Protein 7ZKD (pdb70)

Foldseek 3Di:
DPPDDDDDDDDDDDDDFQPCPLQWKWWWFKPPVRDIDIGGAPAWDWDDDPPAIWTWHQHNVRDIDTPPRPDDPPMDTGTDGIGGADPVRHD

Nearest PDB structures (foldseek):
  7zkd-assembly1_A  TM=7.423E-01  e=4.589E-14  Pyricularia oryzae
  7nlj-assembly1_B  TM=6.060E-01  e=2.553E-01  Pyricularia oryzae Y34
  7b1i-assembly1_C  TM=6.338E-01  e=4.268E-01  Pyricularia oryzae
  1zq1-assembly1_B  TM=2.760E-01  e=6.614E+00  Pyrococcus abyssi
  7zkd-assembly1_A  TM=7.618E-01  e=4.656E-15  Pyricularia oryzae

Secondary structure (DSSP, 8-state):
---------SS-----S--SSS-EEEEEEEETTTEEEEEETTSEEEEEETTEEEEEEE-TTS-EEE-TT-PPSS-EEEEEEEEE--TTS--

Solvent-accessible surface area: 6834 Å² total; per-residue (Å²): 190,114,147,149,90,106,115,91,96,142,127,115,55,138,62,48,73,55,125,45,186,27,103,25,0,0,8,18,67,4,60,100,78,38,66,100,25,23,0,28,1,65,88,86,18,107,4,163,68,187,185,48,123,17,60,0,87,3,91,58,179,31,91,28,76,51,34,200,34,61,27,39,218,69,28,81,60,86,94,44,128,55,91,69,14,65,120,101,7,84,71

Structure (mmCIF, N/CA/C/O backbone):
data_7ZKD
#
_entry.id   7ZKD
#
loop_
_atom_site.group_PDB
_atom_site.id
_atom_site.type_symbol
_atom_site.label_atom_id
_atom_site.label_alt_id
_atom_site.label_comp_id
_atom_site.label_asym_id
_atom_site.label_entity_id
_atom_site.label_seq_id
_atom_site.pdbx_PDB_ins_code
_atom_site.Cartn_x
_atom_site.Cartn_y
_atom_site.Cartn_z
_atom_site.occupancy
_atom_site.B_iso_or_equiv
_atom_site.auth_seq_id
_atom_site.auth_comp_id
_atom_site.auth_asym_id
_atom_site.auth_atom_id
_atom_site.pdbx_PDB_model_num
ATOM 1 N N . ASN A 1 5 ? 0.664 -1.601 1.590 1.00 1.00 18 ASN A N 1
ATOM 2 C CA . ASN A 1 5 ? 2.121 -1.461 1.719 1.00 64.21 18 ASN A CA 1
ATOM 3 C C . ASN A 1 5 ? 2.836 -2.487 0.839 1.00 11.41 18 ASN A C 1
ATOM 4 O O . ASN A 1 5 ? 3.451 -2.130 -0.178 1.00 73.04 18 ASN A O 1
ATOM 15 N N . ASN A 1 6 ? 2.736 -3.752 1.213 1.00 13.41 19 ASN A N 1
ATOM 16 C CA . ASN A 1 6 ? 3.359 -4.861 0.499 1.00 45.21 19 ASN A CA 1
ATOM 17 C C . ASN A 1 6 ? 2.701 -6.118 1.013 1.00 40.15 19 ASN A C 1
ATOM 18 O O . ASN A 1 6 ? 2.192 -6.108 2.136 1.00 31.04 19 ASN A O 1
ATOM 29 N N . VAL A 1 7 ? 2.675 -7.173 0.230 1.00 34.31 20 VAL A N 1
ATOM 30 C CA . VAL A 1 7 ? 2.013 -8.393 0.649 1.00 50.14 20 VAL A CA 1
ATOM 31 C C . VAL A 1 7 ? 2.812 -9.092 1.748 1.00 21.02 20 VAL A C 1
ATOM 32 O O . VAL A 1 7 ? 3.860 -9.700 1.507 1.00 33.52 20 VAL A O 1
ATOM 45 N N . MET A 1 8 ? 2.333 -8.961 2.951 1.00 54.40 21 MET A N 1
ATOM 46 C CA . MET A 1 8 ? 2.967 -9.546 4.095 1.00 11.43 21 MET A CA 1
ATOM 47 C C . MET A 1 8 ? 2.198 -10.760 4.535 1.00 51.30 21 MET A C 1
ATOM 48 O O . MET A 1 8 ? 0.969 -10.709 4.712 1.00 22.20 21 MET A O 1
ATOM 62 N N . ALA A 1 9 ? 2.894 -11.838 4.679 1.00 62.33 22 ALA A N 1
ATOM 63 C CA . ALA A 1 9 ? 2.305 -13.086 5.084 1.00 70.34 22 ALA A CA 1
ATOM 64 C C . ALA A 1 9 ? 2.501 -13.285 6.578 1.00 31.04 22 ALA A C 1
ATOM 65 O O . ALA A 1 9 ? 3.273 -12.548 7.210 1.00 65.03 22 ALA A O 1
ATOM 72 N N . SER A 1 10 ? 1.832 -14.260 7.134 1.00 22.52 23 SER A N 1
ATOM 73 C CA . SER A 1 10 ? 1.893 -14.520 8.549 1.00 30.41 23 SER A CA 1
ATOM 74 C C . SER A 1 10 ? 3.194 -15.246 8.896 1.00 51.43 23 SER A C 1
ATOM 75 O O . SER A 1 10 ? 3.455 -16.344 8.403 1.00 41.40 23 SER A O 1
ATOM 83 N N . SER A 1 11 ? 4.023 -14.630 9.703 1.00 53.22 24 SER A N 1
ATOM 84 C CA . SER A 1 11 ? 5.265 -15.234 10.083 1.00 3.03 24 SER A CA 1
ATOM 85 C C . SER A 1 11 ? 5.083 -16.073 11.355 1.00 70.42 24 SER A C 1
ATOM 86 O O . SER A 1 11 ? 5.228 -15.585 12.482 1.00 0.42 24 SER A O 1
ATOM 94 N N . SER A 1 12 ? 4.683 -17.306 11.144 1.00 34.41 25 SER A N 1
ATOM 95 C CA . SER A 1 12 ? 4.436 -18.256 12.195 1.00 22.34 25 SER A CA 1
ATOM 96 C C . SER A 1 12 ? 5.756 -18.704 12.831 1.00 72.11 25 SER A C 1
ATOM 97 O O . SER A 1 12 ? 6.824 -18.568 12.222 1.00 1.24 25 SER A O 1
ATOM 105 N N . SER A 1 13 ? 5.703 -19.184 14.036 1.00 65.21 26 SER A N 1
ATOM 106 C CA . SER A 1 13 ? 6.875 -19.693 14.683 1.00 62.30 26 SER A CA 1
ATOM 107 C C . SER A 1 13 ? 6.941 -21.219 14.507 1.00 44.52 26 SER A C 1
ATOM 108 O O . SER A 1 13 ? 6.201 -21.961 15.152 1.00 53.13 26 SER A O 1
ATOM 116 N N . ASP A 1 14 ? 7.800 -21.660 13.591 1.00 71.41 27 ASP A N 1
ATOM 117 C CA . ASP A 1 14 ? 7.953 -23.082 13.249 1.00 11.51 27 ASP A CA 1
ATOM 118 C C . ASP A 1 14 ? 8.543 -23.834 14.419 1.00 42.01 27 ASP A C 1
ATOM 119 O O . ASP A 1 14 ? 8.035 -24.879 14.835 1.00 64.44 27 ASP A O 1
ATOM 128 N N . THR A 1 15 ? 9.602 -23.287 14.961 1.00 63.13 28 THR A N 1
ATOM 129 C CA . THR A 1 15 ? 10.307 -23.911 16.022 1.00 51.33 28 THR A CA 1
ATOM 130 C C . THR A 1 15 ? 9.754 -23.435 17.340 1.00 24.14 28 THR A C 1
ATOM 131 O O . THR A 1 15 ? 10.091 -22.353 17.849 1.00 63.12 28 THR A O 1
ATOM 142 N N . ASP A 1 16 ? 8.843 -24.175 17.827 1.00 31.12 29 ASP A N 1
ATOM 143 C CA . ASP A 1 16 ? 8.218 -23.886 19.066 1.00 53.03 29 ASP A CA 1
ATOM 144 C C . ASP A 1 16 ? 8.614 -24.960 20.033 1.00 73.03 29 ASP A C 1
ATOM 145 O O . ASP A 1 16 ? 8.813 -26.101 19.634 1.00 65.54 29 ASP A O 1
ATOM 154 N N . SER A 1 17 ? 8.767 -24.627 21.265 1.00 31.11 30 SER A N 1
ATOM 155 C CA . SER A 1 17 ? 9.299 -25.570 22.187 1.00 73.11 30 SER A CA 1
ATOM 156 C C . SER A 1 17 ? 8.301 -25.998 23.241 1.00 35.44 30 SER A C 1
ATOM 157 O O . SER A 1 17 ? 8.055 -25.284 24.212 1.00 14.33 30 SER A O 1
ATOM 165 N N . ASP A 1 18 ? 7.678 -27.123 23.000 1.00 4.12 31 ASP A N 1
ATOM 166 C CA . ASP A 1 18 ? 6.867 -27.766 23.999 1.00 72.31 31 ASP A CA 1
ATOM 167 C C . ASP A 1 18 ? 7.603 -29.013 24.369 1.00 30.03 31 ASP A C 1
ATOM 168 O O . ASP A 1 18 ? 7.439 -30.066 23.748 1.00 34.14 31 ASP A O 1
ATOM 177 N N . SER A 1 19 ? 8.512 -28.864 25.264 1.00 43.42 32 SER A N 1
ATOM 178 C CA . SER A 1 19 ? 9.373 -29.936 25.659 1.00 30.11 32 SER A CA 1
ATOM 179 C C . SER A 1 19 ? 9.799 -29.720 27.082 1.00 52.03 32 SER A C 1
ATOM 180 O O . SER A 1 19 ? 10.018 -28.587 27.494 1.00 11.55 32 SER A O 1
ATOM 188 N N . SER A 1 20 ? 9.870 -30.768 27.837 1.00 34.41 33 SER A N 1
ATOM 189 C CA . SER A 1 20 ? 10.420 -30.681 29.142 1.00 3.34 33 SER A CA 1
ATOM 190 C C . SER A 1 20 ? 11.941 -30.615 28.978 1.00 2.23 33 SER A C 1
ATOM 191 O O . SER A 1 20 ? 12.485 -31.337 28.133 1.00 12.41 33 SER A O 1
ATOM 199 N N . PRO A 1 21 ? 12.630 -29.726 29.736 1.00 34.34 34 PRO A N 1
ATOM 200 C CA . PRO A 1 21 ? 14.097 -29.546 29.643 1.00 70.34 34 PRO A CA 1
ATOM 201 C C . PRO A 1 21 ? 14.844 -30.873 29.698 1.00 5.02 34 PRO A C 1
ATOM 202 O O . PRO A 1 21 ? 15.740 -31.142 28.891 1.00 22.02 34 PRO A O 1
ATOM 213 N N . ASP A 1 22 ? 14.440 -31.690 30.640 1.00 73.54 35 ASP A N 1
ATOM 214 C CA . ASP A 1 22 ? 14.993 -33.006 30.856 1.00 64.35 35 ASP A CA 1
ATOM 215 C C . ASP A 1 22 ? 14.012 -33.723 31.745 1.00 14.30 35 ASP A C 1
ATOM 216 O O . ASP A 1 22 ? 13.398 -33.090 32.624 1.00 54.44 35 ASP A O 1
ATOM 225 N N . ARG A 1 23 ? 13.815 -34.981 31.522 1.00 0.24 36 ARG A N 1
ATOM 226 C CA . ARG A 1 23 ? 12.875 -35.738 32.304 1.00 52.12 36 ARG A CA 1
ATOM 227 C C . ARG A 1 23 ? 13.570 -36.763 33.172 1.00 35.51 36 ARG A C 1
ATOM 228 O O . ARG A 1 23 ? 12.910 -37.545 33.864 1.00 74.55 36 ARG A O 1
ATOM 249 N N . GLY A 1 24 ? 14.898 -36.776 33.127 1.00 62.24 37 GLY A N 1
ATOM 250 C CA . GLY A 1 24 ? 15.688 -37.663 33.967 1.00 3.21 37 GLY A CA 1
ATOM 251 C C . GLY A 1 24 ? 15.748 -39.071 33.431 1.00 40.41 37 GLY A C 1
ATOM 252 O O . GLY A 1 24 ? 16.829 -39.599 33.151 1.00 24.43 37 GLY A O 1
ATOM 256 N N . LEU A 1 25 ? 14.595 -39.683 33.301 1.00 31.44 38 LEU A N 1
ATOM 257 C CA . LEU A 1 25 ? 14.482 -41.015 32.734 1.00 13.41 38 LEU A CA 1
ATOM 258 C C . LEU A 1 25 ? 14.721 -40.928 31.237 1.00 54.24 38 LEU A C 1
ATOM 259 O O . LEU A 1 25 ? 15.314 -41.815 30.624 1.00 53.53 38 LEU A O 1
ATOM 275 N N . SER A 1 26 ? 14.292 -39.826 30.677 1.00 71.41 39 SER A N 1
ATOM 276 C CA . SER A 1 26 ? 14.470 -39.533 29.306 1.00 40.41 39 SER A CA 1
ATOM 277 C C . SER A 1 26 ? 15.254 -38.234 29.211 1.00 63.42 39 SER A C 1
ATOM 278 O O . SER A 1 26 ? 14.705 -37.124 29.310 1.00 1.40 39 SER A O 1
ATOM 286 N N . ARG A 1 27 ? 16.544 -38.391 29.175 1.00 54.20 40 ARG A N 1
ATOM 287 C CA . ARG A 1 27 ? 17.458 -37.270 29.099 1.00 71.31 40 ARG A CA 1
ATOM 288 C C . ARG A 1 27 ? 17.542 -36.810 27.650 1.00 43.52 40 ARG A C 1
ATOM 289 O O . ARG A 1 27 ? 18.341 -37.339 26.876 1.00 63.24 40 ARG A O 1
ATOM 310 N N . MET A 1 28 ? 16.678 -35.898 27.274 1.00 43.50 41 MET A N 1
ATOM 311 C CA . MET A 1 28 ? 16.616 -35.426 25.900 1.00 63.43 41 MET A CA 1
ATOM 312 C C . MET A 1 28 ? 17.755 -34.518 25.486 1.00 13.23 41 MET A C 1
ATOM 313 O O . MET A 1 28 ? 18.176 -33.616 26.216 1.00 52.44 41 MET A O 1
ATOM 327 N N . CYS A 1 29 ? 18.256 -34.798 24.327 1.00 22.31 42 CYS A N 1
ATOM 328 C CA . CYS A 1 29 ? 19.336 -34.104 23.727 1.00 61.23 42 CYS A CA 1
ATOM 329 C C . CYS A 1 29 ? 18.936 -33.618 22.336 1.00 4.13 42 CYS A C 1
ATOM 330 O O . CYS A 1 29 ? 17.986 -34.138 21.733 1.00 45.31 42 CYS A O 1
ATOM 337 N N . CYS A 1 30 ? 19.631 -32.627 21.852 1.00 20.43 43 CYS A N 1
ATOM 338 C CA . CYS A 1 30 ? 19.420 -32.112 20.520 1.00 61.35 43 CYS A CA 1
ATOM 339 C C . CYS A 1 30 ? 20.399 -32.752 19.570 1.00 15.43 43 CYS A C 1
ATOM 340 O O . CYS A 1 30 ? 21.610 -32.742 19.818 1.00 32.33 43 CYS A O 1
ATOM 347 N N . VAL A 1 31 ? 19.898 -33.320 18.513 1.00 72.22 44 VAL A N 1
ATOM 348 C CA . VAL A 1 31 ? 20.726 -33.945 17.519 1.00 3.24 44 VAL A CA 1
ATOM 349 C C . VAL A 1 31 ? 20.751 -33.080 16.271 1.00 3.40 44 VAL A C 1
ATOM 350 O O . VAL A 1 31 ? 19.694 -32.822 15.654 1.00 71.10 44 VAL A O 1
ATOM 363 N N . TYR A 1 32 ? 21.937 -32.610 15.931 1.00 2.45 45 TYR A N 1
ATOM 364 C CA . TYR A 1 32 ? 22.168 -31.755 14.780 1.00 62.25 45 TYR A CA 1
ATOM 365 C C . TYR A 1 32 ? 23.052 -32.448 13.745 1.00 42.44 45 TYR A C 1
ATOM 366 O O . TYR A 1 32 ? 23.698 -33.472 14.021 1.00 23.20 45 TYR A O 1
ATOM 384 N N . LYS A 1 33 ? 23.064 -31.885 12.576 1.00 0.12 46 LYS A N 1
ATOM 385 C CA . LYS A 1 33 ? 23.877 -32.316 11.484 1.00 40.32 46 LYS A CA 1
ATOM 386 C C . LYS A 1 33 ? 24.762 -31.124 11.133 1.00 40.23 46 LYS A C 1
ATOM 387 O O . LYS A 1 33 ? 24.253 -30.039 10.809 1.00 43.52 46 LYS A O 1
ATOM 406 N N . ILE A 1 34 ? 26.051 -31.290 11.268 1.00 23.31 47 ILE A N 1
ATOM 407 C CA . ILE A 1 34 ? 26.984 -30.203 11.074 1.00 14.10 47 ILE A CA 1
ATOM 408 C C . ILE A 1 34 ? 27.533 -30.204 9.663 1.00 73.10 47 ILE A C 1
ATOM 409 O O . ILE A 1 34 ? 28.085 -31.215 9.189 1.00 4.12 47 ILE A O 1
ATOM 425 N N . HIS A 1 35 ? 27.387 -29.085 9.010 1.00 21.34 48 HIS A N 1
ATOM 426 C CA . HIS A 1 35 ? 27.887 -28.892 7.666 1.00 14.05 48 HIS A CA 1
ATOM 427 C C . HIS A 1 35 ? 28.753 -27.640 7.598 1.00 43.24 48 HIS A C 1
ATOM 428 O O . HIS A 1 35 ? 28.521 -26.701 8.348 1.00 73.12 48 HIS A O 1
ATOM 442 N N . PRO A 1 36 ? 29.776 -27.605 6.720 1.00 32.05 49 PRO A N 1
ATOM 443 C CA . PRO A 1 36 ? 30.131 -28.727 5.837 1.00 70.02 49 PRO A CA 1
ATOM 444 C C . PRO A 1 36 ? 30.768 -29.884 6.606 1.00 14.52 49 PRO A C 1
ATOM 445 O O . PRO A 1 36 ? 31.147 -29.747 7.779 1.00 72.31 49 PRO A O 1
ATOM 456 N N . GLY A 1 37 ? 30.872 -31.000 5.963 1.00 13.04 50 GLY A N 1
ATOM 457 C CA . GLY A 1 37 ? 31.436 -32.158 6.586 1.00 22.23 50 GLY A CA 1
ATOM 458 C C . GLY A 1 37 ? 30.441 -33.275 6.699 1.00 52.34 50 GLY A C 1
ATOM 459 O O . GLY A 1 37 ? 30.742 -34.415 6.347 1.00 31.05 50 GLY A O 1
ATOM 463 N N . GLY A 1 38 ? 29.258 -32.960 7.181 1.00 50.53 51 GLY A N 1
ATOM 464 C CA . GLY A 1 38 ? 28.234 -33.965 7.338 1.00 53.14 51 GLY A CA 1
ATOM 465 C C . GLY A 1 38 ? 28.486 -34.774 8.578 1.00 62.43 51 GLY A C 1
ATOM 466 O O . GLY A 1 38 ? 28.507 -36.001 8.550 1.00 61.31 51 GLY A O 1
ATOM 470 N N . ASN A 1 39 ? 28.701 -34.083 9.659 1.00 45.21 52 ASN A N 1
ATOM 471 C CA . ASN A 1 39 ? 29.015 -34.699 10.922 1.00 12.13 52 ASN A CA 1
ATOM 472 C C . ASN A 1 39 ? 27.755 -34.706 11.760 1.00 35.41 52 ASN A C 1
ATOM 473 O O . ASN A 1 39 ? 27.147 -33.667 11.970 1.00 13.22 52 ASN A O 1
ATOM 484 N N . ILE A 1 40 ? 27.353 -35.860 12.216 1.00 32.32 53 ILE A N 1
ATOM 485 C CA . ILE A 1 40 ? 26.198 -35.962 13.082 1.00 72.02 53 ILE A CA 1
ATOM 486 C C . ILE A 1 40 ? 26.675 -35.703 14.492 1.00 5.40 53 ILE A C 1
ATOM 487 O O . ILE A 1 40 ? 27.565 -36.397 14.988 1.00 22.21 53 ILE A O 1
ATOM 503 N N . TRP A 1 41 ? 26.141 -34.707 15.110 1.00 60.52 54 TRP A N 1
ATOM 504 C CA . TRP A 1 41 ? 26.591 -34.327 16.413 1.00 34.32 54 TRP A CA 1
ATOM 505 C C . TRP A 1 41 ? 25.396 -34.030 17.297 1.00 13.31 54 TRP A C 1
ATOM 506 O O . TRP A 1 41 ? 24.437 -33.395 16.870 1.00 75.13 54 TRP A O 1
ATOM 527 N N . SER A 1 42 ? 25.420 -34.523 18.493 1.00 4.43 55 SER A N 1
ATOM 528 C CA . SER A 1 42 ? 24.337 -34.326 19.402 1.00 30.35 55 SER A CA 1
ATOM 529 C C . SER A 1 42 ? 24.823 -33.620 20.665 1.00 35.31 55 SER A C 1
ATOM 530 O O . SER A 1 42 ? 25.996 -33.705 21.020 1.00 23.34 55 SER A O 1
ATOM 538 N N . THR A 1 43 ? 23.944 -32.898 21.296 1.00 32.22 56 THR A N 1
ATOM 539 C CA . THR A 1 43 ? 24.259 -32.198 22.517 1.00 51.42 56 THR A CA 1
ATOM 540 C C . THR A 1 43 ? 23.104 -32.369 23.534 1.00 62.22 56 THR A C 1
ATOM 541 O O . THR A 1 43 ? 21.928 -32.139 23.213 1.00 21.22 56 THR A O 1
ATOM 552 N N . LYS A 1 44 ? 23.429 -32.832 24.721 1.00 4.44 57 LYS A N 1
ATOM 553 C CA . LYS A 1 44 ? 22.434 -33.105 25.738 1.00 64.44 57 LYS A CA 1
ATOM 554 C C . LYS A 1 44 ? 22.029 -31.834 26.490 1.00 53.21 57 LYS A C 1
ATOM 555 O O . LYS A 1 44 ? 22.829 -31.234 27.231 1.00 54.15 57 LYS A O 1
ATOM 574 N N . LYS A 1 45 ? 20.770 -31.445 26.271 1.00 60.40 58 LYS A N 1
ATOM 575 C CA . LYS A 1 45 ? 20.177 -30.232 26.828 1.00 10.21 58 LYS A CA 1
ATOM 576 C C . LYS A 1 45 ? 20.320 -30.176 28.331 1.00 31.10 58 LYS A C 1
ATOM 577 O O . LYS A 1 45 ? 19.951 -31.122 29.045 1.00 22.01 58 LYS A O 1
ATOM 596 N N . GLY A 1 46 ? 20.867 -29.090 28.802 1.00 5.24 59 GLY A N 1
ATOM 597 C CA . GLY A 1 46 ? 21.048 -28.891 30.202 1.00 30.34 59 GLY A CA 1
ATOM 598 C C . GLY A 1 46 ? 22.480 -29.073 30.620 1.00 11.30 59 GLY A C 1
ATOM 599 O O . GLY A 1 46 ? 22.875 -28.623 31.698 1.00 54.24 59 GLY A O 1
ATOM 603 N N . GLU A 1 47 ? 23.262 -29.744 29.793 1.00 65.04 60 GLU A N 1
ATOM 604 C CA . GLU A 1 47 ? 24.645 -29.957 30.088 1.00 2.25 60 GLU A CA 1
ATOM 605 C C . GLU A 1 47 ? 25.517 -29.399 28.992 1.00 23.42 60 GLU A C 1
ATOM 606 O O . GLU A 1 47 ? 25.030 -29.001 27.919 1.00 52.21 60 GLU A O 1
ATOM 618 N N . GLN A 1 48 ? 26.781 -29.345 29.267 1.00 45.34 61 GLN A N 1
ATOM 619 C CA . GLN A 1 48 ? 27.734 -28.846 28.346 1.00 64.25 61 GLN A CA 1
ATOM 620 C C . GLN A 1 48 ? 28.287 -29.994 27.531 1.00 10.43 61 GLN A C 1
ATOM 621 O O . GLN A 1 48 ? 28.467 -31.112 28.041 1.00 2.43 61 GLN A O 1
ATOM 635 N N . ALA A 1 49 ? 28.533 -29.732 26.298 1.00 41.31 62 ALA A N 1
ATOM 636 C CA . ALA A 1 49 ? 29.101 -30.676 25.415 1.00 32.13 62 ALA A CA 1
ATOM 637 C C . ALA A 1 49 ? 30.289 -30.036 24.751 1.00 4.30 62 ALA A C 1
ATOM 638 O O . ALA A 1 49 ? 30.497 -28.814 24.850 1.00 31.41 62 ALA A O 1
ATOM 645 N N . TRP A 1 50 ? 31.064 -30.821 24.119 1.00 10.30 63 TRP A N 1
ATOM 646 C CA . TRP A 1 50 ? 32.200 -30.349 23.421 1.00 14.21 63 TRP A CA 1
ATOM 647 C C . TRP A 1 50 ? 32.111 -30.806 22.009 1.00 70.15 63 TRP A C 1
ATOM 648 O O . TRP A 1 50 ? 31.944 -32.001 21.734 1.00 62.42 63 TRP A O 1
ATOM 669 N N . PHE A 1 51 ? 32.167 -29.878 21.124 1.00 53.42 64 PHE A N 1
ATOM 670 C CA . PHE A 1 51 ? 32.109 -30.175 19.737 1.00 55.32 64 PHE A CA 1
ATOM 671 C C . PHE A 1 51 ? 33.491 -30.584 19.282 1.00 64.02 64 PHE A C 1
ATOM 672 O O . PHE A 1 51 ? 34.409 -29.760 19.222 1.00 32.32 64 PHE A O 1
ATOM 689 N N . ARG A 1 52 ? 33.651 -31.867 19.056 1.00 62.43 65 ARG A N 1
ATOM 690 C CA . ARG A 1 52 ? 34.916 -32.421 18.642 1.00 62.41 65 ARG A CA 1
ATOM 691 C C . ARG A 1 52 ? 35.061 -32.226 17.151 1.00 24.14 65 ARG A C 1
ATOM 692 O O . ARG A 1 52 ? 34.298 -32.796 16.370 1.00 0.20 65 ARG A O 1
ATOM 713 N N . ARG A 1 53 ? 35.980 -31.406 16.759 1.00 54.31 66 ARG A N 1
ATOM 714 C CA . ARG A 1 53 ? 36.219 -31.162 15.369 1.00 62.11 66 ARG A CA 1
ATOM 715 C C . ARG A 1 53 ? 37.670 -31.551 15.045 1.00 31.30 66 ARG A C 1
ATOM 716 O O . ARG A 1 53 ? 38.447 -31.831 15.964 1.00 32.42 66 ARG A O 1
ATOM 737 N N . ARG A 1 54 ? 38.008 -31.548 13.756 1.00 44.04 67 ARG A N 1
ATOM 738 C CA . ARG A 1 54 ? 39.326 -31.919 13.201 1.00 0.43 67 ARG A CA 1
ATOM 739 C C . ARG A 1 54 ? 40.550 -31.549 14.057 1.00 72.51 67 ARG A C 1
ATOM 740 O O . ARG A 1 54 ? 41.408 -32.388 14.295 1.00 45.04 67 ARG A O 1
ATOM 761 N N . PHE A 1 55 ? 40.642 -30.321 14.500 1.00 14.14 68 PHE A N 1
ATOM 762 C CA . PHE A 1 55 ? 41.791 -29.898 15.289 1.00 22.11 68 PHE A CA 1
ATOM 763 C C . PHE A 1 55 ? 41.351 -29.154 16.516 1.00 35.11 68 PHE A C 1
ATOM 764 O O . PHE A 1 55 ? 42.146 -28.455 17.136 1.00 22.42 68 PHE A O 1
ATOM 781 N N . SER A 1 56 ? 40.111 -29.292 16.904 1.00 13.41 69 SER A N 1
ATOM 782 C CA . SER A 1 56 ? 39.628 -28.503 18.009 1.00 72.53 69 SER A CA 1
ATOM 783 C C . SER A 1 56 ? 38.448 -29.148 18.708 1.00 42.24 69 SER A C 1
ATOM 784 O O . SER A 1 56 ? 37.751 -29.970 18.144 1.00 33.32 69 SER A O 1
ATOM 792 N N . LYS A 1 57 ? 38.261 -28.775 19.935 1.00 4.32 70 LYS A N 1
ATOM 793 C CA . LYS A 1 57 ? 37.084 -29.087 20.672 1.00 14.11 70 LYS A CA 1
ATOM 794 C C . LYS A 1 57 ? 36.482 -27.780 21.122 1.00 51.11 70 LYS A C 1
ATOM 795 O O . LYS A 1 57 ? 37.202 -26.854 21.516 1.00 64.44 70 LYS A O 1
ATOM 814 N N . TYR A 1 58 ? 35.221 -27.648 20.970 1.00 44.52 71 TYR A N 1
ATOM 815 C CA . TYR A 1 58 ? 34.588 -26.404 21.303 1.00 14.43 71 TYR A CA 1
ATOM 816 C C . TYR A 1 58 ? 33.586 -26.590 22.420 1.00 53.22 71 TYR A C 1
ATOM 817 O O . TYR A 1 58 ? 32.673 -27.403 22.305 1.00 20.23 71 TYR A O 1
ATOM 835 N N . GLU A 1 59 ? 33.792 -25.867 23.501 1.00 74.13 72 GLU A N 1
ATOM 836 C CA . GLU A 1 59 ? 32.878 -25.867 24.631 1.00 11.24 72 GLU A CA 1
ATOM 837 C C . GLU A 1 59 ? 31.556 -25.206 24.245 1.00 1.31 72 GLU A C 1
ATOM 838 O O . GLU A 1 59 ? 31.533 -24.047 23.756 1.00 10.43 72 GLU A O 1
ATOM 850 N N . VAL A 1 60 ? 30.485 -25.927 24.412 1.00 54.10 73 VAL A N 1
ATOM 851 C CA . VAL A 1 60 ? 29.181 -25.412 24.114 1.00 11.34 73 VAL A CA 1
ATOM 852 C C . VAL A 1 60 ? 28.123 -26.095 24.989 1.00 62.31 73 VAL A C 1
ATOM 853 O O . VAL A 1 60 ? 28.185 -27.285 25.224 1.00 62.34 73 VAL A O 1
ATOM 866 N N . MET A 1 61 ? 27.192 -25.349 25.493 1.00 3.42 74 MET A N 1
ATOM 867 C CA . MET A 1 61 ? 26.136 -25.943 26.287 1.00 50.13 74 MET A CA 1
ATOM 868 C C . MET A 1 61 ? 24.799 -25.790 25.592 1.00 22.13 74 MET A C 1
ATOM 869 O O . MET A 1 61 ? 24.521 -24.746 24.983 1.00 0.14 74 MET A O 1
ATOM 883 N N . ALA A 1 62 ? 24.013 -26.838 25.625 1.00 21.02 75 ALA A N 1
ATOM 884 C CA . ALA A 1 62 ? 22.712 -26.853 24.993 1.00 11.31 75 ALA A CA 1
ATOM 885 C C . ALA A 1 62 ? 21.632 -26.438 25.982 1.00 20.13 75 ALA A C 1
ATOM 886 O O . ALA A 1 62 ? 21.553 -26.970 27.095 1.00 21.05 75 ALA A O 1
ATOM 893 N N . TYR A 1 63 ? 20.814 -25.502 25.575 1.00 3.43 76 TYR A N 1
ATOM 894 C CA . TYR A 1 63 ? 19.711 -25.017 26.384 1.00 72.33 76 TYR A CA 1
ATOM 895 C C . TYR A 1 63 ? 18.520 -25.953 26.308 1.00 10.41 76 TYR A C 1
ATOM 896 O O . TYR A 1 63 ? 18.394 -26.741 25.368 1.00 11.35 76 TYR A O 1
ATOM 914 N N . ASP A 1 64 ? 17.629 -25.806 27.262 1.00 53.30 77 ASP A N 1
ATOM 915 C CA . ASP A 1 64 ? 16.440 -26.656 27.430 1.00 53.14 77 ASP A CA 1
ATOM 916 C C . ASP A 1 64 ? 15.503 -26.585 26.226 1.00 42.12 77 ASP A C 1
ATOM 917 O O . ASP A 1 64 ? 14.968 -27.605 25.786 1.00 53.14 77 ASP A O 1
ATOM 926 N N . ARG A 1 65 ? 15.361 -25.392 25.654 1.00 64.35 78 ARG A N 1
ATOM 927 C CA . ARG A 1 65 ? 14.458 -25.185 24.511 1.00 64.11 78 ARG A CA 1
ATOM 928 C C . ARG A 1 65 ? 15.117 -25.586 23.196 1.00 4.51 78 ARG A C 1
ATOM 929 O O . ARG A 1 65 ? 14.531 -25.425 22.115 1.00 44.24 78 ARG A O 1
ATOM 950 N N . CYS A 1 66 ? 16.312 -26.133 23.315 1.00 10.12 79 CYS A N 1
ATOM 951 C CA . CYS A 1 66 ? 17.127 -26.596 22.209 1.00 31.14 79 CYS A CA 1
ATOM 952 C C . CYS A 1 66 ? 17.700 -25.418 21.414 1.00 31.31 79 CYS A C 1
ATOM 953 O O . CYS A 1 66 ? 17.051 -24.853 20.515 1.00 72.42 79 CYS A O 1
ATOM 960 N N . ASN A 1 67 ? 18.882 -25.013 21.819 1.00 30.41 80 ASN A N 1
ATOM 961 C CA . ASN A 1 67 ? 19.650 -23.933 21.218 1.00 24.04 80 ASN A CA 1
ATOM 962 C C . ASN A 1 67 ? 20.988 -23.984 21.907 1.00 74.14 80 ASN A C 1
ATOM 963 O O . ASN A 1 67 ? 21.049 -24.440 23.054 1.00 73.21 80 ASN A O 1
ATOM 974 N N . LEU A 1 68 ? 22.047 -23.574 21.266 1.00 41.25 81 LEU A N 1
ATOM 975 C CA . LEU A 1 68 ? 23.344 -23.710 21.883 1.00 32.31 81 LEU A CA 1
ATOM 976 C C . LEU A 1 68 ? 23.966 -22.402 22.329 1.00 24.20 81 LEU A C 1
ATOM 977 O O . LEU A 1 68 ? 23.608 -21.318 21.857 1.00 64.53 81 LEU A O 1
ATOM 993 N N . GLU A 1 69 ? 24.885 -22.529 23.255 1.00 11.12 82 GLU A N 1
ATOM 994 C CA . GLU A 1 69 ? 25.642 -21.422 23.803 1.00 13.25 82 GLU A CA 1
ATOM 995 C C . GLU A 1 69 ? 27.113 -21.781 23.727 1.00 62.15 82 GLU A C 1
ATOM 996 O O . GLU A 1 69 ? 27.606 -22.600 24.526 1.00 72.13 82 GLU A O 1
ATOM 1008 N N . TRP A 1 70 ? 27.781 -21.260 22.742 1.00 45.50 83 TRP A N 1
ATOM 1009 C CA . TRP A 1 70 ? 29.188 -21.516 22.556 1.00 60.33 83 TRP A CA 1
ATOM 1010 C C . TRP A 1 70 ? 29.986 -20.616 23.461 1.00 15.41 83 TRP A C 1
ATOM 1011 O O . TRP A 1 70 ? 29.784 -19.395 23.477 1.00 24.14 83 TRP A O 1
ATOM 1032 N N . GLY A 1 71 ? 30.847 -21.218 24.232 1.00 62.32 84 GLY A N 1
ATOM 1033 C CA . GLY A 1 71 ? 31.680 -20.499 25.163 1.00 11.05 84 GLY A CA 1
ATOM 1034 C C . GLY A 1 71 ? 32.837 -19.780 24.493 1.00 52.12 84 GLY A C 1
ATOM 1035 O O . GLY A 1 71 ? 32.737 -19.322 23.334 1.00 22.45 84 GLY A O 1
ATOM 1039 N N . PHE A 1 72 ? 33.947 -19.705 25.203 1.00 34.15 85 PHE A N 1
ATOM 1040 C CA . PHE A 1 72 ? 35.167 -19.026 24.767 1.00 25.31 85 PHE A CA 1
ATOM 1041 C C . PHE A 1 72 ? 35.827 -19.773 23.603 1.00 72.02 85 PHE A C 1
ATOM 1042 O O . PHE A 1 72 ? 36.810 -19.310 23.012 1.00 44.42 85 PHE A O 1
ATOM 1059 N N . SER A 1 73 ? 35.259 -20.905 23.292 1.00 15.03 86 SER A N 1
ATOM 1060 C CA . SER A 1 73 ? 35.660 -21.750 22.193 1.00 71.31 86 SER A CA 1
ATOM 1061 C C . SER A 1 73 ? 35.782 -20.954 20.890 1.00 62.31 86 SER A C 1
ATOM 1062 O O . SER A 1 73 ? 36.758 -21.098 20.163 1.00 61.31 86 SER A O 1
ATOM 1070 N N . GLY A 1 74 ? 34.796 -20.099 20.627 1.00 44.34 87 GLY A N 1
ATOM 1071 C CA . GLY A 1 74 ? 34.877 -19.235 19.459 1.00 42.01 87 GLY A CA 1
ATOM 1072 C C . GLY A 1 74 ? 34.787 -19.992 18.146 1.00 64.22 87 GLY A C 1
ATOM 1073 O O . GLY A 1 74 ? 35.566 -19.709 17.218 1.00 74.11 87 GLY A O 1
ATOM 1077 N N . LYS A 1 75 ? 33.871 -20.977 18.068 1.00 63.02 88 LYS A N 1
ATOM 1078 C CA . LYS A 1 75 ? 33.764 -21.853 16.904 1.00 4.44 88 LYS A CA 1
ATOM 1079 C C . LYS A 1 75 ? 33.612 -21.049 15.590 1.00 73.25 88 LYS A C 1
ATOM 1080 O O . LYS A 1 75 ? 33.105 -19.917 15.595 1.00 61.32 88 LYS A O 1
ATOM 1099 N N . PRO A 1 76 ? 34.074 -21.609 14.476 1.00 24.54 89 PRO A N 1
ATOM 1100 C CA . PRO A 1 76 ? 34.022 -20.949 13.179 1.00 2.53 89 PRO A CA 1
ATOM 1101 C C . PRO A 1 76 ? 32.619 -20.562 12.722 1.00 0.02 89 PRO A C 1
ATOM 1102 O O . PRO A 1 76 ? 31.626 -21.279 12.976 1.00 1.14 89 PRO A O 1
ATOM 1113 N N . ARG A 1 77 ? 32.539 -19.400 12.127 1.00 33.45 90 ARG A N 1
ATOM 1114 C CA . ARG A 1 77 ? 31.356 -18.947 11.444 1.00 32.31 90 ARG A CA 1
ATOM 1115 C C . ARG A 1 77 ? 31.334 -19.563 10.064 1.00 23.22 90 ARG A C 1
ATOM 1116 O O . ARG A 1 77 ? 32.387 -19.950 9.535 1.00 20.05 90 ARG A O 1
ATOM 1137 N N . GLY A 1 78 ? 30.168 -19.685 9.496 1.00 34.44 91 GLY A N 1
ATOM 1138 C CA . GLY A 1 78 ? 30.072 -20.252 8.180 1.00 71.34 91 GLY A CA 1
ATOM 1139 C C . GLY A 1 78 ? 29.715 -21.711 8.227 1.00 54.22 91 GLY A C 1
ATOM 1140 O O . GLY A 1 78 ? 29.626 -22.373 7.198 1.00 33.33 91 GLY A O 1
ATOM 1144 N N . LEU A 1 79 ? 29.518 -22.219 9.416 1.00 3.03 92 LEU A N 1
ATOM 1145 C CA . LEU A 1 79 ? 29.090 -23.575 9.578 1.00 22.22 92 LEU A CA 1
ATOM 1146 C C . LEU A 1 79 ? 27.598 -23.584 9.651 1.00 70.52 92 LEU A C 1
ATOM 1147 O O . LEU A 1 79 ? 26.983 -22.628 10.152 1.00 44.15 92 LEU A O 1
ATOM 1163 N N . THR A 1 80 ? 27.029 -24.619 9.178 1.00 43.14 93 THR A N 1
ATOM 1164 C CA . THR A 1 80 ? 25.621 -24.756 9.118 1.00 53.20 93 THR A CA 1
ATOM 1165 C C . THR A 1 80 ? 25.186 -25.824 10.105 1.00 60.31 93 THR A C 1
ATOM 1166 O O . THR A 1 80 ? 25.692 -26.954 10.078 1.00 14.32 93 THR A O 1
ATOM 1177 N N . PHE A 1 81 ? 24.306 -25.453 10.993 1.00 42.25 94 PHE A N 1
ATOM 1178 C CA . PHE A 1 81 ? 23.800 -26.349 11.993 1.00 54.21 94 PHE A CA 1
ATOM 1179 C C . PHE A 1 81 ? 22.385 -26.720 11.626 1.00 3.10 94 PHE A C 1
ATOM 1180 O O . PHE A 1 81 ? 21.465 -25.906 11.743 1.00 23.03 94 PHE A O 1
ATOM 1197 N N . GLU A 1 82 ? 22.214 -27.909 11.130 1.00 42.34 95 GLU A N 1
ATOM 1198 C CA . GLU A 1 82 ? 20.912 -28.362 10.752 1.00 51.21 95 GLU A CA 1
ATOM 1199 C C . GLU A 1 82 ? 20.347 -29.190 11.878 1.00 2.34 95 GLU A C 1
ATOM 1200 O O . GLU A 1 82 ? 20.940 -30.192 12.273 1.00 30.44 95 GLU A O 1
ATOM 1212 N N . PHE A 1 83 ? 19.251 -28.750 12.434 1.00 1.42 96 PHE A N 1
ATOM 1213 C CA . PHE A 1 83 ? 18.628 -29.466 13.517 1.00 2.21 96 PHE A CA 1
ATOM 1214 C C . PHE A 1 83 ? 17.932 -30.695 12.979 1.00 11.33 96 PHE A C 1
ATOM 1215 O O . PHE A 1 83 ? 16.995 -30.591 12.187 1.00 31.23 96 PHE A O 1
ATOM 1232 N N . LEU A 1 84 ? 18.398 -31.843 13.376 1.00 42.42 97 LEU A N 1
ATOM 1233 C CA . LEU A 1 84 ? 17.811 -33.066 12.917 1.00 32.31 97 LEU A CA 1
ATOM 1234 C C . LEU A 1 84 ? 16.613 -33.416 13.753 1.00 34.04 97 LEU A C 1
ATOM 1235 O O . LEU A 1 84 ? 15.470 -33.408 13.259 1.00 20.22 97 LEU A O 1
ATOM 1251 N N . TRP A 1 85 ? 16.846 -33.674 15.023 1.00 23.43 98 TRP A N 1
ATOM 1252 C CA . TRP A 1 85 ? 15.772 -34.119 15.892 1.00 31.52 98 TRP A CA 1
ATOM 1253 C C . TRP A 1 85 ? 16.138 -34.019 17.357 1.00 30.52 98 TRP A C 1
ATOM 1254 O O . TRP A 1 85 ? 17.299 -33.810 17.711 1.00 40.41 98 TRP A O 1
ATOM 1275 N N . ASP A 1 86 ? 15.134 -34.139 18.178 1.00 24.22 99 ASP A N 1
ATOM 1276 C CA . ASP A 1 86 ? 15.264 -34.166 19.620 1.00 74.55 99 ASP A CA 1
ATOM 1277 C C . ASP A 1 86 ? 15.124 -35.639 19.992 1.00 55.35 99 ASP A C 1
ATOM 1278 O O . ASP A 1 86 ? 14.206 -36.319 19.494 1.00 71.34 99 ASP A O 1
ATOM 1287 N N . LYS A 1 87 ? 16.040 -36.160 20.763 1.00 4.04 100 LYS A N 1
ATOM 1288 C CA . LYS A 1 87 ? 16.063 -37.591 21.072 1.00 61.32 100 LYS A CA 1
ATOM 1289 C C . LYS A 1 87 ? 16.548 -37.733 22.495 1.00 63.33 100 LYS A C 1
ATOM 1290 O O . LYS A 1 87 ? 16.929 -36.755 23.090 1.00 23.30 100 LYS A O 1
ATOM 1309 N N . GLU A 1 88 ? 16.517 -38.908 23.041 1.00 51.33 101 GLU A N 1
ATOM 1310 C CA . GLU A 1 88 ? 17.011 -39.122 24.368 1.00 70.34 101 GLU A CA 1
ATOM 1311 C C . GLU A 1 88 ? 18.389 -39.732 24.304 1.00 72.11 101 GLU A C 1
ATOM 1312 O O . GLU A 1 88 ? 18.745 -40.391 23.316 1.00 42.23 101 GLU A O 1
ATOM 1324 N N . ALA A 1 89 ? 19.160 -39.481 25.326 1.00 73.54 102 ALA A N 1
ATOM 1325 C CA . ALA A 1 89 ? 20.498 -40.010 25.469 1.00 22.24 102 ALA A CA 1
ATOM 1326 C C . ALA A 1 89 ? 20.484 -41.540 25.548 1.00 74.34 102 ALA A C 1
ATOM 1327 O O . ALA A 1 89 ? 19.412 -42.177 25.674 1.00 1.14 102 ALA A O 1
ATOM 1334 N N . ALA A 1 90 ? 21.652 -42.122 25.496 1.00 64.03 103 ALA A N 1
ATOM 1335 C CA . ALA A 1 90 ? 21.801 -43.545 25.563 1.00 11.00 103 ALA A CA 1
ATOM 1336 C C . ALA A 1 90 ? 21.596 -44.031 26.992 1.00 62.24 103 ALA A C 1
ATOM 1337 O O . ALA A 1 90 ? 21.376 -43.227 27.903 1.00 32.43 103 ALA A O 1
ATOM 1344 N N . ALA A 1 91 ? 21.715 -45.324 27.193 1.00 64.22 104 ALA A N 1
ATOM 1345 C CA . ALA A 1 91 ? 21.439 -45.953 28.481 1.00 62.13 104 ALA A CA 1
ATOM 1346 C C . ALA A 1 91 ? 22.404 -45.510 29.578 1.00 23.43 104 ALA A C 1
ATOM 1347 O O . ALA A 1 91 ? 22.078 -45.583 30.757 1.00 13.21 104 ALA A O 1
ATOM 1354 N N . ASP A 1 92 ? 23.563 -45.031 29.189 1.00 62.40 105 ASP A N 1
ATOM 1355 C CA . ASP A 1 92 ? 24.575 -44.576 30.134 1.00 3.34 105 ASP A CA 1
ATOM 1356 C C . ASP A 1 92 ? 24.311 -43.124 30.485 1.00 62.41 105 ASP A C 1
ATOM 1357 O O . ASP A 1 92 ? 24.896 -42.575 31.417 1.00 44.41 105 ASP A O 1
ATOM 1366 N N . GLY A 1 93 ? 23.438 -42.500 29.720 1.00 71.42 106 GLY A N 1
ATOM 1367 C CA . GLY A 1 93 ? 23.076 -41.145 29.973 1.00 4.54 106 GLY A CA 1
ATOM 1368 C C . GLY A 1 93 ? 23.795 -40.148 29.091 1.00 31.51 106 GLY A C 1
ATOM 1369 O O . GLY A 1 93 ? 23.709 -38.935 29.339 1.00 11.10 106 GLY A O 1
ATOM 1373 N N . THR A 1 94 ? 24.502 -40.608 28.070 1.00 1.42 107 THR A N 1
ATOM 1374 C CA . THR A 1 94 ? 25.171 -39.666 27.200 1.00 33.32 107 THR A CA 1
ATOM 1375 C C . THR A 1 94 ? 24.524 -39.630 25.832 1.00 72.11 107 THR A C 1
ATOM 1376 O O . THR A 1 94 ? 23.893 -40.599 25.408 1.00 20.42 107 THR A O 1
ATOM 1387 N N . CYS A 1 95 ? 24.639 -38.524 25.167 1.00 64.35 108 CYS A N 1
ATOM 1388 C CA . CYS A 1 95 ? 24.101 -38.380 23.857 1.00 3.32 108 CYS A CA 1
ATOM 1389 C C . CYS A 1 95 ? 25.240 -37.936 22.970 1.00 44.23 108 CYS A C 1
ATOM 1390 O O . CYS A 1 95 ? 25.733 -38.735 22.156 1.00 3.04 108 CYS A O 1
ATOM 1398 N N . ASN A 1 5 ? -6.768 -35.984 36.949 1.00 1.00 18 ASN A N 2
ATOM 1399 C CA . ASN A 1 5 ? -6.764 -37.380 37.413 1.00 64.21 18 ASN A CA 2
ATOM 1400 C C . ASN A 1 5 ? -7.838 -38.200 36.709 1.00 11.41 18 ASN A C 2
ATOM 1401 O O . ASN A 1 5 ? -7.544 -39.157 36.009 1.00 73.04 18 ASN A O 2
ATOM 1412 N N . ASN A 1 6 ? -9.073 -37.802 36.877 1.00 13.41 19 ASN A N 2
ATOM 1413 C CA . ASN A 1 6 ? -10.211 -38.580 36.403 1.00 45.21 19 ASN A CA 2
ATOM 1414 C C . ASN A 1 6 ? -10.390 -38.515 34.884 1.00 40.15 19 ASN A C 2
ATOM 1415 O O . ASN A 1 6 ? -10.706 -39.517 34.237 1.00 31.04 19 ASN A O 2
ATOM 1426 N N . VAL A 1 7 ? -10.153 -37.362 34.318 1.00 34.31 20 VAL A N 2
ATOM 1427 C CA . VAL A 1 7 ? -10.405 -37.146 32.909 1.00 50.14 20 VAL A CA 2
ATOM 1428 C C . VAL A 1 7 ? -9.196 -37.511 32.041 1.00 21.02 20 VAL A C 2
ATOM 1429 O O . VAL A 1 7 ? -8.216 -36.764 31.962 1.00 33.52 20 VAL A O 2
ATOM 1442 N N . MET A 1 8 ? -9.267 -38.683 31.460 1.00 54.40 21 MET A N 2
ATOM 1443 C CA . MET A 1 8 ? -8.322 -39.190 30.476 1.00 11.43 21 MET A CA 2
ATOM 1444 C C . MET A 1 8 ? -9.076 -40.141 29.599 1.00 51.30 21 MET A C 2
ATOM 1445 O O . MET A 1 8 ? -9.981 -40.836 30.082 1.00 22.20 21 MET A O 2
ATOM 1459 N N . ALA A 1 9 ? -8.755 -40.172 28.337 1.00 62.33 22 ALA A N 2
ATOM 1460 C CA . ALA A 1 9 ? -9.419 -41.063 27.424 1.00 70.34 22 ALA A CA 2
ATOM 1461 C C . ALA A 1 9 ? -8.832 -42.463 27.525 1.00 31.04 22 ALA A C 2
ATOM 1462 O O . ALA A 1 9 ? -7.888 -42.811 26.824 1.00 65.03 22 ALA A O 2
ATOM 1469 N N . SER A 1 10 ? -9.368 -43.242 28.433 1.00 22.52 23 SER A N 2
ATOM 1470 C CA . SER A 1 10 ? -8.931 -44.600 28.635 1.00 30.41 23 SER A CA 2
ATOM 1471 C C . SER A 1 10 ? -9.531 -45.511 27.566 1.00 51.43 23 SER A C 2
ATOM 1472 O O . SER A 1 10 ? -9.078 -46.629 27.348 1.00 41.40 23 SER A O 2
ATOM 1480 N N . SER A 1 11 ? -10.538 -44.994 26.887 1.00 53.22 24 SER A N 2
ATOM 1481 C CA . SER A 1 11 ? -11.212 -45.694 25.826 1.00 3.03 24 SER A CA 2
ATOM 1482 C C . SER A 1 11 ? -10.389 -45.639 24.532 1.00 70.42 24 SER A C 2
ATOM 1483 O O . SER A 1 11 ? -10.657 -46.383 23.580 1.00 0.42 24 SER A O 2
ATOM 1491 N N . SER A 1 12 ? -9.393 -44.772 24.509 1.00 34.41 25 SER A N 2
ATOM 1492 C CA . SER A 1 12 ? -8.566 -44.597 23.351 1.00 22.34 25 SER A CA 2
ATOM 1493 C C . SER A 1 12 ? -7.118 -44.376 23.755 1.00 72.11 25 SER A C 2
ATOM 1494 O O . SER A 1 12 ? -6.734 -43.276 24.160 1.00 1.24 25 SER A O 2
ATOM 1502 N N . SER A 1 13 ? -6.346 -45.420 23.717 1.00 65.21 26 SER A N 2
ATOM 1503 C CA . SER A 1 13 ? -4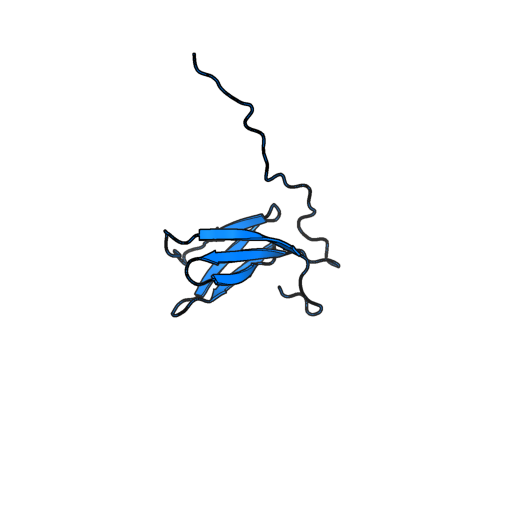.944 -45.324 23.941 1.00 62.30 26 SER A CA 2
ATOM 1504 C C . SER A 1 13 ? -4.299 -44.795 22.663 1.00 44.52 26 SER A C 2
ATOM 1505 O O . SER A 1 13 ? -3.967 -45.546 21.737 1.00 53.13 26 SER A O 2
ATOM 1513 N N . ASP A 1 14 ? -4.258 -43.491 22.581 1.00 71.41 27 ASP A N 2
ATOM 1514 C CA . ASP A 1 14 ? -3.759 -42.778 21.431 1.00 11.51 27 ASP A CA 2
ATOM 1515 C C . ASP A 1 14 ? -2.261 -42.582 21.562 1.00 42.01 27 ASP A C 2
ATOM 1516 O O . ASP A 1 14 ? -1.774 -42.237 22.638 1.00 64.44 27 ASP A O 2
ATOM 1525 N N . THR A 1 15 ? -1.536 -42.822 20.493 1.00 63.13 28 THR A N 2
ATOM 1526 C CA . THR A 1 15 ? -0.094 -42.779 20.521 1.00 51.33 28 THR A CA 2
ATOM 1527 C C . THR A 1 15 ? 0.437 -41.366 20.315 1.00 24.14 28 THR A C 2
ATOM 1528 O O . THR A 1 15 ? 1.045 -40.761 21.204 1.00 63.12 28 THR A O 2
ATOM 1539 N N . ASP A 1 16 ? 0.169 -40.842 19.162 1.00 31.12 29 ASP A N 2
ATOM 1540 C CA . ASP A 1 16 ? 0.642 -39.553 18.757 1.00 53.03 29 ASP A CA 2
ATOM 1541 C C . ASP A 1 16 ? -0.429 -38.566 19.073 1.00 73.03 29 ASP A C 2
ATOM 1542 O O . ASP A 1 16 ? -1.194 -38.123 18.210 1.00 65.54 29 ASP A O 2
ATOM 1551 N N . SER A 1 17 ? -0.530 -38.328 20.308 1.00 31.11 30 SER A N 2
ATOM 1552 C CA . SER A 1 17 ? -1.550 -37.514 20.895 1.00 73.11 30 SER A CA 2
ATOM 1553 C C . SER A 1 17 ? -1.460 -36.045 20.551 1.00 35.44 30 SER A C 2
ATOM 1554 O O . SER A 1 17 ? -0.415 -35.391 20.749 1.00 14.33 30 SER A O 2
ATOM 1562 N N . ASP A 1 18 ? -2.560 -35.527 20.020 1.00 4.12 31 ASP A N 2
ATOM 1563 C CA . ASP A 1 18 ? -2.695 -34.111 19.768 1.00 72.31 31 ASP A CA 2
ATOM 1564 C C . ASP A 1 18 ? -3.031 -33.424 21.071 1.00 30.03 31 ASP A C 2
ATOM 1565 O O . ASP A 1 18 ? -4.188 -33.227 21.440 1.00 34.14 31 ASP A O 2
ATOM 1574 N N . SER A 1 19 ? -2.005 -33.225 21.809 1.00 43.42 32 SER A N 2
ATOM 1575 C CA . SER A 1 19 ? -1.988 -32.647 23.115 1.00 30.11 32 SER A CA 2
ATOM 1576 C C . SER A 1 19 ? -0.574 -32.132 23.225 1.00 52.03 32 SER A C 2
ATOM 1577 O O . SER A 1 19 ? -0.090 -31.536 22.262 1.00 11.55 32 SER A O 2
ATOM 1585 N N . SER A 1 20 ? 0.074 -32.310 24.340 1.00 34.41 33 SER A N 2
ATOM 1586 C CA . SER A 1 20 ? 1.488 -32.064 24.400 1.00 3.34 33 SER A CA 2
ATOM 1587 C C . SER A 1 20 ? 2.194 -33.053 23.428 1.00 2.23 33 SER A C 2
ATOM 1588 O O . SER A 1 20 ? 2.084 -34.277 23.590 1.00 12.41 33 SER A O 2
ATOM 1596 N N . PRO A 1 21 ? 2.852 -32.546 22.360 1.00 34.34 34 PRO A N 2
ATOM 1597 C CA . PRO A 1 21 ? 3.510 -33.395 21.359 1.00 70.34 34 PRO A CA 2
ATOM 1598 C C . PRO A 1 21 ? 4.902 -33.790 21.808 1.00 5.02 34 PRO A C 2
ATOM 1599 O O . PRO A 1 21 ? 5.647 -34.474 21.097 1.00 22.02 34 PRO A O 2
ATOM 1610 N N . ASP A 1 22 ? 5.244 -33.318 22.969 1.00 73.54 35 ASP A N 2
ATOM 1611 C CA . ASP A 1 22 ? 6.490 -33.613 23.607 1.00 64.35 35 ASP A CA 2
ATOM 1612 C C . ASP A 1 22 ? 6.421 -35.042 24.079 1.00 14.30 35 ASP A C 2
ATOM 1613 O O . ASP A 1 22 ? 5.744 -35.351 25.064 1.00 54.44 35 ASP A O 2
ATOM 1622 N N . ARG A 1 23 ? 7.064 -35.918 23.358 1.00 0.24 36 ARG A N 2
ATOM 1623 C CA . ARG A 1 23 ? 6.939 -37.315 23.630 1.00 52.12 36 ARG A CA 2
ATOM 1624 C C . ARG A 1 23 ? 8.033 -37.773 24.580 1.00 35.51 36 ARG A C 2
ATOM 1625 O O . ARG A 1 23 ? 7.819 -38.671 25.391 1.00 74.55 36 ARG A O 2
ATOM 1646 N N . GLY A 1 24 ? 9.183 -37.138 24.507 1.00 62.24 37 GLY A N 2
ATOM 1647 C CA . GLY A 1 24 ? 10.281 -37.531 25.352 1.00 3.21 37 GLY A CA 2
ATOM 1648 C C . GLY A 1 24 ? 11.071 -36.351 25.860 1.00 40.41 37 GLY A C 2
ATOM 1649 O O . GLY A 1 24 ? 12.064 -35.955 25.252 1.00 24.43 37 GLY A O 2
ATOM 1653 N N . LEU A 1 25 ? 10.630 -35.782 26.965 1.00 31.44 38 LEU A N 2
ATOM 1654 C CA . LEU A 1 25 ? 11.309 -34.644 27.587 1.00 13.41 38 LEU A CA 2
ATOM 1655 C C . LEU A 1 25 ? 12.230 -35.096 28.705 1.00 54.24 38 LEU A C 2
ATOM 1656 O O . LEU A 1 25 ? 12.592 -34.320 29.586 1.00 53.53 38 LEU A O 2
ATOM 1672 N N . SER A 1 26 ? 12.635 -36.329 28.647 1.00 71.41 39 SER A N 2
ATOM 1673 C CA . SER A 1 26 ? 13.539 -36.889 29.601 1.00 40.41 39 SER A CA 2
ATOM 1674 C C . SER A 1 26 ? 14.956 -36.582 29.131 1.00 63.42 39 SER A C 2
ATOM 1675 O O . SER A 1 26 ? 15.675 -37.457 28.632 1.00 1.40 39 SER A O 2
ATOM 1683 N N . ARG A 1 27 ? 15.296 -35.308 29.255 1.00 54.20 40 ARG A N 2
ATOM 1684 C CA . ARG A 1 27 ? 16.529 -34.720 28.809 1.00 71.31 40 ARG A CA 2
ATOM 1685 C C . ARG A 1 27 ? 16.752 -34.913 27.325 1.00 43.52 40 ARG A C 2
ATOM 1686 O O . ARG A 1 27 ? 17.325 -35.913 26.878 1.00 63.24 40 ARG A O 2
ATOM 1707 N N . MET A 1 28 ? 16.234 -33.978 26.571 1.00 43.50 41 MET A N 2
ATOM 1708 C CA . MET A 1 28 ? 16.332 -34.001 25.134 1.00 63.43 41 MET A CA 2
ATOM 1709 C C . MET A 1 28 ? 17.776 -33.872 24.687 1.00 13.23 41 MET A C 2
ATOM 1710 O O . MET A 1 28 ? 18.535 -33.013 25.166 1.00 52.44 41 MET A O 2
ATOM 1724 N N . CYS A 1 29 ? 18.161 -34.731 23.834 1.00 22.31 42 CYS A N 2
ATOM 1725 C CA . CYS A 1 29 ? 19.399 -34.644 23.223 1.00 61.23 42 CYS A CA 2
ATOM 1726 C C . CYS A 1 29 ? 19.187 -34.155 21.824 1.00 4.13 42 CYS A C 2
ATOM 1727 O O . CYS A 1 29 ? 18.516 -34.799 20.995 1.00 45.31 42 CYS A O 2
ATOM 1734 N N . CYS A 1 30 ? 19.643 -32.971 21.626 1.00 20.43 43 CYS A N 2
ATOM 1735 C CA . CYS A 1 30 ? 19.566 -32.291 20.383 1.00 61.35 43 CYS A CA 2
ATOM 1736 C C . CYS A 1 30 ? 20.581 -32.842 19.418 1.00 15.43 43 CYS A C 2
ATOM 1737 O O . CYS A 1 30 ? 21.796 -32.761 19.654 1.00 32.33 43 CYS A O 2
ATOM 1744 N N . VAL A 1 31 ? 20.094 -33.430 18.365 1.00 72.22 44 VAL A N 2
ATOM 1745 C CA . VAL A 1 31 ? 20.924 -34.002 17.354 1.00 3.24 44 VAL A CA 2
ATOM 1746 C C . VAL A 1 31 ? 20.960 -33.068 16.159 1.00 3.40 44 VAL A C 2
ATOM 1747 O O . VAL A 1 31 ? 19.915 -32.802 15.518 1.00 71.10 44 VAL A O 2
ATOM 1760 N N . TYR A 1 32 ? 22.131 -32.537 15.909 1.00 2.45 45 TYR A N 2
ATOM 1761 C CA . TYR A 1 32 ? 22.398 -31.626 14.816 1.00 62.25 45 TYR A CA 2
ATOM 1762 C C . TYR A 1 32 ? 23.280 -32.272 13.758 1.00 42.44 45 TYR A C 2
ATOM 1763 O O . TYR A 1 32 ? 23.916 -33.304 13.994 1.00 23.20 45 TYR A O 2
ATOM 1781 N N . LYS A 1 33 ? 23.301 -31.660 12.610 1.00 0.12 46 LYS A N 2
ATOM 1782 C CA . LYS A 1 33 ? 24.113 -32.067 11.499 1.00 40.32 46 LYS A CA 2
ATOM 1783 C C . LYS A 1 33 ? 24.948 -30.867 11.084 1.00 40.23 46 LYS A C 2
ATOM 1784 O O . LYS A 1 33 ? 24.413 -29.777 10.856 1.00 43.52 46 LYS A O 2
ATOM 1803 N N . ILE A 1 34 ? 26.234 -31.052 11.045 1.00 23.31 47 ILE A N 2
ATOM 1804 C CA . ILE A 1 34 ? 27.168 -29.997 10.747 1.00 14.10 47 ILE A CA 2
ATOM 1805 C C . ILE A 1 34 ? 27.533 -30.011 9.291 1.00 73.10 47 ILE A C 2
ATOM 1806 O O . ILE A 1 34 ? 28.035 -31.034 8.758 1.00 4.12 47 ILE A O 2
ATOM 1822 N N . HIS A 1 35 ? 27.284 -28.911 8.660 1.00 21.34 48 HIS A N 2
ATOM 1823 C CA . HIS A 1 35 ? 27.665 -28.699 7.286 1.00 14.05 48 HIS A CA 2
ATOM 1824 C C . HIS A 1 35 ? 28.678 -27.565 7.264 1.00 43.24 48 HIS A C 2
ATOM 1825 O O . HIS A 1 35 ? 28.520 -26.590 8.010 1.00 73.12 48 HIS A O 2
ATOM 1839 N N . PRO A 1 36 ? 29.735 -27.665 6.464 1.00 32.05 49 PRO A N 2
ATOM 1840 C CA . PRO A 1 36 ? 30.007 -28.821 5.628 1.00 70.02 49 PRO A CA 2
ATOM 1841 C C . PRO A 1 36 ? 30.737 -29.937 6.393 1.00 14.52 49 PRO A C 2
ATOM 1842 O O . PRO A 1 36 ? 31.218 -29.748 7.523 1.00 72.31 49 PRO A O 2
ATOM 1853 N N . GLY A 1 37 ? 30.791 -31.082 5.791 1.00 13.04 50 GLY A N 2
ATOM 1854 C CA . GLY A 1 37 ? 31.409 -32.218 6.391 1.00 22.23 50 GLY A CA 2
ATOM 1855 C C . GLY A 1 37 ? 30.415 -33.330 6.558 1.00 52.34 50 GLY A C 2
ATOM 1856 O O . GLY A 1 37 ? 30.727 -34.493 6.323 1.00 31.05 50 GLY A O 2
ATOM 1860 N N . GLY A 1 38 ? 29.201 -32.964 6.936 1.00 50.53 51 GLY A N 2
ATOM 1861 C CA . GLY A 1 38 ? 28.169 -33.941 7.166 1.00 53.14 51 GLY A CA 2
ATOM 1862 C C . GLY A 1 38 ? 28.410 -34.635 8.472 1.00 62.43 51 GLY A C 2
ATOM 1863 O O . GLY A 1 38 ? 28.296 -35.855 8.575 1.00 61.31 51 GLY A O 2
ATOM 1867 N N . ASN A 1 39 ? 28.756 -33.859 9.466 1.00 45.21 52 ASN A N 2
ATOM 1868 C CA . ASN A 1 39 ? 29.101 -34.389 10.763 1.00 12.13 52 ASN A CA 2
ATOM 1869 C C . ASN A 1 39 ? 27.892 -34.347 11.675 1.00 35.41 52 ASN A C 2
ATOM 1870 O O . ASN A 1 39 ? 27.351 -33.304 11.922 1.00 13.22 52 ASN A O 2
ATOM 1881 N N . ILE A 1 40 ? 27.451 -35.481 12.131 1.00 32.32 53 ILE A N 2
ATOM 1882 C CA . ILE A 1 40 ? 26.316 -35.525 13.025 1.00 72.02 53 ILE A CA 2
ATOM 1883 C C . ILE A 1 40 ? 26.808 -35.302 14.446 1.00 5.40 53 ILE A C 2
ATOM 1884 O O . ILE A 1 40 ? 27.691 -36.020 14.929 1.00 22.21 53 ILE A O 2
ATOM 1900 N N . TRP A 1 41 ? 26.259 -34.315 15.095 1.00 60.52 54 TRP A N 2
ATOM 1901 C CA . TRP A 1 41 ? 26.689 -33.941 16.407 1.00 34.32 54 TRP A CA 2
ATOM 1902 C C . TRP A 1 41 ? 25.489 -33.836 17.341 1.00 13.31 54 TRP A C 2
ATOM 1903 O O . TRP A 1 41 ? 24.554 -33.073 17.094 1.00 75.13 54 TRP A O 2
ATOM 1924 N N . SER A 1 42 ? 25.504 -34.614 18.379 1.00 4.43 55 SER A N 2
ATOM 1925 C CA . SER A 1 42 ? 24.447 -34.628 19.337 1.00 30.35 55 SER A CA 2
ATOM 1926 C C . SER A 1 42 ? 24.920 -34.077 20.681 1.00 35.31 55 SER A C 2
ATOM 1927 O O . SER A 1 42 ? 26.066 -34.291 21.081 1.00 23.34 55 SER A O 2
ATOM 1935 N N . THR A 1 43 ? 24.069 -33.343 21.335 1.00 32.22 56 THR A N 2
ATOM 1936 C CA . THR A 1 43 ? 24.348 -32.824 22.659 1.00 51.42 56 THR A CA 2
ATOM 1937 C C . THR A 1 43 ? 23.061 -32.888 23.471 1.00 62.22 56 THR A C 2
ATOM 1938 O O . THR A 1 43 ? 21.988 -32.979 22.902 1.00 21.22 56 THR A O 2
ATOM 1949 N N . LYS A 1 44 ? 23.158 -32.862 24.760 1.00 4.44 57 LYS A N 2
ATOM 1950 C CA . LYS A 1 44 ? 21.998 -32.975 25.603 1.00 64.44 57 LYS A CA 2
ATOM 1951 C C . LYS A 1 44 ? 21.669 -31.654 26.289 1.00 53.21 57 LYS A C 2
ATOM 1952 O O . LYS A 1 44 ? 22.554 -30.977 26.802 1.00 54.15 57 LYS A O 2
ATOM 1971 N N . LYS A 1 45 ? 20.403 -31.286 26.263 1.00 60.40 58 LYS A N 2
ATOM 1972 C CA . LYS A 1 45 ? 19.908 -30.144 27.047 1.00 10.21 58 LYS A CA 2
ATOM 1973 C C . LYS A 1 45 ? 20.406 -30.235 28.497 1.00 31.10 58 LYS A C 2
ATOM 1974 O O . LYS A 1 45 ? 20.164 -31.236 29.192 1.00 22.01 58 LYS A O 2
ATOM 1993 N N . GLY A 1 46 ? 21.108 -29.221 28.923 1.00 5.24 59 GLY A N 2
ATOM 1994 C CA . GLY A 1 46 ? 21.554 -29.166 30.276 1.00 30.34 59 GLY A CA 2
ATOM 1995 C C . GLY A 1 46 ? 23.026 -29.449 30.440 1.00 11.30 59 GLY A C 2
ATOM 1996 O O . GLY A 1 46 ? 23.625 -29.035 31.442 1.00 54.24 59 GLY A O 2
ATOM 2000 N N . GLU A 1 47 ? 23.640 -30.115 29.484 1.00 65.04 60 GLU A N 2
ATOM 2001 C CA . GLU A 1 47 ? 25.043 -30.440 29.640 1.00 2.25 60 GLU A CA 2
ATOM 2002 C C . GLU A 1 47 ? 25.901 -29.382 28.977 1.00 23.42 60 GLU A C 2
ATOM 2003 O O . GLU A 1 47 ? 25.459 -28.684 28.043 1.00 52.21 60 GLU A O 2
ATOM 2015 N N . GLN A 1 48 ? 27.086 -29.215 29.482 1.00 45.34 61 GLN A N 2
ATOM 2016 C CA . GLN A 1 48 ? 28.048 -28.461 28.784 1.00 64.25 61 GLN A CA 2
ATOM 2017 C C . GLN A 1 48 ? 28.812 -29.455 27.954 1.00 10.43 61 GLN A C 2
ATOM 2018 O O . GLN A 1 48 ? 29.415 -30.395 28.491 1.00 2.43 61 GLN A O 2
ATOM 2032 N N . ALA A 1 49 ? 28.774 -29.274 26.699 1.00 41.31 62 ALA A N 2
ATOM 2033 C CA . ALA A 1 49 ? 29.307 -30.210 25.779 1.00 32.13 62 ALA A CA 2
ATOM 2034 C C . ALA A 1 49 ? 30.398 -29.590 24.991 1.00 4.30 62 ALA A C 2
ATOM 2035 O O . ALA A 1 49 ? 30.646 -28.380 25.078 1.00 31.41 62 ALA A O 2
ATOM 2042 N N . TRP A 1 50 ? 31.070 -30.398 24.267 1.00 10.30 63 TRP A N 2
ATOM 2043 C CA . TRP A 1 50 ? 32.114 -29.955 23.440 1.00 14.21 63 TRP A CA 2
ATOM 2044 C C . TRP A 1 50 ? 31.846 -30.358 22.043 1.00 70.15 63 TRP A C 2
ATOM 2045 O O . TRP A 1 50 ? 31.594 -31.537 21.746 1.00 62.42 63 TRP A O 2
ATOM 2066 N N . PHE A 1 51 ? 31.854 -29.398 21.191 1.00 53.42 64 PHE A N 2
ATOM 2067 C CA . PHE A 1 51 ? 31.720 -29.644 19.817 1.00 55.32 64 PHE A CA 2
ATOM 2068 C C . PHE A 1 51 ? 33.068 -30.041 19.314 1.00 64.02 64 PHE A C 2
ATOM 2069 O O . PHE A 1 51 ? 33.976 -29.213 19.182 1.00 32.32 64 PHE A O 2
ATOM 2086 N N . ARG A 1 52 ? 33.233 -31.318 19.176 1.00 62.43 65 ARG A N 2
ATOM 2087 C CA . ARG A 1 52 ? 34.436 -31.862 18.676 1.00 62.41 65 ARG A CA 2
ATOM 2088 C C . ARG A 1 52 ? 34.376 -31.763 17.185 1.00 24.14 65 ARG A C 2
ATOM 2089 O O . ARG A 1 52 ? 33.657 -32.516 16.533 1.00 0.20 65 ARG A O 2
ATOM 2110 N N . ARG A 1 53 ? 35.051 -30.810 16.660 1.00 54.31 66 ARG A N 2
ATOM 2111 C CA . ARG A 1 53 ? 35.149 -30.669 15.255 1.00 62.11 66 ARG A CA 2
ATOM 2112 C C . ARG A 1 53 ? 36.364 -31.474 14.863 1.00 31.30 66 ARG A C 2
ATOM 2113 O O . ARG A 1 53 ? 37.154 -31.813 15.748 1.00 32.42 66 ARG A O 2
ATOM 2134 N N . ARG A 1 54 ? 36.494 -31.784 13.593 1.00 44.04 67 ARG A N 2
ATOM 2135 C CA . ARG A 1 54 ? 37.582 -32.594 13.024 1.00 0.43 67 ARG A CA 2
ATOM 2136 C C . ARG A 1 54 ? 38.920 -32.592 13.808 1.00 72.51 67 ARG A C 2
ATOM 2137 O O . ARG A 1 54 ? 39.436 -33.662 14.140 1.00 45.04 67 ARG A O 2
ATOM 2158 N N . PHE A 1 55 ? 39.452 -31.431 14.123 1.00 14.14 68 PHE A N 2
ATOM 2159 C CA . PHE A 1 55 ? 40.699 -31.349 14.899 1.00 22.11 68 PHE A CA 2
ATOM 2160 C C . PHE A 1 55 ? 40.618 -30.292 16.021 1.00 35.11 68 PHE A C 2
ATOM 2161 O O . PHE A 1 55 ? 41.643 -29.890 16.582 1.00 22.42 68 PHE A O 2
ATOM 2178 N N . SER A 1 56 ? 39.420 -29.887 16.392 1.00 13.41 69 SER A N 2
ATOM 2179 C CA . SER A 1 56 ? 39.262 -28.818 17.379 1.00 72.53 69 SER A CA 2
ATOM 2180 C C . SER A 1 56 ? 38.092 -29.114 18.324 1.00 42.24 69 SER A C 2
ATOM 2181 O O . SER A 1 56 ? 37.226 -29.910 17.999 1.00 33.32 69 SER A O 2
ATOM 2189 N N . LYS A 1 57 ? 38.065 -28.478 19.478 1.00 4.32 70 LYS A N 2
ATOM 2190 C CA . LYS A 1 57 ? 36.958 -28.644 20.397 1.00 14.11 70 LYS A CA 2
ATOM 2191 C C . LYS A 1 57 ? 36.377 -27.288 20.750 1.00 51.11 70 LYS A C 2
ATOM 2192 O O . LYS A 1 57 ? 37.107 -26.294 20.823 1.00 64.44 70 LYS A O 2
ATOM 2211 N N . TYR A 1 58 ? 35.085 -27.225 20.895 1.00 44.52 71 TYR A N 2
ATOM 2212 C CA . TYR A 1 58 ? 34.435 -25.984 21.238 1.00 14.43 71 TYR A CA 2
ATOM 2213 C C . TYR A 1 58 ? 33.436 -26.219 22.341 1.00 53.22 71 TYR A C 2
ATOM 2214 O O . TYR A 1 58 ? 32.461 -26.938 22.150 1.00 20.23 71 TYR A O 2
ATOM 2232 N N . GLU A 1 59 ? 33.706 -25.675 23.496 1.00 74.13 72 GLU A N 2
ATOM 2233 C CA . GLU A 1 59 ? 32.787 -25.769 24.613 1.00 11.24 72 GLU A CA 2
ATOM 2234 C C . GLU A 1 59 ? 31.526 -24.971 24.386 1.00 1.31 72 GLU A C 2
ATOM 2235 O O . GLU A 1 59 ? 31.565 -23.766 24.048 1.00 10.43 72 GLU A O 2
ATOM 2247 N N . VAL A 1 60 ? 30.425 -25.641 24.539 1.00 54.10 73 VAL A N 2
ATOM 2248 C CA . VAL A 1 60 ? 29.129 -25.073 24.346 1.00 11.34 73 VAL A CA 2
ATOM 2249 C C . VAL A 1 60 ? 28.115 -25.796 25.231 1.00 62.31 73 VAL A C 2
ATOM 2250 O O . VAL A 1 60 ? 28.192 -26.992 25.408 1.00 62.34 73 VAL A O 2
ATOM 2263 N N . MET A 1 61 ? 27.211 -25.078 25.811 1.00 3.42 74 MET A N 2
ATOM 2264 C CA . MET A 1 61 ? 26.186 -25.710 26.611 1.00 50.13 74 MET A CA 2
ATOM 2265 C C . MET A 1 61 ? 24.843 -25.561 25.936 1.00 22.13 74 MET A C 2
ATOM 2266 O O . MET A 1 61 ? 24.524 -24.496 25.400 1.00 0.14 74 MET A O 2
ATOM 2280 N N . ALA A 1 62 ? 24.091 -26.630 25.912 1.00 21.02 75 ALA A N 2
ATOM 2281 C CA . ALA A 1 62 ? 22.801 -26.652 25.252 1.00 11.31 75 ALA A CA 2
ATOM 2282 C C . ALA A 1 62 ? 21.682 -26.433 26.255 1.00 20.13 75 ALA A C 2
ATOM 2283 O O . ALA A 1 62 ? 21.662 -27.048 27.327 1.00 21.05 75 ALA A O 2
ATOM 2290 N N . TYR A 1 63 ? 20.777 -25.553 25.925 1.00 3.43 76 TYR A N 2
ATOM 2291 C CA . TYR A 1 63 ? 19.614 -25.295 26.738 1.00 72.33 76 TYR A CA 2
ATOM 2292 C C . TYR A 1 63 ? 18.420 -26.039 26.183 1.00 10.41 76 TYR A C 2
ATOM 2293 O O . TYR A 1 63 ? 18.514 -26.700 25.132 1.00 11.35 76 TYR A O 2
ATOM 2311 N N . ASP A 1 64 ? 17.305 -25.931 26.882 1.00 53.30 77 ASP A N 2
ATOM 2312 C CA . ASP A 1 64 ? 16.053 -26.563 26.474 1.00 53.14 77 ASP A CA 2
ATOM 2313 C C . ASP A 1 64 ? 15.639 -26.079 25.102 1.00 42.12 77 ASP A C 2
ATOM 2314 O O . ASP A 1 64 ? 15.785 -24.880 24.779 1.00 53.14 77 ASP A O 2
ATOM 2323 N N . ARG A 1 65 ? 15.164 -27.010 24.295 1.00 64.35 78 ARG A N 2
ATOM 2324 C CA . ARG A 1 65 ? 14.689 -26.758 22.946 1.00 64.11 78 ARG A CA 2
ATOM 2325 C C . ARG A 1 65 ? 15.871 -26.416 22.018 1.00 4.51 78 ARG A C 2
ATOM 2326 O O . ARG A 1 65 ? 15.745 -25.686 21.032 1.00 44.24 78 ARG A O 2
ATOM 2347 N N . CYS A 1 66 ? 17.034 -26.943 22.392 1.00 10.12 79 CYS A N 2
ATOM 2348 C CA . CYS A 1 66 ? 18.214 -26.998 21.534 1.00 31.14 79 CYS A CA 2
ATOM 2349 C C . CYS A 1 66 ? 18.884 -25.659 21.243 1.00 31.31 79 CYS A C 2
ATOM 2350 O O . CYS A 1 66 ? 19.622 -25.532 20.261 1.00 72.42 79 CYS A O 2
ATOM 2357 N N . ASN A 1 67 ? 18.694 -24.695 22.100 1.00 30.41 80 ASN A N 2
ATOM 2358 C CA . ASN A 1 67 ? 19.377 -23.418 21.934 1.00 24.04 80 ASN A CA 2
ATOM 2359 C C . ASN A 1 67 ? 20.747 -23.531 22.584 1.00 74.14 80 ASN A C 2
ATOM 2360 O O . ASN A 1 67 ? 20.843 -23.913 23.746 1.00 73.21 80 ASN A O 2
ATOM 2371 N N . LEU A 1 68 ? 21.802 -23.250 21.846 1.00 41.25 81 LEU A N 2
ATOM 2372 C CA . LEU A 1 68 ? 23.139 -23.432 22.376 1.00 32.31 81 LEU A CA 2
ATOM 2373 C C . LEU A 1 68 ? 23.826 -22.144 22.765 1.00 24.20 81 LEU A C 2
ATOM 2374 O O . LEU A 1 68 ? 23.633 -21.089 22.143 1.00 64.53 81 LEU A O 2
ATOM 2390 N N . GLU A 1 69 ? 24.659 -22.257 23.769 1.00 11.12 82 GLU A N 2
ATOM 2391 C CA . GLU A 1 69 ? 25.412 -21.150 24.307 1.00 13.25 82 GLU A CA 2
ATOM 2392 C C . GLU A 1 69 ? 26.884 -21.501 24.237 1.00 62.15 82 GLU A C 2
ATOM 2393 O O . GLU A 1 69 ? 27.382 -22.323 25.027 1.00 72.13 82 GLU A O 2
ATOM 2405 N N . TRP A 1 70 ? 27.546 -20.950 23.268 1.00 45.50 83 TRP A N 2
ATOM 2406 C CA . TRP A 1 70 ? 28.955 -21.200 23.043 1.00 60.33 83 TRP A CA 2
ATOM 2407 C C . TRP A 1 70 ? 29.799 -20.429 24.024 1.00 15.41 83 TRP A C 2
ATOM 2408 O O . TRP A 1 70 ? 29.617 -19.226 24.201 1.00 24.14 83 TRP A O 2
ATOM 2429 N N . GLY A 1 71 ? 30.672 -21.142 24.691 1.00 62.32 84 GLY A N 2
ATOM 2430 C CA . GLY A 1 71 ? 31.574 -20.565 25.663 1.00 11.05 84 GLY A CA 2
ATOM 2431 C C . GLY A 1 71 ? 32.710 -19.771 25.034 1.00 52.12 84 GLY A C 2
ATOM 2432 O O . GLY A 1 71 ? 32.557 -19.170 23.967 1.00 22.45 84 GLY A O 2
ATOM 2436 N N . PHE A 1 72 ? 33.856 -19.795 25.684 1.00 34.15 85 PHE A N 2
ATOM 2437 C CA . PHE A 1 72 ? 35.048 -19.060 25.263 1.00 25.31 85 PHE A CA 2
ATOM 2438 C C . PHE A 1 72 ? 35.677 -19.701 24.022 1.00 72.02 85 PHE A C 2
ATOM 2439 O O . PHE A 1 72 ? 36.626 -19.166 23.429 1.00 44.42 85 PHE A O 2
ATOM 2456 N N . SER A 1 73 ? 35.118 -20.818 23.649 1.00 15.03 86 SER A N 2
ATOM 2457 C CA . SER A 1 73 ? 35.496 -21.610 22.496 1.00 71.31 86 SER A CA 2
ATOM 2458 C C . SER A 1 73 ? 35.702 -20.759 21.241 1.00 62.31 86 SER A C 2
ATOM 2459 O O . SER A 1 73 ? 36.707 -20.920 20.524 1.00 61.31 86 SER A O 2
ATOM 2467 N N . GLY A 1 74 ? 34.778 -19.844 20.992 1.00 44.34 87 GLY A N 2
ATOM 2468 C CA . GLY A 1 74 ? 34.945 -18.963 19.861 1.00 42.01 87 GLY A CA 2
ATOM 2469 C C . GLY A 1 74 ? 34.716 -19.653 18.528 1.00 64.22 87 GLY A C 2
ATOM 2470 O O . GLY A 1 74 ? 35.512 -19.462 17.598 1.00 74.11 87 GLY A O 2
ATOM 2474 N N . LYS A 1 75 ? 33.677 -20.492 18.447 1.00 63.02 88 LYS A N 2
ATOM 2475 C CA . LYS A 1 75 ? 33.406 -21.291 17.264 1.00 4.44 88 LYS A CA 2
ATOM 2476 C C . LYS A 1 75 ? 33.311 -20.459 15.966 1.00 73.25 88 LYS A C 2
ATOM 2477 O O . LYS A 1 75 ? 32.703 -19.379 15.936 1.00 61.32 88 LYS A O 2
ATOM 2496 N N . PRO A 1 76 ? 33.952 -20.963 14.898 1.00 24.54 89 PRO A N 2
ATOM 2497 C CA . PRO A 1 76 ? 34.041 -20.278 13.607 1.00 2.53 89 PRO A CA 2
ATOM 2498 C C . PRO A 1 76 ? 32.706 -20.090 12.895 1.00 0.02 89 PRO A C 2
ATOM 2499 O O . PRO A 1 76 ? 31.778 -20.907 13.030 1.00 1.14 89 PRO A O 2
ATOM 2510 N N . ARG A 1 77 ? 32.613 -19.008 12.155 1.00 33.45 90 ARG A N 2
ATOM 2511 C CA . ARG A 1 77 ? 31.477 -18.750 11.314 1.00 32.31 90 ARG A CA 2
ATOM 2512 C C . ARG A 1 77 ? 31.649 -19.536 10.040 1.00 23.22 90 ARG A C 2
ATOM 2513 O O . ARG A 1 77 ? 32.763 -19.901 9.682 1.00 20.05 90 ARG A O 2
ATOM 2534 N N . GLY A 1 78 ? 30.580 -19.815 9.378 1.00 34.44 91 GLY A N 2
ATOM 2535 C CA . GLY A 1 78 ? 30.666 -20.538 8.138 1.00 71.34 91 GLY A CA 2
ATOM 2536 C C . GLY A 1 78 ? 30.158 -21.930 8.299 1.00 54.22 91 GLY A C 2
ATOM 2537 O O . GLY A 1 78 ? 29.918 -22.635 7.325 1.00 33.33 91 GLY A O 2
ATOM 2541 N N . LEU A 1 79 ? 29.961 -22.323 9.525 1.00 3.03 92 LEU A N 2
ATOM 2542 C CA . LEU A 1 79 ? 29.457 -23.627 9.798 1.00 22.22 92 LEU A CA 2
ATOM 2543 C C . LEU A 1 79 ? 27.975 -23.565 9.913 1.00 70.52 92 LEU A C 2
ATOM 2544 O O . LEU A 1 79 ? 27.414 -22.586 10.411 1.00 44.15 92 LEU A O 2
ATOM 2560 N N . THR A 1 80 ? 27.353 -24.584 9.481 1.00 43.14 93 THR A N 2
ATOM 2561 C CA . THR A 1 80 ? 25.938 -24.640 9.474 1.00 53.20 93 THR A CA 2
ATOM 2562 C C . THR A 1 80 ? 25.482 -25.776 10.363 1.00 60.31 93 THR A C 2
ATOM 2563 O O . THR A 1 80 ? 25.800 -26.945 10.116 1.00 14.32 93 THR A O 2
ATOM 2574 N N . PHE A 1 81 ? 24.810 -25.424 11.418 1.00 42.25 94 PHE A N 2
ATOM 2575 C CA . PHE A 1 81 ? 24.267 -26.375 12.335 1.00 54.21 94 PHE A CA 2
ATOM 2576 C C . PHE A 1 81 ? 22.818 -26.591 11.986 1.00 3.10 94 PHE A C 2
ATOM 2577 O O . PHE A 1 81 ? 21.960 -25.726 12.249 1.00 23.03 94 PHE A O 2
ATOM 2594 N N . GLU A 1 82 ? 22.543 -27.698 11.363 1.00 42.34 95 GLU A N 2
ATOM 2595 C CA . GLU A 1 82 ? 21.203 -28.025 10.989 1.00 51.21 95 GLU A CA 2
ATOM 2596 C C . GLU A 1 82 ? 20.626 -28.917 12.040 1.00 2.34 95 GLU A C 2
ATOM 2597 O O . GLU A 1 82 ? 21.241 -29.905 12.427 1.00 30.44 95 GLU A O 2
ATOM 2609 N N . PHE A 1 83 ? 19.493 -28.552 12.540 1.00 1.42 96 PHE A N 2
ATOM 2610 C CA . PHE A 1 83 ? 18.853 -29.317 13.555 1.00 2.21 96 PHE A CA 2
ATOM 2611 C C . PHE A 1 83 ? 18.188 -30.512 12.923 1.00 11.33 96 PHE A C 2
ATOM 2612 O O . PHE A 1 83 ? 17.288 -30.362 12.091 1.00 31.23 96 PHE A O 2
ATOM 2629 N N . LEU A 1 84 ? 18.667 -31.683 13.251 1.00 42.42 97 LEU A N 2
ATOM 2630 C CA . LEU A 1 84 ? 18.071 -32.874 12.731 1.00 32.31 97 LEU A CA 2
ATOM 2631 C C . LEU A 1 84 ? 16.851 -33.190 13.524 1.00 34.04 97 LEU A C 2
ATOM 2632 O O . LEU A 1 84 ? 15.727 -33.105 13.018 1.00 20.22 97 LEU A O 2
ATOM 2648 N N . TRP A 1 85 ? 17.049 -33.486 14.784 1.00 23.43 98 TRP A N 2
ATOM 2649 C CA . TRP A 1 85 ? 15.946 -33.876 15.631 1.00 31.52 98 TRP A CA 2
ATOM 2650 C C . TRP A 1 85 ? 16.332 -33.843 17.080 1.00 30.52 98 TRP A C 2
ATOM 2651 O O . TRP A 1 85 ? 17.517 -33.753 17.422 1.00 40.41 98 TRP A O 2
ATOM 2672 N N . ASP A 1 86 ? 15.343 -33.877 17.913 1.00 24.22 99 ASP A N 2
ATOM 2673 C CA . ASP A 1 86 ? 15.532 -34.010 19.324 1.00 74.55 99 ASP A CA 2
ATOM 2674 C C . ASP A 1 86 ? 15.084 -35.388 19.669 1.00 55.35 99 ASP A C 2
ATOM 2675 O O . ASP A 1 86 ? 14.092 -35.892 19.110 1.00 71.34 99 ASP A O 2
ATOM 2684 N N . LYS A 1 87 ? 15.822 -36.029 20.485 1.00 4.04 100 LYS A N 2
ATOM 2685 C CA . LYS A 1 87 ? 15.514 -37.361 20.893 1.00 61.32 100 LYS A CA 2
ATOM 2686 C C . LYS A 1 87 ? 15.827 -37.400 22.364 1.00 63.33 100 LYS A C 2
ATOM 2687 O O . LYS A 1 87 ? 16.515 -36.534 22.826 1.00 23.30 100 LYS A O 2
ATOM 2706 N N . GLU A 1 88 ? 15.308 -38.314 23.110 1.00 51.33 101 GLU A N 2
ATOM 2707 C CA . GLU A 1 88 ? 15.575 -38.284 24.526 1.00 70.34 101 GLU A CA 2
ATOM 2708 C C . GLU A 1 88 ? 16.841 -39.044 24.878 1.00 72.11 101 GLU A C 2
ATOM 2709 O O . GLU A 1 88 ? 17.230 -40.013 24.195 1.00 42.23 101 GLU A O 2
ATOM 2721 N N . ALA A 1 89 ? 17.490 -38.603 25.906 1.00 73.54 102 ALA A N 2
ATOM 2722 C CA . ALA A 1 89 ? 18.665 -39.278 26.375 1.00 22.24 102 ALA A CA 2
ATOM 2723 C C . ALA A 1 89 ? 18.247 -40.390 27.300 1.00 74.34 102 ALA A C 2
ATOM 2724 O O . ALA A 1 89 ? 17.077 -40.467 27.721 1.00 1.14 102 ALA A O 2
ATOM 2731 N N . ALA A 1 90 ? 19.168 -41.249 27.606 1.00 64.03 103 ALA A N 2
ATOM 2732 C CA . ALA A 1 90 ? 18.934 -42.321 28.516 1.00 11.00 103 ALA A CA 2
ATOM 2733 C C . ALA A 1 90 ? 18.878 -41.753 29.918 1.00 62.24 103 ALA A C 2
ATOM 2734 O O . ALA A 1 90 ? 19.294 -40.606 30.135 1.00 32.43 103 ALA A O 2
ATOM 2741 N N . ALA A 1 91 ? 18.398 -42.531 30.867 1.00 64.22 104 ALA A N 2
ATOM 2742 C CA . ALA A 1 91 ? 18.219 -42.063 32.249 1.00 62.13 104 ALA A CA 2
ATOM 2743 C C . ALA A 1 91 ? 19.541 -41.663 32.898 1.00 23.43 104 ALA A C 2
ATOM 2744 O O . ALA A 1 91 ? 19.567 -40.892 33.847 1.00 13.21 104 ALA A O 2
ATOM 2751 N N . ASP A 1 92 ? 20.630 -42.145 32.347 1.00 62.40 105 ASP A N 2
ATOM 2752 C CA . ASP A 1 92 ? 21.955 -41.847 32.866 1.00 3.34 105 ASP A CA 2
ATOM 2753 C C . ASP A 1 92 ? 22.445 -40.510 32.312 1.00 62.41 105 ASP A C 2
ATOM 2754 O O . ASP A 1 92 ? 23.449 -39.953 32.774 1.00 44.41 105 ASP A O 2
ATOM 2763 N N . GLY A 1 93 ? 21.750 -40.008 31.307 1.00 71.42 106 GLY A N 2
ATOM 2764 C CA . GLY A 1 93 ? 22.087 -38.738 30.749 1.00 4.54 106 GLY A CA 2
ATOM 2765 C C . GLY A 1 93 ? 22.865 -38.833 29.454 1.00 31.51 106 GLY A C 2
ATOM 2766 O O . GLY A 1 93 ? 23.429 -37.832 29.004 1.00 11.10 106 GLY A O 2
ATOM 2770 N N . THR A 1 94 ? 22.927 -40.002 28.850 1.00 1.42 107 THR A N 2
ATOM 2771 C CA . THR A 1 94 ? 23.673 -40.126 27.606 1.00 33.32 107 THR A CA 2
ATOM 2772 C C . THR A 1 94 ? 22.743 -40.279 26.406 1.00 72.11 107 THR A C 2
ATOM 2773 O O . THR A 1 94 ? 21.642 -40.817 26.528 1.00 20.42 107 THR A O 2
ATOM 2784 N N . CYS A 1 95 ? 23.164 -39.786 25.275 1.00 64.35 108 CYS A N 2
ATOM 2785 C CA . CYS A 1 95 ? 22.405 -39.886 24.062 1.00 3.32 108 CYS A CA 2
ATOM 2786 C C . CYS A 1 95 ? 23.146 -40.796 23.103 1.00 44.23 108 CYS A C 2
ATOM 2787 O O . CYS A 1 95 ? 22.742 -41.966 22.962 1.00 3.04 108 CYS A O 2
ATOM 2795 N N . ASN A 1 5 ? 26.655 -41.940 37.133 1.00 1.00 18 ASN A N 3
ATOM 2796 C CA . ASN A 1 5 ? 26.265 -42.698 38.321 1.00 64.21 18 ASN A CA 3
ATOM 2797 C C . ASN A 1 5 ? 26.632 -44.151 38.090 1.00 11.41 18 ASN A C 3
ATOM 2798 O O . ASN A 1 5 ? 26.287 -44.720 37.058 1.00 73.04 18 ASN A O 3
ATOM 2809 N N . ASN A 1 6 ? 27.342 -44.745 39.032 1.00 13.41 19 ASN A N 3
ATOM 2810 C CA . ASN A 1 6 ? 27.817 -46.125 38.889 1.00 45.21 19 ASN A CA 3
ATOM 2811 C C . ASN A 1 6 ? 26.743 -47.115 39.262 1.00 40.15 19 ASN A C 3
ATOM 2812 O O . ASN A 1 6 ? 26.701 -48.233 38.744 1.00 31.04 19 ASN A O 3
ATOM 2823 N N . VAL A 1 7 ? 25.862 -46.707 40.145 1.00 34.31 20 VAL A N 3
ATOM 2824 C CA . VAL A 1 7 ? 24.816 -47.574 40.612 1.00 50.14 20 VAL A CA 3
ATOM 2825 C C . VAL A 1 7 ? 23.637 -47.477 39.656 1.00 21.02 20 VAL A C 3
ATOM 2826 O O . VAL A 1 7 ? 22.777 -46.589 39.776 1.00 33.52 20 VAL A O 3
ATOM 2839 N N . MET A 1 8 ? 23.655 -48.331 38.672 1.00 54.40 21 MET A N 3
ATOM 2840 C CA . MET A 1 8 ? 22.641 -48.384 37.646 1.00 11.43 21 MET A CA 3
ATOM 2841 C C . MET A 1 8 ? 22.729 -49.744 36.994 1.00 51.30 21 MET A C 3
ATOM 2842 O O . MET A 1 8 ? 23.569 -50.563 37.394 1.00 22.20 21 MET A O 3
ATOM 2856 N N . ALA A 1 9 ? 21.901 -49.990 36.025 1.00 62.33 22 ALA A N 3
ATOM 2857 C CA . ALA A 1 9 ? 21.944 -51.222 35.301 1.00 70.34 22 ALA A CA 3
ATOM 2858 C C . ALA A 1 9 ? 22.345 -50.931 33.870 1.00 31.04 22 ALA A C 3
ATOM 2859 O O . ALA A 1 9 ? 21.882 -49.954 33.278 1.00 65.03 22 ALA A O 3
ATOM 2866 N N . SER A 1 10 ? 23.223 -51.724 33.343 1.00 22.52 23 SER A N 3
ATOM 2867 C CA . SER A 1 10 ? 23.679 -51.570 31.992 1.00 30.41 23 SER A CA 3
ATOM 2868 C C . SER A 1 10 ? 22.725 -52.312 31.055 1.00 51.43 23 SER A C 3
ATOM 2869 O O . SER A 1 10 ? 22.242 -53.397 31.405 1.00 41.40 23 SER A O 3
ATOM 2877 N N . SER A 1 11 ? 22.419 -51.701 29.904 1.00 53.22 24 SER A N 3
ATOM 2878 C CA . SER A 1 11 ? 21.524 -52.275 28.894 1.00 3.03 24 SER A CA 3
ATOM 2879 C C . SER A 1 11 ? 20.083 -52.398 29.419 1.00 70.42 24 SER A C 3
ATOM 2880 O O . SER A 1 11 ? 19.292 -53.211 28.937 1.00 0.42 24 SER A O 3
ATOM 2888 N N . SER A 1 12 ? 19.729 -51.535 30.348 1.00 34.41 25 SER A N 3
ATOM 2889 C CA . SER A 1 12 ? 18.408 -51.508 30.936 1.00 22.34 25 SER A CA 3
ATOM 2890 C C . SER A 1 12 ? 17.452 -50.685 30.052 1.00 72.11 25 SER A C 3
ATOM 2891 O O . SER A 1 12 ? 16.779 -49.744 30.503 1.00 1.24 25 SER A O 3
ATOM 2899 N N . SER A 1 13 ? 17.426 -51.008 28.791 1.00 65.21 26 SER A N 3
ATOM 2900 C CA . SER A 1 13 ? 16.604 -50.325 27.849 1.00 62.30 26 SER A CA 3
ATOM 2901 C C . SER A 1 13 ? 16.179 -51.270 26.751 1.00 44.52 26 SER A C 3
ATOM 2902 O O . SER A 1 13 ? 16.940 -51.551 25.825 1.00 53.13 26 SER A O 3
ATOM 2910 N N . ASP A 1 14 ? 15.000 -51.824 26.906 1.00 71.41 27 ASP A N 3
ATOM 2911 C CA . ASP A 1 14 ? 14.427 -52.677 25.891 1.00 11.51 27 ASP A CA 3
ATOM 2912 C C . ASP A 1 14 ? 13.968 -51.796 24.760 1.00 42.01 27 ASP A C 3
ATOM 2913 O O . ASP A 1 14 ? 13.601 -50.629 24.989 1.00 64.44 27 ASP A O 3
ATOM 2922 N N . THR A 1 15 ? 13.997 -52.295 23.560 1.00 63.13 28 THR A N 3
ATOM 2923 C CA . THR A 1 15 ? 13.628 -51.504 22.428 1.00 51.33 28 THR A CA 3
ATOM 2924 C C . THR A 1 15 ? 12.119 -51.392 22.257 1.00 24.14 28 THR A C 3
ATOM 2925 O O . THR A 1 15 ? 11.491 -52.104 21.462 1.00 63.12 28 THR A O 3
ATOM 2936 N N . ASP A 1 16 ? 11.549 -50.547 23.067 1.00 31.12 29 ASP A N 3
ATOM 2937 C CA . ASP A 1 16 ? 10.142 -50.272 23.089 1.00 53.03 29 ASP A CA 3
ATOM 2938 C C . ASP A 1 16 ? 9.951 -48.886 23.636 1.00 73.03 29 ASP A C 3
ATOM 2939 O O . ASP A 1 16 ? 10.730 -48.436 24.489 1.00 65.54 29 ASP A O 3
ATOM 2948 N N . SER A 1 17 ? 8.978 -48.198 23.144 1.00 31.11 30 SER A N 3
ATOM 2949 C CA . SER A 1 17 ? 8.731 -46.859 23.563 1.00 73.11 30 SER A CA 3
ATOM 2950 C C . SER A 1 17 ? 7.564 -46.788 24.536 1.00 35.44 30 SER A C 3
ATOM 2951 O O . SER A 1 17 ? 6.401 -46.789 24.131 1.00 14.33 30 SER A O 3
ATOM 2959 N N . ASP A 1 18 ? 7.872 -46.805 25.807 1.00 4.12 31 ASP A N 3
ATOM 2960 C CA . ASP A 1 18 ? 6.856 -46.644 26.831 1.00 72.31 31 ASP A CA 3
ATOM 2961 C C . ASP A 1 18 ? 6.783 -45.208 27.182 1.00 30.03 31 ASP A C 3
ATOM 2962 O O . ASP A 1 18 ? 5.807 -44.514 26.906 1.00 34.14 31 ASP A O 3
ATOM 2971 N N . SER A 1 19 ? 7.838 -44.780 27.725 1.00 43.42 32 SER A N 3
ATOM 2972 C CA . SER A 1 19 ? 8.057 -43.430 28.134 1.00 30.11 32 SER A CA 3
ATOM 2973 C C . SER A 1 19 ? 9.545 -43.178 28.000 1.00 52.03 32 SER A C 3
ATOM 2974 O O . SER A 1 19 ? 10.336 -44.114 28.170 1.00 11.55 32 SER A O 3
ATOM 2982 N N . SER A 1 20 ? 9.931 -41.977 27.654 1.00 34.41 33 SER A N 3
ATOM 2983 C CA . SER A 1 20 ? 11.327 -41.642 27.620 1.00 3.34 33 SER A CA 3
ATOM 2984 C C . SER A 1 20 ? 11.890 -41.706 29.050 1.00 2.23 33 SER A C 3
ATOM 2985 O O . SER A 1 20 ? 11.216 -41.290 30.003 1.00 12.41 33 SER A O 3
ATOM 2993 N N . PRO A 1 21 ? 13.134 -42.199 29.227 1.00 34.34 34 PRO A N 3
ATOM 2994 C CA . PRO A 1 21 ? 13.770 -42.376 30.561 1.00 70.34 34 PRO A CA 3
ATOM 2995 C C . PRO A 1 21 ? 14.198 -41.061 31.217 1.00 5.02 34 PRO A C 3
ATOM 2996 O O . PRO A 1 21 ? 15.062 -41.036 32.101 1.00 22.02 34 PRO A O 3
ATOM 3007 N N . ASP A 1 22 ? 13.589 -40.013 30.781 1.00 73.54 35 ASP A N 3
ATOM 3008 C CA . ASP A 1 22 ? 13.825 -38.665 31.277 1.00 64.35 35 ASP A CA 3
ATOM 3009 C C . ASP A 1 22 ? 13.597 -38.574 32.758 1.00 14.30 35 ASP A C 3
ATOM 3010 O O . ASP A 1 22 ? 12.469 -38.714 33.235 1.00 54.44 35 ASP A O 3
ATOM 3019 N N . ARG A 1 23 ? 14.664 -38.388 33.464 1.00 0.24 36 ARG A N 3
ATOM 3020 C CA . ARG A 1 23 ? 14.636 -38.265 34.889 1.00 52.12 36 ARG A CA 3
ATOM 3021 C C . ARG A 1 23 ? 15.944 -37.625 35.321 1.00 35.51 36 ARG A C 3
ATOM 3022 O O . ARG A 1 23 ? 16.759 -38.221 36.033 1.00 74.55 36 ARG A O 3
ATOM 3043 N N . GLY A 1 24 ? 16.186 -36.454 34.776 1.00 62.24 37 GLY A N 3
ATOM 3044 C CA . GLY A 1 24 ? 17.373 -35.683 35.113 1.00 3.21 37 GLY A CA 3
ATOM 3045 C C . GLY A 1 24 ? 18.629 -36.161 34.396 1.00 40.41 37 GLY A C 3
ATOM 3046 O O . GLY A 1 24 ? 19.290 -35.391 33.707 1.00 24.43 37 GLY A O 3
ATOM 3050 N N . LEU A 1 25 ? 18.959 -37.418 34.567 1.00 31.44 38 LEU A N 3
ATOM 3051 C CA . LEU A 1 25 ? 20.130 -37.998 33.943 1.00 13.41 38 LEU A CA 3
ATOM 3052 C C . LEU A 1 25 ? 19.911 -38.142 32.440 1.00 54.24 38 LEU A C 3
ATOM 3053 O O . LEU A 1 25 ? 20.622 -37.537 31.626 1.00 53.53 38 LEU A O 3
ATOM 3069 N N . SER A 1 26 ? 18.906 -38.891 32.080 1.00 71.41 39 SER A N 3
ATOM 3070 C CA . SER A 1 26 ? 18.597 -39.131 30.701 1.00 40.41 39 SER A CA 3
ATOM 3071 C C . SER A 1 26 ? 17.605 -38.086 30.170 1.00 63.42 39 SER A C 3
ATOM 3072 O O . SER A 1 26 ? 16.449 -38.382 29.922 1.00 1.40 39 SER A O 3
ATOM 3080 N N . ARG A 1 27 ? 18.066 -36.850 30.089 1.00 54.20 40 ARG A N 3
ATOM 3081 C CA . ARG A 1 27 ? 17.272 -35.745 29.546 1.00 71.31 40 ARG A CA 3
ATOM 3082 C C . ARG A 1 27 ? 17.126 -35.857 28.036 1.00 43.52 40 ARG A C 3
ATOM 3083 O O . ARG A 1 27 ? 17.704 -36.750 27.400 1.00 63.24 40 ARG A O 3
ATOM 3104 N N . MET A 1 28 ? 16.353 -34.959 27.470 1.00 43.50 41 MET A N 3
ATOM 3105 C CA . MET A 1 28 ? 16.174 -34.909 26.043 1.00 63.43 41 MET A CA 3
ATOM 3106 C C . MET A 1 28 ? 17.364 -34.193 25.414 1.00 13.23 41 MET A C 3
ATOM 3107 O O . MET A 1 28 ? 17.926 -33.248 25.996 1.00 52.44 41 MET A O 3
ATOM 3121 N N . CYS A 1 29 ? 17.749 -34.630 24.277 1.00 22.31 42 CYS A N 3
ATOM 3122 C CA . CYS A 1 29 ? 18.861 -34.071 23.601 1.00 61.23 42 CYS A CA 3
ATOM 3123 C C . CYS A 1 29 ? 18.469 -33.524 22.265 1.00 4.13 42 CYS A C 3
ATOM 3124 O O . CYS A 1 29 ? 17.494 -33.975 21.644 1.00 45.31 42 CYS A O 3
ATOM 3131 N N . CYS A 1 30 ? 19.212 -32.554 21.852 1.00 20.43 43 CYS A N 3
ATOM 3132 C CA . CYS A 1 30 ? 19.052 -31.933 20.581 1.00 61.35 43 CYS A CA 3
ATOM 3133 C C . CYS A 1 30 ? 20.097 -32.507 19.630 1.00 15.43 43 CYS A C 3
ATOM 3134 O O . CYS A 1 30 ? 21.312 -32.352 19.850 1.00 32.33 43 CYS A O 3
ATOM 3141 N N . VAL A 1 31 ? 19.638 -33.228 18.632 1.00 72.22 44 VAL A N 3
ATOM 3142 C CA . VAL A 1 31 ? 20.516 -33.857 17.667 1.00 3.24 44 VAL A CA 3
ATOM 3143 C C . VAL A 1 31 ? 20.543 -33.025 16.395 1.00 3.40 44 VAL A C 3
ATOM 3144 O O . VAL A 1 31 ? 19.480 -32.791 15.758 1.00 71.10 44 VAL A O 3
ATOM 3157 N N . TYR A 1 32 ? 21.738 -32.584 16.038 1.00 2.45 45 TYR A N 3
ATOM 3158 C CA . TYR A 1 32 ? 21.974 -31.719 14.904 1.00 62.25 45 TYR A CA 3
ATOM 3159 C C . TYR A 1 32 ? 22.868 -32.387 13.880 1.00 42.44 45 TYR A C 3
ATOM 3160 O O . TYR A 1 32 ? 23.581 -33.352 14.173 1.00 23.20 45 TYR A O 3
ATOM 3178 N N . LYS A 1 33 ? 22.830 -31.855 12.705 1.00 0.12 46 LYS A N 3
ATOM 3179 C CA . LYS A 1 33 ? 23.670 -32.250 11.628 1.00 40.32 46 LYS A CA 3
ATOM 3180 C C . LYS A 1 33 ? 24.443 -31.012 11.224 1.00 40.23 46 LYS A C 3
ATOM 3181 O O . LYS A 1 33 ? 23.857 -30.017 10.781 1.00 43.52 46 LYS A O 3
ATOM 3200 N N . ILE A 1 34 ? 25.718 -31.043 11.446 1.00 23.31 47 ILE A N 3
ATOM 3201 C CA . ILE A 1 34 ? 26.560 -29.890 11.244 1.00 14.10 47 ILE A CA 3
ATOM 3202 C C . ILE A 1 34 ? 27.088 -29.843 9.838 1.00 73.10 47 ILE A C 3
ATOM 3203 O O . ILE A 1 34 ? 27.733 -30.793 9.363 1.00 4.12 47 ILE A O 3
ATOM 3219 N N . HIS A 1 35 ? 26.810 -28.770 9.187 1.00 21.34 48 HIS A N 3
ATOM 3220 C CA . HIS A 1 35 ? 27.291 -28.527 7.858 1.00 14.05 48 HIS A CA 3
ATOM 3221 C C . HIS A 1 35 ? 28.115 -27.255 7.840 1.00 43.24 48 HIS A C 3
ATOM 3222 O O . HIS A 1 35 ? 27.879 -26.359 8.643 1.00 73.12 48 HIS A O 3
ATOM 3236 N N . PRO A 1 36 ? 29.102 -27.159 6.953 1.00 32.05 49 PRO A N 3
ATOM 3237 C CA . PRO A 1 36 ? 29.432 -28.223 6.012 1.00 70.02 49 PRO A CA 3
ATOM 3238 C C . PRO A 1 36 ? 30.190 -29.381 6.673 1.00 14.52 49 PRO A C 3
ATOM 3239 O O . PRO A 1 36 ? 30.672 -29.270 7.805 1.00 72.31 49 PRO A O 3
ATOM 3250 N N . GLY A 1 37 ? 30.265 -30.475 5.979 1.00 13.04 50 GLY A N 3
ATOM 3251 C CA . GLY A 1 37 ? 30.923 -31.642 6.498 1.00 22.23 50 GLY A CA 3
ATOM 3252 C C . GLY A 1 37 ? 29.960 -32.785 6.679 1.00 52.34 50 GLY A C 3
ATOM 3253 O O . GLY A 1 37 ? 30.254 -33.918 6.296 1.00 31.05 50 GLY A O 3
ATOM 3257 N N . GLY A 1 38 ? 28.809 -32.492 7.255 1.00 50.53 51 GLY A N 3
ATOM 3258 C CA . GLY A 1 38 ? 27.804 -33.509 7.468 1.00 53.14 51 GLY A CA 3
ATOM 3259 C C . GLY A 1 38 ? 28.074 -34.272 8.739 1.00 62.43 51 GLY A C 3
ATOM 3260 O O . GLY A 1 38 ? 27.918 -35.492 8.796 1.00 61.31 51 GLY A O 3
ATOM 3264 N N . ASN A 1 39 ? 28.480 -33.550 9.754 1.00 45.21 52 ASN A N 3
ATOM 3265 C CA . ASN A 1 39 ? 28.841 -34.126 11.040 1.00 12.13 52 ASN A CA 3
ATOM 3266 C C . ASN A 1 39 ? 27.628 -34.171 11.942 1.00 35.41 52 ASN A C 3
ATOM 3267 O O . ASN A 1 39 ? 27.136 -33.135 12.361 1.00 13.22 52 ASN A O 3
ATOM 3278 N N . ILE A 1 40 ? 27.138 -35.339 12.234 1.00 32.32 53 ILE A N 3
ATOM 3279 C CA . ILE A 1 40 ? 25.992 -35.456 13.110 1.00 72.02 53 ILE A CA 3
ATOM 3280 C C . ILE A 1 40 ? 26.460 -35.440 14.556 1.00 5.40 53 ILE A C 3
ATOM 3281 O O . ILE A 1 40 ? 27.209 -36.312 15.005 1.00 22.21 53 ILE A O 3
ATOM 3297 N N . TRP A 1 41 ? 26.028 -34.436 15.265 1.00 60.52 54 TRP A N 3
ATOM 3298 C CA . TRP A 1 41 ? 26.467 -34.171 16.601 1.00 34.32 54 TRP A CA 3
ATOM 3299 C C . TRP A 1 41 ? 25.247 -33.955 17.494 1.00 13.31 54 TRP A C 3
ATOM 3300 O O . TRP A 1 41 ? 24.314 -33.226 17.131 1.00 75.13 54 TRP A O 3
ATOM 3321 N N . SER A 1 42 ? 25.238 -34.604 18.618 1.00 4.43 55 SER A N 3
ATOM 3322 C CA . SER A 1 42 ? 24.140 -34.555 19.522 1.00 30.35 55 SER A CA 3
ATOM 3323 C C . SER A 1 42 ? 24.551 -33.984 20.880 1.00 35.31 55 SER A C 3
ATOM 3324 O O . SER A 1 42 ? 25.611 -34.324 21.432 1.00 23.34 55 SER A O 3
ATOM 3332 N N . THR A 1 43 ? 23.741 -33.112 21.399 1.00 32.22 56 THR A N 3
ATOM 3333 C CA . THR A 1 43 ? 23.991 -32.533 22.676 1.00 51.42 56 THR A CA 3
ATOM 3334 C C . THR A 1 43 ? 22.729 -32.634 23.523 1.00 62.22 56 THR A C 3
ATOM 3335 O O . THR A 1 43 ? 21.628 -32.333 23.056 1.00 21.22 56 THR A O 3
ATOM 3346 N N . LYS A 1 44 ? 22.866 -33.129 24.714 1.00 4.44 57 LYS A N 3
ATOM 3347 C CA . LYS A 1 44 ? 21.750 -33.252 25.603 1.00 64.44 57 LYS A CA 3
ATOM 3348 C C . LYS A 1 44 ? 21.501 -31.926 26.264 1.00 53.21 57 LYS A C 3
ATOM 3349 O O . LYS A 1 44 ? 22.436 -31.303 26.756 1.00 54.15 57 LYS A O 3
ATOM 3368 N N . LYS A 1 45 ? 20.268 -31.464 26.241 1.00 60.40 58 LYS A N 3
ATOM 3369 C CA . LYS A 1 45 ? 19.951 -30.236 26.929 1.00 10.21 58 LYS A CA 3
ATOM 3370 C C . LYS A 1 45 ? 20.323 -30.384 28.396 1.00 31.10 58 LYS A C 3
ATOM 3371 O O . LYS A 1 45 ? 19.954 -31.369 29.053 1.00 22.01 58 LYS A O 3
ATOM 3390 N N . GLY A 1 46 ? 21.074 -29.430 28.887 1.00 5.24 59 GLY A N 3
ATOM 3391 C CA . GLY A 1 46 ? 21.464 -29.465 30.260 1.00 30.34 59 GLY A CA 3
ATOM 3392 C C . GLY A 1 46 ? 22.899 -29.873 30.446 1.00 11.30 59 GLY A C 3
ATOM 3393 O O . GLY A 1 46 ? 23.473 -29.629 31.504 1.00 54.24 59 GLY A O 3
ATOM 3397 N N . GLU A 1 47 ? 23.497 -30.493 29.442 1.00 65.04 60 GLU A N 3
ATOM 3398 C CA . GLU A 1 47 ? 24.885 -30.883 29.574 1.00 2.25 60 GLU A CA 3
ATOM 3399 C C . GLU A 1 47 ? 25.747 -29.839 28.926 1.00 23.42 60 GLU A C 3
ATOM 3400 O O . GLU A 1 47 ? 25.280 -29.075 28.059 1.00 52.21 60 GLU A O 3
ATOM 3412 N N . GLN A 1 48 ? 26.957 -29.746 29.362 1.00 45.34 61 GLN A N 3
ATOM 3413 C CA . GLN A 1 48 ? 27.892 -28.987 28.635 1.00 64.25 61 GLN A CA 3
ATOM 3414 C C . GLN A 1 48 ? 28.560 -29.960 27.705 1.00 10.43 61 GLN A C 3
ATOM 3415 O O . GLN A 1 48 ? 29.100 -30.983 28.146 1.00 2.43 61 GLN A O 3
ATOM 3429 N N . ALA A 1 49 ? 28.492 -29.689 26.459 1.00 41.31 62 ALA A N 3
ATOM 3430 C CA . ALA A 1 49 ? 29.016 -30.572 25.484 1.00 32.13 62 ALA A CA 3
ATOM 3431 C C . ALA A 1 49 ? 30.198 -29.946 24.821 1.00 4.30 62 ALA A C 3
ATOM 3432 O O . ALA A 1 49 ? 30.470 -28.743 24.985 1.00 31.41 62 ALA A O 3
ATOM 3439 N N . TRP A 1 50 ? 30.900 -30.738 24.099 1.00 10.30 63 TRP A N 3
ATOM 3440 C CA . TRP A 1 50 ? 32.036 -30.297 23.385 1.00 14.21 63 TRP A CA 3
ATOM 3441 C C . TRP A 1 50 ? 31.896 -30.664 21.955 1.00 70.15 63 TRP A C 3
ATOM 3442 O O . TRP A 1 50 ? 31.590 -31.818 21.612 1.00 62.42 63 TRP A O 3
ATOM 3463 N N . PHE A 1 51 ? 32.044 -29.697 21.124 1.00 53.42 64 PHE A N 3
ATOM 3464 C CA . PHE A 1 51 ? 32.015 -29.925 19.739 1.00 55.32 64 PHE A CA 3
ATOM 3465 C C . PHE A 1 51 ? 33.412 -30.303 19.323 1.00 64.02 64 PHE A C 3
ATOM 3466 O O . PHE A 1 51 ? 34.330 -29.472 19.329 1.00 32.32 64 PHE A O 3
ATOM 3483 N N . ARG A 1 52 ? 33.594 -31.563 19.071 1.00 62.43 65 ARG A N 3
ATOM 3484 C CA . ARG A 1 52 ? 34.873 -32.081 18.701 1.00 62.41 65 ARG A CA 3
ATOM 3485 C C . ARG A 1 52 ? 35.123 -31.895 17.228 1.00 24.14 65 ARG A C 3
ATOM 3486 O O . ARG A 1 52 ? 34.363 -32.383 16.380 1.00 0.20 65 ARG A O 3
ATOM 3507 N N . ARG A 1 53 ? 36.143 -31.165 16.942 1.00 54.31 66 ARG A N 3
ATOM 3508 C CA . ARG A 1 53 ? 36.598 -30.941 15.611 1.00 62.11 66 ARG A CA 3
ATOM 3509 C C . ARG A 1 53 ? 37.942 -31.667 15.486 1.00 31.30 66 ARG A C 3
ATOM 3510 O O . ARG A 1 53 ? 38.536 -32.022 16.507 1.00 32.42 66 ARG A O 3
ATOM 3531 N N . ARG A 1 54 ? 38.392 -31.895 14.265 1.00 44.04 67 ARG A N 3
ATOM 3532 C CA . ARG A 1 54 ? 39.656 -32.578 13.972 1.00 0.43 67 ARG A CA 3
ATOM 3533 C C . ARG A 1 54 ? 40.847 -32.121 14.852 1.00 72.51 67 ARG A C 3
ATOM 3534 O O . ARG A 1 54 ? 41.510 -32.955 15.474 1.00 45.04 67 ARG A O 3
ATOM 3555 N N . PHE A 1 55 ? 41.098 -30.826 14.931 1.00 14.14 68 PHE A N 3
ATOM 3556 C CA . PHE A 1 55 ? 42.211 -30.316 15.728 1.00 22.11 68 PHE A CA 3
ATOM 3557 C C . PHE A 1 55 ? 41.728 -29.277 16.727 1.00 35.11 68 PHE A C 3
ATOM 3558 O O . PHE A 1 55 ? 42.526 -28.504 17.257 1.00 22.42 68 PHE A O 3
ATOM 3575 N N . SER A 1 56 ? 40.449 -29.276 17.020 1.00 13.41 69 SER A N 3
ATOM 3576 C CA . SER A 1 56 ? 39.886 -28.258 17.882 1.00 72.53 69 SER A CA 3
ATOM 3577 C C . SER A 1 56 ? 38.709 -28.805 18.690 1.00 42.24 69 SER A C 3
ATOM 3578 O O . SER A 1 56 ? 38.115 -29.814 18.333 1.00 33.32 69 SER A O 3
ATOM 3586 N N . LYS A 1 57 ? 38.389 -28.146 19.769 1.00 4.32 70 LYS A N 3
ATOM 3587 C CA . LYS A 1 57 ? 37.222 -28.469 20.544 1.00 14.11 70 LYS A CA 3
ATOM 3588 C C . LYS A 1 57 ? 36.514 -27.193 20.884 1.00 51.11 70 LYS A C 3
ATOM 3589 O O . LYS A 1 57 ? 37.154 -26.154 21.032 1.00 64.44 70 LYS A O 3
ATOM 3608 N N . TYR A 1 58 ? 35.230 -27.231 20.923 1.00 44.52 71 TYR A N 3
ATOM 3609 C CA . TYR A 1 58 ? 34.470 -26.046 21.240 1.00 14.43 71 TYR A CA 3
ATOM 3610 C C . TYR A 1 58 ? 33.457 -26.362 22.329 1.00 53.22 71 TYR A C 3
ATOM 3611 O O . TYR A 1 58 ? 32.584 -27.209 22.138 1.00 20.23 71 TYR A O 3
ATOM 3629 N N . GLU A 1 59 ? 33.616 -25.734 23.469 1.00 74.13 72 GLU A N 3
ATOM 3630 C CA . GLU A 1 59 ? 32.711 -25.923 24.592 1.00 11.24 72 GLU A CA 3
ATOM 3631 C C . GLU A 1 59 ? 31.401 -25.189 24.389 1.00 1.31 72 GLU A C 3
ATOM 3632 O O . GLU A 1 59 ? 31.374 -23.974 24.152 1.00 10.43 72 GLU A O 3
ATOM 3644 N N . VAL A 1 60 ? 30.327 -25.908 24.505 1.00 54.10 73 VAL A N 3
ATOM 3645 C CA . VAL A 1 60 ? 29.039 -25.343 24.290 1.00 11.34 73 VAL A CA 3
ATOM 3646 C C . VAL A 1 60 ? 28.003 -26.016 25.193 1.00 62.31 73 VAL A C 3
ATOM 3647 O O . VAL A 1 60 ? 28.117 -27.188 25.506 1.00 62.34 73 VAL A O 3
ATOM 3660 N N . MET A 1 61 ? 27.035 -25.270 25.643 1.00 3.42 74 MET A N 3
ATOM 3661 C CA . MET A 1 61 ? 25.982 -25.841 26.462 1.00 50.13 74 MET A CA 3
ATOM 3662 C C . MET A 1 61 ? 24.620 -25.649 25.775 1.00 22.13 74 MET A C 3
ATOM 3663 O O . MET A 1 61 ? 24.371 -24.602 25.163 1.00 0.14 74 MET A O 3
ATOM 3677 N N . ALA A 1 62 ? 23.779 -26.674 25.828 1.00 21.02 75 ALA A N 3
ATOM 3678 C CA . ALA A 1 62 ? 22.476 -26.658 25.156 1.00 11.31 75 ALA A CA 3
ATOM 3679 C C . ALA A 1 62 ? 21.320 -26.326 26.115 1.00 20.13 75 ALA A C 3
ATOM 3680 O O . ALA A 1 62 ? 21.190 -26.938 27.207 1.00 21.05 75 ALA A O 3
ATOM 3687 N N . TYR A 1 63 ? 20.485 -25.373 25.686 1.00 3.43 76 TYR A N 3
ATOM 3688 C CA . TYR A 1 63 ? 19.303 -24.913 26.422 1.00 72.33 76 TYR A CA 3
ATOM 3689 C C . TYR A 1 63 ? 18.018 -25.546 25.879 1.00 10.41 76 TYR A C 3
ATOM 3690 O O . TYR A 1 63 ? 17.966 -25.984 24.714 1.00 11.35 76 TYR A O 3
ATOM 3708 N N . ASP A 1 64 ? 16.973 -25.559 26.720 1.00 53.30 77 ASP A N 3
ATOM 3709 C CA . ASP A 1 64 ? 15.687 -26.209 26.401 1.00 53.14 77 ASP A CA 3
ATOM 3710 C C . ASP A 1 64 ? 14.881 -25.415 25.405 1.00 42.12 77 ASP A C 3
ATOM 3711 O O . ASP A 1 64 ? 14.224 -24.439 25.745 1.00 53.14 77 ASP A O 3
ATOM 3720 N N . ARG A 1 65 ? 14.984 -25.861 24.173 1.00 64.35 78 ARG A N 3
ATOM 3721 C CA . ARG A 1 65 ? 14.363 -25.294 22.968 1.00 64.11 78 ARG A CA 3
ATOM 3722 C C . ARG A 1 65 ? 15.226 -25.728 21.816 1.00 4.51 78 ARG A C 3
ATOM 3723 O O . ARG A 1 65 ? 14.797 -25.732 20.666 1.00 44.24 78 ARG A O 3
ATOM 3744 N N . CYS A 1 66 ? 16.448 -26.116 22.172 1.00 10.12 79 CYS A N 3
ATOM 3745 C CA . CYS A 1 66 ? 17.505 -26.460 21.259 1.00 31.14 79 CYS A CA 3
ATOM 3746 C C . CYS A 1 66 ? 18.114 -25.192 20.744 1.00 31.31 79 CYS A C 3
ATOM 3747 O O . CYS A 1 66 ? 17.774 -24.675 19.681 1.00 72.42 79 CYS A O 3
ATOM 3754 N N . ASN A 1 67 ? 18.899 -24.631 21.614 1.00 30.41 80 ASN A N 3
ATOM 3755 C CA . ASN A 1 67 ? 19.615 -23.407 21.420 1.00 24.04 80 ASN A CA 3
ATOM 3756 C C . ASN A 1 67 ? 20.908 -23.596 22.152 1.00 74.14 80 ASN A C 3
ATOM 3757 O O . ASN A 1 67 ? 20.911 -24.207 23.226 1.00 73.21 80 ASN A O 3
ATOM 3768 N N . LEU A 1 68 ? 21.989 -23.134 21.608 1.00 41.25 81 LEU A N 3
ATOM 3769 C CA . LEU A 1 68 ? 23.254 -23.389 22.214 1.00 32.31 81 LEU A CA 3
ATOM 3770 C C . LEU A 1 68 ? 23.965 -22.136 22.613 1.00 24.20 81 LEU A C 3
ATOM 3771 O O . LEU A 1 68 ? 23.709 -21.062 22.076 1.00 64.53 81 LEU A O 3
ATOM 3787 N N . GLU A 1 69 ? 24.857 -22.286 23.555 1.00 11.12 82 GLU A N 3
ATOM 3788 C CA . GLU A 1 69 ? 25.670 -21.195 24.031 1.00 13.25 82 GLU A CA 3
ATOM 3789 C C . GLU A 1 69 ? 27.108 -21.619 23.985 1.00 62.15 82 GLU A C 3
ATOM 3790 O O . GLU A 1 69 ? 27.550 -22.456 24.804 1.00 72.13 82 GLU A O 3
ATOM 3802 N N . TRP A 1 70 ? 27.806 -21.112 23.030 1.00 45.50 83 TRP A N 3
ATOM 3803 C CA . TRP A 1 70 ? 29.197 -21.414 22.846 1.00 60.33 83 TRP A CA 3
ATOM 3804 C C . TRP A 1 70 ? 30.028 -20.519 23.737 1.00 15.41 83 TRP A C 3
ATOM 3805 O O . TRP A 1 70 ? 29.750 -19.310 23.869 1.00 24.14 83 TRP A O 3
ATOM 3826 N N . GLY A 1 71 ? 30.979 -21.111 24.396 1.00 62.32 84 GLY A N 3
ATOM 3827 C CA . GLY A 1 71 ? 31.893 -20.374 25.234 1.00 11.05 84 GLY A CA 3
ATOM 3828 C C . GLY A 1 71 ? 32.919 -19.563 24.438 1.00 52.12 84 GLY A C 3
ATOM 3829 O O . GLY A 1 71 ? 32.644 -19.070 23.332 1.00 22.45 84 GLY A O 3
ATOM 3833 N N . PHE A 1 72 ? 34.107 -19.446 25.002 1.00 34.15 85 PHE A N 3
ATOM 3834 C CA . PHE A 1 72 ? 35.244 -18.703 24.448 1.00 25.31 85 PHE A CA 3
ATOM 3835 C C . PHE A 1 72 ? 35.792 -19.383 23.190 1.00 72.02 85 PHE A C 3
ATOM 3836 O O . PHE A 1 72 ? 36.721 -18.889 22.541 1.00 44.42 85 PHE A O 3
ATOM 3853 N N . SER A 1 73 ? 35.222 -20.506 22.901 1.00 15.03 86 SER A N 3
ATOM 3854 C CA . SER A 1 73 ? 35.509 -21.346 21.771 1.00 71.31 86 SER A CA 3
ATOM 3855 C C . SER A 1 73 ? 35.684 -20.532 20.472 1.00 62.31 86 SER A C 3
ATOM 3856 O O . SER A 1 73 ? 36.678 -20.711 19.761 1.00 61.31 86 SER A O 3
ATOM 3864 N N . GLY A 1 74 ? 34.755 -19.596 20.197 1.00 44.34 87 GLY A N 3
ATOM 3865 C CA . GLY A 1 74 ? 34.864 -18.820 18.969 1.00 42.01 87 GLY A CA 3
ATOM 3866 C C . GLY A 1 74 ? 34.653 -19.700 17.760 1.00 64.22 87 GLY A C 3
ATOM 3867 O O . GLY A 1 74 ? 35.405 -19.606 16.782 1.00 74.11 87 GLY A O 3
ATOM 3871 N N . LYS A 1 75 ? 33.657 -20.595 17.859 1.00 63.02 88 LYS A N 3
ATOM 3872 C CA . LYS A 1 75 ? 33.437 -21.631 16.875 1.00 4.44 88 LYS A CA 3
ATOM 3873 C C . LYS A 1 75 ? 33.296 -21.061 15.443 1.00 73.25 88 LYS A C 3
ATOM 3874 O O . LYS A 1 75 ? 32.843 -19.915 15.257 1.00 61.32 88 LYS A O 3
ATOM 3893 N N . PRO A 1 76 ? 33.668 -21.882 14.435 1.00 24.54 89 PRO A N 3
ATOM 3894 C CA . PRO A 1 76 ? 33.692 -21.494 13.029 1.00 2.53 89 PRO A CA 3
ATOM 3895 C C . PRO A 1 76 ? 32.458 -20.734 12.546 1.00 0.02 89 PRO A C 3
ATOM 3896 O O . PRO A 1 76 ? 31.300 -21.071 12.889 1.00 1.14 89 PRO A O 3
ATOM 3907 N N . ARG A 1 77 ? 32.720 -19.689 11.805 1.00 33.45 90 ARG A N 3
ATOM 3908 C CA . ARG A 1 77 ? 31.696 -18.894 11.180 1.00 32.31 90 ARG A CA 3
ATOM 3909 C C . ARG A 1 77 ? 31.276 -19.593 9.906 1.00 23.22 90 ARG A C 3
ATOM 3910 O O . ARG A 1 77 ? 32.076 -20.340 9.316 1.00 20.05 90 ARG A O 3
ATOM 3931 N N . GLY A 1 78 ? 30.055 -19.385 9.483 1.00 34.44 91 GLY A N 3
ATOM 3932 C CA . GLY A 1 78 ? 29.623 -19.994 8.255 1.00 71.34 91 GLY A CA 3
ATOM 3933 C C . GLY A 1 78 ? 29.110 -21.394 8.453 1.00 54.22 91 GLY A C 3
ATOM 3934 O O . GLY A 1 78 ? 29.001 -22.157 7.494 1.00 33.33 91 GLY A O 3
ATOM 3938 N N . LEU A 1 79 ? 28.812 -21.756 9.679 1.00 3.03 92 LEU A N 3
ATOM 3939 C CA . LEU A 1 79 ? 28.337 -23.101 9.931 1.00 22.22 92 LEU A CA 3
ATOM 3940 C C . LEU A 1 79 ? 26.837 -23.168 9.875 1.00 70.52 92 LEU A C 3
ATOM 3941 O O . LEU A 1 79 ? 26.137 -22.205 10.183 1.00 44.15 92 LEU A O 3
ATOM 3957 N N . THR A 1 80 ? 26.359 -24.289 9.476 1.00 43.14 93 THR A N 3
ATOM 3958 C CA . THR A 1 80 ? 24.971 -24.533 9.343 1.00 53.20 93 THR A CA 3
ATOM 3959 C C . THR A 1 80 ? 24.587 -25.663 10.281 1.00 60.31 93 THR A C 3
ATOM 3960 O O . THR A 1 80 ? 25.072 -26.792 10.143 1.00 14.32 93 THR A O 3
ATOM 3971 N N . PHE A 1 81 ? 23.781 -25.356 11.238 1.00 42.25 94 PHE A N 3
ATOM 3972 C CA . PHE A 1 81 ? 23.335 -26.325 12.181 1.00 54.21 94 PHE A CA 3
ATOM 3973 C C . PHE A 1 81 ? 21.954 -26.768 11.786 1.00 3.10 94 PHE A C 3
ATOM 3974 O O . PHE A 1 81 ? 20.982 -26.028 11.959 1.00 23.03 94 PHE A O 3
ATOM 3991 N N . GLU A 1 82 ? 21.857 -27.941 11.216 1.00 42.34 95 GLU A N 3
ATOM 3992 C CA . GLU A 1 82 ? 20.582 -28.458 10.836 1.00 51.21 95 GLU A CA 3
ATOM 3993 C C . GLU A 1 82 ? 20.062 -29.272 11.983 1.00 2.34 95 GLU A C 3
ATOM 3994 O O . GLU A 1 82 ? 20.670 -30.266 12.363 1.00 30.44 95 GLU A O 3
ATOM 4006 N N . PHE A 1 83 ? 18.998 -28.832 12.574 1.00 1.42 96 PHE A N 3
ATOM 4007 C CA . PHE A 1 83 ? 18.404 -29.559 13.647 1.00 2.21 96 PHE A CA 3
ATOM 4008 C C . PHE A 1 83 ? 17.724 -30.783 13.078 1.00 11.33 96 PHE A C 3
ATOM 4009 O O . PHE A 1 83 ? 16.788 -30.671 12.273 1.00 31.23 96 PHE A O 3
ATOM 4026 N N . LEU A 1 84 ? 18.215 -31.933 13.441 1.00 42.42 97 LEU A N 3
ATOM 4027 C CA . LEU A 1 84 ? 17.655 -33.158 12.962 1.00 32.31 97 LEU A CA 3
ATOM 4028 C C . LEU A 1 84 ? 16.458 -33.510 13.772 1.00 34.04 97 LEU A C 3
ATOM 4029 O O . LEU A 1 84 ? 15.331 -33.492 13.269 1.00 20.22 97 LEU A O 3
ATOM 4045 N N . TRP A 1 85 ? 16.675 -33.768 15.038 1.00 23.43 98 TRP A N 3
ATOM 4046 C CA . TRP A 1 85 ? 15.589 -34.222 15.876 1.00 31.52 98 TRP A CA 3
ATOM 4047 C C . TRP A 1 85 ? 15.934 -34.116 17.332 1.00 30.52 98 TRP A C 3
ATOM 4048 O O . TRP A 1 85 ? 17.080 -33.838 17.699 1.00 40.41 98 TRP A O 3
ATOM 4069 N N . ASP A 1 86 ? 14.945 -34.321 18.144 1.00 24.22 99 ASP A N 3
ATOM 4070 C CA . ASP A 1 86 ? 15.122 -34.401 19.563 1.00 74.55 99 ASP A CA 3
ATOM 4071 C C . ASP A 1 86 ? 15.069 -35.869 19.918 1.00 55.35 99 ASP A C 3
ATOM 4072 O O . ASP A 1 86 ? 14.442 -36.670 19.198 1.00 71.34 99 ASP A O 3
ATOM 4081 N N . LYS A 1 87 ? 15.753 -36.254 20.937 1.00 4.04 100 LYS A N 3
ATOM 4082 C CA . LYS A 1 87 ? 15.807 -37.647 21.306 1.00 61.32 100 LYS A CA 3
ATOM 4083 C C . LYS A 1 87 ? 16.021 -37.748 22.796 1.00 63.33 100 LYS A C 3
ATOM 4084 O O . LYS A 1 87 ? 16.412 -36.776 23.413 1.00 23.30 100 LYS A O 3
ATOM 4103 N N . GLU A 1 88 ? 15.693 -38.865 23.375 1.00 51.33 101 GLU A N 3
ATOM 4104 C CA . GLU A 1 88 ? 16.002 -39.095 24.754 1.00 70.34 101 GLU A CA 3
ATOM 4105 C C . GLU A 1 88 ? 17.377 -39.722 24.860 1.00 72.11 101 GLU A C 3
ATOM 4106 O O . GLU A 1 88 ? 17.784 -40.528 23.994 1.00 42.23 101 GLU A O 3
ATOM 4118 N N . ALA A 1 89 ? 18.086 -39.362 25.877 1.00 73.54 102 ALA A N 3
ATOM 4119 C CA . ALA A 1 89 ? 19.406 -39.895 26.109 1.00 22.24 102 ALA A CA 3
ATOM 4120 C C . ALA A 1 89 ? 19.293 -41.282 26.709 1.00 74.34 102 ALA A C 3
ATOM 4121 O O . ALA A 1 89 ? 18.236 -41.654 27.238 1.00 1.14 102 ALA A O 3
ATOM 4128 N N . ALA A 1 90 ? 20.355 -42.046 26.623 1.00 64.03 103 ALA A N 3
ATOM 4129 C CA . ALA A 1 90 ? 20.379 -43.374 27.189 1.00 11.00 103 ALA A CA 3
ATOM 4130 C C . ALA A 1 90 ? 20.551 -43.268 28.699 1.00 62.24 103 ALA A C 3
ATOM 4131 O O . ALA A 1 90 ? 20.684 -42.157 29.233 1.00 32.43 103 ALA A O 3
ATOM 4138 N N . ALA A 1 91 ? 20.591 -44.393 29.386 1.00 64.22 104 ALA A N 3
ATOM 4139 C CA . ALA A 1 91 ? 20.698 -44.417 30.852 1.00 62.13 104 ALA A CA 3
ATOM 4140 C C . ALA A 1 91 ? 22.013 -43.822 31.354 1.00 23.43 104 ALA A C 3
ATOM 4141 O O . ALA A 1 91 ? 22.112 -43.422 32.517 1.00 13.21 104 ALA A O 3
ATOM 4148 N N . ASP A 1 92 ? 23.003 -43.729 30.472 1.00 62.40 105 ASP A N 3
ATOM 4149 C CA . ASP A 1 92 ? 24.304 -43.175 30.828 1.00 3.34 105 ASP A CA 3
ATOM 4150 C C . ASP A 1 92 ? 24.230 -41.659 30.702 1.00 62.41 105 ASP A C 3
ATOM 4151 O O . ASP A 1 92 ? 25.097 -40.924 31.187 1.00 44.41 105 ASP A O 3
ATOM 4160 N N . GLY A 1 93 ? 23.197 -41.202 30.027 1.00 71.42 106 GLY A N 3
ATOM 4161 C CA . GLY A 1 93 ? 22.973 -39.807 29.876 1.00 4.54 106 GLY A CA 3
ATOM 4162 C C . GLY A 1 93 ? 23.437 -39.253 28.551 1.00 31.51 106 GLY A C 3
ATOM 4163 O O . GLY A 1 93 ? 23.515 -38.034 28.404 1.00 11.10 106 GLY A O 3
ATOM 4167 N N . THR A 1 94 ? 23.767 -40.097 27.581 1.00 1.42 107 THR A N 3
ATOM 4168 C CA . THR A 1 94 ? 24.207 -39.559 26.301 1.00 33.32 107 THR A CA 3
ATOM 4169 C C . THR A 1 94 ? 23.293 -39.987 25.162 1.00 72.11 107 THR A C 3
ATOM 4170 O O . THR A 1 94 ? 22.540 -40.969 25.281 1.00 20.42 107 THR A O 3
ATOM 4181 N N . CYS A 1 95 ? 23.334 -39.254 24.086 1.00 64.35 108 CYS A N 3
ATOM 4182 C CA . CYS A 1 95 ? 22.615 -39.613 22.905 1.00 3.32 108 CYS A CA 3
ATOM 4183 C C . CYS A 1 95 ? 23.585 -40.064 21.835 1.00 44.23 108 CYS A C 3
ATOM 4184 O O . CYS A 1 95 ? 24.189 -39.201 21.151 1.00 3.04 108 CYS A O 3
ATOM 4192 N N . ASN A 1 5 ? 25.815 -10.484 15.825 1.00 1.00 18 ASN A N 4
ATOM 4193 C CA . ASN A 1 5 ? 25.172 -10.157 14.546 1.00 64.21 18 ASN A CA 4
ATOM 4194 C C . ASN A 1 5 ? 25.236 -11.349 13.634 1.00 11.41 18 ASN A C 4
ATOM 4195 O O . ASN A 1 5 ? 26.325 -11.843 13.322 1.00 73.04 18 ASN A O 4
ATOM 4206 N N . ASN A 1 6 ? 24.094 -11.829 13.215 1.00 13.41 19 ASN A N 4
ATOM 4207 C CA . ASN A 1 6 ? 24.028 -12.957 12.306 1.00 45.21 19 ASN A CA 4
ATOM 4208 C C . ASN A 1 6 ? 23.484 -12.520 10.974 1.00 40.15 19 ASN A C 4
ATOM 4209 O O . ASN A 1 6 ? 22.278 -12.313 10.826 1.00 31.04 19 ASN A O 4
ATOM 4220 N N . VAL A 1 7 ? 24.355 -12.340 10.004 1.00 34.31 20 VAL A N 4
ATOM 4221 C CA . VAL A 1 7 ? 23.921 -11.928 8.687 1.00 50.14 20 VAL A CA 4
ATOM 4222 C C . VAL A 1 7 ? 23.637 -13.163 7.844 1.00 21.02 20 VAL A C 4
ATOM 4223 O O . VAL A 1 7 ? 24.420 -13.556 6.981 1.00 33.52 20 VAL A O 4
ATOM 4236 N N . MET A 1 8 ? 22.568 -13.816 8.220 1.00 54.40 21 MET A N 4
ATOM 4237 C CA . MET A 1 8 ? 22.015 -15.018 7.616 1.00 11.43 21 MET A CA 4
ATOM 4238 C C . MET A 1 8 ? 20.618 -15.107 8.130 1.00 51.30 21 MET A C 4
ATOM 4239 O O . MET A 1 8 ? 20.306 -14.467 9.144 1.00 22.20 21 MET A O 4
ATOM 4253 N N . ALA A 1 9 ? 19.783 -15.844 7.479 1.00 62.33 22 ALA A N 4
ATOM 4254 C CA . ALA A 1 9 ? 18.448 -16.028 7.962 1.00 70.34 22 ALA A CA 4
ATOM 4255 C C . ALA A 1 9 ? 18.460 -17.209 8.893 1.00 31.04 22 ALA A C 4
ATOM 4256 O O . ALA A 1 9 ? 18.863 -18.309 8.495 1.00 65.03 22 ALA A O 4
ATOM 4263 N N . SER A 1 10 ? 18.096 -16.990 10.126 1.00 22.52 23 SER A N 4
ATOM 4264 C CA . SER A 1 10 ? 18.069 -18.046 11.089 1.00 30.41 23 SER A CA 4
ATOM 4265 C C . SER A 1 10 ? 16.880 -18.960 10.831 1.00 51.43 23 SER A C 4
ATOM 4266 O O . SER A 1 10 ? 15.738 -18.657 11.193 1.00 41.40 23 SER A O 4
ATOM 4274 N N . SER A 1 11 ? 17.153 -20.026 10.132 1.00 53.22 24 SER A N 4
ATOM 4275 C CA . SER A 1 11 ? 16.178 -20.980 9.779 1.00 3.03 24 SER A CA 4
ATOM 4276 C C . SER A 1 11 ? 15.881 -21.868 10.976 1.00 70.42 24 SER A C 4
ATOM 4277 O O . SER A 1 11 ? 16.642 -22.790 11.303 1.00 0.42 24 SER A O 4
ATOM 4285 N N . SER A 1 12 ? 14.842 -21.503 11.683 1.00 34.41 25 SER A N 4
ATOM 4286 C CA . SER A 1 12 ? 14.388 -22.221 12.827 1.00 22.34 25 SER A CA 4
ATOM 4287 C C . SER A 1 12 ? 13.898 -23.591 12.396 1.00 72.11 25 SER A C 4
ATOM 4288 O O . SER A 1 12 ? 13.033 -23.705 11.511 1.00 1.24 25 SER A O 4
ATOM 4296 N N . SER A 1 13 ? 14.482 -24.610 12.964 1.00 65.21 26 SER A N 4
ATOM 4297 C CA . SER A 1 13 ? 14.128 -25.951 12.634 1.00 62.30 26 SER A CA 4
ATOM 4298 C C . SER A 1 13 ? 12.828 -26.323 13.319 1.00 44.52 26 SER A C 4
ATOM 4299 O O . SER A 1 13 ? 12.810 -26.652 14.502 1.00 53.13 26 SER A O 4
ATOM 4307 N N . ASP A 1 14 ? 11.745 -26.173 12.597 1.00 71.41 27 ASP A N 4
ATOM 4308 C CA . ASP A 1 14 ? 10.435 -26.517 13.105 1.00 11.51 27 ASP A CA 4
ATOM 4309 C C . ASP A 1 14 ? 10.058 -27.875 12.491 1.00 42.01 27 ASP A C 4
ATOM 4310 O O . ASP A 1 14 ? 10.941 -28.682 12.248 1.00 64.44 27 ASP A O 4
ATOM 4319 N N . THR A 1 15 ? 8.771 -28.109 12.264 1.00 63.13 28 THR A N 4
ATOM 4320 C CA . THR A 1 15 ? 8.153 -29.347 11.740 1.00 51.33 28 THR A CA 4
ATOM 4321 C C . THR A 1 15 ? 8.033 -30.418 12.805 1.00 24.14 28 THR A C 4
ATOM 4322 O O . THR A 1 15 ? 7.452 -31.492 12.577 1.00 63.12 28 THR A O 4
ATOM 4333 N N . ASP A 1 16 ? 8.558 -30.108 13.987 1.00 31.12 29 ASP A N 4
ATOM 4334 C CA . ASP A 1 16 ? 8.420 -30.970 15.141 1.00 53.03 29 ASP A CA 4
ATOM 4335 C C . ASP A 1 16 ? 6.985 -31.088 15.467 1.00 73.03 29 ASP A C 4
ATOM 4336 O O . ASP A 1 16 ? 6.287 -30.081 15.678 1.00 65.54 29 ASP A O 4
ATOM 4345 N N . SER A 1 17 ? 6.544 -32.265 15.474 1.00 31.11 30 SER A N 4
ATOM 4346 C CA . SER A 1 17 ? 5.210 -32.565 15.791 1.00 73.11 30 SER A CA 4
ATOM 4347 C C . SER A 1 17 ? 5.229 -33.285 17.115 1.00 35.44 30 SER A C 4
ATOM 4348 O O . SER A 1 17 ? 5.603 -34.463 17.193 1.00 14.33 30 SER A O 4
ATOM 4356 N N . ASP A 1 18 ? 4.935 -32.551 18.163 1.00 4.12 31 ASP A N 4
ATOM 4357 C CA . ASP A 1 18 ? 4.976 -33.094 19.494 1.00 72.31 31 ASP A CA 4
ATOM 4358 C C . ASP A 1 18 ? 3.875 -34.097 19.702 1.00 30.03 31 ASP A C 4
ATOM 4359 O O . ASP A 1 18 ? 2.691 -33.774 19.670 1.00 34.14 31 ASP A O 4
ATOM 4368 N N . SER A 1 19 ? 4.273 -35.307 19.825 1.00 43.42 32 SER A N 4
ATOM 4369 C CA . SER A 1 19 ? 3.409 -36.393 20.103 1.00 30.11 32 SER A CA 4
ATOM 4370 C C . SER A 1 19 ? 4.129 -37.244 21.116 1.00 52.03 32 SER A C 4
ATOM 4371 O O . SER A 1 19 ? 4.708 -38.291 20.799 1.00 11.55 32 SER A O 4
ATOM 4379 N N . SER A 1 20 ? 4.200 -36.722 22.304 1.00 34.41 33 SER A N 4
ATOM 4380 C CA . SER A 1 20 ? 4.958 -37.325 23.352 1.00 3.34 33 SER A CA 4
ATOM 4381 C C . SER A 1 20 ? 4.025 -37.929 24.399 1.00 2.23 33 SER A C 4
ATOM 4382 O O . SER A 1 20 ? 3.345 -37.193 25.119 1.00 12.41 33 SER A O 4
ATOM 4390 N N . PRO A 1 21 ? 3.923 -39.274 24.445 1.00 34.34 34 PRO A N 4
ATOM 4391 C CA . PRO A 1 21 ? 3.109 -39.981 25.442 1.00 70.34 34 PRO A CA 4
ATOM 4392 C C . PRO A 1 21 ? 3.523 -39.647 26.875 1.00 5.02 34 PRO A C 4
ATOM 4393 O O . PRO A 1 21 ? 2.677 -39.568 27.780 1.00 22.02 34 PRO A O 4
ATOM 4404 N N . ASP A 1 22 ? 4.809 -39.442 27.081 1.00 73.54 35 ASP A N 4
ATOM 4405 C CA . ASP A 1 22 ? 5.330 -39.158 28.407 1.00 64.35 35 ASP A CA 4
ATOM 4406 C C . ASP A 1 22 ? 6.366 -38.046 28.343 1.00 14.30 35 ASP A C 4
ATOM 4407 O O . ASP A 1 22 ? 7.288 -38.091 27.531 1.00 54.44 35 ASP A O 4
ATOM 4416 N N . ARG A 1 23 ? 6.224 -37.059 29.193 1.00 0.24 36 ARG A N 4
ATOM 4417 C CA . ARG A 1 23 ? 7.119 -35.915 29.182 1.00 52.12 36 ARG A CA 4
ATOM 4418 C C . ARG A 1 23 ? 8.175 -36.002 30.275 1.00 35.51 36 ARG A C 4
ATOM 4419 O O . ARG A 1 23 ? 8.882 -35.024 30.545 1.00 74.55 36 ARG A O 4
ATOM 4440 N N . GLY A 1 24 ? 8.332 -37.172 30.859 1.00 62.24 37 GLY A N 4
ATOM 4441 C CA . GLY A 1 24 ? 9.319 -37.359 31.898 1.00 3.21 37 GLY A CA 4
ATOM 4442 C C . GLY A 1 24 ? 10.625 -37.841 31.322 1.00 40.41 37 GLY A C 4
ATOM 4443 O O . GLY A 1 24 ? 11.507 -38.337 32.032 1.00 24.43 37 GLY A O 4
ATOM 4447 N N . LEU A 1 25 ? 10.746 -37.701 30.032 1.00 31.44 38 LEU A N 4
ATOM 4448 C CA . LEU A 1 25 ? 11.919 -38.089 29.323 1.00 13.41 38 LEU A CA 4
ATOM 4449 C C . LEU A 1 25 ? 12.803 -36.864 29.164 1.00 54.24 38 LEU A C 4
ATOM 4450 O O . LEU A 1 25 ? 12.636 -36.086 28.225 1.00 53.53 38 LEU A O 4
ATOM 4466 N N . SER A 1 26 ? 13.678 -36.644 30.106 1.00 71.41 39 SER A N 4
ATOM 4467 C CA . SER A 1 26 ? 14.525 -35.463 30.087 1.00 40.41 39 SER A CA 4
ATOM 4468 C C . SER A 1 26 ? 15.975 -35.791 29.704 1.00 63.42 39 SER A C 4
ATOM 4469 O O . SER A 1 26 ? 16.853 -34.925 29.710 1.00 1.40 39 SER A O 4
ATOM 4477 N N . ARG A 1 27 ? 16.193 -37.013 29.301 1.00 54.20 40 ARG A N 4
ATOM 4478 C CA . ARG A 1 27 ? 17.534 -37.482 28.892 1.00 71.31 40 ARG A CA 4
ATOM 4479 C C . ARG A 1 27 ? 17.691 -37.375 27.374 1.00 43.52 40 ARG A C 4
ATOM 4480 O O . ARG A 1 27 ? 18.588 -37.958 26.779 1.00 63.24 40 ARG A O 4
ATOM 4501 N N . MET A 1 28 ? 16.802 -36.618 26.775 1.00 43.50 41 MET A N 4
ATOM 4502 C CA . MET A 1 28 ? 16.788 -36.373 25.336 1.00 63.43 41 MET A CA 4
ATOM 4503 C C . MET A 1 28 ? 17.647 -35.195 24.936 1.00 13.23 41 MET A C 4
ATOM 4504 O O . MET A 1 28 ? 17.534 -34.092 25.507 1.00 52.44 41 MET A O 4
ATOM 4518 N N . CYS A 1 29 ? 18.509 -35.434 23.976 1.00 22.31 42 CYS A N 4
ATOM 4519 C CA . CYS A 1 29 ? 19.430 -34.442 23.499 1.00 61.23 42 CYS A CA 4
ATOM 4520 C C . CYS A 1 29 ? 19.053 -34.013 22.098 1.00 4.13 42 CYS A C 4
ATOM 4521 O O . CYS A 1 29 ? 18.384 -34.757 21.367 1.00 45.31 42 CYS A O 4
ATOM 4528 N N . CYS A 1 30 ? 19.481 -32.838 21.728 1.00 20.43 43 CYS A N 4
ATOM 4529 C CA . CYS A 1 30 ? 19.236 -32.312 20.426 1.00 61.35 43 CYS A CA 4
ATOM 4530 C C . CYS A 1 30 ? 20.287 -32.818 19.471 1.00 15.43 43 CYS A C 4
ATOM 4531 O O . CYS A 1 30 ? 21.485 -32.543 19.636 1.00 32.33 43 CYS A O 4
ATOM 4538 N N . VAL A 1 31 ? 19.854 -33.577 18.516 1.00 72.22 44 VAL A N 4
ATOM 4539 C CA . VAL A 1 31 ? 20.702 -34.151 17.521 1.00 3.24 44 VAL A CA 4
ATOM 4540 C C . VAL A 1 31 ? 20.663 -33.273 16.285 1.00 3.40 44 VAL A C 4
ATOM 4541 O O . VAL A 1 31 ? 19.581 -33.073 15.670 1.00 71.10 44 VAL A O 4
ATOM 4554 N N . TYR A 1 32 ? 21.812 -32.731 15.958 1.00 2.45 45 TYR A N 4
ATOM 4555 C CA . TYR A 1 32 ? 22.004 -31.838 14.835 1.00 62.25 45 TYR A CA 4
ATOM 4556 C C . TYR A 1 32 ? 22.901 -32.471 13.794 1.00 42.44 45 TYR A C 4
ATOM 4557 O O . TYR A 1 32 ? 23.672 -33.394 14.086 1.00 23.20 45 TYR A O 4
ATOM 4575 N N . LYS A 1 33 ? 22.799 -31.974 12.606 1.00 0.12 46 LYS A N 4
ATOM 4576 C CA . LYS A 1 33 ? 23.660 -32.332 11.538 1.00 40.32 46 LYS A CA 4
ATOM 4577 C C . LYS A 1 33 ? 24.452 -31.088 11.199 1.00 40.23 46 LYS A C 4
ATOM 4578 O O . LYS A 1 33 ? 23.877 -30.034 10.875 1.00 43.52 46 LYS A O 4
ATOM 4597 N N . ILE A 1 34 ? 25.730 -31.185 11.337 1.00 23.31 47 ILE A N 4
ATOM 4598 C CA . ILE A 1 34 ? 26.609 -30.069 11.175 1.00 14.10 47 ILE A CA 4
ATOM 4599 C C . ILE A 1 34 ? 27.124 -29.991 9.762 1.00 73.10 47 ILE A C 4
ATOM 4600 O O . ILE A 1 34 ? 27.696 -30.965 9.227 1.00 4.12 47 ILE A O 4
ATOM 4616 N N . HIS A 1 35 ? 26.897 -28.860 9.163 1.00 21.34 48 HIS A N 4
ATOM 4617 C CA . HIS A 1 35 ? 27.402 -28.559 7.850 1.00 14.05 48 HIS A CA 4
ATOM 4618 C C . HIS A 1 35 ? 28.365 -27.391 7.943 1.00 43.24 48 HIS A C 4
ATOM 4619 O O . HIS A 1 35 ? 28.126 -26.458 8.702 1.00 73.12 48 HIS A O 4
ATOM 4633 N N . PRO A 1 36 ? 29.457 -27.405 7.178 1.00 32.05 49 PRO A N 4
ATOM 4634 C CA . PRO A 1 36 ? 29.750 -28.468 6.231 1.00 70.02 49 PRO A CA 4
ATOM 4635 C C . PRO A 1 36 ? 30.358 -29.699 6.901 1.00 14.52 49 PRO A C 4
ATOM 4636 O O . PRO A 1 36 ? 30.748 -29.670 8.080 1.00 72.31 49 PRO A O 4
ATOM 4647 N N . GLY A 1 37 ? 30.403 -30.770 6.167 1.00 13.04 50 GLY A N 4
ATOM 4648 C CA . GLY A 1 37 ? 30.972 -31.979 6.672 1.00 22.23 50 GLY A CA 4
ATOM 4649 C C . GLY A 1 37 ? 29.954 -33.071 6.790 1.00 52.34 50 GLY A C 4
ATOM 4650 O O . GLY A 1 37 ? 30.257 -34.231 6.522 1.00 31.05 50 GLY A O 4
ATOM 4654 N N . GLY A 1 38 ? 28.752 -32.705 7.199 1.00 50.53 51 GLY A N 4
ATOM 4655 C CA . GLY A 1 38 ? 27.690 -33.672 7.348 1.00 53.14 51 GLY A CA 4
ATOM 4656 C C . GLY A 1 38 ? 27.919 -34.514 8.575 1.00 62.43 51 GLY A C 4
ATOM 4657 O O . GLY A 1 38 ? 27.799 -35.744 8.539 1.00 61.31 51 GLY A O 4
ATOM 4661 N N . ASN A 1 39 ? 28.276 -33.863 9.648 1.00 45.21 52 ASN A N 4
ATOM 4662 C CA . ASN A 1 39 ? 28.593 -34.558 10.883 1.00 12.13 52 ASN A CA 4
ATOM 4663 C C . ASN A 1 39 ? 27.406 -34.548 11.812 1.00 35.41 52 ASN A C 4
ATOM 4664 O O . ASN A 1 39 ? 26.851 -33.502 12.090 1.00 13.22 52 ASN A O 4
ATOM 4675 N N . ILE A 1 40 ? 27.015 -35.697 12.282 1.00 32.32 53 ILE A N 4
ATOM 4676 C CA . ILE A 1 40 ? 25.907 -35.782 13.201 1.00 72.02 53 ILE A CA 4
ATOM 4677 C C . ILE A 1 40 ? 26.434 -35.544 14.612 1.00 5.40 53 ILE A C 4
ATOM 4678 O O . ILE A 1 40 ? 27.287 -36.284 15.098 1.00 22.21 53 ILE A O 4
ATOM 4694 N N . TRP A 1 41 ? 25.952 -34.511 15.240 1.00 60.52 54 TRP A N 4
ATOM 4695 C CA . TRP A 1 41 ? 26.423 -34.108 16.539 1.00 34.32 54 TRP A CA 4
ATOM 4696 C C . TRP A 1 41 ? 25.227 -33.907 17.460 1.00 13.31 54 TRP A C 4
ATOM 4697 O O . TRP A 1 41 ? 24.244 -33.287 17.078 1.00 75.13 54 TRP A O 4
ATOM 4718 N N . SER A 1 42 ? 25.291 -34.451 18.640 1.00 4.43 55 SER A N 4
ATOM 4719 C CA . SER A 1 42 ? 24.196 -34.355 19.570 1.00 30.35 55 SER A CA 4
ATOM 4720 C C . SER A 1 42 ? 24.618 -33.545 20.809 1.00 35.31 55 SER A C 4
ATOM 4721 O O . SER A 1 42 ? 25.766 -33.631 21.248 1.00 23.34 55 SER A O 4
ATOM 4729 N N . THR A 1 43 ? 23.717 -32.740 21.326 1.00 32.22 56 THR A N 4
ATOM 4730 C CA . THR A 1 43 ? 23.978 -31.954 22.511 1.00 51.42 56 THR A CA 4
ATOM 4731 C C . THR A 1 43 ? 22.803 -32.100 23.504 1.00 62.22 56 THR A C 4
ATOM 4732 O O . THR A 1 43 ? 21.629 -31.918 23.145 1.00 21.22 56 THR A O 4
ATOM 4743 N N . LYS A 1 44 ? 23.109 -32.496 24.710 1.00 4.44 57 LYS A N 4
ATOM 4744 C CA . LYS A 1 44 ? 22.105 -32.744 25.719 1.00 64.44 57 LYS A CA 4
ATOM 4745 C C . LYS A 1 44 ? 21.710 -31.435 26.400 1.00 53.21 57 LYS A C 4
ATOM 4746 O O . LYS A 1 44 ? 22.519 -30.796 27.106 1.00 54.15 57 LYS A O 4
ATOM 4765 N N . LYS A 1 45 ? 20.472 -31.030 26.153 1.00 60.40 58 LYS A N 4
ATOM 4766 C CA . LYS A 1 45 ? 19.917 -29.831 26.739 1.00 10.21 58 LYS A CA 4
ATOM 4767 C C . LYS A 1 45 ? 20.014 -29.849 28.250 1.00 31.10 58 LYS A C 4
ATOM 4768 O O . LYS A 1 45 ? 19.547 -30.786 28.914 1.00 22.01 58 LYS A O 4
ATOM 4787 N N . GLY A 1 46 ? 20.628 -28.833 28.777 1.00 5.24 59 GLY A N 4
ATOM 4788 C CA . GLY A 1 46 ? 20.788 -28.729 30.189 1.00 30.34 59 GLY A CA 4
ATOM 4789 C C . GLY A 1 46 ? 22.198 -29.009 30.646 1.00 11.30 59 GLY A C 4
ATOM 4790 O O . GLY A 1 46 ? 22.510 -28.823 31.830 1.00 54.24 59 GLY A O 4
ATOM 4794 N N . GLU A 1 47 ? 23.056 -29.461 29.755 1.00 65.04 60 GLU A N 4
ATOM 4795 C CA . GLU A 1 47 ? 24.447 -29.660 30.119 1.00 2.25 60 GLU A CA 4
ATOM 4796 C C . GLU A 1 47 ? 25.364 -29.080 29.061 1.00 23.42 60 GLU A C 4
ATOM 4797 O O . GLU A 1 47 ? 24.905 -28.653 27.989 1.00 52.21 60 GLU A O 4
ATOM 4809 N N . GLN A 1 48 ? 26.632 -29.026 29.366 1.00 45.34 61 GLN A N 4
ATOM 4810 C CA . GLN A 1 48 ? 27.596 -28.498 28.459 1.00 64.25 61 GLN A CA 4
ATOM 4811 C C . GLN A 1 48 ? 28.146 -29.634 27.612 1.00 10.43 61 GLN A C 4
ATOM 4812 O O . GLN A 1 48 ? 28.391 -30.735 28.113 1.00 2.43 61 GLN A O 4
ATOM 4826 N N . ALA A 1 49 ? 28.316 -29.378 26.357 1.00 41.31 62 ALA A N 4
ATOM 4827 C CA . ALA A 1 49 ? 28.790 -30.349 25.426 1.00 32.13 62 ALA A CA 4
ATOM 4828 C C . ALA A 1 49 ? 29.996 -29.795 24.706 1.00 4.30 62 ALA A C 4
ATOM 4829 O O . ALA A 1 49 ? 30.312 -28.599 24.822 1.00 31.41 62 ALA A O 4
ATOM 4836 N N . TRP A 1 50 ? 30.675 -30.638 23.995 1.00 10.30 63 TRP A N 4
ATOM 4837 C CA . TRP A 1 50 ? 31.818 -30.231 23.239 1.00 14.21 63 TRP A CA 4
ATOM 4838 C C . TRP A 1 50 ? 31.671 -30.625 21.811 1.00 70.15 63 TRP A C 4
ATOM 4839 O O . TRP A 1 50 ? 31.348 -31.785 21.488 1.00 62.42 63 TRP A O 4
ATOM 4860 N N . PHE A 1 51 ? 31.844 -29.669 20.961 1.00 53.42 64 PHE A N 4
ATOM 4861 C CA . PHE A 1 51 ? 31.802 -29.894 19.564 1.00 55.32 64 PHE A CA 4
ATOM 4862 C C . PHE A 1 51 ? 33.178 -30.279 19.078 1.00 64.02 64 PHE A C 4
ATOM 4863 O O . PHE A 1 51 ? 34.142 -29.531 19.251 1.00 32.32 64 PHE A O 4
ATOM 4880 N N . ARG A 1 52 ? 33.275 -31.453 18.527 1.00 62.43 65 ARG A N 4
ATOM 4881 C CA . ARG A 1 52 ? 34.510 -31.931 17.986 1.00 62.41 65 ARG A CA 4
ATOM 4882 C C . ARG A 1 52 ? 34.595 -31.685 16.511 1.00 24.14 65 ARG A C 4
ATOM 4883 O O . ARG A 1 52 ? 33.846 -32.257 15.719 1.00 0.20 65 ARG A O 4
ATOM 4904 N N . ARG A 1 53 ? 35.475 -30.815 16.162 1.00 54.31 66 ARG A N 4
ATOM 4905 C CA . ARG A 1 53 ? 35.785 -30.525 14.786 1.00 62.11 66 ARG A CA 4
ATOM 4906 C C . ARG A 1 53 ? 37.114 -31.218 14.532 1.00 31.30 66 ARG A C 4
ATOM 4907 O O . ARG A 1 53 ? 37.754 -31.613 15.512 1.00 32.42 66 ARG A O 4
ATOM 4928 N N . ARG A 1 54 ? 37.509 -31.353 13.249 1.00 44.04 67 ARG A N 4
ATOM 4929 C CA . ARG A 1 54 ? 38.786 -31.979 12.781 1.00 0.43 67 ARG A CA 4
ATOM 4930 C C . ARG A 1 54 ? 39.826 -32.277 13.880 1.00 72.51 67 ARG A C 4
ATOM 4931 O O . ARG A 1 54 ? 40.059 -33.449 14.220 1.00 45.04 67 ARG A O 4
ATOM 4952 N N . PHE A 1 55 ? 40.393 -31.240 14.466 1.00 14.14 68 PHE A N 4
ATOM 4953 C CA . PHE A 1 55 ? 41.391 -31.389 15.522 1.00 22.11 68 PHE A CA 4
ATOM 4954 C C . PHE A 1 55 ? 41.135 -30.348 16.584 1.00 35.11 68 PHE A C 4
ATOM 4955 O O . PHE A 1 55 ? 42.029 -29.964 17.331 1.00 22.42 68 PHE A O 4
ATOM 4972 N N . SER A 1 56 ? 39.902 -29.938 16.695 1.00 13.41 69 SER A N 4
ATOM 4973 C CA . SER A 1 56 ? 39.568 -28.851 17.580 1.00 72.53 69 SER A CA 4
ATOM 4974 C C . SER A 1 56 ? 38.367 -29.214 18.453 1.00 42.24 69 SER A C 4
ATOM 4975 O O . SER A 1 56 ? 37.523 -30.037 18.058 1.00 33.32 69 SER A O 4
ATOM 4983 N N . LYS A 1 57 ? 38.288 -28.624 19.624 1.00 4.32 70 LYS A N 4
ATOM 4984 C CA . LYS A 1 57 ? 37.170 -28.859 20.506 1.00 14.11 70 LYS A CA 4
ATOM 4985 C C . LYS A 1 57 ? 36.541 -27.538 20.870 1.00 51.11 70 LYS A C 4
ATOM 4986 O O . LYS A 1 57 ? 37.243 -26.539 21.068 1.00 64.44 70 LYS A O 4
ATOM 5005 N N . TYR A 1 58 ? 35.245 -27.496 20.890 1.00 44.52 71 TYR A N 4
ATOM 5006 C CA . TYR A 1 58 ? 34.560 -26.268 21.210 1.00 14.43 71 TYR A CA 4
ATOM 5007 C C . TYR A 1 58 ? 33.530 -26.481 22.300 1.00 53.22 71 TYR A C 4
ATOM 5008 O O . TYR A 1 58 ? 32.588 -27.257 22.132 1.00 20.23 71 TYR A O 4
ATOM 5026 N N . GLU A 1 59 ? 33.744 -25.823 23.421 1.00 74.13 72 GLU A N 4
ATOM 5027 C CA . GLU A 1 59 ? 32.823 -25.851 24.548 1.00 11.24 72 GLU A CA 4
ATOM 5028 C C . GLU A 1 59 ? 31.540 -25.096 24.208 1.00 1.31 72 GLU A C 4
ATOM 5029 O O . GLU A 1 59 ? 31.583 -23.930 23.741 1.00 10.43 72 GLU A O 4
ATOM 5041 N N . VAL A 1 60 ? 30.422 -25.751 24.380 1.00 54.10 73 VAL A N 4
ATOM 5042 C CA . VAL A 1 60 ? 29.151 -25.136 24.119 1.00 11.34 73 VAL A CA 4
ATOM 5043 C C . VAL A 1 60 ? 28.069 -25.759 24.996 1.00 62.31 73 VAL A C 4
ATOM 5044 O O . VAL A 1 60 ? 28.120 -26.931 25.292 1.00 62.34 73 VAL A O 4
ATOM 5057 N N . MET A 1 61 ? 27.125 -24.983 25.428 1.00 3.42 74 MET A N 4
ATOM 5058 C CA . MET A 1 61 ? 26.045 -25.522 26.223 1.00 50.13 74 MET A CA 4
ATOM 5059 C C . MET A 1 61 ? 24.700 -25.223 25.566 1.00 22.13 74 MET A C 4
ATOM 5060 O O . MET A 1 61 ? 24.466 -24.102 25.111 1.00 0.14 74 MET A O 4
ATOM 5074 N N . ALA A 1 62 ? 23.863 -26.248 25.462 1.00 21.02 75 ALA A N 4
ATOM 5075 C CA . ALA A 1 62 ? 22.554 -26.160 24.829 1.00 11.31 75 ALA A CA 4
ATOM 5076 C C . ALA A 1 62 ? 21.457 -25.961 25.888 1.00 20.13 75 ALA A C 4
ATOM 5077 O O . ALA A 1 62 ? 21.239 -26.840 26.737 1.00 21.05 75 ALA A O 4
ATOM 5084 N N . TYR A 1 63 ? 20.791 -24.827 25.863 1.00 3.43 76 TYR A N 4
ATOM 5085 C CA . TYR A 1 63 ? 19.690 -24.570 26.800 1.00 72.33 76 TYR A CA 4
ATOM 5086 C C . TYR A 1 63 ? 18.364 -25.018 26.190 1.00 10.41 76 TYR A C 4
ATOM 5087 O O . TYR A 1 63 ? 18.006 -24.529 25.126 1.00 11.35 76 TYR A O 4
ATOM 5105 N N . ASP A 1 64 ? 17.676 -25.956 26.862 1.00 53.30 77 ASP A N 4
ATOM 5106 C CA . ASP A 1 64 ? 16.305 -26.486 26.504 1.00 53.14 77 ASP A CA 4
ATOM 5107 C C . ASP A 1 64 ? 16.023 -26.739 25.028 1.00 42.12 77 ASP A C 4
ATOM 5108 O O . ASP A 1 64 ? 16.189 -27.847 24.549 1.00 53.14 77 ASP A O 4
ATOM 5117 N N . ARG A 1 65 ? 15.639 -25.705 24.281 1.00 64.35 78 ARG A N 4
ATOM 5118 C CA . ARG A 1 65 ? 15.355 -25.867 22.836 1.00 64.11 78 ARG A CA 4
ATOM 5119 C C . ARG A 1 65 ? 16.674 -25.992 22.061 1.00 4.51 78 ARG A C 4
ATOM 5120 O O . ARG A 1 65 ? 16.711 -26.097 20.826 1.00 44.24 78 ARG A O 4
ATOM 5141 N N . CYS A 1 66 ? 17.724 -25.968 22.832 1.00 10.12 79 CYS A N 4
ATOM 5142 C CA . CYS A 1 66 ? 19.070 -26.106 22.440 1.00 31.14 79 CYS A CA 4
ATOM 5143 C C . CYS A 1 66 ? 19.643 -24.871 21.864 1.00 31.31 79 CYS A C 4
ATOM 5144 O O . CYS A 1 66 ? 20.124 -24.831 20.721 1.00 72.42 79 CYS A O 4
ATOM 5151 N N . ASN A 1 67 ? 19.505 -23.829 22.654 1.00 30.41 80 ASN A N 4
ATOM 5152 C CA . ASN A 1 67 ? 20.144 -22.569 22.412 1.00 24.04 80 ASN A CA 4
ATOM 5153 C C . ASN A 1 67 ? 21.574 -22.783 22.784 1.00 74.14 80 ASN A C 4
ATOM 5154 O O . ASN A 1 67 ? 21.883 -23.008 23.953 1.00 73.21 80 ASN A O 4
ATOM 5165 N N . LEU A 1 68 ? 22.414 -22.793 21.818 1.00 41.25 81 LEU A N 4
ATOM 5166 C CA . LEU A 1 68 ? 23.784 -23.131 22.011 1.00 32.31 81 LEU A CA 4
ATOM 5167 C C . LEU A 1 68 ? 24.642 -21.937 22.270 1.00 24.20 81 LEU A C 4
ATOM 5168 O O . LEU A 1 68 ? 24.833 -21.075 21.406 1.00 64.53 81 LEU A O 4
ATOM 5184 N N . GLU A 1 69 ? 25.148 -21.889 23.464 1.00 11.12 82 GLU A N 4
ATOM 5185 C CA . GLU A 1 69 ? 25.986 -20.820 23.897 1.00 13.25 82 GLU A CA 4
ATOM 5186 C C . GLU A 1 69 ? 27.401 -21.309 23.880 1.00 62.15 82 GLU A C 4
ATOM 5187 O O . GLU A 1 69 ? 27.792 -22.174 24.698 1.00 72.13 82 GLU A O 4
ATOM 5199 N N . TRP A 1 70 ? 28.128 -20.850 22.917 1.00 45.50 83 TRP A N 4
ATOM 5200 C CA . TRP A 1 70 ? 29.500 -21.216 22.757 1.00 60.33 83 TRP A CA 4
ATOM 5201 C C . TRP A 1 70 ? 30.367 -20.444 23.733 1.00 15.41 83 TRP A C 4
ATOM 5202 O O . TRP A 1 70 ? 30.204 -19.229 23.916 1.00 24.14 83 TRP A O 4
ATOM 5223 N N . GLY A 1 71 ? 31.209 -21.164 24.411 1.00 62.32 84 GLY A N 4
ATOM 5224 C CA . GLY A 1 71 ? 32.105 -20.596 25.388 1.00 11.05 84 GLY A CA 4
ATOM 5225 C C . GLY A 1 71 ? 33.270 -19.826 24.781 1.00 52.12 84 GLY A C 4
ATOM 5226 O O . GLY A 1 71 ? 33.157 -19.203 23.721 1.00 22.45 84 GLY A O 4
ATOM 5230 N N . PHE A 1 72 ? 34.391 -19.884 25.465 1.00 34.15 85 PHE A N 4
ATOM 5231 C CA . PHE A 1 72 ? 35.631 -19.196 25.097 1.00 25.31 85 PHE A CA 4
ATOM 5232 C C . PHE A 1 72 ? 36.294 -19.867 23.891 1.00 72.02 85 PHE A C 4
ATOM 5233 O O . PHE A 1 72 ? 37.285 -19.378 23.354 1.00 44.42 85 PHE A O 4
ATOM 5250 N N . SER A 1 73 ? 35.703 -20.958 23.488 1.00 15.03 86 SER A N 4
ATOM 5251 C CA . SER A 1 73 ? 36.121 -21.781 22.366 1.00 71.31 86 SER A CA 4
ATOM 5252 C C . SER A 1 73 ? 36.379 -20.975 21.091 1.00 62.31 86 SER A C 4
ATOM 5253 O O . SER A 1 73 ? 37.340 -21.246 20.362 1.00 61.31 86 SER A O 4
ATOM 5261 N N . GLY A 1 74 ? 35.520 -20.011 20.827 1.00 44.34 87 GLY A N 4
ATOM 5262 C CA . GLY A 1 74 ? 35.714 -19.164 19.670 1.00 42.01 87 GLY A CA 4
ATOM 5263 C C . GLY A 1 74 ? 35.398 -19.889 18.382 1.00 64.22 87 GLY A C 4
ATOM 5264 O O . GLY A 1 74 ? 36.138 -19.774 17.411 1.00 74.11 87 GLY A O 4
ATOM 5268 N N . LYS A 1 75 ? 34.328 -20.678 18.397 1.00 63.02 88 LYS A N 4
ATOM 5269 C CA . LYS A 1 75 ? 33.950 -21.494 17.245 1.00 4.44 88 LYS A CA 4
ATOM 5270 C C . LYS A 1 75 ? 33.781 -20.688 15.939 1.00 73.25 88 LYS A C 4
ATOM 5271 O O . LYS A 1 75 ? 33.229 -19.577 15.938 1.00 61.32 88 LYS A O 4
ATOM 5290 N N . PRO A 1 76 ? 34.280 -21.243 14.830 1.00 24.54 89 PRO A N 4
ATOM 5291 C CA . PRO A 1 76 ? 34.274 -20.588 13.531 1.00 2.53 89 PRO A CA 4
ATOM 5292 C C . PRO A 1 76 ? 32.885 -20.322 12.946 1.00 0.02 89 PRO A C 4
ATOM 5293 O O . PRO A 1 76 ? 31.918 -21.067 13.184 1.00 1.14 89 PRO A O 4
ATOM 5304 N N . ARG A 1 77 ? 32.798 -19.234 12.220 1.00 33.45 90 ARG A N 4
ATOM 5305 C CA . ARG A 1 77 ? 31.622 -18.890 11.452 1.00 32.31 90 ARG A CA 4
ATOM 5306 C C . ARG A 1 77 ? 31.664 -19.665 10.140 1.00 23.22 90 ARG A C 4
ATOM 5307 O O . ARG A 1 77 ? 32.743 -20.090 9.701 1.00 20.05 90 ARG A O 4
ATOM 5328 N N . GLY A 1 78 ? 30.537 -19.860 9.527 1.00 34.44 91 GLY A N 4
ATOM 5329 C CA . GLY A 1 78 ? 30.501 -20.603 8.287 1.00 71.34 91 GLY A CA 4
ATOM 5330 C C . GLY A 1 78 ? 29.930 -21.979 8.488 1.00 54.22 91 GLY A C 4
ATOM 5331 O O . GLY A 1 78 ? 29.977 -22.828 7.591 1.00 33.33 91 GLY A O 4
ATOM 5335 N N . LEU A 1 79 ? 29.408 -22.209 9.663 1.00 3.03 92 LEU A N 4
ATOM 5336 C CA . LEU A 1 79 ? 28.797 -23.468 9.987 1.00 22.22 92 LEU A CA 4
ATOM 5337 C C . LEU A 1 79 ? 27.289 -23.349 9.891 1.00 70.52 92 LEU A C 4
ATOM 5338 O O . LEU A 1 79 ? 26.727 -22.248 9.937 1.00 44.15 92 LEU A O 4
ATOM 5354 N N . THR A 1 80 ? 26.655 -24.453 9.739 1.00 43.14 93 THR A N 4
ATOM 5355 C CA . THR A 1 80 ? 25.231 -24.543 9.678 1.00 53.20 93 THR A CA 4
ATOM 5356 C C . THR A 1 80 ? 24.795 -25.710 10.551 1.00 60.31 93 THR A C 4
ATOM 5357 O O . THR A 1 80 ? 25.335 -26.816 10.438 1.00 14.32 93 THR A O 4
ATOM 5368 N N . PHE A 1 81 ? 23.876 -25.450 11.441 1.00 42.25 94 PHE A N 4
ATOM 5369 C CA . PHE A 1 81 ? 23.411 -26.442 12.367 1.00 54.21 94 PHE A CA 4
ATOM 5370 C C . PHE A 1 81 ? 22.007 -26.853 11.984 1.00 3.10 94 PHE A C 4
ATOM 5371 O O . PHE A 1 81 ? 21.056 -26.093 12.184 1.00 23.03 94 PHE A O 4
ATOM 5388 N N . GLU A 1 82 ? 21.868 -28.011 11.395 1.00 42.34 95 GLU A N 4
ATOM 5389 C CA . GLU A 1 82 ? 20.565 -28.478 11.014 1.00 51.21 95 GLU A CA 4
ATOM 5390 C C . GLU A 1 82 ? 20.057 -29.381 12.103 1.00 2.34 95 GLU A C 4
ATOM 5391 O O . GLU A 1 82 ? 20.604 -30.451 12.324 1.00 30.44 95 GLU A O 4
ATOM 5403 N N . PHE A 1 83 ? 19.072 -28.928 12.822 1.00 1.42 96 PHE A N 4
ATOM 5404 C CA . PHE A 1 83 ? 18.485 -29.713 13.872 1.00 2.21 96 PHE A CA 4
ATOM 5405 C C . PHE A 1 83 ? 17.721 -30.866 13.261 1.00 11.33 96 PHE A C 4
ATOM 5406 O O . PHE A 1 83 ? 16.752 -30.660 12.539 1.00 31.23 96 PHE A O 4
ATOM 5423 N N . LEU A 1 84 ? 18.181 -32.059 13.518 1.00 42.42 97 LEU A N 4
ATOM 5424 C CA . LEU A 1 84 ? 17.566 -33.233 12.960 1.00 32.31 97 LEU A CA 4
ATOM 5425 C C . LEU A 1 84 ? 16.408 -33.643 13.816 1.00 34.04 97 LEU A C 4
ATOM 5426 O O . LEU A 1 84 ? 15.272 -33.711 13.348 1.00 20.22 97 LEU A O 4
ATOM 5442 N N . TRP A 1 85 ? 16.693 -33.882 15.082 1.00 23.43 98 TRP A N 4
ATOM 5443 C CA . TRP A 1 85 ? 15.677 -34.337 16.018 1.00 31.52 98 TRP A CA 4
ATOM 5444 C C . TRP A 1 85 ? 16.192 -34.250 17.424 1.00 30.52 98 TRP A C 4
ATOM 5445 O O . TRP A 1 85 ? 17.357 -33.979 17.636 1.00 40.41 98 TRP A O 4
ATOM 5466 N N . ASP A 1 86 ? 15.335 -34.474 18.360 1.00 24.22 99 ASP A N 4
ATOM 5467 C CA . ASP A 1 86 ? 15.700 -34.494 19.763 1.00 74.55 99 ASP A CA 4
ATOM 5468 C C . ASP A 1 86 ? 15.303 -35.859 20.278 1.00 55.35 99 ASP A C 4
ATOM 5469 O O . ASP A 1 86 ? 14.157 -36.280 20.072 1.00 71.34 99 ASP A O 4
ATOM 5478 N N . LYS A 1 87 ? 16.214 -36.557 20.915 1.00 4.04 100 LYS A N 4
ATOM 5479 C CA . LYS A 1 87 ? 15.978 -37.955 21.270 1.00 61.32 100 LYS A CA 4
ATOM 5480 C C . LYS A 1 87 ? 16.904 -38.366 22.436 1.00 63.33 100 LYS A C 4
ATOM 5481 O O . LYS A 1 87 ? 17.981 -37.799 22.599 1.00 23.30 100 LYS A O 4
ATOM 5500 N N . GLU A 1 88 ? 16.440 -39.313 23.256 1.00 51.33 101 GLU A N 4
ATOM 5501 C CA . GLU A 1 88 ? 17.138 -39.774 24.477 1.00 70.34 101 GLU A CA 4
ATOM 5502 C C . GLU A 1 88 ? 18.489 -40.418 24.258 1.00 72.11 101 GLU A C 4
ATOM 5503 O O . GLU A 1 88 ? 18.782 -40.988 23.203 1.00 42.23 101 GLU A O 4
ATOM 5515 N N . ALA A 1 89 ? 19.302 -40.313 25.282 1.00 73.54 102 ALA A N 4
ATOM 5516 C CA . ALA A 1 89 ? 20.574 -40.983 25.354 1.00 22.24 102 ALA A CA 4
ATOM 5517 C C . ALA A 1 89 ? 20.349 -42.402 25.827 1.00 74.34 102 ALA A C 4
ATOM 5518 O O . ALA A 1 89 ? 19.222 -42.779 26.172 1.00 1.14 102 ALA A O 4
ATOM 5525 N N . ALA A 1 90 ? 21.388 -43.179 25.837 1.00 64.03 103 ALA A N 4
ATOM 5526 C CA . ALA A 1 90 ? 21.331 -44.504 26.385 1.00 11.00 103 ALA A CA 4
ATOM 5527 C C . ALA A 1 90 ? 21.477 -44.408 27.900 1.00 62.24 103 ALA A C 4
ATOM 5528 O O . ALA A 1 90 ? 21.758 -43.322 28.426 1.00 32.43 103 ALA A O 4
ATOM 5535 N N . ALA A 1 91 ? 21.309 -45.521 28.596 1.00 64.22 104 ALA A N 4
ATOM 5536 C CA . ALA A 1 91 ? 21.394 -45.552 30.064 1.00 62.13 104 ALA A CA 4
ATOM 5537 C C . ALA A 1 91 ? 22.775 -45.128 30.552 1.00 23.43 104 ALA A C 4
ATOM 5538 O O . ALA A 1 91 ? 22.928 -44.567 31.646 1.00 13.21 104 ALA A O 4
ATOM 5545 N N . ASP A 1 92 ? 23.760 -45.344 29.707 1.00 62.40 105 ASP A N 4
ATOM 5546 C CA . ASP A 1 92 ? 25.150 -45.018 30.002 1.00 3.34 105 ASP A CA 4
ATOM 5547 C C . ASP A 1 92 ? 25.428 -43.527 29.831 1.00 62.41 105 ASP A C 4
ATOM 5548 O O . ASP A 1 92 ? 26.503 -43.041 30.181 1.00 44.41 105 ASP A O 4
ATOM 5557 N N . GLY A 1 93 ? 24.485 -42.818 29.254 1.00 71.42 106 GLY A N 4
ATOM 5558 C CA . GLY A 1 93 ? 24.634 -41.406 29.108 1.00 4.54 106 GLY A CA 4
ATOM 5559 C C . GLY A 1 93 ? 25.195 -41.014 27.771 1.00 31.51 106 GLY A C 4
ATOM 5560 O O . GLY A 1 93 ? 25.606 -39.863 27.580 1.00 11.10 106 GLY A O 4
ATOM 5564 N N . THR A 1 94 ? 25.247 -41.934 26.847 1.00 1.42 107 THR A N 4
ATOM 5565 C CA . THR A 1 94 ? 25.714 -41.604 25.540 1.00 33.32 107 THR A CA 4
ATOM 5566 C C . THR A 1 94 ? 24.546 -41.235 24.690 1.00 72.11 107 THR A C 4
ATOM 5567 O O . THR A 1 94 ? 23.564 -41.976 24.620 1.00 20.42 107 THR A O 4
ATOM 5578 N N . CYS A 1 95 ? 24.617 -40.112 24.081 1.00 64.35 108 CYS A N 4
ATOM 5579 C CA . CYS A 1 95 ? 23.522 -39.643 23.309 1.00 3.32 108 CYS A CA 4
ATOM 5580 C C . CYS A 1 95 ? 23.953 -39.621 21.884 1.00 44.23 108 CYS A C 4
ATOM 5581 O O . CYS A 1 95 ? 23.450 -40.434 21.085 1.00 3.04 108 CYS A O 4
ATOM 5589 N N . ASN A 1 5 ? 39.885 -62.534 16.569 1.00 1.00 18 ASN A N 5
ATOM 5590 C CA . ASN A 1 5 ? 38.481 -62.278 16.280 1.00 64.21 18 ASN A CA 5
ATOM 5591 C C . ASN A 1 5 ? 38.338 -61.927 14.818 1.00 11.41 18 ASN A C 5
ATOM 5592 O O . ASN A 1 5 ? 39.295 -61.472 14.194 1.00 73.04 18 ASN A O 5
ATOM 5603 N N . ASN A 1 6 ? 37.179 -62.184 14.260 1.00 13.41 19 ASN A N 5
ATOM 5604 C CA . ASN A 1 6 ? 36.925 -61.894 12.848 1.00 45.21 19 ASN A CA 5
ATOM 5605 C C . ASN A 1 6 ? 36.014 -60.701 12.682 1.00 40.15 19 ASN A C 5
ATOM 5606 O O . ASN A 1 6 ? 36.030 -60.035 11.637 1.00 31.04 19 ASN A O 5
ATOM 5617 N N . VAL A 1 7 ? 35.234 -60.421 13.706 1.00 34.31 20 VAL A N 5
ATOM 5618 C CA . VAL A 1 7 ? 34.304 -59.306 13.680 1.00 50.14 20 VAL A CA 5
ATOM 5619 C C . VAL A 1 7 ? 35.044 -57.973 13.779 1.00 21.02 20 VAL A C 5
ATOM 5620 O O . VAL A 1 7 ? 35.849 -57.756 14.696 1.00 33.52 20 VAL A O 5
ATOM 5633 N N . MET A 1 8 ? 34.809 -57.128 12.806 1.00 54.40 21 MET A N 5
ATOM 5634 C CA . MET A 1 8 ? 35.370 -55.792 12.736 1.00 11.43 21 MET A CA 5
ATOM 5635 C C . MET A 1 8 ? 34.411 -54.924 11.954 1.00 51.30 21 MET A C 5
ATOM 5636 O O . MET A 1 8 ? 33.421 -55.441 11.427 1.00 22.20 21 MET A O 5
ATOM 5650 N N . ALA A 1 9 ? 34.685 -53.614 11.899 1.00 62.33 22 ALA A N 5
ATOM 5651 C CA . ALA A 1 9 ? 33.906 -52.648 11.098 1.00 70.34 22 ALA A CA 5
ATOM 5652 C C . ALA A 1 9 ? 32.458 -52.543 11.580 1.00 31.04 22 ALA A C 5
ATOM 5653 O O . ALA A 1 9 ? 31.567 -52.104 10.846 1.00 65.03 22 ALA A O 5
ATOM 5660 N N . SER A 1 10 ? 32.248 -52.891 12.823 1.00 22.52 23 SER A N 5
ATOM 5661 C CA . SER A 1 10 ? 30.954 -52.870 13.423 1.00 30.41 23 SER A CA 5
ATOM 5662 C C . SER A 1 10 ? 30.596 -51.439 13.777 1.00 51.43 23 SER A C 5
ATOM 5663 O O . SER A 1 10 ? 31.121 -50.866 14.743 1.00 41.40 23 SER A O 5
ATOM 5671 N N . SER A 1 11 ? 29.768 -50.846 12.968 1.00 53.22 24 SER A N 5
ATOM 5672 C CA . SER A 1 11 ? 29.387 -49.491 13.142 1.00 3.03 24 SER A CA 5
ATOM 5673 C C . SER A 1 11 ? 28.349 -49.387 14.231 1.00 70.42 24 SER A C 5
ATOM 5674 O O . SER A 1 11 ? 27.381 -50.149 14.265 1.00 0.42 24 SER A O 5
ATOM 5682 N N . SER A 1 12 ? 28.568 -48.500 15.141 1.00 34.41 25 SER A N 5
ATOM 5683 C CA . SER A 1 12 ? 27.619 -48.246 16.154 1.00 22.34 25 SER A CA 5
ATOM 5684 C C . SER A 1 12 ? 26.679 -47.157 15.658 1.00 72.11 25 SER A C 5
ATOM 5685 O O . SER A 1 12 ? 26.971 -45.960 15.762 1.00 1.24 25 SER A O 5
ATOM 5693 N N . SER A 1 13 ? 25.635 -47.582 15.008 1.00 65.21 26 SER A N 5
ATOM 5694 C CA . SER A 1 13 ? 24.663 -46.686 14.484 1.00 62.30 26 SER A CA 5
ATOM 5695 C C . SER A 1 13 ? 23.307 -47.082 15.013 1.00 44.52 26 SER A C 5
ATOM 5696 O O . SER A 1 13 ? 22.580 -47.860 14.385 1.00 53.13 26 SER A O 5
ATOM 5704 N N . ASP A 1 14 ? 22.996 -46.635 16.198 1.00 71.41 27 ASP A N 5
ATOM 5705 C CA . ASP A 1 14 ? 21.721 -46.955 16.780 1.00 11.51 27 ASP A CA 5
ATOM 5706 C C . ASP A 1 14 ? 20.719 -45.937 16.317 1.00 42.01 27 ASP A C 5
ATOM 5707 O O . ASP A 1 14 ? 20.748 -44.775 16.741 1.00 64.44 27 ASP A O 5
ATOM 5716 N N . THR A 1 15 ? 19.882 -46.350 15.409 1.00 63.13 28 THR A N 5
ATOM 5717 C CA . THR A 1 15 ? 18.902 -45.496 14.813 1.00 51.33 28 THR A CA 5
ATOM 5718 C C . THR A 1 15 ? 17.567 -45.625 15.535 1.00 24.14 28 THR A C 5
ATOM 5719 O O . THR A 1 15 ? 16.584 -44.931 15.203 1.00 63.12 28 THR A O 5
ATOM 5730 N N . ASP A 1 16 ? 17.539 -46.520 16.516 1.00 31.12 29 ASP A N 5
ATOM 5731 C CA . ASP A 1 16 ? 16.373 -46.741 17.355 1.00 53.03 29 ASP A CA 5
ATOM 5732 C C . ASP A 1 16 ? 15.938 -45.450 17.980 1.00 73.03 29 ASP A C 5
ATOM 5733 O O . ASP A 1 16 ? 16.750 -44.681 18.512 1.00 65.54 29 ASP A O 5
ATOM 5742 N N . SER A 1 17 ? 14.690 -45.191 17.903 1.00 31.11 30 SER A N 5
ATOM 5743 C CA . SER A 1 17 ? 14.184 -43.951 18.362 1.00 73.11 30 SER A CA 5
ATOM 5744 C C . SER A 1 17 ? 12.853 -44.113 19.064 1.00 35.44 30 SER A C 5
ATOM 5745 O O . SER A 1 17 ? 12.163 -45.128 18.901 1.00 14.33 30 SER A O 5
ATOM 5753 N N . ASP A 1 18 ? 12.545 -43.141 19.862 1.00 4.12 31 ASP A N 5
ATOM 5754 C CA . ASP A 1 18 ? 11.314 -43.019 20.587 1.00 72.31 31 ASP A CA 5
ATOM 5755 C C . ASP A 1 18 ? 11.287 -41.548 20.946 1.00 30.03 31 ASP A C 5
ATOM 5756 O O . ASP A 1 18 ? 12.135 -40.802 20.428 1.00 34.14 31 ASP A O 5
ATOM 5765 N N . SER A 1 19 ? 10.392 -41.098 21.762 1.00 43.42 32 SER A N 5
ATOM 5766 C CA . SER A 1 19 ? 10.347 -39.700 22.103 1.00 30.11 32 SER A CA 5
ATOM 5767 C C . SER A 1 19 ? 9.760 -39.474 23.478 1.00 52.03 32 SER A C 5
ATOM 5768 O O . SER A 1 19 ? 8.656 -39.936 23.781 1.00 11.55 32 SER A O 5
ATOM 5776 N N . SER A 1 20 ? 10.520 -38.813 24.317 1.00 34.41 33 SER A N 5
ATOM 5777 C CA . SER A 1 20 ? 10.051 -38.396 25.602 1.00 3.34 33 SER A CA 5
ATOM 5778 C C . SER A 1 20 ? 8.908 -37.364 25.399 1.00 2.23 33 SER A C 5
ATOM 5779 O O . SER A 1 20 ? 9.031 -36.468 24.559 1.00 12.41 33 SER A O 5
ATOM 5787 N N . PRO A 1 21 ? 7.790 -37.487 26.143 1.00 34.34 34 PRO A N 5
ATOM 5788 C CA . PRO A 1 21 ? 6.578 -36.684 25.898 1.00 70.34 34 PRO A CA 5
ATOM 5789 C C . PRO A 1 21 ? 6.653 -35.224 26.357 1.00 5.02 34 PRO A C 5
ATOM 5790 O O . PRO A 1 21 ? 5.926 -34.371 25.843 1.00 22.02 34 PRO A O 5
ATOM 5801 N N . ASP A 1 22 ? 7.501 -34.926 27.307 1.00 73.54 35 ASP A N 5
ATOM 5802 C CA . ASP A 1 22 ? 7.554 -33.563 27.824 1.00 64.35 35 ASP A CA 5
ATOM 5803 C C . ASP A 1 22 ? 8.700 -32.783 27.192 1.00 14.30 35 ASP A C 5
ATOM 5804 O O . ASP A 1 22 ? 9.681 -33.379 26.731 1.00 54.44 35 ASP A O 5
ATOM 5813 N N . ARG A 1 23 ? 8.560 -31.467 27.133 1.00 0.24 36 ARG A N 5
ATOM 5814 C CA . ARG A 1 23 ? 9.545 -30.599 26.509 1.00 52.12 36 ARG A CA 5
ATOM 5815 C C . ARG A 1 23 ? 10.546 -30.013 27.502 1.00 35.51 36 ARG A C 5
ATOM 5816 O O . ARG A 1 23 ? 11.513 -29.352 27.093 1.00 74.55 36 ARG A O 5
ATOM 5837 N N . GLY A 1 24 ? 10.341 -30.234 28.776 1.00 62.24 37 GLY A N 5
ATOM 5838 C CA . GLY A 1 24 ? 11.244 -29.704 29.768 1.00 3.21 37 GLY A CA 5
ATOM 5839 C C . GLY A 1 24 ? 12.074 -30.788 30.387 1.00 40.41 37 GLY A C 5
ATOM 5840 O O . GLY A 1 24 ? 12.273 -30.829 31.606 1.00 24.43 37 GLY A O 5
ATOM 5844 N N . LEU A 1 25 ? 12.559 -31.669 29.562 1.00 31.44 38 LEU A N 5
ATOM 5845 C CA . LEU A 1 25 ? 13.341 -32.764 30.024 1.00 13.41 38 LEU A CA 5
ATOM 5846 C C . LEU A 1 25 ? 14.783 -32.534 29.656 1.00 54.24 38 LEU A C 5
ATOM 5847 O O . LEU A 1 25 ? 15.207 -32.759 28.516 1.00 53.53 38 LEU A O 5
ATOM 5863 N N . SER A 1 26 ? 15.522 -32.093 30.613 1.00 71.41 39 SER A N 5
ATOM 5864 C CA . SER A 1 26 ? 16.919 -31.753 30.460 1.00 40.41 39 SER A CA 5
ATOM 5865 C C . SER A 1 26 ? 17.814 -33.010 30.554 1.00 63.42 39 SER A C 5
ATOM 5866 O O . SER A 1 26 ? 18.972 -32.950 30.944 1.00 1.40 39 SER A O 5
ATOM 5874 N N . ARG A 1 27 ? 17.256 -34.143 30.192 1.00 54.20 40 ARG A N 5
ATOM 5875 C CA . ARG A 1 27 ? 18.002 -35.392 30.129 1.00 71.31 40 ARG A CA 5
ATOM 5876 C C . ARG A 1 27 ? 17.993 -35.851 28.681 1.00 43.52 40 ARG A C 5
ATOM 5877 O O . ARG A 1 27 ? 18.625 -36.835 28.310 1.00 63.24 40 ARG A O 5
ATOM 5898 N N . MET A 1 28 ? 17.240 -35.126 27.892 1.00 43.50 41 MET A N 5
ATOM 5899 C CA . MET A 1 28 ? 17.019 -35.403 26.492 1.00 63.43 41 MET A CA 5
ATOM 5900 C C . MET A 1 28 ? 18.125 -34.703 25.678 1.00 13.23 41 MET A C 5
ATOM 5901 O O . MET A 1 28 ? 18.710 -33.730 26.156 1.00 52.44 41 MET A O 5
ATOM 5915 N N . CYS A 1 29 ? 18.434 -35.194 24.508 1.00 22.31 42 CYS A N 5
ATOM 5916 C CA . CYS A 1 29 ? 19.521 -34.643 23.717 1.00 61.23 42 CYS A CA 5
ATOM 5917 C C . CYS A 1 29 ? 19.038 -34.086 22.371 1.00 4.13 42 CYS A C 5
ATOM 5918 O O . CYS A 1 29 ? 18.184 -34.679 21.706 1.00 45.31 42 CYS A O 5
ATOM 5925 N N . CYS A 1 30 ? 19.589 -32.955 21.988 1.00 20.43 43 CYS A N 5
ATOM 5926 C CA . CYS A 1 30 ? 19.353 -32.380 20.676 1.00 61.35 43 CYS A CA 5
ATOM 5927 C C . CYS A 1 30 ? 20.432 -32.866 19.724 1.00 15.43 43 CYS A C 5
ATOM 5928 O O . CYS A 1 30 ? 21.632 -32.639 19.950 1.00 32.33 43 CYS A O 5
ATOM 5935 N N . VAL A 1 31 ? 20.023 -33.571 18.706 1.00 72.22 44 VAL A N 5
ATOM 5936 C CA . VAL A 1 31 ? 20.925 -34.123 17.732 1.00 3.24 44 VAL A CA 5
ATOM 5937 C C . VAL A 1 31 ? 20.917 -33.260 16.479 1.00 3.40 44 VAL A C 5
ATOM 5938 O O . VAL A 1 31 ? 19.846 -33.011 15.873 1.00 71.10 44 VAL A O 5
ATOM 5951 N N . TYR A 1 32 ? 22.093 -32.804 16.108 1.00 2.45 45 TYR A N 5
ATOM 5952 C CA . TYR A 1 32 ? 22.293 -31.941 14.979 1.00 62.25 45 TYR A CA 5
ATOM 5953 C C . TYR A 1 32 ? 23.235 -32.585 13.974 1.00 42.44 45 TYR A C 5
ATOM 5954 O O . TYR A 1 32 ? 23.928 -33.565 14.266 1.00 23.20 45 TYR A O 5
ATOM 5972 N N . LYS A 1 33 ? 23.244 -32.029 12.826 1.00 0.12 46 LYS A N 5
ATOM 5973 C CA . LYS A 1 33 ? 24.077 -32.408 11.747 1.00 40.32 46 LYS A CA 5
ATOM 5974 C C . LYS A 1 33 ? 24.857 -31.165 11.378 1.00 40.23 46 LYS A C 5
ATOM 5975 O O . LYS A 1 33 ? 24.270 -30.121 11.062 1.00 43.52 46 LYS A O 5
ATOM 5994 N N . ILE A 1 34 ? 26.141 -31.244 11.489 1.00 23.31 47 ILE A N 5
ATOM 5995 C CA . ILE A 1 34 ? 26.979 -30.094 11.320 1.00 14.10 47 ILE A CA 5
ATOM 5996 C C . ILE A 1 34 ? 27.511 -30.006 9.917 1.00 73.10 47 ILE A C 5
ATOM 5997 O O . ILE A 1 34 ? 28.132 -30.962 9.401 1.00 4.12 47 ILE A O 5
ATOM 6013 N N . HIS A 1 35 ? 27.251 -28.886 9.311 1.00 21.34 48 HIS A N 5
ATOM 6014 C CA . HIS A 1 35 ? 27.727 -28.566 7.988 1.00 14.05 48 HIS A CA 5
ATOM 6015 C C . HIS A 1 35 ? 28.716 -27.413 8.092 1.00 43.24 48 HIS A C 5
ATOM 6016 O O . HIS A 1 35 ? 28.547 -26.540 8.950 1.00 73.12 48 HIS A O 5
ATOM 6030 N N . PRO A 1 36 ? 29.761 -27.380 7.253 1.00 32.05 49 PRO A N 5
ATOM 6031 C CA . PRO A 1 36 ? 30.020 -28.412 6.246 1.00 70.02 49 PRO A CA 5
ATOM 6032 C C . PRO A 1 36 ? 30.589 -29.689 6.866 1.00 14.52 49 PRO A C 5
ATOM 6033 O O . PRO A 1 36 ? 30.969 -29.717 8.045 1.00 72.31 49 PRO A O 5
ATOM 6044 N N . GLY A 1 37 ? 30.613 -30.728 6.095 1.00 13.04 50 GLY A N 5
ATOM 6045 C CA . GLY A 1 37 ? 31.102 -31.983 6.564 1.00 22.23 50 GLY A CA 5
ATOM 6046 C C . GLY A 1 37 ? 30.013 -32.998 6.611 1.00 52.34 50 GLY A C 5
ATOM 6047 O O . GLY A 1 37 ? 30.082 -34.027 5.932 1.00 31.05 50 GLY A O 5
ATOM 6051 N N . GLY A 1 38 ? 28.983 -32.693 7.352 1.00 50.53 51 GLY A N 5
ATOM 6052 C CA . GLY A 1 38 ? 27.901 -33.613 7.519 1.00 53.14 51 GLY A CA 5
ATOM 6053 C C . GLY A 1 38 ? 28.168 -34.494 8.703 1.00 62.43 51 GLY A C 5
ATOM 6054 O O . GLY A 1 38 ? 27.963 -35.711 8.655 1.00 61.31 51 GLY A O 5
ATOM 6058 N N . ASN A 1 39 ? 28.638 -33.887 9.765 1.00 45.21 52 ASN A N 5
ATOM 6059 C CA . ASN A 1 39 ? 28.980 -34.623 10.974 1.00 12.13 52 ASN A CA 5
ATOM 6060 C C . ASN A 1 39 ? 27.797 -34.644 11.897 1.00 35.41 52 ASN A C 5
ATOM 6061 O O . ASN A 1 39 ? 27.246 -33.599 12.216 1.00 13.22 52 ASN A O 5
ATOM 6072 N N . ILE A 1 40 ? 27.401 -35.807 12.319 1.00 32.32 53 ILE A N 5
ATOM 6073 C CA . ILE A 1 40 ? 26.282 -35.927 13.213 1.00 72.02 53 ILE A CA 5
ATOM 6074 C C . ILE A 1 40 ? 26.797 -35.716 14.625 1.00 5.40 53 ILE A C 5
ATOM 6075 O O . ILE A 1 40 ? 27.652 -36.461 15.100 1.00 22.21 53 ILE A O 5
ATOM 6091 N N . TRP A 1 41 ? 26.319 -34.700 15.262 1.00 60.52 54 TRP A N 5
ATOM 6092 C CA . TRP A 1 41 ? 26.780 -34.338 16.566 1.00 34.32 54 TRP A CA 5
ATOM 6093 C C . TRP A 1 41 ? 25.579 -34.112 17.466 1.00 13.31 54 TRP A C 5
ATOM 6094 O O . TRP A 1 41 ? 24.570 -33.561 17.045 1.00 75.13 54 TRP A O 5
ATOM 6115 N N . SER A 1 42 ? 25.663 -34.560 18.675 1.00 4.43 55 SER A N 5
ATOM 6116 C CA . SER A 1 42 ? 24.570 -34.457 19.584 1.00 30.35 55 SER A CA 5
ATOM 6117 C C . SER A 1 42 ? 24.997 -33.681 20.817 1.00 35.31 55 SER A C 5
ATOM 6118 O O . SER A 1 42 ? 26.154 -33.747 21.220 1.00 23.34 55 SER A O 5
ATOM 6126 N N . THR A 1 43 ? 24.089 -32.934 21.380 1.00 32.22 56 THR A N 5
ATOM 6127 C CA . THR A 1 43 ? 24.358 -32.206 22.582 1.00 51.42 56 THR A CA 5
ATOM 6128 C C . THR A 1 43 ? 23.211 -32.464 23.562 1.00 62.22 56 THR A C 5
ATOM 6129 O O . THR A 1 43 ? 22.053 -32.608 23.150 1.00 21.22 56 THR A O 5
ATOM 6140 N N . LYS A 1 44 ? 23.524 -32.580 24.818 1.00 4.44 57 LYS A N 5
ATOM 6141 C CA . LYS A 1 44 ? 22.527 -32.892 25.803 1.00 64.44 57 LYS A CA 5
ATOM 6142 C C . LYS A 1 44 ? 21.979 -31.616 26.421 1.00 53.21 57 LYS A C 5
ATOM 6143 O O . LYS A 1 44 ? 22.726 -30.795 26.948 1.00 54.15 57 LYS A O 5
ATOM 6162 N N . LYS A 1 45 ? 20.680 -31.463 26.315 1.00 60.40 58 LYS A N 5
ATOM 6163 C CA . LYS A 1 45 ? 19.950 -30.293 26.789 1.00 10.21 58 LYS A CA 5
ATOM 6164 C C . LYS A 1 45 ? 20.166 -30.072 28.284 1.00 31.10 58 LYS A C 5
ATOM 6165 O O . LYS A 1 45 ? 19.791 -30.902 29.102 1.00 22.01 58 LYS A O 5
ATOM 6184 N N . GLY A 1 46 ? 20.799 -28.970 28.616 1.00 5.24 59 GLY A N 5
ATOM 6185 C CA . GLY A 1 46 ? 21.055 -28.636 29.989 1.00 30.34 59 GLY A CA 5
ATOM 6186 C C . GLY A 1 46 ? 22.503 -28.857 30.370 1.00 11.30 59 GLY A C 5
ATOM 6187 O O . GLY A 1 46 ? 22.991 -28.285 31.351 1.00 54.24 59 GLY A O 5
ATOM 6191 N N . GLU A 1 47 ? 23.194 -29.662 29.600 1.00 65.04 60 GLU A N 5
ATOM 6192 C CA . GLU A 1 47 ? 24.584 -29.971 29.850 1.00 2.25 60 GLU A CA 5
ATOM 6193 C C . GLU A 1 47 ? 25.487 -29.197 28.910 1.00 23.42 60 GLU A C 5
ATOM 6194 O O . GLU A 1 47 ? 25.060 -28.758 27.829 1.00 52.21 60 GLU A O 5
ATOM 6206 N N . GLN A 1 48 ? 26.711 -28.985 29.330 1.00 45.34 61 GLN A N 5
ATOM 6207 C CA . GLN A 1 48 ? 27.687 -28.387 28.473 1.00 64.25 61 GLN A CA 5
ATOM 6208 C C . GLN A 1 48 ? 28.433 -29.490 27.759 1.00 10.43 61 GLN A C 5
ATOM 6209 O O . GLN A 1 48 ? 28.919 -30.440 28.392 1.00 2.43 61 GLN A O 5
ATOM 6223 N N . ALA A 1 49 ? 28.521 -29.369 26.483 1.00 41.31 62 ALA A N 5
ATOM 6224 C CA . ALA A 1 49 ? 29.112 -30.359 25.644 1.00 32.13 62 ALA A CA 5
ATOM 6225 C C . ALA A 1 49 ? 30.259 -29.747 24.885 1.00 4.30 62 ALA A C 5
ATOM 6226 O O . ALA A 1 49 ? 30.468 -28.526 24.928 1.00 31.41 62 ALA A O 5
ATOM 6233 N N . TRP A 1 50 ? 31.016 -30.564 24.237 1.00 10.30 63 TRP A N 5
ATOM 6234 C CA . TRP A 1 50 ? 32.109 -30.089 23.451 1.00 14.21 63 TRP A CA 5
ATOM 6235 C C . TRP A 1 50 ? 31.961 -30.537 22.026 1.00 70.15 63 TRP A C 5
ATOM 6236 O O . TRP A 1 50 ? 31.748 -31.718 21.742 1.00 62.42 63 TRP A O 5
ATOM 6257 N N . PHE A 1 51 ? 32.011 -29.597 21.141 1.00 53.42 64 PHE A N 5
ATOM 6258 C CA . PHE A 1 51 ? 31.911 -29.872 19.749 1.00 55.32 64 PHE A CA 5
ATOM 6259 C C . PHE A 1 51 ? 33.255 -30.284 19.207 1.00 64.02 64 PHE A C 5
ATOM 6260 O O . PHE A 1 51 ? 34.220 -29.537 19.296 1.00 32.32 64 PHE A O 5
ATOM 6277 N N . ARG A 1 52 ? 33.322 -31.471 18.675 1.00 62.43 65 ARG A N 5
ATOM 6278 C CA . ARG A 1 52 ? 34.534 -31.951 18.080 1.00 62.41 65 ARG A CA 5
ATOM 6279 C C . ARG A 1 52 ? 34.595 -31.582 16.616 1.00 24.14 65 ARG A C 5
ATOM 6280 O O . ARG A 1 52 ? 33.776 -32.025 15.809 1.00 0.20 65 ARG A O 5
ATOM 6301 N N . ARG A 1 53 ? 35.522 -30.737 16.298 1.00 54.31 66 ARG A N 5
ATOM 6302 C CA . ARG A 1 53 ? 35.795 -30.346 14.950 1.00 62.11 66 ARG A CA 5
ATOM 6303 C C . ARG A 1 53 ? 37.004 -31.170 14.496 1.00 31.30 66 ARG A C 5
ATOM 6304 O O . ARG A 1 53 ? 37.586 -31.888 15.316 1.00 32.42 66 ARG A O 5
ATOM 6325 N N . ARG A 1 54 ? 37.363 -31.081 13.226 1.00 44.04 67 ARG A N 5
ATOM 6326 C CA . ARG A 1 54 ? 38.493 -31.821 12.650 1.00 0.43 67 ARG A CA 5
ATOM 6327 C C . ARG A 1 54 ? 39.782 -31.806 13.508 1.00 72.51 67 ARG A C 5
ATOM 6328 O O . ARG A 1 54 ? 40.357 -32.854 13.767 1.00 45.04 67 ARG A O 5
ATOM 6349 N N . PHE A 1 55 ? 40.211 -30.649 13.961 1.00 14.14 68 PHE A N 5
ATOM 6350 C CA . PHE A 1 55 ? 41.442 -30.558 14.760 1.00 22.11 68 PHE A CA 5
ATOM 6351 C C . PHE A 1 55 ? 41.219 -29.781 16.049 1.00 35.11 68 PHE A C 5
ATOM 6352 O O . PHE A 1 55 ? 42.176 -29.363 16.693 1.00 22.42 68 PHE A O 5
ATOM 6369 N N . SER A 1 56 ? 39.983 -29.591 16.446 1.00 13.41 69 SER A N 5
ATOM 6370 C CA . SER A 1 56 ? 39.707 -28.749 17.602 1.00 72.53 69 SER A CA 5
ATOM 6371 C C . SER A 1 56 ? 38.433 -29.179 18.310 1.00 42.24 69 SER A C 5
ATOM 6372 O O . SER A 1 56 ? 37.632 -29.929 17.760 1.00 33.32 69 SER A O 5
ATOM 6380 N N . LYS A 1 57 ? 38.252 -28.703 19.518 1.00 4.32 70 LYS A N 5
ATOM 6381 C CA . LYS A 1 57 ? 37.026 -28.909 20.248 1.00 14.11 70 LYS A CA 5
ATOM 6382 C C . LYS A 1 57 ? 36.504 -27.570 20.739 1.00 51.11 70 LYS A C 5
ATOM 6383 O O . LYS A 1 57 ? 37.287 -26.638 20.965 1.00 64.44 70 LYS A O 5
ATOM 6402 N N . TYR A 1 58 ? 35.211 -27.442 20.840 1.00 44.52 71 TYR A N 5
ATOM 6403 C CA . TYR A 1 58 ? 34.617 -26.185 21.239 1.00 14.43 71 TYR A CA 5
ATOM 6404 C C . TYR A 1 58 ? 33.567 -26.367 22.317 1.00 53.22 71 TYR A C 5
ATOM 6405 O O . TYR A 1 58 ? 32.599 -27.106 22.136 1.00 20.23 71 TYR A O 5
ATOM 6423 N N . GLU A 1 59 ? 33.797 -25.723 23.440 1.00 74.13 72 GLU A N 5
ATOM 6424 C CA . GLU A 1 59 ? 32.871 -25.695 24.562 1.00 11.24 72 GLU A CA 5
ATOM 6425 C C . GLU A 1 59 ? 31.552 -25.008 24.186 1.00 1.31 72 GLU A C 5
ATOM 6426 O O . GLU A 1 59 ? 31.539 -23.845 23.708 1.00 10.43 72 GLU A O 5
ATOM 6438 N N . VAL A 1 60 ? 30.466 -25.716 24.367 1.00 54.10 73 VAL A N 5
ATOM 6439 C CA . VAL A 1 60 ? 29.162 -25.191 24.072 1.00 11.34 73 VAL A CA 5
ATOM 6440 C C . VAL A 1 60 ? 28.097 -25.839 24.965 1.00 62.31 73 VAL A C 5
ATOM 6441 O O . VAL A 1 60 ? 28.140 -27.021 25.232 1.00 62.34 73 VAL A O 5
ATOM 6454 N N . MET A 1 61 ? 27.174 -25.066 25.434 1.00 3.42 74 MET A N 5
ATOM 6455 C CA . MET A 1 61 ? 26.124 -25.587 26.280 1.00 50.13 74 MET A CA 5
ATOM 6456 C C . MET A 1 61 ? 24.785 -25.526 25.580 1.00 22.13 74 MET A C 5
ATOM 6457 O O . MET A 1 61 ? 24.466 -24.529 24.921 1.00 0.14 74 MET A O 5
ATOM 6471 N N . ALA A 1 62 ? 24.043 -26.603 25.669 1.00 21.02 75 ALA A N 5
ATOM 6472 C CA . ALA A 1 62 ? 22.729 -26.685 25.085 1.00 11.31 75 ALA A CA 5
ATOM 6473 C C . ALA A 1 62 ? 21.688 -26.330 26.128 1.00 20.13 75 ALA A C 5
ATOM 6474 O O . ALA A 1 62 ? 21.783 -26.748 27.284 1.00 21.05 75 ALA A O 5
ATOM 6481 N N . TYR A 1 63 ? 20.738 -25.551 25.744 1.00 3.43 76 TYR A N 5
ATOM 6482 C CA . TYR A 1 63 ? 19.644 -25.172 26.612 1.00 72.33 76 TYR A CA 5
ATOM 6483 C C . TYR A 1 63 ? 18.444 -26.083 26.376 1.00 10.41 76 TYR A C 5
ATOM 6484 O O . TYR A 1 63 ? 18.343 -26.717 25.321 1.00 11.35 76 TYR A O 5
ATOM 6502 N N . ASP A 1 64 ? 17.521 -26.126 27.337 1.00 53.30 77 ASP A N 5
ATOM 6503 C CA . ASP A 1 64 ? 16.319 -27.003 27.270 1.00 53.14 77 ASP A CA 5
ATOM 6504 C C . ASP A 1 64 ? 15.391 -26.585 26.137 1.00 42.12 77 ASP A C 5
ATOM 6505 O O . ASP A 1 64 ? 14.584 -27.374 25.650 1.00 53.14 77 ASP A O 5
ATOM 6514 N N . ARG A 1 65 ? 15.548 -25.350 25.697 1.00 64.35 78 ARG A N 5
ATOM 6515 C CA . ARG A 1 65 ? 14.796 -24.794 24.574 1.00 64.11 78 ARG A CA 5
ATOM 6516 C C . ARG A 1 65 ? 15.374 -25.319 23.234 1.00 4.51 78 ARG A C 5
ATOM 6517 O O . ARG A 1 65 ? 14.831 -25.074 22.163 1.00 44.24 78 ARG A O 5
ATOM 6538 N N . CYS A 1 66 ? 16.455 -26.078 23.344 1.00 10.12 79 CYS A N 5
ATOM 6539 C CA . CYS A 1 66 ? 17.171 -26.668 22.219 1.00 31.14 79 CYS A CA 5
ATOM 6540 C C . CYS A 1 66 ? 17.844 -25.566 21.410 1.00 31.31 79 CYS A C 5
ATOM 6541 O O . CYS A 1 66 ? 17.479 -25.259 20.273 1.00 72.42 79 CYS A O 5
ATOM 6548 N N . ASN A 1 67 ? 18.771 -24.924 22.067 1.00 30.41 80 ASN A N 5
ATOM 6549 C CA . ASN A 1 67 ? 19.529 -23.815 21.531 1.00 24.04 80 ASN A CA 5
ATOM 6550 C C . ASN A 1 67 ? 20.893 -23.908 22.160 1.00 74.14 80 ASN A C 5
ATOM 6551 O O . ASN A 1 67 ? 20.994 -24.359 23.305 1.00 73.21 80 ASN A O 5
ATOM 6562 N N . LEU A 1 68 ? 21.927 -23.528 21.457 1.00 41.25 81 LEU A N 5
ATOM 6563 C CA . LEU A 1 68 ? 23.254 -23.652 22.001 1.00 32.31 81 LEU A CA 5
ATOM 6564 C C . LEU A 1 68 ? 23.889 -22.323 22.272 1.00 24.20 81 LEU A C 5
ATOM 6565 O O . LEU A 1 68 ? 23.573 -21.315 21.631 1.00 64.53 81 LEU A O 5
ATOM 6581 N N . GLU A 1 69 ? 24.785 -22.330 23.210 1.00 11.12 82 GLU A N 5
ATOM 6582 C CA . GLU A 1 69 ? 25.553 -21.169 23.565 1.00 13.25 82 GLU A CA 5
ATOM 6583 C C . GLU A 1 69 ? 26.984 -21.537 23.716 1.00 62.15 82 GLU A C 5
ATOM 6584 O O . GLU A 1 69 ? 27.350 -22.379 24.550 1.00 72.13 82 GLU A O 5
ATOM 6596 N N . TRP A 1 70 ? 27.768 -20.942 22.901 1.00 45.50 83 TRP A N 5
ATOM 6597 C CA . TRP A 1 70 ? 29.171 -21.234 22.811 1.00 60.33 83 TRP A CA 5
ATOM 6598 C C . TRP A 1 70 ? 29.962 -20.425 23.813 1.00 15.41 83 TRP A C 5
ATOM 6599 O O . TRP A 1 70 ? 29.664 -19.250 24.070 1.00 24.14 83 TRP A O 5
ATOM 6620 N N . GLY A 1 71 ? 30.909 -21.079 24.421 1.00 62.32 84 GLY A N 5
ATOM 6621 C CA . GLY A 1 71 ? 31.762 -20.462 25.401 1.00 11.05 84 GLY A CA 5
ATOM 6622 C C . GLY A 1 71 ? 32.908 -19.700 24.771 1.00 52.12 84 GLY A C 5
ATOM 6623 O O . GLY A 1 71 ? 32.781 -19.150 23.667 1.00 22.45 84 GLY A O 5
ATOM 6627 N N . PHE A 1 72 ? 34.039 -19.703 25.460 1.00 34.15 85 PHE A N 5
ATOM 6628 C CA . PHE A 1 72 ? 35.263 -18.994 25.056 1.00 25.31 85 PHE A CA 5
ATOM 6629 C C . PHE A 1 72 ? 35.871 -19.647 23.797 1.00 72.02 85 PHE A C 5
ATOM 6630 O O . PHE A 1 72 ? 36.865 -19.168 23.228 1.00 44.42 85 PHE A O 5
ATOM 6647 N N . SER A 1 73 ? 35.256 -20.733 23.396 1.00 15.03 86 SER A N 5
ATOM 6648 C CA . SER A 1 73 ? 35.593 -21.493 22.225 1.00 71.31 86 SER A CA 5
ATOM 6649 C C . SER A 1 73 ? 35.678 -20.605 20.990 1.00 62.31 86 SER A C 5
ATOM 6650 O O . SER A 1 73 ? 36.635 -20.707 20.205 1.00 61.31 86 SER A O 5
ATOM 6658 N N . GLY A 1 74 ? 34.687 -19.717 20.842 1.00 44.34 87 GLY A N 5
ATOM 6659 C CA . GLY A 1 74 ? 34.693 -18.792 19.720 1.00 42.01 87 GLY A CA 5
ATOM 6660 C C . GLY A 1 74 ? 34.691 -19.523 18.395 1.00 64.22 87 GLY A C 5
ATOM 6661 O O . GLY A 1 74 ? 35.453 -19.164 17.495 1.00 74.11 87 GLY A O 5
ATOM 6665 N N . LYS A 1 75 ? 33.877 -20.588 18.306 1.00 63.02 88 LYS A N 5
ATOM 6666 C CA . LYS A 1 75 ? 33.900 -21.510 17.177 1.00 4.44 88 LYS A CA 5
ATOM 6667 C C . LYS A 1 75 ? 33.754 -20.785 15.824 1.00 73.25 88 LYS A C 5
ATOM 6668 O O . LYS A 1 75 ? 33.169 -19.689 15.757 1.00 61.32 88 LYS A O 5
ATOM 6687 N N . PRO A 1 76 ? 34.313 -21.372 14.752 1.00 24.54 89 PRO A N 5
ATOM 6688 C CA . PRO A 1 76 ? 34.297 -20.776 13.425 1.00 2.53 89 PRO A CA 5
ATOM 6689 C C . PRO A 1 76 ? 32.904 -20.449 12.904 1.00 0.02 89 PRO A C 5
ATOM 6690 O O . PRO A 1 76 ? 31.946 -21.221 13.065 1.00 1.14 89 PRO A O 5
ATOM 6701 N N . ARG A 1 77 ? 32.808 -19.293 12.316 1.00 33.45 90 ARG A N 5
ATOM 6702 C CA . ARG A 1 77 ? 31.616 -18.842 11.666 1.00 32.31 90 ARG A CA 5
ATOM 6703 C C . ARG A 1 77 ? 31.586 -19.479 10.290 1.00 23.22 90 ARG A C 5
ATOM 6704 O O . ARG A 1 77 ? 32.641 -19.854 9.756 1.00 20.05 90 ARG A O 5
ATOM 6725 N N . GLY A 1 78 ? 30.434 -19.605 9.716 1.00 34.44 91 GLY A N 5
ATOM 6726 C CA . GLY A 1 78 ? 30.355 -20.224 8.417 1.00 71.34 91 GLY A CA 5
ATOM 6727 C C . GLY A 1 78 ? 29.878 -21.644 8.500 1.00 54.22 91 GLY A C 5
ATOM 6728 O O . GLY A 1 78 ? 29.881 -22.371 7.510 1.00 33.33 91 GLY A O 5
ATOM 6732 N N . LEU A 1 79 ? 29.484 -22.042 9.682 1.00 3.03 92 LEU A N 5
ATOM 6733 C CA . LEU A 1 79 ? 28.960 -23.365 9.895 1.00 22.22 92 LEU A CA 5
ATOM 6734 C C . LEU A 1 79 ? 27.452 -23.326 9.769 1.00 70.52 92 LEU A C 5
ATOM 6735 O O . LEU A 1 79 ? 26.841 -22.252 9.790 1.00 44.15 92 LEU A O 5
ATOM 6751 N N . THR A 1 80 ? 26.862 -24.449 9.610 1.00 43.14 93 THR A N 5
ATOM 6752 C CA . THR A 1 80 ? 25.444 -24.547 9.535 1.00 53.20 93 THR A CA 5
ATOM 6753 C C . THR A 1 80 ? 24.996 -25.742 10.349 1.00 60.31 93 THR A C 5
ATOM 6754 O O . THR A 1 80 ? 25.487 -26.858 10.169 1.00 14.32 93 THR A O 5
ATOM 6765 N N . PHE A 1 81 ? 24.127 -25.493 11.271 1.00 42.25 94 PHE A N 5
ATOM 6766 C CA . PHE A 1 81 ? 23.646 -26.499 12.159 1.00 54.21 94 PHE A CA 5
ATOM 6767 C C . PHE A 1 81 ? 22.289 -26.962 11.688 1.00 3.10 94 PHE A C 5
ATOM 6768 O O . PHE A 1 81 ? 21.295 -26.229 11.799 1.00 23.03 94 PHE A O 5
ATOM 6785 N N . GLU A 1 82 ? 22.250 -28.126 11.102 1.00 42.34 95 GLU A N 5
ATOM 6786 C CA . GLU A 1 82 ? 21.019 -28.696 10.645 1.00 51.21 95 GLU A CA 5
ATOM 6787 C C . GLU A 1 82 ? 20.491 -29.573 11.754 1.00 2.34 95 GLU A C 5
ATOM 6788 O O . GLU A 1 82 ? 21.118 -30.552 12.125 1.00 30.44 95 GLU A O 5
ATOM 6800 N N . PHE A 1 83 ? 19.405 -29.169 12.345 1.00 1.42 96 PHE A N 5
ATOM 6801 C CA . PHE A 1 83 ? 18.812 -29.916 13.420 1.00 2.21 96 PHE A CA 5
ATOM 6802 C C . PHE A 1 83 ? 18.206 -31.196 12.887 1.00 11.33 96 PHE A C 5
ATOM 6803 O O . PHE A 1 83 ? 17.385 -31.169 11.969 1.00 31.23 96 PHE A O 5
ATOM 6820 N N . LEU A 1 84 ? 18.637 -32.303 13.430 1.00 42.42 97 LEU A N 5
ATOM 6821 C CA . LEU A 1 84 ? 18.130 -33.574 13.017 1.00 32.31 97 LEU A CA 5
ATOM 6822 C C . LEU A 1 84 ? 16.924 -33.933 13.827 1.00 34.04 97 LEU A C 5
ATOM 6823 O O . LEU A 1 84 ? 15.811 -34.005 13.295 1.00 20.22 97 LEU A O 5
ATOM 6839 N N . TRP A 1 85 ? 17.125 -34.111 15.119 1.00 23.43 98 TRP A N 5
ATOM 6840 C CA . TRP A 1 85 ? 16.042 -34.529 15.990 1.00 31.52 98 TRP A CA 5
ATOM 6841 C C . TRP A 1 85 ? 16.382 -34.342 17.441 1.00 30.52 98 TRP A C 5
ATOM 6842 O O . TRP A 1 85 ? 17.545 -34.243 17.813 1.00 40.41 98 TRP A O 5
ATOM 6863 N N . ASP A 1 86 ? 15.363 -34.261 18.232 1.00 24.22 99 ASP A N 5
ATOM 6864 C CA . ASP A 1 86 ? 15.478 -34.174 19.673 1.00 74.55 99 ASP A CA 5
ATOM 6865 C C . ASP A 1 86 ? 14.997 -35.499 20.210 1.00 55.35 99 ASP A C 5
ATOM 6866 O O . ASP A 1 86 ? 13.898 -35.952 19.847 1.00 71.34 99 ASP A O 5
ATOM 6875 N N . LYS A 1 87 ? 15.786 -36.136 21.039 1.00 4.04 100 LYS A N 5
ATOM 6876 C CA . LYS A 1 87 ? 15.482 -37.486 21.484 1.00 61.32 100 LYS A CA 5
ATOM 6877 C C . LYS A 1 87 ? 16.299 -37.790 22.738 1.00 63.33 100 LYS A C 5
ATOM 6878 O O . LYS A 1 87 ? 17.254 -37.097 23.019 1.00 23.30 100 LYS A O 5
ATOM 6897 N N . GLU A 1 88 ? 15.928 -38.804 23.481 1.00 51.33 101 GLU A N 5
ATOM 6898 C CA . GLU A 1 88 ? 16.636 -39.145 24.703 1.00 70.34 101 GLU A CA 5
ATOM 6899 C C . GLU A 1 88 ? 17.889 -39.976 24.411 1.00 72.11 101 GLU A C 5
ATOM 6900 O O . GLU A 1 88 ? 18.042 -40.542 23.305 1.00 42.23 101 GLU A O 5
ATOM 6912 N N . ALA A 1 89 ? 18.786 -40.026 25.375 1.00 73.54 102 ALA A N 5
ATOM 6913 C CA . ALA A 1 89 ? 20.062 -40.695 25.222 1.00 22.24 102 ALA A CA 5
ATOM 6914 C C . ALA A 1 89 ? 19.926 -42.204 25.359 1.00 74.34 102 ALA A C 5
ATOM 6915 O O . ALA A 1 89 ? 18.866 -42.717 25.736 1.00 1.14 102 ALA A O 5
ATOM 6922 N N . ALA A 1 90 ? 21.006 -42.894 25.081 1.00 64.03 103 ALA A N 5
ATOM 6923 C CA . ALA A 1 90 ? 21.069 -44.335 25.143 1.00 11.00 103 ALA A CA 5
ATOM 6924 C C . ALA A 1 90 ? 21.068 -44.819 26.589 1.00 62.24 103 ALA A C 5
ATOM 6925 O O . ALA A 1 90 ? 21.128 -44.015 27.525 1.00 32.43 103 ALA A O 5
ATOM 6932 N N . ALA A 1 91 ? 21.055 -46.133 26.765 1.00 64.22 104 ALA A N 5
ATOM 6933 C CA . ALA A 1 91 ? 21.034 -46.778 28.086 1.00 62.13 104 ALA A CA 5
ATOM 6934 C C . ALA A 1 91 ? 22.319 -46.517 28.881 1.00 23.43 104 ALA A C 5
ATOM 6935 O O . ALA A 1 91 ? 22.410 -46.829 30.061 1.00 13.21 104 ALA A O 5
ATOM 6942 N N . ASP A 1 92 ? 23.306 -45.978 28.223 1.00 62.40 105 ASP A N 5
ATOM 6943 C CA . ASP A 1 92 ? 24.575 -45.627 28.850 1.00 3.34 105 ASP A CA 5
ATOM 6944 C C . ASP A 1 92 ? 24.616 -44.134 29.176 1.00 62.41 105 ASP A C 5
ATOM 6945 O O . ASP A 1 92 ? 25.561 -43.639 29.791 1.00 44.41 105 ASP A O 5
ATOM 6954 N N . GLY A 1 93 ? 23.598 -43.424 28.741 1.00 71.42 106 GLY A N 5
ATOM 6955 C CA . GLY A 1 93 ? 23.506 -42.017 29.004 1.00 4.54 106 GLY A CA 5
ATOM 6956 C C . GLY A 1 93 ? 24.177 -41.172 27.939 1.00 31.51 106 GLY A C 5
ATOM 6957 O O . GLY A 1 93 ? 24.346 -39.968 28.120 1.00 11.10 106 GLY A O 5
ATOM 6961 N N . THR A 1 94 ? 24.571 -41.774 26.839 1.00 1.42 107 THR A N 5
ATOM 6962 C CA . THR A 1 94 ? 25.186 -41.008 25.788 1.00 33.32 107 THR A CA 5
ATOM 6963 C C . THR A 1 94 ? 24.175 -40.753 24.703 1.00 72.11 107 THR A C 5
ATOM 6964 O O . THR A 1 94 ? 23.370 -41.640 24.383 1.00 20.42 107 THR A O 5
ATOM 6975 N N . CYS A 1 95 ? 24.175 -39.566 24.188 1.00 64.35 108 CYS A N 5
ATOM 6976 C CA . CYS A 1 95 ? 23.220 -39.159 23.190 1.00 3.32 108 CYS A CA 5
ATOM 6977 C C . CYS A 1 95 ? 23.450 -39.935 21.885 1.00 44.23 108 CYS A C 5
ATOM 6978 O O . CYS A 1 95 ? 22.614 -40.814 21.527 1.00 3.04 108 CYS A O 5
ATOM 6986 N N . ASN A 1 5 ? 41.789 -16.621 14.345 1.00 1.00 18 ASN A N 6
ATOM 6987 C CA . ASN A 1 5 ? 40.678 -15.737 13.993 1.00 64.21 18 ASN A CA 6
ATOM 6988 C C . ASN A 1 5 ? 40.530 -15.742 12.510 1.00 11.41 18 ASN A C 6
ATOM 6989 O O . ASN A 1 5 ? 41.404 -16.256 11.806 1.00 73.04 18 ASN A O 6
ATOM 7000 N N . ASN A 1 6 ? 39.458 -15.188 12.019 1.00 13.41 19 ASN A N 6
ATOM 7001 C CA . ASN A 1 6 ? 39.185 -15.191 10.609 1.00 45.21 19 ASN A CA 6
ATOM 7002 C C . ASN A 1 6 ? 38.104 -14.180 10.374 1.00 40.15 19 ASN A C 6
ATOM 7003 O O . ASN A 1 6 ? 37.235 -14.017 11.236 1.00 31.04 19 ASN A O 6
ATOM 7014 N N . VAL A 1 7 ? 38.171 -13.474 9.271 1.00 34.31 20 VAL A N 6
ATOM 7015 C CA . VAL A 1 7 ? 37.125 -12.555 8.897 1.00 50.14 20 VAL A CA 6
ATOM 7016 C C . VAL A 1 7 ? 35.994 -13.401 8.354 1.00 21.02 20 VAL A C 6
ATOM 7017 O O . VAL A 1 7 ? 36.002 -13.816 7.189 1.00 33.52 20 VAL A O 6
ATOM 7030 N N . MET A 1 8 ? 35.077 -13.715 9.212 1.00 54.40 21 MET A N 6
ATOM 7031 C CA . MET A 1 8 ? 34.016 -14.625 8.895 1.00 11.43 21 MET A CA 6
ATOM 7032 C C . MET A 1 8 ? 32.932 -13.920 8.124 1.00 51.30 21 MET A C 6
ATOM 7033 O O . MET A 1 8 ? 32.579 -12.764 8.429 1.00 22.20 21 MET A O 6
ATOM 7047 N N . ALA A 1 9 ? 32.425 -14.589 7.126 1.00 62.33 22 ALA A N 6
ATOM 7048 C CA . ALA A 1 9 ? 31.429 -14.028 6.257 1.00 70.34 22 ALA A CA 6
ATOM 7049 C C . ALA A 1 9 ? 30.068 -14.105 6.905 1.00 31.04 22 ALA A C 6
ATOM 7050 O O . ALA A 1 9 ? 29.788 -15.047 7.673 1.00 65.03 22 ALA A O 6
ATOM 7057 N N . SER A 1 10 ? 29.244 -13.121 6.625 1.00 22.52 23 SER A N 6
ATOM 7058 C CA . SER A 1 10 ? 27.907 -13.048 7.146 1.00 30.41 23 SER A CA 6
ATOM 7059 C C . SER A 1 10 ? 27.127 -14.280 6.694 1.00 51.43 23 SER A C 6
ATOM 7060 O O . SER A 1 10 ? 27.012 -14.551 5.492 1.00 41.40 23 SER A O 6
ATOM 7068 N N . SER A 1 11 ? 26.668 -15.054 7.641 1.00 53.22 24 SER A N 6
ATOM 7069 C CA . SER A 1 11 ? 25.976 -16.266 7.339 1.00 3.03 24 SER A CA 6
ATOM 7070 C C . SER A 1 11 ? 24.497 -16.026 7.060 1.00 70.42 24 SER A C 6
ATOM 7071 O O . SER A 1 11 ? 23.929 -14.984 7.469 1.00 0.42 24 SER A O 6
ATOM 7079 N N . SER A 1 12 ? 23.886 -16.950 6.353 1.00 34.41 25 SER A N 6
ATOM 7080 C CA . SER A 1 12 ? 22.489 -16.866 6.048 1.00 22.34 25 SER A CA 6
ATOM 7081 C C . SER A 1 12 ? 21.691 -17.081 7.316 1.00 72.11 25 SER A C 6
ATOM 7082 O O . SER A 1 12 ? 22.015 -17.967 8.126 1.00 1.24 25 SER A O 6
ATOM 7090 N N . SER A 1 13 ? 20.705 -16.268 7.508 1.00 65.21 26 SER A N 6
ATOM 7091 C CA . SER A 1 13 ? 19.888 -16.335 8.668 1.00 62.30 26 SER A CA 6
ATOM 7092 C C . SER A 1 13 ? 18.973 -17.549 8.583 1.00 44.52 26 SER A C 6
ATOM 7093 O O . SER A 1 13 ? 18.342 -17.794 7.548 1.00 53.13 26 SER A O 6
ATOM 7101 N N . ASP A 1 14 ? 18.967 -18.345 9.611 1.00 71.41 27 ASP A N 6
ATOM 7102 C CA . ASP A 1 14 ? 18.077 -19.472 9.658 1.00 11.51 27 ASP A CA 6
ATOM 7103 C C . ASP A 1 14 ? 16.893 -19.108 10.484 1.00 42.01 27 ASP A C 6
ATOM 7104 O O . ASP A 1 14 ? 16.927 -19.163 11.715 1.00 64.44 27 ASP A O 6
ATOM 7113 N N . THR A 1 15 ? 15.884 -18.662 9.821 1.00 63.13 28 THR A N 6
ATOM 7114 C CA . THR A 1 15 ? 14.687 -18.246 10.459 1.00 51.33 28 THR A CA 6
ATOM 7115 C C . THR A 1 15 ? 13.525 -18.760 9.683 1.00 24.14 28 THR A C 6
ATOM 7116 O O . THR A 1 15 ? 13.127 -18.178 8.660 1.00 63.12 28 THR A O 6
ATOM 7127 N N . ASP A 1 16 ? 13.043 -19.873 10.101 1.00 31.12 29 ASP A N 6
ATOM 7128 C CA . ASP A 1 16 ? 11.908 -20.481 9.481 1.00 53.03 29 ASP A CA 6
ATOM 7129 C C . ASP A 1 16 ? 10.673 -19.867 10.120 1.00 73.03 29 ASP A C 6
ATOM 7130 O O . ASP A 1 16 ? 10.801 -19.133 11.112 1.00 65.54 29 ASP A O 6
ATOM 7139 N N . SER A 1 17 ? 9.514 -20.121 9.587 1.00 31.11 30 SER A N 6
ATOM 7140 C CA . SER A 1 17 ? 8.304 -19.562 10.129 1.00 73.11 30 SER A CA 6
ATOM 7141 C C . SER A 1 17 ? 7.976 -20.222 11.464 1.00 35.44 30 SER A C 6
ATOM 7142 O O . SER A 1 17 ? 7.407 -19.599 12.367 1.00 14.33 30 SER A O 6
ATOM 7150 N N . ASP A 1 18 ? 8.394 -21.457 11.606 1.00 4.12 31 ASP A N 6
ATOM 7151 C CA . ASP A 1 18 ? 8.156 -22.189 12.815 1.00 72.31 31 ASP A CA 6
ATOM 7152 C C . ASP A 1 18 ? 9.383 -22.981 13.225 1.00 30.03 31 ASP A C 6
ATOM 7153 O O . ASP A 1 18 ? 10.079 -23.542 12.385 1.00 34.14 31 ASP A O 6
ATOM 7162 N N . SER A 1 19 ? 9.652 -22.995 14.506 1.00 43.42 32 SER A N 6
ATOM 7163 C CA . SER A 1 19 ? 10.777 -23.705 15.065 1.00 30.11 32 SER A CA 6
ATOM 7164 C C . SER A 1 19 ? 10.263 -24.788 16.043 1.00 52.03 32 SER A C 6
ATOM 7165 O O . SER A 1 19 ? 10.932 -25.119 17.016 1.00 11.55 32 SER A O 6
ATOM 7173 N N . SER A 1 20 ? 9.079 -25.353 15.719 1.00 34.41 33 SER A N 6
ATOM 7174 C CA . SER A 1 20 ? 8.378 -26.363 16.517 1.00 3.34 33 SER A CA 6
ATOM 7175 C C . SER A 1 20 ? 7.714 -25.749 17.769 1.00 2.23 33 SER A C 6
ATOM 7176 O O . SER A 1 20 ? 8.382 -25.408 18.735 1.00 12.41 33 SER A O 6
ATOM 7184 N N . PRO A 1 21 ? 6.371 -25.584 17.753 1.00 34.34 34 PRO A N 6
ATOM 7185 C CA . PRO A 1 21 ? 5.626 -25.053 18.893 1.00 70.34 34 PRO A CA 6
ATOM 7186 C C . PRO A 1 21 ? 5.173 -26.186 19.809 1.00 5.02 34 PRO A C 6
ATOM 7187 O O . PRO A 1 21 ? 4.454 -25.991 20.790 1.00 22.02 34 PRO A O 6
ATOM 7198 N N . ASP A 1 22 ? 5.604 -27.361 19.442 1.00 73.54 35 ASP A N 6
ATOM 7199 C CA . ASP A 1 22 ? 5.327 -28.593 20.140 1.00 64.35 35 ASP A CA 6
ATOM 7200 C C . ASP A 1 22 ? 5.989 -28.549 21.512 1.00 14.30 35 ASP A C 6
ATOM 7201 O O . ASP A 1 22 ? 7.039 -27.918 21.682 1.00 54.44 35 ASP A O 6
ATOM 7210 N N . ARG A 1 23 ? 5.382 -29.190 22.478 1.00 0.24 36 ARG A N 6
ATOM 7211 C CA . ARG A 1 23 ? 5.881 -29.203 23.852 1.00 52.12 36 ARG A CA 6
ATOM 7212 C C . ARG A 1 23 ? 7.178 -30.035 23.970 1.00 35.51 36 ARG A C 6
ATOM 7213 O O . ARG A 1 23 ? 7.887 -29.980 24.982 1.00 74.55 36 ARG A O 6
ATOM 7234 N N . GLY A 1 24 ? 7.500 -30.765 22.919 1.00 62.24 37 GLY A N 6
ATOM 7235 C CA . GLY A 1 24 ? 8.683 -31.591 22.878 1.00 3.21 37 GLY A CA 6
ATOM 7236 C C . GLY A 1 24 ? 9.953 -30.820 22.586 1.00 40.41 37 GLY A C 6
ATOM 7237 O O . GLY A 1 24 ? 10.703 -31.149 21.672 1.00 24.43 37 GLY A O 6
ATOM 7241 N N . LEU A 1 25 ? 10.151 -29.789 23.341 1.00 31.44 38 LEU A N 6
ATOM 7242 C CA . LEU A 1 25 ? 11.346 -28.992 23.348 1.00 13.41 38 LEU A CA 6
ATOM 7243 C C . LEU A 1 25 ? 11.591 -28.659 24.776 1.00 54.24 38 LEU A C 6
ATOM 7244 O O . LEU A 1 25 ? 11.456 -27.524 25.201 1.00 53.53 38 LEU A O 6
ATOM 7260 N N . SER A 1 26 ? 11.799 -29.693 25.538 1.00 71.41 39 SER A N 6
ATOM 7261 C CA . SER A 1 26 ? 11.999 -29.638 26.930 1.00 40.41 39 SER A CA 6
ATOM 7262 C C . SER A 1 26 ? 12.717 -30.907 27.320 1.00 63.42 39 SER A C 6
ATOM 7263 O O . SER A 1 26 ? 12.239 -32.001 27.051 1.00 1.40 39 SER A O 6
ATOM 7271 N N . ARG A 1 27 ? 13.904 -30.722 27.846 1.00 54.20 40 ARG A N 6
ATOM 7272 C CA . ARG A 1 27 ? 14.804 -31.776 28.355 1.00 71.31 40 ARG A CA 6
ATOM 7273 C C . ARG A 1 27 ? 15.246 -32.785 27.298 1.00 43.52 40 ARG A C 6
ATOM 7274 O O . ARG A 1 27 ? 15.797 -33.840 27.628 1.00 63.24 40 ARG A O 6
ATOM 7295 N N . MET A 1 28 ? 15.041 -32.459 26.056 1.00 43.50 41 MET A N 6
ATOM 7296 C CA . MET A 1 28 ? 15.417 -33.336 24.976 1.00 63.43 41 MET A CA 6
ATOM 7297 C C . MET A 1 28 ? 16.860 -33.065 24.577 1.00 13.23 41 MET A C 6
ATOM 7298 O O . MET A 1 28 ? 17.382 -31.967 24.801 1.00 52.44 41 MET A O 6
ATOM 7312 N N . CYS A 1 29 ? 17.496 -34.054 24.036 1.00 22.31 42 CYS A N 6
ATOM 7313 C CA . CYS A 1 29 ? 18.826 -33.923 23.529 1.00 61.23 42 CYS A CA 6
ATOM 7314 C C . CYS A 1 29 ? 18.707 -33.516 22.085 1.00 4.13 42 CYS A C 6
ATOM 7315 O O . CYS A 1 29 ? 18.029 -34.184 21.286 1.00 45.31 42 CYS A O 6
ATOM 7322 N N . CYS A 1 30 ? 19.300 -32.427 21.763 1.00 20.43 43 CYS A N 6
ATOM 7323 C CA . CYS A 1 30 ? 19.202 -31.879 20.443 1.00 61.35 43 CYS A CA 6
ATOM 7324 C C . CYS A 1 30 ? 20.290 -32.452 19.535 1.00 15.43 43 CYS A C 6
ATOM 7325 O O . CYS A 1 30 ? 21.492 -32.262 19.776 1.00 32.33 43 CYS A O 6
ATOM 7332 N N . VAL A 1 31 ? 19.874 -33.189 18.523 1.00 72.22 44 VAL A N 6
ATOM 7333 C CA . VAL A 1 31 ? 20.796 -33.830 17.609 1.00 3.24 44 VAL A CA 6
ATOM 7334 C C . VAL A 1 31 ? 20.838 -33.074 16.287 1.00 3.40 44 VAL A C 6
ATOM 7335 O O . VAL A 1 31 ? 19.788 -32.877 15.615 1.00 71.10 44 VAL A O 6
ATOM 7348 N N . TYR A 1 32 ? 22.033 -32.667 15.920 1.00 2.45 45 TYR A N 6
ATOM 7349 C CA . TYR A 1 32 ? 22.295 -31.876 14.748 1.00 62.25 45 TYR A CA 6
ATOM 7350 C C . TYR A 1 32 ? 23.264 -32.575 13.808 1.00 42.44 45 TYR A C 6
ATOM 7351 O O . TYR A 1 32 ? 23.910 -33.563 14.158 1.00 23.20 45 TYR A O 6
ATOM 7369 N N . LYS A 1 33 ? 23.323 -32.055 12.635 1.00 0.12 46 LYS A N 6
ATOM 7370 C CA . LYS A 1 33 ? 24.184 -32.472 11.581 1.00 40.32 46 LYS A CA 6
ATOM 7371 C C . LYS A 1 33 ? 24.974 -31.233 11.185 1.00 40.23 46 LYS A C 6
ATOM 7372 O O . LYS A 1 33 ? 24.399 -30.228 10.760 1.00 43.52 46 LYS A O 6
ATOM 7391 N N . ILE A 1 34 ? 26.249 -31.275 11.395 1.00 23.31 47 ILE A N 6
ATOM 7392 C CA . ILE A 1 34 ? 27.080 -30.122 11.221 1.00 14.10 47 ILE A CA 6
ATOM 7393 C C . ILE A 1 34 ? 27.679 -30.079 9.849 1.00 73.10 47 ILE A C 6
ATOM 7394 O O . ILE A 1 34 ? 28.374 -31.037 9.421 1.00 4.12 47 ILE A O 6
ATOM 7410 N N . HIS A 1 35 ? 27.419 -28.990 9.179 1.00 21.34 48 HIS A N 6
ATOM 7411 C CA . HIS A 1 35 ? 27.989 -28.698 7.888 1.00 14.05 48 HIS A CA 6
ATOM 7412 C C . HIS A 1 35 ? 28.879 -27.470 8.056 1.00 43.24 48 HIS A C 6
ATOM 7413 O O . HIS A 1 35 ? 28.478 -26.506 8.728 1.00 73.12 48 HIS A O 6
ATOM 7427 N N . PRO A 1 36 ? 30.082 -27.476 7.495 1.00 32.05 49 PRO A N 6
ATOM 7428 C CA . PRO A 1 36 ? 30.604 -28.608 6.758 1.00 70.02 49 PRO A CA 6
ATOM 7429 C C . PRO A 1 36 ? 31.228 -29.658 7.693 1.00 14.52 49 PRO A C 6
ATOM 7430 O O . PRO A 1 36 ? 31.446 -29.404 8.903 1.00 72.31 49 PRO A O 6
ATOM 7441 N N . GLY A 1 37 ? 31.487 -30.811 7.156 1.00 13.04 50 GLY A N 6
ATOM 7442 C CA . GLY A 1 37 ? 32.086 -31.877 7.914 1.00 22.23 50 GLY A CA 6
ATOM 7443 C C . GLY A 1 37 ? 31.219 -33.107 7.919 1.00 52.34 50 GLY A C 6
ATOM 7444 O O . GLY A 1 37 ? 31.724 -34.238 8.042 1.00 31.05 50 GLY A O 6
ATOM 7448 N N . GLY A 1 38 ? 29.913 -32.889 7.795 1.00 50.53 51 GLY A N 6
ATOM 7449 C CA . GLY A 1 38 ? 28.948 -33.977 7.782 1.00 53.14 51 GLY A CA 6
ATOM 7450 C C . GLY A 1 38 ? 28.930 -34.670 9.108 1.00 62.43 51 GLY A C 6
ATOM 7451 O O . GLY A 1 38 ? 28.775 -35.888 9.195 1.00 61.31 51 GLY A O 6
ATOM 7455 N N . ASN A 1 39 ? 29.078 -33.887 10.145 1.00 45.21 52 ASN A N 6
ATOM 7456 C CA . ASN A 1 39 ? 29.232 -34.410 11.473 1.00 12.13 52 ASN A CA 6
ATOM 7457 C C . ASN A 1 39 ? 27.896 -34.566 12.150 1.00 35.41 52 ASN A C 6
ATOM 7458 O O . ASN A 1 39 ? 27.177 -33.607 12.313 1.00 13.22 52 ASN A O 6
ATOM 7469 N N . ILE A 1 40 ? 27.556 -35.773 12.509 1.00 32.32 53 ILE A N 6
ATOM 7470 C CA . ILE A 1 40 ? 26.347 -35.997 13.264 1.00 72.02 53 ILE A CA 6
ATOM 7471 C C . ILE A 1 40 ? 26.727 -35.771 14.701 1.00 5.40 53 ILE A C 6
ATOM 7472 O O . ILE A 1 40 ? 27.586 -36.472 15.234 1.00 22.21 53 ILE A O 6
ATOM 7488 N N . TRP A 1 41 ? 26.133 -34.810 15.309 1.00 60.52 54 TRP A N 6
ATOM 7489 C CA . TRP A 1 41 ? 26.559 -34.381 16.608 1.00 34.32 54 TRP A CA 6
ATOM 7490 C C . TRP A 1 41 ? 25.353 -34.131 17.517 1.00 13.31 54 TRP A C 6
ATOM 7491 O O . TRP A 1 41 ? 24.394 -33.462 17.128 1.00 75.13 54 TRP A O 6
ATOM 7512 N N . SER A 1 42 ? 25.396 -34.680 18.702 1.00 4.43 55 SER A N 6
ATOM 7513 C CA . SER A 1 42 ? 24.323 -34.539 19.646 1.00 30.35 55 SER A CA 6
ATOM 7514 C C . SER A 1 42 ? 24.741 -33.681 20.849 1.00 35.31 55 SER A C 6
ATOM 7515 O O . SER A 1 42 ? 25.878 -33.792 21.345 1.00 23.34 55 SER A O 6
ATOM 7523 N N . THR A 1 43 ? 23.856 -32.813 21.285 1.00 32.22 56 THR A N 6
ATOM 7524 C CA . THR A 1 43 ? 24.106 -31.975 22.423 1.00 51.42 56 THR A CA 6
ATOM 7525 C C . THR A 1 43 ? 22.919 -32.100 23.389 1.00 62.22 56 THR A C 6
ATOM 7526 O O . THR A 1 43 ? 21.770 -32.221 22.963 1.00 21.22 56 THR A O 6
ATOM 7537 N N . LYS A 1 44 ? 23.185 -32.067 24.656 1.00 4.44 57 LYS A N 6
ATOM 7538 C CA . LYS A 1 44 ? 22.181 -32.386 25.637 1.00 64.44 57 LYS A CA 6
ATOM 7539 C C . LYS A 1 44 ? 21.743 -31.127 26.407 1.00 53.21 57 LYS A C 6
ATOM 7540 O O . LYS A 1 44 ? 22.585 -30.440 26.994 1.00 54.15 57 LYS A O 6
ATOM 7559 N N . LYS A 1 45 ? 20.422 -30.826 26.368 1.00 60.40 58 LYS A N 6
ATOM 7560 C CA . LYS A 1 45 ? 19.806 -29.677 27.108 1.00 10.21 58 LYS A CA 6
ATOM 7561 C C . LYS A 1 45 ? 20.399 -29.472 28.502 1.00 31.10 58 LYS A C 6
ATOM 7562 O O . LYS A 1 45 ? 20.416 -30.388 29.335 1.00 22.01 58 LYS A O 6
ATOM 7581 N N . GLY A 1 46 ? 20.897 -28.278 28.731 1.00 5.24 59 GLY A N 6
ATOM 7582 C CA . GLY A 1 46 ? 21.341 -27.853 30.032 1.00 30.34 59 GLY A CA 6
ATOM 7583 C C . GLY A 1 46 ? 22.734 -28.299 30.365 1.00 11.30 59 GLY A C 6
ATOM 7584 O O . GLY A 1 46 ? 23.358 -27.775 31.292 1.00 54.24 59 GLY A O 6
ATOM 7588 N N . GLU A 1 47 ? 23.226 -29.241 29.626 1.00 65.04 60 GLU A N 6
ATOM 7589 C CA . GLU A 1 47 ? 24.478 -29.835 29.890 1.00 2.25 60 GLU A CA 6
ATOM 7590 C C . GLU A 1 47 ? 25.499 -29.427 28.865 1.00 23.42 60 GLU A C 6
ATOM 7591 O O . GLU A 1 47 ? 25.168 -29.125 27.713 1.00 52.21 60 GLU A O 6
ATOM 7603 N N . GLN A 1 48 ? 26.719 -29.356 29.299 1.00 45.34 61 GLN A N 6
ATOM 7604 C CA . GLN A 1 48 ? 27.784 -28.910 28.464 1.00 64.25 61 GLN A CA 6
ATOM 7605 C C . GLN A 1 48 ? 28.278 -30.049 27.602 1.00 10.43 61 GLN A C 6
ATOM 7606 O O . GLN A 1 48 ? 28.421 -31.192 28.072 1.00 2.43 61 GLN A O 6
ATOM 7620 N N . ALA A 1 49 ? 28.519 -29.738 26.374 1.00 41.31 62 ALA A N 6
ATOM 7621 C CA . ALA A 1 49 ? 28.995 -30.654 25.408 1.00 32.13 62 ALA A CA 6
ATOM 7622 C C . ALA A 1 49 ? 30.135 -30.000 24.675 1.00 4.30 62 ALA A C 6
ATOM 7623 O O . ALA A 1 49 ? 30.380 -28.794 24.828 1.00 31.41 62 ALA A O 6
ATOM 7630 N N . TRP A 1 50 ? 30.848 -30.755 23.930 1.00 10.30 63 TRP A N 6
ATOM 7631 C CA . TRP A 1 50 ? 31.916 -30.221 23.164 1.00 14.21 63 TRP A CA 6
ATOM 7632 C C . TRP A 1 50 ? 31.736 -30.593 21.738 1.00 70.15 63 TRP A C 6
ATOM 7633 O O . TRP A 1 50 ? 31.448 -31.751 21.410 1.00 62.42 63 TRP A O 6
ATOM 7654 N N . PHE A 1 51 ? 31.861 -29.629 20.899 1.00 53.42 64 PHE A N 6
ATOM 7655 C CA . PHE A 1 51 ? 31.789 -29.854 19.509 1.00 55.32 64 PHE A CA 6
ATOM 7656 C C . PHE A 1 51 ? 33.133 -30.335 19.068 1.00 64.02 64 PHE A C 6
ATOM 7657 O O . PHE A 1 51 ? 34.144 -29.653 19.266 1.00 32.32 64 PHE A O 6
ATOM 7674 N N . ARG A 1 52 ? 33.157 -31.513 18.532 1.00 62.43 65 ARG A N 6
ATOM 7675 C CA . ARG A 1 52 ? 34.381 -32.122 18.146 1.00 62.41 65 ARG A CA 6
ATOM 7676 C C . ARG A 1 52 ? 34.621 -31.811 16.689 1.00 24.14 65 ARG A C 6
ATOM 7677 O O . ARG A 1 52 ? 33.874 -32.244 15.818 1.00 0.20 65 ARG A O 6
ATOM 7698 N N . ARG A 1 53 ? 35.602 -31.024 16.433 1.00 54.31 66 ARG A N 6
ATOM 7699 C CA . ARG A 1 53 ? 35.982 -30.699 15.100 1.00 62.11 66 ARG A CA 6
ATOM 7700 C C . ARG A 1 53 ? 37.238 -31.515 14.811 1.00 31.30 66 ARG A C 6
ATOM 7701 O O . ARG A 1 53 ? 37.934 -31.928 15.749 1.00 32.42 66 ARG A O 6
ATOM 7722 N N . ARG A 1 54 ? 37.509 -31.754 13.551 1.00 44.04 67 ARG A N 6
ATOM 7723 C CA . ARG A 1 54 ? 38.675 -32.516 13.085 1.00 0.43 67 ARG A CA 6
ATOM 7724 C C . ARG A 1 54 ? 39.999 -32.179 13.803 1.00 72.51 67 ARG A C 6
ATOM 7725 O O . ARG A 1 54 ? 40.773 -33.078 14.126 1.00 45.04 67 ARG A O 6
ATOM 7746 N N . PHE A 1 55 ? 40.261 -30.907 14.045 1.00 14.14 68 PHE A N 6
ATOM 7747 C CA . PHE A 1 55 ? 41.505 -30.519 14.715 1.00 22.11 68 PHE A CA 6
ATOM 7748 C C . PHE A 1 55 ? 41.263 -29.579 15.906 1.00 35.11 68 PHE A C 6
ATOM 7749 O O . PHE A 1 55 ? 42.181 -28.873 16.344 1.00 22.42 68 PHE A O 6
ATOM 7766 N N . SER A 1 56 ? 40.054 -29.579 16.457 1.00 13.41 69 SER A N 6
ATOM 7767 C CA . SER A 1 56 ? 39.715 -28.685 17.572 1.00 72.53 69 SER A CA 6
ATOM 7768 C C . SER A 1 56 ? 38.464 -29.167 18.306 1.00 42.24 69 SER A C 6
ATOM 7769 O O . SER A 1 56 ? 37.692 -29.935 17.767 1.00 33.32 69 SER A O 6
ATOM 7777 N N . LYS A 1 57 ? 38.282 -28.729 19.524 1.00 4.32 70 LYS A N 6
ATOM 7778 C CA . LYS A 1 57 ? 37.062 -28.982 20.244 1.00 14.11 70 LYS A CA 6
ATOM 7779 C C . LYS A 1 57 ? 36.530 -27.670 20.785 1.00 51.11 70 LYS A C 6
ATOM 7780 O O . LYS A 1 57 ? 37.301 -26.795 21.166 1.00 64.44 70 LYS A O 6
ATOM 7799 N N . TYR A 1 58 ? 35.244 -27.506 20.756 1.00 44.52 71 TYR A N 6
ATOM 7800 C CA . TYR A 1 58 ? 34.633 -26.264 21.174 1.00 14.43 71 TYR A CA 6
ATOM 7801 C C . TYR A 1 58 ? 33.626 -26.529 22.276 1.00 53.22 71 TYR A C 6
ATOM 7802 O O . TYR A 1 58 ? 32.718 -27.334 22.100 1.00 20.23 71 TYR A O 6
ATOM 7820 N N . GLU A 1 59 ? 33.795 -25.876 23.404 1.00 74.13 72 GLU A N 6
ATOM 7821 C CA . GLU A 1 59 ? 32.870 -26.028 24.519 1.00 11.24 72 GLU A CA 6
ATOM 7822 C C . GLU A 1 59 ? 31.576 -25.282 24.267 1.00 1.31 72 GLU A C 6
ATOM 7823 O O . GLU A 1 59 ? 31.588 -24.082 23.888 1.00 10.43 72 GLU A O 6
ATOM 7835 N N . VAL A 1 60 ? 30.477 -25.969 24.442 1.00 54.10 73 VAL A N 6
ATOM 7836 C CA . VAL A 1 60 ? 29.182 -25.396 24.216 1.00 11.34 73 VAL A CA 6
ATOM 7837 C C . VAL A 1 60 ? 28.124 -26.063 25.107 1.00 62.31 73 VAL A C 6
ATOM 7838 O O . VAL A 1 60 ? 28.238 -27.221 25.453 1.00 62.34 73 VAL A O 6
ATOM 7851 N N . MET A 1 61 ? 27.144 -25.324 25.502 1.00 3.42 74 MET A N 6
ATOM 7852 C CA . MET A 1 61 ? 26.058 -25.861 26.274 1.00 50.13 74 MET A CA 6
ATOM 7853 C C . MET A 1 61 ? 24.759 -25.586 25.547 1.00 22.13 74 MET A C 6
ATOM 7854 O O . MET A 1 61 ? 24.546 -24.479 25.050 1.00 0.14 74 MET A O 6
ATOM 7868 N N . ALA A 1 62 ? 23.942 -26.593 25.422 1.00 21.02 75 ALA A N 6
ATOM 7869 C CA . ALA A 1 62 ? 22.678 -26.475 24.733 1.00 11.31 75 ALA A CA 6
ATOM 7870 C C . ALA A 1 62 ? 21.597 -26.131 25.709 1.00 20.13 75 ALA A C 6
ATOM 7871 O O . ALA A 1 62 ? 21.659 -26.526 26.865 1.00 21.05 75 ALA A O 6
ATOM 7878 N N . TYR A 1 63 ? 20.647 -25.377 25.283 1.00 3.43 76 TYR A N 6
ATOM 7879 C CA . TYR A 1 63 ? 19.549 -25.047 26.124 1.00 72.33 76 TYR A CA 6
ATOM 7880 C C . TYR A 1 63 ? 18.283 -25.801 25.752 1.00 10.41 76 TYR A C 6
ATOM 7881 O O . TYR A 1 63 ? 18.278 -26.593 24.809 1.00 11.35 76 TYR A O 6
ATOM 7899 N N . ASP A 1 64 ? 17.222 -25.544 26.489 1.00 53.30 77 ASP A N 6
ATOM 7900 C CA . ASP A 1 64 ? 15.982 -26.345 26.440 1.00 53.14 77 ASP A CA 6
ATOM 7901 C C . ASP A 1 64 ? 15.242 -26.242 25.097 1.00 42.12 77 ASP A C 6
ATOM 7902 O O . ASP A 1 64 ? 14.442 -27.101 24.758 1.00 53.14 77 ASP A O 6
ATOM 7911 N N . ARG A 1 65 ? 15.541 -25.210 24.333 1.00 64.35 78 ARG A N 6
ATOM 7912 C CA . ARG A 1 65 ? 14.913 -25.006 23.025 1.00 64.11 78 ARG A CA 6
ATOM 7913 C C . ARG A 1 65 ? 15.904 -25.309 21.896 1.00 4.51 78 ARG A C 6
ATOM 7914 O O . ARG A 1 65 ? 15.742 -24.827 20.763 1.00 44.24 78 ARG A O 6
ATOM 7935 N N . CYS A 1 66 ? 16.936 -26.086 22.224 1.00 10.12 79 CYS A N 6
ATOM 7936 C CA . CYS A 1 66 ? 17.935 -26.565 21.256 1.00 31.14 79 CYS A CA 6
ATOM 7937 C C . CYS A 1 66 ? 18.883 -25.487 20.751 1.00 31.31 79 CYS A C 6
ATOM 7938 O O . CYS A 1 66 ? 19.656 -25.714 19.810 1.00 72.42 79 CYS A O 6
ATOM 7945 N N . ASN A 1 67 ? 18.869 -24.339 21.383 1.00 30.41 80 ASN A N 6
ATOM 7946 C CA . ASN A 1 67 ? 19.793 -23.281 21.028 1.00 24.04 80 ASN A CA 6
ATOM 7947 C C . ASN A 1 67 ? 21.094 -23.550 21.763 1.00 74.14 80 ASN A C 6
ATOM 7948 O O . ASN A 1 67 ? 21.074 -24.145 22.851 1.00 73.21 80 ASN A O 6
ATOM 7959 N N . LEU A 1 68 ? 22.206 -23.161 21.199 1.00 41.25 81 LEU A N 6
ATOM 7960 C CA . LEU A 1 68 ? 23.465 -23.452 21.815 1.00 32.31 81 LEU A CA 6
ATOM 7961 C C . LEU A 1 68 ? 24.220 -22.227 22.214 1.00 24.20 81 LEU A C 6
ATOM 7962 O O . LEU A 1 68 ? 24.195 -21.201 21.525 1.00 64.53 81 LEU A O 6
ATOM 7978 N N . GLU A 1 69 ? 24.917 -22.360 23.303 1.00 11.12 82 GLU A N 6
ATOM 7979 C CA . GLU A 1 69 ? 25.719 -21.315 23.846 1.00 13.25 82 GLU A CA 6
ATOM 7980 C C . GLU A 1 69 ? 27.115 -21.741 23.991 1.00 62.15 82 GLU A C 6
ATOM 7981 O O . GLU A 1 69 ? 27.469 -22.608 24.807 1.00 72.13 82 GLU A O 6
ATOM 7993 N N . TRP A 1 70 ? 27.877 -21.172 23.169 1.00 45.50 83 TRP A N 6
ATOM 7994 C CA . TRP A 1 70 ? 29.280 -21.454 23.050 1.00 60.33 83 TRP A CA 6
ATOM 7995 C C . TRP A 1 70 ? 30.056 -20.631 24.047 1.00 15.41 83 TRP A C 6
ATOM 7996 O O . TRP A 1 70 ? 29.700 -19.486 24.326 1.00 24.14 83 TRP A O 6
ATOM 8017 N N . GLY A 1 71 ? 31.060 -21.229 24.631 1.00 62.32 84 GLY A N 6
ATOM 8018 C CA . GLY A 1 71 ? 31.919 -20.521 25.557 1.00 11.05 84 GLY A CA 6
ATOM 8019 C C . GLY A 1 71 ? 32.929 -19.654 24.825 1.00 52.12 84 GLY A C 6
ATOM 8020 O O . GLY A 1 71 ? 32.656 -19.142 23.726 1.00 22.45 84 GLY A O 6
ATOM 8024 N N . PHE A 1 72 ? 34.106 -19.512 25.402 1.00 34.15 85 PHE A N 6
ATOM 8025 C CA . PHE A 1 72 ? 35.206 -18.741 24.822 1.00 25.31 85 PHE A CA 6
ATOM 8026 C C . PHE A 1 72 ? 35.750 -19.440 23.561 1.00 72.02 85 PHE A C 6
ATOM 8027 O O . PHE A 1 72 ? 36.604 -18.902 22.836 1.00 44.42 85 PHE A O 6
ATOM 8044 N N . SER A 1 73 ? 35.227 -20.626 23.323 1.00 15.03 86 SER A N 6
ATOM 8045 C CA . SER A 1 73 ? 35.520 -21.440 22.162 1.00 71.31 86 SER A CA 6
ATOM 8046 C C . SER A 1 73 ? 35.354 -20.625 20.875 1.00 62.31 86 SER A C 6
ATOM 8047 O O . SER A 1 73 ? 36.187 -20.712 19.971 1.00 61.31 86 SER A O 6
ATOM 8055 N N . GLY A 1 74 ? 34.282 -19.827 20.818 1.00 44.34 87 GLY A N 6
ATOM 8056 C CA . GLY A 1 74 ? 34.121 -18.886 19.716 1.00 42.01 87 GLY A CA 6
ATOM 8057 C C . GLY A 1 74 ? 34.008 -19.528 18.365 1.00 64.22 87 GLY A C 6
ATOM 8058 O O . GLY A 1 74 ? 34.630 -19.047 17.422 1.00 74.11 87 GLY A O 6
ATOM 8062 N N . LYS A 1 75 ? 33.238 -20.618 18.265 1.00 63.02 88 LYS A N 6
ATOM 8063 C CA . LYS A 1 75 ? 33.203 -21.420 17.052 1.00 4.44 88 LYS A CA 6
ATOM 8064 C C . LYS A 1 75 ? 32.904 -20.574 15.790 1.00 73.25 88 LYS A C 6
ATOM 8065 O O . LYS A 1 75 ? 32.133 -19.583 15.838 1.00 61.32 88 LYS A O 6
ATOM 8084 N N . PRO A 1 76 ? 33.521 -20.949 14.669 1.00 24.54 89 PRO A N 6
ATOM 8085 C CA . PRO A 1 76 ? 33.407 -20.237 13.411 1.00 2.53 89 PRO A CA 6
ATOM 8086 C C . PRO A 1 76 ? 31.969 -19.947 12.966 1.00 0.02 89 PRO A C 6
ATOM 8087 O O . PRO A 1 76 ? 31.046 -20.788 13.115 1.00 1.14 89 PRO A O 6
ATOM 8098 N N . ARG A 1 77 ? 31.774 -18.740 12.484 1.00 33.45 90 ARG A N 6
ATOM 8099 C CA . ARG A 1 77 ? 30.516 -18.334 11.923 1.00 32.31 90 ARG A CA 6
ATOM 8100 C C . ARG A 1 77 ? 30.487 -18.868 10.504 1.00 23.22 90 ARG A C 6
ATOM 8101 O O . ARG A 1 77 ? 31.541 -18.951 9.847 1.00 20.05 90 ARG A O 6
ATOM 8122 N N . GLY A 1 78 ? 29.342 -19.233 10.029 1.00 34.44 91 GLY A N 6
ATOM 8123 C CA . GLY A 1 78 ? 29.267 -19.781 8.703 1.00 71.34 91 GLY A CA 6
ATOM 8124 C C . GLY A 1 78 ? 29.149 -21.275 8.734 1.00 54.22 91 GLY A C 6
ATOM 8125 O O . GLY A 1 78 ? 29.314 -21.944 7.711 1.00 33.33 91 GLY A O 6
ATOM 8129 N N . LEU A 1 79 ? 28.900 -21.804 9.913 1.00 3.03 92 LEU A N 6
ATOM 8130 C CA . LEU A 1 79 ? 28.638 -23.207 10.056 1.00 22.22 92 LEU A CA 6
ATOM 8131 C C . LEU A 1 79 ? 27.169 -23.386 9.988 1.00 70.52 92 LEU A C 6
ATOM 8132 O O . LEU A 1 79 ? 26.412 -22.530 10.454 1.00 44.15 92 LEU A O 6
ATOM 8148 N N . THR A 1 80 ? 26.762 -24.457 9.448 1.00 43.14 93 THR A N 6
ATOM 8149 C CA . THR A 1 80 ? 25.382 -24.699 9.273 1.00 53.20 93 THR A CA 6
ATOM 8150 C C . THR A 1 80 ? 24.988 -25.890 10.112 1.00 60.31 93 THR A C 6
ATOM 8151 O O . THR A 1 80 ? 25.434 -27.016 9.867 1.00 14.32 93 THR A O 6
ATOM 8162 N N . PHE A 1 81 ? 24.238 -25.632 11.133 1.00 42.25 94 PHE A N 6
ATOM 8163 C CA . PHE A 1 81 ? 23.760 -26.667 11.989 1.00 54.21 94 PHE A CA 6
ATOM 8164 C C . PHE A 1 81 ? 22.421 -27.120 11.486 1.00 3.10 94 PHE A C 6
ATOM 8165 O O . PHE A 1 81 ? 21.421 -26.412 11.615 1.00 23.03 94 PHE A O 6
ATOM 8182 N N . GLU A 1 82 ? 22.409 -28.255 10.862 1.00 42.34 95 GLU A N 6
ATOM 8183 C CA . GLU A 1 82 ? 21.206 -28.799 10.323 1.00 51.21 95 GLU A CA 6
ATOM 8184 C C . GLU A 1 82 ? 20.578 -29.659 11.402 1.00 2.34 95 GLU A C 6
ATOM 8185 O O . GLU A 1 82 ? 21.171 -30.633 11.854 1.00 30.44 95 GLU A O 6
ATOM 8197 N N . PHE A 1 83 ? 19.429 -29.258 11.861 1.00 1.42 96 PHE A N 6
ATOM 8198 C CA . PHE A 1 83 ? 18.758 -29.937 12.934 1.00 2.21 96 PHE A CA 6
ATOM 8199 C C . PHE A 1 83 ? 18.206 -31.253 12.450 1.00 11.33 96 PHE A C 6
ATOM 8200 O O . PHE A 1 83 ? 17.380 -31.303 11.529 1.00 31.23 96 PHE A O 6
ATOM 8217 N N . LEU A 1 84 ? 18.683 -32.313 13.036 1.00 42.42 97 LEU A N 6
ATOM 8218 C CA . LEU A 1 84 ? 18.226 -33.609 12.671 1.00 32.31 97 LEU A CA 6
ATOM 8219 C C . LEU A 1 84 ? 16.992 -33.944 13.433 1.00 34.04 97 LEU A C 6
ATOM 8220 O O . LEU A 1 84 ? 15.913 -34.091 12.849 1.00 20.22 97 LEU A O 6
ATOM 8236 N N . TRP A 1 85 ? 17.113 -34.011 14.736 1.00 23.43 98 TRP A N 6
ATOM 8237 C CA . TRP A 1 85 ? 15.998 -34.415 15.560 1.00 31.52 98 TRP A CA 6
ATOM 8238 C C . TRP A 1 85 ? 16.273 -34.175 17.009 1.00 30.52 98 TRP A C 6
ATOM 8239 O O . TRP A 1 85 ? 17.402 -33.873 17.405 1.00 40.41 98 TRP A O 6
ATOM 8260 N N . ASP A 1 86 ? 15.245 -34.287 17.776 1.00 24.22 99 ASP A N 6
ATOM 8261 C CA . ASP A 1 86 ? 15.339 -34.268 19.202 1.00 74.55 99 ASP A CA 6
ATOM 8262 C C . ASP A 1 86 ? 15.199 -35.699 19.652 1.00 55.35 99 ASP A C 6
ATOM 8263 O O . ASP A 1 86 ? 14.416 -36.465 19.072 1.00 71.34 99 ASP A O 6
ATOM 8272 N N . LYS A 1 87 ? 15.986 -36.093 20.591 1.00 4.04 100 LYS A N 6
ATOM 8273 C CA . LYS A 1 87 ? 15.946 -37.434 21.088 1.00 61.32 100 LYS A CA 6
ATOM 8274 C C . LYS A 1 87 ? 16.326 -37.412 22.539 1.00 63.33 100 LYS A C 6
ATOM 8275 O O . LYS A 1 87 ? 16.933 -36.477 22.990 1.00 23.30 100 LYS A O 6
ATOM 8294 N N . GLU A 1 88 ? 15.910 -38.377 23.272 1.00 51.33 101 GLU A N 6
ATOM 8295 C CA . GLU A 1 88 ? 16.292 -38.486 24.650 1.00 70.34 101 GLU A CA 6
ATOM 8296 C C . GLU A 1 88 ? 17.662 -39.163 24.750 1.00 72.11 101 GLU A C 6
ATOM 8297 O O . GLU A 1 88 ? 18.118 -39.799 23.791 1.00 42.23 101 GLU A O 6
ATOM 8309 N N . ALA A 1 89 ? 18.325 -39.005 25.869 1.00 73.54 102 ALA A N 6
ATOM 8310 C CA . ALA A 1 89 ? 19.600 -39.676 26.092 1.00 22.24 102 ALA A CA 6
ATOM 8311 C C . ALA A 1 89 ? 19.315 -41.115 26.480 1.00 74.34 102 ALA A C 6
ATOM 8312 O O . ALA A 1 89 ? 18.158 -41.469 26.758 1.00 1.14 102 ALA A O 6
ATOM 8319 N N . ALA A 1 90 ? 20.326 -41.939 26.500 1.00 64.03 103 ALA A N 6
ATOM 8320 C CA . ALA A 1 90 ? 20.162 -43.315 26.889 1.00 11.00 103 ALA A CA 6
ATOM 8321 C C . ALA A 1 90 ? 19.974 -43.414 28.403 1.00 62.24 103 ALA A C 6
ATOM 8322 O O . ALA A 1 90 ? 20.069 -42.400 29.113 1.00 32.43 103 ALA A O 6
ATOM 8329 N N . ALA A 1 91 ? 19.757 -44.617 28.901 1.00 64.22 104 ALA A N 6
ATOM 8330 C CA . ALA A 1 91 ? 19.475 -44.833 30.321 1.00 62.13 104 ALA A CA 6
ATOM 8331 C C . ALA A 1 91 ? 20.692 -44.521 31.188 1.00 23.43 104 ALA A C 6
ATOM 8332 O O . ALA A 1 91 ? 20.576 -44.282 32.389 1.00 13.21 104 ALA A O 6
ATOM 8339 N N . ASP A 1 92 ? 21.854 -44.518 30.577 1.00 62.40 105 ASP A N 6
ATOM 8340 C CA . ASP A 1 92 ? 23.091 -44.204 31.275 1.00 3.34 105 ASP A CA 6
ATOM 8341 C C . ASP A 1 92 ? 23.299 -42.688 31.332 1.00 62.41 105 ASP A C 6
ATOM 8342 O O . ASP A 1 92 ? 24.142 -42.186 32.084 1.00 44.41 105 ASP A O 6
ATOM 8351 N N . GLY A 1 93 ? 22.525 -41.971 30.536 1.00 71.42 106 GLY A N 6
ATOM 8352 C CA . GLY A 1 93 ? 22.579 -40.536 30.535 1.00 4.54 106 GLY A CA 6
ATOM 8353 C C . GLY A 1 93 ? 23.406 -39.958 29.405 1.00 31.51 106 GLY A C 6
ATOM 8354 O O . GLY A 1 93 ? 23.686 -38.752 29.398 1.00 11.10 106 GLY A O 6
ATOM 8358 N N . THR A 1 94 ? 23.785 -40.773 28.446 1.00 1.42 107 THR A N 6
ATOM 8359 C CA . THR A 1 94 ? 24.605 -40.291 27.351 1.00 33.32 107 THR A CA 6
ATOM 8360 C C . THR A 1 94 ? 23.766 -40.121 26.096 1.00 72.11 107 THR A C 6
ATOM 8361 O O . THR A 1 94 ? 22.784 -40.842 25.891 1.00 20.42 107 THR A O 6
ATOM 8372 N N . CYS A 1 95 ? 24.126 -39.182 25.278 1.00 64.35 108 CYS A N 6
ATOM 8373 C CA . CYS A 1 95 ? 23.410 -38.926 24.066 1.00 3.32 108 CYS A CA 6
ATOM 8374 C C . CYS A 1 95 ? 24.406 -38.848 22.930 1.00 44.23 108 CYS A C 6
ATOM 8375 O O . CYS A 1 95 ? 24.589 -39.862 22.223 1.00 3.04 108 CYS A O 6
ATOM 8383 N N . ASN A 1 5 ? 25.996 -74.636 20.774 1.00 1.00 18 ASN A N 7
ATOM 8384 C CA . ASN A 1 5 ? 25.036 -73.748 20.122 1.00 64.21 18 ASN A CA 7
ATOM 8385 C C . ASN A 1 5 ? 25.413 -72.323 20.400 1.00 11.41 18 ASN A C 7
ATOM 8386 O O . ASN A 1 5 ? 25.566 -71.934 21.553 1.00 73.04 18 ASN A O 7
ATOM 8397 N N . ASN A 1 6 ? 25.597 -71.550 19.370 1.00 13.41 19 ASN A N 7
ATOM 8398 C CA . ASN A 1 6 ? 25.912 -70.151 19.541 1.00 45.21 19 ASN A CA 7
ATOM 8399 C C . ASN A 1 6 ? 24.633 -69.339 19.635 1.00 40.15 19 ASN A C 7
ATOM 8400 O O . ASN A 1 6 ? 23.682 -69.551 18.873 1.00 31.04 19 ASN A O 7
ATOM 8411 N N . VAL A 1 7 ? 24.592 -68.454 20.595 1.00 34.31 20 VAL A N 7
ATOM 8412 C CA . VAL A 1 7 ? 23.425 -67.631 20.834 1.00 50.14 20 VAL A CA 7
ATOM 8413 C C . VAL A 1 7 ? 23.569 -66.363 20.017 1.00 21.02 20 VAL A C 7
ATOM 8414 O O . VAL A 1 7 ? 24.603 -65.706 20.072 1.00 33.52 20 VAL A O 7
ATOM 8427 N N . MET A 1 8 ? 22.572 -66.038 19.245 1.00 54.40 21 MET A N 7
ATOM 8428 C CA . MET A 1 8 ? 22.639 -64.877 18.390 1.00 11.43 21 MET A CA 7
ATOM 8429 C C . MET A 1 8 ? 21.524 -63.898 18.694 1.00 51.30 21 MET A C 7
ATOM 8430 O O . MET A 1 8 ? 20.468 -64.272 19.210 1.00 22.20 21 MET A O 7
ATOM 8444 N N . ALA A 1 9 ? 21.780 -62.650 18.378 1.00 62.33 22 ALA A N 7
ATOM 8445 C CA . ALA A 1 9 ? 20.757 -61.610 18.337 1.00 70.34 22 ALA A CA 7
ATOM 8446 C C . ALA A 1 9 ? 20.496 -61.322 16.856 1.00 31.04 22 ALA A C 7
ATOM 8447 O O . ALA A 1 9 ? 19.791 -60.391 16.482 1.00 65.03 22 ALA A O 7
ATOM 8454 N N . SER A 1 10 ? 21.142 -62.161 16.046 1.00 22.52 23 SER A N 7
ATOM 8455 C CA . SER A 1 10 ? 21.109 -62.188 14.600 1.00 30.41 23 SER A CA 7
ATOM 8456 C C . SER A 1 10 ? 21.132 -60.809 13.910 1.00 51.43 23 SER A C 7
ATOM 8457 O O . SER A 1 10 ? 22.187 -60.155 13.866 1.00 41.40 23 SER A O 7
ATOM 8465 N N . SER A 1 11 ? 19.996 -60.353 13.417 1.00 53.22 24 SER A N 7
ATOM 8466 C CA . SER A 1 11 ? 19.894 -59.095 12.710 1.00 3.03 24 SER A CA 7
ATOM 8467 C C . SER A 1 11 ? 18.438 -58.659 12.720 1.00 70.42 24 SER A C 7
ATOM 8468 O O . SER A 1 11 ? 17.544 -59.473 12.984 1.00 0.42 24 SER A O 7
ATOM 8476 N N . SER A 1 12 ? 18.203 -57.414 12.461 1.00 34.41 25 SER A N 7
ATOM 8477 C CA . SER A 1 12 ? 16.883 -56.881 12.373 1.00 22.34 25 SER A CA 7
ATOM 8478 C C . SER A 1 12 ? 16.834 -55.972 11.155 1.00 72.11 25 SER A C 7
ATOM 8479 O O . SER A 1 12 ? 17.850 -55.790 10.474 1.00 1.24 25 SER A O 7
ATOM 8487 N N . SER A 1 13 ? 15.693 -55.441 10.852 1.00 65.21 26 SER A N 7
ATOM 8488 C CA . SER A 1 13 ? 15.570 -54.532 9.760 1.00 62.30 26 SER A CA 7
ATOM 8489 C C . SER A 1 13 ? 15.772 -53.115 10.268 1.00 44.52 26 SER A C 7
ATOM 8490 O O . SER A 1 13 ? 15.515 -52.841 11.456 1.00 53.13 26 SER A O 7
ATOM 8498 N N . ASP A 1 14 ? 16.247 -52.225 9.419 1.00 71.41 27 ASP A N 7
ATOM 8499 C CA . ASP A 1 14 ? 16.346 -50.828 9.803 1.00 11.51 27 ASP A CA 7
ATOM 8500 C C . ASP A 1 14 ? 14.975 -50.228 9.698 1.00 42.01 27 ASP A C 7
ATOM 8501 O O . ASP A 1 14 ? 14.563 -49.729 8.651 1.00 64.44 27 ASP A O 7
ATOM 8510 N N . THR A 1 15 ? 14.235 -50.429 10.724 1.00 63.13 28 THR A N 7
ATOM 8511 C CA . THR A 1 15 ? 12.906 -49.965 10.828 1.00 51.33 28 THR A CA 7
ATOM 8512 C C . THR A 1 15 ? 12.710 -49.397 12.209 1.00 24.14 28 THR A C 7
ATOM 8513 O O . THR A 1 15 ? 12.398 -50.129 13.156 1.00 63.12 28 THR A O 7
ATOM 8524 N N . ASP A 1 16 ? 12.978 -48.133 12.338 1.00 31.12 29 ASP A N 7
ATOM 8525 C CA . ASP A 1 16 ? 12.884 -47.450 13.607 1.00 53.03 29 ASP A CA 7
ATOM 8526 C C . ASP A 1 16 ? 11.589 -46.692 13.617 1.00 73.03 29 ASP A C 7
ATOM 8527 O O . ASP A 1 16 ? 11.130 -46.233 12.565 1.00 65.54 29 ASP A O 7
ATOM 8536 N N . SER A 1 17 ? 10.981 -46.599 14.743 1.00 31.11 30 SER A N 7
ATOM 8537 C CA . SER A 1 17 ? 9.734 -45.910 14.857 1.00 73.11 30 SER A CA 7
ATOM 8538 C C . SER A 1 17 ? 9.968 -44.409 14.952 1.00 35.44 30 SER A C 7
ATOM 8539 O O . SER A 1 17 ? 10.299 -43.891 16.024 1.00 14.33 30 SER A O 7
ATOM 8547 N N . ASP A 1 18 ? 9.852 -43.714 13.829 1.00 4.12 31 ASP A N 7
ATOM 8548 C CA . ASP A 1 18 ? 9.999 -42.259 13.813 1.00 72.31 31 ASP A CA 7
ATOM 8549 C C . ASP A 1 18 ? 8.819 -41.679 14.559 1.00 30.03 31 ASP A C 7
ATOM 8550 O O . ASP A 1 18 ? 7.702 -41.648 14.043 1.00 34.14 31 ASP A O 7
ATOM 8559 N N . SER A 1 19 ? 9.052 -41.291 15.779 1.00 43.42 32 SER A N 7
ATOM 8560 C CA . SER A 1 19 ? 8.010 -40.866 16.669 1.00 30.11 32 SER A CA 7
ATOM 8561 C C . SER A 1 19 ? 8.624 -40.103 17.826 1.00 52.03 32 SER A C 7
ATOM 8562 O O . SER A 1 19 ? 9.841 -39.873 17.831 1.00 11.55 32 SER A O 7
ATOM 8570 N N . SER A 1 20 ? 7.814 -39.713 18.782 1.00 34.41 33 SER A N 7
ATOM 8571 C CA . SER A 1 20 ? 8.296 -39.062 19.955 1.00 3.34 33 SER A CA 7
ATOM 8572 C C . SER A 1 20 ? 8.535 -40.126 21.032 1.00 2.23 33 SER A C 7
ATOM 8573 O O . SER A 1 20 ? 7.588 -40.714 21.557 1.00 12.41 33 SER A O 7
ATOM 8581 N N . PRO A 1 21 ? 9.804 -40.406 21.364 1.00 34.34 34 PRO A N 7
ATOM 8582 C CA . PRO A 1 21 ? 10.157 -41.435 22.358 1.00 70.34 34 PRO A CA 7
ATOM 8583 C C . PRO A 1 21 ? 9.866 -40.987 23.787 1.00 5.02 34 PRO A C 7
ATOM 8584 O O . PRO A 1 21 ? 10.076 -41.737 24.758 1.00 22.02 34 PRO A O 7
ATOM 8595 N N . ASP A 1 22 ? 9.412 -39.776 23.922 1.00 73.54 35 ASP A N 7
ATOM 8596 C CA . ASP A 1 22 ? 9.089 -39.237 25.206 1.00 64.35 35 ASP A CA 7
ATOM 8597 C C . ASP A 1 22 ? 7.731 -38.515 25.152 1.00 14.30 35 ASP A C 7
ATOM 8598 O O . ASP A 1 22 ? 7.067 -38.503 24.105 1.00 54.44 35 ASP A O 7
ATOM 8607 N N . ARG A 1 23 ? 7.347 -37.924 26.254 1.00 0.24 36 ARG A N 7
ATOM 8608 C CA . ARG A 1 23 ? 6.063 -37.317 26.455 1.00 52.12 36 ARG A CA 7
ATOM 8609 C C . ARG A 1 23 ? 6.187 -35.815 26.315 1.00 35.51 36 ARG A C 7
ATOM 8610 O O . ARG A 1 23 ? 5.242 -35.135 25.919 1.00 74.55 36 ARG A O 7
ATOM 8631 N N . GLY A 1 24 ? 7.344 -35.303 26.648 1.00 62.24 37 GLY A N 7
ATOM 8632 C CA . GLY A 1 24 ? 7.568 -33.895 26.573 1.00 3.21 37 GLY A CA 7
ATOM 8633 C C . GLY A 1 24 ? 9.024 -33.613 26.452 1.00 40.41 37 GLY A C 7
ATOM 8634 O O . GLY A 1 24 ? 9.600 -33.787 25.400 1.00 24.43 37 GLY A O 7
ATOM 8638 N N . LEU A 1 25 ? 9.627 -33.206 27.524 1.00 31.44 38 LEU A N 7
ATOM 8639 C CA . LEU A 1 25 ? 11.034 -32.953 27.539 1.00 13.41 38 LEU A CA 7
ATOM 8640 C C . LEU A 1 25 ? 11.652 -33.754 28.659 1.00 54.24 38 LEU A C 7
ATOM 8641 O O . LEU A 1 25 ? 11.603 -33.357 29.816 1.00 53.53 38 LEU A O 7
ATOM 8657 N N . SER A 1 26 ? 12.137 -34.913 28.336 1.00 71.41 39 SER A N 7
ATOM 8658 C CA . SER A 1 26 ? 12.775 -35.785 29.253 1.00 40.41 39 SER A CA 7
ATOM 8659 C C . SER A 1 26 ? 13.699 -36.652 28.443 1.00 63.42 39 SER A C 7
ATOM 8660 O O . SER A 1 26 ? 13.268 -37.296 27.485 1.00 1.40 39 SER A O 7
ATOM 8668 N N . ARG A 1 27 ? 14.966 -36.539 28.737 1.00 54.20 40 ARG A N 7
ATOM 8669 C CA . ARG A 1 27 ? 16.053 -37.326 28.145 1.00 71.31 40 ARG A CA 7
ATOM 8670 C C . ARG A 1 27 ? 16.353 -37.038 26.669 1.00 43.52 40 ARG A C 7
ATOM 8671 O O . ARG A 1 27 ? 17.469 -37.289 26.214 1.00 63.24 40 ARG A O 7
ATOM 8692 N N . MET A 1 28 ? 15.376 -36.544 25.928 1.00 43.50 41 MET A N 7
ATOM 8693 C CA . MET A 1 28 ? 15.566 -36.238 24.525 1.00 63.43 41 MET A CA 7
ATOM 8694 C C . MET A 1 28 ? 16.559 -35.120 24.324 1.00 13.23 41 MET A C 7
ATOM 8695 O O . MET A 1 28 ? 16.316 -33.974 24.686 1.00 52.44 41 MET A O 7
ATOM 8709 N N . CYS A 1 29 ? 17.662 -35.474 23.749 1.00 22.31 42 CYS A N 7
ATOM 8710 C CA . CYS A 1 29 ? 18.742 -34.585 23.488 1.00 61.23 42 CYS A CA 7
ATOM 8711 C C . CYS A 1 29 ? 18.679 -34.068 22.057 1.00 4.13 42 CYS A C 7
ATOM 8712 O O . CYS A 1 29 ? 18.096 -34.715 21.179 1.00 45.31 42 CYS A O 7
ATOM 8719 N N . CYS A 1 30 ? 19.263 -32.913 21.834 1.00 20.43 43 CYS A N 7
ATOM 8720 C CA . CYS A 1 30 ? 19.180 -32.219 20.574 1.00 61.35 43 CYS A CA 7
ATOM 8721 C C . CYS A 1 30 ? 20.230 -32.753 19.609 1.00 15.43 43 CYS A C 7
ATOM 8722 O O . CYS A 1 30 ? 21.432 -32.653 19.863 1.00 32.33 43 CYS A O 7
ATOM 8729 N N . VAL A 1 31 ? 19.776 -33.336 18.529 1.00 72.22 44 VAL A N 7
ATOM 8730 C CA . VAL A 1 31 ? 20.636 -33.924 17.530 1.00 3.24 44 VAL A CA 7
ATOM 8731 C C . VAL A 1 31 ? 20.690 -33.024 16.294 1.00 3.40 44 VAL A C 7
ATOM 8732 O O . VAL A 1 31 ? 19.641 -32.737 15.661 1.00 71.10 44 VAL A O 7
ATOM 8745 N N . TYR A 1 32 ? 21.892 -32.586 15.975 1.00 2.45 45 TYR A N 7
ATOM 8746 C CA . TYR A 1 32 ? 22.182 -31.708 14.864 1.00 62.25 45 TYR A CA 7
ATOM 8747 C C . TYR A 1 32 ? 23.123 -32.394 13.892 1.00 42.44 45 TYR A C 7
ATOM 8748 O O . TYR A 1 32 ? 23.704 -33.439 14.196 1.00 23.20 45 TYR A O 7
ATOM 8766 N N . LYS A 1 33 ? 23.265 -31.818 12.747 1.00 0.12 46 LYS A N 7
ATOM 8767 C CA . LYS A 1 33 ? 24.182 -32.280 11.762 1.00 40.32 46 LYS A CA 7
ATOM 8768 C C . LYS A 1 33 ? 25.033 -31.094 11.358 1.00 40.23 46 LYS A C 7
ATOM 8769 O O . LYS A 1 33 ? 24.512 -30.006 11.088 1.00 43.52 46 LYS A O 7
ATOM 8788 N N . ILE A 1 34 ? 26.316 -31.284 11.386 1.00 23.31 47 ILE A N 7
ATOM 8789 C CA . ILE A 1 34 ? 27.264 -30.233 11.153 1.00 14.10 47 ILE A CA 7
ATOM 8790 C C . ILE A 1 34 ? 27.699 -30.232 9.725 1.00 73.10 47 ILE A C 7
ATOM 8791 O O . ILE A 1 34 ? 28.171 -31.263 9.197 1.00 4.12 47 ILE A O 7
ATOM 8807 N N . HIS A 1 35 ? 27.533 -29.112 9.109 1.00 21.34 48 HIS A N 7
ATOM 8808 C CA . HIS A 1 35 ? 27.935 -28.905 7.750 1.00 14.05 48 HIS A CA 7
ATOM 8809 C C . HIS A 1 35 ? 28.882 -27.709 7.681 1.00 43.24 48 HIS A C 7
ATOM 8810 O O . HIS A 1 35 ? 28.714 -26.750 8.443 1.00 73.12 48 HIS A O 7
ATOM 8824 N N . PRO A 1 36 ? 29.899 -27.746 6.803 1.00 32.05 49 PRO A N 7
ATOM 8825 C CA . PRO A 1 36 ? 30.152 -28.882 5.911 1.00 70.02 49 PRO A CA 7
ATOM 8826 C C . PRO A 1 36 ? 30.766 -30.080 6.649 1.00 14.52 49 PRO A C 7
ATOM 8827 O O . PRO A 1 36 ? 31.206 -29.969 7.798 1.00 72.31 49 PRO A O 7
ATOM 8838 N N . GLY A 1 37 ? 30.768 -31.207 5.996 1.00 13.04 50 GLY A N 7
ATOM 8839 C CA . GLY A 1 37 ? 31.304 -32.405 6.587 1.00 22.23 50 GLY A CA 7
ATOM 8840 C C . GLY A 1 37 ? 30.251 -33.471 6.718 1.00 52.34 50 GLY A C 7
ATOM 8841 O O . GLY A 1 37 ? 30.480 -34.631 6.370 1.00 31.05 50 GLY A O 7
ATOM 8845 N N . GLY A 1 38 ? 29.095 -33.082 7.218 1.00 50.53 51 GLY A N 7
ATOM 8846 C CA . GLY A 1 38 ? 27.997 -34.007 7.370 1.00 53.14 51 GLY A CA 7
ATOM 8847 C C . GLY A 1 38 ? 28.146 -34.825 8.627 1.00 62.43 51 GLY A C 7
ATOM 8848 O O . GLY A 1 38 ? 27.872 -36.024 8.639 1.00 61.31 51 GLY A O 7
ATOM 8852 N N . ASN A 1 39 ? 28.571 -34.181 9.679 1.00 45.21 52 ASN A N 7
ATOM 8853 C CA . ASN A 1 39 ? 28.819 -34.866 10.945 1.00 12.13 52 ASN A CA 7
ATOM 8854 C C . ASN A 1 39 ? 27.617 -34.759 11.852 1.00 35.41 52 ASN A C 7
ATOM 8855 O O . ASN A 1 39 ? 27.200 -33.672 12.174 1.00 13.22 52 ASN A O 7
ATOM 8866 N N . ILE A 1 40 ? 27.078 -35.868 12.282 1.00 32.32 53 ILE A N 7
ATOM 8867 C CA . ILE A 1 40 ? 25.937 -35.833 13.174 1.00 72.02 53 ILE A CA 7
ATOM 8868 C C . ILE A 1 40 ? 26.432 -35.667 14.605 1.00 5.40 53 ILE A C 7
ATOM 8869 O O . ILE A 1 40 ? 27.171 -36.506 15.129 1.00 22.21 53 ILE A O 7
ATOM 8885 N N . TRP A 1 41 ? 26.040 -34.589 15.216 1.00 60.52 54 TRP A N 7
ATOM 8886 C CA . TRP A 1 41 ? 26.496 -34.230 16.525 1.00 34.32 54 TRP A CA 7
ATOM 8887 C C . TRP A 1 41 ? 25.292 -33.952 17.405 1.00 13.31 54 TRP A C 7
ATOM 8888 O O . TRP A 1 41 ? 24.414 -33.165 17.050 1.00 75.13 54 TRP A O 7
ATOM 8909 N N . SER A 1 42 ? 25.237 -34.597 18.518 1.00 4.43 55 SER A N 7
ATOM 8910 C CA . SER A 1 42 ? 24.131 -34.455 19.398 1.00 30.35 55 SER A CA 7
ATOM 8911 C C . SER A 1 42 ? 24.568 -33.914 20.757 1.00 35.31 55 SER A C 7
ATOM 8912 O O . SER A 1 42 ? 25.637 -34.272 21.274 1.00 23.34 55 SER A O 7
ATOM 8920 N N . THR A 1 43 ? 23.758 -33.063 21.323 1.00 32.22 56 THR A N 7
ATOM 8921 C CA . THR A 1 43 ? 24.037 -32.474 22.596 1.00 51.42 56 THR A CA 7
ATOM 8922 C C . THR A 1 43 ? 22.802 -32.590 23.500 1.00 62.22 56 THR A C 7
ATOM 8923 O O . THR A 1 43 ? 21.661 -32.347 23.070 1.00 21.22 56 THR A O 7
ATOM 8934 N N . LYS A 1 44 ? 23.010 -33.027 24.709 1.00 4.44 57 LYS A N 7
ATOM 8935 C CA . LYS A 1 44 ? 21.939 -33.170 25.654 1.00 64.44 57 LYS A CA 7
ATOM 8936 C C . LYS A 1 44 ? 21.718 -31.848 26.364 1.00 53.21 57 LYS A C 7
ATOM 8937 O O . LYS A 1 44 ? 22.580 -31.363 27.112 1.00 54.15 57 LYS A O 7
ATOM 8956 N N . LYS A 1 45 ? 20.572 -31.244 26.082 1.00 60.40 58 LYS A N 7
ATOM 8957 C CA . LYS A 1 45 ? 20.270 -29.930 26.579 1.00 10.21 58 LYS A CA 7
ATOM 8958 C C . LYS A 1 45 ? 20.249 -29.905 28.087 1.00 31.10 58 LYS A C 7
ATOM 8959 O O . LYS A 1 45 ? 19.694 -30.799 28.735 1.00 22.01 58 LYS A O 7
ATOM 8978 N N . GLY A 1 46 ? 20.881 -28.918 28.629 1.00 5.24 59 GLY A N 7
ATOM 8979 C CA . GLY A 1 46 ? 21.011 -28.814 30.039 1.00 30.34 59 GLY A CA 7
ATOM 8980 C C . GLY A 1 46 ? 22.408 -29.170 30.475 1.00 11.30 59 GLY A C 7
ATOM 8981 O O . GLY A 1 46 ? 22.803 -28.876 31.600 1.00 54.24 59 GLY A O 7
ATOM 8985 N N . GLU A 1 47 ? 23.160 -29.810 29.597 1.00 65.04 60 GLU A N 7
ATOM 8986 C CA . GLU A 1 47 ? 24.528 -30.171 29.893 1.00 2.25 60 GLU A CA 7
ATOM 8987 C C . GLU A 1 47 ? 25.462 -29.330 29.036 1.00 23.42 60 GLU A C 7
ATOM 8988 O O . GLU A 1 47 ? 25.049 -28.808 27.981 1.00 52.21 60 GLU A O 7
ATOM 9000 N N . GLN A 1 48 ? 26.684 -29.149 29.482 1.00 45.34 61 GLN A N 7
ATOM 9001 C CA . GLN A 1 48 ? 27.648 -28.481 28.654 1.00 64.25 61 GLN A CA 7
ATOM 9002 C C . GLN A 1 48 ? 28.394 -29.510 27.853 1.00 10.43 61 GLN A C 7
ATOM 9003 O O . GLN A 1 48 ? 28.933 -30.470 28.407 1.00 2.43 61 GLN A O 7
ATOM 9017 N N . ALA A 1 49 ? 28.423 -29.319 26.583 1.00 41.31 62 ALA A N 7
ATOM 9018 C CA . ALA A 1 49 ? 29.069 -30.215 25.699 1.00 32.13 62 ALA A CA 7
ATOM 9019 C C . ALA A 1 49 ? 30.241 -29.519 25.050 1.00 4.30 62 ALA A C 7
ATOM 9020 O O . ALA A 1 49 ? 30.449 -28.306 25.228 1.00 31.41 62 ALA A O 7
ATOM 9027 N N . TRP A 1 50 ? 31.025 -30.264 24.374 1.00 10.30 63 TRP A N 7
ATOM 9028 C CA . TRP A 1 50 ? 32.115 -29.738 23.630 1.00 14.21 63 TRP A CA 7
ATOM 9029 C C . TRP A 1 50 ? 31.990 -30.244 22.215 1.00 70.15 63 TRP A C 7
ATOM 9030 O O . TRP A 1 50 ? 31.868 -31.452 21.982 1.00 62.42 63 TRP A O 7
ATOM 9051 N N . PHE A 1 51 ? 31.959 -29.350 21.292 1.00 53.42 64 PHE A N 7
ATOM 9052 C CA . PHE A 1 51 ? 31.866 -29.698 19.913 1.00 55.32 64 PHE A CA 7
ATOM 9053 C C . PHE A 1 51 ? 33.234 -30.044 19.379 1.00 64.02 64 PHE A C 7
ATOM 9054 O O . PHE A 1 51 ? 34.116 -29.194 19.313 1.00 32.32 64 PHE A O 7
ATOM 9071 N N . ARG A 1 52 ? 33.420 -31.289 19.054 1.00 62.43 65 ARG A N 7
ATOM 9072 C CA . ARG A 1 52 ? 34.655 -31.728 18.475 1.00 62.41 65 ARG A CA 7
ATOM 9073 C C . ARG A 1 52 ? 34.630 -31.483 17.001 1.00 24.14 65 ARG A C 7
ATOM 9074 O O . ARG A 1 52 ? 33.756 -31.966 16.286 1.00 0.20 65 ARG A O 7
ATOM 9095 N N . ARG A 1 53 ? 35.543 -30.699 16.570 1.00 54.31 66 ARG A N 7
ATOM 9096 C CA . ARG A 1 53 ? 35.713 -30.397 15.200 1.00 62.11 66 ARG A CA 7
ATOM 9097 C C . ARG A 1 53 ? 36.960 -31.136 14.765 1.00 31.30 66 ARG A C 7
ATOM 9098 O O . ARG A 1 53 ? 37.742 -31.557 15.627 1.00 32.42 66 ARG A O 7
ATOM 9119 N N . ARG A 1 54 ? 37.143 -31.271 13.463 1.00 44.04 67 ARG A N 7
ATOM 9120 C CA . ARG A 1 54 ? 38.267 -31.988 12.858 1.00 0.43 67 ARG A CA 7
ATOM 9121 C C . ARG A 1 54 ? 39.618 -31.767 13.565 1.00 72.51 67 ARG A C 7
ATOM 9122 O O . ARG A 1 54 ? 40.335 -32.731 13.844 1.00 45.04 67 ARG A O 7
ATOM 9143 N N . PHE A 1 55 ? 39.952 -30.535 13.881 1.00 14.14 68 PHE A N 7
ATOM 9144 C CA . PHE A 1 55 ? 41.220 -30.262 14.534 1.00 22.11 68 PHE A CA 7
ATOM 9145 C C . PHE A 1 55 ? 41.057 -29.394 15.787 1.00 35.11 68 PHE A C 7
ATOM 9146 O O . PHE A 1 55 ? 42.024 -28.811 16.262 1.00 22.42 68 PHE A O 7
ATOM 9163 N N . SER A 1 56 ? 39.864 -29.326 16.347 1.00 13.41 69 SER A N 7
ATOM 9164 C CA . SER A 1 56 ? 39.625 -28.462 17.503 1.00 72.53 69 SER A CA 7
ATOM 9165 C C . SER A 1 56 ? 38.439 -28.974 18.322 1.00 42.24 69 SER A C 7
ATOM 9166 O O . SER A 1 56 ? 37.790 -29.946 17.941 1.00 33.32 69 SER A O 7
ATOM 9174 N N . LYS A 1 57 ? 38.172 -28.344 19.442 1.00 4.32 70 LYS A N 7
ATOM 9175 C CA . LYS A 1 57 ? 37.015 -28.651 20.240 1.00 14.11 70 LYS A CA 7
ATOM 9176 C C . LYS A 1 57 ? 36.486 -27.339 20.793 1.00 51.11 70 LYS A C 7
ATOM 9177 O O . LYS A 1 57 ? 37.276 -26.455 21.123 1.00 64.44 70 LYS A O 7
ATOM 9196 N N . TYR A 1 58 ? 35.186 -27.184 20.829 1.00 44.52 71 TYR A N 7
ATOM 9197 C CA . TYR A 1 58 ? 34.587 -25.928 21.232 1.00 14.43 71 TYR A CA 7
ATOM 9198 C C . TYR A 1 58 ? 33.571 -26.127 22.344 1.00 53.22 71 TYR A C 7
ATOM 9199 O O . TYR A 1 58 ? 32.671 -26.937 22.227 1.00 20.23 71 TYR A O 7
ATOM 9217 N N . GLU A 1 59 ? 33.748 -25.392 23.410 1.00 74.13 72 GLU A N 7
ATOM 9218 C CA . GLU A 1 59 ? 32.849 -25.398 24.563 1.00 11.24 72 GLU A CA 7
ATOM 9219 C C . GLU A 1 59 ? 31.482 -24.890 24.149 1.00 1.31 72 GLU A C 7
ATOM 9220 O O . GLU A 1 59 ? 31.382 -23.764 23.625 1.00 10.43 72 GLU A O 7
ATOM 9232 N N . VAL A 1 60 ? 30.452 -25.668 24.359 1.00 54.10 73 VAL A N 7
ATOM 9233 C CA . VAL A 1 60 ? 29.129 -25.207 24.064 1.00 11.34 73 VAL A CA 7
ATOM 9234 C C . VAL A 1 60 ? 28.058 -25.871 24.948 1.00 62.31 73 VAL A C 7
ATOM 9235 O O . VAL A 1 60 ? 27.967 -27.088 25.051 1.00 62.34 73 VAL A O 7
ATOM 9248 N N . MET A 1 61 ? 27.260 -25.069 25.580 1.00 3.42 74 MET A N 7
ATOM 9249 C CA . MET A 1 61 ? 26.197 -25.583 26.407 1.00 50.13 74 MET A CA 7
ATOM 9250 C C . MET A 1 61 ? 24.894 -25.479 25.651 1.00 22.13 74 MET A C 7
ATOM 9251 O O . MET A 1 61 ? 24.618 -24.457 25.018 1.00 0.14 74 MET A O 7
ATOM 9265 N N . ALA A 1 62 ? 24.136 -26.532 25.651 1.00 21.02 75 ALA A N 7
ATOM 9266 C CA . ALA A 1 62 ? 22.859 -26.530 24.999 1.00 11.31 75 ALA A CA 7
ATOM 9267 C C . ALA A 1 62 ? 21.797 -26.131 25.998 1.00 20.13 75 ALA A C 7
ATOM 9268 O O . ALA A 1 62 ? 21.696 -26.730 27.088 1.00 21.05 75 ALA A O 7
ATOM 9275 N N . TYR A 1 63 ? 21.049 -25.107 25.677 1.00 3.43 76 TYR A N 7
ATOM 9276 C CA . TYR A 1 63 ? 19.942 -24.693 26.500 1.00 72.33 76 TYR A CA 7
ATOM 9277 C C . TYR A 1 63 ? 18.799 -25.643 26.253 1.00 10.41 76 TYR A C 7
ATOM 9278 O O . TYR A 1 63 ? 18.793 -26.335 25.231 1.00 11.35 76 TYR A O 7
ATOM 9296 N N . ASP A 1 64 ? 17.823 -25.654 27.142 1.00 53.30 77 ASP A N 7
ATOM 9297 C CA . ASP A 1 64 ? 16.708 -26.616 27.088 1.00 53.14 77 ASP A CA 7
ATOM 9298 C C . ASP A 1 64 ? 15.958 -26.626 25.753 1.00 42.12 77 ASP A C 7
ATOM 9299 O O . ASP A 1 64 ? 15.521 -27.666 25.296 1.00 53.14 77 ASP A O 7
ATOM 9308 N N . ARG A 1 65 ? 15.902 -25.493 25.091 1.00 64.35 78 ARG A N 7
ATOM 9309 C CA . ARG A 1 65 ? 15.174 -25.368 23.824 1.00 64.11 78 ARG A CA 7
ATOM 9310 C C . ARG A 1 65 ? 16.096 -25.639 22.625 1.00 4.51 78 ARG A C 7
ATOM 9311 O O . ARG A 1 65 ? 15.815 -25.233 21.492 1.00 44.24 78 ARG A O 7
ATOM 9332 N N . CYS A 1 66 ? 17.204 -26.324 22.903 1.00 10.12 79 CYS A N 7
ATOM 9333 C CA . CYS A 1 66 ? 18.187 -26.766 21.909 1.00 31.14 79 CYS A CA 7
ATOM 9334 C C . CYS A 1 66 ? 19.039 -25.638 21.354 1.00 31.31 79 CYS A C 7
ATOM 9335 O O . CYS A 1 66 ? 19.862 -25.856 20.466 1.00 72.42 79 CYS A O 7
ATOM 9342 N N . ASN A 1 67 ? 18.875 -24.449 21.885 1.00 30.41 80 ASN A N 7
ATOM 9343 C CA . ASN A 1 67 ? 19.686 -23.330 21.448 1.00 24.04 80 ASN A CA 7
ATOM 9344 C C . ASN A 1 67 ? 21.005 -23.431 22.143 1.00 74.14 80 ASN A C 7
ATOM 9345 O O . ASN A 1 67 ? 21.054 -23.764 23.325 1.00 73.21 80 ASN A O 7
ATOM 9356 N N . LEU A 1 68 ? 22.067 -23.197 21.448 1.00 41.25 81 LEU A N 7
ATOM 9357 C CA . LEU A 1 68 ? 23.353 -23.390 22.036 1.00 32.31 81 LEU A CA 7
ATOM 9358 C C . LEU A 1 68 ? 24.031 -22.111 22.416 1.00 24.20 81 LEU A C 7
ATOM 9359 O O . LEU A 1 68 ? 23.806 -21.057 21.819 1.00 64.53 81 LEU A O 7
ATOM 9375 N N . GLU A 1 69 ? 24.865 -22.222 23.405 1.00 11.12 82 GLU A N 7
ATOM 9376 C CA . GLU A 1 69 ? 25.660 -21.128 23.895 1.00 13.25 82 GLU A CA 7
ATOM 9377 C C . GLU A 1 69 ? 27.088 -21.541 23.870 1.00 62.15 82 GLU A C 7
ATOM 9378 O O . GLU A 1 69 ? 27.493 -22.472 24.592 1.00 72.13 82 GLU A O 7
ATOM 9390 N N . TRP A 1 70 ? 27.832 -20.899 23.061 1.00 45.50 83 TRP A N 7
ATOM 9391 C CA . TRP A 1 70 ? 29.212 -21.190 22.931 1.00 60.33 83 TRP A CA 7
ATOM 9392 C C . TRP A 1 70 ? 30.003 -20.438 23.979 1.00 15.41 83 TRP A C 7
ATOM 9393 O O . TRP A 1 70 ? 29.716 -19.270 24.279 1.00 24.14 83 TRP A O 7
ATOM 9414 N N . GLY A 1 71 ? 30.919 -21.146 24.596 1.00 62.32 84 GLY A N 7
ATOM 9415 C CA . GLY A 1 71 ? 31.809 -20.576 25.584 1.00 11.05 84 GLY A CA 7
ATOM 9416 C C . GLY A 1 71 ? 32.847 -19.651 24.969 1.00 52.12 84 GLY A C 7
ATOM 9417 O O . GLY A 1 71 ? 32.599 -18.991 23.957 1.00 22.45 84 GLY A O 7
ATOM 9421 N N . PHE A 1 72 ? 34.024 -19.626 25.553 1.00 34.15 85 PHE A N 7
ATOM 9422 C CA . PHE A 1 72 ? 35.108 -18.766 25.104 1.00 25.31 85 PHE A CA 7
ATOM 9423 C C . PHE A 1 72 ? 35.747 -19.360 23.842 1.00 72.02 85 PHE A C 7
ATOM 9424 O O . PHE A 1 72 ? 36.620 -18.755 23.215 1.00 44.42 85 PHE A O 7
ATOM 9441 N N . SER A 1 73 ? 35.265 -20.529 23.496 1.00 15.03 86 SER A N 7
ATOM 9442 C CA . SER A 1 73 ? 35.660 -21.320 22.355 1.00 71.31 86 SER A CA 7
ATOM 9443 C C . SER A 1 73 ? 35.817 -20.507 21.064 1.00 62.31 86 SER A C 7
ATOM 9444 O O . SER A 1 73 ? 36.793 -20.686 20.333 1.00 61.31 86 SER A O 7
ATOM 9452 N N . GLY A 1 74 ? 34.872 -19.620 20.787 1.00 44.34 87 GLY A N 7
ATOM 9453 C CA . GLY A 1 74 ? 35.006 -18.791 19.600 1.00 42.01 87 GLY A CA 7
ATOM 9454 C C . GLY A 1 74 ? 34.782 -19.564 18.313 1.00 64.22 87 GLY A C 7
ATOM 9455 O O . GLY A 1 74 ? 35.549 -19.408 17.356 1.00 74.11 87 GLY A O 7
ATOM 9459 N N . LYS A 1 75 ? 33.772 -20.435 18.307 1.00 63.02 88 LYS A N 7
ATOM 9460 C CA . LYS A 1 75 ? 33.504 -21.303 17.160 1.00 4.44 88 LYS A CA 7
ATOM 9461 C C . LYS A 1 75 ? 33.341 -20.549 15.825 1.00 73.25 88 LYS A C 7
ATOM 9462 O O . LYS A 1 75 ? 32.612 -19.538 15.734 1.00 61.32 88 LYS A O 7
ATOM 9481 N N . PRO A 1 76 ? 34.030 -21.058 14.784 1.00 24.54 89 PRO A N 7
ATOM 9482 C CA . PRO A 1 76 ? 34.078 -20.459 13.458 1.00 2.53 89 PRO A CA 7
ATOM 9483 C C . PRO A 1 76 ? 32.722 -20.229 12.823 1.00 0.02 89 PRO A C 7
ATOM 9484 O O . PRO A 1 76 ? 31.757 -21.014 13.011 1.00 1.14 89 PRO A O 7
ATOM 9495 N N . ARG A 1 77 ? 32.634 -19.130 12.125 1.00 33.45 90 ARG A N 7
ATOM 9496 C CA . ARG A 1 77 ? 31.465 -18.791 11.376 1.00 32.31 90 ARG A CA 7
ATOM 9497 C C . ARG A 1 77 ? 31.524 -19.531 10.048 1.00 23.22 90 ARG A C 7
ATOM 9498 O O . ARG A 1 77 ? 32.609 -19.925 9.600 1.00 20.05 90 ARG A O 7
ATOM 9519 N N . GLY A 1 78 ? 30.398 -19.740 9.435 1.00 34.44 91 GLY A N 7
ATOM 9520 C CA . GLY A 1 78 ? 30.378 -20.407 8.157 1.00 71.34 91 GLY A CA 7
ATOM 9521 C C . GLY A 1 78 ? 29.958 -21.838 8.293 1.00 54.22 91 GLY A C 7
ATOM 9522 O O . GLY A 1 78 ? 29.799 -22.550 7.303 1.00 33.33 91 GLY A O 7
ATOM 9526 N N . LEU A 1 79 ? 29.763 -22.258 9.515 1.00 3.03 92 LEU A N 7
ATOM 9527 C CA . LEU A 1 79 ? 29.323 -23.597 9.773 1.00 22.22 92 LEU A CA 7
ATOM 9528 C C . LEU A 1 79 ? 27.836 -23.600 9.866 1.00 70.52 92 LEU A C 7
ATOM 9529 O O . LEU A 1 79 ? 27.226 -22.626 10.314 1.00 44.15 92 LEU A O 7
ATOM 9545 N N . THR A 1 80 ? 27.263 -24.655 9.461 1.00 43.14 93 THR A N 7
ATOM 9546 C CA . THR A 1 80 ? 25.852 -24.774 9.442 1.00 53.20 93 THR A CA 7
ATOM 9547 C C . THR A 1 80 ? 25.428 -25.926 10.329 1.00 60.31 93 THR A C 7
ATOM 9548 O O . THR A 1 80 ? 25.770 -27.084 10.072 1.00 14.32 93 THR A O 7
ATOM 9559 N N . PHE A 1 81 ? 24.755 -25.599 11.387 1.00 42.25 94 PHE A N 7
ATOM 9560 C CA . PHE A 1 81 ? 24.244 -26.580 12.294 1.00 54.21 94 PHE A CA 7
ATOM 9561 C C . PHE A 1 81 ? 22.810 -26.835 11.931 1.00 3.10 94 PHE A C 7
ATOM 9562 O O . PHE A 1 81 ? 21.928 -26.014 12.224 1.00 23.03 94 PHE A O 7
ATOM 9579 N N . GLU A 1 82 ? 22.577 -27.933 11.286 1.00 42.34 95 GLU A N 7
ATOM 9580 C CA . GLU A 1 82 ? 21.263 -28.283 10.835 1.00 51.21 95 GLU A CA 7
ATOM 9581 C C . GLU A 1 82 ? 20.627 -29.134 11.904 1.00 2.34 95 GLU A C 7
ATOM 9582 O O . GLU A 1 82 ? 21.199 -30.136 12.311 1.00 30.44 95 GLU A O 7
ATOM 9594 N N . PHE A 1 83 ? 19.492 -28.724 12.394 1.00 1.42 96 PHE A N 7
ATOM 9595 C CA . PHE A 1 83 ? 18.820 -29.477 13.417 1.00 2.21 96 PHE A CA 7
ATOM 9596 C C . PHE A 1 83 ? 18.154 -30.676 12.789 1.00 11.33 96 PHE A C 7
ATOM 9597 O O . PHE A 1 83 ? 17.403 -30.536 11.816 1.00 31.23 96 PHE A O 7
ATOM 9614 N N . LEU A 1 84 ? 18.467 -31.841 13.293 1.00 42.42 97 LEU A N 7
ATOM 9615 C CA . LEU A 1 84 ? 17.885 -33.045 12.781 1.00 32.31 97 LEU A CA 7
ATOM 9616 C C . LEU A 1 84 ? 16.655 -33.392 13.578 1.00 34.04 97 LEU A C 7
ATOM 9617 O O . LEU A 1 84 ? 15.542 -33.404 13.047 1.00 20.22 97 LEU A O 7
ATOM 9633 N N . TRP A 1 85 ? 16.846 -33.635 14.862 1.00 23.43 98 TRP A N 7
ATOM 9634 C CA . TRP A 1 85 ? 15.752 -34.068 15.727 1.00 31.52 98 TRP A CA 7
ATOM 9635 C C . TRP A 1 85 ? 16.175 -34.012 17.168 1.00 30.52 98 TRP A C 7
ATOM 9636 O O . TRP A 1 85 ? 17.322 -33.720 17.467 1.00 40.41 98 TRP A O 7
ATOM 9657 N N . ASP A 1 86 ? 15.255 -34.258 18.044 1.00 24.22 99 ASP A N 7
ATOM 9658 C CA . ASP A 1 86 ? 15.569 -34.419 19.440 1.00 74.55 99 ASP A CA 7
ATOM 9659 C C . ASP A 1 86 ? 15.060 -35.780 19.845 1.00 55.35 99 ASP A C 7
ATOM 9660 O O . ASP A 1 86 ? 13.918 -36.144 19.554 1.00 71.34 99 ASP A O 7
ATOM 9669 N N . LYS A 1 87 ? 15.906 -36.545 20.448 1.00 4.04 100 LYS A N 7
ATOM 9670 C CA . LYS A 1 87 ? 15.599 -37.921 20.773 1.00 61.32 100 LYS A CA 7
ATOM 9671 C C . LYS A 1 87 ? 16.444 -38.291 21.948 1.00 63.33 100 LYS A C 7
ATOM 9672 O O . LYS A 1 87 ? 17.471 -37.683 22.144 1.00 23.30 100 LYS A O 7
ATOM 9691 N N . GLU A 1 88 ? 16.025 -39.243 22.744 1.00 51.33 101 GLU A N 7
ATOM 9692 C CA . GLU A 1 88 ? 16.802 -39.601 23.906 1.00 70.34 101 GLU A CA 7
ATOM 9693 C C . GLU A 1 88 ? 17.990 -40.463 23.557 1.00 72.11 101 GLU A C 7
ATOM 9694 O O . GLU A 1 88 ? 18.056 -41.073 22.472 1.00 42.23 101 GLU A O 7
ATOM 9706 N N . ALA A 1 89 ? 18.922 -40.483 24.463 1.00 73.54 102 ALA A N 7
ATOM 9707 C CA . ALA A 1 89 ? 20.127 -41.240 24.335 1.00 22.24 102 ALA A CA 7
ATOM 9708 C C . ALA A 1 89 ? 19.838 -42.709 24.510 1.00 74.34 102 ALA A C 7
ATOM 9709 O O . ALA A 1 89 ? 18.832 -43.079 25.126 1.00 1.14 102 ALA A O 7
ATOM 9716 N N . ALA A 1 90 ? 20.704 -43.535 23.982 1.00 64.03 103 ALA A N 7
ATOM 9717 C CA . ALA A 1 90 ? 20.578 -44.970 24.093 1.00 11.00 103 ALA A CA 7
ATOM 9718 C C . ALA A 1 90 ? 20.854 -45.414 25.531 1.00 62.24 103 ALA A C 7
ATOM 9719 O O . ALA A 1 90 ? 21.135 -44.577 26.400 1.00 32.43 103 ALA A O 7
ATOM 9726 N N . ALA A 1 91 ? 20.810 -46.713 25.777 1.00 64.22 104 ALA A N 7
ATOM 9727 C CA . ALA A 1 91 ? 21.005 -47.266 27.121 1.00 62.13 104 ALA A CA 7
ATOM 9728 C C . ALA A 1 91 ? 22.377 -46.899 27.690 1.00 23.43 104 ALA A C 7
ATOM 9729 O O . ALA A 1 91 ? 22.538 -46.719 28.899 1.00 13.21 104 ALA A O 7
ATOM 9736 N N . ASP A 1 92 ? 23.342 -46.746 26.809 1.00 62.40 105 ASP A N 7
ATOM 9737 C CA . ASP A 1 92 ? 24.700 -46.387 27.199 1.00 3.34 105 ASP A CA 7
ATOM 9738 C C . ASP A 1 92 ? 24.844 -44.893 27.472 1.00 62.41 105 ASP A C 7
ATOM 9739 O O . ASP A 1 92 ? 25.815 -44.462 28.083 1.00 44.41 105 ASP A O 7
ATOM 9748 N N . GLY A 1 93 ? 23.888 -44.112 27.022 1.00 71.42 106 GLY A N 7
ATOM 9749 C CA . GLY A 1 93 ? 23.930 -42.692 27.253 1.00 4.54 106 GLY A CA 7
ATOM 9750 C C . GLY A 1 93 ? 24.355 -41.888 26.035 1.00 31.51 106 GLY A C 7
ATOM 9751 O O . GLY A 1 93 ? 24.524 -40.662 26.130 1.00 11.10 106 GLY A O 7
ATOM 9755 N N . THR A 1 94 ? 24.525 -42.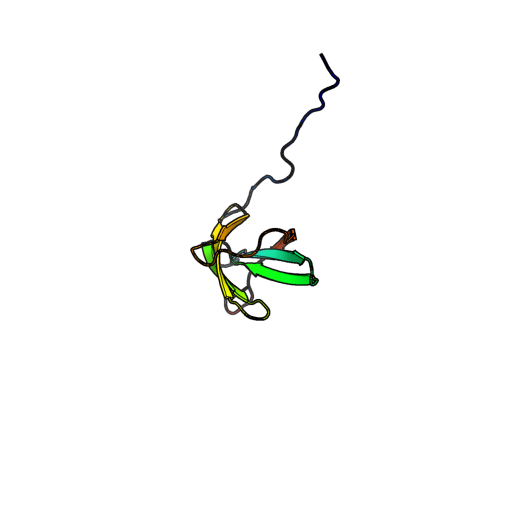541 24.895 1.00 1.42 107 THR A N 7
ATOM 9756 C CA . THR A 1 94 ? 24.913 -41.826 23.690 1.00 33.32 107 THR A CA 7
ATOM 9757 C C . THR A 1 94 ? 23.686 -41.397 22.894 1.00 72.11 107 THR A C 7
ATOM 9758 O O . THR A 1 94 ? 22.742 -42.172 22.730 1.00 20.42 107 THR A O 7
ATOM 9769 N N . CYS A 1 95 ? 23.689 -40.171 22.442 1.00 64.35 108 CYS A N 7
ATOM 9770 C CA . CYS A 1 95 ? 22.572 -39.618 21.711 1.00 3.32 108 CYS A CA 7
ATOM 9771 C C . CYS A 1 95 ? 22.690 -39.928 20.234 1.00 44.23 108 CYS A C 7
ATOM 9772 O O . CYS A 1 95 ? 21.979 -40.828 19.751 1.00 3.04 108 CYS A O 7
ATOM 9780 N N . ASN A 1 5 ? 4.669 -22.229 45.090 1.00 1.00 18 ASN A N 8
ATOM 9781 C CA . ASN A 1 5 ? 5.214 -21.292 44.100 1.00 64.21 18 ASN A CA 8
ATOM 9782 C C . ASN A 1 5 ? 6.724 -21.439 44.006 1.00 11.41 18 ASN A C 8
ATOM 9783 O O . ASN A 1 5 ? 7.261 -21.881 42.982 1.00 73.04 18 ASN A O 8
ATOM 9794 N N . ASN A 1 6 ? 7.414 -21.072 45.068 1.00 13.41 19 ASN A N 8
ATOM 9795 C CA . ASN A 1 6 ? 8.855 -21.130 45.092 1.00 45.21 19 ASN A CA 8
ATOM 9796 C C . ASN A 1 6 ? 9.284 -22.541 45.434 1.00 40.15 19 ASN A C 8
ATOM 9797 O O . ASN A 1 6 ? 9.179 -22.967 46.589 1.00 31.04 19 ASN A O 8
ATOM 9808 N N . VAL A 1 7 ? 9.687 -23.294 44.436 1.00 34.31 20 VAL A N 8
ATOM 9809 C CA . VAL A 1 7 ? 10.127 -24.646 44.671 1.00 50.14 20 VAL A CA 8
ATOM 9810 C C . VAL A 1 7 ? 11.576 -24.609 45.114 1.00 21.02 20 VAL A C 8
ATOM 9811 O O . VAL A 1 7 ? 12.496 -24.461 44.297 1.00 33.52 20 VAL A O 8
ATOM 9824 N N . MET A 1 8 ? 11.747 -24.658 46.403 1.00 54.40 21 MET A N 8
ATOM 9825 C CA . MET A 1 8 ? 13.041 -24.589 47.049 1.00 11.43 21 MET A CA 8
ATOM 9826 C C . MET A 1 8 ? 13.779 -25.886 46.834 1.00 51.30 21 MET A C 8
ATOM 9827 O O . MET A 1 8 ? 13.146 -26.946 46.691 1.00 22.20 21 MET A O 8
ATOM 9841 N N . ALA A 1 9 ? 15.083 -25.823 46.815 1.00 62.33 22 ALA A N 8
ATOM 9842 C CA . ALA A 1 9 ? 15.885 -27.009 46.670 1.00 70.34 22 ALA A CA 8
ATOM 9843 C C . ALA A 1 9 ? 15.992 -27.672 48.026 1.00 31.04 22 ALA A C 8
ATOM 9844 O O . ALA A 1 9 ? 16.775 -27.247 48.879 1.00 65.03 22 ALA A O 8
ATOM 9851 N N . SER A 1 10 ? 15.146 -28.635 48.259 1.00 22.52 23 SER A N 8
ATOM 9852 C CA . SER A 1 10 ? 15.091 -29.306 49.517 1.00 30.41 23 SER A CA 8
ATOM 9853 C C . SER A 1 10 ? 16.287 -30.213 49.704 1.00 51.43 23 SER A C 8
ATOM 9854 O O . SER A 1 10 ? 16.473 -31.181 48.957 1.00 41.40 23 SER A O 8
ATOM 9862 N N . SER A 1 11 ? 17.114 -29.871 50.658 1.00 53.22 24 SER A N 8
ATOM 9863 C CA . SER A 1 11 ? 18.242 -30.661 50.985 1.00 3.03 24 SER A CA 8
ATOM 9864 C C . SER A 1 11 ? 17.787 -31.919 51.675 1.00 70.42 24 SER A C 8
ATOM 9865 O O . SER A 1 11 ? 17.338 -31.874 52.823 1.00 0.42 24 SER A O 8
ATOM 9873 N N . SER A 1 12 ? 17.792 -33.004 50.945 1.00 34.41 25 SER A N 8
ATOM 9874 C CA . SER A 1 12 ? 17.468 -34.281 51.484 1.00 22.34 25 SER A CA 8
ATOM 9875 C C . SER A 1 12 ? 18.502 -34.621 52.549 1.00 72.11 25 SER A C 8
ATOM 9876 O O . SER A 1 12 ? 19.696 -34.682 52.250 1.00 1.24 25 SER A O 8
ATOM 9884 N N . SER A 1 13 ? 18.052 -34.765 53.784 1.00 65.21 26 SER A N 8
ATOM 9885 C CA . SER A 1 13 ? 18.930 -35.047 54.894 1.00 62.30 26 SER A CA 8
ATOM 9886 C C . SER A 1 13 ? 19.551 -36.415 54.685 1.00 44.52 26 SER A C 8
ATOM 9887 O O . SER A 1 13 ? 20.768 -36.603 54.819 1.00 53.13 26 SER A O 8
ATOM 9895 N N . ASP A 1 14 ? 18.719 -37.336 54.305 1.00 71.41 27 ASP A N 8
ATOM 9896 C CA . ASP A 1 14 ? 19.134 -38.657 53.963 1.00 11.51 27 ASP A CA 8
ATOM 9897 C C . ASP A 1 14 ? 18.926 -38.818 52.481 1.00 42.01 27 ASP A C 8
ATOM 9898 O O . ASP A 1 14 ? 17.975 -38.263 51.921 1.00 64.44 27 ASP A O 8
ATOM 9907 N N . THR A 1 15 ? 19.786 -39.525 51.847 1.00 63.13 28 THR A N 8
ATOM 9908 C CA . THR A 1 15 ? 19.729 -39.679 50.446 1.00 51.33 28 THR A CA 8
ATOM 9909 C C . THR A 1 15 ? 19.180 -41.026 50.134 1.00 24.14 28 THR A C 8
ATOM 9910 O O . THR A 1 15 ? 19.908 -42.035 50.079 1.00 63.12 28 THR A O 8
ATOM 9921 N N . ASP A 1 16 ? 17.901 -41.069 50.049 1.00 31.12 29 ASP A N 8
ATOM 9922 C CA . ASP A 1 16 ? 17.224 -42.274 49.789 1.00 53.03 29 ASP A CA 8
ATOM 9923 C C . ASP A 1 16 ? 17.152 -42.477 48.307 1.00 73.03 29 ASP A C 8
ATOM 9924 O O . ASP A 1 16 ? 17.031 -41.508 47.535 1.00 65.54 29 ASP A O 8
ATOM 9933 N N . SER A 1 17 ? 17.300 -43.710 47.918 1.00 31.11 30 SER A N 8
ATOM 9934 C CA . SER A 1 17 ? 17.409 -44.098 46.542 1.00 73.11 30 SER A CA 8
ATOM 9935 C C . SER A 1 17 ? 16.179 -43.695 45.730 1.00 35.44 30 SER A C 8
ATOM 9936 O O . SER A 1 17 ? 15.042 -44.087 46.050 1.00 14.33 30 SER A O 8
ATOM 9944 N N . ASP A 1 18 ? 16.412 -42.907 44.703 1.00 4.12 31 ASP A N 8
ATOM 9945 C CA . ASP A 1 18 ? 15.360 -42.439 43.839 1.00 72.31 31 ASP A CA 8
ATOM 9946 C C . ASP A 1 18 ? 14.954 -43.558 42.932 1.00 30.03 31 ASP A C 8
ATOM 9947 O O . ASP A 1 18 ? 15.657 -43.874 41.963 1.00 34.14 31 ASP A O 8
ATOM 9956 N N . SER A 1 19 ? 13.893 -44.208 43.277 1.00 43.42 32 SER A N 8
ATOM 9957 C CA . SER A 1 19 ? 13.395 -45.272 42.478 1.00 30.11 32 SER A CA 8
ATOM 9958 C C . SER A 1 19 ? 12.510 -44.653 41.403 1.00 52.03 32 SER A C 8
ATOM 9959 O O . SER A 1 19 ? 11.340 -44.322 41.651 1.00 11.55 32 SER A O 8
ATOM 9967 N N . SER A 1 20 ? 13.113 -44.386 40.267 1.00 34.41 33 SER A N 8
ATOM 9968 C CA . SER A 1 20 ? 12.453 -43.760 39.158 1.00 3.34 33 SER A CA 8
ATOM 9969 C C . SER A 1 20 ? 11.503 -44.752 38.474 1.00 2.23 33 SER A C 8
ATOM 9970 O O . SER A 1 20 ? 11.954 -45.766 37.948 1.00 12.41 33 SER A O 8
ATOM 9978 N N . PRO A 1 21 ? 10.176 -44.492 38.504 1.00 34.34 34 PRO A N 8
ATOM 9979 C CA . PRO A 1 21 ? 9.192 -45.350 37.838 1.00 70.34 34 PRO A CA 8
ATOM 9980 C C . PRO A 1 21 ? 9.377 -45.285 36.326 1.00 5.02 34 PRO A C 8
ATOM 9981 O O . PRO A 1 21 ? 9.250 -46.284 35.617 1.00 22.02 34 PRO A O 8
ATOM 9992 N N . ASP A 1 22 ? 9.671 -44.099 35.837 1.00 73.54 35 ASP A N 8
ATOM 9993 C CA . ASP A 1 22 ? 9.999 -43.936 34.451 1.00 64.35 35 ASP A CA 8
ATOM 9994 C C . ASP A 1 22 ? 11.497 -44.020 34.351 1.00 14.30 35 ASP A C 8
ATOM 9995 O O . ASP A 1 22 ? 12.208 -43.313 35.076 1.00 54.44 35 ASP A O 8
ATOM 10004 N N . ARG A 1 23 ? 11.987 -44.861 33.482 1.00 0.24 36 ARG A N 8
ATOM 10005 C CA . ARG A 1 23 ? 13.409 -45.110 33.421 1.00 52.12 36 ARG A CA 8
ATOM 10006 C C . ARG A 1 23 ? 14.111 -44.224 32.369 1.00 35.51 36 ARG A C 8
ATOM 10007 O O . ARG A 1 23 ? 15.256 -44.481 31.989 1.00 74.55 36 ARG A O 8
ATOM 10028 N N . GLY A 1 24 ? 13.460 -43.164 31.940 1.00 62.24 37 GLY A N 8
ATOM 10029 C CA . GLY A 1 24 ? 14.058 -42.270 30.965 1.00 3.21 37 GLY A CA 8
ATOM 10030 C C . GLY A 1 24 ? 15.021 -41.272 31.598 1.00 40.41 37 GLY A C 8
ATOM 10031 O O . GLY A 1 24 ? 14.838 -40.054 31.480 1.00 24.43 37 GLY A O 8
ATOM 10035 N N . LEU A 1 25 ? 16.050 -41.784 32.261 1.00 31.44 38 LEU A N 8
ATOM 10036 C CA . LEU A 1 25 ? 17.047 -40.948 32.910 1.00 13.41 38 LEU A CA 8
ATOM 10037 C C . LEU A 1 25 ? 18.109 -40.515 31.918 1.00 54.24 38 LEU A C 8
ATOM 10038 O O . LEU A 1 25 ? 19.216 -41.049 31.891 1.00 53.53 38 LEU A O 8
ATOM 10054 N N . SER A 1 26 ? 17.724 -39.618 31.058 1.00 71.41 39 SER A N 8
ATOM 10055 C CA . SER A 1 26 ? 18.542 -39.038 30.049 1.00 40.41 39 SER A CA 8
ATOM 10056 C C . SER A 1 26 ? 17.822 -37.846 29.510 1.00 63.42 39 SER A C 8
ATOM 10057 O O . SER A 1 26 ? 16.724 -37.975 28.969 1.00 1.40 39 SER A O 8
ATOM 10065 N N . ARG A 1 27 ? 18.386 -36.692 29.737 1.00 54.20 40 ARG A N 8
ATOM 10066 C CA . ARG A 1 27 ? 17.850 -35.468 29.181 1.00 71.31 40 ARG A CA 8
ATOM 10067 C C . ARG A 1 27 ? 17.891 -35.601 27.663 1.00 43.52 40 ARG A C 8
ATOM 10068 O O . ARG A 1 27 ? 18.885 -36.094 27.120 1.00 63.24 40 ARG A O 8
ATOM 10089 N N . MET A 1 28 ? 16.819 -35.234 26.999 1.00 43.50 41 MET A N 8
ATOM 10090 C CA . MET A 1 28 ? 16.750 -35.367 25.550 1.00 63.43 41 MET A CA 8
ATOM 10091 C C . MET A 1 28 ? 17.769 -34.475 24.882 1.00 13.23 41 MET A C 8
ATOM 10092 O O . MET A 1 28 ? 17.820 -33.264 25.123 1.00 52.44 41 MET A O 8
ATOM 10106 N N . CYS A 1 29 ? 18.600 -35.082 24.088 1.00 22.31 42 CYS A N 8
ATOM 10107 C CA . CYS A 1 29 ? 19.703 -34.418 23.477 1.00 61.23 42 CYS A CA 8
ATOM 10108 C C . CYS A 1 29 ? 19.321 -33.965 22.079 1.00 4.13 42 CYS A C 8
ATOM 10109 O O . CYS A 1 29 ? 18.644 -34.688 21.348 1.00 45.31 42 CYS A O 8
ATOM 10116 N N . CYS A 1 30 ? 19.754 -32.794 21.708 1.00 20.43 43 CYS A N 8
ATOM 10117 C CA . CYS A 1 30 ? 19.536 -32.286 20.387 1.00 61.35 43 CYS A CA 8
ATOM 10118 C C . CYS A 1 30 ? 20.598 -32.848 19.459 1.00 15.43 43 CYS A C 8
ATOM 10119 O O . CYS A 1 30 ? 21.794 -32.612 19.659 1.00 32.33 43 CYS A O 8
ATOM 10126 N N . VAL A 1 31 ? 20.176 -33.618 18.500 1.00 72.22 44 VAL A N 8
ATOM 10127 C CA . VAL A 1 31 ? 21.055 -34.207 17.529 1.00 3.24 44 VAL A CA 8
ATOM 10128 C C . VAL A 1 31 ? 21.056 -33.337 16.284 1.00 3.40 44 VAL A C 8
ATOM 10129 O O . VAL A 1 31 ? 19.990 -33.134 15.634 1.00 71.10 44 VAL A O 8
ATOM 10142 N N . TYR A 1 32 ? 22.216 -32.811 15.980 1.00 2.45 45 TYR A N 8
ATOM 10143 C CA . TYR A 1 32 ? 22.439 -31.923 14.878 1.00 62.25 45 TYR A CA 8
ATOM 10144 C C . TYR A 1 32 ? 23.358 -32.542 13.844 1.00 42.44 45 TYR A C 8
ATOM 10145 O O . TYR A 1 32 ? 24.106 -33.484 14.115 1.00 23.20 45 TYR A O 8
ATOM 10163 N N . LYS A 1 33 ? 23.282 -32.002 12.685 1.00 0.12 46 LYS A N 8
ATOM 10164 C CA . LYS A 1 33 ? 24.076 -32.363 11.565 1.00 40.32 46 LYS A CA 8
ATOM 10165 C C . LYS A 1 33 ? 24.923 -31.147 11.244 1.00 40.23 46 LYS A C 8
ATOM 10166 O O . LYS A 1 33 ? 24.386 -30.055 10.996 1.00 43.52 46 LYS A O 8
ATOM 10185 N N . ILE A 1 34 ? 26.213 -31.307 11.315 1.00 23.31 47 ILE A N 8
ATOM 10186 C CA . ILE A 1 34 ? 27.111 -30.200 11.160 1.00 14.10 47 ILE A CA 8
ATOM 10187 C C . ILE A 1 34 ? 27.645 -30.111 9.753 1.00 73.10 47 ILE A C 8
ATOM 10188 O O . ILE A 1 34 ? 28.283 -31.060 9.236 1.00 4.12 47 ILE A O 8
ATOM 10204 N N . HIS A 1 35 ? 27.369 -28.999 9.147 1.00 21.34 48 HIS A N 8
ATOM 10205 C CA . HIS A 1 35 ? 27.902 -28.662 7.848 1.00 14.05 48 HIS A CA 8
ATOM 10206 C C . HIS A 1 35 ? 28.975 -27.604 8.075 1.00 43.24 48 HIS A C 8
ATOM 10207 O O . HIS A 1 35 ? 28.828 -26.783 8.983 1.00 73.12 48 HIS A O 8
ATOM 10221 N N . PRO A 1 36 ? 30.058 -27.591 7.293 1.00 32.05 49 PRO A N 8
ATOM 10222 C CA . PRO A 1 36 ? 30.308 -28.549 6.236 1.00 70.02 49 PRO A CA 8
ATOM 10223 C C . PRO A 1 36 ? 30.952 -29.824 6.763 1.00 14.52 49 PRO A C 8
ATOM 10224 O O . PRO A 1 36 ? 31.407 -29.892 7.913 1.00 72.31 49 PRO A O 8
ATOM 10235 N N . GLY A 1 37 ? 30.985 -30.807 5.935 1.00 13.04 50 GLY A N 8
ATOM 10236 C CA . GLY A 1 37 ? 31.526 -32.082 6.303 1.00 22.23 50 GLY A CA 8
ATOM 10237 C C . GLY A 1 37 ? 30.446 -33.126 6.354 1.00 52.34 50 GLY A C 8
ATOM 10238 O O . GLY A 1 37 ? 30.476 -34.096 5.591 1.00 31.05 50 GLY A O 8
ATOM 10242 N N . GLY A 1 38 ? 29.464 -32.896 7.196 1.00 50.53 51 GLY A N 8
ATOM 10243 C CA . GLY A 1 38 ? 28.393 -33.851 7.363 1.00 53.14 51 GLY A CA 8
ATOM 10244 C C . GLY A 1 38 ? 28.597 -34.651 8.619 1.00 62.43 51 GLY A C 8
ATOM 10245 O O . GLY A 1 38 ? 28.440 -35.880 8.637 1.00 61.31 51 GLY A O 8
ATOM 10249 N N . ASN A 1 39 ? 28.926 -33.952 9.680 1.00 45.21 52 ASN A N 8
ATOM 10250 C CA . ASN A 1 39 ? 29.248 -34.587 10.946 1.00 12.13 52 ASN A CA 8
ATOM 10251 C C . ASN A 1 39 ? 28.031 -34.580 11.835 1.00 35.41 52 ASN A C 8
ATOM 10252 O O . ASN A 1 39 ? 27.505 -33.526 12.144 1.00 13.22 52 ASN A O 8
ATOM 10263 N N . ILE A 1 40 ? 27.573 -35.731 12.238 1.00 32.32 53 ILE A N 8
ATOM 10264 C CA . ILE A 1 40 ? 26.425 -35.789 13.115 1.00 72.02 53 ILE A CA 8
ATOM 10265 C C . ILE A 1 40 ? 26.912 -35.634 14.548 1.00 5.40 53 ILE A C 8
ATOM 10266 O O . ILE A 1 40 ? 27.734 -36.428 15.027 1.00 22.21 53 ILE A O 8
ATOM 10282 N N . TRP A 1 41 ? 26.432 -34.625 15.210 1.00 60.52 54 TRP A N 8
ATOM 10283 C CA . TRP A 1 41 ? 26.881 -34.290 16.531 1.00 34.32 54 TRP A CA 8
ATOM 10284 C C . TRP A 1 41 ? 25.683 -33.959 17.407 1.00 13.31 54 TRP A C 8
ATOM 10285 O O . TRP A 1 41 ? 24.765 -33.267 16.978 1.00 75.13 54 TRP A O 8
ATOM 10306 N N . SER A 1 42 ? 25.685 -34.451 18.606 1.00 4.43 55 SER A N 8
ATOM 10307 C CA . SER A 1 42 ? 24.599 -34.206 19.503 1.00 30.35 55 SER A CA 8
ATOM 10308 C C . SER A 1 42 ? 25.064 -33.338 20.664 1.00 35.31 55 SER A C 8
ATOM 10309 O O . SER A 1 42 ? 26.245 -33.333 21.013 1.00 23.34 55 SER A O 8
ATOM 10317 N N . THR A 1 43 ? 24.160 -32.611 21.237 1.00 32.22 56 THR A N 8
ATOM 10318 C CA . THR A 1 43 ? 24.428 -31.863 22.427 1.00 51.42 56 THR A CA 8
ATOM 10319 C C . THR A 1 43 ? 23.279 -32.143 23.379 1.00 62.22 56 THR A C 8
ATOM 10320 O O . THR A 1 43 ? 22.131 -32.294 22.938 1.00 21.22 56 THR A O 8
ATOM 10331 N N . LYS A 1 44 ? 23.548 -32.276 24.633 1.00 4.44 57 LYS A N 8
ATOM 10332 C CA . LYS A 1 44 ? 22.498 -32.594 25.540 1.00 64.44 57 LYS A CA 8
ATOM 10333 C C . LYS A 1 44 ? 22.084 -31.355 26.268 1.00 53.21 57 LYS A C 8
ATOM 10334 O O . LYS A 1 44 ? 22.870 -30.778 27.025 1.00 54.15 57 LYS A O 8
ATOM 10353 N N . LYS A 1 45 ? 20.869 -30.934 26.044 1.00 60.40 58 LYS A N 8
ATOM 10354 C CA . LYS A 1 45 ? 20.387 -29.753 26.677 1.00 10.21 58 LYS A CA 8
ATOM 10355 C C . LYS A 1 45 ? 20.259 -29.950 28.172 1.00 31.10 58 LYS A C 8
ATOM 10356 O O . LYS A 1 45 ? 19.739 -30.969 28.648 1.00 22.01 58 LYS A O 8
ATOM 10375 N N . GLY A 1 46 ? 20.807 -29.026 28.894 1.00 5.24 59 GLY A N 8
ATOM 10376 C CA . GLY A 1 46 ? 20.838 -29.133 30.315 1.00 30.34 59 GLY A CA 8
ATOM 10377 C C . GLY A 1 46 ? 22.222 -29.504 30.802 1.00 11.30 59 GLY A C 8
ATOM 10378 O O . GLY A 1 46 ? 22.527 -29.355 31.991 1.00 54.24 59 GLY A O 8
ATOM 10382 N N . GLU A 1 47 ? 23.062 -29.999 29.901 1.00 65.04 60 GLU A N 8
ATOM 10383 C CA . GLU A 1 47 ? 24.432 -30.326 30.234 1.00 2.25 60 GLU A CA 8
ATOM 10384 C C . GLU A 1 47 ? 25.371 -29.609 29.272 1.00 23.42 60 GLU A C 8
ATOM 10385 O O . GLU A 1 47 ? 24.928 -29.043 28.259 1.00 52.21 60 GLU A O 8
ATOM 10397 N N . GLN A 1 48 ? 26.638 -29.579 29.601 1.00 45.34 61 GLN A N 8
ATOM 10398 C CA . GLN A 1 48 ? 27.621 -29.005 28.716 1.00 64.25 61 GLN A CA 8
ATOM 10399 C C . GLN A 1 48 ? 28.183 -30.106 27.833 1.00 10.43 61 GLN A C 8
ATOM 10400 O O . GLN A 1 48 ? 28.442 -31.222 28.299 1.00 2.43 61 GLN A O 8
ATOM 10414 N N . ALA A 1 49 ? 28.368 -29.803 26.597 1.00 41.31 62 ALA A N 8
ATOM 10415 C CA . ALA A 1 49 ? 28.887 -30.738 25.650 1.00 32.13 62 ALA A CA 8
ATOM 10416 C C . ALA A 1 49 ? 30.079 -30.121 24.962 1.00 4.30 62 ALA A C 8
ATOM 10417 O O . ALA A 1 49 ? 30.349 -28.919 25.116 1.00 31.41 62 ALA A O 8
ATOM 10424 N N . TRP A 1 50 ? 30.795 -30.915 24.239 1.00 10.30 63 TRP A N 8
ATOM 10425 C CA . TRP A 1 50 ? 31.935 -30.441 23.524 1.00 14.21 63 TRP A CA 8
ATOM 10426 C C . TRP A 1 50 ? 31.839 -30.821 22.087 1.00 70.15 63 TRP A C 8
ATOM 10427 O O . TRP A 1 50 ? 31.569 -31.983 21.741 1.00 62.42 63 TRP A O 8
ATOM 10448 N N . PHE A 1 51 ? 32.017 -29.861 21.256 1.00 53.42 64 PHE A N 8
ATOM 10449 C CA . PHE A 1 51 ? 32.008 -30.069 19.859 1.00 55.32 64 PHE A CA 8
ATOM 10450 C C . PHE A 1 51 ? 33.410 -30.362 19.403 1.00 64.02 64 PHE A C 8
ATOM 10451 O O . PHE A 1 51 ? 34.271 -29.486 19.418 1.00 32.32 64 PHE A O 8
ATOM 10468 N N . ARG A 1 52 ? 33.656 -31.589 19.062 1.00 62.43 65 ARG A N 8
ATOM 10469 C CA . ARG A 1 52 ? 34.947 -31.969 18.572 1.00 62.41 65 ARG A CA 8
ATOM 10470 C C . ARG A 1 52 ? 34.955 -31.813 17.073 1.00 24.14 65 ARG A C 8
ATOM 10471 O O . ARG A 1 52 ? 34.348 -32.617 16.352 1.00 0.20 65 ARG A O 8
ATOM 10492 N N . ARG A 1 53 ? 35.563 -30.767 16.602 1.00 54.31 66 ARG A N 8
ATOM 10493 C CA . ARG A 1 53 ? 35.691 -30.584 15.204 1.00 62.11 66 ARG A CA 8
ATOM 10494 C C . ARG A 1 53 ? 37.060 -31.118 14.825 1.00 31.30 66 ARG A C 8
ATOM 10495 O O . ARG A 1 53 ? 37.935 -31.222 15.695 1.00 32.42 66 ARG A O 8
ATOM 10516 N N . ARG A 1 54 ? 37.215 -31.472 13.572 1.00 44.04 67 ARG A N 8
ATOM 10517 C CA . ARG A 1 54 ? 38.429 -32.061 12.988 1.00 0.43 67 ARG A CA 8
ATOM 10518 C C . ARG A 1 54 ? 39.773 -31.570 13.561 1.00 72.51 67 ARG A C 8
ATOM 10519 O O . ARG A 1 54 ? 40.659 -32.377 13.818 1.00 45.04 67 ARG A O 8
ATOM 10540 N N . PHE A 1 55 ? 39.923 -30.287 13.768 1.00 14.14 68 PHE A N 8
ATOM 10541 C CA . PHE A 1 55 ? 41.186 -29.770 14.303 1.00 22.11 68 PHE A CA 8
ATOM 10542 C C . PHE A 1 55 ? 40.983 -28.925 15.572 1.00 35.11 68 PHE A C 8
ATOM 10543 O O . PHE A 1 55 ? 41.928 -28.271 16.050 1.00 22.42 68 PHE A O 8
ATOM 10560 N N . SER A 1 56 ? 39.781 -28.917 16.129 1.00 13.41 69 SER A N 8
ATOM 10561 C CA . SER A 1 56 ? 39.495 -28.052 17.278 1.00 72.53 69 SER A CA 8
ATOM 10562 C C . SER A 1 56 ? 38.287 -28.541 18.086 1.00 42.24 69 SER A C 8
ATOM 10563 O O . SER A 1 56 ? 37.333 -29.029 17.527 1.00 33.32 69 SER A O 8
ATOM 10571 N N . LYS A 1 57 ? 38.322 -28.356 19.385 1.00 4.32 70 LYS A N 8
ATOM 10572 C CA . LYS A 1 57 ? 37.211 -28.726 20.243 1.00 14.11 70 LYS A CA 8
ATOM 10573 C C . LYS A 1 57 ? 36.594 -27.465 20.807 1.00 51.11 70 LYS A C 8
ATOM 10574 O O . LYS A 1 57 ? 37.301 -26.487 21.063 1.00 64.44 70 LYS A O 8
ATOM 10593 N N . TYR A 1 58 ? 35.308 -27.452 20.957 1.00 44.52 71 TYR A N 8
ATOM 10594 C CA . TYR A 1 58 ? 34.622 -26.274 21.427 1.00 14.43 71 TYR A CA 8
ATOM 10595 C C . TYR A 1 58 ? 33.691 -26.630 22.559 1.00 53.22 71 TYR A C 8
ATOM 10596 O O . TYR A 1 58 ? 32.990 -27.635 22.490 1.00 20.23 71 TYR A O 8
ATOM 10614 N N . GLU A 1 59 ? 33.696 -25.821 23.591 1.00 74.13 72 GLU A N 8
ATOM 10615 C CA . GLU A 1 59 ? 32.836 -26.030 24.736 1.00 11.24 72 GLU A CA 8
ATOM 10616 C C . GLU A 1 59 ? 31.500 -25.357 24.482 1.00 1.31 72 GLU A C 8
ATOM 10617 O O . GLU A 1 59 ? 31.451 -24.185 24.070 1.00 10.43 72 GLU A O 8
ATOM 10629 N N . VAL A 1 60 ? 30.432 -26.071 24.675 1.00 54.10 73 VAL A N 8
ATOM 10630 C CA . VAL A 1 60 ? 29.147 -25.501 24.438 1.00 11.34 73 VAL A CA 8
ATOM 10631 C C . VAL A 1 60 ? 28.082 -26.128 25.329 1.00 62.31 73 VAL A C 8
ATOM 10632 O O . VAL A 1 60 ? 28.096 -27.316 25.593 1.00 62.34 73 VAL A O 8
ATOM 10645 N N . MET A 1 61 ? 27.189 -25.331 25.809 1.00 3.42 74 MET A N 8
ATOM 10646 C CA . MET A 1 61 ? 26.093 -25.837 26.592 1.00 50.13 74 MET A CA 8
ATOM 10647 C C . MET A 1 61 ? 24.808 -25.556 25.854 1.00 22.13 74 MET A C 8
ATOM 10648 O O . MET A 1 61 ? 24.656 -24.489 25.249 1.00 0.14 74 MET A O 8
ATOM 10662 N N . ALA A 1 62 ? 23.929 -26.509 25.828 1.00 21.02 75 ALA A N 8
ATOM 10663 C CA . ALA A 1 62 ? 22.673 -26.334 25.166 1.00 11.31 75 ALA A CA 8
ATOM 10664 C C . ALA A 1 62 ? 21.581 -26.046 26.188 1.00 20.13 75 ALA A C 8
ATOM 10665 O O . ALA A 1 62 ? 21.509 -26.702 27.246 1.00 21.05 75 ALA A O 8
ATOM 10672 N N . TYR A 1 63 ? 20.769 -25.056 25.901 1.00 3.43 76 TYR A N 8
ATOM 10673 C CA . TYR A 1 63 ? 19.625 -24.720 26.737 1.00 72.33 76 TYR A CA 8
ATOM 10674 C C . TYR A 1 63 ? 18.443 -25.588 26.333 1.00 10.41 76 TYR A C 8
ATOM 10675 O O . TYR A 1 63 ? 18.441 -26.133 25.231 1.00 11.35 76 TYR A O 8
ATOM 10693 N N . ASP A 1 64 ? 17.423 -25.685 27.191 1.00 53.30 77 ASP A N 8
ATOM 10694 C CA . ASP A 1 64 ? 16.240 -26.560 26.940 1.00 53.14 77 ASP A CA 8
ATOM 10695 C C . ASP A 1 64 ? 15.500 -26.203 25.669 1.00 42.12 77 ASP A C 8
ATOM 10696 O O . ASP A 1 64 ? 14.824 -27.042 25.086 1.00 53.14 77 ASP A O 8
ATOM 10705 N N . ARG A 1 65 ? 15.642 -24.967 25.222 1.00 64.35 78 ARG A N 8
ATOM 10706 C CA . ARG A 1 65 ? 14.985 -24.519 24.003 1.00 64.11 78 ARG A CA 8
ATOM 10707 C C . ARG A 1 65 ? 15.783 -24.982 22.749 1.00 4.51 78 ARG A C 8
ATOM 10708 O O . ARG A 1 65 ? 15.478 -24.603 21.619 1.00 44.24 78 ARG A O 8
ATOM 10729 N N . CYS A 1 66 ? 16.829 -25.785 22.999 1.00 10.12 79 CYS A N 8
ATOM 10730 C CA . CYS A 1 66 ? 17.659 -26.446 21.980 1.00 31.14 79 CYS A CA 8
ATOM 10731 C C . CYS A 1 66 ? 18.572 -25.441 21.262 1.00 31.31 79 CYS A C 8
ATOM 10732 O O . CYS A 1 66 ? 19.086 -25.682 20.156 1.00 72.42 79 CYS A O 8
ATOM 10739 N N . ASN A 1 67 ? 18.809 -24.336 21.923 1.00 30.41 80 ASN A N 8
ATOM 10740 C CA . ASN A 1 67 ? 19.702 -23.317 21.417 1.00 24.04 80 ASN A CA 8
ATOM 10741 C C . ASN A 1 67 ? 21.000 -23.419 22.196 1.00 74.14 80 ASN A C 8
ATOM 10742 O O . ASN A 1 67 ? 20.974 -23.646 23.417 1.00 73.21 80 ASN A O 8
ATOM 10753 N N . LEU A 1 68 ? 22.115 -23.272 21.525 1.00 41.25 81 LEU A N 8
ATOM 10754 C CA . LEU A 1 68 ? 23.393 -23.496 22.160 1.00 32.31 81 LEU A CA 8
ATOM 10755 C C . LEU A 1 68 ? 24.108 -22.225 22.551 1.00 24.20 81 LEU A C 8
ATOM 10756 O O . LEU A 1 68 ? 23.838 -21.140 2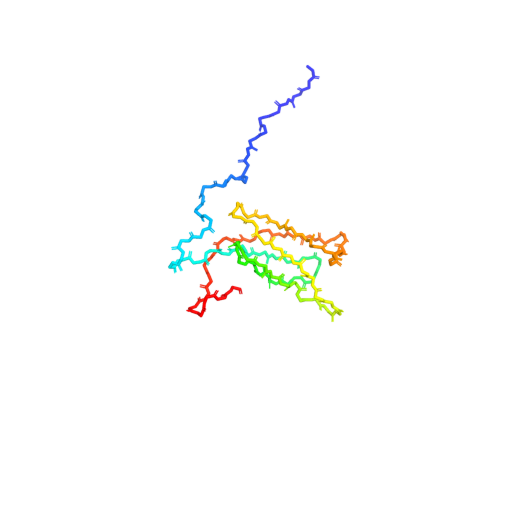2.019 1.00 64.53 81 LEU A O 8
ATOM 10772 N N . GLU A 1 69 ? 25.012 -22.369 23.484 1.00 11.12 82 GLU A N 8
ATOM 10773 C CA . GLU A 1 69 ? 25.825 -21.285 23.963 1.00 13.25 82 GLU A CA 8
ATOM 10774 C C . GLU A 1 69 ? 27.260 -21.752 23.993 1.00 62.15 82 GLU A C 8
ATOM 10775 O O . GLU A 1 69 ? 27.636 -22.589 24.832 1.00 72.13 82 GLU A O 8
ATOM 10787 N N . TRP A 1 70 ? 28.023 -21.273 23.064 1.00 45.50 83 TRP A N 8
ATOM 10788 C CA . TRP A 1 70 ? 29.408 -21.645 22.916 1.00 60.33 83 TRP A CA 8
ATOM 10789 C C . TRP A 1 70 ? 30.267 -20.769 23.794 1.00 15.41 83 TRP A C 8
ATOM 10790 O O . TRP A 1 70 ? 30.115 -19.541 23.794 1.00 24.14 83 TRP A O 8
ATOM 10811 N N . GLY A 1 71 ? 31.136 -21.384 24.546 1.00 62.32 84 GLY A N 8
ATOM 10812 C CA . GLY A 1 71 ? 32.002 -20.656 25.439 1.00 11.05 84 GLY A CA 8
ATOM 10813 C C . GLY A 1 71 ? 33.164 -19.939 24.746 1.00 52.12 84 GLY A C 8
ATOM 10814 O O . GLY A 1 71 ? 33.112 -19.629 23.552 1.00 22.45 84 GLY A O 8
ATOM 10818 N N . PHE A 1 72 ? 34.227 -19.738 25.504 1.00 34.15 85 PHE A N 8
ATOM 10819 C CA . PHE A 1 72 ? 35.436 -18.992 25.110 1.00 25.31 85 PHE A CA 8
ATOM 10820 C C . PHE A 1 72 ? 36.218 -19.700 23.994 1.00 72.02 85 PHE A C 8
ATOM 10821 O O . PHE A 1 72 ? 37.175 -19.147 23.436 1.00 44.42 85 PHE A O 8
ATOM 10838 N N . SER A 1 73 ? 35.781 -20.892 23.672 1.00 15.03 86 SER A N 8
ATOM 10839 C CA . SER A 1 73 ? 36.378 -21.722 22.656 1.00 71.31 86 SER A CA 8
ATOM 10840 C C . SER A 1 73 ? 36.518 -21.002 21.328 1.00 62.31 86 SER A C 8
ATOM 10841 O O . SER A 1 73 ? 37.514 -21.184 20.617 1.00 61.31 86 SER A O 8
ATOM 10849 N N . GLY A 1 74 ? 35.540 -20.184 20.993 1.00 44.34 87 GLY A N 8
ATOM 10850 C CA . GLY A 1 74 ? 35.694 -19.404 19.795 1.00 42.01 87 GLY A CA 8
ATOM 10851 C C . GLY A 1 74 ? 35.145 -20.075 18.567 1.00 64.22 87 GLY A C 8
ATOM 10852 O O . GLY A 1 74 ? 35.824 -20.107 17.543 1.00 74.11 87 GLY A O 8
ATOM 10856 N N . LYS A 1 75 ? 33.970 -20.688 18.675 1.00 63.02 88 LYS A N 8
ATOM 10857 C CA . LYS A 1 75 ? 33.383 -21.406 17.561 1.00 4.44 88 LYS A CA 8
ATOM 10858 C C . LYS A 1 75 ? 33.270 -20.535 16.301 1.00 73.25 88 LYS A C 8
ATOM 10859 O O . LYS A 1 75 ? 32.876 -19.364 16.364 1.00 61.32 88 LYS A O 8
ATOM 10878 N N . PRO A 1 76 ? 33.639 -21.108 15.163 1.00 24.54 89 PRO A N 8
ATOM 10879 C CA . PRO A 1 76 ? 33.732 -20.391 13.906 1.00 2.53 89 PRO A CA 8
ATOM 10880 C C . PRO A 1 76 ? 32.422 -20.229 13.143 1.00 0.02 89 PRO A C 8
ATOM 10881 O O . PRO A 1 76 ? 31.466 -21.011 13.309 1.00 1.14 89 PRO A O 8
ATOM 10892 N N . ARG A 1 77 ? 32.376 -19.179 12.354 1.00 33.45 90 ARG A N 8
ATOM 10893 C CA . ARG A 1 77 ? 31.350 -18.983 11.363 1.00 32.31 90 ARG A CA 8
ATOM 10894 C C . ARG A 1 77 ? 31.740 -19.807 10.138 1.00 23.22 90 ARG A C 8
ATOM 10895 O O . ARG A 1 77 ? 32.921 -20.140 9.963 1.00 20.05 90 ARG A O 8
ATOM 10916 N N . GLY A 1 78 ? 30.790 -20.150 9.329 1.00 34.44 91 GLY A N 8
ATOM 10917 C CA . GLY A 1 78 ? 31.062 -20.974 8.176 1.00 71.34 91 GLY A CA 8
ATOM 10918 C C . GLY A 1 78 ? 30.511 -22.351 8.368 1.00 54.22 91 GLY A C 8
ATOM 10919 O O . GLY A 1 78 ? 30.668 -23.231 7.521 1.00 33.33 91 GLY A O 8
ATOM 10923 N N . LEU A 1 79 ? 29.862 -22.538 9.483 1.00 3.03 92 LEU A N 8
ATOM 10924 C CA . LEU A 1 79 ? 29.252 -23.786 9.809 1.00 22.22 92 LEU A CA 8
ATOM 10925 C C . LEU A 1 79 ? 27.757 -23.631 9.699 1.00 70.52 92 LEU A C 8
ATOM 10926 O O . LEU A 1 79 ? 27.229 -22.513 9.741 1.00 44.15 92 LEU A O 8
ATOM 10942 N N . THR A 1 80 ? 27.089 -24.709 9.554 1.00 43.14 93 THR A N 8
ATOM 10943 C CA . THR A 1 80 ? 25.662 -24.708 9.506 1.00 53.20 93 THR A CA 8
ATOM 10944 C C . THR A 1 80 ? 25.146 -25.868 10.333 1.00 60.31 93 THR A C 8
ATOM 10945 O O . THR A 1 80 ? 25.483 -27.032 10.077 1.00 14.32 93 THR A O 8
ATOM 10956 N N . PHE A 1 81 ? 24.400 -25.543 11.343 1.00 42.25 94 PHE A N 8
ATOM 10957 C CA . PHE A 1 81 ? 23.860 -26.512 12.248 1.00 54.21 94 PHE A CA 8
ATOM 10958 C C . PHE A 1 81 ? 22.456 -26.864 11.837 1.00 3.10 94 PHE A C 8
ATOM 10959 O O . PHE A 1 81 ? 21.524 -26.076 12.025 1.00 23.03 94 PHE A O 8
ATOM 10976 N N . GLU A 1 82 ? 22.309 -28.014 11.248 1.00 42.34 95 GLU A N 8
ATOM 10977 C CA . GLU A 1 82 ? 21.023 -28.484 10.823 1.00 51.21 95 GLU A CA 8
ATOM 10978 C C . GLU A 1 82 ? 20.501 -29.425 11.884 1.00 2.34 95 GLU A C 8
ATOM 10979 O O . GLU A 1 82 ? 21.154 -30.406 12.219 1.00 30.44 95 GLU A O 8
ATOM 10991 N N . PHE A 1 83 ? 19.372 -29.098 12.449 1.00 1.42 96 PHE A N 8
ATOM 10992 C CA . PHE A 1 83 ? 18.790 -29.900 13.493 1.00 2.21 96 PHE A CA 8
ATOM 10993 C C . PHE A 1 83 ? 18.188 -31.144 12.904 1.00 11.33 96 PHE A C 8
ATOM 10994 O O . PHE A 1 83 ? 17.317 -31.064 12.030 1.00 31.23 96 PHE A O 8
ATOM 11011 N N . LEU A 1 84 ? 18.665 -32.277 13.339 1.00 42.42 97 LEU A N 8
ATOM 11012 C CA . LEU A 1 84 ? 18.119 -33.511 12.884 1.00 32.31 97 LEU A CA 8
ATOM 11013 C C . LEU A 1 84 ? 16.922 -33.852 13.713 1.00 34.04 97 LEU A C 8
ATOM 11014 O O . LEU A 1 84 ? 15.798 -33.879 13.207 1.00 20.22 97 LEU A O 8
ATOM 11030 N N . TRP A 1 85 ? 17.147 -34.059 14.989 1.00 23.43 98 TRP A N 8
ATOM 11031 C CA . TRP A 1 85 ? 16.079 -34.467 15.893 1.00 31.52 98 TRP A CA 8
ATOM 11032 C C . TRP A 1 85 ? 16.570 -34.434 17.303 1.00 30.52 98 TRP A C 8
ATOM 11033 O O . TRP A 1 85 ? 17.751 -34.243 17.536 1.00 40.41 98 TRP A O 8
ATOM 11054 N N . ASP A 1 86 ? 15.683 -34.584 18.233 1.00 24.22 99 ASP A N 8
ATOM 11055 C CA . ASP A 1 86 ? 16.081 -34.713 19.611 1.00 74.55 99 ASP A CA 8
ATOM 11056 C C . ASP A 1 86 ? 15.826 -36.134 20.005 1.00 55.35 99 ASP A C 8
ATOM 11057 O O . ASP A 1 86 ? 14.798 -36.727 19.618 1.00 71.34 99 ASP A O 8
ATOM 11066 N N . LYS A 1 87 ? 16.744 -36.705 20.701 1.00 4.04 100 LYS A N 8
ATOM 11067 C CA . LYS A 1 87 ? 16.655 -38.076 21.082 1.00 61.32 100 LYS A CA 8
ATOM 11068 C C . LYS A 1 87 ? 17.379 -38.217 22.391 1.00 63.33 100 LYS A C 8
ATOM 11069 O O . LYS A 1 87 ? 18.255 -37.407 22.697 1.00 23.30 100 LYS A O 8
ATOM 11088 N N . GLU A 1 88 ? 17.021 -39.187 23.166 1.00 51.33 101 GLU A N 8
ATOM 11089 C CA . GLU A 1 88 ? 17.674 -39.406 24.422 1.00 70.34 101 GLU A CA 8
ATOM 11090 C C . GLU A 1 88 ? 18.979 -40.153 24.214 1.00 72.11 101 GLU A C 8
ATOM 11091 O O . GLU A 1 88 ? 19.220 -40.732 23.129 1.00 42.23 101 GLU A O 8
ATOM 11103 N N . ALA A 1 89 ? 19.835 -40.090 25.199 1.00 73.54 102 ALA A N 8
ATOM 11104 C CA . ALA A 1 89 ? 21.101 -40.772 25.154 1.00 22.24 102 ALA A CA 8
ATOM 11105 C C . ALA A 1 89 ? 20.891 -42.271 25.225 1.00 74.34 102 ALA A C 8
ATOM 11106 O O . ALA A 1 89 ? 19.848 -42.747 25.694 1.00 1.14 102 ALA A O 8
ATOM 11113 N N . ALA A 1 90 ? 21.852 -43.003 24.742 1.00 64.03 103 ALA A N 8
ATOM 11114 C CA . ALA A 1 90 ? 21.798 -44.444 24.752 1.00 11.00 103 ALA A CA 8
ATOM 11115 C C . ALA A 1 90 ? 22.105 -44.974 26.151 1.00 62.24 103 ALA A C 8
ATOM 11116 O O . ALA A 1 90 ? 22.359 -44.193 27.072 1.00 32.43 103 ALA A O 8
ATOM 11123 N N . ALA A 1 91 ? 22.135 -46.293 26.301 1.00 64.22 104 ALA A N 8
ATOM 11124 C CA . ALA A 1 91 ? 22.360 -46.933 27.603 1.00 62.13 104 ALA A CA 8
ATOM 11125 C C . ALA A 1 91 ? 23.740 -46.617 28.189 1.00 23.43 104 ALA A C 8
ATOM 11126 O O . ALA A 1 91 ? 23.983 -46.832 29.378 1.00 13.21 104 ALA A O 8
ATOM 11133 N N . ASP A 1 92 ? 24.630 -46.125 27.364 1.00 62.40 105 ASP A N 8
ATOM 11134 C CA . ASP A 1 92 ? 25.983 -45.777 27.784 1.00 3.34 105 ASP A CA 8
ATOM 11135 C C . ASP A 1 92 ? 26.051 -44.308 28.174 1.00 62.41 105 ASP A C 8
ATOM 11136 O O . ASP A 1 92 ? 27.031 -43.854 28.748 1.00 44.41 105 ASP A O 8
ATOM 11145 N N . GLY A 1 93 ? 25.018 -43.569 27.841 1.00 71.42 106 GLY A N 8
ATOM 11146 C CA . GLY A 1 93 ? 24.955 -42.188 28.198 1.00 4.54 106 GLY A CA 8
ATOM 11147 C C . GLY A 1 93 ? 25.352 -41.258 27.073 1.00 31.51 106 GLY A C 8
ATOM 11148 O O . GLY A 1 93 ? 25.441 -40.047 27.281 1.00 11.10 106 GLY A O 8
ATOM 11152 N N . THR A 1 94 ? 25.585 -41.784 25.882 1.00 1.42 107 THR A N 8
ATOM 11153 C CA . THR A 1 94 ? 25.969 -40.919 24.786 1.00 33.32 107 THR A CA 8
ATOM 11154 C C . THR A 1 94 ? 24.780 -40.632 23.876 1.00 72.11 107 THR A C 8
ATOM 11155 O O . THR A 1 94 ? 23.950 -41.517 23.610 1.00 20.42 107 THR A O 8
ATOM 11166 N N . CYS A 1 95 ? 24.685 -39.409 23.439 1.00 64.35 108 CYS A N 8
ATOM 11167 C CA . CYS A 1 95 ? 23.593 -38.960 22.615 1.00 3.32 108 CYS A CA 8
ATOM 11168 C C . CYS A 1 95 ? 23.912 -39.191 21.143 1.00 44.23 108 CYS A C 8
ATOM 11169 O O . CYS A 1 95 ? 24.838 -38.539 20.609 1.00 3.04 108 CYS A O 8
ATOM 11177 N N . ASN A 1 5 ? 30.445 -45.537 31.140 1.00 1.00 18 ASN A N 9
ATOM 11178 C CA . ASN A 1 5 ? 30.846 -46.875 30.692 1.00 64.21 18 ASN A CA 9
ATOM 11179 C C . ASN A 1 5 ? 29.662 -47.800 30.638 1.00 11.41 18 ASN A C 9
ATOM 11180 O O . ASN A 1 5 ? 28.954 -47.966 31.633 1.00 73.04 18 ASN A O 9
ATOM 11191 N N . ASN A 1 6 ? 29.446 -48.391 29.477 1.00 13.41 19 ASN A N 9
ATOM 11192 C CA . ASN A 1 6 ? 28.404 -49.381 29.269 1.00 45.21 19 ASN A CA 9
ATOM 11193 C C . ASN A 1 6 ? 28.526 -49.928 27.873 1.00 40.15 19 ASN A C 9
ATOM 11194 O O . ASN A 1 6 ? 28.193 -49.249 26.906 1.00 31.04 19 ASN A O 9
ATOM 11205 N N . VAL A 1 7 ? 29.026 -51.129 27.757 1.00 34.31 20 VAL A N 9
ATOM 11206 C CA . VAL A 1 7 ? 29.195 -51.760 26.456 1.00 50.14 20 VAL A CA 9
ATOM 11207 C C . VAL A 1 7 ? 28.000 -52.679 26.182 1.00 21.02 20 VAL A C 9
ATOM 11208 O O . VAL A 1 7 ? 27.875 -53.309 25.122 1.00 33.52 20 VAL A O 9
ATOM 11221 N N . MET A 1 8 ? 27.087 -52.679 27.102 1.00 54.40 21 MET A N 9
ATOM 11222 C CA . MET A 1 8 ? 25.894 -53.498 27.011 1.00 11.43 21 MET A CA 9
ATOM 11223 C C . MET A 1 8 ? 24.779 -52.703 26.372 1.00 51.30 21 MET A C 9
ATOM 11224 O O . MET A 1 8 ? 23.732 -52.441 26.972 1.00 22.20 21 MET A O 9
ATOM 11238 N N . ALA A 1 9 ? 25.030 -52.296 25.195 1.00 62.33 22 ALA A N 9
ATOM 11239 C CA . ALA A 1 9 ? 24.097 -51.524 24.425 1.00 70.34 22 ALA A CA 9
ATOM 11240 C C . ALA A 1 9 ? 23.408 -52.418 23.419 1.00 31.04 22 ALA A C 9
ATOM 11241 O O . ALA A 1 9 ? 23.925 -52.669 22.335 1.00 65.03 22 ALA A O 9
ATOM 11248 N N . SER A 1 10 ? 22.286 -52.947 23.803 1.00 22.52 23 SER A N 9
ATOM 11249 C CA . SER A 1 10 ? 21.517 -53.821 22.955 1.00 30.41 23 SER A CA 9
ATOM 11250 C C . SER A 1 10 ? 20.364 -53.048 22.306 1.00 51.43 23 SER A C 9
ATOM 11251 O O . SER A 1 10 ? 19.300 -53.603 22.032 1.00 41.40 23 SER A O 9
ATOM 11259 N N . SER A 1 11 ? 20.608 -51.778 22.032 1.00 53.22 24 SER A N 9
ATOM 11260 C CA . SER A 1 11 ? 19.653 -50.906 21.403 1.00 3.03 24 SER A CA 9
ATOM 11261 C C . SER A 1 11 ? 19.340 -51.379 19.970 1.00 70.42 24 SER A C 9
ATOM 11262 O O . SER A 1 11 ? 20.170 -51.242 19.064 1.00 0.42 24 SER A O 9
ATOM 11270 N N . SER A 1 12 ? 18.190 -51.978 19.790 1.00 34.41 25 SER A N 9
ATOM 11271 C CA . SER A 1 12 ? 17.813 -52.551 18.524 1.00 22.34 25 SER A CA 9
ATOM 11272 C C . SER A 1 12 ? 16.978 -51.596 17.648 1.00 72.11 25 SER A C 9
ATOM 11273 O O . SER A 1 12 ? 16.599 -50.501 18.083 1.00 1.24 25 SER A O 9
ATOM 11281 N N . SER A 1 13 ? 16.679 -52.026 16.436 1.00 65.21 26 SER A N 9
ATOM 11282 C CA . SER A 1 13 ? 15.997 -51.223 15.425 1.00 62.30 26 SER A CA 9
ATOM 11283 C C . SER A 1 13 ? 14.461 -51.156 15.638 1.00 44.52 26 SER A C 9
ATOM 11284 O O . SER A 1 13 ? 13.690 -51.004 14.678 1.00 53.13 26 SER A O 9
ATOM 11292 N N . ASP A 1 14 ? 14.031 -51.226 16.872 1.00 71.41 27 ASP A N 9
ATOM 11293 C CA . ASP A 1 14 ? 12.625 -51.091 17.201 1.00 11.51 27 ASP A CA 9
ATOM 11294 C C . ASP A 1 14 ? 12.458 -49.804 17.982 1.00 42.01 27 ASP A C 9
ATOM 11295 O O . ASP A 1 14 ? 13.338 -49.441 18.773 1.00 64.44 27 ASP A O 9
ATOM 11304 N N . THR A 1 15 ? 11.393 -49.093 17.743 1.00 63.13 28 THR A N 9
ATOM 11305 C CA . THR A 1 15 ? 11.175 -47.844 18.409 1.00 51.33 28 THR A CA 9
ATOM 11306 C C . THR A 1 15 ? 10.187 -47.962 19.532 1.00 24.14 28 THR A C 9
ATOM 11307 O O . THR A 1 15 ? 9.102 -48.539 19.376 1.00 63.12 28 THR A O 9
ATOM 11318 N N . ASP A 1 16 ? 10.593 -47.469 20.662 1.00 31.12 29 ASP A N 9
ATOM 11319 C CA . ASP A 1 16 ? 9.820 -47.481 21.868 1.00 53.03 29 ASP A CA 9
ATOM 11320 C C . ASP A 1 16 ? 10.429 -46.469 22.774 1.00 73.03 29 ASP A C 9
ATOM 11321 O O . ASP A 1 16 ? 11.630 -46.229 22.693 1.00 65.54 29 ASP A O 9
ATOM 11330 N N . SER A 1 17 ? 9.643 -45.850 23.574 1.00 31.11 30 SER A N 9
ATOM 11331 C CA . SER A 1 17 ? 10.144 -44.857 24.468 1.00 73.11 30 SER A CA 9
ATOM 11332 C C . SER A 1 17 ? 10.647 -45.540 25.747 1.00 35.44 30 SER A C 9
ATOM 11333 O O . SER A 1 17 ? 9.833 -46.012 26.564 1.00 14.33 30 SER A O 9
ATOM 11341 N N . ASP A 1 18 ? 11.975 -45.650 25.888 1.00 4.12 31 ASP A N 9
ATOM 11342 C CA . ASP A 1 18 ? 12.594 -46.300 27.058 1.00 72.31 31 ASP A CA 9
ATOM 11343 C C . ASP A 1 18 ? 12.140 -45.673 28.346 1.00 30.03 31 ASP A C 9
ATOM 11344 O O . ASP A 1 18 ? 12.220 -44.451 28.520 1.00 34.14 31 ASP A O 9
ATOM 11353 N N . SER A 1 19 ? 11.664 -46.496 29.232 1.00 43.42 32 SER A N 9
ATOM 11354 C CA . SER A 1 19 ? 11.163 -46.056 30.497 1.00 30.11 32 SER A CA 9
ATOM 11355 C C . SER A 1 19 ? 12.328 -45.842 31.471 1.00 52.03 32 SER A C 9
ATOM 11356 O O . SER A 1 19 ? 12.843 -46.796 32.060 1.00 11.55 32 SER A O 9
ATOM 11364 N N . SER A 1 20 ? 12.788 -44.613 31.566 1.00 34.41 33 SER A N 9
ATOM 11365 C CA . SER A 1 20 ? 13.869 -44.275 32.456 1.00 3.34 33 SER A CA 9
ATOM 11366 C C . SER A 1 20 ? 13.414 -44.377 33.917 1.00 2.23 33 SER A C 9
ATOM 11367 O O . SER A 1 20 ? 12.390 -43.795 34.300 1.00 12.41 33 SER A O 9
ATOM 11375 N N . PRO A 1 21 ? 14.156 -45.121 34.751 1.00 34.34 34 PRO A N 9
ATOM 11376 C CA . PRO A 1 21 ? 13.801 -45.327 36.166 1.00 70.34 34 PRO A CA 9
ATOM 11377 C C . PRO A 1 21 ? 14.050 -44.084 37.023 1.00 5.02 34 PRO A C 9
ATOM 11378 O O . PRO A 1 21 ? 13.693 -44.040 38.196 1.00 22.02 34 PRO A O 9
ATOM 11389 N N . ASP A 1 22 ? 14.668 -43.089 36.436 1.00 73.54 35 ASP A N 9
ATOM 11390 C CA . ASP A 1 22 ? 14.957 -41.854 37.123 1.00 64.35 35 ASP A CA 9
ATOM 11391 C C . ASP A 1 22 ? 14.915 -40.714 36.125 1.00 14.30 35 ASP A C 9
ATOM 11392 O O . ASP A 1 22 ? 15.298 -40.893 34.959 1.00 54.44 35 ASP A O 9
ATOM 11401 N N . ARG A 1 23 ? 14.442 -39.575 36.580 1.00 0.24 36 ARG A N 9
ATOM 11402 C CA . ARG A 1 23 ? 14.300 -38.348 35.789 1.00 52.12 36 ARG A CA 9
ATOM 11403 C C . ARG A 1 23 ? 15.642 -37.884 35.190 1.00 35.51 36 ARG A C 9
ATOM 11404 O O . ARG A 1 23 ? 15.691 -37.368 34.061 1.00 74.55 36 ARG A O 9
ATOM 11425 N N . GLY A 1 24 ? 16.727 -38.111 35.917 1.00 62.24 37 GLY A N 9
ATOM 11426 C CA . GLY A 1 24 ? 18.042 -37.679 35.474 1.00 3.21 37 GLY A CA 9
ATOM 11427 C C . GLY A 1 24 ? 18.592 -38.560 34.376 1.00 40.41 37 GLY A C 9
ATOM 11428 O O . GLY A 1 24 ? 19.540 -38.203 33.697 1.00 24.43 37 GLY A O 9
ATOM 11432 N N . LEU A 1 25 ? 17.970 -39.694 34.199 1.00 31.44 38 LEU A N 9
ATOM 11433 C CA . LEU A 1 25 ? 18.376 -40.655 33.185 1.00 13.41 38 LEU A CA 9
ATOM 11434 C C . LEU A 1 25 ? 17.492 -40.510 31.949 1.00 54.24 38 LEU A C 9
ATOM 11435 O O . LEU A 1 25 ? 17.579 -41.292 31.004 1.00 53.53 38 LEU A O 9
ATOM 11451 N N . SER A 1 26 ? 16.666 -39.494 31.974 1.00 71.41 39 SER A N 9
ATOM 11452 C CA . SER A 1 26 ? 15.731 -39.207 30.921 1.00 40.41 39 SER A CA 9
ATOM 11453 C C . SER A 1 26 ? 16.157 -37.885 30.241 1.00 63.42 39 SER A C 9
ATOM 11454 O O . SER A 1 26 ? 15.332 -37.117 29.731 1.00 1.40 39 SER A O 9
ATOM 11462 N N . ARG A 1 27 ? 17.451 -37.634 30.214 1.00 54.20 40 ARG A N 9
ATOM 11463 C CA . ARG A 1 27 ? 17.948 -36.416 29.618 1.00 71.31 40 ARG A CA 9
ATOM 11464 C C . ARG A 1 27 ? 17.935 -36.500 28.103 1.00 43.52 40 ARG A C 9
ATOM 11465 O O . ARG A 1 27 ? 18.471 -37.440 27.501 1.00 63.24 40 ARG A O 9
ATOM 11486 N N . MET A 1 28 ? 17.280 -35.542 27.512 1.00 43.50 41 MET A N 9
ATOM 11487 C CA . MET A 1 28 ? 17.079 -35.477 26.086 1.00 63.43 41 MET A CA 9
ATOM 11488 C C . MET A 1 28 ? 18.208 -34.757 25.386 1.00 13.23 41 MET A C 9
ATOM 11489 O O . MET A 1 28 ? 18.883 -33.921 25.971 1.00 52.44 41 MET A O 9
ATOM 11503 N N . CYS A 1 29 ? 18.427 -35.102 24.164 1.00 22.31 42 CYS A N 9
ATOM 11504 C CA . CYS A 1 29 ? 19.458 -34.506 23.367 1.00 61.23 42 CYS A CA 9
ATOM 11505 C C . CYS A 1 29 ? 18.885 -33.795 22.178 1.00 4.13 42 CYS A C 9
ATOM 11506 O O . CYS A 1 29 ? 17.833 -34.182 21.644 1.00 45.31 42 CYS A O 9
ATOM 11513 N N . CYS A 1 30 ? 19.589 -32.783 21.765 1.00 20.43 43 CYS A N 9
ATOM 11514 C CA . CYS A 1 30 ? 19.362 -32.142 20.506 1.00 61.35 43 CYS A CA 9
ATOM 11515 C C . CYS A 1 30 ? 20.387 -32.733 19.545 1.00 15.43 43 CYS A C 9
ATOM 11516 O O . CYS A 1 30 ? 21.604 -32.575 19.743 1.00 32.33 43 CYS A O 9
ATOM 11523 N N . VAL A 1 31 ? 19.922 -33.472 18.576 1.00 72.22 44 VAL A N 9
ATOM 11524 C CA . VAL A 1 31 ? 20.787 -34.123 17.619 1.00 3.24 44 VAL A CA 9
ATOM 11525 C C . VAL A 1 31 ? 20.830 -33.302 16.353 1.00 3.40 44 VAL A C 9
ATOM 11526 O O . VAL A 1 31 ? 19.772 -33.043 15.741 1.00 71.10 44 VAL A O 9
ATOM 11539 N N . TYR A 1 32 ? 22.032 -32.888 15.983 1.00 2.45 45 TYR A N 9
ATOM 11540 C CA . TYR A 1 32 ? 22.281 -32.044 14.828 1.00 62.25 45 TYR A CA 9
ATOM 11541 C C . TYR A 1 32 ? 23.194 -32.722 13.817 1.00 42.44 45 TYR A C 9
ATOM 11542 O O . TYR A 1 32 ? 23.884 -33.699 14.126 1.00 23.20 45 TYR A O 9
ATOM 11560 N N . LYS A 1 33 ? 23.186 -32.190 12.625 1.00 0.12 46 LYS A N 9
ATOM 11561 C CA . LYS A 1 33 ? 24.094 -32.557 11.582 1.00 40.32 46 LYS A CA 9
ATOM 11562 C C . LYS A 1 33 ? 24.893 -31.297 11.287 1.00 40.23 46 LYS A C 9
ATOM 11563 O O . LYS A 1 33 ? 24.313 -30.234 11.031 1.00 43.52 46 LYS A O 9
ATOM 11582 N N . ILE A 1 34 ? 26.183 -31.389 11.402 1.00 23.31 47 ILE A N 9
ATOM 11583 C CA . ILE A 1 34 ? 27.047 -30.250 11.246 1.00 14.10 47 ILE A CA 9
ATOM 11584 C C . ILE A 1 34 ? 27.575 -30.174 9.838 1.00 73.10 47 ILE A C 9
ATOM 11585 O O . ILE A 1 34 ? 28.195 -31.133 9.338 1.00 4.12 47 ILE A O 9
ATOM 11601 N N . HIS A 1 35 ? 27.338 -29.056 9.219 1.00 21.34 48 HIS A N 9
ATOM 11602 C CA . HIS A 1 35 ? 27.797 -28.786 7.871 1.00 14.05 48 HIS A CA 9
ATOM 11603 C C . HIS A 1 35 ? 28.871 -27.700 7.964 1.00 43.24 48 HIS A C 9
ATOM 11604 O O . HIS A 1 35 ? 28.738 -26.783 8.790 1.00 73.12 48 HIS A O 9
ATOM 11618 N N . PRO A 1 36 ? 29.942 -27.761 7.151 1.00 32.05 49 PRO A N 9
ATOM 11619 C CA . PRO A 1 36 ? 30.157 -28.810 6.152 1.00 70.02 49 PRO A CA 9
ATOM 11620 C C . PRO A 1 36 ? 30.639 -30.120 6.773 1.00 14.52 49 PRO A C 9
ATOM 11621 O O . PRO A 1 36 ? 31.007 -30.177 7.960 1.00 72.31 49 PRO A O 9
ATOM 11632 N N . GLY A 1 37 ? 30.616 -31.154 5.992 1.00 13.04 50 GLY A N 9
ATOM 11633 C CA . GLY A 1 37 ? 31.038 -32.439 6.443 1.00 22.23 50 GLY A CA 9
ATOM 11634 C C . GLY A 1 37 ? 29.871 -33.364 6.589 1.00 52.34 50 GLY A C 9
ATOM 11635 O O . GLY A 1 37 ? 29.785 -34.387 5.913 1.00 31.05 50 GLY A O 9
ATOM 11639 N N . GLY A 1 38 ? 28.945 -32.987 7.421 1.00 50.53 51 GLY A N 9
ATOM 11640 C CA . GLY A 1 38 ? 27.812 -33.824 7.689 1.00 53.14 51 GLY A CA 9
ATOM 11641 C C . GLY A 1 38 ? 28.068 -34.652 8.917 1.00 62.43 51 GLY A C 9
ATOM 11642 O O . GLY A 1 38 ? 27.773 -35.841 8.953 1.00 61.31 51 GLY A O 9
ATOM 11646 N N . ASN A 1 39 ? 28.623 -34.016 9.923 1.00 45.21 52 ASN A N 9
ATOM 11647 C CA . ASN A 1 39 ? 28.968 -34.711 11.161 1.00 12.13 52 ASN A CA 9
ATOM 11648 C C . ASN A 1 39 ? 27.766 -34.753 12.060 1.00 35.41 52 ASN A C 9
ATOM 11649 O O . ASN A 1 39 ? 27.162 -33.723 12.317 1.00 13.22 52 ASN A O 9
ATOM 11660 N N . ILE A 1 40 ? 27.415 -35.910 12.537 1.00 32.32 53 ILE A N 9
ATOM 11661 C CA . ILE A 1 40 ? 26.268 -36.028 13.400 1.00 72.02 53 ILE A CA 9
ATOM 11662 C C . ILE A 1 40 ? 26.707 -35.733 14.827 1.00 5.40 53 ILE A C 9
ATOM 11663 O O . ILE A 1 40 ? 27.459 -36.500 15.443 1.00 22.21 53 ILE A O 9
ATOM 11679 N N . TRP A 1 41 ? 26.274 -34.625 15.336 1.00 60.52 54 TRP A N 9
ATOM 11680 C CA . TRP A 1 41 ? 26.679 -34.193 16.637 1.00 34.32 54 TRP A CA 9
ATOM 11681 C C . TRP A 1 41 ? 25.465 -34.040 17.517 1.00 13.31 54 TRP A C 9
ATOM 11682 O O . TRP A 1 41 ? 24.532 -33.311 17.192 1.00 75.13 54 TRP A O 9
ATOM 11703 N N . SER A 1 42 ? 25.453 -34.763 18.587 1.00 4.43 55 SER A N 9
ATOM 11704 C CA . SER A 1 42 ? 24.380 -34.712 19.515 1.00 30.35 55 SER A CA 9
ATOM 11705 C C . SER A 1 42 ? 24.856 -34.052 20.794 1.00 35.31 55 SER A C 9
ATOM 11706 O O . SER A 1 42 ? 25.966 -34.308 21.264 1.00 23.34 55 SER A O 9
ATOM 11714 N N . THR A 1 43 ? 24.047 -33.199 21.322 1.00 32.22 56 THR A N 9
ATOM 11715 C CA . THR A 1 43 ? 24.353 -32.497 22.528 1.00 51.42 56 THR A CA 9
ATOM 11716 C C . THR A 1 43 ? 23.193 -32.707 23.483 1.00 62.22 56 THR A C 9
ATOM 11717 O O . THR A 1 43 ? 22.030 -32.738 23.050 1.00 21.22 56 THR A O 9
ATOM 11728 N N . LYS A 1 44 ? 23.473 -32.903 24.741 1.00 4.44 57 LYS A N 9
ATOM 11729 C CA . LYS A 1 44 ? 22.421 -33.218 25.654 1.00 64.44 57 LYS A CA 9
ATOM 11730 C C . LYS A 1 44 ? 21.908 -31.961 26.364 1.00 53.21 57 LYS A C 9
ATOM 11731 O O . LYS A 1 44 ? 22.662 -31.241 27.024 1.00 54.15 57 LYS A O 9
ATOM 11750 N N . LYS A 1 45 ? 20.621 -31.705 26.161 1.00 60.40 58 LYS A N 9
ATOM 11751 C CA . LYS A 1 45 ? 19.908 -30.513 26.640 1.00 10.21 58 LYS A CA 9
ATOM 11752 C C . LYS A 1 45 ? 20.072 -30.323 28.136 1.00 31.10 58 LYS A C 9
ATOM 11753 O O . LYS A 1 45 ? 19.666 -31.181 28.937 1.00 22.01 58 LYS A O 9
ATOM 11772 N N . GLY A 1 46 ? 20.671 -29.223 28.506 1.00 5.24 59 GLY A N 9
ATOM 11773 C CA . GLY A 1 46 ? 20.840 -28.905 29.893 1.00 30.34 59 GLY A CA 9
ATOM 11774 C C . GLY A 1 46 ? 22.252 -29.129 30.351 1.00 11.30 59 GLY A C 9
ATOM 11775 O O . GLY A 1 46 ? 22.628 -28.704 31.440 1.00 54.24 59 GLY A O 9
ATOM 11779 N N . GLU A 1 47 ? 23.037 -29.785 29.543 1.00 65.04 60 GLU A N 9
ATOM 11780 C CA . GLU A 1 47 ? 24.403 -30.055 29.890 1.00 2.25 60 GLU A CA 9
ATOM 11781 C C . GLU A 1 47 ? 25.341 -29.169 29.116 1.00 23.42 60 GLU A C 9
ATOM 11782 O O . GLU A 1 47 ? 24.943 -28.449 28.184 1.00 52.21 60 GLU A O 9
ATOM 11794 N N . GLN A 1 48 ? 26.579 -29.217 29.515 1.00 45.34 61 GLN A N 9
ATOM 11795 C CA . GLN A 1 48 ? 27.630 -28.591 28.801 1.00 64.25 61 GLN A CA 9
ATOM 11796 C C . GLN A 1 48 ? 28.107 -29.624 27.796 1.00 10.43 61 GLN A C 9
ATOM 11797 O O . GLN A 1 48 ? 28.009 -30.838 28.053 1.00 2.43 61 GLN A O 9
ATOM 11811 N N . ALA A 1 49 ? 28.598 -29.193 26.693 1.00 41.31 62 ALA A N 9
ATOM 11812 C CA . ALA A 1 49 ? 29.038 -30.088 25.679 1.00 32.13 62 ALA A CA 9
ATOM 11813 C C . ALA A 1 49 ? 30.223 -29.503 24.980 1.00 4.30 62 ALA A C 9
ATOM 11814 O O . ALA A 1 49 ? 30.584 -28.338 25.194 1.00 31.41 62 ALA A O 9
ATOM 11821 N N . TRP A 1 50 ? 30.843 -30.291 24.196 1.00 10.30 63 TRP A N 9
ATOM 11822 C CA . TRP A 1 50 ? 31.955 -29.866 23.438 1.00 14.21 63 TRP A CA 9
ATOM 11823 C C . TRP A 1 50 ? 31.801 -30.357 22.039 1.00 70.15 63 TRP A C 9
ATOM 11824 O O . TRP A 1 50 ? 31.351 -31.484 21.805 1.00 62.42 63 TRP A O 9
ATOM 11845 N N . PHE A 1 51 ? 32.095 -29.519 21.124 1.00 53.42 64 PHE A N 9
ATOM 11846 C CA . PHE A 1 51 ? 32.031 -29.864 19.760 1.00 55.32 64 PHE A CA 9
ATOM 11847 C C . PHE A 1 51 ? 33.414 -30.203 19.278 1.00 64.02 64 PHE A C 9
ATOM 11848 O O . PHE A 1 51 ? 34.325 -29.387 19.372 1.00 32.32 64 PHE A O 9
ATOM 11865 N N . ARG A 1 52 ? 33.583 -31.405 18.822 1.00 62.43 65 ARG A N 9
ATOM 11866 C CA . ARG A 1 52 ? 34.841 -31.835 18.281 1.00 62.41 65 ARG A CA 9
ATOM 11867 C C . ARG A 1 52 ? 34.818 -31.715 16.776 1.00 24.14 65 ARG A C 9
ATOM 11868 O O . ARG A 1 52 ? 34.065 -32.417 16.095 1.00 0.20 65 ARG A O 9
ATOM 11889 N N . ARG A 1 53 ? 35.596 -30.806 16.275 1.00 54.31 66 ARG A N 9
ATOM 11890 C CA . ARG A 1 53 ? 35.733 -30.604 14.865 1.00 62.11 66 ARG A CA 9
ATOM 11891 C C . ARG A 1 53 ? 37.072 -31.237 14.466 1.00 31.30 66 ARG A C 9
ATOM 11892 O O . ARG A 1 53 ? 37.800 -31.699 15.353 1.00 32.42 66 ARG A O 9
ATOM 11913 N N . ARG A 1 54 ? 37.361 -31.288 13.173 1.00 44.04 67 ARG A N 9
ATOM 11914 C CA . ARG A 1 54 ? 38.595 -31.871 12.597 1.00 0.43 67 ARG A CA 9
ATOM 11915 C C . ARG A 1 54 ? 39.866 -31.717 13.451 1.00 72.51 67 ARG A C 9
ATOM 11916 O O . ARG A 1 54 ? 40.537 -32.697 13.717 1.00 45.04 67 ARG A O 9
ATOM 11937 N N . PHE A 1 55 ? 40.196 -30.518 13.877 1.00 14.14 68 PHE A N 9
ATOM 11938 C CA . PHE A 1 55 ? 41.420 -30.332 14.643 1.00 22.11 68 PHE A CA 9
ATOM 11939 C C . PHE A 1 55 ? 41.169 -29.543 15.916 1.00 35.11 68 PHE A C 9
ATOM 11940 O O . PHE A 1 55 ? 42.109 -29.086 16.561 1.00 22.42 68 PHE A O 9
ATOM 11957 N N . SER A 1 56 ? 39.927 -29.378 16.308 1.00 13.41 69 SER A N 9
ATOM 11958 C CA . SER A 1 56 ? 39.659 -28.546 17.462 1.00 72.53 69 SER A CA 9
ATOM 11959 C C . SER A 1 56 ? 38.414 -28.973 18.218 1.00 42.24 69 SER A C 9
ATOM 11960 O O . SER A 1 56 ? 37.521 -29.598 17.668 1.00 33.32 69 SER A O 9
ATOM 11968 N N . LYS A 1 57 ? 38.372 -28.605 19.463 1.00 4.32 70 LYS A N 9
ATOM 11969 C CA . LYS A 1 57 ? 37.280 -28.822 20.329 1.00 14.11 70 LYS A CA 9
ATOM 11970 C C . LYS A 1 57 ? 36.766 -27.473 20.815 1.00 51.11 70 LYS A C 9
ATOM 11971 O O . LYS A 1 57 ? 37.551 -26.575 21.140 1.00 64.44 70 LYS A O 9
ATOM 11990 N N . TYR A 1 58 ? 35.475 -27.318 20.808 1.00 44.52 71 TYR A N 9
ATOM 11991 C CA . TYR A 1 58 ? 34.850 -26.071 21.169 1.00 14.43 71 TYR A CA 9
ATOM 11992 C C . TYR A 1 58 ? 33.830 -26.292 22.272 1.00 53.22 71 TYR A C 9
ATOM 11993 O O . TYR A 1 58 ? 33.018 -27.201 22.189 1.00 20.23 71 TYR A O 9
ATOM 12011 N N . GLU A 1 59 ? 33.892 -25.471 23.288 1.00 74.13 72 GLU A N 9
ATOM 12012 C CA . GLU A 1 59 ? 33.002 -25.557 24.428 1.00 11.24 72 GLU A CA 9
ATOM 12013 C C . GLU A 1 59 ? 31.694 -24.829 24.134 1.00 1.31 72 GLU A C 9
ATOM 12014 O O . GLU A 1 59 ? 31.703 -23.644 23.718 1.00 10.43 72 GLU A O 9
ATOM 12026 N N . VAL A 1 60 ? 30.593 -25.532 24.316 1.00 54.10 73 VAL A N 9
ATOM 12027 C CA . VAL A 1 60 ? 29.270 -24.985 24.072 1.00 11.34 73 VAL A CA 9
ATOM 12028 C C . VAL A 1 60 ? 28.239 -25.674 24.973 1.00 62.31 73 VAL A C 9
ATOM 12029 O O . VAL A 1 60 ? 28.443 -26.786 25.400 1.00 62.34 73 VAL A O 9
ATOM 12042 N N . MET A 1 61 ? 27.178 -25.007 25.293 1.00 3.42 74 MET A N 9
ATOM 12043 C CA . MET A 1 61 ? 26.123 -25.652 26.050 1.00 50.13 74 MET A CA 9
ATOM 12044 C C . MET A 1 61 ? 24.807 -25.545 25.311 1.00 22.13 74 MET A C 9
ATOM 12045 O O . MET A 1 61 ? 24.524 -24.512 24.691 1.00 0.14 74 MET A O 9
ATOM 12059 N N . ALA A 1 62 ? 24.035 -26.609 25.345 1.00 21.02 75 ALA A N 9
ATOM 12060 C CA . ALA A 1 62 ? 22.759 -26.659 24.683 1.00 11.31 75 ALA A CA 9
ATOM 12061 C C . ALA A 1 62 ? 21.646 -26.473 25.700 1.00 20.13 75 ALA A C 9
ATOM 12062 O O . ALA A 1 62 ? 21.535 -27.243 26.666 1.00 21.05 75 ALA A O 9
ATOM 12069 N N . TYR A 1 63 ? 20.857 -25.457 25.516 1.00 3.43 76 TYR A N 9
ATOM 12070 C CA . TYR A 1 63 ? 19.716 -25.212 26.372 1.00 72.33 76 TYR A CA 9
ATOM 12071 C C . TYR A 1 63 ? 18.539 -26.083 25.955 1.00 10.41 76 TYR A C 9
ATOM 12072 O O . TYR A 1 63 ? 18.637 -26.849 24.996 1.00 11.35 76 TYR A O 9
ATOM 12090 N N . ASP A 1 64 ? 17.426 -25.940 26.651 1.00 53.30 77 ASP A N 9
ATOM 12091 C CA . ASP A 1 64 ? 16.241 -26.775 26.431 1.00 53.14 77 ASP A CA 9
ATOM 12092 C C . ASP A 1 64 ? 15.649 -26.519 25.030 1.00 42.12 77 ASP A C 9
ATOM 12093 O O . ASP A 1 64 ? 15.117 -27.419 24.407 1.00 53.14 77 ASP A O 9
ATOM 12102 N N . ARG A 1 65 ? 15.802 -25.286 24.522 1.00 64.35 78 ARG A N 9
ATOM 12103 C CA . ARG A 1 65 ? 15.359 -24.955 23.142 1.00 64.11 78 ARG A CA 9
ATOM 12104 C C . ARG A 1 65 ? 16.435 -25.326 22.122 1.00 4.51 78 ARG A C 9
ATOM 12105 O O . ARG A 1 65 ? 16.357 -24.908 20.961 1.00 44.24 78 ARG A O 9
ATOM 12126 N N . CYS A 1 66 ? 17.454 -26.062 22.566 1.00 10.12 79 CYS A N 9
ATOM 12127 C CA . CYS A 1 66 ? 18.606 -26.436 21.736 1.00 31.14 79 CYS A CA 9
ATOM 12128 C C . CYS A 1 66 ? 19.457 -25.206 21.418 1.00 31.31 79 CYS A C 9
ATOM 12129 O O . CYS A 1 66 ? 20.259 -25.208 20.484 1.00 72.42 79 CYS A O 9
ATOM 12136 N N . ASN A 1 67 ? 19.287 -24.153 22.222 1.00 30.41 80 ASN A N 9
ATOM 12137 C CA . ASN A 1 67 ? 20.075 -22.942 22.050 1.00 24.04 80 ASN A CA 9
ATOM 12138 C C . ASN A 1 67 ? 21.477 -23.247 22.465 1.00 74.14 80 ASN A C 9
ATOM 12139 O O . ASN A 1 67 ? 21.703 -23.745 23.562 1.00 73.21 80 ASN A O 9
ATOM 12150 N N . LEU A 1 68 ? 22.394 -22.988 21.608 1.00 41.25 81 LEU A N 9
ATOM 12151 C CA . LEU A 1 68 ? 23.760 -23.315 21.847 1.00 32.31 81 LEU A CA 9
ATOM 12152 C C . LEU A 1 68 ? 24.582 -22.096 22.132 1.00 24.20 81 LEU A C 9
ATOM 12153 O O . LEU A 1 68 ? 24.752 -21.216 21.280 1.00 64.53 81 LEU A O 9
ATOM 12169 N N . GLU A 1 69 ? 25.076 -22.037 23.338 1.00 11.12 82 GLU A N 9
ATOM 12170 C CA . GLU A 1 69 ? 25.877 -20.927 23.759 1.00 13.25 82 GLU A CA 9
ATOM 12171 C C . GLU A 1 69 ? 27.321 -21.340 23.738 1.00 62.15 82 GLU A C 9
ATOM 12172 O O . GLU A 1 69 ? 27.765 -22.176 24.565 1.00 72.13 82 GLU A O 9
ATOM 12184 N N . TRP A 1 70 ? 28.016 -20.844 22.762 1.00 45.50 83 TRP A N 9
ATOM 12185 C CA . TRP A 1 70 ? 29.413 -21.105 22.595 1.00 60.33 83 TRP A CA 9
ATOM 12186 C C . TRP A 1 70 ? 30.212 -20.215 23.513 1.00 15.41 83 TRP A C 9
ATOM 12187 O O . TRP A 1 70 ? 29.962 -19.007 23.600 1.00 24.14 83 TRP A O 9
ATOM 12208 N N . GLY A 1 71 ? 31.103 -20.828 24.243 1.00 62.32 84 GLY A N 9
ATOM 12209 C CA . GLY A 1 71 ? 31.957 -20.126 25.171 1.00 11.05 84 GLY A CA 9
ATOM 12210 C C . GLY A 1 71 ? 33.075 -19.349 24.490 1.00 52.12 84 GLY A C 9
ATOM 12211 O O . GLY A 1 71 ? 32.919 -18.846 23.366 1.00 22.45 84 GLY A O 9
ATOM 12215 N N . PHE A 1 72 ? 34.207 -19.269 25.164 1.00 34.15 85 PHE A N 9
ATOM 12216 C CA . PHE A 1 72 ? 35.389 -18.543 24.698 1.00 25.31 85 PHE A CA 9
ATOM 12217 C C . PHE A 1 72 ? 36.046 -19.263 23.505 1.00 72.02 85 PHE A C 9
ATOM 12218 O O . PHE A 1 72 ? 37.027 -18.792 22.924 1.00 44.42 85 PHE A O 9
ATOM 12235 N N . SER A 1 73 ? 35.508 -20.409 23.196 1.00 15.03 86 SER A N 9
ATOM 12236 C CA . SER A 1 73 ? 35.888 -21.221 22.076 1.00 71.31 86 SER A CA 9
ATOM 12237 C C . SER A 1 73 ? 35.937 -20.393 20.789 1.00 62.31 86 SER A C 9
ATOM 12238 O O . SER A 1 73 ? 36.922 -20.454 20.036 1.00 61.31 86 SER A O 9
ATOM 12246 N N . GLY A 1 74 ? 34.899 -19.580 20.574 1.00 44.34 87 GLY A N 9
ATOM 12247 C CA . GLY A 1 74 ? 34.891 -18.703 19.416 1.00 42.01 87 GLY A CA 9
ATOM 12248 C C . GLY A 1 74 ? 34.871 -19.480 18.123 1.00 64.22 87 GLY A C 9
ATOM 12249 O O . GLY A 1 74 ? 35.633 -19.176 17.212 1.00 74.11 87 GLY A O 9
ATOM 12253 N N . LYS A 1 75 ? 34.057 -20.537 18.080 1.00 63.02 88 LYS A N 9
ATOM 12254 C CA . LYS A 1 75 ? 34.035 -21.464 16.963 1.00 4.44 88 LYS A CA 9
ATOM 12255 C C . LYS A 1 75 ? 33.817 -20.748 15.602 1.00 73.25 88 LYS A C 9
ATOM 12256 O O . LYS A 1 75 ? 33.201 -19.660 15.542 1.00 61.32 88 LYS A O 9
ATOM 12275 N N . PRO A 1 76 ? 34.317 -21.362 14.512 1.00 24.54 89 PRO A N 9
ATOM 12276 C CA . PRO A 1 76 ? 34.171 -20.861 13.150 1.00 2.53 89 PRO A CA 9
ATOM 12277 C C . PRO A 1 76 ? 32.747 -20.408 12.815 1.00 0.02 89 PRO A C 9
ATOM 12278 O O . PRO A 1 76 ? 31.752 -21.124 13.073 1.00 1.14 89 PRO A O 9
ATOM 12289 N N . ARG A 1 77 ? 32.645 -19.194 12.329 1.00 33.45 90 ARG A N 9
ATOM 12290 C CA . ARG A 1 77 ? 31.379 -18.648 11.905 1.00 32.31 90 ARG A CA 9
ATOM 12291 C C . ARG A 1 77 ? 31.116 -19.151 10.509 1.00 23.22 90 ARG A C 9
ATOM 12292 O O . ARG A 1 77 ? 32.027 -19.143 9.673 1.00 20.05 90 ARG A O 9
ATOM 12313 N N . GLY A 1 78 ? 29.929 -19.592 10.244 1.00 34.44 91 GLY A N 9
ATOM 12314 C CA . GLY A 1 78 ? 29.649 -20.109 8.938 1.00 71.34 91 GLY A CA 9
ATOM 12315 C C . GLY A 1 78 ? 29.419 -21.593 8.969 1.00 54.22 91 GLY A C 9
ATOM 12316 O O . GLY A 1 78 ? 29.347 -22.236 7.928 1.00 33.33 91 GLY A O 9
ATOM 12320 N N . LEU A 1 79 ? 29.324 -22.150 10.149 1.00 3.03 92 LEU A N 9
ATOM 12321 C CA . LEU A 1 79 ? 28.999 -23.556 10.253 1.00 22.22 92 LEU A CA 9
ATOM 12322 C C . LEU A 1 79 ? 27.520 -23.683 10.391 1.00 70.52 92 LEU A C 9
ATOM 12323 O O . LEU A 1 79 ? 26.881 -22.859 11.053 1.00 44.15 92 LEU A O 9
ATOM 12339 N N . THR A 1 80 ? 26.980 -24.692 9.820 1.00 43.14 93 THR A N 9
ATOM 12340 C CA . THR A 1 80 ? 25.563 -24.859 9.840 1.00 53.20 93 THR A CA 9
ATOM 12341 C C . THR A 1 80 ? 25.186 -26.039 10.691 1.00 60.31 93 THR A C 9
ATOM 12342 O O . THR A 1 80 ? 25.691 -27.155 10.506 1.00 14.32 93 THR A O 9
ATOM 12353 N N . PHE A 1 81 ? 24.348 -25.775 11.644 1.00 42.25 94 PHE A N 9
ATOM 12354 C CA . PHE A 1 81 ? 23.877 -26.763 12.547 1.00 54.21 94 PHE A CA 9
ATOM 12355 C C . PHE A 1 81 ? 22.469 -27.112 12.132 1.00 3.10 94 PHE A C 9
ATOM 12356 O O . PHE A 1 81 ? 21.545 -26.303 12.310 1.00 23.03 94 PHE A O 9
ATOM 12373 N N . GLU A 1 82 ? 22.304 -28.249 11.516 1.00 42.34 95 GLU A N 9
ATOM 12374 C CA . GLU A 1 82 ? 21.006 -28.654 11.079 1.00 51.21 95 GLU A CA 9
ATOM 12375 C C . GLU A 1 82 ? 20.410 -29.560 12.116 1.00 2.34 95 GLU A C 9
ATOM 12376 O O . GLU A 1 82 ? 20.943 -30.630 12.387 1.00 30.44 95 GLU A O 9
ATOM 12388 N N . PHE A 1 83 ? 19.346 -29.120 12.719 1.00 1.42 96 PHE A N 9
ATOM 12389 C CA . PHE A 1 83 ? 18.695 -29.871 13.752 1.00 2.21 96 PHE A CA 9
ATOM 12390 C C . PHE A 1 83 ? 17.987 -31.068 13.164 1.00 11.33 96 PHE A C 9
ATOM 12391 O O . PHE A 1 83 ? 17.047 -30.922 12.365 1.00 31.23 96 PHE A O 9
ATOM 12408 N N . LEU A 1 84 ? 18.436 -32.222 13.541 1.00 42.42 97 LEU A N 9
ATOM 12409 C CA . LEU A 1 84 ? 17.867 -33.434 13.069 1.00 32.31 97 LEU A CA 9
ATOM 12410 C C . LEU A 1 84 ? 16.703 -33.802 13.931 1.00 34.04 97 LEU A C 9
ATOM 12411 O O . LEU A 1 84 ? 15.567 -33.781 13.478 1.00 20.22 97 LEU A O 9
ATOM 12427 N N . TRP A 1 85 ? 16.963 -34.077 15.191 1.00 23.43 98 TRP A N 9
ATOM 12428 C CA . TRP A 1 85 ? 15.893 -34.538 16.066 1.00 31.52 98 TRP A CA 9
ATOM 12429 C C . TRP A 1 85 ? 16.216 -34.370 17.531 1.00 30.52 98 TRP A C 9
ATOM 12430 O O . TRP A 1 85 ? 17.345 -34.056 17.904 1.00 40.41 98 TRP A O 9
ATOM 12451 N N . ASP A 1 86 ? 15.209 -34.565 18.333 1.00 24.22 99 ASP A N 9
ATOM 12452 C CA . ASP A 1 86 ? 15.291 -34.509 19.779 1.00 74.55 99 ASP A CA 9
ATOM 12453 C C . ASP A 1 86 ? 15.080 -35.933 20.275 1.00 55.35 99 ASP A C 9
ATOM 12454 O O . ASP A 1 86 ? 14.113 -36.586 19.863 1.00 71.34 99 ASP A O 9
ATOM 12463 N N . LYS A 1 87 ? 15.964 -36.434 21.109 1.00 4.04 100 LYS A N 9
ATOM 12464 C CA . LYS A 1 87 ? 15.855 -37.825 21.570 1.00 61.32 100 LYS A CA 9
ATOM 12465 C C . LYS A 1 87 ? 16.633 -38.022 22.859 1.00 63.33 100 LYS A C 9
ATOM 12466 O O . LYS A 1 87 ? 17.653 -37.397 23.058 1.00 23.30 100 LYS A O 9
ATOM 12485 N N . GLU A 1 88 ? 16.120 -38.871 23.721 1.00 51.33 101 GLU A N 9
ATOM 12486 C CA . GLU A 1 88 ? 16.734 -39.193 25.006 1.00 70.34 101 GLU A CA 9
ATOM 12487 C C . GLU A 1 88 ? 18.043 -39.933 24.843 1.00 72.11 101 GLU A C 9
ATOM 12488 O O . GLU A 1 88 ? 18.284 -40.600 23.825 1.00 42.23 101 GLU A O 9
ATOM 12500 N N . ALA A 1 89 ? 18.881 -39.809 25.837 1.00 73.54 102 ALA A N 9
ATOM 12501 C CA . ALA A 1 89 ? 20.086 -40.588 25.920 1.00 22.24 102 ALA A CA 9
ATOM 12502 C C . ALA A 1 89 ? 19.763 -41.820 26.727 1.00 74.34 102 ALA A C 9
ATOM 12503 O O . ALA A 1 89 ? 18.688 -41.901 27.353 1.00 1.14 102 ALA A O 9
ATOM 12510 N N . ALA A 1 90 ? 20.654 -42.756 26.736 1.00 64.03 103 ALA A N 9
ATOM 12511 C CA . ALA A 1 90 ? 20.461 -43.959 27.496 1.00 11.00 103 ALA A CA 9
ATOM 12512 C C . ALA A 1 90 ? 20.707 -43.692 28.995 1.00 62.24 103 ALA A C 9
ATOM 12513 O O . ALA A 1 90 ? 21.153 -42.594 29.381 1.00 32.43 103 ALA A O 9
ATOM 12520 N N . ALA A 1 91 ? 20.423 -44.688 29.829 1.00 64.22 104 ALA A N 9
ATOM 12521 C CA . ALA A 1 91 ? 20.583 -44.587 31.284 1.00 62.13 104 ALA A CA 9
ATOM 12522 C C . ALA A 1 91 ? 22.042 -44.367 31.663 1.00 23.43 104 ALA A C 9
ATOM 12523 O O . ALA A 1 91 ? 22.353 -43.762 32.693 1.00 13.21 104 ALA A O 9
ATOM 12530 N N . ASP A 1 92 ? 22.920 -44.848 30.819 1.00 62.40 105 ASP A N 9
ATOM 12531 C CA . ASP A 1 92 ? 24.361 -44.670 30.975 1.00 3.34 105 ASP A CA 9
ATOM 12532 C C . ASP A 1 92 ? 24.785 -43.230 30.647 1.00 62.41 105 ASP A C 9
ATOM 12533 O O . ASP A 1 92 ? 25.879 -42.793 31.011 1.00 44.41 105 ASP A O 9
ATOM 12542 N N . GLY A 1 93 ? 23.909 -42.506 29.966 1.00 71.42 106 GLY A N 9
ATOM 12543 C CA . GLY A 1 93 ? 24.160 -41.122 29.630 1.00 4.54 106 GLY A CA 9
ATOM 12544 C C . GLY A 1 93 ? 24.699 -40.936 28.230 1.00 31.51 106 GLY A C 9
ATOM 12545 O O . GLY A 1 93 ? 25.113 -39.824 27.863 1.00 11.10 106 GLY A O 9
ATOM 12549 N N . THR A 1 94 ? 24.666 -41.986 27.434 1.00 1.42 107 THR A N 9
ATOM 12550 C CA . THR A 1 94 ? 25.222 -41.928 26.111 1.00 33.32 107 THR A CA 9
ATOM 12551 C C . THR A 1 94 ? 24.184 -41.485 25.131 1.00 72.11 107 THR A C 9
ATOM 12552 O O . THR A 1 94 ? 23.025 -41.909 25.190 1.00 20.42 107 THR A O 9
ATOM 12563 N N . CYS A 1 95 ? 24.582 -40.622 24.279 1.00 64.35 108 CYS A N 9
ATOM 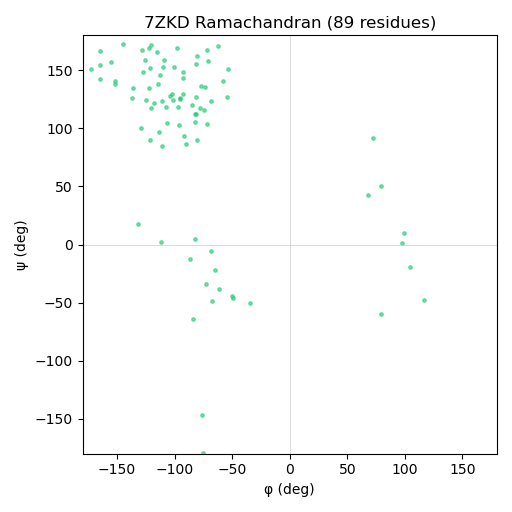12564 C CA . CYS A 1 95 ? 23.729 -40.063 23.312 1.00 3.32 108 CYS A CA 9
ATOM 12565 C C . CYS A 1 95 ? 24.332 -40.340 21.947 1.00 44.23 108 CYS A C 9
ATOM 12566 O O . CYS A 1 95 ? 25.428 -39.807 21.661 1.00 3.04 108 CYS A O 9
ATOM 12574 N N . ASN A 1 5 ? 24.552 -75.189 0.686 1.00 1.00 18 ASN A N 10
ATOM 12575 C CA . ASN A 1 5 ? 24.974 -73.811 0.910 1.00 64.21 18 ASN A CA 10
ATOM 12576 C C . ASN A 1 5 ? 23.805 -72.920 0.546 1.00 11.41 18 ASN A C 10
ATOM 12577 O O . ASN A 1 5 ? 23.089 -73.212 -0.412 1.00 73.04 18 ASN A O 10
ATOM 12588 N N . ASN A 1 6 ? 23.571 -71.880 1.316 1.00 13.41 19 ASN A N 10
ATOM 12589 C CA . ASN A 1 6 ? 22.447 -70.994 1.081 1.00 45.21 19 ASN A CA 10
ATOM 12590 C C . ASN A 1 6 ? 22.860 -69.561 0.992 1.00 40.15 19 ASN A C 10
ATOM 12591 O O . ASN A 1 6 ? 23.279 -68.963 1.971 1.00 31.04 19 ASN A O 10
ATOM 12602 N N . VAL A 1 7 ? 22.783 -69.029 -0.186 1.00 34.31 20 VAL A N 10
ATOM 12603 C CA . VAL A 1 7 ? 23.005 -67.630 -0.428 1.00 50.14 20 VAL A CA 10
ATOM 12604 C C . VAL A 1 7 ? 21.853 -67.176 -1.302 1.00 21.02 20 VAL A C 10
ATOM 12605 O O . VAL A 1 7 ? 21.889 -67.361 -2.534 1.00 33.52 20 VAL A O 10
ATOM 12618 N N . MET A 1 8 ? 20.794 -66.675 -0.689 1.00 54.40 21 MET A N 10
ATOM 12619 C CA . MET A 1 8 ? 19.605 -66.315 -1.456 1.00 11.43 21 MET A CA 10
ATOM 12620 C C . MET A 1 8 ? 18.738 -65.303 -0.713 1.00 51.30 21 MET A C 10
ATOM 12621 O O . MET A 1 8 ? 18.502 -64.196 -1.210 1.00 22.20 21 MET A O 10
ATOM 12635 N N . ALA A 1 9 ? 18.279 -65.673 0.473 1.00 62.33 22 ALA A N 10
ATOM 12636 C CA . ALA A 1 9 ? 17.383 -64.820 1.250 1.00 70.34 22 ALA A CA 10
ATOM 12637 C C . ALA A 1 9 ? 18.127 -63.622 1.839 1.00 31.04 22 ALA A C 10
ATOM 12638 O O . ALA A 1 9 ? 19.367 -63.593 1.856 1.00 65.03 22 ALA A O 10
ATOM 12645 N N . SER A 1 10 ? 17.379 -62.648 2.313 1.00 22.52 23 SER A N 10
ATOM 12646 C CA . SER A 1 10 ? 17.938 -61.451 2.892 1.00 30.41 23 SER A CA 10
ATOM 12647 C C . SER A 1 10 ? 18.686 -61.758 4.198 1.00 51.43 23 SER A C 10
ATOM 12648 O O . SER A 1 10 ? 18.325 -62.697 4.945 1.00 41.40 23 SER A O 10
ATOM 12656 N N . SER A 1 11 ? 19.725 -61.008 4.452 1.00 53.22 24 SER A N 10
ATOM 12657 C CA . SER A 1 11 ? 20.548 -61.202 5.609 1.00 3.03 24 SER A CA 10
ATOM 12658 C C . SER A 1 11 ? 19.934 -60.522 6.842 1.00 70.42 24 SER A C 10
ATOM 12659 O O . SER A 1 11 ? 19.536 -61.212 7.793 1.00 0.42 24 SER A O 10
ATOM 12667 N N . SER A 1 12 ? 19.820 -59.189 6.813 1.00 34.41 25 SER A N 10
ATOM 12668 C CA . SER A 1 12 ? 19.270 -58.440 7.929 1.00 22.34 25 SER A CA 10
ATOM 12669 C C . SER A 1 12 ? 19.195 -56.950 7.589 1.00 72.11 25 SER A C 10
ATOM 12670 O O . SER A 1 12 ? 20.057 -56.412 6.876 1.00 1.24 25 SER A O 10
ATOM 12678 N N . SER A 1 13 ? 18.155 -56.311 8.066 1.00 65.21 26 SER A N 10
ATOM 12679 C CA . SER A 1 13 ? 17.937 -54.885 7.938 1.00 62.30 26 SER A CA 10
ATOM 12680 C C . SER A 1 13 ? 16.996 -54.479 9.063 1.00 44.52 26 SER A C 10
ATOM 12681 O O . SER A 1 13 ? 15.822 -54.869 9.061 1.00 53.13 26 SER A O 10
ATOM 12689 N N . ASP A 1 14 ? 17.507 -53.779 10.044 1.00 71.41 27 ASP A N 10
ATOM 12690 C CA . ASP A 1 14 ? 16.699 -53.397 11.186 1.00 11.51 27 ASP A CA 10
ATOM 12691 C C . ASP A 1 14 ? 16.000 -52.082 10.926 1.00 42.01 27 ASP A C 10
ATOM 12692 O O . ASP A 1 14 ? 16.534 -50.993 11.188 1.00 64.44 27 ASP A O 10
ATOM 12701 N N . THR A 1 15 ? 14.844 -52.182 10.357 1.00 63.13 28 THR A N 10
ATOM 12702 C CA . THR A 1 15 ? 14.058 -51.048 10.015 1.00 51.33 28 THR A CA 10
ATOM 12703 C C . THR A 1 15 ? 12.895 -50.948 10.970 1.00 24.14 28 THR A C 10
ATOM 12704 O O . THR A 1 15 ? 12.067 -51.870 11.065 1.00 63.12 28 THR A O 10
ATOM 12715 N N . ASP A 1 16 ? 12.851 -49.890 11.700 1.00 31.12 29 ASP A N 10
ATOM 12716 C CA . ASP A 1 16 ? 11.805 -49.677 12.659 1.00 53.03 29 ASP A CA 10
ATOM 12717 C C . ASP A 1 16 ? 11.311 -48.267 12.516 1.00 73.03 29 ASP A C 10
ATOM 12718 O O . ASP A 1 16 ? 12.096 -47.360 12.199 1.00 65.54 29 ASP A O 10
ATOM 12727 N N . SER A 1 17 ? 10.051 -48.075 12.704 1.00 31.11 30 SER A N 10
ATOM 12728 C CA . SER A 1 17 ? 9.462 -46.790 12.501 1.00 73.11 30 SER A CA 10
ATOM 12729 C C . SER A 1 17 ? 8.516 -46.430 13.635 1.00 35.44 30 SER A C 10
ATOM 12730 O O . SER A 1 17 ? 7.864 -47.319 14.224 1.00 14.33 30 SER A O 10
ATOM 12738 N N . ASP A 1 18 ? 8.469 -45.144 13.952 1.00 4.12 31 ASP A N 10
ATOM 12739 C CA . ASP A 1 18 ? 7.588 -44.561 14.959 1.00 72.31 31 ASP A CA 10
ATOM 12740 C C . ASP A 1 18 ? 7.883 -43.085 15.057 1.00 30.03 31 ASP A C 10
ATOM 12741 O O . ASP A 1 18 ? 8.969 -42.691 15.487 1.00 34.14 31 ASP A O 10
ATOM 12750 N N . SER A 1 19 ? 6.967 -42.275 14.605 1.00 43.42 32 SER A N 10
ATOM 12751 C CA . SER A 1 19 ? 7.132 -40.857 14.693 1.00 30.11 32 SER A CA 10
ATOM 12752 C C . SER A 1 19 ? 6.563 -40.375 16.018 1.00 52.03 32 SER A C 10
ATOM 12753 O O . SER A 1 19 ? 5.496 -40.838 16.445 1.00 11.55 32 SER A O 10
ATOM 12761 N N . SER A 1 20 ? 7.268 -39.499 16.680 1.00 34.41 33 SER A N 10
ATOM 12762 C CA . SER A 1 20 ? 6.821 -38.979 17.943 1.00 3.34 33 SER A CA 10
ATOM 12763 C C . SER A 1 20 ? 6.438 -37.499 17.806 1.00 2.23 33 SER A C 10
ATOM 12764 O O . SER A 1 20 ? 7.320 -36.626 17.826 1.00 12.41 33 SER A O 10
ATOM 12772 N N . PRO A 1 21 ? 5.128 -37.197 17.596 1.00 34.34 34 PRO A N 10
ATOM 12773 C CA . PRO A 1 21 ? 4.653 -35.819 17.464 1.00 70.34 34 PRO A CA 10
ATOM 12774 C C . PRO A 1 21 ? 4.663 -35.087 18.808 1.00 5.02 34 PRO A C 10
ATOM 12775 O O . PRO A 1 21 ? 4.922 -33.890 18.872 1.00 22.02 34 PRO A O 10
ATOM 12786 N N . ASP A 1 22 ? 4.391 -35.811 19.878 1.00 73.54 35 ASP A N 10
ATOM 12787 C CA . ASP A 1 22 ? 4.457 -35.229 21.192 1.00 64.35 35 ASP A CA 10
ATOM 12788 C C . ASP A 1 22 ? 5.664 -35.689 21.912 1.00 14.30 35 ASP A C 10
ATOM 12789 O O . ASP A 1 22 ? 5.873 -36.887 22.107 1.00 54.44 35 ASP A O 10
ATOM 12798 N N . ARG A 1 23 ? 6.467 -34.739 22.278 1.00 0.24 36 ARG A N 10
ATOM 12799 C CA . ARG A 1 23 ? 7.702 -34.947 22.911 1.00 52.12 36 ARG A CA 10
ATOM 12800 C C . ARG A 1 23 ? 8.148 -33.598 23.474 1.00 35.51 36 ARG A C 10
ATOM 12801 O O . ARG A 1 23 ? 8.539 -32.669 22.744 1.00 74.55 36 ARG A O 10
ATOM 12822 N N . GLY A 1 24 ? 7.954 -33.445 24.732 1.00 62.24 37 GLY A N 10
ATOM 12823 C CA . GLY A 1 24 ? 8.262 -32.204 25.372 1.00 3.21 37 GLY A CA 10
ATOM 12824 C C . GLY A 1 24 ? 9.472 -32.250 26.268 1.00 40.41 37 GLY A C 10
ATOM 12825 O O . GLY A 1 24 ? 10.602 -32.300 25.797 1.00 24.43 37 GLY A O 10
ATOM 12829 N N . LEU A 1 25 ? 9.232 -32.307 27.553 1.00 31.44 38 LEU A N 10
ATOM 12830 C CA . LEU A 1 25 ? 10.284 -32.139 28.554 1.00 13.41 38 LEU A CA 10
ATOM 12831 C C . LEU A 1 25 ? 10.946 -33.459 28.955 1.00 54.24 38 LEU A C 10
ATOM 12832 O O . LEU A 1 25 ? 11.703 -33.506 29.917 1.00 53.53 38 LEU A O 10
ATOM 12848 N N . SER A 1 26 ? 10.729 -34.506 28.210 1.00 71.41 39 SER A N 10
ATOM 12849 C CA . SER A 1 26 ? 11.215 -35.801 28.617 1.00 40.41 39 SER A CA 10
ATOM 12850 C C . SER A 1 26 ? 12.670 -36.098 28.224 1.00 63.42 39 SER A C 10
ATOM 12851 O O . SER A 1 26 ? 12.943 -36.901 27.333 1.00 1.40 39 SER A O 10
ATOM 12859 N N . ARG A 1 27 ? 13.573 -35.344 28.865 1.00 54.20 40 ARG A N 10
ATOM 12860 C CA . ARG A 1 27 ? 15.047 -35.520 28.828 1.00 71.31 40 ARG A CA 10
ATOM 12861 C C . ARG A 1 27 ? 15.629 -35.762 27.423 1.00 43.52 40 ARG A C 10
ATOM 12862 O O . ARG A 1 27 ? 16.585 -36.530 27.270 1.00 63.24 40 ARG A O 10
ATOM 12883 N N . MET A 1 28 ? 15.130 -35.083 26.424 1.00 43.50 41 MET A N 10
ATOM 12884 C CA . MET A 1 28 ? 15.615 -35.318 25.077 1.00 63.43 41 MET A CA 10
ATOM 12885 C C . MET A 1 28 ? 16.848 -34.496 24.790 1.00 13.23 41 MET A C 10
ATOM 12886 O O . MET A 1 28 ? 17.063 -33.454 25.399 1.00 52.44 41 MET A O 10
ATOM 12900 N N . CYS A 1 29 ? 17.654 -34.971 23.899 1.00 22.31 42 CYS A N 10
ATOM 12901 C CA . CYS A 1 29 ? 18.831 -34.282 23.491 1.00 61.23 42 CYS A CA 10
ATOM 12902 C C . CYS A 1 29 ? 18.661 -33.836 22.048 1.00 4.13 42 CYS A C 10
ATOM 12903 O O . CYS A 1 29 ? 17.785 -34.344 21.327 1.00 45.31 42 CYS A O 10
ATOM 12910 N N . CYS A 1 30 ? 19.455 -32.899 21.629 1.00 20.43 43 CYS A N 10
ATOM 12911 C CA . CYS A 1 30 ? 19.321 -32.346 20.310 1.00 61.35 43 CYS A CA 10
ATOM 12912 C C . CYS A 1 30 ? 20.362 -32.933 19.376 1.00 15.43 43 CYS A C 10
ATOM 12913 O O . CYS A 1 30 ? 21.570 -32.843 19.637 1.00 32.33 43 CYS A O 10
ATOM 12920 N N . VAL A 1 31 ? 19.912 -33.565 18.324 1.00 72.22 44 VAL A N 10
ATOM 12921 C CA . VAL A 1 31 ? 20.795 -34.134 17.340 1.00 3.24 44 VAL A CA 10
ATOM 12922 C C . VAL A 1 31 ? 20.824 -33.226 16.113 1.00 3.40 44 VAL A C 10
ATOM 12923 O O . VAL A 1 31 ? 19.765 -32.936 15.504 1.00 71.10 44 VAL A O 10
ATOM 12936 N N . TYR A 1 32 ? 22.012 -32.758 15.789 1.00 2.45 45 TYR A N 10
ATOM 12937 C CA . TYR A 1 32 ? 22.269 -31.860 14.684 1.00 62.25 45 TYR A CA 10
ATOM 12938 C C . TYR A 1 32 ? 23.167 -32.525 13.654 1.00 42.44 45 TYR A C 10
ATOM 12939 O O . TYR A 1 32 ? 23.818 -33.541 13.928 1.00 23.20 45 TYR A O 10
ATOM 12957 N N . LYS A 1 33 ? 23.190 -31.957 12.494 1.00 0.12 46 LYS A N 10
ATOM 12958 C CA . LYS A 1 33 ? 24.014 -32.404 11.418 1.00 40.32 46 LYS A CA 10
ATOM 12959 C C . LYS A 1 33 ? 24.857 -31.224 10.977 1.00 40.23 46 LYS A C 10
ATOM 12960 O O . LYS A 1 33 ? 24.336 -30.124 10.752 1.00 43.52 46 LYS A O 10
ATOM 12979 N N . ILE A 1 34 ? 26.133 -31.432 10.902 1.00 23.31 47 ILE A N 10
ATOM 12980 C CA . ILE A 1 34 ? 27.065 -30.392 10.588 1.00 14.10 47 ILE A CA 10
ATOM 12981 C C . ILE A 1 34 ? 27.356 -30.385 9.115 1.00 73.10 47 ILE A C 10
ATOM 12982 O O . ILE A 1 34 ? 27.841 -31.394 8.545 1.00 4.12 47 ILE A O 10
ATOM 12998 N N . HIS A 1 35 ? 27.024 -29.291 8.506 1.00 21.34 48 HIS A N 10
ATOM 12999 C CA . HIS A 1 35 ? 27.314 -29.045 7.119 1.00 14.05 48 HIS A CA 10
ATOM 13000 C C . HIS A 1 35 ? 28.226 -27.848 7.015 1.00 43.24 48 HIS A C 10
ATOM 13001 O O . HIS A 1 35 ? 28.132 -26.940 7.835 1.00 73.12 48 HIS A O 10
ATOM 13015 N N . PRO A 1 36 ? 29.162 -27.836 6.066 1.00 32.05 49 PRO A N 10
ATOM 13016 C CA . PRO A 1 36 ? 29.396 -28.947 5.133 1.00 70.02 49 PRO A CA 10
ATOM 13017 C C . PRO A 1 36 ? 30.067 -30.132 5.833 1.00 14.52 49 PRO A C 10
ATOM 13018 O O . PRO A 1 36 ? 30.494 -30.023 6.983 1.00 72.31 49 PRO A O 10
ATOM 13029 N N . GLY A 1 37 ? 30.112 -31.249 5.172 1.00 13.04 50 GLY A N 10
ATOM 13030 C CA . GLY A 1 37 ? 30.733 -32.417 5.740 1.00 22.23 50 GLY A CA 10
ATOM 13031 C C . GLY A 1 37 ? 29.757 -33.542 5.915 1.00 52.34 50 GLY A C 10
ATOM 13032 O O . GLY A 1 37 ? 30.025 -34.682 5.505 1.00 31.05 50 GLY A O 10
ATOM 13036 N N . GLY A 1 38 ? 28.625 -33.237 6.513 1.00 50.53 51 GLY A N 10
ATOM 13037 C CA . GLY A 1 38 ? 27.617 -34.240 6.754 1.00 53.14 51 GLY A CA 10
ATOM 13038 C C . GLY A 1 38 ? 27.929 -35.013 8.010 1.00 62.43 51 GLY A C 10
ATOM 13039 O O . GLY A 1 38 ? 27.762 -36.240 8.069 1.00 61.31 51 GLY A O 10
ATOM 13043 N N . ASN A 1 39 ? 28.406 -34.308 9.009 1.00 45.21 52 ASN A N 10
ATOM 13044 C CA . ASN A 1 39 ? 28.773 -34.929 10.261 1.00 12.13 52 ASN A CA 10
ATOM 13045 C C . ASN A 1 39 ? 27.552 -34.927 11.164 1.00 35.41 52 ASN A C 10
ATOM 13046 O O . ASN A 1 39 ? 26.713 -34.050 11.051 1.00 13.22 52 ASN A O 10
ATOM 13057 N N . ILE A 1 40 ? 27.441 -35.890 12.018 1.00 32.32 53 ILE A N 10
ATOM 13058 C CA . ILE A 1 40 ? 26.328 -35.967 12.937 1.00 72.02 53 ILE A CA 10
ATOM 13059 C C . ILE A 1 40 ? 26.846 -35.585 14.304 1.00 5.40 53 ILE A C 10
ATOM 13060 O O . ILE A 1 40 ? 27.811 -36.176 14.783 1.00 22.21 53 ILE A O 10
ATOM 13076 N N . TRP A 1 41 ? 26.248 -34.610 14.920 1.00 60.52 54 TRP A N 10
ATOM 13077 C CA . TRP A 1 41 ? 26.698 -34.165 16.213 1.00 34.32 54 TRP A CA 10
ATOM 13078 C C . TRP A 1 41 ? 25.507 -33.914 17.113 1.00 13.31 54 TRP A C 10
ATOM 13079 O O . TRP A 1 41 ? 24.582 -33.188 16.762 1.00 75.13 54 TRP A O 10
ATOM 13100 N N . SER A 1 42 ? 25.520 -34.526 18.243 1.00 4.43 55 SER A N 10
ATOM 13101 C CA . SER A 1 42 ? 24.461 -34.424 19.173 1.00 30.35 55 SER A CA 10
ATOM 13102 C C . SER A 1 42 ? 24.898 -33.680 20.437 1.00 35.31 55 SER A C 10
ATOM 13103 O O . SER A 1 42 ? 26.059 -33.768 20.867 1.00 23.34 55 SER A O 10
ATOM 13111 N N . THR A 1 43 ? 23.990 -32.944 21.011 1.00 32.22 56 THR A N 10
ATOM 13112 C CA . THR A 1 43 ? 24.244 -32.239 22.221 1.00 51.42 56 THR A CA 10
ATOM 13113 C C . THR A 1 43 ? 23.113 -32.539 23.208 1.00 62.22 56 THR A C 10
ATOM 13114 O O . THR A 1 43 ? 21.921 -32.516 22.847 1.00 21.22 56 THR A O 10
ATOM 13125 N N . LYS A 1 44 ? 23.473 -32.893 24.398 1.00 4.44 57 LYS A N 10
ATOM 13126 C CA . LYS A 1 44 ? 22.507 -33.216 25.401 1.00 64.44 57 LYS A CA 10
ATOM 13127 C C . LYS A 1 44 ? 22.157 -31.949 26.196 1.00 53.21 57 LYS A C 10
ATOM 13128 O O . LYS A 1 44 ? 22.981 -31.415 26.979 1.00 54.15 57 LYS A O 10
ATOM 13147 N N . LYS A 1 45 ? 20.933 -31.464 25.998 1.00 60.40 58 LYS A N 10
ATOM 13148 C CA . LYS A 1 45 ? 20.528 -30.231 26.615 1.00 10.21 58 LYS A CA 10
ATOM 13149 C C . LYS A 1 45 ? 20.484 -30.332 28.116 1.00 31.10 58 LYS A C 10
ATOM 13150 O O . LYS A 1 45 ? 20.059 -31.355 28.694 1.00 22.01 58 LYS A O 10
ATOM 13169 N N . GLY A 1 46 ? 20.968 -29.312 28.732 1.00 5.24 59 GLY A N 10
ATOM 13170 C CA . GLY A 1 46 ? 21.088 -29.283 30.140 1.00 30.34 59 GLY A CA 10
ATOM 13171 C C . GLY A 1 46 ? 22.526 -29.465 30.548 1.00 11.30 59 GLY A C 10
ATOM 13172 O O . GLY A 1 46 ? 22.913 -29.083 31.653 1.00 54.24 59 GLY A O 10
ATOM 13176 N N . GLU A 1 47 ? 23.341 -30.034 29.671 1.00 65.04 60 GLU A N 10
ATOM 13177 C CA . GLU A 1 47 ? 24.730 -30.190 30.000 1.00 2.25 60 GLU A CA 10
ATOM 13178 C C . GLU A 1 47 ? 25.607 -29.591 28.927 1.00 23.42 60 GLU A C 10
ATOM 13179 O O . GLU A 1 47 ? 25.125 -29.204 27.853 1.00 52.21 60 GLU A O 10
ATOM 13191 N N . GLN A 1 48 ? 26.865 -29.471 29.224 1.00 45.34 61 GLN A N 10
ATOM 13192 C CA . GLN A 1 48 ? 27.790 -28.913 28.305 1.00 64.25 61 GLN A CA 10
ATOM 13193 C C . GLN A 1 48 ? 28.395 -30.004 27.461 1.00 10.43 61 GLN A C 10
ATOM 13194 O O . GLN A 1 48 ? 28.789 -31.061 27.960 1.00 2.43 61 GLN A O 10
ATOM 13208 N N . ALA A 1 49 ? 28.414 -29.766 26.203 1.00 41.31 62 ALA A N 10
ATOM 13209 C CA . ALA A 1 49 ? 28.958 -30.661 25.260 1.00 32.13 62 ALA A CA 10
ATOM 13210 C C . ALA A 1 49 ? 30.113 -29.967 24.607 1.00 4.30 62 ALA A C 10
ATOM 13211 O O . ALA A 1 49 ? 30.285 -28.750 24.763 1.00 31.41 62 ALA A O 10
ATOM 13218 N N . TRP A 1 50 ? 30.897 -30.689 23.912 1.00 10.30 63 TRP A N 10
ATOM 13219 C CA . TRP A 1 50 ? 32.007 -30.108 23.243 1.00 14.21 63 TRP A CA 10
ATOM 13220 C C . TRP A 1 50 ? 31.953 -30.444 21.801 1.00 70.15 63 TRP A C 10
ATOM 13221 O O . TRP A 1 50 ? 31.630 -31.574 21.420 1.00 62.42 63 TRP A O 10
ATOM 13242 N N . PHE A 1 51 ? 32.208 -29.478 20.999 1.00 53.42 64 PHE A N 10
ATOM 13243 C CA . PHE A 1 51 ? 32.284 -29.695 19.606 1.00 55.32 64 PHE A CA 10
ATOM 13244 C C . PHE A 1 51 ? 33.733 -29.892 19.270 1.00 64.02 64 PHE A C 10
ATOM 13245 O O . PHE A 1 51 ? 34.519 -28.941 19.268 1.00 32.32 64 PHE A O 10
ATOM 13262 N N . ARG A 1 52 ? 34.112 -31.118 19.092 1.00 62.43 65 ARG A N 10
ATOM 13263 C CA . ARG A 1 52 ? 35.468 -31.427 18.776 1.00 62.41 65 ARG A CA 10
ATOM 13264 C C . ARG A 1 52 ? 35.644 -31.354 17.276 1.00 24.14 65 ARG A C 10
ATOM 13265 O O . ARG A 1 52 ? 35.257 -32.267 16.549 1.00 0.20 65 ARG A O 10
ATOM 13286 N N . ARG A 1 53 ? 36.201 -30.274 16.815 1.00 54.31 66 ARG A N 10
ATOM 13287 C CA . ARG A 1 53 ? 36.426 -30.084 15.406 1.00 62.11 66 ARG A CA 10
ATOM 13288 C C . ARG A 1 53 ? 37.845 -30.341 15.133 1.00 31.30 66 ARG A C 10
ATOM 13289 O O . ARG A 1 53 ? 38.666 -29.607 15.626 1.00 32.42 66 ARG A O 10
ATOM 13310 N N . ARG A 1 54 ? 38.091 -31.275 14.255 1.00 44.04 67 ARG A N 10
ATOM 13311 C CA . ARG A 1 54 ? 39.416 -31.804 13.875 1.00 0.43 67 ARG A CA 10
ATOM 13312 C C . ARG A 1 54 ? 40.524 -31.772 14.937 1.00 72.51 67 ARG A C 10
ATOM 13313 O O . ARG A 1 54 ? 40.903 -32.820 15.478 1.00 45.04 67 ARG A O 10
ATOM 13334 N N . PHE A 1 55 ? 40.987 -30.593 15.267 1.00 14.14 68 PHE A N 10
ATOM 13335 C CA . PHE A 1 55 ? 42.140 -30.432 16.142 1.00 22.11 68 PHE A CA 10
ATOM 13336 C C . PHE A 1 55 ? 41.838 -29.465 17.295 1.00 35.11 68 PHE A C 10
ATOM 13337 O O . PHE A 1 55 ? 42.720 -29.140 18.088 1.00 22.42 68 PHE A O 10
ATOM 13354 N N . SER A 1 56 ? 40.609 -29.018 17.385 1.00 13.41 69 SER A N 10
ATOM 13355 C CA . SER A 1 56 ? 40.206 -28.077 18.418 1.00 72.53 69 SER A CA 10
ATOM 13356 C C . SER A 1 56 ? 38.916 -28.571 19.079 1.00 42.24 69 SER A C 10
ATOM 13357 O O . SER A 1 56 ? 38.228 -29.442 18.531 1.00 33.32 69 SER A O 10
ATOM 13365 N N . LYS A 1 57 ? 38.597 -28.056 20.237 1.00 4.32 70 LYS A N 10
ATOM 13366 C CA . LYS A 1 57 ? 37.364 -28.396 20.901 1.00 14.11 70 LYS A CA 10
ATOM 13367 C C . LYS A 1 57 ? 36.680 -27.132 21.394 1.00 51.11 70 LYS A C 10
ATOM 13368 O O . LYS A 1 57 ? 37.332 -26.212 21.863 1.00 64.44 70 LYS A O 10
ATOM 13387 N N . TYR A 1 58 ? 35.404 -27.053 21.207 1.00 44.52 71 TYR A N 10
ATOM 13388 C CA . TYR A 1 58 ? 34.660 -25.863 21.547 1.00 14.43 71 TYR A CA 10
ATOM 13389 C C . TYR A 1 58 ? 33.609 -26.213 22.573 1.00 53.22 71 TYR A C 10
ATOM 13390 O O . TYR A 1 58 ? 32.847 -27.163 22.362 1.00 20.23 71 TYR A O 10
ATOM 13408 N N . GLU A 1 59 ? 33.569 -25.491 23.683 1.00 74.13 72 GLU A N 10
ATOM 13409 C CA . GLU A 1 59 ? 32.594 -25.791 24.707 1.00 11.24 72 GLU A CA 10
ATOM 13410 C C . GLU A 1 59 ? 31.280 -25.160 24.374 1.00 1.31 72 GLU A C 10
ATOM 13411 O O . GLU A 1 59 ? 31.203 -23.962 24.054 1.00 10.43 72 GLU A O 10
ATOM 13423 N N . VAL A 1 60 ? 30.259 -25.935 24.419 1.00 54.10 73 VAL A N 10
ATOM 13424 C CA . VAL A 1 60 ? 28.975 -25.440 24.135 1.00 11.34 73 VAL A CA 10
ATOM 13425 C C . VAL A 1 60 ? 27.944 -26.101 25.017 1.00 62.31 73 VAL A C 10
ATOM 13426 O O . VAL A 1 60 ? 27.930 -27.307 25.194 1.00 62.34 73 VAL A O 10
ATOM 13439 N N . MET A 1 61 ? 27.116 -25.321 25.592 1.00 3.42 74 MET A N 10
ATOM 13440 C CA . MET A 1 61 ? 26.091 -25.846 26.431 1.00 50.13 74 MET A CA 10
ATOM 13441 C C . MET A 1 61 ? 24.754 -25.615 25.807 1.00 22.13 74 MET A C 10
ATOM 13442 O O . MET A 1 61 ? 24.411 -24.485 25.439 1.00 0.14 74 MET A O 10
ATOM 13456 N N . ALA A 1 62 ? 24.043 -26.686 25.594 1.00 21.02 75 ALA A N 10
ATOM 13457 C CA . ALA A 1 62 ? 22.734 -26.619 25.043 1.00 11.31 75 ALA A CA 10
ATOM 13458 C C . ALA A 1 62 ? 21.755 -26.370 26.164 1.00 20.13 75 ALA A C 10
ATOM 13459 O O . ALA A 1 62 ? 21.625 -27.191 27.084 1.00 21.05 75 ALA A O 10
ATOM 13466 N N . TYR A 1 63 ? 21.116 -25.234 26.121 1.00 3.43 76 TYR A N 10
ATOM 13467 C CA . TYR A 1 63 ? 20.114 -24.873 27.092 1.00 72.33 76 TYR A CA 10
ATOM 13468 C C . TYR A 1 63 ? 18.872 -25.730 26.870 1.00 10.41 76 TYR A C 10
ATOM 13469 O O . TYR A 1 63 ? 18.700 -26.304 25.789 1.00 11.35 76 TYR A O 10
ATOM 13487 N N . ASP A 1 64 ? 18.006 -25.788 27.860 1.00 53.30 77 ASP A N 10
ATOM 13488 C CA . ASP A 1 64 ? 16.842 -26.706 27.863 1.00 53.14 77 ASP A CA 10
ATOM 13489 C C . ASP A 1 64 ? 15.903 -26.494 26.671 1.00 42.12 77 ASP A C 10
ATOM 13490 O O . ASP A 1 64 ? 15.281 -27.441 26.178 1.00 53.14 77 ASP A O 10
ATOM 13499 N N . ARG A 1 65 ? 15.853 -25.268 26.171 1.00 64.35 78 ARG A N 10
ATOM 13500 C CA . ARG A 1 65 ? 15.038 -24.926 24.993 1.00 64.11 78 ARG A CA 10
ATOM 13501 C C . ARG A 1 65 ? 15.700 -25.401 23.679 1.00 4.51 78 ARG A C 10
ATOM 13502 O O . ARG A 1 65 ? 15.241 -25.046 22.596 1.00 44.24 78 ARG A O 10
ATOM 13523 N N . CYS A 1 66 ? 16.789 -26.171 23.800 1.00 10.12 79 CYS A N 10
ATOM 13524 C CA . CYS A 1 66 ? 17.550 -26.740 22.663 1.00 31.14 79 CYS A CA 10
ATOM 13525 C C . CYS A 1 66 ? 18.345 -25.631 21.951 1.00 31.31 79 CYS A C 10
ATOM 13526 O O . CYS A 1 66 ? 18.729 -25.730 20.780 1.00 72.42 79 CYS A O 10
ATOM 13533 N N . ASN A 1 67 ? 18.640 -24.595 22.699 1.00 30.41 80 ASN A N 10
ATOM 13534 C CA . ASN A 1 67 ? 19.399 -23.464 22.197 1.00 24.04 80 ASN A CA 10
ATOM 13535 C C . ASN A 1 67 ? 20.813 -23.562 22.712 1.00 74.14 80 ASN A C 10
ATOM 13536 O O . ASN A 1 67 ? 21.021 -23.639 23.914 1.00 73.21 80 ASN A O 10
ATOM 13547 N N . LEU A 1 68 ? 21.772 -23.570 21.828 1.00 41.25 81 LEU A N 10
ATOM 13548 C CA . LEU A 1 68 ? 23.147 -23.724 22.236 1.00 32.31 81 LEU A CA 10
ATOM 13549 C C . LEU A 1 68 ? 23.806 -22.415 22.506 1.00 24.20 81 LEU A C 10
ATOM 13550 O O . LEU A 1 68 ? 23.480 -21.399 21.889 1.00 64.53 81 LEU A O 10
ATOM 13566 N N . GLU A 1 69 ? 24.727 -22.440 23.418 1.00 11.12 82 GLU A N 10
ATOM 13567 C CA . GLU A 1 69 ? 25.528 -21.286 23.700 1.00 13.25 82 GLU A CA 10
ATOM 13568 C C . GLU A 1 69 ? 26.947 -21.723 23.812 1.00 62.15 82 GLU A C 10
ATOM 13569 O O . GLU A 1 69 ? 27.284 -22.611 24.622 1.00 72.13 82 GLU A O 10
ATOM 13581 N N . TRP A 1 70 ? 27.750 -21.147 23.009 1.00 45.50 83 TRP A N 10
ATOM 13582 C CA . TRP A 1 70 ? 29.132 -21.474 22.931 1.00 60.33 83 TRP A CA 10
ATOM 13583 C C . TRP A 1 70 ? 29.894 -20.617 23.910 1.00 15.41 83 TRP A C 10
ATOM 13584 O O . TRP A 1 70 ? 29.544 -19.437 24.133 1.00 24.14 83 TRP A O 10
ATOM 13605 N N . GLY A 1 71 ? 30.852 -21.216 24.563 1.00 62.32 84 GLY A N 10
ATOM 13606 C CA . GLY A 1 71 ? 31.698 -20.503 25.489 1.00 11.05 84 GLY A CA 10
ATOM 13607 C C . GLY A 1 71 ? 32.650 -19.526 24.799 1.00 52.12 84 GLY A C 10
ATOM 13608 O O . GLY A 1 71 ? 32.342 -18.955 23.737 1.00 22.45 84 GLY A O 10
ATOM 13612 N N . PHE A 1 72 ? 33.803 -19.346 25.377 1.00 34.15 85 PHE A N 10
ATOM 13613 C CA . PHE A 1 72 ? 34.760 -18.392 24.883 1.00 25.31 85 PHE A CA 10
ATOM 13614 C C . PHE A 1 72 ? 35.565 -18.986 23.732 1.00 72.02 85 PHE A C 10
ATOM 13615 O O . PHE A 1 72 ? 36.341 -18.282 23.091 1.00 44.42 85 PHE A O 10
ATOM 13632 N N . SER A 1 73 ? 35.355 -20.268 23.475 1.00 15.03 86 SER A N 10
ATOM 13633 C CA . SER A 1 73 ? 36.011 -20.992 22.388 1.00 71.31 86 SER A CA 10
ATOM 13634 C C . SER A 1 73 ? 35.917 -20.254 21.053 1.00 62.31 86 SER A C 10
ATOM 13635 O O . SER A 1 73 ? 36.899 -20.192 20.294 1.00 61.31 86 SER A O 10
ATOM 13643 N N . GLY A 1 74 ? 34.751 -19.686 20.766 1.00 44.34 87 GLY A N 10
ATOM 13644 C CA . GLY A 1 74 ? 34.668 -18.890 19.572 1.00 42.01 87 GLY A CA 10
ATOM 13645 C C . GLY A 1 74 ? 34.527 -19.709 18.311 1.00 64.22 87 GLY A C 10
ATOM 13646 O O . GLY A 1 74 ? 35.267 -19.464 17.360 1.00 74.11 87 GLY A O 10
ATOM 13650 N N . LYS A 1 75 ? 33.662 -20.736 18.320 1.00 63.02 88 LYS A N 10
ATOM 13651 C CA . LYS A 1 75 ? 33.571 -21.655 17.189 1.00 4.44 88 LYS A CA 10
ATOM 13652 C C . LYS A 1 75 ? 33.356 -20.910 15.843 1.00 73.25 88 LYS A C 10
ATOM 13653 O O . LYS A 1 75 ? 32.676 -19.866 15.776 1.00 61.32 88 LYS A O 10
ATOM 13672 N N . PRO A 1 76 ? 33.959 -21.421 14.784 1.00 24.54 89 PRO A N 10
ATOM 13673 C CA . PRO A 1 76 ? 33.906 -20.810 13.465 1.00 2.53 89 PRO A CA 10
ATOM 13674 C C . PRO A 1 76 ? 32.502 -20.660 12.865 1.00 0.02 89 PRO A C 10
ATOM 13675 O O . PRO A 1 76 ? 31.610 -21.516 13.059 1.00 1.14 89 PRO A O 10
ATOM 13686 N N . ARG A 1 77 ? 32.292 -19.531 12.219 1.00 33.45 90 ARG A N 10
ATOM 13687 C CA . ARG A 1 77 ? 31.164 -19.346 11.345 1.00 32.31 90 ARG A CA 10
ATOM 13688 C C . ARG A 1 77 ? 31.540 -19.984 10.023 1.00 23.22 90 ARG A C 10
ATOM 13689 O O . ARG A 1 77 ? 32.728 -20.110 9.714 1.00 20.05 90 ARG A O 10
ATOM 13710 N N . GLY A 1 78 ? 30.580 -20.361 9.248 1.00 34.44 91 GLY A N 10
ATOM 13711 C CA . GLY A 1 78 ? 30.873 -21.030 8.003 1.00 71.34 91 GLY A CA 10
ATOM 13712 C C . GLY A 1 78 ? 30.398 -22.442 8.063 1.00 54.22 91 GLY A C 10
ATOM 13713 O O . GLY A 1 78 ? 30.560 -23.225 7.124 1.00 33.33 91 GLY A O 10
ATOM 13717 N N . LEU A 1 79 ? 29.841 -22.777 9.192 1.00 3.03 92 LEU A N 10
ATOM 13718 C CA . LEU A 1 79 ? 29.250 -24.049 9.401 1.00 22.22 92 LEU A CA 10
ATOM 13719 C C . LEU A 1 79 ? 27.766 -23.868 9.489 1.00 70.52 92 LEU A C 10
ATOM 13720 O O . LEU A 1 79 ? 27.276 -22.781 9.813 1.00 44.15 92 LEU A O 10
ATOM 13736 N N . THR A 1 80 ? 27.073 -24.886 9.201 1.00 43.14 93 THR A N 10
ATOM 13737 C CA . THR A 1 80 ? 25.659 -24.881 9.236 1.00 53.20 93 THR A CA 10
ATOM 13738 C C . THR A 1 80 ? 25.196 -26.028 10.109 1.00 60.31 93 THR A C 10
ATOM 13739 O O . THR A 1 80 ? 25.478 -27.198 9.821 1.00 14.32 93 THR A O 10
ATOM 13750 N N . PHE A 1 81 ? 24.563 -25.689 11.190 1.00 42.25 94 PHE A N 10
ATOM 13751 C CA . PHE A 1 81 ? 24.059 -26.653 12.117 1.00 54.21 94 PHE A CA 10
ATOM 13752 C C . PHE A 1 81 ? 22.638 -26.963 11.751 1.00 3.10 94 PHE A C 10
ATOM 13753 O O . PHE A 1 81 ? 21.737 -26.155 11.980 1.00 23.03 94 PHE A O 10
ATOM 13770 N N . GLU A 1 82 ? 22.434 -28.096 11.150 1.00 42.34 95 GLU A N 10
ATOM 13771 C CA . GLU A 1 82 ? 21.121 -28.492 10.757 1.00 51.21 95 GLU A CA 10
ATOM 13772 C C . GLU A 1 82 ? 20.511 -29.305 11.863 1.00 2.34 95 GLU A C 10
ATOM 13773 O O . GLU A 1 82 ? 21.043 -30.337 12.244 1.00 30.44 95 GLU A O 10
ATOM 13785 N N . PHE A 1 83 ? 19.438 -28.821 12.404 1.00 1.42 96 PHE A N 10
ATOM 13786 C CA . PHE A 1 83 ? 18.759 -29.494 13.470 1.00 2.21 96 PHE A CA 10
ATOM 13787 C C . PHE A 1 83 ? 18.023 -30.695 12.897 1.00 11.33 96 PHE A C 10
ATOM 13788 O O . PHE A 1 83 ? 17.057 -30.542 12.138 1.00 31.23 96 PHE A O 10
ATOM 13805 N N . LEU A 1 84 ? 18.505 -31.876 13.214 1.00 42.42 97 LEU A N 10
ATOM 13806 C CA . LEU A 1 84 ? 17.915 -33.086 12.708 1.00 32.31 97 LEU A CA 10
ATOM 13807 C C . LEU A 1 84 ? 16.704 -33.429 13.507 1.00 34.04 97 LEU A C 10
ATOM 13808 O O . LEU A 1 84 ? 15.572 -33.426 12.987 1.00 20.22 97 LEU A O 10
ATOM 13824 N N . TRP A 1 85 ? 16.917 -33.693 14.774 1.00 23.43 98 TRP A N 10
ATOM 13825 C CA . TRP A 1 85 ? 15.837 -34.093 15.632 1.00 31.52 98 TRP A CA 10
ATOM 13826 C C . TRP A 1 85 ? 16.188 -33.995 17.074 1.00 30.52 98 TRP A C 10
ATOM 13827 O O . TRP A 1 85 ? 17.358 -34.011 17.456 1.00 40.41 98 TRP A O 10
ATOM 13848 N N . ASP A 1 86 ? 15.177 -33.859 17.846 1.00 24.22 99 ASP A N 10
ATOM 13849 C CA . ASP A 1 86 ? 15.255 -33.921 19.263 1.00 74.55 99 ASP A CA 10
ATOM 13850 C C . ASP A 1 86 ? 14.704 -35.265 19.651 1.00 55.35 99 ASP A C 10
ATOM 13851 O O . ASP A 1 86 ? 13.616 -35.661 19.202 1.00 71.34 99 ASP A O 10
ATOM 13860 N N . LYS A 1 87 ? 15.454 -35.983 20.424 1.00 4.04 100 LYS A N 10
ATOM 13861 C CA . LYS A 1 87 ? 15.124 -37.347 20.773 1.00 61.32 100 LYS A CA 10
ATOM 13862 C C . LYS A 1 87 ? 15.936 -37.675 22.004 1.00 63.33 100 LYS A C 10
ATOM 13863 O O . LYS A 1 87 ? 16.901 -36.993 22.283 1.00 23.30 100 LYS A O 10
ATOM 13882 N N . GLU A 1 88 ? 15.552 -38.663 22.738 1.00 51.33 101 GLU A N 10
ATOM 13883 C CA . GLU A 1 88 ? 16.285 -39.042 23.919 1.00 70.34 101 GLU A CA 10
ATOM 13884 C C . GLU A 1 88 ? 17.474 -39.934 23.574 1.00 72.11 101 GLU A C 10
ATOM 13885 O O . GLU A 1 88 ? 17.530 -40.533 22.482 1.00 42.23 101 GLU A O 10
ATOM 13897 N N . ALA A 1 89 ? 18.414 -40.012 24.498 1.00 73.54 102 ALA A N 10
ATOM 13898 C CA . ALA A 1 89 ? 19.621 -40.792 24.323 1.00 22.24 102 ALA A CA 10
ATOM 13899 C C . ALA A 1 89 ? 19.304 -42.275 24.343 1.00 74.34 102 ALA A C 10
ATOM 13900 O O . ALA A 1 89 ? 18.180 -42.684 24.708 1.00 1.14 102 ALA A O 10
ATOM 13907 N N . ALA A 1 90 ? 20.268 -43.075 23.966 1.00 64.03 103 ALA A N 10
ATOM 13908 C CA . ALA A 1 90 ? 20.103 -44.502 23.963 1.00 11.00 103 ALA A CA 10
ATOM 13909 C C . ALA A 1 90 ? 20.220 -45.044 25.381 1.00 62.24 103 ALA A C 10
ATOM 13910 O O . ALA A 1 90 ? 20.510 -44.293 26.320 1.00 32.43 103 ALA A O 10
ATOM 13917 N N . ALA A 1 91 ? 20.050 -46.341 25.531 1.00 64.22 104 ALA A N 10
ATOM 13918 C CA . ALA A 1 91 ? 20.048 -46.985 26.841 1.00 62.13 104 ALA A CA 10
ATOM 13919 C C . ALA A 1 91 ? 21.418 -46.944 27.517 1.00 23.43 104 ALA A C 10
ATOM 13920 O O . ALA A 1 91 ? 21.548 -47.266 28.699 1.00 13.21 104 ALA A O 10
ATOM 13927 N N . ASP A 1 92 ? 22.435 -46.582 26.776 1.00 62.40 105 ASP A N 10
ATOM 13928 C CA . ASP A 1 92 ? 23.774 -46.455 27.332 1.00 3.34 105 ASP A CA 10
ATOM 13929 C C . ASP A 1 92 ? 24.027 -45.018 27.789 1.00 62.41 105 ASP A C 10
ATOM 13930 O O . ASP A 1 92 ? 25.033 -44.723 28.455 1.00 44.41 105 ASP A O 10
ATOM 13939 N N . GLY A 1 93 ? 23.119 -44.126 27.428 1.00 71.42 106 GLY A N 10
ATOM 13940 C CA . GLY A 1 93 ? 23.224 -42.753 27.846 1.00 4.54 106 GLY A CA 10
ATOM 13941 C C . GLY A 1 93 ? 23.890 -41.860 26.822 1.00 31.51 106 GLY A C 10
ATOM 13942 O O . GLY A 1 93 ? 24.225 -40.707 27.127 1.00 11.10 106 GLY A O 10
ATOM 13946 N N . THR A 1 94 ? 24.097 -42.354 25.623 1.00 1.42 107 THR A N 10
ATOM 13947 C CA . THR A 1 94 ? 24.704 -41.528 24.616 1.00 33.32 107 THR A CA 10
ATOM 13948 C C . THR A 1 94 ? 23.689 -41.188 23.549 1.00 72.11 107 THR A C 10
ATOM 13949 O O . THR A 1 94 ? 22.763 -41.974 23.286 1.00 20.42 107 THR A O 10
ATOM 13960 N N . CYS A 1 95 ? 23.812 -40.027 22.984 1.00 64.35 108 CYS A N 10
ATOM 13961 C CA . CYS A 1 95 ? 22.970 -39.644 21.895 1.00 3.32 108 CYS A CA 10
ATOM 13962 C C . CYS A 1 95 ? 23.718 -39.955 20.613 1.00 44.23 108 CYS A C 10
ATOM 13963 O O . CYS A 1 95 ? 24.455 -39.091 20.118 1.00 3.04 108 CYS A O 10
ATOM 13971 N N . ASN A 1 5 ? 46.918 -47.360 31.396 1.00 1.00 18 ASN A N 11
ATOM 13972 C CA . ASN A 1 5 ? 46.972 -48.374 32.439 1.00 64.21 18 ASN A CA 11
ATOM 13973 C C . ASN A 1 5 ? 45.764 -49.254 32.258 1.00 11.41 18 ASN A C 11
ATOM 13974 O O . ASN A 1 5 ? 44.675 -48.754 31.964 1.00 73.04 18 ASN A O 11
ATOM 13985 N N . ASN A 1 6 ? 45.955 -50.544 32.395 1.00 13.41 19 ASN A N 11
ATOM 13986 C CA . ASN A 1 6 ? 44.898 -51.512 32.211 1.00 45.21 19 ASN A CA 11
ATOM 13987 C C . ASN A 1 6 ? 43.788 -51.327 33.236 1.00 40.15 19 ASN A C 11
ATOM 13988 O O . ASN A 1 6 ? 44.044 -50.982 34.409 1.00 31.04 19 ASN A O 11
ATOM 13999 N N . VAL A 1 7 ? 42.553 -51.480 32.757 1.00 34.31 20 VAL A N 11
ATOM 14000 C CA . VAL A 1 7 ? 41.327 -51.395 33.559 1.00 50.14 20 VAL A CA 11
ATOM 14001 C C . VAL A 1 7 ? 41.074 -49.919 33.983 1.00 21.02 20 VAL A C 11
ATOM 14002 O O . VAL A 1 7 ? 40.264 -49.602 34.869 1.00 33.52 20 VAL A O 11
ATOM 14015 N N . MET A 1 8 ? 41.723 -49.012 33.286 1.00 54.40 21 MET A N 11
ATOM 14016 C CA . MET A 1 8 ? 41.565 -47.605 33.539 1.00 11.43 21 MET A CA 11
ATOM 14017 C C . MET A 1 8 ? 41.273 -46.896 32.246 1.00 51.30 21 MET A C 11
ATOM 14018 O O . MET A 1 8 ? 42.005 -47.050 31.265 1.00 22.20 21 MET A O 11
ATOM 14032 N N . ALA A 1 9 ? 40.176 -46.172 32.252 1.00 62.33 22 ALA A N 11
ATOM 14033 C CA . ALA A 1 9 ? 39.654 -45.424 31.099 1.00 70.34 22 ALA A CA 11
ATOM 14034 C C . ALA A 1 9 ? 39.176 -46.369 29.986 1.00 31.04 22 ALA A C 11
ATOM 14035 O O . ALA A 1 9 ? 38.969 -45.956 28.833 1.00 65.03 22 ALA A O 11
ATOM 14042 N N . SER A 1 10 ? 38.957 -47.616 30.356 1.00 22.52 23 SER A N 11
ATOM 14043 C CA . SER A 1 10 ? 38.476 -48.615 29.459 1.00 30.41 23 SER A CA 11
ATOM 14044 C C . SER A 1 10 ? 36.956 -48.524 29.425 1.00 51.43 23 SER A C 11
ATOM 14045 O O . SER A 1 10 ? 36.286 -48.773 30.434 1.00 41.40 23 SER A O 11
ATOM 14053 N N . SER A 1 11 ? 36.420 -48.116 28.313 1.00 53.22 24 SER A N 11
ATOM 14054 C CA . SER A 1 11 ? 35.001 -47.986 28.181 1.00 3.03 24 SER A CA 11
ATOM 14055 C C . SER A 1 11 ? 34.384 -49.329 27.817 1.00 70.42 24 SER A C 11
ATOM 14056 O O . SER A 1 11 ? 34.520 -49.820 26.684 1.00 0.42 24 SER A O 11
ATOM 14064 N N . SER A 1 12 ? 33.800 -49.960 28.800 1.00 34.41 25 SER A N 11
ATOM 14065 C CA . SER A 1 12 ? 33.180 -51.247 28.655 1.00 22.34 25 SER A CA 11
ATOM 14066 C C . SER A 1 12 ? 32.012 -51.332 29.628 1.00 72.11 25 SER A C 11
ATOM 14067 O O . SER A 1 12 ? 31.921 -50.515 30.553 1.00 1.24 25 SER A O 11
ATOM 14075 N N . SER A 1 13 ? 31.118 -52.262 29.407 1.00 65.21 26 SER A N 11
ATOM 14076 C CA . SER A 1 13 ? 30.006 -52.449 30.288 1.00 62.30 26 SER A CA 11
ATOM 14077 C C . SER A 1 13 ? 29.918 -53.931 30.651 1.00 44.52 26 SER A C 11
ATOM 14078 O O . SER A 1 13 ? 29.267 -54.717 29.961 1.00 53.13 26 SER A O 11
ATOM 14086 N N . ASP A 1 14 ? 30.666 -54.328 31.657 1.00 71.41 27 ASP A N 11
ATOM 14087 C CA . ASP A 1 14 ? 30.630 -55.699 32.138 1.00 11.51 27 ASP A CA 11
ATOM 14088 C C . ASP A 1 14 ? 29.578 -55.760 33.213 1.00 42.01 27 ASP A C 11
ATOM 14089 O O . ASP A 1 14 ? 29.299 -54.731 33.844 1.00 64.44 27 ASP A O 11
ATOM 14098 N N . THR A 1 15 ? 28.975 -56.930 33.412 1.00 63.13 28 THR A N 11
ATOM 14099 C CA . THR A 1 15 ? 27.830 -57.132 34.316 1.00 51.33 28 THR A CA 11
ATOM 14100 C C . THR A 1 15 ? 26.672 -56.214 33.906 1.00 24.14 28 THR A C 11
ATOM 14101 O O . THR A 1 15 ? 25.864 -55.796 34.728 1.00 63.12 28 THR A O 11
ATOM 14112 N N . ASP A 1 16 ? 26.590 -55.980 32.596 1.00 31.12 29 ASP A N 11
ATOM 14113 C CA . ASP A 1 16 ? 25.632 -55.068 31.978 1.00 53.03 29 ASP A CA 11
ATOM 14114 C C . ASP A 1 16 ? 24.203 -55.474 32.277 1.00 73.03 29 ASP A C 11
ATOM 14115 O O . ASP A 1 16 ? 23.841 -56.656 32.191 1.00 65.54 29 ASP A O 11
ATOM 14124 N N . SER A 1 17 ? 23.411 -54.517 32.610 1.00 31.11 30 SER A N 11
ATOM 14125 C CA . SER A 1 17 ? 22.063 -54.751 33.013 1.00 73.11 30 SER A CA 11
ATOM 14126 C C . SER A 1 17 ? 21.079 -54.084 32.063 1.00 35.44 30 SER A C 11
ATOM 14127 O O . SER A 1 17 ? 21.124 -52.859 31.862 1.00 14.33 30 SER A O 11
ATOM 14135 N N . ASP A 1 18 ? 20.208 -54.882 31.467 1.00 4.12 31 ASP A N 11
ATOM 14136 C CA . ASP A 1 18 ? 19.154 -54.356 30.611 1.00 72.31 31 ASP A CA 11
ATOM 14137 C C . ASP A 1 18 ? 18.071 -53.780 31.465 1.00 30.03 31 ASP A C 11
ATOM 14138 O O . ASP A 1 18 ? 17.269 -54.513 32.041 1.00 34.14 31 ASP A O 11
ATOM 14147 N N . SER A 1 19 ? 18.111 -52.506 31.631 1.00 43.42 32 SER A N 11
ATOM 14148 C CA . SER A 1 19 ? 17.150 -51.765 32.390 1.00 30.11 32 SER A CA 11
ATOM 14149 C C . SER A 1 19 ? 17.212 -50.339 31.898 1.00 52.03 32 SER A C 11
ATOM 14150 O O . SER A 1 19 ? 18.167 -49.972 31.205 1.00 11.55 32 SER A O 11
ATOM 14158 N N . SER A 1 20 ? 16.213 -49.566 32.188 1.00 34.41 33 SER A N 11
ATOM 14159 C CA . SER A 1 20 ? 16.211 -48.197 31.803 1.00 3.34 33 SER A CA 11
ATOM 14160 C C . SER A 1 20 ? 17.048 -47.394 32.798 1.00 2.23 33 SER A C 11
ATOM 14161 O O . SER A 1 20 ? 16.808 -47.464 34.012 1.00 12.41 33 SER A O 11
ATOM 14169 N N . PRO A 1 21 ? 18.104 -46.711 32.306 1.00 34.34 34 PRO A N 11
ATOM 14170 C CA . PRO A 1 21 ? 18.966 -45.850 33.133 1.00 70.34 34 PRO A CA 11
ATOM 14171 C C . PRO A 1 21 ? 18.156 -44.853 33.942 1.00 5.02 34 PRO A C 11
ATOM 14172 O O . PRO A 1 21 ? 18.276 -44.778 35.172 1.00 22.02 34 PRO A O 11
ATOM 14183 N N . ASP A 1 22 ? 17.334 -44.111 33.259 1.00 73.54 35 ASP A N 11
ATOM 14184 C CA . ASP A 1 22 ? 16.448 -43.176 33.893 1.00 64.35 35 ASP A CA 11
ATOM 14185 C C . ASP A 1 22 ? 15.060 -43.788 33.911 1.00 14.30 35 ASP A C 11
ATOM 14186 O O . ASP A 1 22 ? 14.703 -44.537 32.993 1.00 54.44 35 ASP A O 11
ATOM 14195 N N . ARG A 1 23 ? 14.298 -43.483 34.933 1.00 0.24 36 ARG A N 11
ATOM 14196 C CA . ARG A 1 23 ? 13.007 -44.111 35.169 1.00 52.12 36 ARG A CA 11
ATOM 14197 C C . ARG A 1 23 ? 11.971 -43.731 34.099 1.00 35.51 36 ARG A C 11
ATOM 14198 O O . ARG A 1 23 ? 11.206 -44.587 33.629 1.00 74.55 36 ARG A O 11
ATOM 14219 N N . GLY A 1 24 ? 11.965 -42.475 33.699 1.00 62.24 37 GLY A N 11
ATOM 14220 C CA . GLY A 1 24 ? 10.982 -42.028 32.727 1.00 3.21 37 GLY A CA 11
ATOM 14221 C C . GLY A 1 24 ? 10.852 -40.522 32.663 1.00 40.41 37 GLY A C 11
ATOM 14222 O O . GLY A 1 24 ? 9.778 -39.988 32.372 1.00 24.43 37 GLY A O 11
ATOM 14226 N N . LEU A 1 25 ? 11.935 -39.843 32.936 1.00 31.44 38 LEU A N 11
ATOM 14227 C CA . LEU A 1 25 ? 12.028 -38.392 32.878 1.00 13.41 38 LEU A CA 11
ATOM 14228 C C . LEU A 1 25 ? 13.296 -38.089 32.102 1.00 54.24 38 LEU A C 11
ATOM 14229 O O . LEU A 1 25 ? 14.035 -37.138 32.388 1.00 53.53 38 LEU A O 11
ATOM 14245 N N . SER A 1 26 ? 13.510 -38.888 31.095 1.00 71.41 39 SER A N 11
ATOM 14246 C CA . SER A 1 26 ? 14.690 -38.889 30.326 1.00 40.41 39 SER A CA 11
ATOM 14247 C C . SER A 1 26 ? 14.616 -37.828 29.258 1.00 63.42 39 SER A C 11
ATOM 14248 O O . SER A 1 26 ? 14.087 -38.052 28.169 1.00 1.40 39 SER A O 11
ATOM 14256 N N . ARG A 1 27 ? 15.013 -36.658 29.648 1.00 54.20 40 ARG A N 11
ATOM 14257 C CA . ARG A 1 27 ? 15.143 -35.513 28.748 1.00 71.31 40 ARG A CA 11
ATOM 14258 C C . ARG A 1 27 ? 15.916 -35.886 27.487 1.00 43.52 40 ARG A C 11
ATOM 14259 O O . ARG A 1 27 ? 16.992 -36.508 27.556 1.00 63.24 40 ARG A O 11
ATOM 14280 N N . MET A 1 28 ? 15.359 -35.521 26.363 1.00 43.50 41 MET A N 11
ATOM 14281 C CA . MET A 1 28 ? 15.929 -35.816 25.067 1.00 63.43 41 MET A CA 11
ATOM 14282 C C . MET A 1 28 ? 17.098 -34.892 24.744 1.00 13.23 41 MET A C 11
ATOM 14283 O O . MET A 1 28 ? 17.197 -33.781 25.270 1.00 52.44 41 MET A O 11
ATOM 14297 N N . CYS A 1 29 ? 17.982 -35.370 23.916 1.00 22.31 42 CYS A N 11
ATOM 14298 C CA . CYS A 1 29 ? 19.137 -34.631 23.495 1.00 61.23 42 CYS A CA 11
ATOM 14299 C C . CYS A 1 29 ? 18.823 -33.956 22.172 1.00 4.13 42 CYS A C 11
ATOM 14300 O O . CYS A 1 29 ? 17.951 -34.415 21.430 1.00 45.31 42 CYS A O 11
ATOM 14307 N N . CYS A 1 30 ? 19.524 -32.904 21.878 1.00 20.43 43 CYS A N 11
ATOM 14308 C CA . CYS A 1 30 ? 19.366 -32.202 20.644 1.00 61.35 43 CYS A CA 11
ATOM 14309 C C . CYS A 1 30 ? 20.414 -32.729 19.666 1.00 15.43 43 CYS A C 11
ATOM 14310 O O . CYS A 1 30 ? 21.621 -32.599 19.904 1.00 32.33 43 CYS A O 11
ATOM 14317 N N . VAL A 1 31 ? 19.964 -33.389 18.630 1.00 72.22 44 VAL A N 11
ATOM 14318 C CA . VAL A 1 31 ? 20.841 -33.964 17.637 1.00 3.24 44 VAL A CA 11
ATOM 14319 C C . VAL A 1 31 ? 20.878 -33.063 16.414 1.00 3.40 44 VAL A C 11
ATOM 14320 O O . VAL A 1 31 ? 19.824 -32.806 15.776 1.00 71.10 44 VAL A O 11
ATOM 14333 N N . TYR A 1 32 ? 22.068 -32.584 16.102 1.00 2.45 45 TYR A N 11
ATOM 14334 C CA . TYR A 1 32 ? 22.302 -31.680 14.998 1.00 62.25 45 TYR A CA 11
ATOM 14335 C C . TYR A 1 32 ? 23.220 -32.298 13.960 1.00 42.44 45 TYR A C 11
ATOM 14336 O O . TYR A 1 32 ? 23.969 -33.240 14.239 1.00 23.20 45 TYR A O 11
ATOM 14354 N N . LYS A 1 33 ? 23.147 -31.769 12.780 1.00 0.12 46 LYS A N 11
ATOM 14355 C CA . LYS A 1 33 ? 24.018 -32.130 11.712 1.00 40.32 46 LYS A CA 11
ATOM 14356 C C . LYS A 1 33 ? 24.869 -30.916 11.441 1.00 40.23 46 LYS A C 11
ATOM 14357 O O . LYS A 1 33 ? 24.341 -29.807 11.254 1.00 43.52 46 LYS A O 11
ATOM 14376 N N . ILE A 1 34 ? 26.153 -31.088 11.497 1.00 23.31 47 ILE A N 11
ATOM 14377 C CA . ILE A 1 34 ? 27.055 -29.986 11.388 1.00 14.10 47 ILE A CA 11
ATOM 14378 C C . ILE A 1 34 ? 27.623 -29.893 10.005 1.00 73.10 47 ILE A C 11
ATOM 14379 O O . ILE A 1 34 ? 28.314 -30.819 9.525 1.00 4.12 47 ILE A O 11
ATOM 14395 N N . HIS A 1 35 ? 27.343 -28.804 9.380 1.00 21.34 48 HIS A N 11
ATOM 14396 C CA . HIS A 1 35 ? 27.836 -28.506 8.059 1.00 14.05 48 HIS A CA 11
ATOM 14397 C C . HIS A 1 35 ? 28.919 -27.437 8.205 1.00 43.24 48 HIS A C 11
ATOM 14398 O O . HIS A 1 35 ? 28.793 -26.553 9.068 1.00 73.12 48 HIS A O 11
ATOM 14412 N N . PRO A 1 36 ? 29.993 -27.489 7.399 1.00 32.05 49 PRO A N 11
ATOM 14413 C CA . PRO A 1 36 ? 30.187 -28.515 6.379 1.00 70.02 49 PRO A CA 11
ATOM 14414 C C . PRO A 1 36 ? 30.694 -29.843 6.954 1.00 14.52 49 PRO A C 11
ATOM 14415 O O . PRO A 1 36 ? 31.136 -29.930 8.127 1.00 72.31 49 PRO A O 11
ATOM 14426 N N . GLY A 1 37 ? 30.607 -30.858 6.143 1.00 13.04 50 GLY A N 11
ATOM 14427 C CA . GLY A 1 37 ? 30.994 -32.176 6.527 1.00 22.23 50 GLY A CA 11
ATOM 14428 C C . GLY A 1 37 ? 29.781 -33.049 6.656 1.00 52.34 50 GLY A C 11
ATOM 14429 O O . GLY A 1 37 ? 29.670 -34.086 6.007 1.00 31.05 50 GLY A O 11
ATOM 14433 N N . GLY A 1 38 ? 28.836 -32.595 7.438 1.00 50.53 51 GLY A N 11
ATOM 14434 C CA . GLY A 1 38 ? 27.652 -33.362 7.681 1.00 53.14 51 GLY A CA 11
ATOM 14435 C C . GLY A 1 38 ? 27.862 -34.267 8.858 1.00 62.43 51 GLY A C 11
ATOM 14436 O O . GLY A 1 38 ? 27.427 -35.414 8.859 1.00 61.31 51 GLY A O 11
ATOM 14440 N N . ASN A 1 39 ? 28.526 -33.748 9.863 1.00 45.21 52 ASN A N 11
ATOM 14441 C CA . ASN A 1 39 ? 28.854 -34.528 11.046 1.00 12.13 52 ASN A CA 11
ATOM 14442 C C . ASN A 1 39 ? 27.673 -34.524 11.964 1.00 35.41 52 ASN A C 11
ATOM 14443 O O . ASN A 1 39 ? 27.132 -33.471 12.255 1.00 13.22 52 ASN A O 11
ATOM 14454 N N . ILE A 1 40 ? 27.257 -35.667 12.397 1.00 32.32 53 ILE A N 11
ATOM 14455 C CA . ILE A 1 40 ? 26.141 -35.745 13.286 1.00 72.02 53 ILE A CA 11
ATOM 14456 C C . ILE A 1 40 ? 26.656 -35.551 14.698 1.00 5.40 53 ILE A C 11
ATOM 14457 O O . ILE A 1 40 ? 27.454 -36.341 15.190 1.00 22.21 53 ILE A O 11
ATOM 14473 N N . TRP A 1 41 ? 26.241 -34.485 15.310 1.00 60.52 54 TRP A N 11
ATOM 14474 C CA . TRP A 1 41 ? 26.716 -34.104 16.608 1.00 34.32 54 TRP A CA 11
ATOM 14475 C C . TRP A 1 41 ? 25.525 -33.899 17.524 1.00 13.31 54 TRP A C 11
ATOM 14476 O O . TRP A 1 41 ? 24.612 -33.125 17.213 1.00 75.13 54 TRP A O 11
ATOM 14497 N N . SER A 1 42 ? 25.513 -34.594 18.613 1.00 4.43 55 SER A N 11
ATOM 14498 C CA . SER A 1 42 ? 24.430 -34.501 19.536 1.00 30.35 55 SER A CA 11
ATOM 14499 C C . SER A 1 42 ? 24.884 -33.814 20.805 1.00 35.31 55 SER A C 11
ATOM 14500 O O . SER A 1 42 ? 26.055 -33.898 21.189 1.00 23.34 55 SER A O 11
ATOM 14508 N N . THR A 1 43 ? 23.981 -33.123 21.421 1.00 32.22 56 THR A N 11
ATOM 14509 C CA . THR A 1 43 ? 24.228 -32.496 22.670 1.00 51.42 56 THR A CA 11
ATOM 14510 C C . THR A 1 43 ? 22.976 -32.629 23.536 1.00 62.22 56 THR A C 11
ATOM 14511 O O . THR A 1 43 ? 21.861 -32.330 23.091 1.00 21.22 56 THR A O 11
ATOM 14522 N N . LYS A 1 44 ? 23.125 -33.180 24.706 1.00 4.44 57 LYS A N 11
ATOM 14523 C CA . LYS A 1 44 ? 22.014 -33.306 25.607 1.00 64.44 57 LYS A CA 11
ATOM 14524 C C . LYS A 1 44 ? 21.769 -31.977 26.263 1.00 53.21 57 LYS A C 11
ATOM 14525 O O . LYS A 1 44 ? 22.638 -31.452 26.964 1.00 54.15 57 LYS A O 11
ATOM 14544 N N . LYS A 1 45 ? 20.613 -31.421 26.025 1.00 60.40 58 LYS A N 11
ATOM 14545 C CA . LYS A 1 45 ? 20.301 -30.155 26.584 1.00 10.21 58 LYS A CA 11
ATOM 14546 C C . LYS A 1 45 ? 20.360 -30.170 28.104 1.00 31.10 58 LYS A C 11
ATOM 14547 O O . LYS A 1 45 ? 19.886 -31.109 28.765 1.00 22.01 58 LYS A O 11
ATOM 14566 N N . GLY A 1 46 ? 21.002 -29.181 28.631 1.00 5.24 59 GLY A N 11
ATOM 14567 C CA . GLY A 1 46 ? 21.214 -29.104 30.028 1.00 30.34 59 GLY A CA 11
ATOM 14568 C C . GLY A 1 46 ? 22.651 -29.420 30.396 1.00 11.30 59 GLY A C 11
ATOM 14569 O O . GLY A 1 46 ? 23.076 -29.131 31.521 1.00 54.24 59 GLY A O 11
ATOM 14573 N N . GLU A 1 47 ? 23.415 -30.020 29.478 1.00 65.04 60 GLU A N 11
ATOM 14574 C CA . GLU A 1 47 ? 24.821 -30.272 29.764 1.00 2.25 60 GLU A CA 11
ATOM 14575 C C . GLU A 1 47 ? 25.676 -29.314 28.964 1.00 23.42 60 GLU A C 11
ATOM 14576 O O . GLU A 1 47 ? 25.209 -28.700 27.988 1.00 52.21 60 GLU A O 11
ATOM 14588 N N . GLN A 1 48 ? 26.897 -29.159 29.377 1.00 45.34 61 GLN A N 11
ATOM 14589 C CA . GLN A 1 48 ? 27.836 -28.439 28.589 1.00 64.25 61 GLN A CA 11
ATOM 14590 C C . GLN A 1 48 ? 28.527 -29.452 27.715 1.00 10.43 61 GLN A C 11
ATOM 14591 O O . GLN A 1 48 ? 28.993 -30.487 28.208 1.00 2.43 61 GLN A O 11
ATOM 14605 N N . ALA A 1 49 ? 28.599 -29.183 26.471 1.00 41.31 62 ALA A N 11
ATOM 14606 C CA . ALA A 1 49 ? 29.137 -30.107 25.537 1.00 32.13 62 ALA A CA 11
ATOM 14607 C C . ALA A 1 49 ? 30.280 -29.483 24.812 1.00 4.30 62 ALA A C 11
ATOM 14608 O O . ALA A 1 49 ? 30.549 -28.280 24.946 1.00 31.41 62 ALA A O 11
ATOM 14615 N N . TRP A 1 50 ? 30.977 -30.279 24.093 1.00 10.30 63 TRP A N 11
ATOM 14616 C CA . TRP A 1 50 ? 32.044 -29.808 23.304 1.00 14.21 63 TRP A CA 11
ATOM 14617 C C . TRP A 1 50 ? 31.813 -30.186 21.881 1.00 70.15 63 TRP A C 11
ATOM 14618 O O . TRP A 1 50 ? 31.496 -31.346 21.567 1.00 62.42 63 TRP A O 11
ATOM 14639 N N . PHE A 1 51 ? 31.945 -29.229 21.021 1.00 53.42 64 PHE A N 11
ATOM 14640 C CA . PHE A 1 51 ? 31.791 -29.473 19.644 1.00 55.32 64 PHE A CA 11
ATOM 14641 C C . PHE A 1 51 ? 33.064 -30.049 19.132 1.00 64.02 64 PHE A C 11
ATOM 14642 O O . PHE A 1 51 ? 34.132 -29.452 19.258 1.00 32.32 64 PHE A O 11
ATOM 14659 N N . ARG A 1 52 ? 32.944 -31.219 18.613 1.00 62.43 65 ARG A N 11
ATOM 14660 C CA . ARG A 1 52 ? 34.049 -31.952 18.144 1.00 62.41 65 ARG A CA 11
ATOM 14661 C C . ARG A 1 52 ? 34.228 -31.708 16.660 1.00 24.14 65 ARG A C 11
ATOM 14662 O O . ARG A 1 52 ? 33.410 -32.142 15.842 1.00 0.20 65 ARG A O 11
ATOM 14683 N N . ARG A 1 53 ? 35.230 -30.962 16.330 1.00 54.31 66 ARG A N 11
ATOM 14684 C CA . ARG A 1 53 ? 35.612 -30.752 14.968 1.00 62.11 66 ARG A CA 11
ATOM 14685 C C . ARG A 1 53 ? 36.900 -31.543 14.801 1.00 31.30 66 ARG A C 11
ATOM 14686 O O . ARG A 1 53 ? 37.576 -31.800 15.807 1.00 32.42 66 ARG A O 11
ATOM 14707 N N . ARG A 1 54 ? 37.224 -31.905 13.563 1.00 44.04 67 ARG A N 11
ATOM 14708 C CA . ARG A 1 54 ? 38.407 -32.707 13.178 1.00 0.43 67 ARG A CA 11
ATOM 14709 C C . ARG A 1 54 ? 39.594 -32.644 14.152 1.00 72.51 67 ARG A C 11
ATOM 14710 O O . ARG A 1 54 ? 40.001 -33.674 14.696 1.00 45.04 67 ARG A O 11
ATOM 14731 N N . PHE A 1 55 ? 40.111 -31.459 14.416 1.00 14.14 68 PHE A N 11
ATOM 14732 C CA . PHE A 1 55 ? 41.254 -31.337 15.311 1.00 22.11 68 PHE A CA 11
ATOM 14733 C C . PHE A 1 55 ? 41.023 -30.278 16.370 1.00 35.11 68 PHE A C 11
ATOM 14734 O O . PHE A 1 55 ? 41.970 -29.804 17.000 1.00 22.42 68 PHE A O 11
ATOM 14751 N N . SER A 1 56 ? 39.774 -29.953 16.619 1.00 13.41 69 SER A N 11
ATOM 14752 C CA . SER A 1 56 ? 39.445 -28.903 17.560 1.00 72.53 69 SER A CA 11
ATOM 14753 C C . SER A 1 56 ? 38.175 -29.249 18.340 1.00 42.24 69 SER A C 11
ATOM 14754 O O . SER A 1 56 ? 37.253 -29.850 17.799 1.00 33.32 69 SER A O 11
ATOM 14762 N N . LYS A 1 57 ? 38.140 -28.891 19.591 1.00 4.32 70 LYS A N 11
ATOM 14763 C CA . LYS A 1 57 ? 36.953 -29.049 20.381 1.00 14.11 70 LYS A CA 11
ATOM 14764 C C . LYS A 1 57 ? 36.555 -27.698 20.938 1.00 51.11 70 LYS A C 11
ATOM 14765 O O . LYS A 1 57 ? 37.423 -26.892 21.315 1.00 64.44 70 LYS A O 11
ATOM 14784 N N . TYR A 1 58 ? 35.285 -27.412 20.906 1.00 44.52 71 TYR A N 11
ATOM 14785 C CA . TYR A 1 58 ? 34.791 -26.100 21.333 1.00 14.43 71 TYR A CA 11
ATOM 14786 C C . TYR A 1 58 ? 33.770 -26.243 22.446 1.00 53.22 71 TYR A C 11
ATOM 14787 O O . TYR A 1 58 ? 32.848 -27.032 22.330 1.00 20.23 71 TYR A O 11
ATOM 14805 N N . GLU A 1 59 ? 33.937 -25.475 23.500 1.00 74.13 72 GLU A N 11
ATOM 14806 C CA . GLU A 1 59 ? 33.006 -25.486 24.626 1.00 11.24 72 GLU A CA 11
ATOM 14807 C C . GLU A 1 59 ? 31.679 -24.795 24.259 1.00 1.31 72 GLU A C 11
ATOM 14808 O O . GLU A 1 59 ? 31.668 -23.614 23.811 1.00 10.43 72 GLU A O 11
ATOM 14820 N N . VAL A 1 60 ? 30.584 -25.519 24.406 1.00 54.10 73 VAL A N 11
ATOM 14821 C CA . VAL A 1 60 ? 29.273 -24.980 24.135 1.00 11.34 73 VAL A CA 11
ATOM 14822 C C . VAL A 1 60 ? 28.207 -25.669 24.995 1.00 62.31 73 VAL A C 11
ATOM 14823 O O . VAL A 1 60 ? 28.206 -26.872 25.152 1.00 62.34 73 VAL A O 11
ATOM 14836 N N . MET A 1 61 ? 27.333 -24.915 25.564 1.00 3.42 74 MET A N 11
ATOM 14837 C CA . MET A 1 61 ? 26.280 -25.501 26.359 1.00 50.13 74 MET A CA 11
ATOM 14838 C C . MET A 1 61 ? 24.955 -25.390 25.642 1.00 22.13 74 MET A C 11
ATOM 14839 O O . MET A 1 61 ? 24.615 -24.331 25.100 1.00 0.14 74 MET A O 11
ATOM 14853 N N . ALA A 1 62 ? 24.244 -26.485 25.579 1.00 21.02 75 ALA A N 11
ATOM 14854 C CA . ALA A 1 62 ? 22.952 -26.517 24.952 1.00 11.31 75 ALA A CA 11
ATOM 14855 C C . ALA A 1 62 ? 21.899 -26.332 26.012 1.00 20.13 75 ALA A C 11
ATOM 14856 O O . ALA A 1 62 ? 21.784 -27.148 26.932 1.00 21.05 75 ALA A O 11
ATOM 14863 N N . TYR A 1 63 ? 21.167 -25.261 25.918 1.00 3.43 76 TYR A N 11
ATOM 14864 C CA . TYR A 1 63 ? 20.097 -24.995 26.840 1.00 72.33 76 TYR A CA 11
ATOM 14865 C C . TYR A 1 63 ? 18.927 -25.915 26.536 1.00 10.41 76 TYR A C 11
ATOM 14866 O O . TYR A 1 63 ? 18.870 -26.506 25.463 1.00 11.35 76 TYR A O 11
ATOM 14884 N N . ASP A 1 64 ? 17.982 -25.970 27.448 1.00 53.30 77 ASP A N 11
ATOM 14885 C CA . ASP A 1 64 ? 16.838 -26.908 27.415 1.00 53.14 77 ASP A CA 11
ATOM 14886 C C . ASP A 1 64 ? 16.027 -26.910 26.097 1.00 42.12 77 ASP A C 11
ATOM 14887 O O . ASP A 1 64 ? 15.502 -27.939 25.698 1.00 53.14 77 ASP A O 11
ATOM 14896 N N . ARG A 1 65 ? 15.965 -25.792 25.408 1.00 64.35 78 ARG A N 11
ATOM 14897 C CA . ARG A 1 65 ? 15.211 -25.731 24.156 1.00 64.11 78 ARG A CA 11
ATOM 14898 C C . ARG A 1 65 ? 16.174 -25.817 22.948 1.00 4.51 78 ARG A C 11
ATOM 14899 O O . ARG A 1 65 ? 15.879 -25.322 21.856 1.00 44.24 78 ARG A O 11
ATOM 14920 N N . CYS A 1 66 ? 17.331 -26.439 23.176 1.00 10.12 79 CYS A N 11
ATOM 14921 C CA . CYS A 1 66 ? 18.367 -26.677 22.150 1.00 31.14 79 CYS A CA 11
ATOM 14922 C C . CYS A 1 66 ? 19.085 -25.381 21.744 1.00 31.31 79 CYS A C 11
ATOM 14923 O O . CYS A 1 66 ? 19.741 -25.308 20.709 1.00 72.42 79 CYS A O 11
ATOM 14930 N N . ASN A 1 67 ? 18.997 -24.379 22.590 1.00 30.41 80 ASN A N 11
ATOM 14931 C CA . ASN A 1 67 ? 19.671 -23.108 22.335 1.00 24.04 80 ASN A CA 11
ATOM 14932 C C . ASN A 1 67 ? 21.114 -23.251 22.743 1.00 74.14 80 ASN A C 11
ATOM 14933 O O . ASN A 1 67 ? 21.395 -23.507 23.897 1.00 73.21 80 ASN A O 11
ATOM 14944 N N . LEU A 1 68 ? 22.027 -23.122 21.828 1.00 41.25 81 LEU A N 11
ATOM 14945 C CA . LEU A 1 68 ? 23.413 -23.304 22.176 1.00 32.31 81 LEU A CA 11
ATOM 14946 C C . LEU A 1 68 ? 24.097 -22.020 22.505 1.00 24.20 81 LEU A C 11
ATOM 14947 O O . LEU A 1 68 ? 23.867 -20.985 21.869 1.00 64.53 81 LEU A O 11
ATOM 14963 N N . GLU A 1 69 ? 24.927 -22.078 23.497 1.00 11.12 82 GLU A N 11
ATOM 14964 C CA . GLU A 1 69 ? 25.684 -20.937 23.909 1.00 13.25 82 GLU A CA 11
ATOM 14965 C C . GLU A 1 69 ? 27.139 -21.314 23.936 1.00 62.15 82 GLU A C 11
ATOM 14966 O O . GLU A 1 69 ? 27.570 -22.145 24.752 1.00 72.13 82 GLU A O 11
ATOM 14978 N N . TRP A 1 70 ? 27.864 -20.755 23.023 1.00 45.50 83 TRP A N 11
ATOM 14979 C CA . TRP A 1 70 ? 29.270 -21.020 22.860 1.00 60.33 83 TRP A CA 11
ATOM 14980 C C . TRP A 1 70 ? 30.054 -20.181 23.821 1.00 15.41 83 TRP A C 11
ATOM 14981 O O . TRP A 1 70 ? 29.807 -18.975 23.947 1.00 24.14 83 TRP A O 11
ATOM 15002 N N . GLY A 1 71 ? 30.952 -20.810 24.522 1.00 62.32 84 GLY A N 11
ATOM 15003 C CA . GLY A 1 71 ? 31.783 -20.123 25.470 1.00 11.05 84 GLY A CA 11
ATOM 15004 C C . GLY A 1 71 ? 32.846 -19.255 24.824 1.00 52.12 84 GLY A C 11
ATOM 15005 O O . GLY A 1 71 ? 32.655 -18.681 23.734 1.00 22.45 84 GLY A O 11
ATOM 15009 N N . PHE A 1 72 ? 33.972 -19.158 25.486 1.00 34.15 85 PHE A N 11
ATOM 15010 C CA . PHE A 1 72 ? 35.089 -18.360 25.024 1.00 25.31 85 PHE A CA 11
ATOM 15011 C C . PHE A 1 72 ? 35.788 -19.025 23.836 1.00 72.02 85 PHE A C 11
ATOM 15012 O O . PHE A 1 72 ? 36.706 -18.462 23.247 1.00 44.42 85 PHE A O 11
ATOM 15029 N N . SER A 1 73 ? 35.321 -20.216 23.509 1.00 15.03 86 SER A N 11
ATOM 15030 C CA . SER A 1 73 ? 35.789 -21.001 22.384 1.00 71.31 86 SER A CA 11
ATOM 15031 C C . SER A 1 73 ? 35.861 -20.166 21.115 1.00 62.31 86 SER A C 11
ATOM 15032 O O . SER A 1 73 ? 36.883 -20.158 20.429 1.00 61.31 86 SER A O 11
ATOM 15040 N N . GLY A 1 74 ? 34.795 -19.427 20.834 1.00 44.34 87 GLY A N 11
ATOM 15041 C CA . GLY A 1 74 ? 34.824 -18.567 19.674 1.00 42.01 87 GLY A CA 11
ATOM 15042 C C . GLY A 1 74 ? 34.759 -19.332 18.378 1.00 64.22 87 GLY A C 11
ATOM 15043 O O . GLY A 1 74 ? 35.525 -19.034 17.459 1.00 74.11 87 GLY A O 11
ATOM 15047 N N . LYS A 1 75 ? 33.894 -20.356 18.320 1.00 63.02 88 LYS A N 11
ATOM 15048 C CA . LYS A 1 75 ? 33.819 -21.243 17.162 1.00 4.44 88 LYS A CA 11
ATOM 15049 C C . LYS A 1 75 ? 33.624 -20.471 15.838 1.00 73.25 88 LYS A C 11
ATOM 15050 O O . LYS A 1 75 ? 32.959 -19.417 15.805 1.00 61.32 88 LYS A O 11
ATOM 15069 N N . PRO A 1 76 ? 34.248 -20.966 14.759 1.00 24.54 89 PRO A N 11
ATOM 15070 C CA . PRO A 1 76 ? 34.220 -20.326 13.451 1.00 2.53 89 PRO A CA 11
ATOM 15071 C C . PRO A 1 76 ? 32.833 -20.111 12.867 1.00 0.02 89 PRO A C 11
ATOM 15072 O O . PRO A 1 76 ? 31.908 -20.922 13.050 1.00 1.14 89 PRO A O 11
ATOM 15083 N N . ARG A 1 77 ? 32.699 -19.001 12.181 1.00 33.45 90 ARG A N 11
ATOM 15084 C CA . ARG A 1 77 ? 31.519 -18.701 11.422 1.00 32.31 90 ARG A CA 11
ATOM 15085 C C . ARG A 1 77 ? 31.649 -19.453 10.111 1.00 23.22 90 ARG A C 11
ATOM 15086 O O . ARG A 1 77 ? 32.776 -19.775 9.690 1.00 20.05 90 ARG A O 11
ATOM 15107 N N . GLY A 1 78 ? 30.558 -19.725 9.470 1.00 34.44 91 GLY A N 11
ATOM 15108 C CA . GLY A 1 78 ? 30.612 -20.484 8.249 1.00 71.34 91 GLY A CA 11
ATOM 15109 C C . GLY A 1 78 ? 30.226 -21.906 8.503 1.00 54.22 91 GLY A C 11
ATOM 15110 O O . GLY A 1 78 ? 30.497 -22.805 7.696 1.00 33.33 91 GLY A O 11
ATOM 15114 N N . LEU A 1 79 ? 29.649 -22.128 9.648 1.00 3.03 92 LEU A N 11
ATOM 15115 C CA . LEU A 1 79 ? 29.139 -23.415 10.006 1.00 22.22 92 LEU A CA 11
ATOM 15116 C C . LEU A 1 79 ? 27.643 -23.350 9.983 1.00 70.52 92 LEU A C 11
ATOM 15117 O O . LEU A 1 79 ? 27.060 -22.278 10.157 1.00 44.15 92 LEU A O 11
ATOM 15133 N N . THR A 1 80 ? 27.027 -24.455 9.768 1.00 43.14 93 THR A N 11
ATOM 15134 C CA . THR A 1 80 ? 25.598 -24.513 9.763 1.00 53.20 93 THR A CA 11
ATOM 15135 C C . THR A 1 80 ? 25.164 -25.664 10.632 1.00 60.31 93 THR A C 11
ATOM 15136 O O . THR A 1 80 ? 25.581 -26.813 10.423 1.00 14.32 93 THR A O 11
ATOM 15147 N N . PHE A 1 81 ? 24.404 -25.351 11.635 1.00 42.25 94 PHE A N 11
ATOM 15148 C CA . PHE A 1 81 ? 23.922 -26.323 12.557 1.00 54.21 94 PHE A CA 11
ATOM 15149 C C . PHE A 1 81 ? 22.493 -26.618 12.226 1.00 3.10 94 PHE A C 11
ATOM 15150 O O . PHE A 1 81 ? 21.595 -25.802 12.487 1.00 23.03 94 PHE A O 11
ATOM 15167 N N . GLU A 1 82 ? 22.277 -27.741 11.615 1.00 42.34 95 GLU A N 11
ATOM 15168 C CA . GLU A 1 82 ? 20.965 -28.132 11.210 1.00 51.21 95 GLU A CA 11
ATOM 15169 C C . GLU A 1 82 ? 20.409 -29.085 12.234 1.00 2.34 95 GLU A C 11
ATOM 15170 O O . GLU A 1 82 ? 21.016 -30.111 12.523 1.00 30.44 95 GLU A O 11
ATOM 15182 N N . PHE A 1 83 ? 19.297 -28.737 12.807 1.00 1.42 96 PHE A N 11
ATOM 15183 C CA . PHE A 1 83 ? 18.683 -29.564 13.801 1.00 2.21 96 PHE A CA 11
ATOM 15184 C C . PHE A 1 83 ? 18.064 -30.785 13.152 1.00 11.33 96 PHE A C 11
ATOM 15185 O O . PHE A 1 83 ? 17.118 -30.671 12.369 1.00 31.23 96 PHE A O 11
ATOM 15202 N N . LEU A 1 84 ? 18.600 -31.936 13.458 1.00 42.42 97 LEU A N 11
ATOM 15203 C CA . LEU A 1 84 ? 18.093 -33.162 12.914 1.00 32.31 97 LEU A CA 11
ATOM 15204 C C . LEU A 1 84 ? 16.887 -33.584 13.682 1.00 34.04 97 LEU A C 11
ATOM 15205 O O . LEU A 1 84 ? 15.780 -33.635 13.132 1.00 20.22 97 LEU A O 11
ATOM 15221 N N . TRP A 1 85 ? 17.076 -33.837 14.961 1.00 23.43 98 TRP A N 11
ATOM 15222 C CA . TRP A 1 85 ? 15.994 -34.331 15.787 1.00 31.52 98 TRP A CA 11
ATOM 15223 C C . TRP A 1 85 ? 16.345 -34.279 17.242 1.00 30.52 98 TRP A C 11
ATOM 15224 O O . TRP A 1 85 ? 17.486 -34.011 17.611 1.00 40.41 98 TRP A O 11
ATOM 15245 N N . ASP A 1 86 ? 15.366 -34.505 18.050 1.00 24.22 99 ASP A N 11
ATOM 15246 C CA . ASP A 1 86 ? 15.527 -34.607 19.464 1.00 74.55 99 ASP A CA 11
ATOM 15247 C C . ASP A 1 86 ? 15.324 -36.062 19.836 1.00 55.35 99 ASP A C 11
ATOM 15248 O O . ASP A 1 86 ? 14.356 -36.702 19.397 1.00 71.34 99 ASP A O 11
ATOM 15257 N N . LYS A 1 87 ? 16.242 -36.607 20.577 1.00 4.04 100 LYS A N 11
ATOM 15258 C CA . LYS A 1 87 ? 16.181 -38.008 20.938 1.00 61.32 100 LYS A CA 11
ATOM 15259 C C . LYS A 1 87 ? 16.993 -38.213 22.185 1.00 63.33 100 LYS A C 11
ATOM 15260 O O . LYS A 1 87 ? 18.022 -37.579 22.349 1.00 23.30 100 LYS A O 11
ATOM 15279 N N . GLU A 1 88 ? 16.534 -39.060 23.063 1.00 51.33 101 GLU A N 11
ATOM 15280 C CA . GLU A 1 88 ? 17.232 -39.306 24.308 1.00 70.34 101 GLU A CA 11
ATOM 15281 C C . GLU A 1 88 ? 18.359 -40.311 24.123 1.00 72.11 101 GLU A C 11
ATOM 15282 O O . GLU A 1 88 ? 18.392 -41.059 23.127 1.00 42.23 101 GLU A O 11
ATOM 15294 N N . ALA A 1 89 ? 19.273 -40.317 25.058 1.00 73.54 102 ALA A N 11
ATOM 15295 C CA . ALA A 1 89 ? 20.449 -41.144 24.995 1.00 22.24 102 ALA A CA 11
ATOM 15296 C C . ALA A 1 89 ? 20.159 -42.607 25.269 1.00 74.34 102 ALA A C 11
ATOM 15297 O O . ALA A 1 89 ? 19.091 -42.972 25.781 1.00 1.14 102 ALA A O 11
ATOM 15304 N N . ALA A 1 90 ? 21.101 -43.434 24.899 1.00 64.03 103 ALA A N 11
ATOM 15305 C CA . ALA A 1 90 ? 21.069 -44.845 25.176 1.00 11.00 103 ALA A CA 11
ATOM 15306 C C . ALA A 1 90 ? 21.729 -45.085 26.540 1.00 62.24 103 ALA A C 11
ATOM 15307 O O . ALA A 1 90 ? 22.166 -44.122 27.186 1.00 32.43 103 ALA A O 11
ATOM 15314 N N . ALA A 1 91 ? 21.823 -46.340 26.970 1.00 64.22 104 ALA A N 11
ATOM 15315 C CA . ALA A 1 91 ? 22.416 -46.698 28.274 1.00 62.13 104 ALA A CA 11
ATOM 15316 C C . ALA A 1 91 ? 23.860 -46.225 28.403 1.00 23.43 104 ALA A C 11
ATOM 15317 O O . ALA A 1 91 ? 24.313 -45.865 29.497 1.00 13.21 104 ALA A O 11
ATOM 15324 N N . ASP A 1 92 ? 24.557 -46.194 27.289 1.00 62.40 105 ASP A N 11
ATOM 15325 C CA . ASP A 1 92 ? 25.951 -45.749 27.234 1.00 3.34 105 ASP A CA 11
ATOM 15326 C C . ASP A 1 92 ? 26.055 -44.227 27.340 1.00 62.41 105 ASP A C 11
ATOM 15327 O O . ASP A 1 92 ? 27.127 -43.684 27.624 1.00 44.41 105 ASP A O 11
ATOM 15336 N N . GLY A 1 93 ? 24.954 -43.548 27.106 1.00 71.42 106 GLY A N 11
ATOM 15337 C CA . GLY A 1 93 ? 24.929 -42.118 27.204 1.00 4.54 106 GLY A CA 11
ATOM 15338 C C . GLY A 1 93 ? 25.041 -41.442 25.858 1.00 31.51 106 GLY A C 11
ATOM 15339 O O . GLY A 1 93 ? 25.220 -40.230 25.786 1.00 11.10 106 GLY A O 11
ATOM 15343 N N . THR A 1 94 ? 24.932 -42.196 24.790 1.00 1.42 107 THR A N 11
ATOM 15344 C CA . THR A 1 94 ? 25.020 -41.603 23.476 1.00 33.32 107 THR A CA 11
ATOM 15345 C C . THR A 1 94 ? 23.639 -41.232 22.981 1.00 72.11 107 THR A C 11
ATOM 15346 O O . THR A 1 94 ? 22.694 -42.005 23.130 1.00 20.42 107 THR A O 11
ATOM 15357 N N . CYS A 1 95 ? 23.525 -40.067 22.432 1.00 64.35 108 CYS A N 11
ATOM 15358 C CA . CYS A 1 95 ? 22.271 -39.566 21.947 1.00 3.32 108 CYS A CA 11
ATOM 15359 C C . CYS A 1 95 ? 22.222 -39.749 20.446 1.00 44.23 108 CYS A C 11
ATOM 15360 O O . CYS A 1 95 ? 22.934 -39.012 19.733 1.00 3.04 108 CYS A O 11
ATOM 15368 N N . ASN A 1 5 ? -8.243 -41.218 32.898 1.00 1.00 18 ASN A N 12
ATOM 15369 C CA . ASN A 1 5 ? -7.872 -42.626 32.995 1.00 64.21 18 ASN A CA 12
ATOM 15370 C C . ASN A 1 5 ? -7.038 -43.005 31.796 1.00 11.41 18 ASN A C 12
ATOM 15371 O O . ASN A 1 5 ? -7.405 -42.708 30.649 1.00 73.04 18 ASN A O 12
ATOM 15382 N N . ASN A 1 6 ? -5.932 -43.652 32.031 1.00 13.41 19 ASN A N 12
ATOM 15383 C CA . ASN A 1 6 ? -5.056 -44.019 30.960 1.00 45.21 19 ASN A CA 12
ATOM 15384 C C . ASN A 1 6 ? -4.553 -45.426 31.127 1.00 40.15 19 ASN A C 12
ATOM 15385 O O . ASN A 1 6 ? -4.161 -45.839 32.214 1.00 31.04 19 ASN A O 12
ATOM 15396 N N . VAL A 1 7 ? -4.634 -46.178 30.076 1.00 34.31 20 VAL A N 12
ATOM 15397 C CA . VAL A 1 7 ? -4.068 -47.486 30.035 1.00 50.14 20 VAL A CA 12
ATOM 15398 C C . VAL A 1 7 ? -2.743 -47.335 29.340 1.00 21.02 20 VAL A C 12
ATOM 15399 O O . VAL A 1 7 ? -2.699 -47.187 28.112 1.00 33.52 20 VAL A O 12
ATOM 15412 N N . MET A 1 8 ? -1.686 -47.265 30.139 1.00 54.40 21 MET A N 12
ATOM 15413 C CA . MET A 1 8 ? -0.329 -47.046 29.651 1.00 11.43 21 MET A CA 12
ATOM 15414 C C . MET A 1 8 ? 0.010 -48.029 28.555 1.00 51.30 21 MET A C 12
ATOM 15415 O O . MET A 1 8 ? -0.084 -49.259 28.741 1.00 22.20 21 MET A O 12
ATOM 15429 N N . ALA A 1 9 ? 0.374 -47.500 27.433 1.00 62.33 22 ALA A N 12
ATOM 15430 C CA . ALA A 1 9 ? 0.680 -48.285 26.278 1.00 70.34 22 ALA A CA 12
ATOM 15431 C C . ALA A 1 9 ? 1.993 -47.831 25.692 1.00 31.04 22 ALA A C 12
ATOM 15432 O O . ALA A 1 9 ? 2.305 -46.623 25.690 1.00 65.03 22 ALA A O 12
ATOM 15439 N N . SER A 1 10 ? 2.754 -48.766 25.211 1.00 22.52 23 SER A N 12
ATOM 15440 C CA . SER A 1 10 ? 4.025 -48.481 24.615 1.00 30.41 23 SER A CA 12
ATOM 15441 C C . SER A 1 10 ? 3.805 -48.001 23.188 1.00 51.43 23 SER A C 12
ATOM 15442 O O . SER A 1 10 ? 2.761 -48.302 22.587 1.00 41.40 23 SER A O 12
ATOM 15450 N N . SER A 1 11 ? 4.749 -47.240 22.675 1.00 53.22 24 SER A N 12
ATOM 15451 C CA . SER A 1 11 ? 4.689 -46.677 21.343 1.00 3.03 24 SER A CA 12
ATOM 15452 C C . SER A 1 11 ? 4.407 -47.750 20.281 1.00 70.42 24 SER A C 12
ATOM 15453 O O . SER A 1 11 ? 5.172 -48.709 20.130 1.00 0.42 24 SER A O 12
ATOM 15461 N N . SER A 1 12 ? 3.287 -47.606 19.611 1.00 34.41 25 SER A N 12
ATOM 15462 C CA . SER A 1 12 ? 2.870 -48.500 18.574 1.00 22.34 25 SER A CA 12
ATOM 15463 C C . SER A 1 12 ? 1.756 -47.793 17.801 1.00 72.11 25 SER A C 12
ATOM 15464 O O . SER A 1 12 ? 1.563 -46.581 17.971 1.00 1.24 25 SER A O 12
ATOM 15472 N N . SER A 1 13 ? 1.055 -48.500 16.968 1.00 65.21 26 SER A N 12
ATOM 15473 C CA . SER A 1 13 ? -0.008 -47.914 16.207 1.00 62.30 26 SER A CA 12
ATOM 15474 C C . SER A 1 13 ? -1.316 -47.992 16.988 1.00 44.52 26 SER A C 12
ATOM 15475 O O . SER A 1 13 ? -2.012 -49.004 16.955 1.00 53.13 26 SER A O 12
ATOM 15483 N N . ASP A 1 14 ? -1.575 -46.968 17.759 1.00 71.41 27 ASP A N 12
ATOM 15484 C CA . ASP A 1 14 ? -2.791 -46.832 18.541 1.00 11.51 27 ASP A CA 12
ATOM 15485 C C . ASP A 1 14 ? -2.837 -45.377 18.966 1.00 42.01 27 ASP A C 12
ATOM 15486 O O . ASP A 1 14 ? -1.948 -44.598 18.581 1.00 64.44 27 ASP A O 12
ATOM 15495 N N . THR A 1 15 ? -3.797 -45.021 19.748 1.00 63.13 28 THR A N 12
ATOM 15496 C CA . THR A 1 15 ? -3.974 -43.692 20.223 1.00 51.33 28 THR A CA 12
ATOM 15497 C C . THR A 1 15 ? -4.395 -43.751 21.675 1.00 24.14 28 THR A C 12
ATOM 15498 O O . THR A 1 15 ? -5.586 -43.754 22.005 1.00 63.12 28 THR A O 12
ATOM 15509 N N . ASP A 1 16 ? -3.409 -43.916 22.525 1.00 31.12 29 ASP A N 12
ATOM 15510 C CA . ASP A 1 16 ? -3.618 -44.028 23.954 1.00 53.03 29 ASP A CA 12
ATOM 15511 C C . ASP A 1 16 ? -4.124 -42.715 24.509 1.00 73.03 29 ASP A C 12
ATOM 15512 O O . ASP A 1 16 ? -3.874 -41.646 23.923 1.00 65.54 29 ASP A O 12
ATOM 15521 N N . SER A 1 17 ? -4.859 -42.781 25.590 1.00 31.11 30 SER A N 12
ATOM 15522 C CA . SER A 1 17 ? -5.500 -41.621 26.149 1.00 73.11 30 SER A CA 12
ATOM 15523 C C . SER A 1 17 ? -4.509 -40.615 26.731 1.00 35.44 30 SER A C 12
ATOM 15524 O O . SER A 1 17 ? -3.376 -40.972 27.108 1.00 14.33 30 SER A O 12
ATOM 15532 N N . ASP A 1 18 ? -4.935 -39.357 26.775 1.00 4.12 31 ASP A N 12
ATOM 15533 C CA . ASP A 1 18 ? -4.116 -38.258 27.276 1.00 72.31 31 ASP A CA 12
ATOM 15534 C C . ASP A 1 18 ? -3.610 -38.553 28.671 1.00 30.03 31 ASP A C 12
ATOM 15535 O O . ASP A 1 18 ? -4.394 -38.734 29.606 1.00 34.14 31 ASP A O 12
ATOM 15544 N N . SER A 1 19 ? -2.316 -38.646 28.780 1.00 43.42 32 SER A N 12
ATOM 15545 C CA . SER A 1 19 ? -1.646 -38.976 30.003 1.00 30.11 32 SER A CA 12
ATOM 15546 C C . SER A 1 19 ? -0.776 -37.790 30.440 1.00 52.03 32 SER A C 12
ATOM 15547 O O . SER A 1 19 ? -0.873 -36.691 29.858 1.00 11.55 32 SER A O 12
ATOM 15555 N N . SER A 1 20 ? 0.040 -38.003 31.460 1.00 34.41 33 SER A N 12
ATOM 15556 C CA . SER A 1 20 ? 0.960 -37.004 31.945 1.00 3.34 33 SER A CA 12
ATOM 15557 C C . SER A 1 20 ? 1.982 -36.629 30.855 1.00 2.23 33 SER A C 12
ATOM 15558 O O . SER A 1 20 ? 2.737 -37.482 30.377 1.00 12.41 33 SER A O 12
ATOM 15566 N N . PRO A 1 21 ? 2.015 -35.348 30.449 1.00 34.34 34 PRO A N 12
ATOM 15567 C CA . PRO A 1 21 ? 2.904 -34.879 29.385 1.00 70.34 34 PRO A CA 12
ATOM 15568 C C . PRO A 1 21 ? 4.302 -34.580 29.911 1.00 5.02 34 PRO A C 12
ATOM 15569 O O . PRO A 1 21 ? 5.217 -34.261 29.148 1.00 22.02 34 PRO A O 12
ATOM 15580 N N . ASP A 1 22 ? 4.442 -34.675 31.222 1.00 73.54 35 ASP A N 12
ATOM 15581 C CA . ASP A 1 22 ? 5.688 -34.418 31.916 1.00 64.35 35 ASP A CA 12
ATOM 15582 C C . ASP A 1 22 ? 6.656 -35.551 31.663 1.00 14.30 35 ASP A C 12
ATOM 15583 O O . ASP A 1 22 ? 6.695 -36.539 32.399 1.00 54.44 35 ASP A O 12
ATOM 15592 N N . ARG A 1 23 ? 7.353 -35.456 30.571 1.00 0.24 36 ARG A N 12
ATOM 15593 C CA . ARG A 1 23 ? 8.334 -36.448 30.185 1.00 52.12 36 ARG A CA 12
ATOM 15594 C C . ARG A 1 23 ? 9.704 -35.803 30.176 1.00 35.51 36 ARG A C 12
ATOM 15595 O O . ARG A 1 23 ? 10.735 -36.482 30.156 1.00 74.55 36 ARG A O 12
ATOM 15616 N N . GLY A 1 24 ? 9.704 -34.481 30.281 1.00 62.24 37 GLY A N 12
ATOM 15617 C CA . GLY A 1 24 ? 10.903 -33.698 30.128 1.00 3.21 37 GLY A CA 12
ATOM 15618 C C . GLY A 1 24 ? 11.780 -33.629 31.346 1.00 40.41 37 GLY A C 12
ATOM 15619 O O . GLY A 1 24 ? 12.599 -32.719 31.471 1.00 24.43 37 GLY A O 12
ATOM 15623 N N . LEU A 1 25 ? 11.613 -34.559 32.247 1.00 31.44 38 LEU A N 12
ATOM 15624 C CA . LEU A 1 25 ? 12.514 -34.661 33.382 1.00 13.41 38 LEU A CA 12
ATOM 15625 C C . LEU A 1 25 ? 13.715 -35.479 32.940 1.00 54.24 38 LEU A C 12
ATOM 15626 O O . LEU A 1 25 ? 14.797 -35.431 33.533 1.00 53.53 38 LEU A O 12
ATOM 15642 N N . SER A 1 26 ? 13.502 -36.200 31.866 1.00 71.41 39 SER A N 12
ATOM 15643 C CA . SER A 1 26 ? 14.498 -36.934 31.199 1.00 40.41 39 SER A CA 12
ATOM 15644 C C . SER A 1 26 ? 14.695 -36.175 29.898 1.00 63.42 39 SER A C 12
ATOM 15645 O O . SER A 1 26 ? 14.003 -36.402 28.904 1.00 1.40 39 SER A O 12
ATOM 15653 N N . ARG A 1 27 ? 15.529 -35.178 29.996 1.00 54.20 40 ARG A N 12
ATOM 15654 C CA . ARG A 1 27 ? 15.766 -34.204 28.943 1.00 71.31 40 ARG A CA 12
ATOM 15655 C C . ARG A 1 27 ? 16.324 -34.857 27.694 1.00 43.52 40 ARG A C 12
ATOM 15656 O O . ARG A 1 27 ? 17.214 -35.723 27.766 1.00 63.24 40 ARG A O 12
ATOM 15677 N N . MET A 1 28 ? 15.803 -34.452 26.564 1.00 43.50 41 MET A N 12
ATOM 15678 C CA . MET A 1 28 ? 16.197 -35.016 25.305 1.00 63.43 41 MET A CA 12
ATOM 15679 C C . MET A 1 28 ? 17.478 -34.376 24.786 1.00 13.23 41 MET A C 12
ATOM 15680 O O . MET A 1 28 ? 17.833 -33.240 25.135 1.00 52.44 41 MET A O 12
ATOM 15694 N N . CYS A 1 29 ? 18.157 -35.120 23.999 1.00 22.31 42 CYS A N 12
ATOM 15695 C CA . CYS A 1 29 ? 19.372 -34.730 23.382 1.00 61.23 42 CYS A CA 12
ATOM 15696 C C . CYS A 1 29 ? 19.055 -34.249 21.975 1.00 4.13 42 CYS A C 12
ATOM 15697 O O . CYS A 1 29 ? 18.490 -34.997 21.159 1.00 45.31 42 CYS A O 12
ATOM 15704 N N . CYS A 1 30 ? 19.361 -33.007 21.703 1.00 20.43 43 CYS A N 12
ATOM 15705 C CA . CYS A 1 30 ? 19.109 -32.443 20.415 1.00 61.35 43 CYS A CA 12
ATOM 15706 C C . CYS A 1 30 ? 20.201 -32.814 19.422 1.00 15.43 43 CYS A C 12
ATOM 15707 O O . CYS A 1 30 ? 21.388 -32.498 19.610 1.00 32.33 43 CYS A O 12
ATOM 15714 N N . VAL A 1 31 ? 19.788 -33.538 18.396 1.00 72.22 44 VAL A N 12
ATOM 15715 C CA . VAL A 1 31 ? 20.657 -34.059 17.370 1.00 3.24 44 VAL A CA 12
ATOM 15716 C C . VAL A 1 31 ? 20.619 -33.156 16.146 1.00 3.40 44 VAL A C 12
ATOM 15717 O O . VAL A 1 31 ? 19.545 -32.950 15.522 1.00 71.10 44 VAL A O 12
ATOM 15730 N N . TYR A 1 32 ? 21.770 -32.615 15.828 1.00 2.45 45 TYR A N 12
ATOM 15731 C CA . TYR A 1 32 ? 21.964 -31.700 14.731 1.00 62.25 45 TYR A CA 12
ATOM 15732 C C . TYR A 1 32 ? 22.865 -32.324 13.676 1.00 42.44 45 TYR A C 12
ATOM 15733 O O . TYR A 1 32 ? 23.539 -33.329 13.925 1.00 23.20 45 TYR A O 12
ATOM 15751 N N . LYS A 1 33 ? 22.869 -31.735 12.519 1.00 0.12 46 LYS A N 12
ATOM 15752 C CA . LYS A 1 33 ? 23.726 -32.140 11.457 1.00 40.32 46 LYS A CA 12
ATOM 15753 C C . LYS A 1 33 ? 24.561 -30.949 11.043 1.00 40.23 46 LYS A C 12
ATOM 15754 O O . LYS A 1 33 ? 24.032 -29.848 10.822 1.00 43.52 46 LYS A O 12
ATOM 15773 N N . ILE A 1 34 ? 25.836 -31.164 10.986 1.00 23.31 47 ILE A N 12
ATOM 15774 C CA . ILE A 1 34 ? 26.798 -30.147 10.695 1.00 14.10 47 ILE A CA 12
ATOM 15775 C C . ILE A 1 34 ? 27.191 -30.196 9.245 1.00 73.10 47 ILE A C 12
ATOM 15776 O O . ILE A 1 34 ? 27.723 -31.218 8.756 1.00 4.12 47 ILE A O 12
ATOM 15792 N N . HIS A 1 35 ? 26.912 -29.128 8.567 1.00 21.34 48 HIS A N 12
ATOM 15793 C CA . HIS A 1 35 ? 27.325 -28.947 7.194 1.00 14.05 48 HIS A CA 12
ATOM 15794 C C . HIS A 1 35 ? 28.318 -27.801 7.141 1.00 43.24 48 HIS A C 12
ATOM 15795 O O . HIS A 1 35 ? 28.174 -26.835 7.891 1.00 73.12 48 HIS A O 12
ATOM 15809 N N . PRO A 1 36 ? 29.362 -27.890 6.302 1.00 32.05 49 PRO A N 12
ATOM 15810 C CA . PRO A 1 36 ? 29.615 -29.047 5.444 1.00 70.02 49 PRO A CA 12
ATOM 15811 C C . PRO A 1 36 ? 30.200 -30.235 6.213 1.00 14.52 49 PRO A C 12
ATOM 15812 O O . PRO A 1 36 ? 30.633 -30.108 7.372 1.00 72.31 49 PRO A O 12
ATOM 15823 N N . GLY A 1 37 ? 30.204 -31.368 5.580 1.00 13.04 50 GLY A N 12
ATOM 15824 C CA . GLY A 1 37 ? 30.708 -32.563 6.201 1.00 22.23 50 GLY A CA 12
ATOM 15825 C C . GLY A 1 37 ? 29.616 -33.564 6.400 1.00 52.34 50 GLY A C 12
ATOM 15826 O O . GLY A 1 37 ? 29.816 -34.759 6.225 1.00 31.05 50 GLY A O 12
ATOM 15830 N N . GLY A 1 38 ? 28.455 -33.071 6.779 1.00 50.53 51 GLY A N 12
ATOM 15831 C CA . GLY A 1 38 ? 27.316 -33.923 6.987 1.00 53.14 51 GLY A CA 12
ATOM 15832 C C . GLY A 1 38 ? 27.474 -34.727 8.244 1.00 62.43 51 GLY A C 12
ATOM 15833 O O . GLY A 1 38 ? 27.016 -35.864 8.331 1.00 61.31 51 GLY A O 12
ATOM 15837 N N . ASN A 1 39 ? 28.103 -34.130 9.227 1.00 45.21 52 ASN A N 12
ATOM 15838 C CA . ASN A 1 39 ? 28.402 -34.823 10.449 1.00 12.13 52 ASN A CA 12
ATOM 15839 C C . ASN A 1 39 ? 27.231 -34.706 11.393 1.00 35.41 52 ASN A C 12
ATOM 15840 O O . ASN A 1 39 ? 26.634 -33.658 11.499 1.00 13.22 52 ASN A O 12
ATOM 15851 N N . ILE A 1 40 ? 26.897 -35.769 12.046 1.00 32.32 53 ILE A N 12
ATOM 15852 C CA . ILE A 1 40 ? 25.809 -35.758 12.984 1.00 72.02 53 ILE A CA 12
ATOM 15853 C C . ILE A 1 40 ? 26.367 -35.463 14.367 1.00 5.40 53 ILE A C 12
ATOM 15854 O O . ILE A 1 40 ? 27.198 -36.212 14.877 1.00 22.21 53 ILE A O 12
ATOM 15870 N N . TRP A 1 41 ? 25.935 -34.379 14.952 1.00 60.52 54 TRP A N 12
ATOM 15871 C CA . TRP A 1 41 ? 26.424 -33.968 16.244 1.00 34.32 54 TRP A CA 12
ATOM 15872 C C . TRP A 1 41 ? 25.246 -33.776 17.183 1.00 13.31 54 TRP A C 12
ATOM 15873 O O . TRP A 1 41 ? 24.231 -33.209 16.806 1.00 75.13 54 TRP A O 12
ATOM 15894 N N . SER A 1 42 ? 25.352 -34.280 18.371 1.00 4.43 55 SER A N 12
ATOM 15895 C CA . SER A 1 42 ? 24.274 -34.219 19.309 1.00 30.35 55 SER A CA 12
ATOM 15896 C C . SER A 1 42 ? 24.717 -33.574 20.622 1.00 35.31 55 SER A C 12
ATOM 15897 O O . SER A 1 42 ? 25.853 -33.779 21.088 1.00 23.34 55 SER A O 12
ATOM 15905 N N . THR A 1 43 ? 23.836 -32.796 21.196 1.00 32.22 56 THR A N 12
ATOM 15906 C CA . THR A 1 43 ? 24.091 -32.137 22.448 1.00 51.42 56 THR A CA 12
ATOM 15907 C C . THR A 1 43 ? 22.850 -32.289 23.348 1.00 62.22 56 THR A C 12
ATOM 15908 O O . THR A 1 43 ? 21.713 -32.239 22.860 1.00 21.22 56 THR A O 12
ATOM 15919 N N . LYS A 1 44 ? 23.053 -32.504 24.625 1.00 4.44 57 LYS A N 12
ATOM 15920 C CA . LYS A 1 44 ? 21.939 -32.717 25.517 1.00 64.44 57 LYS A CA 12
ATOM 15921 C C . LYS A 1 44 ? 21.537 -31.416 26.166 1.00 53.21 57 LYS A C 12
ATOM 15922 O O . LYS A 1 44 ? 22.370 -30.745 26.797 1.00 54.15 57 LYS A O 12
ATOM 15941 N N . LYS A 1 45 ? 20.264 -31.065 26.026 1.00 60.40 58 LYS A N 12
ATOM 15942 C CA . LYS A 1 45 ? 19.772 -29.821 26.558 1.00 10.21 58 LYS A CA 12
ATOM 15943 C C . LYS A 1 45 ? 19.953 -29.771 28.077 1.00 31.10 58 LYS A C 12
ATOM 15944 O O . LYS A 1 45 ? 19.585 -30.711 28.810 1.00 22.01 58 LYS A O 12
ATOM 15963 N N . GLY A 1 46 ? 20.573 -28.726 28.526 1.00 5.24 59 GLY A N 12
ATOM 15964 C CA . GLY A 1 46 ? 20.783 -28.535 29.916 1.00 30.34 59 GLY A CA 12
ATOM 15965 C C . GLY A 1 46 ? 22.204 -28.810 30.310 1.00 11.30 59 GLY A C 12
ATOM 15966 O O . GLY A 1 46 ? 22.665 -28.331 31.346 1.00 54.24 59 GLY A O 12
ATOM 15970 N N . GLU A 1 47 ? 22.916 -29.566 29.504 1.00 65.04 60 GLU A N 12
ATOM 15971 C CA . GLU A 1 47 ? 24.264 -29.907 29.835 1.00 2.25 60 GLU A CA 12
ATOM 15972 C C . GLU A 1 47 ? 25.245 -29.366 28.806 1.00 23.42 60 GLU A C 12
ATOM 15973 O O . GLU A 1 47 ? 24.864 -28.993 27.687 1.00 52.21 60 GLU A O 12
ATOM 15985 N N . GLN A 1 48 ? 26.481 -29.277 29.201 1.00 45.34 61 GLN A N 12
ATOM 15986 C CA . GLN A 1 48 ? 27.514 -28.728 28.367 1.00 64.25 61 GLN A CA 12
ATOM 15987 C C . GLN A 1 48 ? 28.184 -29.829 27.556 1.00 10.43 61 GLN A C 12
ATOM 15988 O O . GLN A 1 48 ? 28.323 -30.960 28.025 1.00 2.43 61 GLN A O 12
ATOM 16002 N N . ALA A 1 49 ? 28.576 -29.504 26.356 1.00 41.31 62 ALA A N 12
ATOM 16003 C CA . ALA A 1 49 ? 29.203 -30.434 25.466 1.00 32.13 62 ALA A CA 12
ATOM 16004 C C . ALA A 1 49 ? 30.358 -29.747 24.767 1.00 4.30 62 ALA A C 12
ATOM 16005 O O . ALA A 1 49 ? 30.535 -28.529 24.880 1.00 31.41 62 ALA A O 12
ATOM 16012 N N . TRP A 1 50 ? 31.147 -30.504 24.086 1.00 10.30 63 TRP A N 12
ATOM 16013 C CA . TRP A 1 50 ? 32.248 -29.971 23.351 1.00 14.21 63 TRP A CA 12
ATOM 16014 C C . TRP A 1 50 ? 32.139 -30.401 21.916 1.00 70.15 63 TRP A C 12
ATOM 16015 O O . TRP A 1 50 ? 31.992 -31.590 21.612 1.00 62.42 63 TRP A O 12
ATOM 16036 N N . PHE A 1 51 ? 32.184 -29.454 21.053 1.00 53.42 64 PHE A N 12
ATOM 16037 C CA . PHE A 1 51 ? 32.084 -29.695 19.649 1.00 55.32 64 PHE A CA 12
ATOM 16038 C C . PHE A 1 51 ? 33.444 -30.107 19.135 1.00 64.02 64 PHE A C 12
ATOM 16039 O O . PHE A 1 51 ? 34.383 -29.298 19.132 1.00 32.32 64 PHE A O 12
ATOM 16056 N N . ARG A 1 52 ? 33.583 -31.367 18.784 1.00 62.43 65 ARG A N 12
ATOM 16057 C CA . ARG A 1 52 ? 34.842 -31.850 18.280 1.00 62.41 65 ARG A CA 12
ATOM 16058 C C . ARG A 1 52 ? 35.011 -31.482 16.834 1.00 24.14 65 ARG A C 12
ATOM 16059 O O . ARG A 1 52 ? 34.184 -31.827 15.986 1.00 0.20 65 ARG A O 12
ATOM 16080 N N . ARG A 1 53 ? 36.054 -30.769 16.564 1.00 54.31 66 ARG A N 12
ATOM 16081 C CA . ARG A 1 53 ? 36.418 -30.408 15.232 1.00 62.11 66 ARG A CA 12
ATOM 16082 C C . ARG A 1 53 ? 37.678 -31.208 14.913 1.00 31.30 66 ARG A C 12
ATOM 16083 O O . ARG A 1 53 ? 38.204 -31.885 15.812 1.00 32.42 66 ARG A O 12
ATOM 16104 N N . ARG A 1 54 ? 38.138 -31.159 13.677 1.00 44.04 67 ARG A N 12
ATOM 16105 C CA . ARG A 1 54 ? 39.357 -31.849 13.243 1.00 0.43 67 ARG A CA 12
ATOM 16106 C C . ARG A 1 54 ? 40.549 -31.707 14.223 1.00 72.51 67 ARG A C 12
ATOM 16107 O O . ARG A 1 54 ? 41.099 -32.708 14.670 1.00 45.04 67 ARG A O 12
ATOM 16128 N N . PHE A 1 55 ? 40.922 -30.489 14.585 1.00 14.14 68 PHE A N 12
ATOM 16129 C CA . PHE A 1 55 ? 42.080 -30.310 15.471 1.00 22.11 68 PHE A CA 12
ATOM 16130 C C . PHE A 1 55 ? 41.739 -29.491 16.702 1.00 35.11 68 PHE A C 12
ATOM 16131 O O . PHE A 1 55 ? 42.626 -29.129 17.495 1.00 22.42 68 PHE A O 12
ATOM 16148 N N . SER A 1 56 ? 40.478 -29.251 16.901 1.00 13.41 69 SER A N 12
ATOM 16149 C CA . SER A 1 56 ? 40.039 -28.384 17.960 1.00 72.53 69 SER A CA 12
ATOM 16150 C C . SER A 1 56 ? 38.788 -28.944 18.629 1.00 42.24 69 SER A C 12
ATOM 16151 O O . SER A 1 56 ? 38.163 -29.874 18.108 1.00 33.32 69 SER A O 12
ATOM 16159 N N . LYS A 1 57 ? 38.455 -28.418 19.779 1.00 4.32 70 LYS A N 12
ATOM 16160 C CA . LYS A 1 57 ? 37.223 -28.732 20.448 1.00 14.11 70 LYS A CA 12
ATOM 16161 C C . LYS A 1 57 ? 36.663 -27.454 21.028 1.00 51.11 70 LYS A C 12
ATOM 16162 O O . LYS A 1 57 ? 37.412 -26.627 21.561 1.00 64.44 70 LYS A O 12
ATOM 16181 N N . TYR A 1 58 ? 35.395 -27.247 20.864 1.00 44.52 71 TYR A N 12
ATOM 16182 C CA . TYR A 1 58 ? 34.793 -26.006 21.277 1.00 14.43 71 TYR A CA 12
ATOM 16183 C C . TYR A 1 58 ? 33.735 -26.240 22.333 1.00 53.22 71 TYR A C 12
ATOM 16184 O O . TYR A 1 58 ? 32.784 -26.990 22.109 1.00 20.23 71 TYR A O 12
ATOM 16202 N N . GLU A 1 59 ? 33.934 -25.629 23.481 1.00 74.13 72 GLU A N 12
ATOM 16203 C CA . GLU A 1 59 ? 33.007 -25.708 24.597 1.00 11.24 72 GLU A CA 12
ATOM 16204 C C . GLU A 1 59 ? 31.708 -25.004 24.249 1.00 1.31 72 GLU A C 12
ATOM 16205 O O . GLU A 1 59 ? 31.718 -23.816 23.839 1.00 10.43 72 GLU A O 12
ATOM 16217 N N . VAL A 1 60 ? 30.613 -25.710 24.394 1.00 54.10 73 VAL A N 12
ATOM 16218 C CA . VAL A 1 60 ? 29.315 -25.164 24.121 1.00 11.34 73 VAL A CA 12
ATOM 16219 C C . VAL A 1 60 ? 28.256 -25.849 24.979 1.00 62.31 73 VAL A C 12
ATOM 16220 O O . VAL A 1 60 ? 28.314 -27.039 25.222 1.00 62.34 73 VAL A O 12
ATOM 16233 N N . MET A 1 61 ? 27.323 -25.105 25.465 1.00 3.42 74 MET A N 12
ATOM 16234 C CA . MET A 1 61 ? 26.264 -25.699 26.235 1.00 50.13 74 MET A CA 12
ATOM 16235 C C . MET A 1 61 ? 24.950 -25.522 25.521 1.00 22.13 74 MET A C 12
ATOM 16236 O O . MET A 1 61 ? 24.711 -24.481 24.904 1.00 0.14 74 MET A O 12
ATOM 16250 N N . ALA A 1 62 ? 24.134 -26.532 25.556 1.00 21.02 75 ALA A N 12
ATOM 16251 C CA . ALA A 1 62 ? 22.814 -26.449 25.005 1.00 11.31 75 ALA A CA 12
ATOM 16252 C C . ALA A 1 62 ? 21.887 -26.071 26.132 1.00 20.13 75 ALA A C 12
ATOM 16253 O O . ALA A 1 62 ? 21.853 -26.759 27.152 1.00 21.05 75 ALA A O 12
ATOM 16260 N N . TYR A 1 63 ? 21.186 -24.970 26.002 1.00 3.43 76 TYR A N 12
ATOM 16261 C CA . TYR A 1 63 ? 20.221 -24.599 27.016 1.00 72.33 76 TYR A CA 12
ATOM 16262 C C . TYR A 1 63 ? 19.009 -25.520 26.943 1.00 10.41 76 TYR A C 12
ATOM 16263 O O . TYR A 1 63 ? 18.925 -26.352 26.039 1.00 11.35 76 TYR A O 12
ATOM 16281 N N . ASP A 1 64 ? 18.057 -25.362 27.839 1.00 53.30 77 ASP A N 12
ATOM 16282 C CA . ASP A 1 64 ? 16.954 -26.335 27.942 1.00 53.14 77 ASP A CA 12
ATOM 16283 C C . ASP A 1 64 ? 15.959 -26.256 26.758 1.00 42.12 77 ASP A C 12
ATOM 16284 O O . ASP A 1 64 ? 15.006 -27.009 26.674 1.00 53.14 77 ASP A O 12
ATOM 16293 N N . ARG A 1 65 ? 16.185 -25.352 25.840 1.00 64.35 78 ARG A N 12
ATOM 16294 C CA . ARG A 1 65 ? 15.368 -25.309 24.646 1.00 64.11 78 ARG A CA 12
ATOM 16295 C C . ARG A 1 65 ? 16.242 -25.581 23.416 1.00 4.51 78 ARG A C 12
ATOM 16296 O O . ARG A 1 65 ? 15.834 -25.380 22.274 1.00 44.24 78 ARG A O 12
ATOM 16317 N N . CYS A 1 66 ? 17.448 -26.087 23.698 1.00 10.12 79 CYS A N 12
ATOM 16318 C CA . CYS A 1 66 ? 18.440 -26.535 22.711 1.00 31.14 79 CYS A CA 12
ATOM 16319 C C . CYS A 1 66 ? 19.170 -25.424 21.955 1.00 31.31 79 CYS A C 12
ATOM 16320 O O . CYS A 1 66 ? 19.885 -25.694 20.975 1.00 72.42 79 CYS A O 12
ATOM 16327 N N . ASN A 1 67 ? 19.039 -24.195 22.417 1.00 30.41 80 ASN A N 12
ATOM 16328 C CA . ASN A 1 67 ? 19.844 -23.114 21.860 1.00 24.04 80 ASN A CA 12
ATOM 16329 C C . ASN A 1 67 ? 21.229 -23.240 22.452 1.00 74.14 80 ASN A C 12
ATOM 16330 O O . ASN A 1 67 ? 21.376 -23.404 23.674 1.00 73.21 80 ASN A O 12
ATOM 16341 N N . LEU A 1 68 ? 22.227 -23.220 21.620 1.00 41.25 81 LEU A N 12
ATOM 16342 C CA . LEU A 1 68 ? 23.562 -23.411 22.079 1.00 32.31 81 LEU A CA 12
ATOM 16343 C C . LEU A 1 68 ? 24.247 -22.124 22.424 1.00 24.20 81 LEU A C 12
ATOM 16344 O O . LEU A 1 68 ? 23.971 -21.072 21.838 1.00 64.53 81 LEU A O 12
ATOM 16360 N N . GLU A 1 69 ? 25.114 -22.207 23.385 1.00 11.12 82 GLU A N 12
ATOM 16361 C CA . GLU A 1 69 ? 25.891 -21.086 23.820 1.00 13.25 82 GLU A CA 12
ATOM 16362 C C . GLU A 1 69 ? 27.332 -21.487 23.783 1.00 62.15 82 GLU A C 12
ATOM 16363 O O . GLU A 1 69 ? 27.782 -22.315 24.598 1.00 72.13 82 GLU A O 12
ATOM 16375 N N . TRP A 1 70 ? 28.022 -20.975 22.823 1.00 45.50 83 TRP A N 12
ATOM 16376 C CA . TRP A 1 70 ? 29.409 -21.248 22.645 1.00 60.33 83 TRP A CA 12
ATOM 16377 C C . TRP A 1 70 ? 30.197 -20.358 23.558 1.00 15.41 83 TRP A C 12
ATOM 16378 O O . TRP A 1 70 ? 29.892 -19.165 23.699 1.00 24.14 83 TRP A O 12
ATOM 16399 N N . GLY A 1 71 ? 31.154 -20.932 24.221 1.00 62.32 84 GLY A N 12
ATOM 16400 C CA . GLY A 1 71 ? 31.988 -20.179 25.116 1.00 11.05 84 GLY A CA 12
ATOM 16401 C C . GLY A 1 71 ? 33.001 -19.301 24.399 1.00 52.12 84 GLY A C 12
ATOM 16402 O O . GLY A 1 71 ? 32.761 -18.823 23.287 1.00 22.45 84 GLY A O 12
ATOM 16406 N N . PHE A 1 72 ? 34.139 -19.117 25.014 1.00 34.15 85 PHE A N 12
ATOM 16407 C CA . PHE A 1 72 ? 35.204 -18.283 24.485 1.00 25.31 85 PHE A CA 12
ATOM 16408 C C . PHE A 1 72 ? 35.981 -19.065 23.418 1.00 72.02 85 PHE A C 12
ATOM 16409 O O . PHE A 1 72 ? 36.901 -18.546 22.770 1.00 44.42 85 PHE A O 12
ATOM 16426 N N . SER A 1 73 ? 35.596 -20.320 23.277 1.00 15.03 86 SER A N 12
ATOM 16427 C CA . SER A 1 73 ? 36.131 -21.257 22.313 1.00 71.31 86 SER A CA 12
ATOM 16428 C C . SER A 1 73 ? 36.220 -20.645 20.895 1.00 62.31 86 SER A C 12
ATOM 16429 O O . SER A 1 73 ? 37.226 -20.824 20.195 1.00 61.31 86 SER A O 12
ATOM 16437 N N . GLY A 1 74 ? 35.179 -19.922 20.487 1.00 44.34 87 GLY A N 12
ATOM 16438 C CA . GLY A 1 74 ? 35.256 -19.207 19.223 1.00 42.01 87 GLY A CA 12
ATOM 16439 C C . GLY A 1 74 ? 35.040 -20.064 17.993 1.00 64.22 87 GLY A C 12
ATOM 16440 O O . GLY A 1 74 ? 35.785 -19.920 17.017 1.00 74.11 87 GLY A O 12
ATOM 16444 N N . LYS A 1 75 ? 34.063 -20.975 18.032 1.00 63.02 88 LYS A N 12
ATOM 16445 C CA . LYS A 1 75 ? 33.838 -21.909 16.923 1.00 4.44 88 LYS A CA 12
ATOM 16446 C C . LYS A 1 75 ? 33.673 -21.188 15.560 1.00 73.25 88 LYS A C 12
ATOM 16447 O O . LYS A 1 75 ? 33.114 -20.077 15.482 1.00 61.32 88 LYS A O 12
ATOM 16466 N N . PRO A 1 76 ? 34.178 -21.812 14.494 1.00 24.54 89 PRO A N 12
ATOM 16467 C CA . PRO A 1 76 ? 34.142 -21.266 13.142 1.00 2.53 89 PRO A CA 12
ATOM 16468 C C . PRO A 1 76 ? 32.744 -20.888 12.638 1.00 0.02 89 PRO A C 12
ATOM 16469 O O . PRO A 1 76 ? 31.749 -21.611 12.867 1.00 1.14 89 PRO A O 12
ATOM 16480 N N . ARG A 1 77 ? 32.667 -19.727 12.028 1.00 33.45 90 ARG A N 12
ATOM 16481 C CA . ARG A 1 77 ? 31.481 -19.279 11.343 1.00 32.31 90 ARG A CA 12
ATOM 16482 C C . ARG A 1 77 ? 31.490 -19.916 9.963 1.00 23.22 90 ARG A C 12
ATOM 16483 O O . ARG A 1 77 ? 32.558 -20.275 9.455 1.00 20.05 90 ARG A O 12
ATOM 16504 N N . GLY A 1 78 ? 30.347 -20.074 9.368 1.00 34.44 91 GLY A N 12
ATOM 16505 C CA . GLY A 1 78 ? 30.295 -20.678 8.057 1.00 71.34 91 GLY A CA 12
ATOM 16506 C C . GLY A 1 78 ? 29.822 -22.101 8.127 1.00 54.22 91 GLY A C 12
ATOM 16507 O O . GLY A 1 78 ? 29.684 -22.778 7.107 1.00 33.33 91 GLY A O 12
ATOM 16511 N N . LEU A 1 79 ? 29.608 -22.572 9.330 1.00 3.03 92 LEU A N 12
ATOM 16512 C CA . LEU A 1 79 ? 29.088 -23.891 9.528 1.00 22.22 92 LEU A CA 12
ATOM 16513 C C . LEU A 1 79 ? 27.605 -23.799 9.642 1.00 70.52 92 LEU A C 12
ATOM 16514 O O . LEU A 1 79 ? 27.070 -22.795 10.135 1.00 44.15 92 LEU A O 12
ATOM 16530 N N . THR A 1 80 ? 26.959 -24.802 9.225 1.00 43.14 93 THR A N 12
ATOM 16531 C CA . THR A 1 80 ? 25.542 -24.827 9.206 1.00 53.20 93 THR A CA 12
ATOM 16532 C C . THR A 1 80 ? 25.036 -25.907 10.152 1.00 60.31 93 THR A C 12
ATOM 16533 O O . THR A 1 80 ? 25.403 -27.081 10.026 1.00 14.32 93 THR A O 12
ATOM 16544 N N . PHE A 1 81 ? 24.247 -25.492 11.118 1.00 42.25 94 PHE A N 12
ATOM 16545 C CA . PHE A 1 81 ? 23.695 -26.379 12.114 1.00 54.21 94 PHE A CA 12
ATOM 16546 C C . PHE A 1 81 ? 22.240 -26.647 11.791 1.00 3.10 94 PHE A C 12
ATOM 16547 O O . PHE A 1 81 ? 21.387 -25.765 11.953 1.00 23.03 94 PHE A O 12
ATOM 16564 N N . GLU A 1 82 ? 21.961 -27.810 11.286 1.00 42.34 95 GLU A N 12
ATOM 16565 C CA . GLU A 1 82 ? 20.602 -28.178 10.992 1.00 51.21 95 GLU A CA 12
ATOM 16566 C C . GLU A 1 82 ? 20.093 -29.103 12.074 1.00 2.34 95 GLU A C 12
ATOM 16567 O O . GLU A 1 82 ? 20.728 -30.102 12.379 1.00 30.44 95 GLU A O 12
ATOM 16579 N N . PHE A 1 83 ? 18.986 -28.760 12.668 1.00 1.42 96 PHE A N 12
ATOM 16580 C CA . PHE A 1 83 ? 18.404 -29.580 13.692 1.00 2.21 96 PHE A CA 12
ATOM 16581 C C . PHE A 1 83 ? 17.705 -30.764 13.055 1.00 11.33 96 PHE A C 12
ATOM 16582 O O . PHE A 1 83 ? 16.684 -30.602 12.375 1.00 31.23 96 PHE A O 12
ATOM 16599 N N . LEU A 1 84 ? 18.261 -31.938 13.246 1.00 42.42 97 LEU A N 12
ATOM 16600 C CA . LEU A 1 84 ? 17.702 -33.135 12.677 1.00 32.31 97 LEU A CA 12
ATOM 16601 C C . LEU A 1 84 ? 16.522 -33.585 13.483 1.00 34.04 97 LEU A C 12
ATOM 16602 O O . LEU A 1 84 ? 15.393 -33.609 12.985 1.00 20.22 97 LEU A O 12
ATOM 16618 N N . TRP A 1 85 ? 16.768 -33.909 14.735 1.00 23.43 98 TRP A N 12
ATOM 16619 C CA . TRP A 1 85 ? 15.727 -34.446 15.590 1.00 31.52 98 TRP A CA 12
ATOM 16620 C C . TRP A 1 85 ? 16.170 -34.443 17.026 1.00 30.52 98 TRP A C 12
ATOM 16621 O O . TRP A 1 85 ? 17.319 -34.143 17.328 1.00 40.41 98 TRP A O 12
ATOM 16642 N N . ASP A 1 86 ? 15.272 -34.762 17.901 1.00 24.22 99 ASP A N 12
ATOM 16643 C CA . ASP A 1 86 ? 15.599 -34.894 19.296 1.00 74.55 99 ASP A CA 12
ATOM 16644 C C . ASP A 1 86 ? 15.496 -36.356 19.685 1.00 55.35 99 ASP A C 12
ATOM 16645 O O . ASP A 1 86 ? 14.556 -37.057 19.287 1.00 71.34 99 ASP A O 12
ATOM 16654 N N . LYS A 1 87 ? 16.466 -36.826 20.402 1.00 4.04 100 LYS A N 12
ATOM 16655 C CA . LYS A 1 87 ? 16.512 -38.208 20.832 1.00 61.32 100 LYS A CA 12
ATOM 16656 C C . LYS A 1 87 ? 16.902 -38.306 22.249 1.00 63.33 100 LYS A C 12
ATOM 16657 O O . LYS A 1 87 ? 17.255 -37.337 22.873 1.00 23.30 100 LYS A O 12
ATOM 16676 N N . GLU A 1 88 ? 16.825 -39.464 22.738 1.00 51.33 101 GLU A N 12
ATOM 16677 C CA . GLU A 1 88 ? 17.287 -39.767 24.052 1.00 70.34 101 GLU A CA 12
ATOM 16678 C C . GLU A 1 88 ? 18.720 -40.251 23.975 1.00 72.11 101 GLU A C 12
ATOM 16679 O O . GLU A 1 88 ? 19.207 -40.621 22.887 1.00 42.23 101 GLU A O 12
ATOM 16691 N N . ALA A 1 89 ? 19.401 -40.210 25.084 1.00 73.54 102 ALA A N 12
ATOM 16692 C CA . ALA A 1 89 ? 20.755 -40.700 25.166 1.00 22.24 102 ALA A CA 12
ATOM 16693 C C . ALA A 1 89 ? 20.753 -42.226 25.158 1.00 74.34 102 ALA A C 12
ATOM 16694 O O . ALA A 1 89 ? 19.694 -42.859 25.336 1.00 1.14 102 ALA A O 12
ATOM 16701 N N . ALA A 1 90 ? 21.914 -42.813 24.965 1.00 64.03 103 ALA A N 12
ATOM 16702 C CA . ALA A 1 90 ? 22.056 -44.255 24.950 1.00 11.00 103 ALA A CA 12
ATOM 16703 C C . ALA A 1 90 ? 21.944 -44.809 26.372 1.00 62.24 103 ALA A C 12
ATOM 16704 O O . ALA A 1 90 ? 21.794 -44.039 27.335 1.00 32.43 103 ALA A O 12
ATOM 16711 N N . ALA A 1 91 ? 22.049 -46.127 26.516 1.00 64.22 104 ALA A N 12
ATOM 16712 C CA . ALA A 1 91 ? 21.953 -46.786 27.829 1.00 62.13 104 ALA A CA 12
ATOM 16713 C C . ALA A 1 91 ? 23.081 -46.335 28.762 1.00 23.43 104 ALA A C 12
ATOM 16714 O O . ALA A 1 91 ? 22.940 -46.351 29.981 1.00 13.21 104 ALA A O 12
ATOM 16721 N N . ASP A 1 92 ? 24.175 -45.900 28.170 1.00 62.40 105 ASP A N 12
ATOM 16722 C CA . ASP A 1 92 ? 25.332 -45.406 28.913 1.00 3.34 105 ASP A CA 12
ATOM 16723 C C . ASP A 1 92 ? 25.118 -43.967 29.389 1.00 62.41 105 ASP A C 12
ATOM 16724 O O . ASP A 1 92 ? 25.857 -43.466 30.243 1.00 44.41 105 ASP A O 12
ATOM 16733 N N . GLY A 1 93 ? 24.119 -43.307 28.832 1.00 71.42 106 GLY A N 12
ATOM 16734 C CA . GLY A 1 93 ? 23.803 -41.956 29.228 1.00 4.54 106 GLY A CA 12
ATOM 16735 C C . GLY A 1 93 ? 24.430 -40.895 28.337 1.00 31.51 106 GLY A C 12
ATOM 16736 O O . GLY A 1 93 ? 24.326 -39.696 28.632 1.00 11.10 106 GLY A O 12
ATOM 16740 N N . THR A 1 94 ? 25.062 -41.303 27.255 1.00 1.42 107 THR A N 12
ATOM 16741 C CA . THR A 1 94 ? 25.695 -40.353 26.366 1.00 33.32 107 THR A CA 12
ATOM 16742 C C . THR A 1 94 ? 24.932 -40.258 25.057 1.00 72.11 107 THR A C 12
ATOM 16743 O O . THR A 1 94 ? 24.171 -41.172 24.697 1.00 20.42 107 THR A O 12
ATOM 16754 N N . CYS A 1 95 ? 25.100 -39.164 24.383 1.00 64.35 108 CYS A N 12
ATOM 16755 C CA . CYS A 1 95 ? 24.554 -38.985 23.076 1.00 3.32 108 CYS A CA 12
ATOM 16756 C C . CYS A 1 95 ? 25.534 -39.591 22.092 1.00 44.23 108 CYS A C 12
ATOM 16757 O O . CYS A 1 95 ? 25.293 -40.716 21.606 1.00 3.04 108 CYS A O 12
ATOM 16765 N N . ASN A 1 5 ? 2.539 -10.110 20.164 1.00 1.00 18 ASN A N 13
ATOM 16766 C CA . ASN A 1 5 ? 1.343 -9.695 19.427 1.00 64.21 18 ASN A CA 13
ATOM 16767 C C . ASN A 1 5 ? 1.620 -9.542 17.950 1.00 11.41 18 ASN A C 13
ATOM 16768 O O . ASN A 1 5 ? 1.391 -10.475 17.183 1.00 73.04 18 ASN A O 13
ATOM 16779 N N . ASN A 1 6 ? 2.156 -8.395 17.528 1.00 13.41 19 ASN A N 13
ATOM 16780 C CA . ASN A 1 6 ? 2.410 -8.204 16.103 1.00 45.21 19 ASN A CA 13
ATOM 16781 C C . ASN A 1 6 ? 3.732 -8.815 15.719 1.00 40.15 19 ASN A C 13
ATOM 16782 O O . ASN A 1 6 ? 3.820 -9.554 14.736 1.00 31.04 19 ASN A O 13
ATOM 16793 N N . VAL A 1 7 ? 4.765 -8.540 16.495 1.00 34.31 20 VAL A N 13
ATOM 16794 C CA . VAL A 1 7 ? 6.052 -9.155 16.254 1.00 50.14 20 VAL A CA 13
ATOM 16795 C C . VAL A 1 7 ? 6.064 -10.556 16.872 1.00 21.02 20 VAL A C 13
ATOM 16796 O O . VAL A 1 7 ? 6.593 -10.790 17.963 1.00 33.52 20 VAL A O 13
ATOM 16809 N N . MET A 1 8 ? 5.328 -11.418 16.214 1.00 54.40 21 MET A N 13
ATOM 16810 C CA . MET A 1 8 ? 5.187 -12.820 16.506 1.00 11.43 21 MET A CA 13
ATOM 16811 C C . MET A 1 8 ? 4.275 -13.388 15.484 1.00 51.30 21 MET A C 13
ATOM 16812 O O . MET A 1 8 ? 3.098 -13.024 15.406 1.00 22.20 21 MET A O 13
ATOM 16826 N N . ALA A 1 9 ? 4.805 -14.237 14.710 1.00 62.33 22 ALA A N 13
ATOM 16827 C CA . ALA A 1 9 ? 4.064 -14.862 13.648 1.00 70.34 22 ALA A CA 13
ATOM 16828 C C . ALA A 1 9 ? 3.546 -16.193 14.127 1.00 31.04 22 ALA A C 13
ATOM 16829 O O . ALA A 1 9 ? 4.060 -16.738 15.113 1.00 65.03 22 ALA A O 13
ATOM 16836 N N . SER A 1 10 ? 2.545 -16.702 13.469 1.00 22.52 23 SER A N 13
ATOM 16837 C CA . SER A 1 10 ? 1.972 -17.965 13.820 1.00 30.41 23 SER A CA 13
ATOM 16838 C C . SER A 1 10 ? 2.910 -19.113 13.438 1.00 51.43 23 SER A C 13
ATOM 16839 O O . SER A 1 10 ? 3.870 -18.924 12.667 1.00 41.40 23 SER A O 13
ATOM 16847 N N . SER A 1 11 ? 2.625 -20.291 13.935 1.00 53.22 24 SER A N 13
ATOM 16848 C CA . SER A 1 11 ? 3.416 -21.489 13.679 1.00 3.03 24 SER A CA 13
ATOM 16849 C C . SER A 1 11 ? 3.112 -22.060 12.268 1.00 70.42 24 SER A C 13
ATOM 16850 O O . SER A 1 11 ? 3.157 -23.267 12.035 1.00 0.42 24 SER A O 13
ATOM 16858 N N . SER A 1 12 ? 2.862 -21.177 11.343 1.00 34.41 25 SER A N 13
ATOM 16859 C CA . SER A 1 12 ? 2.543 -21.518 10.007 1.00 22.34 25 SER A CA 13
ATOM 16860 C C . SER A 1 12 ? 3.832 -21.733 9.224 1.00 72.11 25 SER A C 13
ATOM 16861 O O . SER A 1 12 ? 4.646 -20.819 9.059 1.00 1.24 25 SER A O 13
ATOM 16869 N N . SER A 1 13 ? 4.046 -22.942 8.828 1.00 65.21 26 SER A N 13
ATOM 16870 C CA . SER A 1 13 ? 5.194 -23.327 8.068 1.00 62.30 26 SER A CA 13
ATOM 16871 C C . SER A 1 13 ? 4.712 -24.336 7.037 1.00 44.52 26 SER A C 13
ATOM 16872 O O . SER A 1 13 ? 3.527 -24.700 7.067 1.00 53.13 26 SER A O 13
ATOM 16880 N N . ASP A 1 14 ? 5.562 -24.782 6.137 1.00 71.41 27 ASP A N 13
ATOM 16881 C CA . ASP A 1 14 ? 5.113 -25.720 5.114 1.00 11.51 27 ASP A CA 13
ATOM 16882 C C . ASP A 1 14 ? 5.013 -27.139 5.666 1.00 42.01 27 ASP A C 13
ATOM 16883 O O . ASP A 1 14 ? 5.223 -27.367 6.869 1.00 64.44 27 ASP A O 13
ATOM 16892 N N . THR A 1 15 ? 4.723 -28.061 4.774 1.00 63.13 28 THR A N 13
ATOM 16893 C CA . THR A 1 15 ? 4.474 -29.453 5.053 1.00 51.33 28 THR A CA 13
ATOM 16894 C C . THR A 1 15 ? 5.592 -30.094 5.864 1.00 24.14 28 THR A C 13
ATOM 16895 O O . THR A 1 15 ? 6.693 -30.350 5.341 1.00 63.12 28 THR A O 13
ATOM 16906 N N . ASP A 1 16 ? 5.311 -30.331 7.118 1.00 31.12 29 ASP A N 13
ATOM 16907 C CA . ASP A 1 16 ? 6.256 -30.894 8.050 1.00 53.03 29 ASP A CA 13
ATOM 16908 C C . ASP A 1 16 ? 5.447 -31.303 9.277 1.00 73.03 29 ASP A C 13
ATOM 16909 O O . ASP A 1 16 ? 4.228 -31.125 9.273 1.00 65.54 29 ASP A O 13
ATOM 16918 N N . SER A 1 17 ? 6.072 -31.804 10.306 1.00 31.11 30 SER A N 13
ATOM 16919 C CA . SER A 1 17 ? 5.345 -32.285 11.458 1.00 73.11 30 SER A CA 13
ATOM 16920 C C . SER A 1 17 ? 5.359 -31.258 12.594 1.00 35.44 30 SER A C 13
ATOM 16921 O O . SER A 1 17 ? 6.241 -30.378 12.641 1.00 14.33 30 SER A O 13
ATOM 16929 N N . ASP A 1 18 ? 4.387 -31.368 13.494 1.00 4.12 31 ASP A N 13
ATOM 16930 C CA . ASP A 1 18 ? 4.270 -30.479 14.652 1.00 72.31 31 ASP A CA 13
ATOM 16931 C C . ASP A 1 18 ? 5.477 -30.648 15.564 1.00 30.03 31 ASP A C 13
ATOM 16932 O O . ASP A 1 18 ? 5.660 -31.698 16.193 1.00 34.14 31 ASP A O 13
ATOM 16941 N N . SER A 1 19 ? 6.299 -29.646 15.610 1.00 43.42 32 SER A N 13
ATOM 16942 C CA . SER A 1 19 ? 7.531 -29.711 16.349 1.00 30.11 32 SER A CA 13
ATOM 16943 C C . SER A 1 19 ? 7.622 -28.504 17.285 1.00 52.03 32 SER A C 13
ATOM 16944 O O . SER A 1 19 ? 6.865 -27.538 17.130 1.00 11.55 32 SER A O 13
ATOM 16952 N N . SER A 1 20 ? 8.485 -28.568 18.267 1.00 34.41 33 SER A N 13
ATOM 16953 C CA . SER A 1 20 ? 8.688 -27.484 19.200 1.00 3.34 33 SER A CA 13
ATOM 16954 C C . SER A 1 20 ? 10.119 -27.568 19.719 1.00 2.23 33 SER A C 13
ATOM 16955 O O . SER A 1 20 ? 10.609 -28.671 19.941 1.00 12.41 33 SER A O 13
ATOM 16963 N N . PRO A 1 21 ? 10.809 -26.423 19.910 1.00 34.34 34 PRO A N 13
ATOM 16964 C CA . PRO A 1 21 ? 12.209 -26.409 20.380 1.00 70.34 34 PRO A CA 13
ATOM 16965 C C . PRO A 1 21 ? 12.368 -27.040 21.777 1.00 5.02 34 PRO A C 13
ATOM 16966 O O . PRO A 1 21 ? 13.388 -27.662 22.084 1.00 22.02 34 PRO A O 13
ATOM 16977 N N . ASP A 1 22 ? 11.360 -26.875 22.607 1.00 73.54 35 ASP A N 13
ATOM 16978 C CA . ASP A 1 22 ? 11.322 -27.493 23.904 1.00 64.35 35 ASP A CA 13
ATOM 16979 C C . ASP A 1 22 ? 10.156 -28.470 23.986 1.00 14.30 35 ASP A C 13
ATOM 16980 O O . ASP A 1 22 ? 9.002 -28.085 24.075 1.00 54.44 35 ASP A O 13
ATOM 16989 N N . ARG A 1 23 ? 10.455 -29.748 23.856 1.00 0.24 36 ARG A N 13
ATOM 16990 C CA . ARG A 1 23 ? 9.416 -30.776 23.945 1.00 52.12 36 ARG A CA 13
ATOM 16991 C C . ARG A 1 23 ? 9.238 -31.302 25.370 1.00 35.51 36 ARG A C 13
ATOM 16992 O O . ARG A 1 23 ? 8.350 -32.103 25.633 1.00 74.55 36 ARG A O 13
ATOM 17013 N N . GLY A 1 24 ? 10.094 -30.862 26.276 1.00 62.24 37 GLY A N 13
ATOM 17014 C CA . GLY A 1 24 ? 9.928 -31.184 27.690 1.00 3.21 37 GLY A CA 13
ATOM 17015 C C . GLY A 1 24 ? 10.794 -32.328 28.198 1.00 40.41 37 GLY A C 13
ATOM 17016 O O . GLY A 1 24 ? 10.341 -33.134 29.015 1.00 24.43 37 GLY A O 13
ATOM 17020 N N . LEU A 1 25 ? 12.023 -32.416 27.719 1.00 31.44 38 LEU A N 13
ATOM 17021 C CA . LEU A 1 25 ? 12.959 -33.438 28.171 1.00 13.41 38 LEU A CA 13
ATOM 17022 C C . LEU A 1 25 ? 14.363 -32.884 28.076 1.00 54.24 38 LEU A C 13
ATOM 17023 O O . LEU A 1 25 ? 14.799 -32.471 26.987 1.00 53.53 38 LEU A O 13
ATOM 17039 N N . SER A 1 26 ? 15.059 -32.847 29.180 1.00 71.41 39 SER A N 13
ATOM 17040 C CA . SER A 1 26 ? 16.440 -32.383 29.197 1.00 40.41 39 SER A CA 13
ATOM 17041 C C . SER A 1 26 ? 17.423 -33.569 29.157 1.00 63.42 39 SER A C 13
ATOM 17042 O O . SER A 1 26 ? 18.644 -33.417 29.059 1.00 1.40 39 SER A O 13
ATOM 17050 N N . ARG A 1 27 ? 16.860 -34.731 29.212 1.00 54.20 40 ARG A N 13
ATOM 17051 C CA . ARG A 1 27 ? 17.609 -35.988 29.056 1.00 71.31 40 ARG A CA 13
ATOM 17052 C C . ARG A 1 27 ? 17.687 -36.328 27.588 1.00 43.52 40 ARG A C 13
ATOM 17053 O O . ARG A 1 27 ? 18.449 -37.189 27.147 1.00 63.24 40 ARG A O 13
ATOM 17074 N N . MET A 1 28 ? 16.874 -35.638 26.849 1.00 43.50 41 MET A N 13
ATOM 17075 C CA . MET A 1 28 ? 16.796 -35.771 25.439 1.00 63.43 41 MET A CA 13
ATOM 17076 C C . MET A 1 28 ? 17.820 -34.827 24.851 1.00 13.23 41 MET A C 13
ATOM 17077 O O . MET A 1 28 ? 17.868 -33.665 25.230 1.00 52.44 41 MET A O 13
ATOM 17091 N N . CYS A 1 29 ? 18.651 -35.322 23.991 1.00 22.31 42 CYS A N 13
ATOM 17092 C CA . CYS A 1 29 ? 19.730 -34.550 23.431 1.00 61.23 42 CYS A CA 13
ATOM 17093 C C . CYS A 1 29 ? 19.399 -34.099 22.006 1.00 4.13 42 CYS A C 13
ATOM 17094 O O . CYS A 1 29 ? 18.808 -34.854 21.236 1.00 45.31 42 CYS A O 13
ATOM 17101 N N . CYS A 1 30 ? 19.768 -32.874 21.670 1.00 20.43 43 CYS A N 13
ATOM 17102 C CA . CYS A 1 30 ? 19.572 -32.345 20.328 1.00 61.35 43 CYS A CA 13
ATOM 17103 C C . CYS A 1 30 ? 20.586 -32.943 19.385 1.00 15.43 43 CYS A C 13
ATOM 17104 O O . CYS A 1 30 ? 21.799 -32.850 19.622 1.00 32.33 43 CYS A O 13
ATOM 17111 N N . VAL A 1 31 ? 20.110 -33.580 18.357 1.00 72.22 44 VAL A N 13
ATOM 17112 C CA . VAL A 1 31 ? 20.945 -34.152 17.350 1.00 3.24 44 VAL A CA 13
ATOM 17113 C C . VAL A 1 31 ? 20.875 -33.271 16.109 1.00 3.40 44 VAL A C 13
ATOM 17114 O O . VAL A 1 31 ? 19.804 -33.144 15.467 1.00 71.10 44 VAL A O 13
ATOM 17127 N N . TYR A 1 32 ? 21.980 -32.629 15.827 1.00 2.45 45 TYR A N 13
ATOM 17128 C CA . TYR A 1 32 ? 22.144 -31.739 14.697 1.00 62.25 45 TYR A CA 13
ATOM 17129 C C . TYR A 1 32 ? 23.112 -32.324 13.689 1.00 42.44 45 TYR A C 13
ATOM 17130 O O . TYR A 1 32 ? 23.961 -33.156 14.025 1.00 23.20 45 TYR A O 13
ATOM 17148 N N . LYS A 1 33 ? 22.977 -31.895 12.475 1.00 0.12 46 LYS A N 13
ATOM 17149 C CA . LYS A 1 33 ? 23.879 -32.255 11.433 1.00 40.32 46 LYS A CA 13
ATOM 17150 C C . LYS A 1 33 ? 24.687 -31.023 11.111 1.00 40.23 46 LYS A C 13
ATOM 17151 O O . LYS A 1 33 ? 24.127 -29.965 10.767 1.00 43.52 46 LYS A O 13
ATOM 17170 N N . ILE A 1 34 ? 25.972 -31.135 11.274 1.00 23.31 47 ILE A N 13
ATOM 17171 C CA . ILE A 1 34 ? 26.862 -30.028 11.116 1.00 14.10 47 ILE A CA 13
ATOM 17172 C C . ILE A 1 34 ? 27.398 -29.961 9.714 1.00 73.10 47 ILE A C 13
ATOM 17173 O O . ILE A 1 34 ? 28.050 -30.910 9.221 1.00 4.12 47 ILE A O 13
ATOM 17189 N N . HIS A 1 35 ? 27.116 -28.875 9.083 1.00 21.34 48 HIS A N 13
ATOM 17190 C CA . HIS A 1 35 ? 27.627 -28.581 7.773 1.00 14.05 48 HIS A CA 13
ATOM 17191 C C . HIS A 1 35 ? 28.622 -27.431 7.918 1.00 43.24 48 HIS A C 13
ATOM 17192 O O . HIS A 1 35 ? 28.406 -26.539 8.745 1.00 73.12 48 HIS A O 13
ATOM 17206 N N . PRO A 1 36 ? 29.736 -27.435 7.177 1.00 32.05 49 PRO A N 13
ATOM 17207 C CA . PRO A 1 36 ? 30.081 -28.501 6.241 1.00 70.02 49 PRO A CA 13
ATOM 17208 C C . PRO A 1 36 ? 30.708 -29.712 6.935 1.00 14.52 49 PRO A C 13
ATOM 17209 O O . PRO A 1 36 ? 31.105 -29.655 8.127 1.00 72.31 49 PRO A O 13
ATOM 17220 N N . GLY A 1 37 ? 30.790 -30.786 6.204 1.00 13.04 50 GLY A N 13
ATOM 17221 C CA . GLY A 1 37 ? 31.368 -31.996 6.713 1.00 22.23 50 GLY A CA 13
ATOM 17222 C C . GLY A 1 37 ? 30.346 -33.092 6.803 1.00 52.34 50 GLY A C 13
ATOM 17223 O O . GLY A 1 37 ? 30.633 -34.244 6.498 1.00 31.05 50 GLY A O 13
ATOM 17227 N N . GLY A 1 38 ? 29.143 -32.728 7.210 1.00 50.53 51 GLY A N 13
ATOM 17228 C CA . GLY A 1 38 ? 28.084 -33.705 7.350 1.00 53.14 51 GLY A CA 13
ATOM 17229 C C . GLY A 1 38 ? 28.287 -34.490 8.613 1.00 62.43 51 GLY A C 13
ATOM 17230 O O . GLY A 1 38 ? 28.112 -35.701 8.651 1.00 61.31 51 GLY A O 13
ATOM 17234 N N . ASN A 1 39 ? 28.663 -33.792 9.647 1.00 45.21 52 ASN A N 13
ATOM 17235 C CA . ASN A 1 39 ? 28.992 -34.415 10.900 1.00 12.13 52 ASN A CA 13
ATOM 17236 C C . ASN A 1 39 ? 27.766 -34.405 11.791 1.00 35.41 52 ASN A C 13
ATOM 17237 O O . ASN A 1 39 ? 27.260 -33.345 12.121 1.00 13.22 52 ASN A O 13
ATOM 17248 N N . ILE A 1 40 ? 27.286 -35.552 12.158 1.00 32.32 53 ILE A N 13
ATOM 17249 C CA . ILE A 1 40 ? 26.131 -35.643 13.020 1.00 72.02 53 ILE A CA 13
ATOM 17250 C C . ILE A 1 40 ? 26.609 -35.525 14.462 1.00 5.40 53 ILE A C 13
ATOM 17251 O O . ILE A 1 40 ? 27.392 -36.349 14.933 1.00 22.21 53 ILE A O 13
ATOM 17267 N N . TRP A 1 41 ? 26.163 -34.506 15.139 1.00 60.52 54 TRP A N 13
ATOM 17268 C CA . TRP A 1 41 ? 26.620 -34.227 16.472 1.00 34.32 54 TRP A CA 13
ATOM 17269 C C . TRP A 1 41 ? 25.435 -34.017 17.403 1.00 13.31 54 TRP A C 13
ATOM 17270 O O . TRP A 1 41 ? 24.436 -33.383 17.035 1.00 75.13 54 TRP A O 13
ATOM 17291 N N . SER A 1 42 ? 25.539 -34.554 18.580 1.00 4.43 55 SER A N 13
ATOM 17292 C CA . SER A 1 42 ? 24.496 -34.485 19.550 1.00 30.35 55 SER A CA 13
ATOM 17293 C C . SER A 1 42 ? 24.947 -33.718 20.805 1.00 35.31 55 SER A C 13
ATOM 17294 O O . SER A 1 42 ? 26.071 -33.893 21.284 1.00 23.34 55 SER A O 13
ATOM 17302 N N . THR A 1 43 ? 24.088 -32.851 21.297 1.00 32.22 56 THR A N 13
ATOM 17303 C CA . THR A 1 43 ? 24.363 -32.076 22.499 1.00 51.42 56 THR A CA 13
ATOM 17304 C C . THR A 1 43 ? 23.225 -32.289 23.512 1.00 62.22 56 THR A C 13
ATOM 17305 O O . THR A 1 43 ? 22.066 -32.465 23.117 1.00 21.22 56 THR A O 13
ATOM 17316 N N . LYS A 1 44 ? 23.534 -32.282 24.794 1.00 4.44 57 LYS A N 13
ATOM 17317 C CA . LYS A 1 44 ? 22.526 -32.574 25.785 1.00 64.44 57 LYS A CA 13
ATOM 17318 C C . LYS A 1 44 ? 21.880 -31.308 26.310 1.00 53.21 57 LYS A C 13
ATOM 17319 O O . LYS A 1 44 ? 22.537 -30.447 26.901 1.00 54.15 57 LYS A O 13
ATOM 17338 N N . LYS A 1 45 ? 20.594 -31.223 26.075 1.00 60.40 58 LYS A N 13
ATOM 17339 C CA . LYS A 1 45 ? 19.772 -30.095 26.450 1.00 10.21 58 LYS A CA 13
ATOM 17340 C C . LYS A 1 45 ? 19.825 -29.819 27.953 1.00 31.10 58 LYS A C 13
ATOM 17341 O O . LYS A 1 45 ? 19.427 -30.643 28.777 1.00 22.01 58 LYS A O 13
ATOM 17360 N N . GLY A 1 46 ? 20.354 -28.683 28.288 1.00 5.24 59 GLY A N 13
ATOM 17361 C CA . GLY A 1 46 ? 20.423 -28.252 29.643 1.00 30.34 59 GLY A CA 13
ATOM 17362 C C . GLY A 1 46 ? 21.817 -28.357 30.211 1.00 11.30 59 GLY A C 13
ATOM 17363 O O . GLY A 1 46 ? 22.076 -27.850 31.307 1.00 54.24 59 GLY A O 13
ATOM 17367 N N . GLU A 1 47 ? 22.718 -29.002 29.491 1.00 65.04 60 GLU A N 13
ATOM 17368 C CA . GLU A 1 47 ? 24.073 -29.188 29.965 1.00 2.25 60 GLU A CA 13
ATOM 17369 C C . GLU A 1 47 ? 25.096 -28.722 28.933 1.00 23.42 60 GLU A C 13
ATOM 17370 O O . GLU A 1 47 ? 24.748 -28.394 27.789 1.00 52.21 60 GLU A O 13
ATOM 17382 N N . GLN A 1 48 ? 26.344 -28.652 29.347 1.00 45.34 61 GLN A N 13
ATOM 17383 C CA . GLN A 1 48 ? 27.408 -28.239 28.471 1.00 64.25 61 GLN A CA 13
ATOM 17384 C C . GLN A 1 48 ? 28.039 -29.444 27.799 1.00 10.43 61 GLN A C 13
ATOM 17385 O O . GLN A 1 48 ? 28.379 -30.433 28.455 1.00 2.43 61 GLN A O 13
ATOM 17399 N N . ALA A 1 49 ? 28.188 -29.353 26.516 1.00 41.31 62 ALA A N 13
ATOM 17400 C CA . ALA A 1 49 ? 28.758 -30.389 25.715 1.00 32.13 62 ALA A CA 13
ATOM 17401 C C . ALA A 1 49 ? 29.935 -29.814 24.963 1.00 4.30 62 ALA A C 13
ATOM 17402 O O . ALA A 1 49 ? 30.168 -28.601 24.992 1.00 31.41 62 ALA A O 13
ATOM 17409 N N . TRP A 1 50 ? 30.685 -30.645 24.333 1.00 10.30 63 TRP A N 13
ATOM 17410 C CA . TRP A 1 50 ? 31.818 -30.202 23.586 1.00 14.21 63 TRP A CA 13
ATOM 17411 C C . TRP A 1 50 ? 31.687 -30.643 22.164 1.00 70.15 63 TRP A C 13
ATOM 17412 O O . TRP A 1 50 ? 31.419 -31.813 21.880 1.00 62.42 63 TRP A O 13
ATOM 17433 N N . PHE A 1 51 ? 31.827 -29.716 21.288 1.00 53.42 64 PHE A N 13
ATOM 17434 C CA . PHE A 1 51 ? 31.773 -29.986 19.902 1.00 55.32 64 PHE A CA 13
ATOM 17435 C C . PHE A 1 51 ? 33.124 -30.461 19.454 1.00 64.02 64 PHE A C 13
ATOM 17436 O O . PHE A 1 51 ? 34.124 -29.748 19.596 1.00 32.32 64 PHE A O 13
ATOM 17453 N N . ARG A 1 52 ? 33.167 -31.661 18.966 1.00 62.43 65 ARG A N 13
ATOM 17454 C CA . ARG A 1 52 ? 34.391 -32.235 18.511 1.00 62.41 65 ARG A CA 13
ATOM 17455 C C . ARG A 1 52 ? 34.505 -32.003 17.025 1.00 24.14 65 ARG A C 13
ATOM 17456 O O . ARG A 1 52 ? 33.770 -32.593 16.226 1.00 0.20 65 ARG A O 13
ATOM 17477 N N . ARG A 1 53 ? 35.370 -31.111 16.668 1.00 54.31 66 ARG A N 13
ATOM 17478 C CA . ARG A 1 53 ? 35.601 -30.774 15.302 1.00 62.11 66 ARG A CA 13
ATOM 17479 C C . ARG A 1 53 ? 36.872 -31.501 14.880 1.00 31.30 66 ARG A C 13
ATOM 17480 O O . ARG A 1 53 ? 37.607 -31.990 15.746 1.00 32.42 66 ARG A O 13
ATOM 17501 N N . ARG A 1 54 ? 37.113 -31.566 13.578 1.00 44.04 67 ARG A N 13
ATOM 17502 C CA . ARG A 1 54 ? 38.269 -32.250 12.972 1.00 0.43 67 ARG A CA 13
ATOM 17503 C C . ARG A 1 54 ? 39.594 -32.116 13.746 1.00 72.51 67 ARG A C 13
ATOM 17504 O O . ARG A 1 54 ? 40.249 -33.110 14.019 1.00 45.04 67 ARG A O 13
ATOM 17525 N N . PHE A 1 55 ? 39.960 -30.921 14.122 1.00 14.14 68 PHE A N 13
ATOM 17526 C CA . PHE A 1 55 ? 41.214 -30.714 14.842 1.00 22.11 68 PHE A CA 13
ATOM 17527 C C . PHE A 1 55 ? 41.022 -29.809 16.053 1.00 35.11 68 PHE A C 13
ATOM 17528 O O . PHE A 1 55 ? 41.979 -29.194 16.527 1.00 22.42 68 PHE A O 13
ATOM 17545 N N . SER A 1 56 ? 39.816 -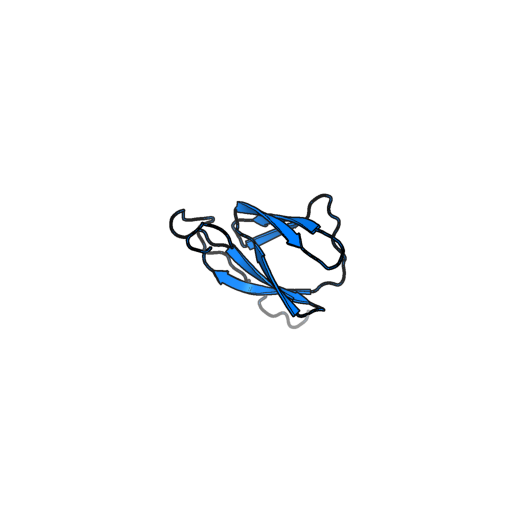29.734 16.587 1.00 13.41 69 SER A N 13
ATOM 17546 C CA . SER A 1 56 ? 39.536 -28.829 17.702 1.00 72.53 69 SER A CA 13
ATOM 17547 C C . SER A 1 56 ? 38.314 -29.264 18.504 1.00 42.24 69 SER A C 13
ATOM 17548 O O . SER A 1 56 ? 37.501 -30.059 18.036 1.00 33.32 69 SER A O 13
ATOM 17556 N N . LYS A 1 57 ? 38.188 -28.730 19.704 1.00 4.32 70 LYS A N 13
ATOM 17557 C CA . LYS A 1 57 ? 37.040 -28.980 20.533 1.00 14.11 70 LYS A CA 13
ATOM 17558 C C . LYS A 1 57 ? 36.499 -27.657 21.040 1.00 51.11 70 LYS A C 13
ATOM 17559 O O . LYS A 1 57 ? 37.271 -26.742 21.354 1.00 64.44 70 LYS A O 13
ATOM 17578 N N . TYR A 1 58 ? 35.206 -27.525 21.064 1.00 44.52 71 TYR A N 13
ATOM 17579 C CA . TYR A 1 58 ? 34.587 -26.277 21.468 1.00 14.43 71 TYR A CA 13
ATOM 17580 C C . TYR A 1 58 ? 33.560 -26.530 22.540 1.00 53.22 71 TYR A C 13
ATOM 17581 O O . TYR A 1 58 ? 32.699 -27.391 22.380 1.00 20.23 71 TYR A O 13
ATOM 17599 N N . GLU A 1 59 ? 33.664 -25.814 23.631 1.00 74.13 72 GLU A N 13
ATOM 17600 C CA . GLU A 1 59 ? 32.723 -25.952 24.711 1.00 11.24 72 GLU A CA 13
ATOM 17601 C C . GLU A 1 59 ? 31.450 -25.188 24.401 1.00 1.31 72 GLU A C 13
ATOM 17602 O O . GLU A 1 59 ? 31.473 -23.977 24.105 1.00 10.43 72 GLU A O 13
ATOM 17614 N N . VAL A 1 60 ? 30.357 -25.865 24.463 1.00 54.10 73 VAL A N 13
ATOM 17615 C CA . VAL A 1 60 ? 29.110 -25.256 24.145 1.00 11.34 73 VAL A CA 13
ATOM 17616 C C . VAL A 1 60 ? 27.989 -25.853 24.961 1.00 62.31 73 VAL A C 13
ATOM 17617 O O . VAL A 1 60 ? 27.892 -27.057 25.121 1.00 62.34 73 VAL A O 13
ATOM 17630 N N . MET A 1 61 ? 27.165 -25.030 25.488 1.00 3.42 74 MET A N 13
ATOM 17631 C CA . MET A 1 61 ? 26.059 -25.530 26.235 1.00 50.13 74 MET A CA 13
ATOM 17632 C C . MET A 1 61 ? 24.789 -25.296 25.490 1.00 22.13 74 MET A C 13
ATOM 17633 O O . MET A 1 61 ? 24.596 -24.238 24.890 1.00 0.14 74 MET A O 13
ATOM 17647 N N . ALA A 1 62 ? 23.972 -26.293 25.458 1.00 21.02 75 ALA A N 13
ATOM 17648 C CA . ALA A 1 62 ? 22.695 -26.209 24.839 1.00 11.31 75 ALA A CA 13
ATOM 17649 C C . ALA A 1 62 ? 21.685 -26.066 25.931 1.00 20.13 75 ALA A C 13
ATOM 17650 O O . ALA A 1 62 ? 21.687 -26.843 26.869 1.00 21.05 75 ALA A O 13
ATOM 17657 N N . TYR A 1 63 ? 20.871 -25.069 25.854 1.00 3.43 76 TYR A N 13
ATOM 17658 C CA . TYR A 1 63 ? 19.837 -24.873 26.837 1.00 72.33 76 TYR A CA 13
ATOM 17659 C C . TYR A 1 63 ? 18.664 -25.803 26.544 1.00 10.41 76 TYR A C 13
ATOM 17660 O O . TYR A 1 63 ? 18.657 -26.480 25.513 1.00 11.35 76 TYR A O 13
ATOM 17678 N N . ASP A 1 64 ? 17.680 -25.842 27.415 1.00 53.30 77 ASP A N 13
ATOM 17679 C CA . ASP A 1 64 ? 16.563 -26.784 27.259 1.00 53.14 77 ASP A CA 13
ATOM 17680 C C . ASP A 1 64 ? 15.692 -26.477 26.039 1.00 42.12 77 ASP A C 13
ATOM 17681 O O . ASP A 1 64 ? 15.024 -27.353 25.505 1.00 53.14 77 ASP A O 13
ATOM 17690 N N . ARG A 1 65 ? 15.734 -25.252 25.573 1.00 64.35 78 ARG A N 13
ATOM 17691 C CA . ARG A 1 65 ? 15.023 -24.884 24.361 1.00 64.11 78 ARG A CA 13
ATOM 17692 C C . ARG A 1 65 ? 15.942 -25.111 23.124 1.00 4.51 78 ARG A C 13
ATOM 17693 O O . ARG A 1 65 ? 15.653 -24.690 22.017 1.00 44.24 78 ARG A O 13
ATOM 17714 N N . CYS A 1 66 ? 17.064 -25.788 23.371 1.00 10.12 79 CYS A N 13
ATOM 17715 C CA . CYS A 1 66 ? 18.024 -26.252 22.356 1.00 31.14 79 CYS A CA 13
ATOM 17716 C C . CYS A 1 66 ? 18.876 -25.101 21.775 1.00 31.31 79 CYS A C 13
ATOM 17717 O O . CYS A 1 66 ? 19.551 -25.248 20.758 1.00 72.42 79 CYS A O 13
ATOM 17724 N N . ASN A 1 67 ? 18.869 -23.969 22.464 1.00 30.41 80 ASN A N 13
ATOM 17725 C CA . ASN A 1 67 ? 19.717 -22.826 22.093 1.00 24.04 80 ASN A CA 13
ATOM 17726 C C . ASN A 1 67 ? 21.136 -23.100 22.555 1.00 74.14 80 ASN A C 13
ATOM 17727 O O . ASN A 1 67 ? 21.343 -23.418 23.723 1.00 73.21 80 ASN A O 13
ATOM 17738 N N . LEU A 1 68 ? 22.101 -22.991 21.670 1.00 41.25 81 LEU A N 13
ATOM 17739 C CA . LEU A 1 68 ? 23.473 -23.241 22.045 1.00 32.31 81 LEU A CA 13
ATOM 17740 C C . LEU A 1 68 ? 24.241 -21.970 22.313 1.00 24.20 81 LEU A C 13
ATOM 17741 O O . LEU A 1 68 ? 24.013 -20.928 21.674 1.00 64.53 81 LEU A O 13
ATOM 17757 N N . GLU A 1 69 ? 25.154 -22.060 23.238 1.00 11.12 82 GLU A N 13
ATOM 17758 C CA . GLU A 1 69 ? 26.022 -20.965 23.567 1.00 13.25 82 GLU A CA 13
ATOM 17759 C C . GLU A 1 69 ? 27.428 -21.484 23.676 1.00 62.15 82 GLU A C 13
ATOM 17760 O O . GLU A 1 69 ? 27.725 -22.362 24.503 1.00 72.13 82 GLU A O 13
ATOM 17772 N N . TRP A 1 70 ? 28.261 -20.982 22.837 1.00 45.50 83 TRP A N 13
ATOM 17773 C CA . TRP A 1 70 ? 29.631 -21.389 22.753 1.00 60.33 83 TRP A CA 13
ATOM 17774 C C . TRP A 1 70 ? 30.471 -20.507 23.656 1.00 15.41 83 TRP A C 13
ATOM 17775 O O . TRP A 1 70 ? 30.265 -19.284 23.709 1.00 24.14 83 TRP A O 13
ATOM 17796 N N . GLY A 1 71 ? 31.356 -21.117 24.405 1.00 62.32 84 GLY A N 13
ATOM 17797 C CA . GLY A 1 71 ? 32.252 -20.365 25.268 1.00 11.05 84 GLY A CA 13
ATOM 17798 C C . GLY A 1 71 ? 33.401 -19.715 24.494 1.00 52.12 84 GLY A C 13
ATOM 17799 O O . GLY A 1 71 ? 33.360 -19.630 23.254 1.00 22.45 84 GLY A O 13
ATOM 17803 N N . PHE A 1 72 ? 34.464 -19.355 25.219 1.00 34.15 85 PHE A N 13
ATOM 17804 C CA . PHE A 1 72 ? 35.658 -18.657 24.697 1.00 25.31 85 PHE A CA 13
ATOM 17805 C C . PHE A 1 72 ? 36.371 -19.458 23.604 1.00 72.02 85 PHE A C 13
ATOM 17806 O O . PHE A 1 72 ? 37.248 -18.941 22.912 1.00 44.42 85 PHE A O 13
ATOM 17823 N N . SER A 1 73 ? 35.981 -20.698 23.482 1.00 15.03 86 SER A N 13
ATOM 17824 C CA . SER A 1 73 ? 36.446 -21.629 22.473 1.00 71.31 86 SER A CA 13
ATOM 17825 C C . SER A 1 73 ? 36.597 -20.965 21.081 1.00 62.31 86 SER A C 13
ATOM 17826 O O . SER A 1 73 ? 37.602 -21.174 20.392 1.00 61.31 86 SER A O 13
ATOM 17834 N N . GLY A 1 74 ? 35.619 -20.144 20.694 1.00 44.34 87 GLY A N 13
ATOM 17835 C CA . GLY A 1 74 ? 35.784 -19.400 19.469 1.00 42.01 87 GLY A CA 13
ATOM 17836 C C . GLY A 1 74 ? 35.366 -20.151 18.231 1.00 64.22 87 GLY A C 13
ATOM 17837 O O . GLY A 1 74 ? 36.098 -20.127 17.233 1.00 74.11 87 GLY A O 13
ATOM 17841 N N . LYS A 1 75 ? 34.236 -20.856 18.292 1.00 63.02 88 LYS A N 13
ATOM 17842 C CA . LYS A 1 75 ? 33.789 -21.686 17.193 1.00 4.44 88 LYS A CA 13
ATOM 17843 C C . LYS A 1 75 ? 33.697 -20.925 15.858 1.00 73.25 88 LYS A C 13
ATOM 17844 O O . LYS A 1 75 ? 33.233 -19.772 15.808 1.00 61.32 88 LYS A O 13
ATOM 17863 N N . PRO A 1 76 ? 34.210 -21.559 14.782 1.00 24.54 89 PRO A N 13
ATOM 17864 C CA . PRO A 1 76 ? 34.301 -20.957 13.463 1.00 2.53 89 PRO A CA 13
ATOM 17865 C C . PRO A 1 76 ? 32.963 -20.591 12.849 1.00 0.02 89 PRO A C 13
ATOM 17866 O O . PRO A 1 76 ? 31.961 -21.309 12.989 1.00 1.14 89 PRO A O 13
ATOM 17877 N N . ARG A 1 77 ? 32.955 -19.460 12.208 1.00 33.45 90 ARG A N 13
ATOM 17878 C CA . ARG A 1 77 ? 31.809 -18.982 11.489 1.00 32.31 90 ARG A CA 13
ATOM 17879 C C . ARG A 1 77 ? 31.767 -19.655 10.130 1.00 23.22 90 ARG A C 13
ATOM 17880 O O . ARG A 1 77 ? 32.804 -20.131 9.632 1.00 20.05 90 ARG A O 13
ATOM 17901 N N . GLY A 1 78 ? 30.606 -19.723 9.540 1.00 34.44 91 GLY A N 13
ATOM 17902 C CA . GLY A 1 78 ? 30.488 -20.363 8.260 1.00 71.34 91 GLY A CA 13
ATOM 17903 C C . GLY A 1 78 ? 29.996 -21.777 8.390 1.00 54.22 91 GLY A C 13
ATOM 17904 O O . GLY A 1 78 ? 30.134 -22.587 7.465 1.00 33.33 91 GLY A O 13
ATOM 17908 N N . LEU A 1 79 ? 29.466 -22.098 9.540 1.00 3.03 92 LEU A N 13
ATOM 17909 C CA . LEU A 1 79 ? 28.910 -23.403 9.771 1.00 22.22 92 LEU A CA 13
ATOM 17910 C C . LEU A 1 79 ? 27.408 -23.330 9.590 1.00 70.52 92 LEU A C 13
ATOM 17911 O O . LEU A 1 79 ? 26.830 -22.240 9.519 1.00 44.15 92 LEU A O 13
ATOM 17927 N N . THR A 1 80 ? 26.788 -24.446 9.467 1.00 43.14 93 THR A N 13
ATOM 17928 C CA . THR A 1 80 ? 25.361 -24.520 9.351 1.00 53.20 93 THR A CA 13
ATOM 17929 C C . THR A 1 80 ? 24.878 -25.698 10.186 1.00 60.31 93 THR A C 13
ATOM 17930 O O . THR A 1 80 ? 25.391 -26.816 10.053 1.00 14.32 93 THR A O 13
ATOM 17941 N N . PHE A 1 81 ? 23.947 -25.436 11.065 1.00 42.25 94 PHE A N 13
ATOM 17942 C CA . PHE A 1 81 ? 23.449 -26.435 11.974 1.00 54.21 94 PHE A CA 13
ATOM 17943 C C . PHE A 1 81 ? 22.043 -26.834 11.575 1.00 3.10 94 PHE A C 13
ATOM 17944 O O . PHE A 1 81 ? 21.095 -26.060 11.765 1.00 23.03 94 PHE A O 13
ATOM 17961 N N . GLU A 1 82 ? 21.901 -27.994 10.983 1.00 42.34 95 GLU A N 13
ATOM 17962 C CA . GLU A 1 82 ? 20.587 -28.484 10.623 1.00 51.21 95 GLU A CA 13
ATOM 17963 C C . GLU A 1 82 ? 20.091 -29.364 11.746 1.00 2.34 95 GLU A C 13
ATOM 17964 O O . GLU A 1 82 ? 20.786 -30.291 12.163 1.00 30.44 95 GLU A O 13
ATOM 17976 N N . PHE A 1 83 ? 18.932 -29.060 12.268 1.00 1.42 96 PHE A N 13
ATOM 17977 C CA . PHE A 1 83 ? 18.390 -29.829 13.354 1.00 2.21 96 PHE A CA 13
ATOM 17978 C C . PHE A 1 83 ? 17.781 -31.098 12.826 1.00 11.33 96 PHE A C 13
ATOM 17979 O O . PHE A 1 83 ? 16.807 -31.056 12.060 1.00 31.23 96 PHE A O 13
ATOM 17996 N N . LEU A 1 84 ? 18.351 -32.218 13.208 1.00 42.42 97 LEU A N 13
ATOM 17997 C CA . LEU A 1 84 ? 17.846 -33.482 12.760 1.00 32.31 97 LEU A CA 13
ATOM 17998 C C . LEU A 1 84 ? 16.695 -33.918 13.648 1.00 34.04 97 LEU A C 13
ATOM 17999 O O . LEU A 1 84 ? 15.544 -33.984 13.207 1.00 20.22 97 LEU A O 13
ATOM 18015 N N . TRP A 1 85 ? 16.994 -34.159 14.911 1.00 23.43 98 TRP A N 13
ATOM 18016 C CA . TRP A 1 85 ? 15.990 -34.661 15.859 1.00 31.52 98 TRP A CA 13
ATOM 18017 C C . TRP A 1 85 ? 16.510 -34.554 17.263 1.00 30.52 98 TRP A C 13
ATOM 18018 O O . TRP A 1 85 ? 17.651 -34.177 17.465 1.00 40.41 98 TRP A O 13
ATOM 18039 N N . ASP A 1 86 ? 15.688 -34.858 18.222 1.00 24.22 99 ASP A N 13
ATOM 18040 C CA . ASP A 1 86 ? 16.128 -34.877 19.595 1.00 74.55 99 ASP A CA 13
ATOM 18041 C C . ASP A 1 86 ? 15.995 -36.308 20.043 1.00 55.35 99 ASP A C 13
ATOM 18042 O O . ASP A 1 86 ? 14.977 -36.944 19.767 1.00 71.34 99 ASP A O 13
ATOM 18051 N N . LYS A 1 87 ? 16.979 -36.833 20.701 1.00 4.04 100 LYS A N 13
ATOM 18052 C CA . LYS A 1 87 ? 16.875 -38.169 21.226 1.00 61.32 100 LYS A CA 13
ATOM 18053 C C . LYS A 1 87 ? 17.683 -38.299 22.491 1.00 63.33 100 LYS A C 13
ATOM 18054 O O . LYS A 1 87 ? 18.733 -37.681 22.620 1.00 23.30 100 LYS A O 13
ATOM 18073 N N . GLU A 1 88 ? 17.152 -39.047 23.435 1.00 51.33 101 GLU A N 13
ATOM 18074 C CA . GLU A 1 88 ? 17.781 -39.286 24.724 1.00 70.34 101 GLU A CA 13
ATOM 18075 C C . GLU A 1 88 ? 19.073 -40.043 24.575 1.00 72.11 101 GLU A C 13
ATOM 18076 O O . GLU A 1 88 ? 19.320 -40.697 23.540 1.00 42.23 101 GLU A O 13
ATOM 18088 N N . ALA A 1 89 ? 19.884 -39.964 25.605 1.00 73.54 102 ALA A N 13
ATOM 18089 C CA . ALA A 1 89 ? 21.139 -40.671 25.649 1.00 22.24 102 ALA A CA 13
ATOM 18090 C C . ALA A 1 89 ? 20.905 -42.161 25.550 1.00 74.34 102 ALA A C 13
ATOM 18091 O O . ALA A 1 89 ? 19.850 -42.670 25.941 1.00 1.14 102 ALA A O 13
ATOM 18098 N N . ALA A 1 90 ? 21.858 -42.840 25.014 1.00 64.03 103 ALA A N 13
ATOM 18099 C CA . ALA A 1 90 ? 21.791 -44.258 24.851 1.00 11.00 103 ALA A CA 13
ATOM 18100 C C . ALA A 1 90 ? 22.061 -44.956 26.187 1.00 62.24 103 ALA A C 13
ATOM 18101 O O . ALA A 1 90 ? 22.321 -44.287 27.207 1.00 32.43 103 ALA A O 13
ATOM 18108 N N . ALA A 1 91 ? 22.030 -46.280 26.189 1.00 64.22 104 ALA A N 13
ATOM 18109 C CA . ALA A 1 91 ? 22.274 -47.069 27.401 1.00 62.13 104 ALA A CA 13
ATOM 18110 C C . ALA A 1 91 ? 23.729 -46.927 27.860 1.00 23.43 104 ALA A C 13
ATOM 18111 O O . ALA A 1 91 ? 24.065 -47.150 29.035 1.00 13.21 104 ALA A O 13
ATOM 18118 N N . ASP A 1 92 ? 24.571 -46.526 26.932 1.00 62.40 105 ASP A N 13
ATOM 18119 C CA . ASP A 1 92 ? 25.970 -46.254 27.189 1.00 3.34 105 ASP A CA 13
ATOM 18120 C C . ASP A 1 92 ? 26.151 -44.940 27.933 1.00 62.41 105 ASP A C 13
ATOM 18121 O O . ASP A 1 92 ? 27.213 -44.678 28.498 1.00 44.41 105 ASP A O 13
ATOM 18130 N N . GLY A 1 93 ? 25.112 -44.119 27.941 1.00 71.42 106 GLY A N 13
ATOM 18131 C CA . GLY A 1 93 ? 25.151 -42.887 28.680 1.00 4.54 106 GLY A CA 13
ATOM 18132 C C . GLY A 1 93 ? 25.606 -41.711 27.860 1.00 31.51 106 GLY A C 13
ATOM 18133 O O . GLY A 1 93 ? 25.938 -40.663 28.408 1.00 11.10 106 GLY A O 13
ATOM 18137 N N . THR A 1 94 ? 25.661 -41.869 26.566 1.00 1.42 107 THR A N 13
ATOM 18138 C CA . THR A 1 94 ? 26.055 -40.779 25.723 1.00 33.32 107 THR A CA 13
ATOM 18139 C C . THR A 1 94 ? 24.889 -40.443 24.819 1.00 72.11 107 THR A C 13
ATOM 18140 O O . THR A 1 94 ? 24.075 -41.329 24.525 1.00 20.42 107 THR A O 13
ATOM 18151 N N . CYS A 1 95 ? 24.784 -39.203 24.409 1.00 64.35 108 CYS A N 13
ATOM 18152 C CA . CYS A 1 95 ? 23.722 -38.766 23.516 1.00 3.32 108 CYS A CA 13
ATOM 18153 C C . CYS A 1 95 ? 23.891 -39.404 22.151 1.00 44.23 108 CYS A C 13
ATOM 18154 O O . CYS A 1 95 ? 23.255 -40.430 21.876 1.00 3.04 108 CYS A O 13
ATOM 18162 N N . ASN A 1 5 ? -15.513 -42.241 19.687 1.00 1.00 18 ASN A N 14
ATOM 18163 C CA . ASN A 1 5 ? -15.224 -40.802 19.681 1.00 64.21 18 ASN A CA 14
ATOM 18164 C C . ASN A 1 5 ? -14.697 -40.350 21.018 1.00 11.41 18 ASN A C 14
ATOM 18165 O O . ASN A 1 5 ? -13.635 -39.740 21.086 1.00 73.04 18 ASN A O 14
ATOM 18176 N N . ASN A 1 6 ? -15.446 -40.652 22.087 1.00 13.41 19 ASN A N 14
ATOM 18177 C CA . ASN A 1 6 ? -15.089 -40.307 23.477 1.00 45.21 19 ASN A CA 14
ATOM 18178 C C . ASN A 1 6 ? -15.108 -38.808 23.723 1.00 40.15 19 ASN A C 14
ATOM 18179 O O . ASN A 1 6 ? -16.047 -38.286 24.312 1.00 31.04 19 ASN A O 14
ATOM 18190 N N . VAL A 1 7 ? -14.110 -38.117 23.227 1.00 34.31 20 VAL A N 14
ATOM 18191 C CA . VAL A 1 7 ? -13.985 -36.701 23.440 1.00 50.14 20 VAL A CA 14
ATOM 18192 C C . VAL A 1 7 ? -14.721 -35.940 22.349 1.00 21.02 20 VAL A C 14
ATOM 18193 O O . VAL A 1 7 ? -14.183 -35.680 21.272 1.00 33.52 20 VAL A O 14
ATOM 18206 N N . MET A 1 8 ? -15.974 -35.662 22.593 1.00 54.40 21 MET A N 14
ATOM 18207 C CA . MET A 1 8 ? -16.761 -34.844 21.676 1.00 11.43 21 MET A CA 14
ATOM 18208 C C . MET A 1 8 ? -16.887 -33.459 22.267 1.00 51.30 21 MET A C 14
ATOM 18209 O O . MET A 1 8 ? -17.322 -32.510 21.629 1.00 22.20 21 MET A O 14
ATOM 18223 N N . ALA A 1 9 ? -16.458 -33.383 23.495 1.00 62.33 22 ALA A N 14
ATOM 18224 C CA . ALA A 1 9 ? -16.390 -32.195 24.293 1.00 70.34 22 ALA A CA 14
ATOM 18225 C C . ALA A 1 9 ? -15.384 -32.501 25.380 1.00 31.04 22 ALA A C 14
ATOM 18226 O O . ALA A 1 9 ? -15.050 -33.686 25.578 1.00 65.03 22 ALA A O 14
ATOM 18233 N N . SER A 1 10 ? -14.903 -31.522 26.082 1.00 22.52 23 SER A N 14
ATOM 18234 C CA . SER A 1 10 ? -13.889 -31.777 27.085 1.00 30.41 23 SER A CA 14
ATOM 18235 C C . SER A 1 10 ? -14.501 -32.211 28.413 1.00 51.43 23 SER A C 14
ATOM 18236 O O . SER A 1 10 ? -14.622 -31.428 29.350 1.00 41.40 23 SER A O 14
ATOM 18244 N N . SER A 1 11 ? -14.964 -33.432 28.445 1.00 53.22 24 SER A N 14
ATOM 18245 C CA . SER A 1 11 ? -15.515 -33.998 29.638 1.00 3.03 24 SER A CA 14
ATOM 18246 C C . SER A 1 11 ? -14.454 -34.861 30.310 1.00 70.42 24 SER A C 14
ATOM 18247 O O . SER A 1 11 ? -14.202 -34.733 31.510 1.00 0.42 24 SER A O 14
ATOM 18255 N N . SER A 1 12 ? -13.800 -35.702 29.535 1.00 34.41 25 SER A N 14
ATOM 18256 C CA . SER A 1 12 ? -12.679 -36.437 30.026 1.00 22.34 25 SER A CA 14
ATOM 18257 C C . SER A 1 12 ? -11.423 -35.574 29.866 1.00 72.11 25 SER A C 14
ATOM 18258 O O . SER A 1 12 ? -10.675 -35.691 28.895 1.00 1.24 25 SER A O 14
ATOM 18266 N N . SER A 1 13 ? -11.293 -34.623 30.752 1.00 65.21 26 SER A N 14
ATOM 18267 C CA . SER A 1 13 ? -10.202 -33.692 30.737 1.00 62.30 26 SER A CA 14
ATOM 18268 C C . SER A 1 13 ? -9.442 -33.738 32.061 1.00 44.52 26 SER A C 14
ATOM 18269 O O . SER A 1 13 ? -8.371 -34.338 32.158 1.00 53.13 26 SER A O 14
ATOM 18277 N N . ASP A 1 14 ? -10.039 -33.170 33.098 1.00 71.41 27 ASP A N 14
ATOM 18278 C CA . ASP A 1 14 ? -9.451 -33.187 34.441 1.00 11.51 27 ASP A CA 14
ATOM 18279 C C . ASP A 1 14 ? -9.491 -34.606 34.969 1.00 42.01 27 ASP A C 14
ATOM 18280 O O . ASP A 1 14 ? -8.612 -35.052 35.720 1.00 64.44 27 ASP A O 14
ATOM 18289 N N . THR A 1 15 ? -10.497 -35.319 34.533 1.00 63.13 28 THR A N 14
ATOM 18290 C CA . THR A 1 15 ? -10.728 -36.687 34.904 1.00 51.33 28 THR A CA 14
ATOM 18291 C C . THR A 1 15 ? -10.183 -37.673 33.854 1.00 24.14 28 THR A C 14
ATOM 18292 O O . THR A 1 15 ? -10.638 -38.818 33.768 1.00 63.12 28 THR A O 14
ATOM 18303 N N . ASP A 1 16 ? -9.203 -37.239 33.072 1.00 31.12 29 ASP A N 14
ATOM 18304 C CA . ASP A 1 16 ? -8.548 -38.136 32.115 1.00 53.03 29 ASP A CA 14
ATOM 18305 C C . ASP A 1 16 ? -7.453 -38.919 32.892 1.00 73.03 29 ASP A C 14
ATOM 18306 O O . ASP A 1 16 ? -7.475 -38.953 34.133 1.00 65.54 29 ASP A O 14
ATOM 18315 N N . SER A 1 17 ? -6.526 -39.518 32.219 1.00 31.11 30 SER A N 14
ATOM 18316 C CA . SER A 1 17 ? -5.506 -40.289 32.864 1.00 73.11 30 SER A CA 14
ATOM 18317 C C . SER A 1 17 ? -4.133 -39.697 32.539 1.00 35.44 30 SER A C 14
ATOM 18318 O O . SER A 1 17 ? -4.054 -38.589 31.983 1.00 14.33 30 SER A O 14
ATOM 18326 N N . ASP A 1 18 ? -3.067 -40.414 32.909 1.00 4.12 31 ASP A N 14
ATOM 18327 C CA . ASP A 1 18 ? -1.689 -39.979 32.673 1.00 72.31 31 ASP A CA 14
ATOM 18328 C C . ASP A 1 18 ? -1.459 -39.619 31.240 1.00 30.03 31 ASP A C 14
ATOM 18329 O O . ASP A 1 18 ? -1.365 -40.485 30.372 1.00 34.14 31 ASP A O 14
ATOM 18338 N N . SER A 1 19 ? -1.363 -38.351 30.992 1.00 43.42 32 SER A N 14
ATOM 18339 C CA . SER A 1 19 ? -1.146 -37.829 29.665 1.00 30.11 32 SER A CA 14
ATOM 18340 C C . SER A 1 19 ? 0.358 -37.656 29.437 1.00 52.03 32 SER A C 14
ATOM 18341 O O . SER A 1 19 ? 0.800 -36.800 28.654 1.00 11.55 32 SER A O 14
ATOM 18349 N N . SER A 1 20 ? 1.119 -38.524 30.123 1.00 34.41 33 SER A N 14
ATOM 18350 C CA . SER A 1 20 ? 2.564 -38.563 30.114 1.00 3.34 33 SER A CA 14
ATOM 18351 C C . SER A 1 20 ? 3.165 -37.354 30.868 1.00 2.23 33 SER A C 14
ATOM 18352 O O . SER A 1 20 ? 2.730 -36.218 30.691 1.00 12.41 33 SER A O 14
ATOM 18360 N N . PRO A 1 21 ? 4.144 -37.594 31.761 1.00 34.34 34 PRO A N 14
ATOM 18361 C CA . PRO A 1 21 ? 4.845 -36.512 32.478 1.00 70.34 34 PRO A CA 14
ATOM 18362 C C . PRO A 1 21 ? 5.855 -35.828 31.551 1.00 5.02 34 PRO A C 14
ATOM 18363 O O . PRO A 1 21 ? 6.570 -34.884 31.930 1.00 22.02 34 PRO A O 14
ATOM 18374 N N . ASP A 1 22 ? 5.926 -36.358 30.350 1.00 73.54 35 ASP A N 14
ATOM 18375 C CA . ASP A 1 22 ? 6.717 -35.819 29.288 1.00 64.35 35 ASP A CA 14
ATOM 18376 C C . ASP A 1 22 ? 6.251 -34.419 28.974 1.00 14.30 35 ASP A C 14
ATOM 18377 O O . ASP A 1 22 ? 5.052 -34.172 28.819 1.00 54.44 35 ASP A O 14
ATOM 18386 N N . ARG A 1 23 ? 7.179 -33.519 28.904 1.00 0.24 36 ARG A N 14
ATOM 18387 C CA . ARG A 1 23 ? 6.883 -32.130 28.643 1.00 52.12 36 ARG A CA 14
ATOM 18388 C C . ARG A 1 23 ? 7.443 -31.739 27.302 1.00 35.51 36 ARG A C 14
ATOM 18389 O O . ARG A 1 23 ? 7.867 -30.607 27.098 1.00 74.55 36 ARG A O 14
ATOM 18410 N N . GLY A 1 24 ? 7.439 -32.669 26.381 1.00 62.24 37 GLY A N 14
ATOM 18411 C CA . GLY A 1 24 ? 7.965 -32.410 25.070 1.00 3.21 37 GLY A CA 14
ATOM 18412 C C . GLY A 1 24 ? 9.423 -32.754 25.020 1.00 40.41 37 GLY A C 14
ATOM 18413 O O . GLY A 1 24 ? 9.854 -33.582 24.219 1.00 24.43 37 GLY A O 14
ATOM 18417 N N . LEU A 1 25 ? 10.178 -32.140 25.882 1.00 31.44 38 LEU A N 14
ATOM 18418 C CA . LEU A 1 25 ? 11.572 -32.403 25.992 1.00 13.41 38 LEU A CA 14
ATOM 18419 C C . LEU A 1 25 ? 11.843 -32.916 27.388 1.00 54.24 38 LEU A C 14
ATOM 18420 O O . LEU A 1 25 ? 11.901 -32.151 28.340 1.00 53.53 38 LEU A O 14
ATOM 18436 N N . SER A 1 26 ? 11.969 -34.198 27.491 1.00 71.41 39 SER A N 14
ATOM 18437 C CA . SER A 1 26 ? 12.182 -34.878 28.713 1.00 40.41 39 SER A CA 14
ATOM 18438 C C . SER A 1 26 ? 13.444 -35.687 28.534 1.00 63.42 39 SER A C 14
ATOM 18439 O O . SER A 1 26 ? 13.421 -36.786 28.000 1.00 1.40 39 SER A O 14
ATOM 18447 N N . ARG A 1 27 ? 14.554 -35.078 28.906 1.00 54.20 40 ARG A N 14
ATOM 18448 C CA . ARG A 1 27 ? 15.885 -35.623 28.741 1.00 71.31 40 ARG A CA 14
ATOM 18449 C C . ARG A 1 27 ? 16.220 -35.847 27.267 1.00 43.52 40 ARG A C 14
ATOM 18450 O O . ARG A 1 27 ? 17.034 -36.704 26.909 1.00 63.24 40 ARG A O 14
ATOM 18471 N N . MET A 1 28 ? 15.612 -35.025 26.426 1.00 43.50 41 MET A N 14
ATOM 18472 C CA . MET A 1 28 ? 15.857 -35.051 25.003 1.00 63.43 41 MET A CA 14
ATOM 18473 C C . MET A 1 28 ? 17.221 -34.560 24.660 1.00 13.23 41 MET A C 14
ATOM 18474 O O . MET A 1 28 ? 17.767 -33.642 25.283 1.00 52.44 41 MET A O 14
ATOM 18488 N N . CYS A 1 29 ? 17.771 -35.185 23.712 1.00 22.31 42 CYS A N 14
ATOM 18489 C CA . CYS A 1 29 ? 18.987 -34.813 23.179 1.00 61.23 42 CYS A CA 14
ATOM 18490 C C . CYS A 1 29 ? 18.711 -34.127 21.886 1.00 4.13 42 CYS A C 14
ATOM 18491 O O . CYS A 1 29 ? 17.939 -34.647 21.045 1.00 45.31 42 CYS A O 14
ATOM 18498 N N . CYS A 1 30 ? 19.258 -32.963 21.744 1.00 20.43 43 CYS A N 14
ATOM 18499 C CA . CYS A 1 30 ? 19.093 -32.191 20.567 1.00 61.35 43 CYS A CA 14
ATOM 18500 C C . CYS A 1 30 ? 20.121 -32.696 19.551 1.00 15.43 43 CYS A C 14
ATOM 18501 O O . CYS A 1 30 ? 21.341 -32.585 19.764 1.00 32.33 43 CYS A O 14
ATOM 18508 N N . VAL A 1 31 ? 19.639 -33.303 18.498 1.00 72.22 44 VAL A N 14
ATOM 18509 C CA . VAL A 1 31 ? 20.489 -33.895 17.495 1.00 3.24 44 VAL A CA 14
ATOM 18510 C C . VAL A 1 31 ? 20.542 -33.011 16.269 1.00 3.40 44 VAL A C 14
ATOM 18511 O O . VAL A 1 31 ? 19.496 -32.736 15.627 1.00 71.10 44 VAL A O 14
ATOM 18524 N N . TYR A 1 32 ? 21.741 -32.574 15.948 1.00 2.45 45 TYR A N 14
ATOM 18525 C CA . TYR A 1 32 ? 21.995 -31.689 14.838 1.00 62.25 45 TYR A CA 14
ATOM 18526 C C . TYR A 1 32 ? 22.924 -32.346 13.834 1.00 42.44 45 TYR A C 14
ATOM 18527 O O . TYR A 1 32 ? 23.543 -33.385 14.110 1.00 23.20 45 TYR A O 14
ATOM 18545 N N . LYS A 1 33 ? 23.009 -31.747 12.691 1.00 0.12 46 LYS A N 14
ATOM 18546 C CA . LYS A 1 33 ? 23.903 -32.146 11.660 1.00 40.32 46 LYS A CA 14
ATOM 18547 C C . LYS A 1 33 ? 24.767 -30.937 11.348 1.00 40.23 46 LYS A C 14
ATOM 18548 O O . LYS A 1 33 ? 24.245 -29.839 11.093 1.00 43.52 46 LYS A O 14
ATOM 18567 N N . ILE A 1 34 ? 26.056 -31.116 11.427 1.00 23.31 47 ILE A N 14
ATOM 18568 C CA . ILE A 1 34 ? 26.994 -30.034 11.262 1.00 14.10 47 ILE A CA 14
ATOM 18569 C C . ILE A 1 34 ? 27.530 -30.003 9.854 1.00 73.10 47 ILE A C 14
ATOM 18570 O O . ILE A 1 34 ? 28.033 -31.018 9.345 1.00 4.12 47 ILE A O 14
ATOM 18586 N N . HIS A 1 35 ? 27.404 -28.870 9.234 1.00 21.34 48 HIS A N 14
ATOM 18587 C CA . HIS A 1 35 ? 27.967 -28.629 7.918 1.00 14.05 48 HIS A CA 14
ATOM 18588 C C . HIS A 1 35 ? 29.013 -27.541 8.072 1.00 43.24 48 HIS A C 14
ATOM 18589 O O . HIS A 1 35 ? 28.802 -26.618 8.872 1.00 73.12 48 HIS A O 14
ATOM 18603 N N . PRO A 1 36 ? 30.141 -27.596 7.333 1.00 32.05 49 PRO A N 14
ATOM 18604 C CA . PRO A 1 36 ? 30.438 -28.634 6.343 1.00 70.02 49 PRO A CA 14
ATOM 18605 C C . PRO A 1 36 ? 30.788 -29.968 6.977 1.00 14.52 49 PRO A C 14
ATOM 18606 O O . PRO A 1 36 ? 30.995 -30.068 8.188 1.00 72.31 49 PRO A O 14
ATOM 18617 N N . GLY A 1 37 ? 30.819 -30.971 6.159 1.00 13.04 50 GLY A N 14
ATOM 18618 C CA . GLY A 1 37 ? 31.110 -32.301 6.610 1.00 22.23 50 GLY A CA 14
ATOM 18619 C C . GLY A 1 37 ? 29.873 -33.155 6.597 1.00 52.34 50 GLY A C 14
ATOM 18620 O O . GLY A 1 37 ? 29.854 -34.243 6.013 1.00 31.05 50 GLY A O 14
ATOM 18624 N N . GLY A 1 38 ? 28.829 -32.652 7.215 1.00 50.53 51 GLY A N 14
ATOM 18625 C CA . GLY A 1 38 ? 27.589 -33.374 7.294 1.00 53.14 51 GLY A CA 14
ATOM 18626 C C . GLY A 1 38 ? 27.664 -34.397 8.386 1.00 62.43 51 GLY A C 14
ATOM 18627 O O . GLY A 1 38 ? 27.272 -35.553 8.204 1.00 61.31 51 GLY A O 14
ATOM 18631 N N . ASN A 1 39 ? 28.175 -33.973 9.515 1.00 45.21 52 ASN A N 14
ATOM 18632 C CA . ASN A 1 39 ? 28.402 -34.860 10.641 1.00 12.13 52 ASN A CA 14
ATOM 18633 C C . ASN A 1 39 ? 27.269 -34.746 11.636 1.00 35.41 52 ASN A C 14
ATOM 18634 O O . ASN A 1 39 ? 26.829 -33.645 11.953 1.00 13.22 52 ASN A O 14
ATOM 18645 N N . ILE A 1 40 ? 26.809 -35.861 12.126 1.00 32.32 53 ILE A N 14
ATOM 18646 C CA . ILE A 1 40 ? 25.719 -35.898 13.067 1.00 72.02 53 ILE A CA 14
ATOM 18647 C C . ILE A 1 40 ? 26.269 -35.695 14.477 1.00 5.40 53 ILE A C 14
ATOM 18648 O O . ILE A 1 40 ? 27.052 -36.505 14.983 1.00 22.21 53 ILE A O 14
ATOM 18664 N N . TRP A 1 41 ? 25.869 -34.627 15.092 1.00 60.52 54 TRP A N 14
ATOM 18665 C CA . TRP A 1 41 ? 26.355 -34.272 16.389 1.00 34.32 54 TRP A CA 14
ATOM 18666 C C . TRP A 1 41 ? 25.168 -34.057 17.318 1.00 13.31 54 TRP A C 14
ATOM 18667 O O . TRP A 1 41 ? 24.230 -33.338 16.987 1.00 75.13 54 TRP A O 14
ATOM 18688 N N . SER A 1 42 ? 25.178 -34.712 18.440 1.00 4.43 55 SER A N 14
ATOM 18689 C CA . SER A 1 42 ? 24.084 -34.638 19.360 1.00 30.35 55 SER A CA 14
ATOM 18690 C C . SER A 1 42 ? 24.557 -34.079 20.703 1.00 35.31 55 SER A C 14
ATOM 18691 O O . SER A 1 42 ? 25.657 -34.404 21.163 1.00 23.34 55 SER A O 14
ATOM 18699 N N . THR A 1 43 ? 23.751 -33.251 21.305 1.00 32.22 56 THR A N 14
ATOM 18700 C CA . THR A 1 43 ? 24.042 -32.715 22.607 1.00 51.42 56 THR A CA 14
ATOM 18701 C C . THR A 1 43 ? 22.744 -32.648 23.421 1.00 62.22 56 THR A C 14
ATOM 18702 O O . THR A 1 43 ? 21.702 -32.214 22.917 1.00 21.22 56 THR A O 14
ATOM 18713 N N . LYS A 1 44 ? 22.785 -33.121 24.643 1.00 4.44 57 LYS A N 14
ATOM 18714 C CA . LYS A 1 44 ? 21.595 -33.182 25.457 1.00 64.44 57 LYS A CA 14
ATOM 18715 C C . LYS A 1 44 ? 21.313 -31.865 26.167 1.00 53.21 57 LYS A C 14
ATOM 18716 O O . LYS A 1 44 ? 22.231 -31.185 26.669 1.00 54.15 57 LYS A O 14
ATOM 18735 N N . LYS A 1 45 ? 20.042 -31.500 26.167 1.00 60.40 58 LYS A N 14
ATOM 18736 C CA . LYS A 1 45 ? 19.559 -30.295 26.815 1.00 10.21 58 LYS A CA 14
ATOM 18737 C C . LYS A 1 45 ? 20.025 -30.235 28.278 1.00 31.10 58 LYS A C 14
ATOM 18738 O O . LYS A 1 45 ? 19.803 -31.174 29.066 1.00 22.01 58 LYS A O 14
ATOM 18757 N N . GLY A 1 46 ? 20.739 -29.189 28.608 1.00 5.24 59 GLY A N 14
ATOM 18758 C CA . GLY A 1 46 ? 21.155 -29.002 29.960 1.00 30.34 59 GLY A CA 14
ATOM 18759 C C . GLY A 1 46 ? 22.598 -29.374 30.207 1.00 11.30 59 GLY A C 14
ATOM 18760 O O . GLY A 1 46 ? 23.123 -29.094 31.289 1.00 54.24 59 GLY A O 14
ATOM 18764 N N . GLU A 1 47 ? 23.260 -30.002 29.252 1.00 65.04 60 GLU A N 14
ATOM 18765 C CA . GLU A 1 47 ? 24.645 -30.355 29.498 1.00 2.25 60 GLU A CA 14
ATOM 18766 C C . GLU A 1 47 ? 25.583 -29.437 28.741 1.00 23.42 60 GLU A C 14
ATOM 18767 O O . GLU A 1 47 ? 25.202 -28.826 27.718 1.00 52.21 60 GLU A O 14
ATOM 18779 N N . GLN A 1 48 ? 26.780 -29.299 29.257 1.00 45.34 61 GLN A N 14
ATOM 18780 C CA . GLN A 1 48 ? 27.803 -28.590 28.567 1.00 64.25 61 GLN A CA 14
ATOM 18781 C C . GLN A 1 48 ? 28.561 -29.603 27.750 1.00 10.43 61 GLN A C 14
ATOM 18782 O O . GLN A 1 48 ? 29.029 -30.612 28.282 1.00 2.43 61 GLN A O 14
ATOM 18796 N N . ALA A 1 49 ? 28.671 -29.356 26.499 1.00 41.31 62 ALA A N 14
ATOM 18797 C CA . ALA A 1 49 ? 29.271 -30.276 25.596 1.00 32.13 62 ALA A CA 14
ATOM 18798 C C . ALA A 1 49 ? 30.466 -29.659 24.930 1.00 4.30 62 ALA A C 14
ATOM 18799 O O . ALA A 1 49 ? 30.733 -28.452 25.070 1.00 31.41 62 ALA A O 14
ATOM 18806 N N . TRP A 1 50 ? 31.195 -30.474 24.248 1.00 10.30 63 TRP A N 14
ATOM 18807 C CA . TRP A 1 50 ? 32.340 -30.062 23.520 1.00 14.21 63 TRP A CA 14
ATOM 18808 C C . TRP A 1 50 ? 32.256 -30.607 22.138 1.00 70.15 63 TRP A C 14
ATOM 18809 O O . TRP A 1 50 ? 32.158 -31.818 21.942 1.00 62.42 63 TRP A O 14
ATOM 18830 N N . PHE A 1 51 ? 32.268 -29.727 21.198 1.00 53.42 64 PHE A N 14
ATOM 18831 C CA . PHE A 1 51 ? 32.238 -30.085 19.819 1.00 55.32 64 PHE A CA 14
ATOM 18832 C C . PHE A 1 51 ? 33.658 -30.423 19.408 1.00 64.02 64 PHE A C 14
ATOM 18833 O O . PHE A 1 51 ? 34.522 -29.544 19.305 1.00 32.32 64 PHE A O 14
ATOM 18850 N N . ARG A 1 52 ? 33.914 -31.700 19.290 1.00 62.43 65 ARG A N 14
ATOM 18851 C CA . ARG A 1 52 ? 35.228 -32.201 18.960 1.00 62.41 65 ARG A CA 14
ATOM 18852 C C . ARG A 1 52 ? 35.425 -32.100 17.469 1.00 24.14 65 ARG A C 14
ATOM 18853 O O . ARG A 1 52 ? 34.701 -32.731 16.698 1.00 0.20 65 ARG A O 14
ATOM 18874 N N . ARG A 1 53 ? 36.348 -31.290 17.058 1.00 54.31 66 ARG A N 14
ATOM 18875 C CA . ARG A 1 53 ? 36.642 -31.158 15.674 1.00 62.11 66 ARG A CA 14
ATOM 18876 C C . ARG A 1 53 ? 38.099 -31.554 15.478 1.00 31.30 66 ARG A C 14
ATOM 18877 O O . ARG A 1 53 ? 38.866 -31.552 16.441 1.00 32.42 66 ARG A O 14
ATOM 18898 N N . ARG A 1 54 ? 38.461 -31.909 14.263 1.00 44.04 67 ARG A N 14
ATOM 18899 C CA . ARG A 1 54 ? 39.823 -32.325 13.895 1.00 0.43 67 ARG A CA 14
ATOM 18900 C C . ARG A 1 54 ? 40.962 -31.509 14.535 1.00 72.51 67 ARG A C 14
ATOM 18901 O O . ARG A 1 54 ? 41.883 -32.079 15.102 1.00 45.04 67 ARG A O 14
ATOM 18922 N N . PHE A 1 55 ? 40.896 -30.203 14.476 1.00 14.14 68 PHE A N 14
ATOM 18923 C CA . PHE A 1 55 ? 41.986 -29.389 15.018 1.00 22.11 68 PHE A CA 14
ATOM 18924 C C . PHE A 1 55 ? 41.537 -28.463 16.146 1.00 35.11 68 PHE A C 14
ATOM 18925 O O . PHE A 1 55 ? 42.254 -27.524 16.490 1.00 22.42 68 PHE A O 14
ATOM 18942 N N . SER A 1 56 ? 40.386 -28.726 16.743 1.00 13.41 69 SER A N 14
ATOM 18943 C CA . SER A 1 56 ? 39.858 -27.862 17.806 1.00 72.53 69 SER A CA 14
ATOM 18944 C C . SER A 1 56 ? 38.761 -28.552 18.603 1.00 42.24 69 SER A C 14
ATOM 18945 O O . SER A 1 56 ? 38.133 -29.486 18.127 1.00 33.32 69 SER A O 14
ATOM 18953 N N . LYS A 1 57 ? 38.536 -28.088 19.801 1.00 4.32 70 LYS A N 14
ATOM 18954 C CA . LYS A 1 57 ? 37.415 -28.515 20.588 1.00 14.11 70 LYS A CA 14
ATOM 18955 C C . LYS A 1 57 ? 36.661 -27.280 21.001 1.00 51.11 70 LYS A C 14
ATOM 18956 O O . LYS A 1 57 ? 37.268 -26.251 21.309 1.00 64.44 70 LYS A O 14
ATOM 18975 N N . TYR A 1 58 ? 35.380 -27.330 20.942 1.00 44.52 71 TYR A N 14
ATOM 18976 C CA . TYR A 1 58 ? 34.615 -26.156 21.223 1.00 14.43 71 TYR A CA 14
ATOM 18977 C C . TYR A 1 58 ? 33.652 -26.387 22.357 1.00 53.22 71 TYR A C 14
ATOM 18978 O O . TYR A 1 58 ? 32.755 -27.215 22.249 1.00 20.23 71 TYR A O 14
ATOM 18996 N N . GLU A 1 59 ? 33.870 -25.687 23.445 1.00 74.13 72 GLU A N 14
ATOM 18997 C CA . GLU A 1 59 ? 32.964 -25.706 24.576 1.00 11.24 72 GLU A CA 14
ATOM 18998 C C . GLU A 1 59 ? 31.651 -25.035 24.196 1.00 1.31 72 GLU A C 14
ATOM 18999 O O . GLU A 1 59 ? 31.641 -23.888 23.704 1.00 10.43 72 GLU A O 14
ATOM 19011 N N . VAL A 1 60 ? 30.573 -25.743 24.366 1.00 54.10 73 VAL A N 14
ATOM 19012 C CA . VAL A 1 60 ? 29.276 -25.232 24.054 1.00 11.34 73 VAL A CA 14
ATOM 19013 C C . VAL A 1 60 ? 28.225 -25.868 24.959 1.00 62.31 73 VAL A C 14
ATOM 19014 O O . VAL A 1 60 ? 28.247 -27.052 25.200 1.00 62.34 73 VAL A O 14
ATOM 19027 N N . MET A 1 61 ? 27.342 -25.084 25.481 1.00 3.42 74 MET A N 14
ATOM 19028 C CA . MET A 1 61 ? 26.306 -25.618 26.326 1.00 50.13 74 MET A CA 14
ATOM 19029 C C . MET A 1 61 ? 25.002 -25.672 25.566 1.00 22.13 74 MET A C 14
ATOM 19030 O O . MET A 1 61 ? 24.650 -24.726 24.840 1.00 0.14 74 MET A O 14
ATOM 19044 N N . ALA A 1 62 ? 24.317 -26.780 25.682 1.00 21.02 75 ALA A N 14
ATOM 19045 C CA . ALA A 1 62 ? 23.064 -26.966 25.013 1.00 11.31 75 ALA A CA 14
ATOM 19046 C C . ALA A 1 62 ? 21.941 -26.516 25.905 1.00 20.13 75 ALA A C 14
ATOM 19047 O O . ALA A 1 62 ? 21.786 -26.998 27.041 1.00 21.05 75 ALA A O 14
ATOM 19054 N N . TYR A 1 63 ? 21.181 -25.599 25.407 1.00 3.43 76 TYR A N 14
ATOM 19055 C CA . TYR A 1 63 ? 20.075 -25.040 26.119 1.00 72.33 76 TYR A CA 14
ATOM 19056 C C . TYR A 1 63 ? 18.893 -25.994 26.207 1.00 10.41 76 TYR A C 14
ATOM 19057 O O . TYR A 1 63 ? 18.755 -26.931 25.413 1.00 11.35 76 TYR A O 14
ATOM 19075 N N . ASP A 1 64 ? 18.026 -25.688 27.148 1.00 53.30 77 ASP A N 14
ATOM 19076 C CA . ASP A 1 64 ? 16.805 -26.434 27.460 1.00 53.14 77 ASP A CA 14
ATOM 19077 C C . ASP A 1 64 ? 15.856 -26.512 26.269 1.00 42.12 77 ASP A C 14
ATOM 19078 O O . ASP A 1 64 ? 15.152 -27.487 26.090 1.00 53.14 77 ASP A O 14
ATOM 19087 N N . ARG A 1 65 ? 15.878 -25.499 25.443 1.00 64.35 78 ARG A N 14
ATOM 19088 C CA . ARG A 1 65 ? 14.965 -25.411 24.307 1.00 64.11 78 ARG A CA 14
ATOM 19089 C C . ARG A 1 65 ? 15.658 -25.802 23.002 1.00 4.51 78 ARG A C 14
ATOM 19090 O O . ARG A 1 65 ? 15.154 -25.508 21.919 1.00 44.24 78 ARG A O 14
ATOM 19111 N N . CYS A 1 66 ? 16.784 -26.496 23.119 1.00 10.12 79 CYS A N 14
ATOM 19112 C CA . CYS A 1 66 ? 17.605 -26.893 21.972 1.00 31.14 79 CYS A CA 14
ATOM 19113 C C . CYS A 1 66 ? 18.125 -25.683 21.203 1.00 31.31 79 CYS A C 14
ATOM 19114 O O . CYS A 1 66 ? 17.580 -25.262 20.170 1.00 72.42 79 CYS A O 14
ATOM 19121 N N . ASN A 1 67 ? 19.138 -25.104 21.755 1.00 30.41 80 ASN A N 14
ATOM 19122 C CA . ASN A 1 67 ? 19.817 -23.951 21.228 1.00 24.04 80 ASN A CA 14
ATOM 19123 C C . ASN A 1 67 ? 21.188 -24.019 21.837 1.00 74.14 80 ASN A C 14
ATOM 19124 O O . ASN A 1 67 ? 21.338 -24.670 22.874 1.00 73.21 80 ASN A O 14
ATOM 19135 N N . LEU A 1 68 ? 22.181 -23.435 21.242 1.00 41.25 81 LEU A N 14
ATOM 19136 C CA . LEU A 1 68 ? 23.495 -23.593 21.772 1.00 32.31 81 LEU A CA 14
ATOM 19137 C C . LEU A 1 68 ? 24.169 -22.304 22.117 1.00 24.20 81 LEU A C 14
ATOM 19138 O O . LEU A 1 68 ? 23.951 -21.277 21.486 1.00 64.53 81 LEU A O 14
ATOM 19154 N N . GLU A 1 69 ? 24.996 -22.380 23.119 1.00 11.12 82 GLU A N 14
ATOM 19155 C CA . GLU A 1 69 ? 25.778 -21.249 23.584 1.00 13.25 82 GLU A CA 14
ATOM 19156 C C . GLU A 1 69 ? 27.229 -21.641 23.602 1.00 62.15 82 GLU A C 14
ATOM 19157 O O . GLU A 1 69 ? 27.665 -22.447 24.444 1.00 72.13 82 GLU A O 14
ATOM 19169 N N . TRP A 1 70 ? 27.941 -21.137 22.647 1.00 45.50 83 TRP A N 14
ATOM 19170 C CA . TRP A 1 70 ? 29.333 -21.420 22.479 1.00 60.33 83 TRP A CA 14
ATOM 19171 C C . TRP A 1 70 ? 30.148 -20.539 23.385 1.00 15.41 83 TRP A C 14
ATOM 19172 O O . TRP A 1 70 ? 30.050 -19.307 23.338 1.00 24.14 83 TRP A O 14
ATOM 19193 N N . GLY A 1 71 ? 30.906 -21.178 24.231 1.00 62.32 84 GLY A N 14
ATOM 19194 C CA . GLY A 1 71 ? 31.768 -20.508 25.171 1.00 11.05 84 GLY A CA 14
ATOM 19195 C C . GLY A 1 71 ? 32.944 -19.789 24.522 1.00 52.12 84 GLY A C 14
ATOM 19196 O O . GLY A 1 71 ? 32.867 -19.317 23.386 1.00 22.45 84 GLY A O 14
ATOM 19200 N N . PHE A 1 72 ? 34.054 -19.758 25.230 1.00 34.15 85 PHE A N 14
ATOM 19201 C CA . PHE A 1 72 ? 35.261 -19.053 24.814 1.00 25.31 85 PHE A CA 14
ATOM 19202 C C . PHE A 1 72 ? 35.937 -19.760 23.630 1.00 72.02 85 PHE A C 14
ATOM 19203 O O . PHE A 1 72 ? 36.947 -19.303 23.092 1.00 44.42 85 PHE A O 14
ATOM 19220 N N . SER A 1 73 ? 35.378 -20.880 23.273 1.00 15.03 86 SER A N 14
ATOM 19221 C CA . SER A 1 73 ? 35.798 -21.696 22.154 1.00 71.31 86 SER A CA 14
ATOM 19222 C C . SER A 1 73 ? 35.918 -20.879 20.860 1.00 62.31 86 SER A C 14
ATOM 19223 O O . SER A 1 73 ? 36.864 -21.071 20.070 1.00 61.31 86 SER A O 14
ATOM 19231 N N . GLY A 1 74 ? 34.960 -19.985 20.640 1.00 44.34 87 GLY A N 14
ATOM 19232 C CA . GLY A 1 74 ? 35.044 -19.107 19.503 1.00 42.01 87 GLY A CA 14
ATOM 19233 C C . GLY A 1 74 ? 34.772 -19.818 18.207 1.00 64.22 87 GLY A C 14
ATOM 19234 O O . GLY A 1 74 ? 35.514 -19.629 17.248 1.00 74.11 87 GLY A O 14
ATOM 19238 N N . LYS A 1 75 ? 33.760 -20.698 18.192 1.00 63.02 88 LYS A N 14
ATOM 19239 C CA . LYS A 1 75 ? 33.473 -21.497 16.998 1.00 4.44 88 LYS A CA 14
ATOM 19240 C C . LYS A 1 75 ? 33.290 -20.632 15.740 1.00 73.25 88 LYS A C 14
ATOM 19241 O O . LYS A 1 75 ? 32.676 -19.556 15.784 1.00 61.32 88 LYS A O 14
ATOM 19260 N N . PRO A 1 76 ? 33.856 -21.097 14.631 1.00 24.54 89 PRO A N 14
ATOM 19261 C CA . PRO A 1 76 ? 33.854 -20.386 13.352 1.00 2.53 89 PRO A CA 14
ATOM 19262 C C . PRO A 1 76 ? 32.469 -20.091 12.782 1.00 0.02 89 PRO A C 14
ATOM 19263 O O . PRO A 1 76 ? 31.492 -20.827 13.030 1.00 1.14 89 PRO A O 14
ATOM 19274 N N . ARG A 1 77 ? 32.390 -18.999 12.056 1.00 33.45 90 ARG A N 14
ATOM 19275 C CA . ARG A 1 77 ? 31.220 -18.645 11.286 1.00 32.31 90 ARG A CA 14
ATOM 19276 C C . ARG A 1 77 ? 31.286 -19.426 9.978 1.00 23.22 90 ARG A C 14
ATOM 19277 O O . ARG A 1 77 ? 32.370 -19.856 9.570 1.00 20.05 90 ARG A O 14
ATOM 19298 N N . GLY A 1 78 ? 30.170 -19.638 9.342 1.00 34.44 91 GLY A N 14
ATOM 19299 C CA . GLY A 1 78 ? 30.179 -20.357 8.082 1.00 71.34 91 GLY A CA 14
ATOM 19300 C C . GLY A 1 78 ? 29.743 -21.785 8.245 1.00 54.22 91 GLY A C 14
ATOM 19301 O O . GLY A 1 78 ? 29.656 -22.541 7.270 1.00 33.33 91 GLY A O 14
ATOM 19305 N N . LEU A 1 79 ? 29.459 -22.162 9.467 1.00 3.03 92 LEU A N 14
ATOM 19306 C CA . LEU A 1 79 ? 28.984 -23.487 9.739 1.00 22.22 92 LEU A CA 14
ATOM 19307 C C . LEU A 1 79 ? 27.481 -23.466 9.722 1.00 70.52 92 LEU A C 14
ATOM 19308 O O . LEU A 1 79 ? 26.849 -22.435 10.043 1.00 44.15 92 LEU A O 14
ATOM 19324 N N . THR A 1 80 ? 26.907 -24.560 9.380 1.00 43.14 93 THR A N 14
ATOM 19325 C CA . THR A 1 80 ? 25.479 -24.659 9.332 1.00 53.20 93 THR A CA 14
ATOM 19326 C C . THR A 1 80 ? 25.038 -25.734 10.305 1.00 60.31 93 THR A C 14
ATOM 19327 O O . THR A 1 80 ? 25.510 -26.877 10.237 1.00 14.32 93 THR A O 14
ATOM 19338 N N . PHE A 1 81 ? 24.191 -25.361 11.225 1.00 42.25 94 PHE A N 14
ATOM 19339 C CA . PHE A 1 81 ? 23.691 -26.271 12.207 1.00 54.21 94 PHE A CA 14
ATOM 19340 C C . PHE A 1 81 ? 22.273 -26.626 11.845 1.00 3.10 94 PHE A C 14
ATOM 19341 O O . PHE A 1 81 ? 21.349 -25.810 11.989 1.00 23.03 94 PHE A O 14
ATOM 19358 N N . GLU A 1 82 ? 22.109 -27.801 11.323 1.00 42.34 95 GLU A N 14
ATOM 19359 C CA . GLU A 1 82 ? 20.829 -28.278 10.894 1.00 51.21 95 GLU A CA 14
ATOM 19360 C C . GLU A 1 82 ? 20.249 -29.160 11.974 1.00 2.34 95 GLU A C 14
ATOM 19361 O O . GLU A 1 82 ? 20.869 -30.129 12.381 1.00 30.44 95 GLU A O 14
ATOM 19373 N N . PHE A 1 83 ? 19.095 -28.805 12.461 1.00 1.42 96 PHE A N 14
ATOM 19374 C CA . PHE A 1 83 ? 18.462 -29.558 13.500 1.00 2.21 96 PHE A CA 14
ATOM 19375 C C . PHE A 1 83 ? 17.799 -30.784 12.915 1.00 11.33 96 PHE A C 14
ATOM 19376 O O . PHE A 1 83 ? 16.820 -30.680 12.161 1.00 31.23 96 PHE A O 14
ATOM 19393 N N . LEU A 1 84 ? 18.327 -31.931 13.247 1.00 42.42 97 LEU A N 14
ATOM 19394 C CA . LEU A 1 84 ? 17.798 -33.161 12.752 1.00 32.31 97 LEU A CA 14
ATOM 19395 C C . LEU A 1 84 ? 16.576 -33.528 13.528 1.00 34.04 97 LEU A C 14
ATOM 19396 O O . LEU A 1 84 ? 15.484 -33.565 12.977 1.00 20.22 97 LEU A O 14
ATOM 19412 N N . TRP A 1 85 ? 16.743 -33.750 14.812 1.00 23.43 98 TRP A N 14
ATOM 19413 C CA . TRP A 1 85 ? 15.629 -34.186 15.635 1.00 31.52 98 TRP A CA 14
ATOM 19414 C C . TRP A 1 85 ? 15.963 -34.101 17.091 1.00 30.52 98 TRP A C 14
ATOM 19415 O O . TRP A 1 85 ? 17.111 -33.853 17.468 1.00 40.41 98 TRP A O 14
ATOM 19436 N N . ASP A 1 86 ? 14.965 -34.272 17.895 1.00 24.22 99 ASP A N 14
ATOM 19437 C CA . ASP A 1 86 ? 15.131 -34.388 19.311 1.00 74.55 99 ASP A CA 14
ATOM 19438 C C . ASP A 1 86 ? 14.772 -35.798 19.669 1.00 55.35 99 ASP A C 14
ATOM 19439 O O . ASP A 1 86 ? 13.788 -36.340 19.162 1.00 71.34 99 ASP A O 14
ATOM 19448 N N . LYS A 1 87 ? 15.588 -36.423 20.442 1.00 4.04 100 LYS A N 14
ATOM 19449 C CA . LYS A 1 87 ? 15.334 -37.782 20.853 1.00 61.32 100 LYS A CA 14
ATOM 19450 C C . LYS A 1 87 ? 15.810 -37.962 22.247 1.00 63.33 100 LYS A C 14
ATOM 19451 O O . LYS A 1 87 ? 16.815 -37.396 22.606 1.00 23.30 100 LYS A O 14
ATOM 19470 N N . GLU A 1 88 ? 15.091 -38.721 23.033 1.00 51.33 101 GLU A N 14
ATOM 19471 C CA . GLU A 1 88 ? 15.476 -38.965 24.414 1.00 70.34 101 GLU A CA 14
ATOM 19472 C C . GLU A 1 88 ? 16.797 -39.707 24.468 1.00 72.11 101 GLU A C 14
ATOM 19473 O O . GLU A 1 88 ? 17.113 -40.504 23.572 1.00 42.23 101 GLU A O 14
ATOM 19485 N N . ALA A 1 89 ? 17.571 -39.423 25.470 1.00 73.54 102 ALA A N 14
ATOM 19486 C CA . ALA A 1 89 ? 18.846 -40.084 25.632 1.00 22.24 102 ALA A CA 14
ATOM 19487 C C . ALA A 1 89 ? 18.638 -41.425 26.300 1.00 74.34 102 ALA A C 14
ATOM 19488 O O . ALA A 1 89 ? 17.520 -41.750 26.744 1.00 1.14 102 ALA A O 14
ATOM 19495 N N . ALA A 1 90 ? 19.689 -42.200 26.368 1.00 64.03 103 ALA A N 14
ATOM 19496 C CA . ALA A 1 90 ? 19.647 -43.484 27.009 1.00 11.00 103 ALA A CA 14
ATOM 19497 C C . ALA A 1 90 ? 19.589 -43.307 28.532 1.00 62.24 103 ALA A C 14
ATOM 19498 O O . ALA A 1 90 ? 19.686 -42.172 29.039 1.00 32.43 103 ALA A O 14
ATOM 19505 N N . ALA A 1 91 ? 19.473 -44.407 29.258 1.00 64.22 104 ALA A N 14
ATOM 19506 C CA . ALA A 1 91 ? 19.377 -44.379 30.721 1.00 62.13 104 ALA A CA 14
ATOM 19507 C C . ALA A 1 91 ? 20.646 -43.810 31.351 1.00 23.43 104 ALA A C 14
ATOM 19508 O O . ALA A 1 91 ? 20.618 -43.235 32.429 1.00 13.21 104 ALA A O 14
ATOM 19515 N N . ASP A 1 92 ? 21.744 -43.971 30.659 1.00 62.40 105 ASP A N 14
ATOM 19516 C CA . ASP A 1 92 ? 23.037 -43.439 31.087 1.00 3.34 105 ASP A CA 14
ATOM 19517 C C . ASP A 1 92 ? 23.184 -41.950 30.759 1.00 62.41 105 ASP A C 14
ATOM 19518 O O . ASP A 1 92 ? 24.119 -41.280 31.231 1.00 44.41 105 ASP A O 14
ATOM 19527 N N . GLY A 1 93 ? 22.275 -41.434 29.959 1.00 71.42 106 GLY A N 14
ATOM 19528 C CA . GLY A 1 93 ? 22.276 -40.029 29.632 1.00 4.54 106 GLY A CA 14
ATOM 19529 C C . GLY A 1 93 ? 23.011 -39.693 28.347 1.00 31.51 106 GLY A C 14
ATOM 19530 O O . GLY A 1 93 ? 23.227 -38.510 28.050 1.00 11.10 106 GLY A O 14
ATOM 19534 N N . THR A 1 94 ? 23.380 -40.691 27.573 1.00 1.42 107 THR A N 14
ATOM 19535 C CA . THR A 1 94 ? 24.089 -40.435 26.340 1.00 33.32 107 THR A CA 14
ATOM 19536 C C . THR A 1 94 ? 23.129 -40.432 25.174 1.00 72.11 107 THR A C 14
ATOM 19537 O O . THR A 1 94 ? 22.108 -41.138 25.191 1.00 20.42 107 THR A O 14
ATOM 19548 N N . CYS A 1 95 ? 23.442 -39.647 24.192 1.00 64.35 108 CYS A N 14
ATOM 19549 C CA . CYS A 1 95 ? 22.642 -39.518 23.008 1.00 3.32 108 CYS A CA 14
ATOM 19550 C C . CYS A 1 95 ? 22.951 -40.659 22.045 1.00 44.23 108 CYS A C 14
ATOM 19551 O O . CYS A 1 95 ? 23.969 -40.570 21.306 1.00 3.04 108 CYS A O 14
ATOM 19559 N N . ASN A 1 5 ? 18.016 -19.410 -5.649 1.00 1.00 18 ASN A N 15
ATOM 19560 C CA . ASN A 1 5 ? 19.374 -19.252 -6.155 1.00 64.21 18 ASN A CA 15
ATOM 19561 C C . ASN A 1 5 ? 20.348 -19.603 -5.065 1.00 11.41 18 ASN A C 15
ATOM 19562 O O . ASN A 1 5 ? 20.467 -18.885 -4.072 1.00 73.04 18 ASN A O 15
ATOM 19573 N N . ASN A 1 6 ? 21.011 -20.714 -5.227 1.00 13.41 19 ASN A N 15
ATOM 19574 C CA . ASN A 1 6 ? 21.998 -21.168 -4.280 1.00 45.21 19 ASN A CA 15
ATOM 19575 C C . ASN A 1 6 ? 23.324 -21.298 -4.964 1.00 40.15 19 ASN A C 15
ATOM 19576 O O . ASN A 1 6 ? 23.387 -21.645 -6.150 1.00 31.04 19 ASN A O 15
ATOM 19587 N N . VAL A 1 7 ? 24.371 -20.980 -4.245 1.00 34.31 20 VAL A N 15
ATOM 19588 C CA . VAL A 1 7 ? 25.735 -21.057 -4.762 1.00 50.14 20 VAL A CA 15
ATOM 19589 C C . VAL A 1 7 ? 26.314 -22.414 -4.418 1.00 21.02 20 VAL A C 15
ATOM 19590 O O . VAL A 1 7 ? 27.243 -22.923 -5.053 1.00 33.52 20 VAL A O 15
ATOM 19603 N N . MET A 1 8 ? 25.703 -22.997 -3.469 1.00 54.40 21 MET A N 15
ATOM 19604 C CA . MET A 1 8 ? 26.102 -24.271 -2.926 1.00 11.43 21 MET A CA 15
ATOM 19605 C C . MET A 1 8 ? 24.950 -25.234 -3.045 1.00 51.30 21 MET A C 15
ATOM 19606 O O . MET A 1 8 ? 23.813 -24.814 -3.294 1.00 22.20 21 MET A O 15
ATOM 19620 N N . ALA A 1 9 ? 25.218 -26.500 -2.857 1.00 62.33 22 ALA A N 15
ATOM 19621 C CA . ALA A 1 9 ? 24.171 -27.483 -2.852 1.00 70.34 22 ALA A CA 15
ATOM 19622 C C . ALA A 1 9 ? 23.485 -27.430 -1.510 1.00 31.04 22 ALA A C 15
ATOM 19623 O O . ALA A 1 9 ? 23.982 -27.976 -0.519 1.00 65.03 22 ALA A O 15
ATOM 19630 N N . SER A 1 10 ? 22.407 -26.704 -1.451 1.00 22.52 23 SER A N 15
ATOM 19631 C CA . SER A 1 10 ? 21.682 -26.544 -0.237 1.00 30.41 23 SER A CA 15
ATOM 19632 C C . SER A 1 10 ? 20.932 -27.830 0.042 1.00 51.43 23 SER A C 15
ATOM 19633 O O . SER A 1 10 ? 19.940 -28.155 -0.622 1.00 41.40 23 SER A O 15
ATOM 19641 N N . SER A 1 11 ? 21.440 -28.583 0.975 1.00 53.22 24 SER A N 15
ATOM 19642 C CA . SER A 1 11 ? 20.876 -29.835 1.305 1.00 3.03 24 SER A CA 15
ATOM 19643 C C . SER A 1 11 ? 19.691 -29.654 2.228 1.00 70.42 24 SER A C 15
ATOM 19644 O O . SER A 1 11 ? 19.836 -29.534 3.448 1.00 0.42 24 SER A O 15
ATOM 19652 N N . SER A 1 12 ? 18.537 -29.527 1.629 1.00 34.41 25 SER A N 15
ATOM 19653 C CA . SER A 1 12 ? 17.322 -29.417 2.353 1.00 22.34 25 SER A CA 15
ATOM 19654 C C . SER A 1 12 ? 16.951 -30.793 2.881 1.00 72.11 25 SER A C 15
ATOM 19655 O O . SER A 1 12 ? 16.760 -31.744 2.104 1.00 1.24 25 SER A O 15
ATOM 19663 N N . SER A 1 13 ? 16.936 -30.919 4.173 1.00 65.21 26 SER A N 15
ATOM 19664 C CA . SER A 1 13 ? 16.582 -32.141 4.825 1.00 62.30 26 SER A CA 15
ATOM 19665 C C . SER A 1 13 ? 15.120 -32.449 4.520 1.00 44.52 26 SER A C 15
ATOM 19666 O O . SER A 1 13 ? 14.241 -31.618 4.775 1.00 53.13 26 SER A O 15
ATOM 19674 N N . ASP A 1 14 ? 14.858 -33.627 3.979 1.00 71.41 27 ASP A N 15
ATOM 19675 C CA . ASP A 1 14 ? 13.498 -34.029 3.556 1.00 11.51 27 ASP A CA 15
ATOM 19676 C C . ASP A 1 14 ? 12.670 -34.509 4.770 1.00 42.01 27 ASP A C 15
ATOM 19677 O O . ASP A 1 14 ? 11.755 -35.331 4.675 1.00 64.44 27 ASP A O 15
ATOM 19686 N N . THR A 1 15 ? 12.951 -33.910 5.881 1.00 63.13 28 THR A N 15
ATOM 19687 C CA . THR A 1 15 ? 12.349 -34.204 7.131 1.00 51.33 28 THR A CA 15
ATOM 19688 C C . THR A 1 15 ? 12.202 -32.887 7.849 1.00 24.14 28 THR A C 15
ATOM 19689 O O . THR A 1 15 ? 13.213 -32.266 8.240 1.00 63.12 28 THR A O 15
ATOM 19700 N N . ASP A 1 16 ? 11.016 -32.398 7.932 1.00 31.12 29 ASP A N 15
ATOM 19701 C CA . ASP A 1 16 ? 10.792 -31.180 8.640 1.00 53.03 29 ASP A CA 15
ATOM 19702 C C . ASP A 1 16 ? 10.587 -31.484 10.079 1.00 73.03 29 ASP A C 15
ATOM 19703 O O . ASP A 1 16 ? 9.599 -32.120 10.482 1.00 65.54 29 ASP A O 15
ATOM 19712 N N . SER A 1 17 ? 11.540 -31.074 10.816 1.00 31.11 30 SER A N 15
ATOM 19713 C CA . SER A 1 17 ? 11.649 -31.319 12.231 1.00 73.11 30 SER A CA 15
ATOM 19714 C C . SER A 1 17 ? 10.511 -30.665 12.995 1.00 35.44 30 SER A C 15
ATOM 19715 O O . SER A 1 17 ? 10.476 -29.431 13.159 1.00 14.33 30 SER A O 15
ATOM 19723 N N . ASP A 1 18 ? 9.566 -31.461 13.419 1.00 4.12 31 ASP A N 15
ATOM 19724 C CA . ASP A 1 18 ? 8.460 -30.958 14.178 1.00 72.31 31 ASP A CA 15
ATOM 19725 C C . ASP A 1 18 ? 7.923 -32.003 15.105 1.00 30.03 31 ASP A C 15
ATOM 19726 O O . ASP A 1 18 ? 7.113 -32.853 14.721 1.00 34.14 31 ASP A O 15
ATOM 19735 N N . SER A 1 19 ? 8.426 -31.985 16.290 1.00 43.42 32 SER A N 15
ATOM 19736 C CA . SER A 1 19 ? 7.967 -32.846 17.326 1.00 30.11 32 SER A CA 15
ATOM 19737 C C . SER A 1 19 ? 7.123 -31.982 18.258 1.00 52.03 32 SER A C 15
ATOM 19738 O O . SER A 1 19 ? 6.832 -30.814 17.931 1.00 11.55 32 SER A O 15
ATOM 19746 N N . SER A 1 20 ? 6.727 -32.502 19.363 1.00 34.41 33 SER A N 15
ATOM 19747 C CA . SER A 1 20 ? 5.923 -31.751 20.273 1.00 3.34 33 SER A CA 15
ATOM 19748 C C . SER A 1 20 ? 6.767 -31.330 21.463 1.00 2.23 33 SER A C 15
ATOM 19749 O O . SER A 1 20 ? 7.535 -32.141 21.977 1.00 12.41 33 SER A O 15
ATOM 19757 N N . PRO A 1 21 ? 6.701 -30.042 21.870 1.00 34.34 34 PRO A N 15
ATOM 19758 C CA . PRO A 1 21 ? 7.324 -29.578 23.115 1.00 70.34 34 PRO A CA 15
ATOM 19759 C C . PRO A 1 21 ? 6.889 -30.485 24.276 1.00 5.02 34 PRO A C 15
ATOM 19760 O O . PRO A 1 21 ? 7.706 -30.904 25.107 1.00 22.02 34 PRO A O 15
ATOM 19771 N N . ASP A 1 22 ? 5.598 -30.819 24.288 1.00 73.54 35 ASP A N 15
ATOM 19772 C CA . ASP A 1 22 ? 5.044 -31.755 25.246 1.00 64.35 35 ASP A CA 15
ATOM 19773 C C . ASP A 1 22 ? 5.278 -33.167 24.761 1.00 14.30 35 ASP A C 15
ATOM 19774 O O . ASP A 1 22 ? 4.379 -33.831 24.224 1.00 54.44 35 ASP A O 15
ATOM 19783 N N . ARG A 1 23 ? 6.503 -33.588 24.865 1.00 0.24 36 ARG A N 15
ATOM 19784 C CA . ARG A 1 23 ? 6.906 -34.911 24.432 1.00 52.12 36 ARG A CA 15
ATOM 19785 C C . ARG A 1 23 ? 7.147 -35.792 25.661 1.00 35.51 36 ARG A C 15
ATOM 19786 O O . ARG A 1 23 ? 7.350 -37.010 25.553 1.00 74.55 36 ARG A O 15
ATOM 19807 N N . GLY A 1 24 ? 7.135 -35.163 26.828 1.00 62.24 37 GLY A N 15
ATOM 19808 C CA . GLY A 1 24 ? 7.308 -35.869 28.076 1.00 3.21 37 GLY A CA 15
ATOM 19809 C C . GLY A 1 24 ? 8.764 -36.091 28.375 1.00 40.41 37 GLY A C 15
ATOM 19810 O O . GLY A 1 24 ? 9.344 -35.458 29.242 1.00 24.43 37 GLY A O 15
ATOM 19814 N N . LEU A 1 25 ? 9.378 -36.924 27.596 1.00 31.44 38 LEU A N 15
ATOM 19815 C CA . LEU A 1 25 ? 10.784 -37.250 27.756 1.00 13.41 38 LEU A CA 15
ATOM 19816 C C . LEU A 1 25 ? 11.635 -36.247 26.987 1.00 54.24 38 LEU A C 15
ATOM 19817 O O . LEU A 1 25 ? 12.625 -36.595 26.374 1.00 53.53 38 LEU A O 15
ATOM 19833 N N . SER A 1 26 ? 11.284 -34.982 27.119 1.00 71.41 39 SER A N 15
ATOM 19834 C CA . SER A 1 26 ? 11.928 -33.872 26.431 1.00 40.41 39 SER A CA 15
ATOM 19835 C C . SER A 1 26 ? 13.324 -33.528 27.027 1.00 63.42 39 SER A C 15
ATOM 19836 O O . SER A 1 26 ? 13.828 -32.440 26.851 1.00 1.40 39 SER A O 15
ATOM 19844 N N . ARG A 1 27 ? 13.952 -34.495 27.663 1.00 54.20 40 ARG A N 15
ATOM 19845 C CA . ARG A 1 27 ? 15.290 -34.334 28.234 1.00 71.31 40 ARG A CA 15
ATOM 19846 C C . ARG A 1 27 ? 16.314 -34.948 27.282 1.00 43.52 40 ARG A C 15
ATOM 19847 O O . ARG A 1 27 ? 17.447 -35.269 27.653 1.00 63.24 40 ARG A O 15
ATOM 19868 N N . MET A 1 28 ? 15.897 -35.089 26.048 1.00 43.50 41 MET A N 15
ATOM 19869 C CA . MET A 1 28 ? 16.701 -35.699 25.011 1.00 63.43 41 MET A CA 15
ATOM 19870 C C . MET A 1 28 ? 17.752 -34.736 24.504 1.00 13.23 41 MET A C 15
ATOM 19871 O O . MET A 1 28 ? 17.574 -33.507 24.578 1.00 52.44 41 MET A O 15
ATOM 19885 N N . CYS A 1 29 ? 18.832 -35.259 23.992 1.00 22.31 42 CYS A N 15
ATOM 19886 C CA . CYS A 1 29 ? 19.864 -34.420 23.484 1.00 61.23 42 CYS A CA 15
ATOM 19887 C C . CYS A 1 29 ? 19.556 -33.980 22.071 1.00 4.13 42 CYS A C 15
ATOM 19888 O O . CYS A 1 29 ? 19.058 -34.753 21.253 1.00 45.31 42 CYS A O 15
ATOM 19895 N N . CYS A 1 30 ? 19.818 -32.733 21.819 1.00 20.43 43 CYS A N 15
ATOM 19896 C CA . CYS A 1 30 ? 19.515 -32.091 20.581 1.00 61.35 43 CYS A CA 15
ATOM 19897 C C . CYS A 1 30 ? 20.523 -32.530 19.537 1.00 15.43 43 CYS A C 15
ATOM 19898 O O . CYS A 1 30 ? 21.723 -32.252 19.656 1.00 32.33 43 CYS A O 15
ATOM 19905 N N . VAL A 1 31 ? 20.042 -33.254 18.564 1.00 72.22 44 VAL A N 15
ATOM 19906 C CA . VAL A 1 31 ? 20.838 -33.815 17.512 1.00 3.24 44 VAL A CA 15
ATOM 19907 C C . VAL A 1 31 ? 20.797 -32.888 16.310 1.00 3.40 44 VAL A C 15
ATOM 19908 O O . VAL A 1 31 ? 19.705 -32.626 15.730 1.00 71.10 44 VAL A O 15
ATOM 19921 N N . TYR A 1 32 ? 21.956 -32.387 15.969 1.00 2.45 45 TYR A N 15
ATOM 19922 C CA . TYR A 1 32 ? 22.168 -31.485 14.872 1.00 62.25 45 TYR A CA 15
ATOM 19923 C C . TYR A 1 32 ? 23.048 -32.135 13.817 1.00 42.44 45 TYR A C 15
ATOM 19924 O O . TYR A 1 32 ? 23.811 -33.064 14.105 1.00 23.20 45 TYR A O 15
ATOM 19942 N N . LYS A 1 33 ? 22.933 -31.654 12.624 1.00 0.12 46 LYS A N 15
ATOM 19943 C CA . LYS A 1 33 ? 23.766 -32.060 11.544 1.00 40.32 46 LYS A CA 15
ATOM 19944 C C . LYS A 1 33 ? 24.629 -30.865 11.189 1.00 40.23 46 LYS A C 15
ATOM 19945 O O . LYS A 1 33 ? 24.112 -29.762 10.940 1.00 43.52 46 LYS A O 15
ATOM 19964 N N . ILE A 1 34 ? 25.913 -31.057 11.231 1.00 23.31 47 ILE A N 15
ATOM 19965 C CA . ILE A 1 34 ? 26.850 -29.997 11.010 1.00 14.10 47 ILE A CA 15
ATOM 19966 C C . ILE A 1 34 ? 27.412 -30.049 9.607 1.00 73.10 47 ILE A C 15
ATOM 19967 O O . ILE A 1 34 ? 27.986 -31.081 9.176 1.00 4.12 47 ILE A O 15
ATOM 19983 N N . HIS A 1 35 ? 27.244 -28.962 8.908 1.00 21.34 48 HIS A N 15
ATOM 19984 C CA . HIS A 1 35 ? 27.795 -28.793 7.578 1.00 14.05 48 HIS A CA 15
ATOM 19985 C C . HIS A 1 35 ? 28.852 -27.689 7.642 1.00 43.24 48 HIS A C 15
ATOM 19986 O O . HIS A 1 35 ? 28.675 -26.717 8.387 1.00 73.12 48 HIS A O 15
ATOM 20000 N N . PRO A 1 36 ? 29.953 -27.803 6.884 1.00 32.05 49 PRO A N 15
ATOM 20001 C CA . PRO A 1 36 ? 30.204 -28.936 6.013 1.00 70.02 49 PRO A CA 15
ATOM 20002 C C . PRO A 1 36 ? 30.799 -30.126 6.756 1.00 14.52 49 PRO A C 15
ATOM 20003 O O . PRO A 1 36 ? 31.362 -29.997 7.871 1.00 72.31 49 PRO A O 15
ATOM 20014 N N . GLY A 1 37 ? 30.678 -31.252 6.144 1.00 13.04 50 GLY A N 15
ATOM 20015 C CA . GLY A 1 37 ? 31.149 -32.474 6.703 1.00 22.23 50 GLY A CA 15
ATOM 20016 C C . GLY A 1 37 ? 30.042 -33.479 6.772 1.00 52.34 50 GLY A C 15
ATOM 20017 O O . GLY A 1 37 ? 30.204 -34.631 6.352 1.00 31.05 50 GLY A O 15
ATOM 20021 N N . GLY A 1 38 ? 28.904 -33.038 7.258 1.00 50.53 51 GLY A N 15
ATOM 20022 C CA . GLY A 1 38 ? 27.780 -33.915 7.424 1.00 53.14 51 GLY A CA 15
ATOM 20023 C C . GLY A 1 38 ? 27.932 -34.679 8.702 1.00 62.43 51 GLY A C 15
ATOM 20024 O O . GLY A 1 38 ? 27.665 -35.879 8.774 1.00 61.31 51 GLY A O 15
ATOM 20028 N N . ASN A 1 39 ? 28.388 -33.990 9.719 1.00 45.21 52 ASN A N 15
ATOM 20029 C CA . ASN A 1 39 ? 28.654 -34.609 10.984 1.00 12.13 52 ASN A CA 15
ATOM 20030 C C . ASN A 1 39 ? 27.412 -34.556 11.839 1.00 35.41 52 ASN A C 15
ATOM 20031 O O . ASN A 1 39 ? 26.746 -33.533 11.897 1.00 13.22 52 ASN A O 15
ATOM 20042 N N . ILE A 1 40 ? 27.094 -35.641 12.474 1.00 32.32 53 ILE A N 15
ATOM 20043 C CA . ILE A 1 40 ? 25.940 -35.702 13.316 1.00 72.02 53 ILE A CA 15
ATOM 20044 C C . ILE A 1 40 ? 26.409 -35.468 14.733 1.00 5.40 53 ILE A C 15
ATOM 20045 O O . ILE A 1 40 ? 27.142 -36.287 15.309 1.00 22.21 53 ILE A O 15
ATOM 20061 N N . TRP A 1 41 ? 26.031 -34.368 15.279 1.00 60.52 54 TRP A N 15
ATOM 20062 C CA . TRP A 1 41 ? 26.499 -33.983 16.566 1.00 34.32 54 TRP A CA 15
ATOM 20063 C C . TRP A 1 41 ? 25.324 -33.681 17.470 1.00 13.31 54 TRP A C 15
ATOM 20064 O O . TRP A 1 41 ? 24.390 -32.987 17.082 1.00 75.13 54 TRP A O 15
ATOM 20085 N N . SER A 1 42 ? 25.354 -34.219 18.643 1.00 4.43 55 SER A N 15
ATOM 20086 C CA . SER A 1 42 ? 24.294 -34.045 19.568 1.00 30.35 55 SER A CA 15
ATOM 20087 C C . SER A 1 42 ? 24.777 -33.427 20.872 1.00 35.31 55 SER A C 15
ATOM 20088 O O . SER A 1 42 ? 25.833 -33.786 21.401 1.00 23.34 55 SER A O 15
ATOM 20096 N N . THR A 1 43 ? 24.029 -32.480 21.351 1.00 32.22 56 THR A N 15
ATOM 20097 C CA . THR A 1 43 ? 24.337 -31.790 22.579 1.00 51.42 56 THR A CA 15
ATOM 20098 C C . THR A 1 43 ? 23.177 -31.993 23.561 1.00 62.22 56 THR A C 15
ATOM 20099 O O . THR A 1 43 ? 22.000 -31.905 23.173 1.00 21.22 56 THR A O 15
ATOM 20110 N N . LYS A 1 44 ? 23.470 -32.302 24.800 1.00 4.44 57 LYS A N 15
ATOM 20111 C CA . LYS A 1 44 ? 22.404 -32.566 25.735 1.00 64.44 57 LYS A CA 15
ATOM 20112 C C . LYS A 1 44 ? 22.002 -31.294 26.439 1.00 53.21 57 LYS A C 15
ATOM 20113 O O . LYS A 1 44 ? 22.793 -30.702 27.194 1.00 54.15 57 LYS A O 15
ATOM 20132 N N . LYS A 1 45 ? 20.790 -30.866 26.177 1.00 60.40 58 LYS A N 15
ATOM 20133 C CA . LYS A 1 45 ? 20.262 -29.691 26.794 1.00 10.21 58 LYS A CA 15
ATOM 20134 C C . LYS A 1 45 ? 20.205 -29.842 28.297 1.00 31.10 58 LYS A C 15
ATOM 20135 O O . LYS A 1 45 ? 19.735 -30.861 28.822 1.00 22.01 58 LYS A O 15
ATOM 20154 N N . GLY A 1 46 ? 20.716 -28.844 28.966 1.00 5.24 59 GLY A N 15
ATOM 20155 C CA . GLY A 1 46 ? 20.828 -28.870 30.392 1.00 30.34 59 GLY A CA 15
ATOM 20156 C C . GLY A 1 46 ? 22.264 -29.072 30.846 1.00 11.30 59 GLY A C 15
ATOM 20157 O O . GLY A 1 46 ? 22.603 -28.744 31.986 1.00 54.24 59 GLY A O 15
ATOM 20161 N N . GLU A 1 47 ? 23.123 -29.573 29.970 1.00 65.04 60 GLU A N 15
ATOM 20162 C CA . GLU A 1 47 ? 24.520 -29.745 30.331 1.00 2.25 60 GLU A CA 15
ATOM 20163 C C . GLU A 1 47 ? 25.440 -29.098 29.304 1.00 23.42 60 GLU A C 15
ATOM 20164 O O . GLU A 1 47 ? 24.985 -28.630 28.246 1.00 52.21 60 GLU A O 15
ATOM 20176 N N . GLN A 1 48 ? 26.714 -29.027 29.631 1.00 45.34 61 GLN A N 15
ATOM 20177 C CA . GLN A 1 48 ? 27.688 -28.449 28.749 1.00 64.25 61 GLN A CA 15
ATOM 20178 C C . GLN A 1 48 ? 28.269 -29.546 27.883 1.00 10.43 61 GLN A C 15
ATOM 20179 O O . GLN A 1 48 ? 28.567 -30.634 28.369 1.00 2.43 61 GLN A O 15
ATOM 20193 N N . ALA A 1 49 ? 28.435 -29.271 26.635 1.00 41.31 62 ALA A N 15
ATOM 20194 C CA . ALA A 1 49 ? 28.948 -30.225 25.707 1.00 32.13 62 ALA A CA 15
ATOM 20195 C C . ALA A 1 49 ? 30.095 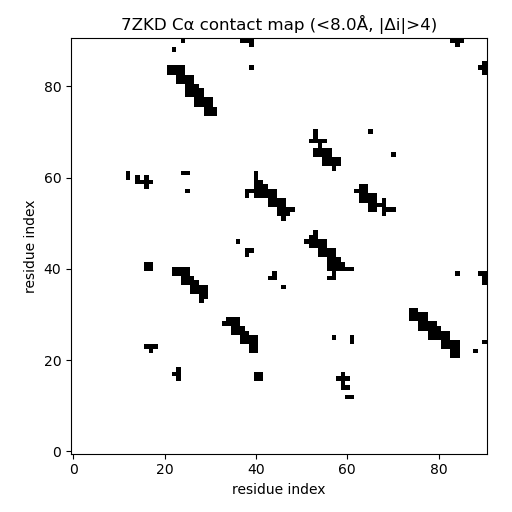-29.615 24.940 1.00 4.30 62 ALA A C 15
ATOM 20196 O O . ALA A 1 49 ? 30.371 -28.414 25.057 1.00 31.41 62 ALA A O 15
ATOM 20203 N N . TRP A 1 50 ? 30.788 -30.421 24.209 1.00 10.30 63 TRP A N 15
ATOM 20204 C CA . TRP A 1 50 ? 31.862 -29.946 23.404 1.00 14.21 63 TRP A CA 15
ATOM 20205 C C . TRP A 1 50 ? 31.650 -30.353 21.977 1.00 70.15 63 TRP A C 15
ATOM 20206 O O . TRP A 1 50 ? 31.320 -31.512 21.677 1.00 62.42 63 TRP A O 15
ATOM 20227 N N . PHE A 1 51 ? 31.798 -29.410 21.103 1.00 53.42 64 PHE A N 15
ATOM 20228 C CA . PHE A 1 51 ? 31.691 -29.666 19.715 1.00 55.32 64 PHE A CA 15
ATOM 20229 C C . PHE A 1 51 ? 33.000 -30.219 19.239 1.00 64.02 64 PHE A C 15
ATOM 20230 O O . PHE A 1 51 ? 34.051 -29.606 19.419 1.00 32.32 64 PHE A O 15
ATOM 20247 N N . ARG A 1 52 ? 32.936 -31.381 18.677 1.00 62.43 65 ARG A N 15
ATOM 20248 C CA . ARG A 1 52 ? 34.103 -32.075 18.245 1.00 62.41 65 ARG A CA 15
ATOM 20249 C C . ARG A 1 52 ? 34.306 -31.815 16.771 1.00 24.14 65 ARG A C 15
ATOM 20250 O O . ARG A 1 52 ? 33.507 -32.248 15.938 1.00 0.20 65 ARG A O 15
ATOM 20271 N N . ARG A 1 53 ? 35.319 -31.070 16.457 1.00 54.31 66 ARG A N 15
ATOM 20272 C CA . ARG A 1 53 ? 35.641 -30.782 15.088 1.00 62.11 66 ARG A CA 15
ATOM 20273 C C . ARG A 1 53 ? 36.937 -31.527 14.761 1.00 31.30 66 ARG A C 15
ATOM 20274 O O . ARG A 1 53 ? 37.565 -32.078 15.673 1.00 32.42 66 ARG A O 15
ATOM 20295 N N . ARG A 1 54 ? 37.311 -31.564 13.489 1.00 44.04 67 ARG A N 15
ATOM 20296 C CA . ARG A 1 54 ? 38.524 -32.241 12.986 1.00 0.43 67 ARG A CA 15
ATOM 20297 C C . ARG A 1 54 ? 39.756 -32.166 13.903 1.00 72.51 67 ARG A C 15
ATOM 20298 O O . ARG A 1 54 ? 40.312 -33.206 14.265 1.00 45.04 67 ARG A O 15
ATOM 20319 N N . PHE A 1 55 ? 40.162 -30.974 14.293 1.00 14.14 68 PHE A N 15
ATOM 20320 C CA . PHE A 1 55 ? 41.355 -30.823 15.131 1.00 22.11 68 PHE A CA 15
ATOM 20321 C C . PHE A 1 55 ? 41.078 -29.910 16.314 1.00 35.11 68 PHE A C 15
ATOM 20322 O O . PHE A 1 55 ? 42.002 -29.348 16.914 1.00 22.42 68 PHE A O 15
ATOM 20339 N N . SER A 1 56 ? 39.827 -29.761 16.672 1.00 13.41 69 SER A N 15
ATOM 20340 C CA . SER A 1 56 ? 39.462 -28.836 17.723 1.00 72.53 69 SER A CA 15
ATOM 20341 C C . SER A 1 56 ? 38.229 -29.316 18.483 1.00 42.24 69 SER A C 15
ATOM 20342 O O . SER A 1 56 ? 37.471 -30.163 17.991 1.00 33.32 69 SER A O 15
ATOM 20350 N N . LYS A 1 57 ? 38.045 -28.788 19.671 1.00 4.32 70 LYS A N 15
ATOM 20351 C CA . LYS A 1 57 ? 36.871 -29.047 20.462 1.00 14.11 70 LYS A CA 15
ATOM 20352 C C . LYS A 1 57 ? 36.372 -27.729 21.032 1.00 51.11 70 LYS A C 15
ATOM 20353 O O . LYS A 1 57 ? 37.161 -26.901 21.491 1.00 64.44 70 LYS A O 15
ATOM 20372 N N . TYR A 1 58 ? 35.099 -27.504 20.941 1.00 44.52 71 TYR A N 15
ATOM 20373 C CA . TYR A 1 58 ? 34.538 -26.226 21.340 1.00 14.43 71 TYR A CA 15
ATOM 20374 C C . TYR A 1 58 ? 33.515 -26.372 22.461 1.00 53.22 71 TYR A C 15
ATOM 20375 O O . TYR A 1 58 ? 32.533 -27.084 22.312 1.00 20.23 71 TYR A O 15
ATOM 20393 N N . GLU A 1 59 ? 33.777 -25.705 23.574 1.00 74.13 72 GLU A N 15
ATOM 20394 C CA . GLU A 1 59 ? 32.870 -25.673 24.728 1.00 11.24 72 GLU A CA 15
ATOM 20395 C C . GLU A 1 59 ? 31.561 -24.953 24.397 1.00 1.31 72 GLU A C 15
ATOM 20396 O O . GLU A 1 59 ? 31.566 -23.778 23.971 1.00 10.43 72 GLU A O 15
ATOM 20408 N N . VAL A 1 60 ? 30.463 -25.645 24.550 1.00 54.10 73 VAL A N 15
ATOM 20409 C CA . VAL A 1 60 ? 29.168 -25.073 24.289 1.00 11.34 73 VAL A CA 15
ATOM 20410 C C . VAL A 1 60 ? 28.086 -25.746 25.145 1.00 62.31 73 VAL A C 15
ATOM 20411 O O . VAL A 1 60 ? 28.073 -26.951 25.308 1.00 62.34 73 VAL A O 15
ATOM 20424 N N . MET A 1 61 ? 27.208 -24.980 25.702 1.00 3.42 74 MET A N 15
ATOM 20425 C CA . MET A 1 61 ? 26.139 -25.554 26.480 1.00 50.13 74 MET A CA 15
ATOM 20426 C C . MET A 1 61 ? 24.808 -25.329 25.796 1.00 22.13 74 MET A C 15
ATOM 20427 O O . MET A 1 61 ? 24.549 -24.248 25.262 1.00 0.14 74 MET A O 15
ATOM 20441 N N . ALA A 1 62 ? 23.996 -26.359 25.762 1.00 21.02 75 ALA A N 15
ATOM 20442 C CA . ALA A 1 62 ? 22.696 -26.294 25.141 1.00 11.31 75 ALA A CA 15
ATOM 20443 C C . ALA A 1 62 ? 21.637 -26.030 26.197 1.00 20.13 75 ALA A C 15
ATOM 20444 O O . ALA A 1 62 ? 21.598 -26.708 27.240 1.00 21.05 75 ALA A O 15
ATOM 20451 N N . TYR A 1 63 ? 20.810 -25.055 25.961 1.00 3.43 76 TYR A N 15
ATOM 20452 C CA . TYR A 1 63 ? 19.736 -24.722 26.871 1.00 72.33 76 TYR A CA 15
ATOM 20453 C C . TYR A 1 63 ? 18.492 -25.536 26.555 1.00 10.41 76 TYR A C 15
ATOM 20454 O O . TYR A 1 63 ? 18.448 -26.233 25.549 1.00 11.35 76 TYR A O 15
ATOM 20472 N N . ASP A 1 64 ? 17.488 -25.413 27.400 1.00 53.30 77 ASP A N 15
ATOM 20473 C CA . ASP A 1 64 ? 16.233 -26.199 27.333 1.00 53.14 77 ASP A CA 15
ATOM 20474 C C . ASP A 1 64 ? 15.528 -26.182 25.958 1.00 42.12 77 ASP A C 15
ATOM 20475 O O . ASP A 1 64 ? 14.930 -27.170 25.556 1.00 53.14 77 ASP A O 15
ATOM 20484 N N . ARG A 1 65 ? 15.621 -25.093 25.228 1.00 64.35 78 ARG A N 15
ATOM 20485 C CA . ARG A 1 65 ? 14.964 -25.011 23.913 1.00 64.11 78 ARG A CA 15
ATOM 20486 C C . ARG A 1 65 ? 15.976 -25.443 22.801 1.00 4.51 78 ARG A C 15
ATOM 20487 O O . ARG A 1 65 ? 15.799 -25.156 21.638 1.00 44.24 78 ARG A O 15
ATOM 20508 N N . CYS A 1 66 ? 17.044 -26.132 23.204 1.00 10.12 79 CYS A N 15
ATOM 20509 C CA . CYS A 1 66 ? 18.100 -26.631 22.292 1.00 31.14 79 CYS A CA 15
ATOM 20510 C C . CYS A 1 66 ? 18.985 -25.520 21.735 1.00 31.31 79 CYS A C 15
ATOM 20511 O O . CYS A 1 66 ? 19.840 -25.764 20.872 1.00 72.42 79 CYS A O 15
ATOM 20518 N N . ASN A 1 67 ? 18.813 -24.320 22.256 1.00 30.41 80 ASN A N 15
ATOM 20519 C CA . ASN A 1 67 ? 19.637 -23.189 21.858 1.00 24.04 80 ASN A CA 15
ATOM 20520 C C . ASN A 1 67 ? 20.998 -23.345 22.487 1.00 74.14 80 ASN A C 15
ATOM 20521 O O . ASN A 1 67 ? 21.096 -23.605 23.686 1.00 73.21 80 ASN A O 15
ATOM 20532 N N . LEU A 1 68 ? 22.029 -23.203 21.713 1.00 41.25 81 LEU A N 15
ATOM 20533 C CA . LEU A 1 68 ? 23.349 -23.360 22.232 1.00 32.31 81 LEU A CA 15
ATOM 20534 C C . LEU A 1 68 ? 23.975 -22.049 22.588 1.00 24.20 81 LEU A C 15
ATOM 20535 O O . LEU A 1 68 ? 23.613 -21.001 22.055 1.00 64.53 81 LEU A O 15
ATOM 20551 N N . GLU A 1 69 ? 24.899 -22.115 23.494 1.00 11.12 82 GLU A N 15
ATOM 20552 C CA . GLU A 1 69 ? 25.652 -20.969 23.920 1.00 13.25 82 GLU A CA 15
ATOM 20553 C C . GLU A 1 69 ? 27.096 -21.369 23.974 1.00 62.15 82 GLU A C 15
ATOM 20554 O O . GLU A 1 69 ? 27.494 -22.193 24.805 1.00 72.13 82 GLU A O 15
ATOM 20566 N N . TRP A 1 70 ? 27.846 -20.841 23.071 1.00 45.50 83 TRP A N 15
ATOM 20567 C CA . TRP A 1 70 ? 29.233 -21.157 22.930 1.00 60.33 83 TRP A CA 15
ATOM 20568 C C . TRP A 1 70 ? 30.041 -20.348 23.893 1.00 15.41 83 TRP A C 15
ATOM 20569 O O . TRP A 1 70 ? 29.883 -19.125 23.980 1.00 24.14 83 TRP A O 15
ATOM 20590 N N . GLY A 1 71 ? 30.844 -21.038 24.651 1.00 62.32 84 GLY A N 15
ATOM 20591 C CA . GLY A 1 71 ? 31.737 -20.438 25.608 1.00 11.05 84 GLY A CA 15
ATOM 20592 C C . GLY A 1 71 ? 32.876 -19.701 24.955 1.00 52.12 84 GLY A C 15
ATOM 20593 O O . GLY A 1 71 ? 32.735 -19.118 23.867 1.00 22.45 84 GLY A O 15
ATOM 20597 N N . PHE A 1 72 ? 34.026 -19.743 25.598 1.00 34.15 85 PHE A N 15
ATOM 20598 C CA . PHE A 1 72 ? 35.225 -19.061 25.122 1.00 25.31 85 PHE A CA 15
ATOM 20599 C C . PHE A 1 72 ? 35.755 -19.741 23.851 1.00 72.02 85 PHE A C 15
ATOM 20600 O O . PHE A 1 72 ? 36.724 -19.294 23.237 1.00 44.42 85 PHE A O 15
ATOM 20617 N N . SER A 1 73 ? 35.108 -20.829 23.496 1.00 15.03 86 SER A N 15
ATOM 20618 C CA . SER A 1 73 ? 35.371 -21.573 22.301 1.00 71.31 86 SER A CA 15
ATOM 20619 C C . SER A 1 73 ? 35.324 -20.667 21.076 1.00 62.31 86 SER A C 15
ATOM 20620 O O . SER A 1 73 ? 36.220 -20.728 20.236 1.00 61.31 86 SER A O 15
ATOM 20628 N N . GLY A 1 74 ? 34.275 -19.817 20.998 1.00 44.34 87 GLY A N 15
ATOM 20629 C CA . GLY A 1 74 ? 34.175 -18.856 19.902 1.00 42.01 87 GLY A CA 15
ATOM 20630 C C . GLY A 1 74 ? 34.224 -19.509 18.527 1.00 64.22 87 GLY A C 15
ATOM 20631 O O . GLY A 1 74 ? 34.926 -19.008 17.645 1.00 74.11 87 GLY A O 15
ATOM 20635 N N . LYS A 1 75 ? 33.519 -20.646 18.362 1.00 63.02 88 LYS A N 15
ATOM 20636 C CA . LYS A 1 75 ? 33.632 -21.471 17.166 1.00 4.44 88 LYS A CA 15
ATOM 20637 C C . LYS A 1 75 ? 33.409 -20.672 15.850 1.00 73.25 88 LYS A C 15
ATOM 20638 O O . LYS A 1 75 ? 32.625 -19.699 15.808 1.00 61.32 88 LYS A O 15
ATOM 20657 N N . PRO A 1 76 ? 34.084 -21.096 14.779 1.00 24.54 89 PRO A N 15
ATOM 20658 C CA . PRO A 1 76 ? 34.033 -20.444 13.469 1.00 2.53 89 PRO A CA 15
ATOM 20659 C C . PRO A 1 76 ? 32.625 -20.256 12.883 1.00 0.02 89 PRO A C 15
ATOM 20660 O O . PRO A 1 76 ? 31.706 -21.078 13.107 1.00 1.14 89 PRO A O 15
ATOM 20671 N N . ARG A 1 77 ? 32.448 -19.147 12.186 1.00 33.45 90 ARG A N 15
ATOM 20672 C CA . ARG A 1 77 ? 31.254 -18.888 11.417 1.00 32.31 90 ARG A CA 15
ATOM 20673 C C . ARG A 1 77 ? 31.365 -19.600 10.091 1.00 23.22 90 ARG A C 15
ATOM 20674 O O . ARG A 1 77 ? 32.466 -19.916 9.649 1.00 20.05 90 ARG A O 15
ATOM 20695 N N . GLY A 1 78 ? 30.255 -19.874 9.472 1.00 34.44 91 GLY A N 15
ATOM 20696 C CA . GLY A 1 78 ? 30.291 -20.556 8.202 1.00 71.34 91 GLY A CA 15
ATOM 20697 C C . GLY A 1 78 ? 29.882 -21.989 8.350 1.00 54.22 91 GLY A C 15
ATOM 20698 O O . GLY A 1 78 ? 29.747 -22.718 7.366 1.00 33.33 91 GLY A O 15
ATOM 20702 N N . LEU A 1 79 ? 29.688 -22.403 9.574 1.00 3.03 92 LEU A N 15
ATOM 20703 C CA . LEU A 1 79 ? 29.228 -23.729 9.830 1.00 22.22 92 LEU A CA 15
ATOM 20704 C C . LEU A 1 79 ? 27.742 -23.688 9.914 1.00 70.52 92 LEU A C 15
ATOM 20705 O O . LEU A 1 79 ? 27.164 -22.727 10.438 1.00 44.15 92 LEU A O 15
ATOM 20721 N N . THR A 1 80 ? 27.131 -24.695 9.435 1.00 43.14 93 THR A N 15
ATOM 20722 C CA . THR A 1 80 ? 25.706 -24.728 9.365 1.00 53.20 93 THR A CA 15
ATOM 20723 C C . THR A 1 80 ? 25.196 -25.764 10.343 1.00 60.31 93 THR A C 15
ATOM 20724 O O . THR A 1 80 ? 25.604 -26.931 10.290 1.00 14.32 93 THR A O 15
ATOM 20735 N N . PHE A 1 81 ? 24.360 -25.329 11.254 1.00 42.25 94 PHE A N 15
ATOM 20736 C CA . PHE A 1 81 ? 23.832 -26.187 12.284 1.00 54.21 94 PHE A CA 15
ATOM 20737 C C . PHE A 1 81 ? 22.401 -26.506 11.959 1.00 3.10 94 PHE A C 15
ATOM 20738 O O . PHE A 1 81 ? 21.521 -25.660 12.112 1.00 23.03 94 PHE A O 15
ATOM 20755 N N . GLU A 1 82 ? 22.169 -27.681 11.483 1.00 42.34 95 GLU A N 15
ATOM 20756 C CA . GLU A 1 82 ? 20.848 -28.091 11.125 1.00 51.21 95 GLU A CA 15
ATOM 20757 C C . GLU A 1 82 ? 20.285 -28.932 12.244 1.00 2.34 95 GLU A C 15
ATOM 20758 O O . GLU A 1 82 ? 20.856 -29.951 12.589 1.00 30.44 95 GLU A O 15
ATOM 20770 N N . PHE A 1 83 ? 19.204 -28.501 12.829 1.00 1.42 96 PHE A N 15
ATOM 20771 C CA . PHE A 1 83 ? 18.597 -29.258 13.890 1.00 2.21 96 PHE A CA 15
ATOM 20772 C C . PHE A 1 83 ? 17.843 -30.414 13.294 1.00 11.33 96 PHE A C 15
ATOM 20773 O O . PHE A 1 83 ? 16.858 -30.222 12.581 1.00 31.23 96 PHE A O 15
ATOM 20790 N N . LEU A 1 84 ? 18.316 -31.594 13.548 1.00 42.42 97 LEU A N 15
ATOM 20791 C CA . LEU A 1 84 ? 17.683 -32.764 13.031 1.00 32.31 97 LEU A CA 15
ATOM 20792 C C . LEU A 1 84 ? 16.504 -33.115 13.900 1.00 34.04 97 LEU A C 15
ATOM 20793 O O . LEU A 1 84 ? 15.357 -33.100 13.443 1.00 20.22 97 LEU A O 15
ATOM 20809 N N . TRP A 1 85 ? 16.784 -33.362 15.164 1.00 23.43 98 TRP A N 15
ATOM 20810 C CA . TRP A 1 85 ? 15.768 -33.790 16.131 1.00 31.52 98 TRP A CA 15
ATOM 20811 C C . TRP A 1 85 ? 16.427 -33.903 17.471 1.00 30.52 98 TRP A C 15
ATOM 20812 O O . TRP A 1 85 ? 17.586 -33.590 17.592 1.00 40.41 98 TRP A O 15
ATOM 20833 N N . ASP A 1 86 ? 15.713 -34.313 18.461 1.00 24.22 99 ASP A N 15
ATOM 20834 C CA . ASP A 1 86 ? 16.316 -34.605 19.733 1.00 74.55 99 ASP A CA 15
ATOM 20835 C C . ASP A 1 86 ? 16.004 -36.035 20.118 1.00 55.35 99 ASP A C 15
ATOM 20836 O O . ASP A 1 86 ? 14.895 -36.521 19.879 1.00 71.34 99 ASP A O 15
ATOM 20845 N N . LYS A 1 87 ? 16.996 -36.725 20.635 1.00 4.04 100 LYS A N 15
ATOM 20846 C CA . LYS A 1 87 ? 16.899 -38.147 20.955 1.00 61.32 100 LYS A CA 15
ATOM 20847 C C . LYS A 1 87 ? 17.718 -38.378 22.227 1.00 63.33 100 LYS A C 15
ATOM 20848 O O . LYS A 1 87 ? 18.640 -37.622 22.486 1.00 23.30 100 LYS A O 15
ATOM 20867 N N . GLU A 1 88 ? 17.355 -39.367 23.035 1.00 51.33 101 GLU A N 15
ATOM 20868 C CA . GLU A 1 88 ? 18.023 -39.585 24.330 1.00 70.34 101 GLU A CA 15
ATOM 20869 C C . GLU A 1 88 ? 19.456 -40.064 24.205 1.00 72.11 101 GLU A C 15
ATOM 20870 O O . GLU A 1 88 ? 19.861 -40.643 23.187 1.00 42.23 101 GLU A O 15
ATOM 20882 N N . ALA A 1 89 ? 20.208 -39.837 25.255 1.00 73.54 102 ALA A N 15
ATOM 20883 C CA . ALA A 1 89 ? 21.561 -40.320 25.357 1.00 22.24 102 ALA A CA 15
ATOM 20884 C C . ALA A 1 89 ? 21.530 -41.830 25.519 1.00 74.34 102 ALA A C 15
ATOM 20885 O O . ALA A 1 89 ? 20.464 -42.416 25.793 1.00 1.14 102 ALA A O 15
ATOM 20892 N N . ALA A 1 90 ? 22.656 -42.463 25.371 1.00 64.03 103 ALA A N 15
ATOM 20893 C CA . ALA A 1 90 ? 22.726 -43.893 25.526 1.00 11.00 103 ALA A CA 15
ATOM 20894 C C . ALA A 1 90 ? 22.690 -44.246 27.008 1.00 62.24 103 ALA A C 15
ATOM 20895 O O . ALA A 1 90 ? 22.656 -43.353 27.863 1.00 32.43 103 ALA A O 15
ATOM 20902 N N . ALA A 1 91 ? 22.719 -45.524 27.320 1.00 64.22 104 ALA A N 15
ATOM 20903 C CA . ALA A 1 91 ? 22.671 -45.983 28.704 1.00 62.13 104 ALA A CA 15
ATOM 20904 C C . ALA A 1 91 ? 23.919 -45.562 29.482 1.00 23.43 104 ALA A C 15
ATOM 20905 O O . ALA A 1 91 ? 23.922 -45.557 30.717 1.00 13.21 104 ALA A O 15
ATOM 20912 N N . ASP A 1 92 ? 24.969 -45.194 28.759 1.00 62.40 105 ASP A N 15
ATOM 20913 C CA . ASP A 1 92 ? 26.193 -44.699 29.373 1.00 3.34 105 ASP A CA 15
ATOM 20914 C C . ASP A 1 92 ? 26.057 -43.220 29.720 1.00 62.41 105 ASP A C 15
ATOM 20915 O O . ASP A 1 92 ? 26.895 -42.650 30.422 1.00 44.41 105 ASP A O 15
ATOM 20924 N N . GLY A 1 93 ? 24.999 -42.608 29.229 1.00 71.42 106 GLY A N 15
ATOM 20925 C CA . GLY A 1 93 ? 24.718 -41.233 29.527 1.00 4.54 106 GLY A CA 15
ATOM 20926 C C . GLY A 1 93 ? 25.291 -40.272 28.517 1.00 31.51 106 GLY A C 15
ATOM 20927 O O . GLY A 1 93 ? 25.189 -39.048 28.698 1.00 11.10 106 GLY A O 15
ATOM 20931 N N . THR A 1 94 ? 25.880 -40.791 27.455 1.00 1.42 107 THR A N 15
ATOM 20932 C CA . THR A 1 94 ? 26.485 -39.941 26.459 1.00 33.32 107 THR A CA 15
ATOM 20933 C C . THR A 1 94 ? 25.720 -40.055 25.142 1.00 72.11 107 THR A C 15
ATOM 20934 O O . THR A 1 94 ? 25.065 -41.082 24.877 1.00 20.42 107 THR A O 15
ATOM 20945 N N . CYS A 1 95 ? 25.771 -39.020 24.353 1.00 64.35 108 CYS A N 15
ATOM 20946 C CA . CYS A 1 95 ? 25.110 -38.990 23.080 1.00 3.32 108 CYS A CA 15
ATOM 20947 C C . CYS A 1 95 ? 26.113 -39.246 21.980 1.00 44.23 108 CYS A C 15
ATOM 20948 O O . CYS A 1 95 ? 26.050 -40.317 21.347 1.00 3.04 108 CYS A O 15
ATOM 20956 N N . ASN A 1 5 ? 30.015 -70.190 -0.341 1.00 1.00 18 ASN A N 16
ATOM 20957 C CA . ASN A 1 5 ? 29.527 -69.645 -1.600 1.00 64.21 18 ASN A CA 16
ATOM 20958 C C . ASN A 1 5 ? 28.360 -68.688 -1.344 1.00 11.41 18 ASN A C 16
ATOM 20959 O O . ASN A 1 5 ? 28.521 -67.474 -1.402 1.00 73.04 18 ASN A O 16
ATOM 20970 N N . ASN A 1 6 ? 27.207 -69.229 -1.010 1.00 13.41 19 ASN A N 16
ATOM 20971 C CA . ASN A 1 6 ? 26.005 -68.424 -0.842 1.00 45.21 19 ASN A CA 16
ATOM 20972 C C . ASN A 1 6 ? 25.717 -68.206 0.633 1.00 40.15 19 ASN A C 16
ATOM 20973 O O . ASN A 1 6 ? 25.382 -69.160 1.362 1.00 31.04 19 ASN A O 16
ATOM 20984 N N . VAL A 1 7 ? 25.873 -66.988 1.092 1.00 34.31 20 VAL A N 16
ATOM 20985 C CA . VAL A 1 7 ? 25.589 -66.668 2.469 1.00 50.14 20 VAL A CA 16
ATOM 20986 C C . VAL A 1 7 ? 24.510 -65.597 2.531 1.00 21.02 20 VAL A C 16
ATOM 20987 O O . VAL A 1 7 ? 24.801 -64.396 2.585 1.00 33.52 20 VAL A O 16
ATOM 21000 N N . MET A 1 8 ? 23.278 -66.020 2.432 1.00 54.40 21 MET A N 16
ATOM 21001 C CA . MET A 1 8 ? 22.174 -65.108 2.550 1.00 11.43 21 MET A CA 16
ATOM 21002 C C . MET A 1 8 ? 21.686 -65.143 3.950 1.00 51.30 21 MET A C 16
ATOM 21003 O O . MET A 1 8 ? 21.018 -66.084 4.370 1.00 22.20 21 MET A O 16
ATOM 21017 N N . ALA A 1 9 ? 22.036 -64.153 4.661 1.00 62.33 22 ALA A N 16
ATOM 21018 C CA . ALA A 1 9 ? 21.704 -64.047 6.051 1.00 70.34 22 ALA A CA 16
ATOM 21019 C C . ALA A 1 9 ? 20.628 -63.014 6.218 1.00 31.04 22 ALA A C 16
ATOM 21020 O O . ALA A 1 9 ? 20.300 -62.298 5.262 1.00 65.03 22 ALA A O 16
ATOM 21027 N N . SER A 1 10 ? 20.075 -62.923 7.388 1.00 22.52 23 SER A N 16
ATOM 21028 C CA . SER A 1 10 ? 19.075 -61.948 7.652 1.00 30.41 23 SER A CA 16
ATOM 21029 C C . SER A 1 10 ? 19.755 -60.608 7.940 1.00 51.43 23 SER A C 16
ATOM 21030 O O . SER A 1 10 ? 20.139 -60.323 9.063 1.00 41.40 23 SER A O 16
ATOM 21038 N N . SER A 1 11 ? 19.978 -59.845 6.907 1.00 53.22 24 SER A N 16
ATOM 21039 C CA . SER A 1 11 ? 20.638 -58.578 7.024 1.00 3.03 24 SER A CA 16
ATOM 21040 C C . SER A 1 11 ? 19.629 -57.477 7.300 1.00 70.42 24 SER A C 16
ATOM 21041 O O . SER A 1 11 ? 19.974 -56.403 7.780 1.00 0.42 24 SER A O 16
ATOM 21049 N N . SER A 1 12 ? 18.373 -57.789 7.072 1.00 34.41 25 SER A N 16
ATOM 21050 C CA . SER A 1 12 ? 17.273 -56.866 7.243 1.00 22.34 25 SER A CA 16
ATOM 21051 C C . SER A 1 12 ? 16.865 -56.716 8.726 1.00 72.11 25 SER A C 16
ATOM 21052 O O . SER A 1 12 ? 15.734 -56.323 9.040 1.00 1.24 25 SER A O 16
ATOM 21060 N N . SER A 1 13 ? 17.792 -56.984 9.609 1.00 65.21 26 SER A N 16
ATOM 21061 C CA . SER A 1 13 ? 17.587 -56.849 11.010 1.00 62.30 26 SER A CA 16
ATOM 21062 C C . SER A 1 13 ? 17.561 -55.363 11.375 1.00 44.52 26 SER A C 16
ATOM 21063 O O . SER A 1 13 ? 18.579 -54.659 11.260 1.00 53.13 26 SER A O 16
ATOM 21071 N N . ASP A 1 14 ? 16.401 -54.892 11.746 1.00 71.41 27 ASP A N 16
ATOM 21072 C CA . ASP A 1 14 ? 16.210 -53.508 12.134 1.00 11.51 27 ASP A CA 16
ATOM 21073 C C . ASP A 1 14 ? 16.614 -53.303 13.588 1.00 42.01 27 ASP A C 16
ATOM 21074 O O . ASP A 1 14 ? 17.034 -54.259 14.274 1.00 64.44 27 ASP A O 16
ATOM 21083 N N . THR A 1 15 ? 16.451 -52.108 14.069 1.00 63.13 28 THR A N 16
ATOM 21084 C CA . THR A 1 15 ? 16.868 -51.734 15.378 1.00 51.33 28 THR A CA 16
ATOM 21085 C C . THR A 1 15 ? 15.640 -51.631 16.227 1.00 24.14 28 THR A C 16
ATOM 21086 O O . THR A 1 15 ? 14.525 -51.670 15.692 1.00 63.12 28 THR A O 16
ATOM 21097 N N . ASP A 1 16 ? 15.788 -51.499 17.504 1.00 31.12 29 ASP A N 16
ATOM 21098 C CA . ASP A 1 16 ? 14.631 -51.526 18.335 1.00 53.03 29 ASP A CA 16
ATOM 21099 C C . ASP A 1 16 ? 14.785 -50.723 19.609 1.00 73.03 29 ASP A C 16
ATOM 21100 O O . ASP A 1 16 ? 15.871 -50.638 20.200 1.00 65.54 29 ASP A O 16
ATOM 21109 N N . SER A 1 17 ? 13.706 -50.103 19.988 1.00 31.11 30 SER A N 16
ATOM 21110 C CA . SER A 1 17 ? 13.577 -49.315 21.177 1.00 73.11 30 SER A CA 16
ATOM 21111 C C . SER A 1 17 ? 12.110 -49.338 21.565 1.00 35.44 30 SER A C 16
ATOM 21112 O O . SER A 1 17 ? 11.257 -49.652 20.721 1.00 14.33 30 SER A O 16
ATOM 21120 N N . ASP A 1 18 ? 11.814 -49.042 22.793 1.00 4.12 31 ASP A N 16
ATOM 21121 C CA . ASP A 1 18 ? 10.446 -49.023 23.258 1.00 72.31 31 ASP A CA 16
ATOM 21122 C C . ASP A 1 18 ? 10.107 -47.623 23.719 1.00 30.03 31 ASP A C 16
ATOM 21123 O O . ASP A 1 18 ? 10.982 -46.906 24.221 1.00 34.14 31 ASP A O 16
ATOM 21132 N N . SER A 1 19 ? 8.867 -47.221 23.548 1.00 43.42 32 SER A N 16
ATOM 21133 C CA . SER A 1 19 ? 8.457 -45.864 23.843 1.00 30.11 32 SER A CA 16
ATOM 21134 C C . SER A 1 19 ? 8.363 -45.543 25.339 1.00 52.03 32 SER A C 16
ATOM 21135 O O . SER A 1 19 ? 8.236 -44.381 25.710 1.00 11.55 32 SER A O 16
ATOM 21143 N N . SER A 1 20 ? 8.459 -46.569 26.163 1.00 34.41 33 SER A N 16
ATOM 21144 C CA . SER A 1 20 ? 8.432 -46.455 27.632 1.00 3.34 33 SER A CA 16
ATOM 21145 C C . SER A 1 20 ? 7.067 -45.939 28.181 1.00 2.23 33 SER A C 16
ATOM 21146 O O . SER A 1 20 ? 6.300 -45.270 27.474 1.00 12.41 33 SER A O 16
ATOM 21154 N N . PRO A 1 21 ? 6.727 -46.279 29.445 1.00 34.34 34 PRO A N 16
ATOM 21155 C CA . PRO A 1 21 ? 5.520 -45.758 30.089 1.00 70.34 34 PRO A CA 16
ATOM 21156 C C . PRO A 1 21 ? 5.631 -44.239 30.335 1.00 5.02 34 PRO A C 16
ATOM 21157 O O . PRO A 1 21 ? 4.635 -43.510 30.301 1.00 22.02 34 PRO A O 16
ATOM 21168 N N . ASP A 1 22 ? 6.850 -43.775 30.556 1.00 73.54 35 ASP A N 16
ATOM 21169 C CA . ASP A 1 22 ? 7.138 -42.356 30.759 1.00 64.35 35 ASP A CA 16
ATOM 21170 C C . ASP A 1 22 ? 8.196 -41.917 29.786 1.00 14.30 35 ASP A C 16
ATOM 21171 O O . ASP A 1 22 ? 9.318 -42.442 29.802 1.00 54.44 35 ASP A O 16
ATOM 21180 N N . ARG A 1 23 ? 7.843 -40.996 28.934 1.00 0.24 36 ARG A N 16
ATOM 21181 C CA . ARG A 1 23 ? 8.746 -40.498 27.927 1.00 52.12 36 ARG A CA 16
ATOM 21182 C C . ARG A 1 23 ? 8.523 -39.000 27.753 1.00 35.51 36 ARG A C 16
ATOM 21183 O O . ARG A 1 23 ? 7.873 -38.546 26.801 1.00 74.55 36 ARG A O 16
ATOM 21204 N N . GLY A 1 24 ? 8.969 -38.257 28.718 1.00 62.24 37 GLY A N 16
ATOM 21205 C CA . GLY A 1 24 ? 8.844 -36.818 28.676 1.00 3.21 37 GLY A CA 16
ATOM 21206 C C . GLY A 1 24 ? 10.196 -36.167 28.714 1.00 40.41 37 GLY A C 16
ATOM 21207 O O . GLY A 1 24 ? 10.493 -35.266 27.923 1.00 24.43 37 GLY A O 16
ATOM 21211 N N . LEU A 1 25 ? 11.015 -36.619 29.634 1.00 31.44 38 LEU A N 16
ATOM 21212 C CA . LEU A 1 25 ? 12.371 -36.146 29.738 1.00 13.41 38 LEU A CA 16
ATOM 21213 C C . LEU A 1 25 ? 13.281 -37.130 29.012 1.00 54.24 38 LEU A C 16
ATOM 21214 O O . LEU A 1 25 ? 13.729 -36.853 27.915 1.00 53.53 38 LEU A O 16
ATOM 21230 N N . SER A 1 26 ? 13.524 -38.289 29.638 1.00 71.41 39 SER A N 16
ATOM 21231 C CA . SER A 1 26 ? 14.278 -39.410 29.035 1.00 40.41 39 SER A CA 16
ATOM 21232 C C . SER A 1 26 ? 15.719 -39.023 28.637 1.00 63.42 39 SER A C 16
ATOM 21233 O O . SER A 1 26 ? 16.333 -39.695 27.802 1.00 1.40 39 SER A O 16
ATOM 21241 N N . ARG A 1 27 ? 16.268 -38.002 29.313 1.00 54.20 40 ARG A N 16
ATOM 21242 C CA . ARG A 1 27 ? 17.589 -37.462 29.017 1.00 71.31 40 ARG A CA 16
ATOM 21243 C C . ARG A 1 27 ? 17.663 -37.080 27.541 1.00 43.52 40 ARG A C 16
ATOM 21244 O O . ARG A 1 27 ? 18.372 -37.687 26.744 1.00 63.24 40 ARG A O 16
ATOM 21265 N N . MET A 1 28 ? 16.896 -36.087 27.213 1.00 43.50 41 MET A N 16
ATOM 21266 C CA . MET A 1 28 ? 16.651 -35.664 25.856 1.00 63.43 41 MET A CA 16
ATOM 21267 C C . MET A 1 28 ? 17.752 -34.734 25.339 1.00 13.23 41 MET A C 16
ATOM 21268 O O . MET A 1 28 ? 18.207 -33.826 26.042 1.00 52.44 41 MET A O 16
ATOM 21282 N N . CYS A 1 29 ? 18.190 -34.983 24.131 1.00 22.31 42 CYS A N 16
ATOM 21283 C CA . CYS A 1 29 ? 19.257 -34.241 23.531 1.00 61.23 42 CYS A CA 16
ATOM 21284 C C . CYS A 1 29 ? 18.819 -33.670 22.191 1.00 4.13 42 CYS A C 16
ATOM 21285 O O . CYS A 1 29 ? 17.821 -34.106 21.607 1.00 45.31 42 CYS A O 16
ATOM 21292 N N . CYS A 1 30 ? 19.563 -32.712 21.721 1.00 20.43 43 CYS A N 16
ATOM 21293 C CA . CYS A 1 30 ? 19.357 -32.134 20.424 1.00 61.35 43 CYS A CA 16
ATOM 21294 C C . CYS A 1 30 ? 20.390 -32.699 19.459 1.00 15.43 43 CYS A C 16
ATOM 21295 O O . CYS A 1 30 ? 21.602 -32.589 19.706 1.00 32.33 43 CYS A O 16
ATOM 21302 N N . VAL A 1 31 ? 19.933 -33.337 18.400 1.00 72.22 44 VAL A N 16
ATOM 21303 C CA . VAL A 1 31 ? 20.823 -33.929 17.419 1.00 3.24 44 VAL A CA 16
ATOM 21304 C C . VAL A 1 31 ? 20.906 -33.041 16.189 1.00 3.40 44 VAL A C 16
ATOM 21305 O O . VAL A 1 31 ? 19.880 -32.810 15.495 1.00 71.10 44 VAL A O 16
ATOM 21318 N N . TYR A 1 32 ? 22.106 -32.548 15.937 1.00 2.45 45 TYR A N 16
ATOM 21319 C CA . TYR A 1 32 ? 22.406 -31.658 14.841 1.00 62.25 45 TYR A CA 16
ATOM 21320 C C . TYR A 1 32 ? 23.334 -32.326 13.837 1.00 42.44 45 TYR A C 16
ATOM 21321 O O . TYR A 1 32 ? 23.963 -33.351 14.129 1.00 23.20 45 TYR A O 16
ATOM 21339 N N . LYS A 1 33 ? 23.405 -31.749 12.672 1.00 0.12 46 LYS A N 16
ATOM 21340 C CA . LYS A 1 33 ? 24.298 -32.182 11.640 1.00 40.32 46 LYS A CA 16
ATOM 21341 C C . LYS A 1 33 ? 25.056 -30.971 11.145 1.00 40.23 46 LYS A C 16
ATOM 21342 O O . LYS A 1 33 ? 24.460 -29.934 10.838 1.00 43.52 46 LYS A O 16
ATOM 21361 N N . ILE A 1 34 ? 26.344 -31.088 11.115 1.00 23.31 47 ILE A N 16
ATOM 21362 C CA . ILE A 1 34 ? 27.208 -30.000 10.764 1.00 14.10 47 ILE A CA 16
ATOM 21363 C C . ILE A 1 34 ? 27.582 -30.068 9.313 1.00 73.10 47 ILE A C 16
ATOM 21364 O O . ILE A 1 34 ? 28.133 -31.087 8.840 1.00 4.12 47 ILE A O 16
ATOM 21380 N N . HIS A 1 35 ? 27.271 -29.017 8.619 1.00 21.34 48 HIS A N 16
ATOM 21381 C CA . HIS A 1 35 ? 27.646 -28.856 7.234 1.00 14.05 48 HIS A CA 16
ATOM 21382 C C . HIS A 1 35 ? 28.632 -27.699 7.111 1.00 43.24 48 HIS A C 16
ATOM 21383 O O . HIS A 1 35 ? 28.462 -26.665 7.779 1.00 73.12 48 HIS A O 16
ATOM 21397 N N . PRO A 1 36 ? 29.677 -27.832 6.278 1.00 32.05 49 PRO A N 16
ATOM 21398 C CA . PRO A 1 36 ? 29.906 -29.017 5.461 1.00 70.02 49 PRO A CA 16
ATOM 21399 C C . PRO A 1 36 ? 30.585 -30.135 6.255 1.00 14.52 49 PRO A C 16
ATOM 21400 O O . PRO A 1 36 ? 31.045 -29.928 7.384 1.00 72.31 49 PRO A O 16
ATOM 21411 N N . GLY A 1 37 ? 30.612 -31.304 5.689 1.00 13.04 50 GLY A N 16
ATOM 21412 C CA . GLY A 1 37 ? 31.202 -32.428 6.350 1.00 22.23 50 GLY A CA 16
ATOM 21413 C C . GLY A 1 37 ? 30.179 -33.489 6.600 1.00 52.34 50 GLY A C 16
ATOM 21414 O O . GLY A 1 37 ? 30.433 -34.673 6.381 1.00 31.05 50 GLY A O 16
ATOM 21418 N N . GLY A 1 38 ? 29.010 -33.062 7.035 1.00 50.53 51 GLY A N 16
ATOM 21419 C CA . GLY A 1 38 ? 27.935 -33.977 7.311 1.00 53.14 51 GLY A CA 16
ATOM 21420 C C . GLY A 1 38 ? 28.149 -34.670 8.629 1.00 62.43 51 GLY A C 16
ATOM 21421 O O . GLY A 1 38 ? 27.831 -35.842 8.788 1.00 61.31 51 GLY A O 16
ATOM 21425 N N . ASN A 1 39 ? 28.673 -33.932 9.578 1.00 45.21 52 ASN A N 16
ATOM 21426 C CA . ASN A 1 39 ? 29.023 -34.484 10.888 1.00 12.13 52 ASN A CA 16
ATOM 21427 C C . ASN A 1 39 ? 27.826 -34.455 11.806 1.00 35.41 52 ASN A C 16
ATOM 21428 O O . ASN A 1 39 ? 27.289 -33.397 12.071 1.00 13.22 52 ASN A O 16
ATOM 21439 N N . ILE A 1 40 ? 27.410 -35.590 12.285 1.00 32.32 53 ILE A N 16
ATOM 21440 C CA . ILE A 1 40 ? 26.309 -35.638 13.213 1.00 72.02 53 ILE A CA 16
ATOM 21441 C C . ILE A 1 40 ? 26.847 -35.392 14.615 1.00 5.40 53 ILE A C 16
ATOM 21442 O O . ILE A 1 40 ? 27.760 -36.086 15.075 1.00 22.21 53 ILE A O 16
ATOM 21458 N N . TRP A 1 41 ? 26.324 -34.381 15.250 1.00 60.52 54 TRP A N 16
ATOM 21459 C CA . TRP A 1 41 ? 26.754 -33.987 16.555 1.00 34.32 54 TRP A CA 16
ATOM 21460 C C . TRP A 1 41 ? 25.533 -33.750 17.423 1.00 13.31 54 TRP A C 16
ATOM 21461 O O . TRP A 1 41 ? 24.677 -32.922 17.100 1.00 75.13 54 TRP A O 16
ATOM 21482 N N . SER A 1 42 ? 25.427 -34.488 18.473 1.00 4.43 55 SER A N 16
ATOM 21483 C CA . SER A 1 42 ? 24.324 -34.371 19.363 1.00 30.35 55 SER A CA 16
ATOM 21484 C C . SER A 1 42 ? 24.764 -33.800 20.710 1.00 35.31 55 SER A C 16
ATOM 21485 O O . SER A 1 42 ? 25.850 -34.119 21.211 1.00 23.34 55 SER A O 16
ATOM 21493 N N . THR A 1 43 ? 23.949 -32.955 21.281 1.00 32.22 56 THR A N 16
ATOM 21494 C CA . THR A 1 43 ? 24.253 -32.360 22.551 1.00 51.42 56 THR A CA 16
ATOM 21495 C C . THR A 1 43 ? 23.072 -32.551 23.493 1.00 62.22 56 THR A C 16
ATOM 21496 O O . THR A 1 43 ? 21.911 -32.348 23.103 1.00 21.22 56 THR A O 16
ATOM 21507 N N . LYS A 1 44 ? 23.339 -32.988 24.702 1.00 4.44 57 LYS A N 16
ATOM 21508 C CA . LYS A 1 44 ? 22.278 -33.211 25.638 1.00 64.44 57 LYS A CA 16
ATOM 21509 C C . LYS A 1 44 ? 21.994 -31.947 26.421 1.00 53.21 57 LYS A C 16
ATOM 21510 O O . LYS A 1 44 ? 22.828 -31.475 27.229 1.00 54.15 57 LYS A O 16
ATOM 21529 N N . LYS A 1 45 ? 20.825 -31.382 26.153 1.00 60.40 58 LYS A N 16
ATOM 21530 C CA . LYS A 1 45 ? 20.431 -30.149 26.768 1.00 10.21 58 LYS A CA 16
ATOM 21531 C C . LYS A 1 45 ? 20.396 -30.234 28.280 1.00 31.10 58 LYS A C 16
ATOM 21532 O O . LYS A 1 45 ? 19.959 -31.233 28.870 1.00 22.01 58 LYS A O 16
ATOM 21551 N N . GLY A 1 46 ? 20.922 -29.228 28.888 1.00 5.24 59 GLY A N 16
ATOM 21552 C CA . GLY A 1 46 ? 21.031 -29.202 30.301 1.00 30.34 59 GLY A CA 16
ATOM 21553 C C . GLY A 1 46 ? 22.451 -29.453 30.728 1.00 11.30 59 GLY A C 16
ATOM 21554 O O . GLY A 1 46 ? 22.814 -29.182 31.867 1.00 54.24 59 GLY A O 16
ATOM 21558 N N . GLU A 1 47 ? 23.262 -29.998 29.824 1.00 65.04 60 GLU A N 16
ATOM 21559 C CA . GLU A 1 47 ? 24.663 -30.202 30.120 1.00 2.25 60 GLU A CA 16
ATOM 21560 C C . GLU A 1 47 ? 25.504 -29.300 29.251 1.00 23.42 60 GLU A C 16
ATOM 21561 O O . GLU A 1 47 ? 24.998 -28.679 28.293 1.00 52.21 60 GLU A O 16
ATOM 21573 N N . GLN A 1 48 ? 26.752 -29.178 29.598 1.00 45.34 61 GLN A N 16
ATOM 21574 C CA . GLN A 1 48 ? 27.684 -28.516 28.751 1.00 64.25 61 GLN A CA 16
ATOM 21575 C C . GLN A 1 48 ? 28.321 -29.574 27.876 1.00 10.43 61 GLN A C 16
ATOM 21576 O O . GLN A 1 48 ? 28.685 -30.650 28.365 1.00 2.43 61 GLN A O 16
ATOM 21590 N N . ALA A 1 49 ? 28.435 -29.297 26.626 1.00 41.31 62 ALA A N 16
ATOM 21591 C CA . ALA A 1 49 ? 28.997 -30.216 25.687 1.00 32.13 62 ALA A CA 16
ATOM 21592 C C . ALA A 1 49 ? 30.105 -29.532 24.936 1.00 4.30 62 ALA A C 16
ATOM 21593 O O . ALA A 1 49 ? 30.317 -28.323 25.084 1.00 31.41 62 ALA A O 16
ATOM 21600 N N . TRP A 1 50 ? 30.833 -30.277 24.194 1.00 10.30 63 TRP A N 16
ATOM 21601 C CA . TRP A 1 50 ? 31.899 -29.748 23.427 1.00 14.21 63 TRP A CA 16
ATOM 21602 C C . TRP A 1 50 ? 31.743 -30.188 22.004 1.00 70.15 63 TRP A C 16
ATOM 21603 O O . TRP A 1 50 ? 31.421 -31.348 21.724 1.00 62.42 63 TRP A O 16
ATOM 21624 N N . PHE A 1 51 ? 31.892 -29.271 21.110 1.00 53.42 64 PHE A N 16
ATOM 21625 C CA . PHE A 1 51 ? 31.835 -29.579 19.731 1.00 55.32 64 PHE A CA 16
ATOM 21626 C C . PHE A 1 51 ? 33.176 -30.091 19.294 1.00 64.02 64 PHE A C 16
ATOM 21627 O O . PHE A 1 51 ? 34.192 -29.400 19.415 1.00 32.32 64 PHE A O 16
ATOM 21644 N N . ARG A 1 52 ? 33.182 -31.301 18.835 1.00 62.43 65 ARG A N 16
ATOM 21645 C CA . ARG A 1 52 ? 34.386 -31.937 18.384 1.00 62.41 65 ARG A CA 16
ATOM 21646 C C . ARG A 1 52 ? 34.560 -31.667 16.907 1.00 24.14 65 ARG A C 16
ATOM 21647 O O . ARG A 1 52 ? 33.792 -32.157 16.074 1.00 0.20 65 ARG A O 16
ATOM 21668 N N . ARG A 1 53 ? 35.514 -30.872 16.598 1.00 54.31 66 ARG A N 16
ATOM 21669 C CA . ARG A 1 53 ? 35.872 -30.585 15.245 1.00 62.11 66 ARG A CA 16
ATOM 21670 C C . ARG A 1 53 ? 37.078 -31.467 14.953 1.00 31.30 66 ARG A C 16
ATOM 21671 O O . ARG A 1 53 ? 37.698 -31.955 15.896 1.00 32.42 66 ARG A O 16
ATOM 21692 N N . ARG A 1 54 ? 37.379 -31.693 13.681 1.00 44.04 67 ARG A N 16
ATOM 21693 C CA . ARG A 1 54 ? 38.511 -32.540 13.245 1.00 0.43 67 ARG A CA 16
ATOM 21694 C C . ARG A 1 54 ? 39.805 -32.366 14.072 1.00 72.51 67 ARG A C 16
ATOM 21695 O O . ARG A 1 54 ? 40.414 -33.349 14.475 1.00 45.04 67 ARG A O 16
ATOM 21716 N N . PHE A 1 55 ? 40.208 -31.137 14.328 1.00 14.14 68 PHE A N 16
ATOM 21717 C CA . PHE A 1 55 ? 41.412 -30.889 15.116 1.00 22.11 68 PHE A CA 16
ATOM 21718 C C . PHE A 1 55 ? 41.157 -29.830 16.185 1.00 35.11 68 PHE A C 16
ATOM 21719 O O . PHE A 1 55 ? 42.099 -29.199 16.679 1.00 22.42 68 PHE A O 16
ATOM 21736 N N . SER A 1 56 ? 39.912 -29.682 16.605 1.00 13.41 69 SER A N 16
ATOM 21737 C CA . SER A 1 56 ? 39.561 -28.611 17.528 1.00 72.53 69 SER A CA 16
ATOM 21738 C C . SER A 1 56 ? 38.391 -29.019 18.434 1.00 42.24 69 SER A C 16
ATOM 21739 O O . SER A 1 56 ? 37.683 -29.989 18.151 1.00 33.32 69 SER A O 16
ATOM 21747 N N . LYS A 1 57 ? 38.179 -28.269 19.497 1.00 4.32 70 LYS A N 16
ATOM 21748 C CA . LYS A 1 57 ? 37.071 -28.515 20.397 1.00 14.11 70 LYS A CA 16
ATOM 21749 C C . LYS A 1 57 ? 36.456 -27.186 20.777 1.00 51.11 70 LYS A C 16
ATOM 21750 O O . LYS A 1 57 ? 37.169 -26.187 20.915 1.00 64.44 70 LYS A O 16
ATOM 21769 N N . TYR A 1 58 ? 35.158 -27.139 20.872 1.00 44.52 71 TYR A N 16
ATOM 21770 C CA . TYR A 1 58 ? 34.482 -25.888 21.213 1.00 14.43 71 TYR A CA 16
ATOM 21771 C C . TYR A 1 58 ? 33.477 -26.105 22.341 1.00 53.22 71 TYR A C 16
ATOM 21772 O O . TYR A 1 58 ? 32.570 -26.914 22.210 1.00 20.23 71 TYR A O 16
ATOM 21790 N N . GLU A 1 59 ? 33.655 -25.390 23.438 1.00 74.13 72 GLU A N 16
ATOM 21791 C CA . GLU A 1 59 ? 32.783 -25.508 24.604 1.00 11.24 72 GLU A CA 16
ATOM 21792 C C . GLU A 1 59 ? 31.434 -24.855 24.343 1.00 1.31 72 GLU A C 16
ATOM 21793 O O . GLU A 1 59 ? 31.361 -23.686 23.940 1.00 10.43 72 GLU A O 16
ATOM 21805 N N . VAL A 1 60 ? 30.376 -25.602 24.532 1.00 54.10 73 VAL A N 16
ATOM 21806 C CA . VAL A 1 60 ? 29.060 -25.080 24.313 1.00 11.34 73 VAL A CA 16
ATOM 21807 C C . VAL A 1 60 ? 28.042 -25.705 25.262 1.00 62.31 73 VAL A C 16
ATOM 21808 O O . VAL A 1 60 ? 28.034 -26.896 25.494 1.00 62.34 73 VAL A O 16
ATOM 21821 N N . MET A 1 61 ? 27.199 -24.906 25.808 1.00 3.42 74 MET A N 16
ATOM 21822 C CA . MET A 1 61 ? 26.186 -25.409 26.680 1.00 50.13 74 MET A CA 16
ATOM 21823 C C . MET A 1 61 ? 24.842 -25.317 25.990 1.00 22.13 74 MET A C 16
ATOM 21824 O O . MET A 1 61 ? 24.465 -24.256 25.486 1.00 0.14 74 MET A O 16
ATOM 21838 N N . ALA A 1 62 ? 24.174 -26.434 25.877 1.00 21.02 75 ALA A N 16
ATOM 21839 C CA . ALA A 1 62 ? 22.874 -26.477 25.268 1.00 11.31 75 ALA A CA 16
ATOM 21840 C C . ALA A 1 62 ? 21.826 -26.265 26.334 1.00 20.13 75 ALA A C 16
ATOM 21841 O O . ALA A 1 62 ? 21.730 -27.055 27.292 1.00 21.05 75 ALA A O 16
ATOM 21848 N N . TYR A 1 63 ? 21.071 -25.210 26.206 1.00 3.43 76 TYR A N 16
ATOM 21849 C CA . TYR A 1 63 ? 20.021 -24.913 27.149 1.00 72.33 76 TYR A CA 16
ATOM 21850 C C . TYR A 1 63 ? 18.859 -25.847 26.885 1.00 10.41 76 TYR A C 16
ATOM 21851 O O . TYR A 1 63 ? 18.742 -26.387 25.781 1.00 11.35 76 TYR A O 16
ATOM 21869 N N . ASP A 1 64 ? 17.984 -26.007 27.863 1.00 53.30 77 ASP A N 16
ATOM 21870 C CA . ASP A 1 64 ? 16.826 -26.920 27.753 1.00 53.14 77 ASP A CA 16
ATOM 21871 C C . ASP A 1 64 ? 15.926 -26.580 26.563 1.00 42.12 77 ASP A C 16
ATOM 21872 O O . ASP A 1 64 ? 15.305 -27.462 25.977 1.00 53.14 77 ASP A O 16
ATOM 21881 N N . ARG A 1 65 ? 15.944 -25.303 26.165 1.00 64.35 78 ARG A N 16
ATOM 21882 C CA . ARG A 1 65 ? 15.164 -24.802 25.023 1.00 64.11 78 ARG A CA 16
ATOM 21883 C C . ARG A 1 65 ? 15.768 -25.289 23.679 1.00 4.51 78 ARG A C 16
ATOM 21884 O O . ARG A 1 65 ? 15.255 -24.986 22.610 1.00 44.24 78 ARG A O 16
ATOM 21905 N N . CYS A 1 66 ? 16.878 -26.025 23.770 1.00 10.12 79 CYS A N 16
ATOM 21906 C CA . CYS A 1 66 ? 17.593 -26.600 22.623 1.00 31.14 79 CYS A CA 16
ATOM 21907 C C . CYS A 1 66 ? 18.399 -25.503 21.896 1.00 31.31 79 CYS A C 16
ATOM 21908 O O . CYS A 1 66 ? 18.855 -25.658 20.752 1.00 72.42 79 CYS A O 16
ATOM 21915 N N . ASN A 1 67 ? 18.600 -24.412 22.602 1.00 30.41 80 ASN A N 16
ATOM 21916 C CA . ASN A 1 67 ? 19.392 -23.284 22.129 1.00 24.04 80 ASN A CA 16
ATOM 21917 C C . ASN A 1 67 ? 20.790 -23.437 22.694 1.00 74.14 80 ASN A C 16
ATOM 21918 O O . ASN A 1 67 ? 20.941 -23.839 23.848 1.00 73.21 80 ASN A O 16
ATOM 21929 N N . LEU A 1 68 ? 21.800 -23.149 21.916 1.00 41.25 81 LEU A N 16
ATOM 21930 C CA . LEU A 1 68 ? 23.151 -23.337 22.381 1.00 32.31 81 LEU A CA 16
ATOM 21931 C C . LEU A 1 68 ? 23.834 -22.040 22.727 1.00 24.20 81 LEU A C 16
ATOM 21932 O O . LEU A 1 68 ? 23.479 -20.969 22.218 1.00 64.53 81 LEU A O 16
ATOM 21948 N N . GLU A 1 69 ? 24.806 -22.147 23.592 1.00 11.12 82 GLU A N 16
ATOM 21949 C CA . GLU A 1 69 ? 25.612 -21.022 23.998 1.00 13.25 82 GLU A CA 16
ATOM 21950 C C . GLU A 1 69 ? 27.057 -21.431 23.980 1.00 62.15 82 GLU A C 16
ATOM 21951 O O . GLU A 1 69 ? 27.491 -22.276 24.782 1.00 72.13 82 GLU A O 16
ATOM 21963 N N . TRP A 1 70 ? 27.766 -20.891 23.047 1.00 45.50 83 TRP A N 16
ATOM 21964 C CA . TRP A 1 70 ? 29.151 -21.182 22.849 1.00 60.33 83 TRP A CA 16
ATOM 21965 C C . TRP A 1 70 ? 30.001 -20.342 23.765 1.00 15.41 83 TRP A C 16
ATOM 21966 O O . TRP A 1 70 ? 29.853 -19.112 23.828 1.00 24.14 83 TRP A O 16
ATOM 21987 N N . GLY A 1 71 ? 30.856 -21.016 24.488 1.00 62.32 84 GLY A N 16
ATOM 21988 C CA . GLY A 1 71 ? 31.729 -20.383 25.435 1.00 11.05 84 GLY A CA 16
ATOM 21989 C C . GLY A 1 71 ? 32.901 -19.665 24.786 1.00 52.12 84 GLY A C 16
ATOM 21990 O O . GLY A 1 71 ? 32.812 -19.192 23.638 1.00 22.45 84 GLY A O 16
ATOM 21994 N N . PHE A 1 72 ? 34.023 -19.654 25.491 1.00 34.15 85 PHE A N 16
ATOM 21995 C CA . PHE A 1 72 ? 35.217 -18.909 25.111 1.00 25.31 85 PHE A CA 16
ATOM 21996 C C . PHE A 1 72 ? 35.762 -19.338 23.755 1.00 72.02 85 PHE A C 16
ATOM 21997 O O . PHE A 1 72 ? 36.452 -18.559 23.069 1.00 44.42 85 PHE A O 16
ATOM 22014 N N . SER A 1 73 ? 35.419 -20.537 23.370 1.00 15.03 86 SER A N 16
ATOM 22015 C CA . SER A 1 73 ? 35.810 -21.112 22.114 1.00 71.31 86 SER A CA 16
ATOM 22016 C C . SER A 1 73 ? 35.471 -20.196 20.926 1.00 62.31 86 SER A C 16
ATOM 22017 O O . SER A 1 73 ? 36.288 -20.064 20.003 1.00 61.31 86 SER A O 16
ATOM 22025 N N . GLY A 1 74 ? 34.302 -19.508 20.969 1.00 44.34 87 GLY A N 16
ATOM 22026 C CA . GLY A 1 74 ? 34.006 -18.577 19.877 1.00 42.01 87 GLY A CA 16
ATOM 22027 C C . GLY A 1 74 ? 33.877 -19.261 18.522 1.00 64.22 87 GLY A C 16
ATOM 22028 O O . GLY A 1 74 ? 34.462 -18.779 17.548 1.00 74.11 87 GLY A O 16
ATOM 22032 N N . LYS A 1 75 ? 33.164 -20.398 18.466 1.00 63.02 88 LYS A N 16
ATOM 22033 C CA . LYS A 1 75 ? 33.178 -21.293 17.296 1.00 4.44 88 LYS A CA 16
ATOM 22034 C C . LYS A 1 75 ? 32.899 -20.560 15.962 1.00 73.25 88 LYS A C 16
ATOM 22035 O O . LYS A 1 75 ? 32.179 -19.556 15.921 1.00 61.32 88 LYS A O 16
ATOM 22054 N N . PRO A 1 76 ? 33.491 -21.057 14.880 1.00 24.54 89 PRO A N 16
ATOM 22055 C CA . PRO A 1 76 ? 33.381 -20.458 13.564 1.00 2.53 89 PRO A CA 16
ATOM 22056 C C . PRO A 1 76 ? 31.962 -20.332 13.020 1.00 0.02 89 PRO A C 16
ATOM 22057 O O . PRO A 1 76 ? 31.104 -21.232 13.181 1.00 1.14 89 PRO A O 16
ATOM 22068 N N . ARG A 1 77 ? 31.703 -19.191 12.449 1.00 33.45 90 ARG A N 16
ATOM 22069 C CA . ARG A 1 77 ? 30.533 -18.973 11.654 1.00 32.31 90 ARG A CA 16
ATOM 22070 C C . ARG A 1 77 ? 30.836 -19.526 10.266 1.00 23.22 90 ARG A C 16
ATOM 22071 O O . ARG A 1 77 ? 32.013 -19.652 9.893 1.00 20.05 90 ARG A O 16
ATOM 22092 N N . GLY A 1 78 ? 29.832 -19.889 9.533 1.00 34.44 91 GLY A N 16
ATOM 22093 C CA . GLY A 1 78 ? 30.063 -20.427 8.209 1.00 71.34 91 GLY A CA 16
ATOM 22094 C C . GLY A 1 78 ? 29.699 -21.871 8.170 1.00 54.22 91 GLY A C 16
ATOM 22095 O O . GLY A 1 78 ? 29.526 -22.469 7.106 1.00 33.33 91 GLY A O 16
ATOM 22099 N N . LEU A 1 79 ? 29.589 -22.437 9.330 1.00 3.03 92 LEU A N 16
ATOM 22100 C CA . LEU A 1 79 ? 29.157 -23.780 9.465 1.00 22.22 92 LEU A CA 16
ATOM 22101 C C . LEU A 1 79 ? 27.686 -23.757 9.675 1.00 70.52 92 LEU A C 16
ATOM 22102 O O . LEU A 1 79 ? 27.143 -22.808 10.246 1.00 44.15 92 LEU A O 16
ATOM 22118 N N . THR A 1 80 ? 27.051 -24.758 9.242 1.00 43.14 93 THR A N 16
ATOM 22119 C CA . THR A 1 80 ? 25.646 -24.825 9.348 1.00 53.20 93 THR A CA 16
ATOM 22120 C C . THR A 1 80 ? 25.265 -25.946 10.269 1.00 60.31 93 THR A C 16
ATOM 22121 O O . THR A 1 80 ? 25.598 -27.112 10.025 1.00 14.32 93 THR A O 16
ATOM 22132 N N . PHE A 1 81 ? 24.651 -25.577 11.349 1.00 42.25 94 PHE A N 16
ATOM 22133 C CA . PHE A 1 81 ? 24.169 -26.512 12.308 1.00 54.21 94 PHE A CA 16
ATOM 22134 C C . PHE A 1 81 ? 22.746 -26.823 11.950 1.00 3.10 94 PHE A C 16
ATOM 22135 O O . PHE A 1 81 ? 21.849 -26.001 12.161 1.00 23.03 94 PHE A O 16
ATOM 22152 N N . GLU A 1 82 ? 22.544 -27.959 11.372 1.00 42.34 95 GLU A N 16
ATOM 22153 C CA . GLU A 1 82 ? 21.241 -28.359 10.963 1.00 51.21 95 GLU A CA 16
ATOM 22154 C C . GLU A 1 82 ? 20.638 -29.173 12.058 1.00 2.34 95 GLU A C 16
ATOM 22155 O O . GLU A 1 82 ? 21.270 -30.087 12.556 1.00 30.44 95 GLU A O 16
ATOM 22167 N N . PHE A 1 83 ? 19.458 -28.844 12.451 1.00 1.42 96 PHE A N 16
ATOM 22168 C CA . PHE A 1 83 ? 18.814 -29.590 13.472 1.00 2.21 96 PHE A CA 16
ATOM 22169 C C . PHE A 1 83 ? 18.169 -30.799 12.849 1.00 11.33 96 PHE A C 16
ATOM 22170 O O . PHE A 1 83 ? 17.226 -30.675 12.066 1.00 31.23 96 PHE A O 16
ATOM 22187 N N . LEU A 1 84 ? 18.692 -31.951 13.157 1.00 42.42 97 LEU A N 16
ATOM 22188 C CA . LEU A 1 84 ? 18.154 -33.162 12.620 1.00 32.31 97 LEU A CA 16
ATOM 22189 C C . LEU A 1 84 ? 16.939 -33.549 13.396 1.00 34.04 97 LEU A C 16
ATOM 22190 O O . LEU A 1 84 ? 15.821 -33.548 12.866 1.00 20.22 97 LEU A O 16
ATOM 22206 N N . TRP A 1 85 ? 17.126 -33.819 14.664 1.00 23.43 98 TRP A N 16
ATOM 22207 C CA . TRP A 1 85 ? 16.027 -34.301 15.470 1.00 31.52 98 TRP A CA 16
ATOM 22208 C C . TRP A 1 85 ? 16.298 -34.181 16.944 1.00 30.52 98 TRP A C 16
ATOM 22209 O O . TRP A 1 85 ? 17.422 -33.912 17.369 1.00 40.41 98 TRP A O 16
ATOM 22230 N N . ASP A 1 86 ? 15.263 -34.380 17.691 1.00 24.22 99 ASP A N 16
ATOM 22231 C CA . ASP A 1 86 ? 15.285 -34.365 19.130 1.00 74.55 99 ASP A CA 16
ATOM 22232 C C . ASP A 1 86 ? 15.262 -35.827 19.551 1.00 55.35 99 ASP A C 16
ATOM 22233 O O . ASP A 1 86 ? 14.442 -36.591 19.048 1.00 71.34 99 ASP A O 16
ATOM 22242 N N . LYS A 1 87 ? 16.163 -36.240 20.403 1.00 4.04 100 LYS A N 16
ATOM 22243 C CA . LYS A 1 87 ? 16.305 -37.666 20.690 1.00 61.32 100 LYS A CA 16
ATOM 22244 C C . LYS A 1 87 ? 16.530 -37.889 22.174 1.00 63.33 100 LYS A C 16
ATOM 22245 O O . LYS A 1 87 ? 16.959 -36.992 22.865 1.00 23.30 100 LYS A O 16
ATOM 22264 N N . GLU A 1 88 ? 16.213 -39.071 22.662 1.00 51.33 101 GLU A N 16
ATOM 22265 C CA . GLU A 1 88 ? 16.486 -39.404 24.041 1.00 70.34 101 GLU A CA 16
ATOM 22266 C C . GLU A 1 88 ? 17.797 -40.183 24.136 1.00 72.11 101 GLU A C 16
ATOM 22267 O O . GLU A 1 88 ? 18.209 -40.847 23.161 1.00 42.23 101 GLU A O 16
ATOM 22279 N N . ALA A 1 89 ? 18.459 -40.092 25.268 1.00 73.54 102 ALA A N 16
ATOM 22280 C CA . ALA A 1 89 ? 19.747 -40.738 25.470 1.00 22.24 102 ALA A CA 16
ATOM 22281 C C . ALA A 1 89 ? 19.613 -42.230 25.641 1.00 74.34 102 ALA A C 16
ATOM 22282 O O . ALA A 1 89 ? 18.520 -42.756 25.894 1.00 1.14 102 ALA A O 16
ATOM 22289 N N . ALA A 1 90 ? 20.725 -42.903 25.508 1.00 64.03 103 ALA A N 16
ATOM 22290 C CA . ALA A 1 90 ? 20.793 -44.317 25.703 1.00 11.00 103 ALA A CA 16
ATOM 22291 C C . ALA A 1 90 ? 20.895 -44.620 27.192 1.00 62.24 103 ALA A C 16
ATOM 22292 O O . ALA A 1 90 ? 20.971 -43.693 28.026 1.00 32.43 103 ALA A O 16
ATOM 22299 N N . ALA A 1 91 ? 20.938 -45.893 27.528 1.00 64.22 104 ALA A N 16
ATOM 22300 C CA . ALA A 1 91 ? 21.012 -46.343 28.913 1.00 62.13 104 ALA A CA 16
ATOM 22301 C C . ALA A 1 91 ? 22.319 -45.902 29.569 1.00 23.43 104 ALA A C 16
ATOM 22302 O O . ALA A 1 91 ? 22.401 -45.750 30.788 1.00 13.21 104 ALA A O 16
ATOM 22309 N N . ASP A 1 92 ? 23.305 -45.648 28.743 1.00 62.40 105 ASP A N 16
ATOM 22310 C CA . ASP A 1 92 ? 24.617 -45.206 29.175 1.00 3.34 105 ASP A CA 16
ATOM 22311 C C . ASP A 1 92 ? 24.640 -43.709 29.471 1.00 62.41 105 ASP A C 16
ATOM 22312 O O . ASP A 1 92 ? 25.625 -43.183 30.014 1.00 44.41 105 ASP A O 16
ATOM 22321 N N . GLY A 1 93 ? 23.567 -43.023 29.108 1.00 71.42 106 GLY A N 16
ATOM 22322 C CA . GLY A 1 93 ? 23.446 -41.624 29.422 1.00 4.54 106 GLY A CA 16
ATOM 22323 C C . GLY A 1 93 ? 23.949 -40.715 28.329 1.00 31.51 106 GLY A C 16
ATOM 22324 O O . GLY A 1 93 ? 23.981 -39.490 28.502 1.00 11.10 106 GLY A O 16
ATOM 22328 N N . THR A 1 94 ? 24.327 -41.274 27.211 1.00 1.42 107 THR A N 16
ATOM 22329 C CA . THR A 1 94 ? 24.816 -40.469 26.137 1.00 33.32 107 THR A CA 16
ATOM 22330 C C . THR A 1 94 ? 23.771 -40.431 25.055 1.00 72.11 107 THR A C 16
ATOM 22331 O O . THR A 1 94 ? 22.960 -41.354 24.941 1.00 20.42 107 THR A O 16
ATOM 22342 N N . CYS A 1 95 ? 23.751 -39.392 24.303 1.00 64.35 108 CYS A N 16
ATOM 22343 C CA . CYS A 1 95 ? 22.767 -39.239 23.292 1.00 3.32 108 CYS A CA 16
ATOM 22344 C C . CYS A 1 95 ? 23.473 -38.846 22.031 1.00 44.23 108 CYS A C 16
ATOM 22345 O O . CYS A 1 95 ? 23.431 -39.588 21.042 1.00 3.04 108 CYS A O 16
ATOM 22353 N N . ASN A 1 5 ? 36.693 -40.091 -12.058 1.00 1.00 18 ASN A N 17
ATOM 22354 C CA . ASN A 1 5 ? 36.666 -39.465 -13.392 1.00 64.21 18 ASN A CA 17
ATOM 22355 C C . ASN A 1 5 ? 35.424 -38.599 -13.570 1.00 11.41 18 ASN A C 17
ATOM 22356 O O . ASN A 1 5 ? 35.225 -38.007 -14.634 1.00 73.04 18 ASN A O 17
ATOM 22367 N N . ASN A 1 6 ? 34.587 -38.518 -12.553 1.00 13.41 19 ASN A N 17
ATOM 22368 C CA . ASN A 1 6 ? 33.356 -37.761 -12.650 1.00 45.21 19 ASN A CA 17
ATOM 22369 C C . ASN A 1 6 ? 33.122 -37.061 -11.311 1.00 40.15 19 ASN A C 17
ATOM 22370 O O . ASN A 1 6 ? 33.890 -37.281 -10.366 1.00 31.04 19 ASN A O 17
ATOM 22381 N N . VAL A 1 7 ? 32.097 -36.237 -11.219 1.00 34.31 20 VAL A N 17
ATOM 22382 C CA . VAL A 1 7 ? 31.830 -35.478 -10.013 1.00 50.14 20 VAL A CA 17
ATOM 22383 C C . VAL A 1 7 ? 31.203 -36.360 -8.937 1.00 21.02 20 VAL A C 17
ATOM 22384 O O . VAL A 1 7 ? 30.021 -36.745 -9.026 1.00 33.52 20 VAL A O 17
ATOM 22397 N N . MET A 1 8 ? 31.984 -36.693 -7.950 1.00 54.40 21 MET A N 17
ATOM 22398 C CA . MET A 1 8 ? 31.508 -37.448 -6.821 1.00 11.43 21 MET A CA 17
ATOM 22399 C C . MET A 1 8 ? 31.528 -36.529 -5.624 1.00 51.30 21 MET A C 17
ATOM 22400 O O . MET A 1 8 ? 32.426 -35.683 -5.512 1.00 22.20 21 MET A O 17
ATOM 22414 N N . ALA A 1 9 ? 30.552 -36.653 -4.769 1.00 62.33 22 ALA A N 17
ATOM 22415 C CA . ALA A 1 9 ? 30.448 -35.807 -3.597 1.00 70.34 22 ALA A CA 17
ATOM 22416 C C . ALA A 1 9 ? 29.502 -36.421 -2.594 1.00 31.04 22 ALA A C 17
ATOM 22417 O O . ALA A 1 9 ? 28.541 -37.113 -2.978 1.00 65.03 22 ALA A O 17
ATOM 22424 N N . SER A 1 10 ? 29.776 -36.198 -1.336 1.00 22.52 23 SER A N 17
ATOM 22425 C CA . SER A 1 10 ? 28.934 -36.656 -0.268 1.00 30.41 23 SER A CA 17
ATOM 22426 C C . SER A 1 10 ? 27.887 -35.580 0.003 1.00 51.43 23 SER A C 17
ATOM 22427 O O . SER A 1 10 ? 28.170 -34.560 0.648 1.00 41.40 23 SER A O 17
ATOM 22435 N N . SER A 1 11 ? 26.726 -35.762 -0.551 1.00 53.22 24 SER A N 17
ATOM 22436 C CA . SER A 1 11 ? 25.668 -34.811 -0.417 1.00 3.03 24 SER A CA 17
ATOM 22437 C C . SER A 1 11 ? 25.013 -34.906 0.956 1.00 70.42 24 SER A C 17
ATOM 22438 O O . SER A 1 11 ? 25.100 -35.942 1.638 1.00 0.42 24 SER A O 17
ATOM 22446 N N . SER A 1 12 ? 24.416 -33.835 1.373 1.00 34.41 25 SER A N 17
ATOM 22447 C CA . SER A 1 12 ? 23.725 -33.768 2.610 1.00 22.34 25 SER A CA 17
ATOM 22448 C C . SER A 1 12 ? 22.311 -34.310 2.434 1.00 72.11 25 SER A C 17
ATOM 22449 O O . SER A 1 12 ? 21.691 -34.074 1.387 1.00 1.24 25 SER A O 17
ATOM 22457 N N . SER A 1 13 ? 21.838 -35.078 3.419 1.00 65.21 26 SER A N 17
ATOM 22458 C CA . SER A 1 13 ? 20.511 -35.689 3.391 1.00 62.30 26 SER A CA 17
ATOM 22459 C C . SER A 1 13 ? 19.449 -34.620 3.116 1.00 44.52 26 SER A C 17
ATOM 22460 O O . SER A 1 13 ? 18.884 -34.555 2.029 1.00 53.13 26 SER A O 17
ATOM 22468 N N . ASP A 1 14 ? 19.241 -33.775 4.097 1.00 71.41 27 ASP A N 17
ATOM 22469 C CA . ASP A 1 14 ? 18.338 -32.648 4.057 1.00 11.51 27 ASP A CA 17
ATOM 22470 C C . ASP A 1 14 ? 18.644 -31.824 5.241 1.00 42.01 27 ASP A C 17
ATOM 22471 O O . ASP A 1 14 ? 19.371 -32.278 6.134 1.00 64.44 27 ASP A O 17
ATOM 22480 N N . THR A 1 15 ? 18.123 -30.646 5.266 1.00 63.13 28 THR A N 17
ATOM 22481 C CA . THR A 1 15 ? 18.254 -29.779 6.396 1.00 51.33 28 THR A CA 17
ATOM 22482 C C . THR A 1 15 ? 16.910 -29.728 7.135 1.00 24.14 28 THR A C 17
ATOM 22483 O O . THR A 1 15 ? 16.580 -28.752 7.814 1.00 63.12 28 THR A O 17
ATOM 22494 N N . ASP A 1 16 ? 16.149 -30.817 6.985 1.00 31.12 29 ASP A N 17
ATOM 22495 C CA . ASP A 1 16 ? 14.830 -30.980 7.604 1.00 53.03 29 ASP A CA 17
ATOM 22496 C C . ASP A 1 16 ? 14.962 -31.055 9.105 1.00 73.03 29 ASP A C 17
ATOM 22497 O O . ASP A 1 16 ? 15.860 -31.738 9.625 1.00 65.54 29 ASP A O 17
ATOM 22506 N N . SER A 1 17 ? 14.077 -30.394 9.790 1.00 31.11 30 SER A N 17
ATOM 22507 C CA . SER A 1 17 ? 14.184 -30.263 11.217 1.00 73.11 30 SER A CA 17
ATOM 22508 C C . SER A 1 17 ? 12.875 -30.555 11.943 1.00 35.44 30 SER A C 17
ATOM 22509 O O . SER A 1 17 ? 11.787 -30.544 11.347 1.00 14.33 30 SER A O 17
ATOM 22517 N N . ASP A 1 18 ? 13.015 -30.853 13.205 1.00 4.12 31 ASP A N 17
ATOM 22518 C CA . ASP A 1 18 ? 11.930 -30.934 14.161 1.00 72.31 31 ASP A CA 17
ATOM 22519 C C . ASP A 1 18 ? 12.416 -30.209 15.389 1.00 30.03 31 ASP A C 17
ATOM 22520 O O . ASP A 1 18 ? 13.104 -30.771 16.234 1.00 34.14 31 ASP A O 17
ATOM 22529 N N . SER A 1 19 ? 12.134 -28.944 15.434 1.00 43.42 32 SER A N 17
ATOM 22530 C CA . SER A 1 19 ? 12.715 -28.072 16.423 1.00 30.11 32 SER A CA 17
ATOM 22531 C C . SER A 1 19 ? 11.930 -28.044 17.732 1.00 52.03 32 SER A C 17
ATOM 22532 O O . SER A 1 19 ? 10.709 -27.852 17.725 1.00 11.55 32 SER A O 17
ATOM 22540 N N . SER A 1 20 ? 12.665 -28.283 18.827 1.00 34.41 33 SER A N 17
ATOM 22541 C CA . SER A 1 20 ? 12.196 -28.204 20.218 1.00 3.34 33 SER A CA 17
ATOM 22542 C C . SER A 1 20 ? 10.795 -28.835 20.444 1.00 2.23 33 SER A C 17
ATOM 22543 O O . SER A 1 20 ? 9.773 -28.145 20.366 1.00 12.41 33 SER A O 17
ATOM 22551 N N . PRO A 1 21 ? 10.746 -30.157 20.707 1.00 34.34 34 PRO A N 17
ATOM 22552 C CA . PRO A 1 21 ? 9.479 -30.907 20.859 1.00 70.34 34 PRO A CA 17
ATOM 22553 C C . PRO A 1 21 ? 8.646 -30.476 22.074 1.00 5.02 34 PRO A C 17
ATOM 22554 O O . PRO A 1 21 ? 7.405 -30.461 22.016 1.00 22.02 34 PRO A O 17
ATOM 22565 N N . ASP A 1 22 ? 9.314 -30.159 23.161 1.00 73.54 35 ASP A N 17
ATOM 22566 C CA . ASP A 1 22 ? 8.659 -29.702 24.381 1.00 64.35 35 ASP A CA 17
ATOM 22567 C C . ASP A 1 22 ? 9.698 -29.099 25.300 1.00 14.30 35 ASP A C 17
ATOM 22568 O O . ASP A 1 22 ? 10.899 -29.224 25.062 1.00 54.44 35 ASP A O 17
ATOM 22577 N N . ARG A 1 23 ? 9.227 -28.469 26.312 1.00 0.24 36 ARG A N 17
ATOM 22578 C CA . ARG A 1 23 ? 9.998 -27.765 27.276 1.00 52.12 36 ARG A CA 17
ATOM 22579 C C . ARG A 1 23 ? 10.552 -28.730 28.321 1.00 35.51 36 ARG A C 17
ATOM 22580 O O . ARG A 1 23 ? 11.756 -28.936 28.407 1.00 74.55 36 ARG A O 17
ATOM 22601 N N . GLY A 1 24 ? 9.668 -29.363 29.063 1.00 62.24 37 GLY A N 17
ATOM 22602 C CA . GLY A 1 24 ? 10.104 -30.188 30.163 1.00 3.21 37 GLY A CA 17
ATOM 22603 C C . GLY A 1 24 ? 10.156 -31.665 29.867 1.00 40.41 37 GLY A C 17
ATOM 22604 O O . GLY A 1 24 ? 11.116 -32.324 30.229 1.00 24.43 37 GLY A O 17
ATOM 22608 N N . LEU A 1 25 ? 9.146 -32.198 29.198 1.00 31.44 38 LEU A N 17
ATOM 22609 C CA . LEU A 1 25 ? 9.103 -33.643 28.962 1.00 13.41 38 LEU A CA 17
ATOM 22610 C C . LEU A 1 25 ? 10.125 -34.082 27.923 1.00 54.24 38 LEU A C 17
ATOM 22611 O O . LEU A 1 25 ? 10.595 -35.222 27.940 1.00 53.53 38 LEU A O 17
ATOM 22627 N N . SER A 1 26 ? 10.501 -33.179 27.057 1.00 71.41 39 SER A N 17
ATOM 22628 C CA . SER A 1 26 ? 11.492 -33.467 26.080 1.00 40.41 39 SER A CA 17
ATOM 22629 C C . SER A 1 26 ? 12.861 -33.129 26.610 1.00 63.42 39 SER A C 17
ATOM 22630 O O . SER A 1 26 ? 13.392 -32.042 26.407 1.00 1.40 39 SER A O 17
ATOM 22638 N N . ARG A 1 27 ? 13.358 -34.036 27.396 1.00 54.20 40 ARG A N 17
ATOM 22639 C CA . ARG A 1 27 ? 14.708 -33.971 27.927 1.00 71.31 40 ARG A CA 17
ATOM 22640 C C . ARG A 1 27 ? 15.641 -34.776 27.058 1.00 43.52 40 ARG A C 17
ATOM 22641 O O . ARG A 1 27 ? 16.798 -35.010 27.397 1.00 63.24 40 ARG A O 17
ATOM 22662 N N . MET A 1 28 ? 15.111 -35.165 25.926 1.00 43.50 41 MET A N 17
ATOM 22663 C CA . MET A 1 28 ? 15.805 -35.892 24.895 1.00 63.43 41 MET A CA 17
ATOM 22664 C C . MET A 1 28 ? 16.946 -35.065 24.334 1.00 13.23 41 MET A C 17
ATOM 22665 O O . MET A 1 28 ? 16.950 -33.829 24.419 1.00 52.44 41 MET A O 17
ATOM 22679 N N . CYS A 1 29 ? 17.906 -35.738 23.808 1.00 22.31 42 CYS A N 17
ATOM 22680 C CA . CYS A 1 29 ? 19.068 -35.120 23.271 1.00 61.23 42 CYS A CA 17
ATOM 22681 C C . CYS A 1 29 ? 18.737 -34.522 21.915 1.00 4.13 42 CYS A C 17
ATOM 22682 O O . CYS A 1 29 ? 18.168 -35.211 21.051 1.00 45.31 42 CYS A O 17
ATOM 22689 N N . CYS A 1 30 ? 19.059 -33.264 21.725 1.00 20.43 43 CYS A N 17
ATOM 22690 C CA . CYS A 1 30 ? 18.842 -32.638 20.460 1.00 61.35 43 CYS A CA 17
ATOM 22691 C C . CYS A 1 30 ? 19.987 -32.992 19.513 1.00 15.43 43 CYS A C 17
ATOM 22692 O O . CYS A 1 30 ? 21.168 -32.702 19.780 1.00 32.33 43 CYS A O 17
ATOM 22699 N N . VAL A 1 31 ? 19.641 -33.694 18.460 1.00 72.22 44 VAL A N 17
ATOM 22700 C CA . VAL A 1 31 ? 20.585 -34.187 17.491 1.00 3.24 44 VAL A CA 17
ATOM 22701 C C . VAL A 1 31 ? 20.621 -33.257 16.292 1.00 3.40 44 VAL A C 17
ATOM 22702 O O . VAL A 1 31 ? 19.565 -32.963 15.674 1.00 71.10 44 VAL A O 17
ATOM 22715 N N . TYR A 1 32 ? 21.817 -32.787 15.993 1.00 2.45 45 TYR A N 17
ATOM 22716 C CA . TYR A 1 32 ? 22.079 -31.853 14.921 1.00 62.25 45 TYR A CA 17
ATOM 22717 C C . TYR A 1 32 ? 22.987 -32.476 13.864 1.00 42.44 45 TYR A C 17
ATOM 22718 O O . TYR A 1 32 ? 23.718 -33.446 14.134 1.00 23.20 45 TYR A O 17
ATOM 22736 N N . LYS A 1 33 ? 22.929 -31.937 12.673 1.00 0.12 46 LYS A N 17
ATOM 22737 C CA . LYS A 1 33 ? 23.828 -32.321 11.622 1.00 40.32 46 LYS A CA 17
ATOM 22738 C C . LYS A 1 33 ? 24.765 -31.155 11.410 1.00 40.23 46 LYS A C 17
ATOM 22739 O O . LYS A 1 33 ? 24.333 -29.992 11.425 1.00 43.52 46 LYS A O 17
ATOM 22758 N N . ILE A 1 34 ? 26.010 -31.445 11.260 1.00 23.31 47 ILE A N 17
ATOM 22759 C CA . ILE A 1 34 ? 27.007 -30.455 11.036 1.00 14.10 47 ILE A CA 17
ATOM 22760 C C . ILE A 1 34 ? 27.223 -30.321 9.572 1.00 73.10 47 ILE A C 17
ATOM 22761 O O . ILE A 1 34 ? 27.617 -31.292 8.892 1.00 4.12 47 ILE A O 17
ATOM 22777 N N . HIS A 1 35 ? 26.925 -29.171 9.089 1.00 21.34 48 HIS A N 17
ATOM 22778 C CA . HIS A 1 35 ? 27.135 -28.826 7.719 1.00 14.05 48 HIS A CA 17
ATOM 22779 C C . HIS A 1 35 ? 28.268 -27.814 7.682 1.00 43.24 48 HIS A C 17
ATOM 22780 O O . HIS A 1 35 ? 28.390 -26.991 8.605 1.00 73.12 48 HIS A O 17
ATOM 22794 N N . PRO A 1 36 ? 29.120 -27.841 6.658 1.00 32.05 49 PRO A N 17
ATOM 22795 C CA . PRO A 1 36 ? 29.033 -28.782 5.554 1.00 70.02 49 PRO A CA 17
ATOM 22796 C C . PRO A 1 36 ? 29.674 -30.121 5.879 1.00 14.52 49 PRO A C 17
ATOM 22797 O O . PRO A 1 36 ? 30.354 -30.275 6.900 1.00 72.31 49 PRO A O 17
ATOM 22808 N N . GLY A 1 37 ? 29.434 -31.077 5.041 1.00 13.04 50 GLY A N 17
ATOM 22809 C CA . GLY A 1 37 ? 29.972 -32.399 5.245 1.00 22.23 50 GLY A CA 17
ATOM 22810 C C . GLY A 1 37 ? 28.886 -33.364 5.623 1.00 52.34 50 GLY A C 17
ATOM 22811 O O . GLY A 1 37 ? 28.618 -34.320 4.901 1.00 31.05 50 GLY A O 17
ATOM 22815 N N . GLY A 1 38 ? 28.243 -33.099 6.735 1.00 50.53 51 GLY A N 17
ATOM 22816 C CA . GLY A 1 38 ? 27.153 -33.920 7.174 1.00 53.14 51 GLY A CA 17
ATOM 22817 C C . GLY A 1 38 ? 27.536 -34.809 8.327 1.00 62.43 51 GLY A C 17
ATOM 22818 O O . GLY A 1 38 ? 27.363 -36.022 8.264 1.00 61.31 51 GLY A O 17
ATOM 22822 N N . ASN A 1 39 ? 28.067 -34.225 9.369 1.00 45.21 52 ASN A N 17
ATOM 22823 C CA . ASN A 1 39 ? 28.453 -35.006 10.560 1.00 12.13 52 ASN A CA 17
ATOM 22824 C C . ASN A 1 39 ? 27.305 -34.997 11.561 1.00 35.41 52 ASN A C 17
ATOM 22825 O O . ASN A 1 39 ? 26.636 -33.997 11.701 1.00 13.22 52 ASN A O 17
ATOM 22836 N N . ILE A 1 40 ? 27.058 -36.086 12.237 1.00 32.32 53 ILE A N 17
ATOM 22837 C CA . ILE A 1 40 ? 25.988 -36.110 13.221 1.00 72.02 53 ILE A CA 17
ATOM 22838 C C . ILE A 1 40 ? 26.552 -35.791 14.614 1.00 5.40 53 ILE A C 17
ATOM 22839 O O . ILE A 1 40 ? 27.407 -36.529 15.133 1.00 22.21 53 ILE A O 17
ATOM 22855 N N . TRP A 1 41 ? 26.093 -34.703 15.201 1.00 60.52 54 TRP A N 17
ATOM 22856 C CA . TRP A 1 41 ? 26.554 -34.277 16.508 1.00 34.32 54 TRP A CA 17
ATOM 22857 C C . TRP A 1 41 ? 25.341 -34.032 17.395 1.00 13.31 54 TRP A C 17
ATOM 22858 O O . TRP A 1 41 ? 24.430 -33.280 17.041 1.00 75.13 54 TRP A O 17
ATOM 22879 N N . SER A 1 42 ? 25.319 -34.687 18.506 1.00 4.43 55 SER A N 17
ATOM 22880 C CA . SER A 1 42 ? 24.227 -34.624 19.419 1.00 30.35 55 SER A CA 17
ATOM 22881 C C . SER A 1 42 ? 24.619 -33.881 20.695 1.00 35.31 55 SER A C 17
ATOM 22882 O O . SER A 1 42 ? 25.800 -33.826 21.054 1.00 23.34 55 SER A O 17
ATOM 22890 N N . THR A 1 43 ? 23.650 -33.277 21.336 1.00 32.22 56 THR A N 17
ATOM 22891 C CA . THR A 1 43 ? 23.850 -32.649 22.619 1.00 51.42 56 THR A CA 17
ATOM 22892 C C . THR A 1 43 ? 22.535 -32.722 23.380 1.00 62.22 56 THR A C 17
ATOM 22893 O O . THR A 1 43 ? 21.477 -32.731 22.770 1.00 21.22 56 THR A O 17
ATOM 22904 N N . LYS A 1 44 ? 22.591 -32.820 24.663 1.00 4.44 57 LYS A N 17
ATOM 22905 C CA . LYS A 1 44 ? 21.399 -32.954 25.450 1.00 64.44 57 LYS A CA 17
ATOM 22906 C C . LYS A 1 44 ? 21.190 -31.654 26.159 1.00 53.21 57 LYS A C 17
ATOM 22907 O O . LYS A 1 44 ? 22.131 -31.121 26.745 1.00 54.15 57 LYS A O 17
ATOM 22926 N N . LYS A 1 45 ? 20.000 -31.097 26.066 1.00 60.40 58 LYS A N 17
ATOM 22927 C CA . LYS A 1 45 ? 19.759 -29.847 26.734 1.00 10.21 58 LYS A CA 17
ATOM 22928 C C . LYS A 1 45 ? 20.017 -29.953 28.232 1.00 31.10 58 LYS A C 17
ATOM 22929 O O . LYS A 1 45 ? 19.590 -30.910 28.889 1.00 22.01 58 LYS A O 17
ATOM 22948 N N . GLY A 1 46 ? 20.789 -29.037 28.734 1.00 5.24 59 GLY A N 17
ATOM 22949 C CA . GLY A 1 46 ? 21.145 -29.060 30.118 1.00 30.34 59 GLY A CA 17
ATOM 22950 C C . GLY A 1 46 ? 22.578 -29.515 30.339 1.00 11.30 59 GLY A C 17
ATOM 22951 O O . GLY A 1 46 ? 23.121 -29.336 31.439 1.00 54.24 59 GLY A O 17
ATOM 22955 N N . GLU A 1 47 ? 23.202 -30.112 29.327 1.00 65.04 60 GLU A N 17
ATOM 22956 C CA . GLU A 1 47 ? 24.589 -30.504 29.460 1.00 2.25 60 GLU A CA 17
ATOM 22957 C C . GLU A 1 47 ? 25.491 -29.707 28.548 1.00 23.42 60 GLU A C 17
ATOM 22958 O O . GLU A 1 47 ? 25.083 -29.255 27.469 1.00 52.21 60 GLU A O 17
ATOM 22970 N N . GLN A 1 48 ? 26.675 -29.451 29.030 1.00 45.34 61 GLN A N 17
ATOM 22971 C CA . GLN A 1 48 ? 27.655 -28.717 28.296 1.00 64.25 61 GLN A CA 17
ATOM 22972 C C . GLN A 1 48 ? 28.507 -29.690 27.521 1.00 10.43 61 GLN A C 17
ATOM 22973 O O . GLN A 1 48 ? 28.939 -30.732 28.055 1.00 2.43 61 GLN A O 17
ATOM 22987 N N . ALA A 1 49 ? 28.762 -29.368 26.304 1.00 41.31 62 ALA A N 17
ATOM 22988 C CA . ALA A 1 49 ? 29.465 -30.228 25.421 1.00 32.13 62 ALA A CA 17
ATOM 22989 C C . ALA A 1 49 ? 30.592 -29.495 24.750 1.00 4.30 62 ALA A C 17
ATOM 22990 O O . ALA A 1 49 ? 30.726 -28.275 24.870 1.00 31.41 62 ALA A O 17
ATOM 22997 N N . TRP A 1 50 ? 31.407 -30.231 24.092 1.00 10.30 63 TRP A N 17
ATOM 22998 C CA . TRP A 1 50 ? 32.469 -29.694 23.330 1.00 14.21 63 TRP A CA 17
ATOM 22999 C C . TRP A 1 50 ? 32.317 -30.157 21.921 1.00 70.15 63 TRP A C 17
ATOM 23000 O O . TRP A 1 50 ? 32.143 -31.362 21.663 1.00 62.42 63 TRP A O 17
ATOM 23021 N N . PHE A 1 51 ? 32.345 -29.231 21.017 1.00 53.42 64 PHE A N 17
ATOM 23022 C CA . PHE A 1 51 ? 32.236 -29.547 19.637 1.00 55.32 64 PHE A CA 17
ATOM 23023 C C . PHE A 1 51 ? 33.583 -29.974 19.167 1.00 64.02 64 PHE A C 17
ATOM 23024 O O . PHE A 1 51 ? 34.551 -29.215 19.241 1.00 32.32 64 PHE A O 17
ATOM 23041 N N . ARG A 1 52 ? 33.652 -31.184 18.728 1.00 62.43 65 ARG A N 17
ATOM 23042 C CA . ARG A 1 52 ? 34.890 -31.777 18.361 1.00 62.41 65 ARG A CA 17
ATOM 23043 C C . ARG A 1 52 ? 35.116 -31.579 16.891 1.00 24.14 65 ARG A C 17
ATOM 23044 O O . ARG A 1 52 ? 34.477 -32.215 16.062 1.00 0.20 65 ARG A O 17
ATOM 23065 N N . ARG A 1 53 ? 35.979 -30.690 16.571 1.00 54.31 66 ARG A N 17
ATOM 23066 C CA . ARG A 1 53 ? 36.333 -30.444 15.221 1.00 62.11 66 ARG A CA 17
ATOM 23067 C C . ARG A 1 53 ? 37.591 -31.274 14.961 1.00 31.30 66 ARG A C 17
ATOM 23068 O O . ARG A 1 53 ? 38.184 -31.782 15.915 1.00 32.42 66 ARG A O 17
ATOM 23089 N N . ARG A 1 54 ? 37.956 -31.431 13.707 1.00 44.04 67 ARG A N 17
ATOM 23090 C CA . ARG A 1 54 ? 39.136 -32.188 13.275 1.00 0.43 67 ARG A CA 17
ATOM 23091 C C . ARG A 1 54 ? 40.371 -32.031 14.188 1.00 72.51 67 ARG A C 17
ATOM 23092 O O . ARG A 1 54 ? 40.944 -33.025 14.623 1.00 45.04 67 ARG A O 17
ATOM 23113 N N . PHE A 1 55 ? 40.749 -30.813 14.510 1.00 14.14 68 PHE A N 17
ATOM 23114 C CA . PHE A 1 55 ? 41.915 -30.593 15.376 1.00 22.11 68 PHE A CA 17
ATOM 23115 C C . PHE A 1 55 ? 41.617 -29.554 16.462 1.00 35.11 68 PHE A C 17
ATOM 23116 O O . PHE A 1 55 ? 42.535 -28.996 17.072 1.00 22.42 68 PHE A O 17
ATOM 23133 N N . SER A 1 56 ? 40.348 -29.328 16.740 1.00 13.41 69 SER A N 17
ATOM 23134 C CA . SER A 1 56 ? 39.955 -28.302 17.695 1.00 72.53 69 SER A CA 17
ATOM 23135 C C . SER A 1 56 ? 38.723 -28.760 18.490 1.00 42.24 69 SER A C 17
ATOM 23136 O O . SER A 1 56 ? 37.995 -29.650 18.053 1.00 33.32 69 SER A O 17
ATOM 23144 N N . LYS A 1 57 ? 38.494 -28.164 19.639 1.00 4.32 70 LYS A N 17
ATOM 23145 C CA . LYS A 1 57 ? 37.322 -28.451 20.440 1.00 14.11 70 LYS A CA 17
ATOM 23146 C C . LYS A 1 57 ? 36.723 -27.155 20.962 1.00 51.11 70 LYS A C 17
ATOM 23147 O O . LYS A 1 57 ? 37.449 -26.223 21.305 1.00 64.44 70 LYS A O 17
ATOM 23166 N N . TYR A 1 58 ? 35.420 -27.061 20.954 1.00 44.52 71 TYR A N 17
ATOM 23167 C CA . TYR A 1 58 ? 34.759 -25.818 21.329 1.00 14.43 71 TYR A CA 17
ATOM 23168 C C . TYR A 1 58 ? 33.694 -26.045 22.385 1.00 53.22 71 TYR A C 17
ATOM 23169 O O . TYR A 1 58 ? 32.757 -26.803 22.166 1.00 20.23 71 TYR A O 17
ATOM 23187 N N . GLU A 1 59 ? 33.864 -25.404 23.524 1.00 74.13 72 GLU A N 17
ATOM 23188 C CA . GLU A 1 59 ? 32.907 -25.486 24.622 1.00 11.24 72 GLU A CA 17
ATOM 23189 C C . GLU A 1 59 ? 31.602 -24.773 24.301 1.00 1.31 72 GLU A C 17
ATOM 23190 O O . GLU A 1 59 ? 31.585 -23.575 23.938 1.00 10.43 72 GLU A O 17
ATOM 23202 N N . VAL A 1 60 ? 30.525 -25.504 24.415 1.00 54.10 73 VAL A N 17
ATOM 23203 C CA . VAL A 1 60 ? 29.212 -25.015 24.130 1.00 11.34 73 VAL A CA 17
ATOM 23204 C C . VAL A 1 60 ? 28.201 -25.739 25.015 1.00 62.31 73 VAL A C 17
ATOM 23205 O O . VAL A 1 60 ? 28.431 -26.850 25.422 1.00 62.34 73 VAL A O 17
ATOM 23218 N N . MET A 1 61 ? 27.128 -25.102 25.348 1.00 3.42 74 MET A N 17
ATOM 23219 C CA . MET A 1 61 ? 26.095 -25.778 26.106 1.00 50.13 74 MET A CA 17
ATOM 23220 C C . MET A 1 61 ? 24.748 -25.595 25.449 1.00 22.13 74 MET A C 17
ATOM 23221 O O . MET A 1 61 ? 24.450 -24.511 24.917 1.00 0.14 74 MET A O 17
ATOM 23235 N N . ALA A 1 62 ? 23.969 -26.648 25.430 1.00 21.02 75 ALA A N 17
ATOM 23236 C CA . ALA A 1 62 ? 22.630 -26.600 24.900 1.00 11.31 75 ALA A CA 17
ATOM 23237 C C . ALA A 1 62 ? 21.693 -26.195 26.022 1.00 20.13 75 ALA A C 17
ATOM 23238 O O . ALA A 1 62 ? 21.556 -26.925 27.015 1.00 21.05 75 ALA A O 17
ATOM 23245 N N . TYR A 1 63 ? 21.094 -25.017 25.910 1.00 3.43 76 TYR A N 17
ATOM 23246 C CA . TYR A 1 63 ? 20.123 -24.571 26.906 1.00 72.33 76 TYR A CA 17
ATOM 23247 C C . TYR A 1 63 ? 18.840 -25.375 26.803 1.00 10.41 76 TYR A C 17
ATOM 23248 O O . TYR A 1 63 ? 18.713 -26.190 25.915 1.00 11.35 76 TYR A O 17
ATOM 23266 N N . ASP A 1 64 ? 17.884 -25.115 27.675 1.00 53.30 77 ASP A N 17
ATOM 23267 C CA . ASP A 1 64 ? 16.668 -25.951 27.811 1.00 53.14 77 ASP A CA 17
ATOM 23268 C C . ASP A 1 64 ? 15.850 -26.098 26.508 1.00 42.12 77 ASP A C 17
ATOM 23269 O O . ASP A 1 64 ? 15.214 -27.134 26.281 1.00 53.14 77 ASP A O 17
ATOM 23278 N N . ARG A 1 65 ? 15.895 -25.094 25.642 1.00 64.35 78 ARG A N 17
ATOM 23279 C CA . ARG A 1 65 ? 15.172 -25.158 24.362 1.00 64.11 78 ARG A CA 17
ATOM 23280 C C . ARG A 1 65 ? 16.095 -25.731 23.247 1.00 4.51 78 ARG A C 17
ATOM 23281 O O . ARG A 1 65 ? 15.702 -25.852 22.092 1.00 44.24 78 ARG A O 17
ATOM 23302 N N . CYS A 1 66 ? 17.313 -26.092 23.638 1.00 10.12 79 CYS A N 17
ATOM 23303 C CA . CYS A 1 66 ? 18.367 -26.642 22.762 1.00 31.14 79 CYS A CA 17
ATOM 23304 C C . CYS A 1 66 ? 19.092 -25.589 21.934 1.00 31.31 79 CYS A C 17
ATOM 23305 O O . CYS A 1 66 ? 19.861 -25.917 21.024 1.00 72.42 79 CYS A O 17
ATOM 23312 N N . ASN A 1 67 ? 18.896 -24.331 22.275 1.00 30.41 80 ASN A N 17
ATOM 23313 C CA . ASN A 1 67 ? 19.649 -23.258 21.644 1.00 24.04 80 ASN A CA 17
ATOM 23314 C C . ASN A 1 67 ? 21.046 -23.280 22.251 1.00 74.14 80 ASN A C 17
ATOM 23315 O O . ASN A 1 67 ? 21.182 -23.301 23.491 1.00 73.21 80 ASN A O 17
ATOM 23326 N N . LEU A 1 68 ? 22.064 -23.317 21.422 1.00 41.25 81 LEU A N 17
ATOM 23327 C CA . LEU A 1 68 ? 23.403 -23.471 21.921 1.00 32.31 81 LEU A CA 17
ATOM 23328 C C . LEU A 1 68 ? 24.086 -22.172 22.215 1.00 24.20 81 LEU A C 17
ATOM 23329 O O . LEU A 1 68 ? 23.925 -21.175 21.503 1.00 64.53 81 LEU A O 17
ATOM 23345 N N . GLU A 1 69 ? 24.867 -22.206 23.250 1.00 11.12 82 GLU A N 17
ATOM 23346 C CA . GLU A 1 69 ? 25.621 -21.062 23.687 1.00 13.25 82 GLU A CA 17
ATOM 23347 C C . GLU A 1 69 ? 27.075 -21.436 23.701 1.00 62.15 82 GLU A C 17
ATOM 23348 O O . GLU A 1 69 ? 27.506 -22.281 24.518 1.00 72.13 82 GLU A O 17
ATOM 23360 N N . TRP A 1 70 ? 27.812 -20.867 22.810 1.00 45.50 83 TRP A N 17
ATOM 23361 C CA . TRP A 1 70 ? 29.217 -21.132 22.712 1.00 60.33 83 TRP A CA 17
ATOM 23362 C C . TRP A 1 70 ? 29.959 -20.231 23.647 1.00 15.41 83 TRP A C 17
ATOM 23363 O O . TRP A 1 70 ? 29.606 -19.053 23.811 1.00 24.14 83 TRP A O 17
ATOM 23384 N N . GLY A 1 71 ? 30.917 -20.793 24.319 1.00 62.32 84 GLY A N 17
ATOM 23385 C CA . GLY A 1 71 ? 31.756 -20.026 25.197 1.00 11.05 84 GLY A CA 17
ATOM 23386 C C . GLY A 1 71 ? 32.744 -19.156 24.433 1.00 52.12 84 GLY A C 17
ATOM 23387 O O . GLY A 1 71 ? 32.538 -18.835 23.265 1.00 22.45 84 GLY A O 17
ATOM 23391 N N . PHE A 1 72 ? 33.832 -18.822 25.075 1.00 34.15 85 PHE A N 17
ATOM 23392 C CA . PHE A 1 72 ? 34.863 -17.966 24.507 1.00 25.31 85 PHE A CA 17
ATOM 23393 C C . PHE A 1 72 ? 35.743 -18.747 23.532 1.00 72.02 85 PHE A C 17
ATOM 23394 O O . PHE A 1 72 ? 36.632 -18.190 22.896 1.00 44.42 85 PHE A O 17
ATOM 23411 N N . SER A 1 73 ? 35.464 -20.030 23.451 1.00 15.03 86 SER A N 17
ATOM 23412 C CA . SER A 1 73 ? 36.155 -21.005 22.605 1.00 71.31 86 SER A CA 17
ATOM 23413 C C . SER A 1 73 ? 36.496 -20.480 21.209 1.00 62.31 86 SER A C 17
ATOM 23414 O O . SER A 1 73 ? 37.603 -20.719 20.698 1.00 61.31 86 SER A O 17
ATOM 23422 N N . GLY A 1 74 ? 35.567 -19.783 20.598 1.00 44.34 87 GLY A N 17
ATOM 23423 C CA . GLY A 1 74 ? 35.872 -19.182 19.317 1.00 42.01 87 GLY A CA 17
ATOM 23424 C C . GLY A 1 74 ? 35.423 -20.021 18.159 1.00 64.22 87 GLY A C 17
ATOM 23425 O O . GLY A 1 74 ? 36.166 -20.183 17.191 1.00 74.11 87 GLY A O 17
ATOM 23429 N N . LYS A 1 75 ? 34.243 -20.604 18.277 1.00 63.02 88 LYS A N 17
ATOM 23430 C CA . LYS A 1 75 ? 33.706 -21.470 17.251 1.00 4.44 88 LYS A CA 17
ATOM 23431 C C . LYS A 1 75 ? 33.617 -20.799 15.874 1.00 73.25 88 LYS A C 17
ATOM 23432 O O . LYS A 1 75 ? 33.162 -19.653 15.747 1.00 61.32 88 LYS A O 17
ATOM 23451 N N . PRO A 1 76 ? 34.080 -21.507 14.837 1.00 24.54 89 PRO A N 17
ATOM 23452 C CA . PRO A 1 76 ? 34.101 -20.996 13.488 1.00 2.53 89 PRO A CA 17
ATOM 23453 C C . PRO A 1 76 ? 32.727 -20.642 12.945 1.00 0.02 89 PRO A C 17
ATOM 23454 O O . PRO A 1 76 ? 31.743 -21.414 13.079 1.00 1.14 89 PRO A O 17
ATOM 23465 N N . ARG A 1 77 ? 32.646 -19.461 12.400 1.00 33.45 90 ARG A N 17
ATOM 23466 C CA . ARG A 1 77 ? 31.484 -19.030 11.691 1.00 32.31 90 ARG A CA 17
ATOM 23467 C C . ARG A 1 77 ? 31.584 -19.620 10.299 1.00 23.22 90 ARG A C 17
ATOM 23468 O O . ARG A 1 77 ? 32.689 -19.765 9.774 1.00 20.05 90 ARG A O 17
ATOM 23489 N N . GLY A 1 78 ? 30.485 -20.005 9.733 1.00 34.44 91 GLY A N 17
ATOM 23490 C CA . GLY A 1 78 ? 30.518 -20.590 8.418 1.00 71.34 91 GLY A CA 17
ATOM 23491 C C . GLY A 1 78 ? 30.114 -22.036 8.453 1.00 54.22 91 GLY A C 17
ATOM 23492 O O . GLY A 1 78 ? 30.041 -22.704 7.419 1.00 33.33 91 GLY A O 17
ATOM 23496 N N . LEU A 1 79 ? 29.897 -22.531 9.643 1.00 3.03 92 LEU A N 17
ATOM 23497 C CA . LEU A 1 79 ? 29.369 -23.855 9.827 1.00 22.22 92 LEU A CA 17
ATOM 23498 C C . LEU A 1 79 ? 27.893 -23.726 10.014 1.00 70.52 92 LEU A C 17
ATOM 23499 O O . LEU A 1 79 ? 27.393 -22.630 10.307 1.00 44.15 92 LEU A O 17
ATOM 23515 N N . THR A 1 80 ? 27.208 -24.779 9.867 1.00 43.14 93 THR A N 17
ATOM 23516 C CA . THR A 1 80 ? 25.809 -24.774 10.069 1.00 53.20 93 THR A CA 17
ATOM 23517 C C . THR A 1 80 ? 25.431 -25.976 10.902 1.00 60.31 93 THR A C 17
ATOM 23518 O O . THR A 1 80 ? 25.758 -27.112 10.558 1.00 14.32 93 THR A O 17
ATOM 23529 N N . PHE A 1 81 ? 24.827 -25.717 12.021 1.00 42.25 94 PHE A N 17
ATOM 23530 C CA . PHE A 1 81 ? 24.357 -26.756 12.881 1.00 54.21 94 PHE A CA 17
ATOM 23531 C C . PHE A 1 81 ? 22.886 -26.878 12.640 1.00 3.10 94 PHE A C 17
ATOM 23532 O O . PHE A 1 81 ? 22.104 -26.024 13.070 1.00 23.03 94 PHE A O 17
ATOM 23549 N N . GLU A 1 82 ? 22.506 -27.890 11.925 1.00 42.34 95 GLU A N 17
ATOM 23550 C CA . GLU A 1 82 ? 21.143 -28.038 11.558 1.00 51.21 95 GLU A CA 17
ATOM 23551 C C . GLU A 1 82 ? 20.464 -28.998 12.497 1.00 2.34 95 GLU A C 17
ATOM 23552 O O . GLU A 1 82 ? 20.895 -30.139 12.637 1.00 30.44 95 GLU A O 17
ATOM 23564 N N . PHE A 1 83 ? 19.446 -28.519 13.171 1.00 1.42 96 PHE A N 17
ATOM 23565 C CA . PHE A 1 83 ? 18.698 -29.311 14.120 1.00 2.21 96 PHE A CA 17
ATOM 23566 C C . PHE A 1 83 ? 17.986 -30.399 13.336 1.00 11.33 96 PHE A C 17
ATOM 23567 O O . PHE A 1 83 ? 17.191 -30.105 12.459 1.00 31.23 96 PHE A O 17
ATOM 23584 N N . LEU A 1 84 ? 18.290 -31.626 13.622 1.00 42.42 97 LEU A N 17
ATOM 23585 C CA . LEU A 1 84 ? 17.656 -32.705 12.931 1.00 32.31 97 LEU A CA 17
ATOM 23586 C C . LEU A 1 84 ? 16.467 -33.205 13.704 1.00 34.04 97 LEU A C 17
ATOM 23587 O O . LEU A 1 84 ? 15.315 -33.044 13.268 1.00 20.22 97 LEU A O 17
ATOM 23603 N N . TRP A 1 85 ? 16.730 -33.753 14.875 1.00 23.43 98 TRP A N 17
ATOM 23604 C CA . TRP A 1 85 ? 15.673 -34.407 15.647 1.00 31.52 98 TRP A CA 17
ATOM 23605 C C . TRP A 1 85 ? 16.034 -34.534 17.110 1.00 30.52 98 TRP A C 17
ATOM 23606 O O . TRP A 1 85 ? 17.143 -34.180 17.523 1.00 40.41 98 TRP A O 17
ATOM 23627 N N . ASP A 1 86 ? 15.099 -35.030 17.878 1.00 24.22 99 ASP A N 17
ATOM 23628 C CA . ASP A 1 86 ? 15.310 -35.301 19.278 1.00 74.55 99 ASP A CA 17
ATOM 23629 C C . ASP A 1 86 ? 15.364 -36.798 19.423 1.00 55.35 99 ASP A C 17
ATOM 23630 O O . ASP A 1 86 ? 14.664 -37.519 18.702 1.00 71.34 99 ASP A O 17
ATOM 23639 N N . LYS A 1 87 ? 16.214 -37.276 20.266 1.00 4.04 100 LYS A N 17
ATOM 23640 C CA . LYS A 1 87 ? 16.318 -38.686 20.507 1.00 61.32 100 LYS A CA 17
ATOM 23641 C C . LYS A 1 87 ? 16.819 -38.878 21.913 1.00 63.33 100 LYS A C 17
ATOM 23642 O O . LYS A 1 87 ? 17.582 -38.054 22.405 1.00 23.30 100 LYS A O 17
ATOM 23661 N N . GLU A 1 88 ? 16.388 -39.918 22.572 1.00 51.33 101 GLU A N 17
ATOM 23662 C CA . GLU A 1 88 ? 16.745 -40.108 23.961 1.00 70.34 101 GLU A CA 17
ATOM 23663 C C . GLU A 1 88 ? 18.164 -40.635 24.110 1.00 72.11 101 GLU A C 17
ATOM 23664 O O . GLU A 1 88 ? 18.763 -41.170 23.147 1.00 42.23 101 GLU A O 17
ATOM 23676 N N . ALA A 1 89 ? 18.702 -40.483 25.289 1.00 73.54 102 ALA A N 17
ATOM 23677 C CA . ALA A 1 89 ? 20.036 -40.931 25.573 1.00 22.24 102 ALA A CA 17
ATOM 23678 C C . ALA A 1 89 ? 20.034 -42.422 25.841 1.00 74.34 102 ALA A C 17
ATOM 23679 O O . ALA A 1 89 ? 18.961 -43.058 25.949 1.00 1.14 102 ALA A O 17
ATOM 23686 N N . ALA A 1 90 ? 21.205 -42.977 25.929 1.00 64.03 103 ALA A N 17
ATOM 23687 C CA . ALA A 1 90 ? 21.379 -44.360 26.249 1.00 11.00 103 ALA A CA 17
ATOM 23688 C C . ALA A 1 90 ? 21.087 -44.581 27.737 1.00 62.24 103 ALA A C 17
ATOM 23689 O O . ALA A 1 90 ? 20.849 -43.614 28.494 1.00 32.43 103 ALA A O 17
ATOM 23696 N N . ALA A 1 91 ? 21.153 -45.818 28.173 1.00 64.22 104 ALA A N 17
ATOM 23697 C CA . ALA A 1 91 ? 20.834 -46.177 29.552 1.00 62.13 104 ALA A CA 17
ATOM 23698 C C . ALA A 1 91 ? 21.884 -45.668 30.541 1.00 23.43 104 ALA A C 17
ATOM 23699 O O . ALA A 1 91 ? 21.691 -45.718 31.758 1.00 13.21 104 ALA A O 17
ATOM 23706 N N . ASP A 1 92 ? 22.986 -45.203 30.016 1.00 62.40 105 ASP A N 17
ATOM 23707 C CA . ASP A 1 92 ? 24.051 -44.627 30.823 1.00 3.34 105 ASP A CA 17
ATOM 23708 C C . ASP A 1 92 ? 23.945 -43.106 30.835 1.00 62.41 105 ASP A C 17
ATOM 23709 O O . ASP A 1 92 ? 24.633 -42.426 31.596 1.00 44.41 105 ASP A O 17
ATOM 23718 N N . GLY A 1 93 ? 23.094 -42.581 29.981 1.00 71.42 106 GLY A N 17
ATOM 23719 C CA . GLY A 1 93 ? 22.885 -41.165 29.923 1.00 4.54 106 GLY A CA 17
ATOM 23720 C C . GLY A 1 93 ? 23.676 -40.480 28.827 1.00 31.51 106 GLY A C 17
ATOM 23721 O O . GLY A 1 93 ? 23.767 -39.258 28.823 1.00 11.10 106 GLY A O 17
ATOM 23725 N N . THR A 1 94 ? 24.254 -41.243 27.912 1.00 1.42 107 THR A N 17
ATOM 23726 C CA . THR A 1 94 ? 25.005 -40.645 26.816 1.00 33.32 107 THR A CA 17
ATOM 23727 C C . THR A 1 94 ? 24.137 -40.539 25.570 1.00 72.11 107 THR A C 17
ATOM 23728 O O . THR A 1 94 ? 23.319 -41.417 25.302 1.00 20.42 107 THR A O 17
ATOM 23739 N N . CYS A 1 95 ? 24.293 -39.479 24.844 1.00 64.35 108 CYS A N 17
ATOM 23740 C CA . CYS A 1 95 ? 23.545 -39.267 23.637 1.00 3.32 108 CYS A CA 17
ATOM 23741 C C . CYS A 1 95 ? 24.425 -39.631 22.449 1.00 44.23 108 CYS A C 17
ATOM 23742 O O . CYS A 1 95 ? 24.973 -38.725 21.787 1.00 3.04 108 CYS A O 17
ATOM 23750 N N . ASN A 1 5 ? 18.152 -68.081 31.896 1.00 1.00 18 ASN A N 18
ATOM 23751 C CA . ASN A 1 5 ? 18.060 -68.668 33.229 1.00 64.21 18 ASN A CA 18
ATOM 23752 C C . ASN A 1 5 ? 16.643 -68.572 33.715 1.00 11.41 18 ASN A C 18
ATOM 23753 O O . ASN A 1 5 ? 15.808 -67.931 33.075 1.00 73.04 18 ASN A O 18
ATOM 23764 N N . ASN A 1 6 ? 16.368 -69.184 34.838 1.00 13.41 19 ASN A N 18
ATOM 23765 C CA . ASN A 1 6 ? 15.037 -69.163 35.417 1.00 45.21 19 ASN A CA 18
ATOM 23766 C C . ASN A 1 6 ? 14.938 -67.998 36.360 1.00 40.15 19 ASN A C 18
ATOM 23767 O O . ASN A 1 6 ? 15.943 -67.629 36.984 1.00 31.04 19 ASN A O 18
ATOM 23778 N N . VAL A 1 7 ? 13.746 -67.410 36.441 1.00 34.31 20 VAL A N 18
ATOM 23779 C CA . VAL A 1 7 ? 13.451 -66.271 37.317 1.00 50.14 20 VAL A CA 18
ATOM 23780 C C . VAL A 1 7 ? 14.121 -65.003 36.791 1.00 21.02 20 VAL A C 18
ATOM 23781 O O . VAL A 1 7 ? 15.329 -64.787 36.958 1.00 33.52 20 VAL A O 18
ATOM 23794 N N . MET A 1 8 ? 13.352 -64.190 36.134 1.00 54.40 21 MET A N 18
ATOM 23795 C CA . MET A 1 8 ? 13.860 -62.978 35.544 1.00 11.43 21 MET A CA 18
ATOM 23796 C C . MET A 1 8 ? 12.845 -61.868 35.687 1.00 51.30 21 MET A C 18
ATOM 23797 O O . MET A 1 8 ? 11.624 -62.107 35.598 1.00 22.20 21 MET A O 18
ATOM 23811 N N . ALA A 1 9 ? 13.323 -60.669 35.929 1.00 62.33 22 ALA A N 18
ATOM 23812 C CA . ALA A 1 9 ? 12.457 -59.524 36.046 1.00 70.34 22 ALA A CA 18
ATOM 23813 C C . ALA A 1 9 ? 12.087 -59.005 34.669 1.00 31.04 22 ALA A C 18
ATOM 23814 O O . ALA A 1 9 ? 12.757 -58.139 34.096 1.00 65.03 22 ALA A O 18
ATOM 23821 N N . SER A 1 10 ? 11.107 -59.626 34.095 1.00 22.52 23 SER A N 18
ATOM 23822 C CA . SER A 1 10 ? 10.573 -59.240 32.824 1.00 30.41 23 SER A CA 18
ATOM 23823 C C . SER A 1 10 ? 9.082 -59.493 32.828 1.00 51.43 23 SER A C 18
ATOM 23824 O O . SER A 1 10 ? 8.616 -60.608 32.574 1.00 41.40 23 SER A O 18
ATOM 23832 N N . SER A 1 11 ? 8.359 -58.484 33.219 1.00 53.22 24 SER A N 18
ATOM 23833 C CA . SER A 1 11 ? 6.937 -58.545 33.306 1.00 3.03 24 SER A CA 18
ATOM 23834 C C . SER A 1 11 ? 6.340 -58.048 31.999 1.00 70.42 24 SER A C 18
ATOM 23835 O O . SER A 1 11 ? 6.872 -57.103 31.390 1.00 0.42 24 SER A O 18
ATOM 23843 N N . SER A 1 12 ? 5.294 -58.678 31.545 1.00 34.41 25 SER A N 18
ATOM 23844 C CA . SER A 1 12 ? 4.611 -58.233 30.370 1.00 22.34 25 SER A CA 18
ATOM 23845 C C . SER A 1 12 ? 3.663 -57.118 30.751 1.00 72.11 25 SER A C 18
ATOM 23846 O O . SER A 1 12 ? 2.538 -57.356 31.173 1.00 1.24 25 SER A O 18
ATOM 23854 N N . SER A 1 13 ? 4.162 -55.924 30.727 1.00 65.21 26 SER A N 18
ATOM 23855 C CA . SER A 1 13 ? 3.380 -54.777 31.041 1.00 62.30 26 SER A CA 18
ATOM 23856 C C . SER A 1 13 ? 3.833 -53.632 30.165 1.00 44.52 26 SER A C 18
ATOM 23857 O O . SER A 1 13 ? 4.794 -52.913 30.496 1.00 53.13 26 SER A O 18
ATOM 23865 N N . ASP A 1 14 ? 3.228 -53.527 29.009 1.00 71.41 27 ASP A N 18
ATOM 23866 C CA . ASP A 1 14 ? 3.547 -52.466 28.089 1.00 11.51 27 ASP A CA 18
ATOM 23867 C C . ASP A 1 14 ? 2.817 -51.242 28.540 1.00 42.01 27 ASP A C 18
ATOM 23868 O O . ASP A 1 14 ? 1.652 -51.323 28.954 1.00 64.44 27 ASP A O 18
ATOM 23877 N N . THR A 1 15 ? 3.459 -50.130 28.484 1.00 63.13 28 THR A N 18
ATOM 23878 C CA . THR A 1 15 ? 2.901 -48.952 29.023 1.00 51.33 28 THR A CA 18
ATOM 23879 C C . THR A 1 15 ? 2.213 -48.111 27.980 1.00 24.14 28 THR A C 18
ATOM 23880 O O . THR A 1 15 ? 2.829 -47.249 27.336 1.00 63.12 28 THR A O 18
ATOM 23891 N N . ASP A 1 16 ? 0.972 -48.427 27.754 1.00 31.12 29 ASP A N 18
ATOM 23892 C CA . ASP A 1 16 ? 0.141 -47.677 26.879 1.00 53.03 29 ASP A CA 18
ATOM 23893 C C . ASP A 1 16 ? -1.059 -47.290 27.673 1.00 73.03 29 ASP A C 18
ATOM 23894 O O . ASP A 1 16 ? -1.390 -47.972 28.651 1.00 65.54 29 ASP A O 18
ATOM 23903 N N . SER A 1 17 ? -1.670 -46.183 27.297 1.00 31.11 30 SER A N 18
ATOM 23904 C CA . SER A 1 17 ? -2.852 -45.628 27.979 1.00 73.11 30 SER A CA 18
ATOM 23905 C C . SER A 1 17 ? -2.491 -45.181 29.419 1.00 35.44 30 SER A C 18
ATOM 23906 O O . SER A 1 17 ? -3.365 -44.881 30.243 1.00 14.33 30 SER A O 18
ATOM 23914 N N . ASP A 1 18 ? -1.201 -45.082 29.671 1.00 4.12 31 ASP A N 18
ATOM 23915 C CA . ASP A 1 18 ? -0.667 -44.716 30.958 1.00 72.31 31 ASP A CA 18
ATOM 23916 C C . ASP A 1 18 ? 0.519 -43.812 30.698 1.00 30.03 31 ASP A C 18
ATOM 23917 O O . ASP A 1 18 ? 1.234 -43.998 29.701 1.00 34.14 31 ASP A O 18
ATOM 23926 N N . SER A 1 19 ? 0.704 -42.834 31.533 1.00 43.42 32 SER A N 18
ATOM 23927 C CA . SER A 1 19 ? 1.764 -41.873 31.373 1.00 30.11 32 SER A CA 18
ATOM 23928 C C . SER A 1 19 ? 3.089 -42.394 31.966 1.00 52.03 32 SER A C 18
ATOM 23929 O O . SER A 1 19 ? 3.166 -43.518 32.471 1.00 11.55 32 SER A O 18
ATOM 23937 N N . SER A 1 20 ? 4.126 -41.605 31.859 1.00 34.41 33 SER A N 18
ATOM 23938 C CA . SER A 1 20 ? 5.402 -41.947 32.427 1.00 3.34 33 SER A CA 18
ATOM 23939 C C . SER A 1 20 ? 5.323 -41.807 33.966 1.00 2.23 33 SER A C 18
ATOM 23940 O O . SER A 1 20 ? 4.657 -40.890 34.458 1.00 12.41 33 SER A O 18
ATOM 23948 N N . PRO A 1 21 ? 5.957 -42.729 34.747 1.00 34.34 34 PRO A N 18
ATOM 23949 C CA . PRO A 1 21 ? 5.968 -42.644 36.228 1.00 70.34 34 PRO A CA 18
ATOM 23950 C C . PRO A 1 21 ? 6.701 -41.381 36.682 1.00 5.02 34 PRO A C 18
ATOM 23951 O O . PRO A 1 21 ? 6.404 -40.779 37.724 1.00 22.02 34 PRO A O 18
ATOM 23962 N N . ASP A 1 22 ? 7.667 -41.003 35.895 1.00 73.54 35 ASP A N 18
ATOM 23963 C CA . ASP A 1 22 ? 8.374 -39.767 36.071 1.00 64.35 35 ASP A CA 18
ATOM 23964 C C . ASP A 1 22 ? 7.635 -38.750 35.235 1.00 14.30 35 ASP A C 18
ATOM 23965 O O . ASP A 1 22 ? 7.126 -39.101 34.177 1.00 54.44 35 ASP A O 18
ATOM 23974 N N . ARG A 1 23 ? 7.566 -37.519 35.668 1.00 0.24 36 ARG A N 18
ATOM 23975 C CA . ARG A 1 23 ? 6.729 -36.549 34.982 1.00 52.12 36 ARG A CA 18
ATOM 23976 C C . ARG A 1 23 ? 7.353 -36.062 33.664 1.00 35.51 36 ARG A C 18
ATOM 23977 O O . ARG A 1 23 ? 6.722 -35.331 32.904 1.00 74.55 36 ARG A O 18
ATOM 23998 N N . GLY A 1 24 ? 8.574 -36.451 33.403 1.00 62.24 37 GLY A N 18
ATOM 23999 C CA . GLY A 1 24 ? 9.193 -36.086 32.164 1.00 3.21 37 GLY A CA 18
ATOM 24000 C C . GLY A 1 24 ? 10.438 -35.292 32.377 1.00 40.41 37 GLY A C 18
ATOM 24001 O O . GLY A 1 24 ? 10.656 -34.271 31.722 1.00 24.43 37 GLY A O 18
ATOM 24005 N N . LEU A 1 25 ? 11.229 -35.712 33.312 1.00 31.44 38 LEU A N 18
ATOM 24006 C CA . LEU A 1 25 ? 12.489 -35.111 33.580 1.00 13.41 38 LEU A CA 18
ATOM 24007 C C . LEU A 1 25 ? 13.528 -35.974 32.943 1.00 54.24 38 LEU A C 18
ATOM 24008 O O . LEU A 1 25 ? 13.884 -37.043 33.447 1.00 53.53 38 LEU A O 18
ATOM 24024 N N . SER A 1 26 ? 13.931 -35.554 31.808 1.00 71.41 39 SER A N 18
ATOM 24025 C CA . SER A 1 26 ? 14.825 -36.253 30.984 1.00 40.41 39 SER A CA 18
ATOM 24026 C C . SER A 1 26 ? 15.455 -35.249 30.064 1.00 63.42 39 SER A C 18
ATOM 24027 O O . SER A 1 26 ? 14.764 -34.575 29.294 1.00 1.40 39 SER A O 18
ATOM 24035 N N . ARG A 1 27 ? 16.705 -35.075 30.194 1.00 54.20 40 ARG A N 18
ATOM 24036 C CA . ARG A 1 27 ? 17.427 -34.182 29.334 1.00 71.31 40 ARG A CA 18
ATOM 24037 C C . ARG A 1 27 ? 17.759 -34.879 28.026 1.00 43.52 40 ARG A C 18
ATOM 24038 O O . ARG A 1 27 ? 18.866 -35.387 27.840 1.00 63.24 40 ARG A O 18
ATOM 24059 N N . MET A 1 28 ? 16.768 -34.968 27.160 1.00 43.50 41 MET A N 18
ATOM 24060 C CA . MET A 1 28 ? 16.933 -35.591 25.871 1.00 63.43 41 MET A CA 18
ATOM 24061 C C . MET A 1 28 ? 17.777 -34.695 24.986 1.00 13.23 41 MET A C 18
ATOM 24062 O O . MET A 1 28 ? 17.576 -33.473 24.942 1.00 52.44 41 MET A O 18
ATOM 24076 N N . CYS A 1 29 ? 18.695 -35.275 24.295 1.00 22.31 42 CYS A N 18
ATOM 24077 C CA . CYS A 1 29 ? 19.682 -34.527 23.567 1.00 61.23 42 CYS A CA 18
ATOM 24078 C C . CYS A 1 29 ? 19.216 -34.110 22.199 1.00 4.13 42 CYS A C 18
ATOM 24079 O O . CYS A 1 29 ? 18.441 -34.792 21.547 1.00 45.31 42 CYS A O 18
ATOM 24086 N N . CYS A 1 30 ? 19.679 -32.973 21.800 1.00 20.43 43 CYS A N 18
ATOM 24087 C CA . CYS A 1 30 ? 19.396 -32.407 20.519 1.00 61.35 43 CYS A CA 18
ATOM 24088 C C . CYS A 1 30 ? 20.408 -32.908 19.512 1.00 15.43 43 CYS A C 18
ATOM 24089 O O . CYS A 1 30 ? 21.613 -32.705 19.677 1.00 32.33 43 CYS A O 18
ATOM 24096 N N . VAL A 1 31 ? 19.925 -33.594 18.517 1.00 72.22 44 VAL A N 18
ATOM 24097 C CA . VAL A 1 31 ? 20.735 -34.176 17.489 1.00 3.24 44 VAL A CA 18
ATOM 24098 C C . VAL A 1 31 ? 20.726 -33.262 16.271 1.00 3.40 44 VAL A C 18
ATOM 24099 O O . VAL A 1 31 ? 19.657 -33.011 15.660 1.00 71.10 44 VAL A O 18
ATOM 24112 N N . TYR A 1 32 ? 21.890 -32.750 15.959 1.00 2.45 45 TYR A N 18
ATOM 24113 C CA . TYR A 1 32 ? 22.117 -31.849 14.861 1.00 62.25 45 TYR A CA 18
ATOM 24114 C C . TYR A 1 32 ? 23.015 -32.491 13.828 1.00 42.44 45 TYR A C 18
ATOM 24115 O O . TYR A 1 32 ? 23.710 -33.477 14.107 1.00 23.20 45 TYR A O 18
ATOM 24133 N N . LYS A 1 33 ? 22.989 -31.945 12.654 1.00 0.12 46 LYS A N 18
ATOM 24134 C CA . LYS A 1 33 ? 23.847 -32.358 11.596 1.00 40.32 46 LYS A CA 18
ATOM 24135 C C . LYS A 1 33 ? 24.674 -31.151 11.197 1.00 40.23 46 LYS A C 18
ATOM 24136 O O . LYS A 1 33 ? 24.130 -30.087 10.870 1.00 43.52 46 LYS A O 18
ATOM 24155 N N . ILE A 1 34 ? 25.957 -31.303 11.288 1.00 23.31 47 ILE A N 18
ATOM 24156 C CA . ILE A 1 34 ? 26.891 -30.237 11.067 1.00 14.10 47 ILE A CA 18
ATOM 24157 C C . ILE A 1 34 ? 27.332 -30.213 9.632 1.00 73.10 47 ILE A C 18
ATOM 24158 O O . ILE A 1 34 ? 27.955 -31.173 9.134 1.00 4.12 47 ILE A O 18
ATOM 24174 N N . HIS A 1 35 ? 27.006 -29.147 8.977 1.00 21.34 48 HIS A N 18
ATOM 24175 C CA . HIS A 1 35 ? 27.409 -28.913 7.613 1.00 14.05 48 HIS A CA 18
ATOM 24176 C C . HIS A 1 35 ? 28.354 -27.726 7.589 1.00 43.24 48 HIS A C 18
ATOM 24177 O O . HIS A 1 35 ? 28.279 -26.870 8.477 1.00 73.12 48 HIS A O 18
ATOM 24191 N N . PRO A 1 36 ? 29.282 -27.646 6.615 1.00 32.05 49 PRO A N 18
ATOM 24192 C CA . PRO A 1 36 ? 29.476 -28.662 5.568 1.00 70.02 49 PRO A CA 18
ATOM 24193 C C . PRO A 1 36 ? 30.052 -29.967 6.101 1.00 14.52 49 PRO A C 18
ATOM 24194 O O . PRO A 1 36 ? 30.598 -30.035 7.214 1.00 72.31 49 PRO A O 18
ATOM 24205 N N . GLY A 1 37 ? 29.948 -30.972 5.304 1.00 13.04 50 GLY A N 18
ATOM 24206 C CA . GLY A 1 37 ? 30.377 -32.287 5.678 1.00 22.23 50 GLY A CA 18
ATOM 24207 C C . GLY A 1 37 ? 29.181 -33.165 5.914 1.00 52.34 50 GLY A C 18
ATOM 24208 O O . GLY A 1 37 ? 28.928 -34.113 5.167 1.00 31.05 50 GLY A O 18
ATOM 24212 N N . GLY A 1 38 ? 28.405 -32.810 6.902 1.00 50.53 51 GLY A N 18
ATOM 24213 C CA . GLY A 1 38 ? 27.225 -33.559 7.220 1.00 53.14 51 GLY A CA 18
ATOM 24214 C C . GLY A 1 38 ? 27.485 -34.560 8.311 1.00 62.43 51 GLY A C 18
ATOM 24215 O O . GLY A 1 38 ? 27.138 -35.732 8.182 1.00 61.31 51 GLY A O 18
ATOM 24219 N N . ASN A 1 39 ? 28.098 -34.112 9.380 1.00 45.21 52 ASN A N 18
ATOM 24220 C CA . ASN A 1 39 ? 28.425 -34.984 10.487 1.00 12.13 52 ASN A CA 18
ATOM 24221 C C . ASN A 1 39 ? 27.368 -34.830 11.567 1.00 35.41 52 ASN A C 18
ATOM 24222 O O . ASN A 1 39 ? 26.945 -33.725 11.844 1.00 13.22 52 ASN A O 18
ATOM 24233 N N . ILE A 1 40 ? 26.937 -35.908 12.152 1.00 32.32 53 ILE A N 18
ATOM 24234 C CA . ILE A 1 40 ? 25.937 -35.847 13.188 1.00 72.02 53 ILE A CA 18
ATOM 24235 C C . ILE A 1 40 ? 26.599 -35.582 14.536 1.00 5.40 53 ILE A C 18
ATOM 24236 O O . ILE A 1 40 ? 27.614 -36.201 14.881 1.00 22.21 53 ILE A O 18
ATOM 24252 N N . TRP A 1 41 ? 26.044 -34.659 15.264 1.00 60.52 54 TRP A N 18
ATOM 24253 C CA . TRP A 1 41 ? 26.536 -34.288 16.558 1.00 34.32 54 TRP A CA 18
ATOM 24254 C C . TRP A 1 41 ? 25.343 -34.029 17.468 1.00 13.31 54 TRP A C 18
ATOM 24255 O O . TRP A 1 41 ? 24.407 -33.312 17.096 1.00 75.13 54 TRP A O 18
ATOM 24276 N N . SER A 1 42 ? 25.339 -34.638 18.615 1.00 4.43 55 SER A N 18
ATOM 24277 C CA . SER A 1 42 ? 24.263 -34.477 19.533 1.00 30.35 55 SER A CA 18
ATOM 24278 C C . SER A 1 42 ? 24.733 -33.802 20.814 1.00 35.31 55 SER A C 18
ATOM 24279 O O . SER A 1 42 ? 25.814 -34.104 21.325 1.00 23.34 55 SER A O 18
ATOM 24287 N N . THR A 1 43 ? 23.939 -32.891 21.304 1.00 32.22 56 THR A N 18
ATOM 24288 C CA . THR A 1 43 ? 24.252 -32.168 22.506 1.00 51.42 56 THR A CA 18
ATOM 24289 C C . THR A 1 43 ? 23.076 -32.289 23.482 1.00 62.22 56 THR A C 18
ATOM 24290 O O . THR A 1 43 ? 21.903 -32.200 23.086 1.00 21.22 56 THR A O 18
ATOM 24301 N N . LYS A 1 44 ? 23.374 -32.532 24.716 1.00 4.44 57 LYS A N 18
ATOM 24302 C CA . LYS A 1 44 ? 22.368 -32.792 25.708 1.00 64.44 57 LYS A CA 18
ATOM 24303 C C . LYS A 1 44 ? 21.892 -31.502 26.380 1.00 53.21 57 LYS A C 18
ATOM 24304 O O . LYS A 1 44 ? 22.685 -30.796 27.001 1.00 54.15 57 LYS A O 18
ATOM 24323 N N . LYS A 1 45 ? 20.587 -31.211 26.222 1.00 60.40 58 LYS A N 18
ATOM 24324 C CA . LYS A 1 45 ? 19.947 -30.013 26.817 1.00 10.21 58 LYS A CA 18
ATOM 24325 C C . LYS A 1 45 ? 20.287 -29.888 28.301 1.00 31.10 58 LYS A C 18
ATOM 24326 O O . LYS A 1 45 ? 19.991 -30.780 29.088 1.00 22.01 58 LYS A O 18
ATOM 24345 N N . GLY A 1 46 ? 20.931 -28.824 28.658 1.00 5.24 59 GLY A N 18
ATOM 24346 C CA . GLY A 1 46 ? 21.198 -28.550 30.031 1.00 30.34 59 GLY A CA 18
ATOM 24347 C C . GLY A 1 46 ? 22.613 -28.832 30.426 1.00 11.30 59 GLY A C 18
ATOM 24348 O O . GLY A 1 46 ? 23.098 -28.281 31.421 1.00 54.24 59 GLY A O 18
ATOM 24352 N N . GLU A 1 47 ? 23.286 -29.659 29.676 1.00 65.04 60 GLU A N 18
ATOM 24353 C CA . GLU A 1 47 ? 24.648 -29.972 29.964 1.00 2.25 60 GLU A CA 18
ATOM 24354 C C . GLU A 1 47 ? 25.562 -29.317 28.956 1.00 23.42 60 GLU A C 18
ATOM 24355 O O . GLU A 1 47 ? 25.140 -28.960 27.847 1.00 52.21 60 GLU A O 18
ATOM 24367 N N . GLN A 1 48 ? 26.790 -29.113 29.343 1.00 45.34 61 GLN A N 18
ATOM 24368 C CA . GLN A 1 48 ? 27.744 -28.512 28.470 1.00 64.25 61 GLN A CA 18
ATOM 24369 C C . GLN A 1 48 ? 28.405 -29.594 27.645 1.00 10.43 61 GLN A C 18
ATOM 24370 O O . GLN A 1 48 ? 28.753 -30.669 28.160 1.00 2.43 61 GLN A O 18
ATOM 24384 N N . ALA A 1 49 ? 28.541 -29.334 26.395 1.00 41.31 62 ALA A N 18
ATOM 24385 C CA . ALA A 1 49 ? 29.128 -30.237 25.476 1.00 32.13 62 ALA A CA 18
ATOM 24386 C C . ALA A 1 49 ? 30.313 -29.580 24.840 1.00 4.30 62 ALA A C 18
ATOM 24387 O O . ALA A 1 49 ? 30.530 -28.372 24.992 1.00 31.41 62 ALA A O 18
ATOM 24394 N N . TRP A 1 50 ? 31.088 -30.346 24.181 1.00 10.30 63 TRP A N 18
ATOM 24395 C CA . TRP A 1 50 ? 32.211 -29.840 23.477 1.00 14.21 63 TRP A CA 18
ATOM 24396 C C . TRP A 1 50 ? 32.109 -30.261 22.063 1.00 70.15 63 TRP A C 18
ATOM 24397 O O . TRP A 1 50 ? 31.901 -31.427 21.776 1.00 62.42 63 TRP A O 18
ATOM 24418 N N . PHE A 1 51 ? 32.185 -29.332 21.183 1.00 53.42 64 PHE A N 18
ATOM 24419 C CA . PHE A 1 51 ? 32.155 -29.643 19.803 1.00 55.32 64 PHE A CA 18
ATOM 24420 C C . PHE A 1 51 ? 33.551 -29.971 19.364 1.00 64.02 64 PHE A C 18
ATOM 24421 O O . PHE A 1 51 ? 34.426 -29.102 19.334 1.00 32.32 64 PHE A O 18
ATOM 24438 N N . ARG A 1 52 ? 33.781 -31.217 19.099 1.00 62.43 65 ARG A N 18
ATOM 24439 C CA . ARG A 1 52 ? 35.055 -31.646 18.634 1.00 62.41 65 ARG A CA 18
ATOM 24440 C C . ARG A 1 52 ? 35.087 -31.508 17.141 1.00 24.14 65 ARG A C 18
ATOM 24441 O O . ARG A 1 52 ? 34.406 -32.247 16.421 1.00 0.20 65 ARG A O 18
ATOM 24462 N N . ARG A 1 53 ? 35.797 -30.540 16.682 1.00 54.31 66 ARG A N 18
ATOM 24463 C CA . ARG A 1 53 ? 36.020 -30.400 15.281 1.00 62.11 66 ARG A CA 18
ATOM 24464 C C . ARG A 1 53 ? 37.242 -31.248 14.999 1.00 31.30 66 ARG A C 18
ATOM 24465 O O . ARG A 1 53 ? 37.953 -31.574 15.948 1.00 32.42 66 ARG A O 18
ATOM 24486 N N . ARG A 1 54 ? 37.466 -31.603 13.742 1.00 44.04 67 ARG A N 18
ATOM 24487 C CA . ARG A 1 54 ? 38.575 -32.469 13.283 1.00 0.43 67 ARG A CA 18
ATOM 24488 C C . ARG A 1 54 ? 39.834 -32.477 14.183 1.00 72.51 67 ARG A C 18
ATOM 24489 O O . ARG A 1 54 ? 40.280 -33.549 14.617 1.00 45.04 67 ARG A O 18
ATOM 24510 N N . PHE A 1 55 ? 40.376 -31.317 14.501 1.00 14.14 68 PHE A N 18
ATOM 24511 C CA . PHE A 1 55 ? 41.549 -31.260 15.368 1.00 22.11 68 PHE A CA 18
ATOM 24512 C C . PHE A 1 55 ? 41.388 -30.173 16.442 1.00 35.11 68 PHE A C 18
ATOM 24513 O O . PHE A 1 55 ? 42.377 -29.661 16.973 1.00 22.42 68 PHE A O 18
ATOM 24530 N N . SER A 1 56 ? 40.153 -29.860 16.794 1.00 13.41 69 SER A N 18
ATOM 24531 C CA . SER A 1 56 ? 39.882 -28.801 17.774 1.00 72.53 69 SER A CA 18
ATOM 24532 C C . SER A 1 56 ? 38.683 -29.170 18.657 1.00 42.24 69 SER A C 18
ATOM 24533 O O . SER A 1 56 ? 37.979 -30.137 18.380 1.00 33.32 69 SER A O 18
ATOM 24541 N N . LYS A 1 57 ? 38.454 -28.400 19.700 1.00 4.32 70 LYS A N 18
ATOM 24542 C CA . LYS A 1 57 ? 37.309 -28.583 20.564 1.00 14.11 70 LYS A CA 18
ATOM 24543 C C . LYS A 1 57 ? 36.772 -27.222 20.997 1.00 51.11 70 LYS A C 18
ATOM 24544 O O . LYS A 1 57 ? 37.545 -26.281 21.224 1.00 64.44 70 LYS A O 18
ATOM 24563 N N . TYR A 1 58 ? 35.482 -27.101 21.051 1.00 44.52 71 TYR A N 18
ATOM 24564 C CA . TYR A 1 58 ? 34.840 -25.849 21.391 1.00 14.43 71 TYR A CA 18
ATOM 24565 C C . TYR A 1 58 ? 33.774 -26.100 22.447 1.00 53.22 71 TYR A C 18
ATOM 24566 O O . TYR A 1 58 ? 32.876 -26.913 22.227 1.00 20.23 71 TYR A O 18
ATOM 24584 N N . GLU A 1 59 ? 33.883 -25.439 23.588 1.00 74.13 72 GLU A N 18
ATOM 24585 C CA . GLU A 1 59 ? 32.899 -25.611 24.654 1.00 11.24 72 GLU A CA 18
ATOM 24586 C C . GLU A 1 59 ? 31.591 -24.928 24.294 1.00 1.31 72 GLU A C 18
ATOM 24587 O O . GLU A 1 59 ? 31.573 -23.747 23.863 1.00 10.43 72 GLU A O 18
ATOM 24599 N N . VAL A 1 60 ? 30.519 -25.647 24.437 1.00 54.10 73 VAL A N 18
ATOM 24600 C CA . VAL A 1 60 ? 29.230 -25.127 24.142 1.00 11.34 73 VAL A CA 18
ATOM 24601 C C . VAL A 1 60 ? 28.157 -25.805 24.996 1.00 62.31 73 VAL A C 18
ATOM 24602 O O . VAL A 1 60 ? 28.118 -27.010 25.121 1.00 62.34 73 VAL A O 18
ATOM 24615 N N . MET A 1 61 ? 27.318 -25.033 25.596 1.00 3.42 74 MET A N 18
ATOM 24616 C CA . MET A 1 61 ? 26.261 -25.588 26.406 1.00 50.13 74 MET A CA 18
ATOM 24617 C C . MET A 1 61 ? 24.924 -25.421 25.724 1.00 22.13 74 MET A C 18
ATOM 24618 O O . MET A 1 61 ? 24.575 -24.328 25.295 1.00 0.14 74 MET A O 18
ATOM 24632 N N . ALA A 1 62 ? 24.216 -26.510 25.572 1.00 21.02 75 ALA A N 18
ATOM 24633 C CA . ALA A 1 62 ? 22.921 -26.500 24.946 1.00 11.31 75 ALA A CA 18
ATOM 24634 C C . ALA A 1 62 ? 21.855 -26.390 26.000 1.00 20.13 75 ALA A C 18
ATOM 24635 O O . ALA A 1 62 ? 22.012 -26.900 27.107 1.00 21.05 75 ALA A O 18
ATOM 24642 N N . TYR A 1 63 ? 20.806 -25.720 25.683 1.00 3.43 76 TYR A N 18
ATOM 24643 C CA . TYR A 1 63 ? 19.695 -25.585 26.581 1.00 72.33 76 TYR A CA 18
ATOM 24644 C C . TYR A 1 63 ? 18.481 -26.237 25.985 1.00 10.41 76 TYR A C 18
ATOM 24645 O O . TYR A 1 63 ? 18.545 -26.797 24.874 1.00 11.35 76 TYR A O 18
ATOM 24663 N N . ASP A 1 64 ? 17.373 -26.186 26.701 1.00 53.30 77 ASP A N 18
ATOM 24664 C CA . ASP A 1 64 ? 16.122 -26.680 26.172 1.00 53.14 77 ASP A CA 18
ATOM 24665 C C . ASP A 1 64 ? 15.724 -25.796 25.002 1.00 42.12 77 ASP A C 18
ATOM 24666 O O . ASP A 1 64 ? 16.139 -24.630 24.938 1.00 53.14 77 ASP A O 18
ATOM 24675 N N . ARG A 1 65 ? 14.982 -26.370 24.051 1.00 64.35 78 ARG A N 18
ATOM 24676 C CA . ARG A 1 65 ? 14.666 -25.757 22.731 1.00 64.11 78 ARG A CA 18
ATOM 24677 C C . ARG A 1 65 ? 15.865 -25.899 21.803 1.00 4.51 78 ARG A C 18
ATOM 24678 O O . ARG A 1 65 ? 15.851 -25.455 20.649 1.00 44.24 78 ARG A O 18
ATOM 24699 N N . CYS A 1 66 ? 16.912 -26.522 22.346 1.00 10.12 79 CYS A N 18
ATOM 24700 C CA . CYS A 1 66 ? 18.112 -26.899 21.627 1.00 31.14 79 CYS A CA 18
ATOM 24701 C C . CYS A 1 66 ? 18.984 -25.712 21.221 1.00 31.31 79 CYS A C 18
ATOM 24702 O O . CYS A 1 66 ? 19.861 -25.844 20.372 1.00 72.42 79 CYS A O 18
ATOM 24709 N N . ASN A 1 67 ? 18.772 -24.576 21.852 1.00 30.41 80 ASN A N 18
ATOM 24710 C CA . ASN A 1 67 ? 19.594 -23.404 21.590 1.00 24.04 80 ASN A CA 18
ATOM 24711 C C . ASN A 1 67 ? 20.921 -23.552 22.321 1.00 74.14 80 ASN A C 18
ATOM 24712 O O . ASN A 1 67 ? 20.943 -23.890 23.510 1.00 73.21 80 ASN A O 18
ATOM 24723 N N . LEU A 1 68 ? 22.012 -23.338 21.616 1.00 41.25 81 LEU A N 18
ATOM 24724 C CA . LEU A 1 68 ? 23.329 -23.520 22.189 1.00 32.31 81 LEU A CA 18
ATOM 24725 C C . LEU A 1 68 ? 23.974 -22.215 22.562 1.00 24.20 81 LEU A C 18
ATOM 24726 O O . LEU A 1 68 ? 23.620 -21.158 22.037 1.00 64.53 81 LEU A O 18
ATOM 24742 N N . GLU A 1 69 ? 24.918 -22.294 23.455 1.00 11.12 82 GLU A N 18
ATOM 24743 C CA . GLU A 1 69 ? 25.657 -21.146 23.893 1.00 13.25 82 GLU A CA 18
ATOM 24744 C C . GLU A 1 69 ? 27.129 -21.503 23.920 1.00 62.15 82 GLU A C 18
ATOM 24745 O O . GLU A 1 69 ? 27.569 -22.323 24.741 1.00 72.13 82 GLU A O 18
ATOM 24757 N N . TRP A 1 70 ? 27.864 -20.943 23.007 1.00 45.50 83 TRP A N 18
ATOM 24758 C CA . TRP A 1 70 ? 29.275 -21.211 22.864 1.00 60.33 83 TRP A CA 18
ATOM 24759 C C . TRP A 1 70 ? 30.062 -20.310 23.781 1.00 15.41 83 TRP A C 18
ATOM 24760 O O . TRP A 1 70 ? 29.776 -19.117 23.879 1.00 24.14 83 TRP A O 18
ATOM 24781 N N . GLY A 1 71 ? 31.000 -20.888 24.489 1.00 62.32 84 GLY A N 18
ATOM 24782 C CA . GLY A 1 71 ? 31.852 -20.132 25.390 1.00 11.05 84 GLY A CA 18
ATOM 24783 C C . GLY A 1 71 ? 32.902 -19.291 24.673 1.00 52.12 84 GLY A C 18
ATOM 24784 O O . GLY A 1 71 ? 32.687 -18.808 23.556 1.00 22.45 84 GLY A O 18
ATOM 24788 N N . PHE A 1 72 ? 34.052 -19.140 25.315 1.00 34.15 85 PHE A N 18
ATOM 24789 C CA . PHE A 1 72 ? 35.204 -18.356 24.822 1.00 25.31 85 PHE A CA 18
ATOM 24790 C C . PHE A 1 72 ? 35.830 -19.018 23.587 1.00 72.02 85 PHE A C 18
ATOM 24791 O O . PHE A 1 72 ? 36.730 -18.461 22.955 1.00 44.42 85 PHE A O 18
ATOM 24808 N N . SER A 1 73 ? 35.303 -20.180 23.273 1.00 15.03 86 SER A N 18
ATOM 24809 C CA . SER A 1 73 ? 35.689 -21.047 22.184 1.00 71.31 86 SER A CA 18
ATOM 24810 C C . SER A 1 73 ? 36.013 -20.289 20.891 1.00 62.31 86 SER A C 18
ATOM 24811 O O . SER A 1 73 ? 37.046 -20.557 20.261 1.00 61.31 86 SER A O 18
ATOM 24819 N N . GLY A 1 74 ? 35.167 -19.325 20.518 1.00 44.34 87 GLY A N 18
ATOM 24820 C CA . GLY A 1 74 ? 35.403 -18.597 19.283 1.00 42.01 87 GLY A CA 18
ATOM 24821 C C . GLY A 1 74 ? 35.223 -19.480 18.067 1.00 64.22 87 GLY A C 18
ATOM 24822 O O . GLY A 1 74 ? 36.033 -19.432 17.143 1.00 74.11 87 GLY A O 18
ATOM 24826 N N . LYS A 1 75 ? 34.187 -20.329 18.097 1.00 63.02 88 LYS A N 18
ATOM 24827 C CA . LYS A 1 75 ? 33.961 -21.317 17.058 1.00 4.44 88 LYS A CA 18
ATOM 24828 C C . LYS A 1 75 ? 33.847 -20.678 15.660 1.00 73.25 88 LYS A C 18
ATOM 24829 O O . LYS A 1 75 ? 33.390 -19.523 15.517 1.00 61.32 88 LYS A O 18
ATOM 24848 N N . PRO A 1 76 ? 34.291 -21.397 14.630 1.00 24.54 89 PRO A N 18
ATOM 24849 C CA . PRO A 1 76 ? 34.250 -20.928 13.257 1.00 2.53 89 PRO A CA 18
ATOM 24850 C C . PRO A 1 76 ? 32.857 -20.532 12.750 1.00 0.02 89 PRO A C 18
ATOM 24851 O O . PRO A 1 76 ? 31.824 -21.168 13.071 1.00 1.14 89 PRO A O 18
ATOM 24862 N N . ARG A 1 77 ? 32.839 -19.439 12.032 1.00 33.45 90 ARG A N 18
ATOM 24863 C CA . ARG A 1 77 ? 31.688 -18.963 11.304 1.00 32.31 90 ARG A CA 18
ATOM 24864 C C . ARG A 1 77 ? 31.641 -19.730 9.991 1.00 23.22 90 ARG A C 18
ATOM 24865 O O . ARG A 1 77 ? 32.673 -20.256 9.552 1.00 20.05 90 ARG A O 18
ATOM 24886 N N . GLY A 1 78 ? 30.497 -19.823 9.382 1.00 34.44 91 GLY A N 18
ATOM 24887 C CA . GLY A 1 78 ? 30.415 -20.520 8.119 1.00 71.34 91 GLY A CA 18
ATOM 24888 C C . GLY A 1 78 ? 30.017 -21.965 8.282 1.00 54.22 91 GLY A C 18
ATOM 24889 O O . GLY A 1 78 ? 30.207 -22.783 7.377 1.00 33.33 91 GLY A O 18
ATOM 24893 N N . LEU A 1 79 ? 29.522 -22.296 9.443 1.00 3.03 92 LEU A N 18
ATOM 24894 C CA . LEU A 1 79 ? 29.033 -23.623 9.691 1.00 22.22 92 LEU A CA 18
ATOM 24895 C C . LEU A 1 79 ? 27.536 -23.591 9.682 1.00 70.52 92 LEU A C 18
ATOM 24896 O O . LEU A 1 79 ? 26.930 -22.530 9.839 1.00 44.15 92 LEU A O 18
ATOM 24912 N N . THR A 1 80 ? 26.940 -24.706 9.484 1.00 43.14 93 THR A N 18
ATOM 24913 C CA . THR A 1 80 ? 25.518 -24.796 9.457 1.00 53.20 93 THR A CA 18
ATOM 24914 C C . THR A 1 80 ? 25.073 -25.940 10.353 1.00 60.31 93 THR A C 18
ATOM 24915 O O . THR A 1 80 ? 25.440 -27.098 10.135 1.00 14.32 93 THR A O 18
ATOM 24926 N N . PHE A 1 81 ? 24.340 -25.603 11.374 1.00 42.25 94 PHE A N 18
ATOM 24927 C CA . PHE A 1 81 ? 23.863 -26.564 12.328 1.00 54.21 94 PHE A CA 18
ATOM 24928 C C . PHE A 1 81 ? 22.417 -26.857 12.021 1.00 3.10 94 PHE A C 18
ATOM 24929 O O . PHE A 1 81 ? 21.542 -26.028 12.293 1.00 23.03 94 PHE A O 18
ATOM 24946 N N . GLU A 1 82 ? 22.153 -27.986 11.430 1.00 42.34 95 GLU A N 18
ATOM 24947 C CA . GLU A 1 82 ? 20.798 -28.321 11.097 1.00 51.21 95 GLU A CA 18
ATOM 24948 C C . GLU A 1 82 ? 20.251 -29.220 12.167 1.00 2.34 95 GLU A C 18
ATOM 24949 O O . GLU A 1 82 ? 20.880 -30.212 12.523 1.00 30.44 95 GLU A O 18
ATOM 24961 N N . PHE A 1 83 ? 19.125 -28.869 12.701 1.00 1.42 96 PHE A N 18
ATOM 24962 C CA . PHE A 1 83 ? 18.516 -29.648 13.728 1.00 2.21 96 PHE A CA 18
ATOM 24963 C C . PHE A 1 83 ? 17.829 -30.847 13.104 1.00 11.33 96 PHE A C 18
ATOM 24964 O O . PHE A 1 83 ? 16.894 -30.696 12.302 1.00 31.23 96 PHE A O 18
ATOM 24981 N N . LEU A 1 84 ? 18.317 -32.020 13.419 1.00 42.42 97 LEU A N 18
ATOM 24982 C CA . LEU A 1 84 ? 17.733 -33.227 12.899 1.00 32.31 97 LEU A CA 18
ATOM 24983 C C . LEU A 1 84 ? 16.539 -33.593 13.729 1.00 34.04 97 LEU A C 18
ATOM 24984 O O . LEU A 1 84 ? 15.421 -33.658 13.228 1.00 20.22 97 LEU A O 18
ATOM 25000 N N . TRP A 1 85 ? 16.777 -33.793 15.003 1.00 23.43 98 TRP A N 18
ATOM 25001 C CA . TRP A 1 85 ? 15.736 -34.202 15.937 1.00 31.52 98 TRP A CA 18
ATOM 25002 C C . TRP A 1 85 ? 16.307 -34.197 17.312 1.00 30.52 98 TRP A C 18
ATOM 25003 O O . TRP A 1 85 ? 17.480 -33.934 17.479 1.00 40.41 98 TRP A O 18
ATOM 25024 N N . ASP A 1 86 ? 15.507 -34.448 18.286 1.00 24.22 99 ASP A N 18
ATOM 25025 C CA . ASP A 1 86 ? 16.007 -34.586 19.619 1.00 74.55 99 ASP A CA 18
ATOM 25026 C C . ASP A 1 86 ? 15.566 -35.925 20.146 1.00 55.35 99 ASP A C 18
ATOM 25027 O O . ASP A 1 86 ? 14.433 -36.354 19.915 1.00 71.34 99 ASP A O 18
ATOM 25036 N N . LYS A 1 87 ? 16.466 -36.608 20.785 1.00 4.04 100 LYS A N 18
ATOM 25037 C CA . LYS A 1 87 ? 16.268 -37.986 21.156 1.00 61.32 100 LYS A CA 18
ATOM 25038 C C . LYS A 1 87 ? 16.731 -38.210 22.578 1.00 63.33 100 LYS A C 18
ATOM 25039 O O . LYS A 1 87 ? 17.632 -37.523 23.052 1.00 23.30 100 LYS A O 18
ATOM 25058 N N . GLU A 1 88 ? 16.093 -39.135 23.265 1.00 51.33 101 GLU A N 18
ATOM 25059 C CA . GLU A 1 88 ? 16.469 -39.462 24.626 1.00 70.34 101 GLU A CA 18
ATOM 25060 C C . GLU A 1 88 ? 17.789 -40.193 24.658 1.00 72.11 101 GLU A C 18
ATOM 25061 O O . GLU A 1 88 ? 18.198 -40.832 23.664 1.00 42.23 101 GLU A O 18
ATOM 25073 N N . ALA A 1 89 ? 18.429 -40.110 25.779 1.00 73.54 102 ALA A N 18
ATOM 25074 C CA . ALA A 1 89 ? 19.694 -40.754 26.012 1.00 22.24 102 ALA A CA 18
ATOM 25075 C C . ALA A 1 89 ? 19.476 -42.233 26.338 1.00 74.34 102 ALA A C 18
ATOM 25076 O O . ALA A 1 89 ? 18.324 -42.689 26.494 1.00 1.14 102 ALA A O 18
ATOM 25083 N N . ALA A 1 90 ? 20.563 -42.971 26.454 1.00 64.03 103 ALA A N 18
ATOM 25084 C CA . ALA A 1 90 ? 20.509 -44.386 26.783 1.00 11.00 103 ALA A CA 18
ATOM 25085 C C . ALA A 1 90 ? 20.182 -44.577 28.274 1.00 62.24 103 ALA A C 18
ATOM 25086 O O . ALA A 1 90 ? 19.966 -43.595 29.000 1.00 32.43 103 ALA A O 18
ATOM 25093 N N . ALA A 1 91 ? 20.181 -45.826 28.748 1.00 64.22 104 ALA A N 18
ATOM 25094 C CA . ALA A 1 91 ? 19.838 -46.132 30.153 1.00 62.13 104 ALA A CA 18
ATOM 25095 C C . ALA A 1 91 ? 20.864 -45.534 31.116 1.00 23.43 104 ALA A C 18
ATOM 25096 O O . ALA A 1 91 ? 20.585 -45.302 32.290 1.00 13.21 104 ALA A O 18
ATOM 25103 N N . ASP A 1 92 ? 22.029 -45.256 30.590 1.00 62.40 105 ASP A N 18
ATOM 25104 C CA . ASP A 1 92 ? 23.107 -44.663 31.344 1.00 3.34 105 ASP A CA 18
ATOM 25105 C C . ASP A 1 92 ? 22.948 -43.144 31.458 1.00 62.41 105 ASP A C 18
ATOM 25106 O O . ASP A 1 92 ? 23.508 -42.517 32.361 1.00 44.41 105 ASP A O 18
ATOM 25115 N N . GLY A 1 93 ? 22.149 -42.564 30.580 1.00 71.42 106 GLY A N 18
ATOM 25116 C CA . GLY A 1 93 ? 21.924 -41.135 30.606 1.00 4.54 106 GLY A CA 18
ATOM 25117 C C . GLY A 1 93 ? 22.830 -40.371 29.648 1.00 31.51 106 GLY A C 18
ATOM 25118 O O . GLY A 1 93 ? 22.914 -39.137 29.717 1.00 11.10 106 GLY A O 18
ATOM 25122 N N . THR A 1 94 ? 23.515 -41.081 28.772 1.00 1.42 107 THR A N 18
ATOM 25123 C CA . THR A 1 94 ? 24.377 -40.437 27.805 1.00 33.32 107 THR A CA 18
ATOM 25124 C C . THR A 1 94 ? 23.848 -40.667 26.385 1.00 72.11 107 THR A C 18
ATOM 25125 O O . THR A 1 94 ? 23.178 -41.681 26.117 1.00 20.42 107 THR A O 18
ATOM 25136 N N . CYS A 1 95 ? 24.098 -39.726 25.515 1.00 64.35 108 CYS A N 18
ATOM 25137 C CA . CYS A 1 95 ? 23.734 -39.836 24.126 1.00 3.32 108 CYS A CA 18
ATOM 25138 C C . CYS A 1 95 ? 24.931 -40.268 23.304 1.00 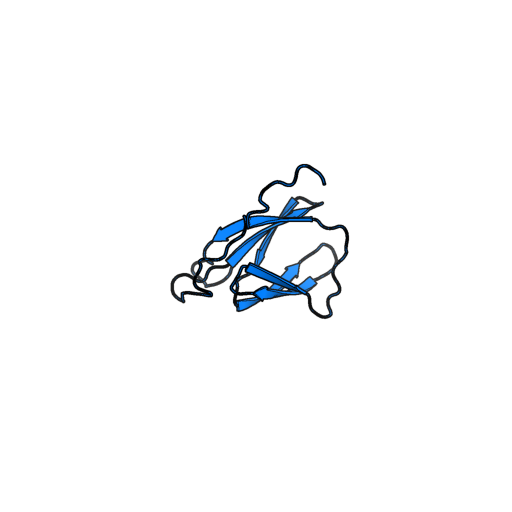44.23 108 CYS A C 18
ATOM 25139 O O . CYS A 1 95 ? 25.820 -39.417 23.001 1.00 3.04 108 CYS A O 18
ATOM 25147 N N . ASN A 1 5 ? 39.424 -5.081 25.568 1.00 1.00 18 ASN A N 19
ATOM 25148 C CA . ASN A 1 5 ? 38.728 -4.968 26.847 1.00 64.21 18 ASN A CA 19
ATOM 25149 C C . ASN A 1 5 ? 37.630 -6.012 26.968 1.00 11.41 18 ASN A C 19
ATOM 25150 O O . ASN A 1 5 ? 37.720 -6.931 27.788 1.00 73.04 18 ASN A O 19
ATOM 25161 N N . ASN A 1 6 ? 36.614 -5.890 26.155 1.00 13.41 19 ASN A N 19
ATOM 25162 C CA . ASN A 1 6 ? 35.522 -6.831 26.166 1.00 45.21 19 ASN A CA 19
ATOM 25163 C C . ASN A 1 6 ? 35.723 -7.801 25.032 1.00 40.15 19 ASN A C 19
ATOM 25164 O O . ASN A 1 6 ? 36.095 -7.398 23.924 1.00 31.04 19 ASN A O 19
ATOM 25175 N N . VAL A 1 7 ? 35.556 -9.060 25.305 1.00 34.31 20 VAL A N 19
ATOM 25176 C CA . VAL A 1 7 ? 35.701 -10.065 24.295 1.00 50.14 20 VAL A CA 19
ATOM 25177 C C . VAL A 1 7 ? 34.327 -10.475 23.822 1.00 21.02 20 VAL A C 19
ATOM 25178 O O . VAL A 1 7 ? 33.638 -11.281 24.473 1.00 33.52 20 VAL A O 19
ATOM 25191 N N . MET A 1 8 ? 33.896 -9.865 22.765 1.00 54.40 21 MET A N 19
ATOM 25192 C CA . MET A 1 8 ? 32.627 -10.167 22.179 1.00 11.43 21 MET A CA 19
ATOM 25193 C C . MET A 1 8 ? 32.806 -10.357 20.697 1.00 51.30 21 MET A C 19
ATOM 25194 O O . MET A 1 8 ? 33.591 -9.640 20.055 1.00 22.20 21 MET A O 19
ATOM 25208 N N . ALA A 1 9 ? 32.136 -11.322 20.164 1.00 62.33 22 ALA A N 19
ATOM 25209 C CA . ALA A 1 9 ? 32.193 -11.582 18.755 1.00 70.34 22 ALA A CA 19
ATOM 25210 C C . ALA A 1 9 ? 30.813 -11.435 18.176 1.00 31.04 22 ALA A C 19
ATOM 25211 O O . ALA A 1 9 ? 29.839 -11.953 18.737 1.00 65.03 22 ALA A O 19
ATOM 25218 N N . SER A 1 10 ? 30.711 -10.702 17.099 1.00 22.52 23 SER A N 19
ATOM 25219 C CA . SER A 1 10 ? 29.457 -10.501 16.449 1.00 30.41 23 SER A CA 19
ATOM 25220 C C . SER A 1 10 ? 29.100 -11.758 15.687 1.00 51.43 23 SER A C 19
ATOM 25221 O O . SER A 1 10 ? 29.686 -12.040 14.640 1.00 41.40 23 SER A O 19
ATOM 25229 N N . SER A 1 11 ? 28.199 -12.523 16.233 1.00 53.22 24 SER A N 19
ATOM 25230 C CA . SER A 1 11 ? 27.816 -13.766 15.657 1.00 3.03 24 SER A CA 19
ATOM 25231 C C . SER A 1 11 ? 26.979 -13.563 14.417 1.00 70.42 24 SER A C 19
ATOM 25232 O O . SER A 1 11 ? 25.799 -13.205 14.502 1.00 0.42 24 SER A O 19
ATOM 25240 N N . SER A 1 12 ? 27.582 -13.730 13.268 1.00 34.41 25 SER A N 19
ATOM 25241 C CA . SER A 1 12 ? 26.857 -13.682 12.027 1.00 22.34 25 SER A CA 19
ATOM 25242 C C . SER A 1 12 ? 26.246 -15.053 11.779 1.00 72.11 25 SER A C 19
ATOM 25243 O O . SER A 1 12 ? 26.637 -15.795 10.870 1.00 1.24 25 SER A O 19
ATOM 25251 N N . SER A 1 13 ? 25.372 -15.400 12.670 1.00 65.21 26 SER A N 19
ATOM 25252 C CA . SER A 1 13 ? 24.688 -16.631 12.679 1.00 62.30 26 SER A CA 19
ATOM 25253 C C . SER A 1 13 ? 23.283 -16.334 13.163 1.00 44.52 26 SER A C 19
ATOM 25254 O O . SER A 1 13 ? 23.077 -16.035 14.356 1.00 53.13 26 SER A O 19
ATOM 25262 N N . ASP A 1 14 ? 22.343 -16.312 12.232 1.00 71.41 27 ASP A N 19
ATOM 25263 C CA . ASP A 1 14 ? 20.955 -16.004 12.551 1.00 11.51 27 ASP A CA 19
ATOM 25264 C C . ASP A 1 14 ? 20.373 -17.027 13.481 1.00 42.01 27 ASP A C 19
ATOM 25265 O O . ASP A 1 14 ? 20.313 -18.221 13.150 1.00 64.44 27 ASP A O 19
ATOM 25274 N N . THR A 1 15 ? 19.958 -16.592 14.637 1.00 63.13 28 THR A N 19
ATOM 25275 C CA . THR A 1 15 ? 19.370 -17.476 15.606 1.00 51.33 28 THR A CA 19
ATOM 25276 C C . THR A 1 15 ? 17.851 -17.507 15.463 1.00 24.14 28 THR A C 19
ATOM 25277 O O . THR A 1 15 ? 17.137 -17.978 16.351 1.00 63.12 28 THR A O 19
ATOM 25288 N N . ASP A 1 16 ? 17.361 -16.996 14.345 1.00 31.12 29 ASP A N 19
ATOM 25289 C CA . ASP A 1 16 ? 15.948 -17.055 14.062 1.00 53.03 29 ASP A CA 19
ATOM 25290 C C . ASP A 1 16 ? 15.585 -18.428 13.625 1.00 73.03 29 ASP A C 19
ATOM 25291 O O . ASP A 1 16 ? 15.936 -18.883 12.528 1.00 65.54 29 ASP A O 19
ATOM 25300 N N . SER A 1 17 ? 14.918 -19.059 14.479 1.00 31.11 30 SER A N 19
ATOM 25301 C CA . SER A 1 17 ? 14.515 -20.421 14.336 1.00 73.11 30 SER A CA 19
ATOM 25302 C C . SER A 1 17 ? 13.426 -20.724 15.345 1.00 35.44 30 SER A C 19
ATOM 25303 O O . SER A 1 17 ? 13.285 -19.998 16.348 1.00 14.33 30 SER A O 19
ATOM 25311 N N . ASP A 1 18 ? 12.636 -21.757 15.087 1.00 4.12 31 ASP A N 19
ATOM 25312 C CA . ASP A 1 18 ? 11.596 -22.149 16.038 1.00 72.31 31 ASP A CA 19
ATOM 25313 C C . ASP A 1 18 ? 12.234 -22.889 17.186 1.00 30.03 31 ASP A C 19
ATOM 25314 O O . ASP A 1 18 ? 11.761 -22.835 18.326 1.00 34.14 31 ASP A O 19
ATOM 25323 N N . SER A 1 19 ? 13.346 -23.486 16.861 1.00 43.42 32 SER A N 19
ATOM 25324 C CA . SER A 1 19 ? 14.191 -24.226 17.758 1.00 30.11 32 SER A CA 19
ATOM 25325 C C . SER A 1 19 ? 13.462 -25.340 18.512 1.00 52.03 32 SER A C 19
ATOM 25326 O O . SER A 1 19 ? 12.987 -25.147 19.647 1.00 11.55 32 SER A O 19
ATOM 25334 N N . SER A 1 20 ? 13.344 -26.483 17.825 1.00 34.41 33 SER A N 19
ATOM 25335 C CA . SER A 1 20 ? 12.774 -27.724 18.350 1.00 3.34 33 SER A CA 19
ATOM 25336 C C . SER A 1 20 ? 11.240 -27.668 18.458 1.00 2.23 33 SER A C 19
ATOM 25337 O O . SER A 1 20 ? 10.667 -26.638 18.839 1.00 12.41 33 SER A O 19
ATOM 25345 N N . PRO A 1 21 ? 10.539 -28.776 18.080 1.00 34.34 34 PRO A N 19
ATOM 25346 C CA . PRO A 1 21 ? 9.082 -28.858 18.203 1.00 70.34 34 PRO A CA 19
ATOM 25347 C C . PRO A 1 21 ? 8.670 -28.598 19.643 1.00 5.02 34 PRO A C 19
ATOM 25348 O O . PRO A 1 21 ? 7.927 -27.659 19.932 1.00 22.02 34 PRO A O 19
ATOM 25359 N N . ASP A 1 22 ? 9.197 -29.385 20.551 1.00 73.54 35 ASP A N 19
ATOM 25360 C CA . ASP A 1 22 ? 8.946 -29.172 21.951 1.00 64.35 35 ASP A CA 19
ATOM 25361 C C . ASP A 1 22 ? 10.176 -28.563 22.551 1.00 14.30 35 ASP A C 19
ATOM 25362 O O . ASP A 1 22 ? 11.209 -29.209 22.662 1.00 54.44 35 ASP A O 19
ATOM 25371 N N . ARG A 1 23 ? 10.066 -27.310 22.920 1.00 0.24 36 ARG A N 19
ATOM 25372 C CA . ARG A 1 23 ? 11.204 -26.536 23.388 1.00 52.12 36 ARG A CA 19
ATOM 25373 C C . ARG A 1 23 ? 11.828 -27.069 24.680 1.00 35.51 36 ARG A C 19
ATOM 25374 O O . ARG A 1 23 ? 13.046 -27.299 24.739 1.00 74.55 36 ARG A O 19
ATOM 25395 N N . GLY A 1 24 ? 11.026 -27.269 25.692 1.00 62.24 37 GLY A N 19
ATOM 25396 C CA . GLY A 1 24 ? 11.544 -27.765 26.938 1.00 3.21 37 GLY A CA 19
ATOM 25397 C C . GLY A 1 24 ? 10.581 -28.697 27.606 1.00 40.41 37 GLY A C 19
ATOM 25398 O O . GLY A 1 24 ? 10.426 -28.677 28.822 1.00 24.43 37 GLY A O 19
ATOM 25402 N N . LEU A 1 25 ? 9.933 -29.518 26.808 1.00 31.44 38 LEU A N 19
ATOM 25403 C CA . LEU A 1 25 ? 8.968 -30.486 27.325 1.00 13.41 38 LEU A CA 19
ATOM 25404 C C . LEU A 1 25 ? 9.603 -31.867 27.358 1.00 54.24 38 LEU A C 19
ATOM 25405 O O . LEU A 1 25 ? 8.937 -32.872 27.596 1.00 53.53 38 LEU A O 19
ATOM 25421 N N . SER A 1 26 ? 10.894 -31.905 27.112 1.00 71.41 39 SER A N 19
ATOM 25422 C CA . SER A 1 26 ? 11.664 -33.111 27.049 1.00 40.41 39 SER A CA 19
ATOM 25423 C C . SER A 1 26 ? 13.133 -32.729 27.156 1.00 63.42 39 SER A C 19
ATOM 25424 O O . SER A 1 26 ? 13.666 -32.062 26.270 1.00 1.40 39 SER A O 19
ATOM 25432 N N . ARG A 1 27 ? 13.766 -33.119 28.243 1.00 54.20 40 ARG A N 19
ATOM 25433 C CA . ARG A 1 27 ? 15.217 -32.880 28.493 1.00 71.31 40 ARG A CA 19
ATOM 25434 C C . ARG A 1 27 ? 16.098 -33.817 27.639 1.00 43.52 40 ARG A C 19
ATOM 25435 O O . ARG A 1 27 ? 17.243 -34.071 27.958 1.00 63.24 40 ARG A O 19
ATOM 25456 N N . MET A 1 28 ? 15.556 -34.253 26.547 1.00 43.50 41 MET A N 19
ATOM 25457 C CA . MET A 1 28 ? 16.174 -35.194 25.649 1.00 63.43 41 MET A CA 19
ATOM 25458 C C . MET A 1 28 ? 17.173 -34.475 24.751 1.00 13.23 41 MET A C 19
ATOM 25459 O O . MET A 1 28 ? 17.136 -33.238 24.633 1.00 52.44 41 MET A O 19
ATOM 25473 N N . CYS A 1 29 ? 18.118 -35.192 24.233 1.00 22.31 42 CYS A N 19
ATOM 25474 C CA . CYS A 1 29 ? 19.178 -34.597 23.481 1.00 61.23 42 CYS A CA 19
ATOM 25475 C C . CYS A 1 29 ? 18.770 -34.110 22.128 1.00 4.13 42 CYS A C 19
ATOM 25476 O O . CYS A 1 29 ? 17.955 -34.709 21.428 1.00 45.31 42 CYS A O 19
ATOM 25483 N N . CYS A 1 30 ? 19.353 -33.013 21.786 1.00 20.43 43 CYS A N 19
ATOM 25484 C CA . CYS A 1 30 ? 19.144 -32.368 20.557 1.00 61.35 43 CYS A CA 19
ATOM 25485 C C . CYS A 1 30 ? 20.131 -32.931 19.563 1.00 15.43 43 CYS A C 19
ATOM 25486 O O . CYS A 1 30 ? 21.355 -32.776 19.722 1.00 32.33 43 CYS A O 19
ATOM 25493 N N . VAL A 1 31 ? 19.629 -33.626 18.594 1.00 72.22 44 VAL A N 19
ATOM 25494 C CA . VAL A 1 31 ? 20.443 -34.212 17.575 1.00 3.24 44 VAL A CA 19
ATOM 25495 C C . VAL A 1 31 ? 20.467 -33.287 16.392 1.00 3.40 44 VAL A C 19
ATOM 25496 O O . VAL A 1 31 ? 19.410 -33.026 15.771 1.00 71.10 44 VAL A O 19
ATOM 25509 N N . TYR A 1 32 ? 21.644 -32.772 16.116 1.00 2.45 45 TYR A N 19
ATOM 25510 C CA . TYR A 1 32 ? 21.899 -31.846 15.043 1.00 62.25 45 TYR A CA 19
ATOM 25511 C C . TYR A 1 32 ? 22.777 -32.473 13.988 1.00 42.44 45 TYR A C 19
ATOM 25512 O O . TYR A 1 32 ? 23.500 -33.445 14.246 1.00 23.20 45 TYR A O 19
ATOM 25530 N N . LYS A 1 33 ? 22.705 -31.925 12.821 1.00 0.12 46 LYS A N 19
ATOM 25531 C CA . LYS A 1 33 ? 23.545 -32.304 11.742 1.00 40.32 46 LYS A CA 19
ATOM 25532 C C . LYS A 1 33 ? 24.395 -31.089 11.408 1.00 40.23 46 LYS A C 19
ATOM 25533 O O . LYS A 1 33 ? 23.869 -29.997 11.130 1.00 43.52 46 LYS A O 19
ATOM 25552 N N . ILE A 1 34 ? 25.673 -31.262 11.508 1.00 23.31 47 ILE A N 19
ATOM 25553 C CA . ILE A 1 34 ? 26.628 -30.212 11.338 1.00 14.10 47 ILE A CA 19
ATOM 25554 C C . ILE A 1 34 ? 27.041 -30.105 9.896 1.00 73.10 47 ILE A C 19
ATOM 25555 O O . ILE A 1 34 ? 27.595 -31.055 9.310 1.00 4.12 47 ILE A O 19
ATOM 25571 N N . HIS A 1 35 ? 26.749 -28.984 9.332 1.00 21.34 48 HIS A N 19
ATOM 25572 C CA . HIS A 1 35 ? 27.131 -28.671 7.987 1.00 14.05 48 HIS A CA 19
ATOM 25573 C C . HIS A 1 35 ? 28.109 -27.508 8.016 1.00 43.24 48 HIS A C 19
ATOM 25574 O O . HIS A 1 35 ? 28.014 -26.657 8.894 1.00 73.12 48 HIS A O 19
ATOM 25588 N N . PRO A 1 36 ? 29.089 -27.470 7.105 1.00 32.05 49 PRO A N 19
ATOM 25589 C CA . PRO A 1 36 ? 29.291 -28.504 6.097 1.00 70.02 49 PRO A CA 19
ATOM 25590 C C . PRO A 1 36 ? 29.907 -29.763 6.682 1.00 14.52 49 PRO A C 19
ATOM 25591 O O . PRO A 1 36 ? 30.422 -29.767 7.813 1.00 72.31 49 PRO A O 19
ATOM 25602 N N . GLY A 1 37 ? 29.871 -30.799 5.916 1.00 13.04 50 GLY A N 19
ATOM 25603 C CA . GLY A 1 37 ? 30.393 -32.062 6.343 1.00 22.23 50 GLY A CA 19
ATOM 25604 C C . GLY A 1 37 ? 29.306 -33.092 6.504 1.00 52.34 50 GLY A C 19
ATOM 25605 O O . GLY A 1 37 ? 29.513 -34.267 6.203 1.00 31.05 50 GLY A O 19
ATOM 25609 N N . GLY A 1 38 ? 28.151 -32.648 6.984 1.00 50.53 51 GLY A N 19
ATOM 25610 C CA . GLY A 1 38 ? 27.021 -33.534 7.176 1.00 53.14 51 GLY A CA 19
ATOM 25611 C C . GLY A 1 38 ? 27.269 -34.504 8.309 1.00 62.43 51 GLY A C 19
ATOM 25612 O O . GLY A 1 38 ? 26.919 -35.683 8.222 1.00 61.31 51 GLY A O 19
ATOM 25616 N N . ASN A 1 39 ? 27.858 -34.000 9.363 1.00 45.21 52 ASN A N 19
ATOM 25617 C CA . ASN A 1 39 ? 28.252 -34.804 10.502 1.00 12.13 52 ASN A CA 19
ATOM 25618 C C . ASN A 1 39 ? 27.160 -34.776 11.568 1.00 35.41 52 ASN A C 19
ATOM 25619 O O . ASN A 1 39 ? 26.566 -33.751 11.806 1.00 13.22 52 ASN A O 19
ATOM 25630 N N . ILE A 1 40 ? 26.894 -35.892 12.193 1.00 32.32 53 ILE A N 19
ATOM 25631 C CA . ILE A 1 40 ? 25.851 -35.963 13.209 1.00 72.02 53 ILE A CA 19
ATOM 25632 C C . ILE A 1 40 ? 26.449 -35.642 14.577 1.00 5.40 53 ILE A C 19
ATOM 25633 O O . ILE A 1 40 ? 27.436 -36.261 14.989 1.00 22.21 53 ILE A O 19
ATOM 25649 N N . TRP A 1 41 ? 25.865 -34.701 15.271 1.00 60.52 54 TRP A N 19
ATOM 25650 C CA . TRP A 1 41 ? 26.337 -34.311 16.585 1.00 34.32 54 TRP A CA 19
ATOM 25651 C C . TRP A 1 41 ? 25.137 -34.106 17.509 1.00 13.31 54 TRP A C 19
ATOM 25652 O O . TRP A 1 41 ? 24.246 -33.309 17.217 1.00 75.13 54 TRP A O 19
ATOM 25673 N N . SER A 1 42 ? 25.097 -34.846 18.587 1.00 4.43 55 SER A N 19
ATOM 25674 C CA . SER A 1 42 ? 23.995 -34.784 19.507 1.00 30.35 55 SER A CA 19
ATOM 25675 C C . SER A 1 42 ? 24.460 -34.233 20.854 1.00 35.31 55 SER A C 19
ATOM 25676 O O . SER A 1 42 ? 25.491 -34.662 21.393 1.00 23.34 55 SER A O 19
ATOM 25684 N N . THR A 1 43 ? 23.725 -33.296 21.381 1.00 32.22 56 THR A N 19
ATOM 25685 C CA . THR A 1 43 ? 24.036 -32.713 22.655 1.00 51.42 56 THR A CA 19
ATOM 25686 C C . THR A 1 43 ? 22.766 -32.659 23.496 1.00 62.22 56 THR A C 19
ATOM 25687 O O . THR A 1 43 ? 21.682 -32.335 22.985 1.00 21.22 56 THR A O 19
ATOM 25698 N N . LYS A 1 44 ? 22.863 -33.043 24.735 1.00 4.44 57 LYS A N 19
ATOM 25699 C CA . LYS A 1 44 ? 21.717 -33.061 25.586 1.00 64.44 57 LYS A CA 19
ATOM 25700 C C . LYS A 1 44 ? 21.437 -31.687 26.136 1.00 53.21 57 LYS A C 19
ATOM 25701 O O . LYS A 1 44 ? 22.335 -31.020 26.636 1.00 54.15 57 LYS A O 19
ATOM 25720 N N . LYS A 1 45 ? 20.199 -31.238 26.003 1.00 60.40 58 LYS A N 19
ATOM 25721 C CA . LYS A 1 45 ? 19.835 -29.959 26.546 1.00 10.21 58 LYS A CA 19
ATOM 25722 C C . LYS A 1 45 ? 19.996 -30.005 28.065 1.00 31.10 58 LYS A C 19
ATOM 25723 O O . LYS A 1 45 ? 19.401 -30.851 28.748 1.00 22.01 58 LYS A O 19
ATOM 25742 N N . GLY A 1 46 ? 20.828 -29.139 28.569 1.00 5.24 59 GLY A N 19
ATOM 25743 C CA . GLY A 1 46 ? 21.151 -29.146 29.962 1.00 30.34 59 GLY A CA 19
ATOM 25744 C C . GLY A 1 46 ? 22.550 -29.678 30.234 1.00 11.30 59 GLY A C 19
ATOM 25745 O O . GLY A 1 46 ? 23.003 -29.673 31.386 1.00 54.24 59 GLY A O 19
ATOM 25749 N N . GLU A 1 47 ? 23.253 -30.146 29.209 1.00 65.04 60 GLU A N 19
ATOM 25750 C CA . GLU A 1 47 ? 24.619 -30.588 29.418 1.00 2.25 60 GLU A CA 19
ATOM 25751 C C . GLU A 1 47 ? 25.577 -29.626 28.732 1.00 23.42 60 GLU A C 19
ATOM 25752 O O . GLU A 1 47 ? 25.206 -28.946 27.745 1.00 52.21 60 GLU A O 19
ATOM 25764 N N . GLN A 1 48 ? 26.762 -29.502 29.272 1.00 45.34 61 GLN A N 19
ATOM 25765 C CA . GLN A 1 48 ? 27.796 -28.780 28.600 1.00 64.25 61 GLN A CA 19
ATOM 25766 C C . GLN A 1 48 ? 28.567 -29.793 27.777 1.00 10.43 61 GLN A C 19
ATOM 25767 O O . GLN A 1 48 ? 28.875 -30.892 28.264 1.00 2.43 61 GLN A O 19
ATOM 25781 N N . ALA A 1 49 ? 28.854 -29.462 26.566 1.00 41.31 62 ALA A N 19
ATOM 25782 C CA . ALA A 1 49 ? 29.493 -30.365 25.661 1.00 32.13 62 ALA A CA 19
ATOM 25783 C C . ALA A 1 49 ? 30.633 -29.678 24.954 1.00 4.30 62 ALA A C 19
ATOM 25784 O O . ALA A 1 49 ? 30.814 -28.456 25.064 1.00 31.41 62 ALA A O 19
ATOM 25791 N N . TRP A 1 50 ? 31.404 -30.447 24.268 1.00 10.30 63 TRP A N 19
ATOM 25792 C CA . TRP A 1 50 ? 32.508 -29.954 23.521 1.00 14.21 63 TRP A CA 19
ATOM 25793 C C . TRP A 1 50 ? 32.387 -30.414 22.107 1.00 70.15 63 TRP A C 19
ATOM 25794 O O . TRP A 1 50 ? 32.269 -31.613 21.840 1.00 62.42 63 TRP A O 19
ATOM 25815 N N . PHE A 1 51 ? 32.374 -29.478 21.210 1.00 53.42 64 PHE A N 19
ATOM 25816 C CA . PHE A 1 51 ? 32.304 -29.790 19.824 1.00 55.32 64 PHE A CA 19
ATOM 25817 C C . PHE A 1 51 ? 33.694 -30.116 19.347 1.00 64.02 64 PHE A C 19
ATOM 25818 O O . PHE A 1 51 ? 34.605 -29.282 19.439 1.00 32.32 64 PHE A O 19
ATOM 25835 N N . ARG A 1 52 ? 33.875 -31.322 18.901 1.00 62.43 65 ARG A N 19
ATOM 25836 C CA . ARG A 1 52 ? 35.150 -31.769 18.441 1.00 62.41 65 ARG A CA 19
ATOM 25837 C C . ARG A 1 52 ? 35.274 -31.494 16.974 1.00 24.14 65 ARG A C 19
ATOM 25838 O O . ARG A 1 52 ? 34.510 -32.012 16.159 1.00 0.20 65 ARG A O 19
ATOM 25859 N N . ARG A 1 53 ? 36.197 -30.675 16.650 1.00 54.31 66 ARG A N 19
ATOM 25860 C CA . ARG A 1 53 ? 36.514 -30.385 15.297 1.00 62.11 66 ARG A CA 19
ATOM 25861 C C . ARG A 1 53 ? 37.764 -31.204 14.975 1.00 31.30 66 ARG A C 19
ATOM 25862 O O . ARG A 1 53 ? 38.389 -31.745 15.892 1.00 32.42 66 ARG A O 19
ATOM 25883 N N . ARG A 1 54 ? 38.112 -31.301 13.711 1.00 44.04 67 ARG A N 19
ATOM 25884 C CA . ARG A 1 54 ? 39.273 -32.068 13.242 1.00 0.43 67 ARG A CA 19
ATOM 25885 C C . ARG A 1 54 ? 40.582 -31.778 14.017 1.00 72.51 67 ARG A C 19
ATOM 25886 O O . ARG A 1 54 ? 41.355 -32.696 14.308 1.00 45.04 67 ARG A O 19
ATOM 25907 N N . PHE A 1 55 ? 40.818 -30.527 14.346 1.00 14.14 68 PHE A N 19
ATOM 25908 C CA . PHE A 1 55 ? 42.015 -30.129 15.104 1.00 22.11 68 PHE A CA 19
ATOM 25909 C C . PHE A 1 55 ? 41.673 -29.071 16.150 1.00 35.11 68 PHE A C 19
ATOM 25910 O O . PHE A 1 55 ? 42.513 -28.228 16.499 1.00 22.42 68 PHE A O 19
ATOM 25927 N N . SER A 1 56 ? 40.460 -29.097 16.657 1.00 13.41 69 SER A N 19
ATOM 25928 C CA . SER A 1 56 ? 40.031 -28.109 17.631 1.00 72.53 69 SER A CA 19
ATOM 25929 C C . SER A 1 56 ? 38.885 -28.669 18.470 1.00 42.24 69 SER A C 19
ATOM 25930 O O . SER A 1 56 ? 38.251 -29.648 18.078 1.00 33.32 69 SER A O 19
ATOM 25938 N N . LYS A 1 57 ? 38.632 -28.071 19.609 1.00 4.32 70 LYS A N 19
ATOM 25939 C CA . LYS A 1 57 ? 37.491 -28.428 20.425 1.00 14.11 70 LYS A CA 19
ATOM 25940 C C . LYS A 1 57 ? 36.856 -27.163 20.952 1.00 51.11 70 LYS A C 19
ATOM 25941 O O . LYS A 1 57 ? 37.558 -26.195 21.247 1.00 64.44 70 LYS A O 19
ATOM 25960 N N . TYR A 1 58 ? 35.553 -27.127 21.005 1.00 44.52 71 TYR A N 19
ATOM 25961 C CA . TYR A 1 58 ? 34.861 -25.912 21.400 1.00 14.43 71 TYR A CA 19
ATOM 25962 C C . TYR A 1 58 ? 33.840 -26.167 22.492 1.00 53.22 71 TYR A C 19
ATOM 25963 O O . TYR A 1 58 ? 32.936 -26.982 22.326 1.00 20.23 71 TYR A O 19
ATOM 25981 N N . GLU A 1 59 ? 34.020 -25.484 23.604 1.00 74.13 72 GLU A N 19
ATOM 25982 C CA . GLU A 1 59 ? 33.105 -25.531 24.739 1.00 11.24 72 GLU A CA 19
ATOM 25983 C C . GLU A 1 59 ? 31.750 -24.888 24.389 1.00 1.31 72 GLU A C 19
ATOM 25984 O O . GLU A 1 59 ? 31.685 -23.704 23.953 1.00 10.43 72 GLU A O 19
ATOM 25996 N N . VAL A 1 60 ? 30.691 -25.645 24.547 1.00 54.10 73 VAL A N 19
ATOM 25997 C CA . VAL A 1 60 ? 29.361 -25.173 24.259 1.00 11.34 73 VAL A CA 19
ATOM 25998 C C . VAL A 1 60 ? 28.338 -25.877 25.163 1.00 62.31 73 VAL A C 19
ATOM 25999 O O . VAL A 1 60 ? 28.514 -27.013 25.521 1.00 62.34 73 VAL A O 19
ATOM 26012 N N . MET A 1 61 ? 27.314 -25.191 25.563 1.00 3.42 74 MET A N 19
ATOM 26013 C CA . MET A 1 61 ? 26.274 -25.811 26.356 1.00 50.13 74 MET A CA 19
ATOM 26014 C C . MET A 1 61 ? 24.940 -25.648 25.670 1.00 22.13 74 MET A C 19
ATOM 26015 O O . MET A 1 61 ? 24.654 -24.588 25.100 1.00 0.14 74 MET A O 19
ATOM 26029 N N . ALA A 1 62 ? 24.155 -26.685 25.677 1.00 21.02 75 ALA A N 19
ATOM 26030 C CA . ALA A 1 62 ? 22.854 -26.656 25.054 1.00 11.31 75 ALA A CA 19
ATOM 26031 C C . ALA A 1 62 ? 21.796 -26.307 26.091 1.00 20.13 75 ALA A C 19
ATOM 26032 O O . ALA A 1 62 ? 21.739 -26.922 27.166 1.00 21.05 75 ALA A O 19
ATOM 26039 N N . TYR A 1 63 ? 20.997 -25.312 25.803 1.00 3.43 76 TYR A N 19
ATOM 26040 C CA . TYR A 1 63 ? 19.886 -24.948 26.670 1.00 72.33 76 TYR A CA 19
ATOM 26041 C C . TYR A 1 63 ? 18.616 -25.548 26.113 1.00 10.41 76 TYR A C 19
ATOM 26042 O O . TYR A 1 63 ? 18.652 -26.231 25.074 1.00 11.35 76 TYR A O 19
ATOM 26060 N N . ASP A 1 64 ? 17.492 -25.315 26.778 1.00 53.30 77 ASP A N 19
ATOM 26061 C CA . ASP A 1 64 ? 16.224 -25.764 26.229 1.00 53.14 77 ASP A CA 19
ATOM 26062 C C . ASP A 1 64 ? 15.947 -24.956 24.985 1.00 42.12 77 ASP A C 19
ATOM 26063 O O . ASP A 1 64 ? 16.514 -23.858 24.819 1.00 53.14 77 ASP A O 19
ATOM 26072 N N . ARG A 1 65 ? 15.116 -25.514 24.109 1.00 64.35 78 ARG A N 19
ATOM 26073 C CA . ARG A 1 65 ? 14.885 -25.051 22.714 1.00 64.11 78 ARG A CA 19
ATOM 26074 C C . ARG A 1 65 ? 15.998 -25.600 21.826 1.00 4.51 78 ARG A C 19
ATOM 26075 O O . ARG A 1 65 ? 15.909 -25.558 20.610 1.00 44.24 78 ARG A O 19
ATOM 26096 N N . CYS A 1 66 ? 17.048 -26.123 22.479 1.00 10.12 79 CYS A N 19
ATOM 26097 C CA . CYS A 1 66 ? 18.229 -26.684 21.840 1.00 31.14 79 CYS A CA 19
ATOM 26098 C C . CYS A 1 66 ? 19.139 -25.603 21.290 1.00 31.31 79 CYS A C 19
ATOM 26099 O O . CYS A 1 66 ? 20.012 -25.863 20.467 1.00 72.42 79 CYS A O 19
ATOM 26106 N N . ASN A 1 67 ? 18.966 -24.400 21.811 1.00 30.41 80 ASN A N 19
ATOM 26107 C CA . ASN A 1 67 ? 19.810 -23.272 21.461 1.00 24.04 80 ASN A CA 19
ATOM 26108 C C . ASN A 1 67 ? 21.143 -23.464 22.151 1.00 74.14 80 ASN A C 19
ATOM 26109 O O . ASN A 1 67 ? 21.184 -23.712 23.372 1.00 73.21 80 ASN A O 19
ATOM 26120 N N . LEU A 1 68 ? 22.208 -23.379 21.414 1.00 41.25 81 LEU A N 19
ATOM 26121 C CA . LEU A 1 68 ? 23.498 -23.582 21.990 1.00 32.31 81 LEU A CA 19
ATOM 26122 C C . LEU A 1 68 ? 24.179 -22.306 22.372 1.00 24.20 81 LEU A C 19
ATOM 26123 O O . LEU A 1 68 ? 24.044 -21.266 21.702 1.00 64.53 81 LEU A O 19
ATOM 26139 N N . GLU A 1 69 ? 24.912 -22.399 23.439 1.00 11.12 82 GLU A N 19
ATOM 26140 C CA . GLU A 1 69 ? 25.653 -21.303 23.975 1.00 13.25 82 GLU A CA 19
ATOM 26141 C C . GLU A 1 69 ? 27.122 -21.639 23.932 1.00 62.15 82 GLU A C 19
ATOM 26142 O O . GLU A 1 69 ? 27.608 -22.495 24.706 1.00 72.13 82 GLU A O 19
ATOM 26154 N N . TRP A 1 70 ? 27.803 -21.042 23.015 1.00 45.50 83 TRP A N 19
ATOM 26155 C CA . TRP A 1 70 ? 29.206 -21.243 22.863 1.00 60.33 83 TRP A CA 19
ATOM 26156 C C . TRP A 1 70 ? 29.927 -20.334 23.808 1.00 15.41 83 TRP A C 19
ATOM 26157 O O . TRP A 1 70 ? 29.627 -19.139 23.890 1.00 24.14 83 TRP A O 19
ATOM 26178 N N . GLY A 1 71 ? 30.828 -20.908 24.547 1.00 62.32 84 GLY A N 19
ATOM 26179 C CA . GLY A 1 71 ? 31.598 -20.175 25.505 1.00 11.05 84 GLY A CA 19
ATOM 26180 C C . GLY A 1 71 ? 32.651 -19.302 24.861 1.00 52.12 84 GLY A C 19
ATOM 26181 O O . GLY A 1 71 ? 32.484 -18.790 23.747 1.00 22.45 84 GLY A O 19
ATOM 26185 N N . PHE A 1 72 ? 33.753 -19.160 25.549 1.00 34.15 85 PHE A N 19
ATOM 26186 C CA . PHE A 1 72 ? 34.881 -18.347 25.109 1.00 25.31 85 PHE A CA 19
ATOM 26187 C C . PHE A 1 72 ? 35.576 -18.993 23.892 1.00 72.02 85 PHE A C 19
ATOM 26188 O O . PHE A 1 72 ? 36.497 -18.424 23.298 1.00 44.42 85 PHE A O 19
ATOM 26205 N N . SER A 1 73 ? 35.101 -20.172 23.548 1.00 15.03 86 SER A N 19
ATOM 26206 C CA . SER A 1 73 ? 35.534 -20.943 22.405 1.00 71.31 86 SER A CA 19
ATOM 26207 C C . SER A 1 73 ? 35.501 -20.116 21.123 1.00 62.31 86 SER A C 19
ATOM 26208 O O . SER A 1 73 ? 36.466 -20.114 20.360 1.00 61.31 86 SER A O 19
ATOM 26216 N N . GLY A 1 74 ? 34.400 -19.397 20.912 1.00 44.34 87 GLY A N 19
ATOM 26217 C CA . GLY A 1 74 ? 34.315 -18.541 19.735 1.00 42.01 87 GLY A CA 19
ATOM 26218 C C . GLY A 1 74 ? 34.367 -19.312 18.418 1.00 64.22 87 GLY A C 19
ATOM 26219 O O . GLY A 1 74 ? 35.078 -18.896 17.507 1.00 74.11 87 GLY A O 19
ATOM 26223 N N . LYS A 1 75 ? 33.647 -20.448 18.336 1.00 63.02 88 LYS A N 19
ATOM 26224 C CA . LYS A 1 75 ? 33.751 -21.375 17.196 1.00 4.44 88 LYS A CA 19
ATOM 26225 C C . LYS A 1 75 ? 33.547 -20.683 15.812 1.00 73.25 88 LYS A C 19
ATOM 26226 O O . LYS A 1 75 ? 32.836 -19.665 15.705 1.00 61.32 88 LYS A O 19
ATOM 26245 N N . PRO A 1 76 ? 34.176 -21.238 14.758 1.00 24.54 89 PRO A N 19
ATOM 26246 C CA . PRO A 1 76 ? 34.136 -20.690 13.399 1.00 2.53 89 PRO A CA 19
ATOM 26247 C C . PRO A 1 76 ? 32.741 -20.492 12.811 1.00 0.02 89 PRO A C 19
ATOM 26248 O O . PRO A 1 76 ? 31.811 -21.280 13.044 1.00 1.14 89 PRO A O 19
ATOM 26259 N N . ARG A 1 77 ? 32.607 -19.412 12.084 1.00 33.45 90 ARG A N 19
ATOM 26260 C CA . ARG A 1 77 ? 31.417 -19.105 11.333 1.00 32.31 90 ARG A CA 19
ATOM 26261 C C . ARG A 1 77 ? 31.467 -19.851 10.022 1.00 23.22 90 ARG A C 19
ATOM 26262 O O . ARG A 1 77 ? 32.547 -20.258 9.579 1.00 20.05 90 ARG A O 19
ATOM 26283 N N . GLY A 1 78 ? 30.333 -20.060 9.429 1.00 34.44 91 GLY A N 19
ATOM 26284 C CA . GLY A 1 78 ? 30.281 -20.763 8.171 1.00 71.34 91 GLY A CA 19
ATOM 26285 C C . GLY A 1 78 ? 29.679 -22.121 8.346 1.00 54.22 91 GLY A C 19
ATOM 26286 O O . GLY A 1 78 ? 29.515 -22.885 7.390 1.00 33.33 91 GLY A O 19
ATOM 26290 N N . LEU A 1 79 ? 29.342 -22.417 9.564 1.00 3.03 92 LEU A N 19
ATOM 26291 C CA . LEU A 1 79 ? 28.735 -23.659 9.898 1.00 22.22 92 LEU A CA 19
ATOM 26292 C C . LEU A 1 79 ? 27.235 -23.501 9.874 1.00 70.52 92 LEU A C 19
ATOM 26293 O O . LEU A 1 79 ? 26.705 -22.388 9.867 1.00 44.15 92 LEU A O 19
ATOM 26309 N N . THR A 1 80 ? 26.570 -24.582 9.816 1.00 43.14 93 THR A N 19
ATOM 26310 C CA . THR A 1 80 ? 25.153 -24.622 9.824 1.00 53.20 93 THR A CA 19
ATOM 26311 C C . THR A 1 80 ? 24.722 -25.786 10.692 1.00 60.31 93 THR A C 19
ATOM 26312 O O . THR A 1 80 ? 25.187 -26.914 10.512 1.00 14.32 93 THR A O 19
ATOM 26323 N N . PHE A 1 81 ? 23.903 -25.502 11.658 1.00 42.25 94 PHE A N 19
ATOM 26324 C CA . PHE A 1 81 ? 23.469 -26.490 12.596 1.00 54.21 94 PHE A CA 19
ATOM 26325 C C . PHE A 1 81 ? 22.031 -26.821 12.305 1.00 3.10 94 PHE A C 19
ATOM 26326 O O . PHE A 1 81 ? 21.144 -26.017 12.586 1.00 23.03 94 PHE A O 19
ATOM 26343 N N . GLU A 1 82 ? 21.788 -27.947 11.705 1.00 42.34 95 GLU A N 19
ATOM 26344 C CA . GLU A 1 82 ? 20.431 -28.318 11.417 1.00 51.21 95 GLU A CA 19
ATOM 26345 C C . GLU A 1 82 ? 19.927 -29.243 12.483 1.00 2.34 95 GLU A C 19
ATOM 26346 O O . GLU A 1 82 ? 20.555 -30.253 12.781 1.00 30.44 95 GLU A O 19
ATOM 26358 N N . PHE A 1 83 ? 18.833 -28.889 13.080 1.00 1.42 96 PHE A N 19
ATOM 26359 C CA . PHE A 1 83 ? 18.226 -29.718 14.065 1.00 2.21 96 PHE A CA 19
ATOM 26360 C C . PHE A 1 83 ? 17.562 -30.891 13.367 1.00 11.33 96 PHE A C 19
ATOM 26361 O O . PHE A 1 83 ? 16.680 -30.709 12.510 1.00 31.23 96 PHE A O 19
ATOM 26378 N N . LEU A 1 84 ? 18.020 -32.070 13.672 1.00 42.42 97 LEU A N 19
ATOM 26379 C CA . LEU A 1 84 ? 17.455 -33.256 13.107 1.00 32.31 97 LEU A CA 19
ATOM 26380 C C . LEU A 1 84 ? 16.291 -33.687 13.934 1.00 34.04 97 LEU A C 19
ATOM 26381 O O . LEU A 1 84 ? 15.149 -33.707 13.449 1.00 20.22 97 LEU A O 19
ATOM 26397 N N . TRP A 1 85 ? 16.556 -33.986 15.196 1.00 23.43 98 TRP A N 19
ATOM 26398 C CA . TRP A 1 85 ? 15.502 -34.489 16.074 1.00 31.52 98 TRP A CA 19
ATOM 26399 C C . TRP A 1 85 ? 15.903 -34.458 17.529 1.00 30.52 98 TRP A C 19
ATOM 26400 O O . TRP A 1 85 ? 17.055 -34.185 17.860 1.00 40.41 98 TRP A O 19
ATOM 26421 N N . ASP A 1 86 ? 14.939 -34.709 18.369 1.00 24.22 99 ASP A N 19
ATOM 26422 C CA . ASP A 1 86 ? 15.121 -34.800 19.805 1.00 74.55 99 ASP A CA 19
ATOM 26423 C C . ASP A 1 86 ? 15.123 -36.292 20.147 1.00 55.35 99 ASP A C 19
ATOM 26424 O O . ASP A 1 86 ? 14.220 -37.035 19.712 1.00 71.34 99 ASP A O 19
ATOM 26433 N N . LYS A 1 87 ? 16.114 -36.743 20.873 1.00 4.04 100 LYS A N 19
ATOM 26434 C CA . LYS A 1 87 ? 16.318 -38.175 21.104 1.00 61.32 100 LYS A CA 19
ATOM 26435 C C . LYS A 1 87 ? 16.709 -38.447 22.557 1.00 63.33 100 LYS A C 19
ATOM 26436 O O . LYS A 1 87 ? 17.231 -37.580 23.231 1.00 23.30 100 LYS A O 19
ATOM 26455 N N . GLU A 1 88 ? 16.436 -39.641 23.042 1.00 51.33 101 GLU A N 19
ATOM 26456 C CA . GLU A 1 88 ? 16.891 -40.016 24.361 1.00 70.34 101 GLU A CA 19
ATOM 26457 C C . GLU A 1 88 ? 18.297 -40.574 24.295 1.00 72.11 101 GLU A C 19
ATOM 26458 O O . GLU A 1 88 ? 18.722 -41.112 23.261 1.00 42.23 101 GLU A O 19
ATOM 26470 N N . ALA A 1 89 ? 18.998 -40.457 25.388 1.00 73.54 102 ALA A N 19
ATOM 26471 C CA . ALA A 1 89 ? 20.374 -40.903 25.485 1.00 22.24 102 ALA A CA 19
ATOM 26472 C C . ALA A 1 89 ? 20.427 -42.326 25.976 1.00 74.34 102 ALA A C 19
ATOM 26473 O O . ALA A 1 89 ? 19.407 -42.873 26.432 1.00 1.14 102 ALA A O 19
ATOM 26480 N N . ALA A 1 90 ? 21.608 -42.908 25.938 1.00 64.03 103 ALA A N 19
ATOM 26481 C CA . ALA A 1 90 ? 21.819 -44.257 26.411 1.00 11.00 103 ALA A CA 19
ATOM 26482 C C . ALA A 1 90 ? 21.779 -44.268 27.933 1.00 62.24 103 ALA A C 19
ATOM 26483 O O . ALA A 1 90 ? 21.640 -43.208 28.561 1.00 32.43 103 ALA A O 19
ATOM 26490 N N . ALA A 1 91 ? 21.943 -45.433 28.530 1.00 64.22 104 ALA A N 19
ATOM 26491 C CA . ALA A 1 91 ? 21.870 -45.568 29.978 1.00 62.13 104 ALA A CA 19
ATOM 26492 C C . ALA A 1 91 ? 23.012 -44.819 30.659 1.00 23.43 104 ALA A C 19
ATOM 26493 O O . ALA A 1 91 ? 22.906 -44.440 31.826 1.00 13.21 104 ALA A O 19
ATOM 26500 N N . ASP A 1 92 ? 24.082 -44.585 29.913 1.00 62.40 105 ASP A N 19
ATOM 26501 C CA . ASP A 1 92 ? 25.230 -43.830 30.401 1.00 3.34 105 ASP A CA 19
ATOM 26502 C C . ASP A 1 92 ? 24.992 -42.323 30.319 1.00 62.41 105 ASP A C 19
ATOM 26503 O O . ASP A 1 92 ? 25.739 -41.536 30.900 1.00 44.41 105 ASP A O 19
ATOM 26512 N N . GLY A 1 93 ? 23.967 -41.926 29.595 1.00 71.42 106 GLY A N 19
ATOM 26513 C CA . GLY A 1 93 ? 23.629 -40.531 29.484 1.00 4.54 106 GLY A CA 19
ATOM 26514 C C . GLY A 1 93 ? 24.152 -39.872 28.221 1.00 31.51 106 GLY A C 19
ATOM 26515 O O . GLY A 1 93 ? 23.972 -38.660 28.032 1.00 11.10 106 GLY A O 19
ATOM 26519 N N . THR A 1 94 ? 24.778 -40.635 27.350 1.00 1.42 107 THR A N 19
ATOM 26520 C CA . THR A 1 94 ? 25.322 -40.057 26.140 1.00 33.32 107 THR A CA 19
ATOM 26521 C C . THR A 1 94 ? 24.468 -40.408 24.931 1.00 72.11 107 THR A C 19
ATOM 26522 O O . THR A 1 94 ? 23.852 -41.498 24.876 1.00 20.42 107 THR A O 19
ATOM 26533 N N . CYS A 1 95 ? 24.386 -39.495 24.005 1.00 64.35 108 CYS A N 19
ATOM 26534 C CA . CYS A 1 95 ? 23.725 -39.728 22.759 1.00 3.32 108 CYS A CA 19
ATOM 26535 C C . CYS A 1 95 ? 24.787 -39.950 21.700 1.00 44.23 108 CYS A C 19
ATOM 26536 O O . CYS A 1 95 ? 25.208 -38.985 21.033 1.00 3.04 108 CYS A O 19
ATOM 26544 N N . ASN A 1 5 ? 14.314 -14.708 -9.551 1.00 1.00 18 ASN A N 20
ATOM 26545 C CA . ASN A 1 5 ? 14.659 -14.007 -10.799 1.00 64.21 18 ASN A CA 20
ATOM 26546 C C . ASN A 1 5 ? 13.390 -13.443 -11.441 1.00 11.41 18 ASN A C 20
ATOM 26547 O O . ASN A 1 5 ? 13.388 -12.334 -11.958 1.00 73.04 18 ASN A O 20
ATOM 26558 N N . ASN A 1 6 ? 12.299 -14.197 -11.367 1.00 13.41 19 ASN A N 20
ATOM 26559 C CA . ASN A 1 6 ? 11.029 -13.828 -12.016 1.00 45.21 19 ASN A CA 20
ATOM 26560 C C . ASN A 1 6 ? 10.438 -12.560 -11.423 1.00 40.15 19 ASN A C 20
ATOM 26561 O O . ASN A 1 6 ? 9.820 -11.774 -12.134 1.00 31.04 19 ASN A O 20
ATOM 26572 N N . VAL A 1 7 ? 10.639 -12.371 -10.121 1.00 34.31 20 VAL A N 20
ATOM 26573 C CA . VAL A 1 7 ? 10.148 -11.199 -9.387 1.00 50.14 20 VAL A CA 20
ATOM 26574 C C . VAL A 1 7 ? 8.619 -11.186 -9.307 1.00 21.02 20 VAL A C 20
ATOM 26575 O O . VAL A 1 7 ? 7.924 -10.602 -10.146 1.00 33.52 20 VAL A O 20
ATOM 26588 N N . MET A 1 8 ? 8.121 -11.921 -8.359 1.00 54.40 21 MET A N 20
ATOM 26589 C CA . MET A 1 8 ? 6.711 -11.974 -8.042 1.00 11.43 21 MET A CA 20
ATOM 26590 C C . MET A 1 8 ? 6.589 -11.874 -6.556 1.00 51.30 21 MET A C 20
ATOM 26591 O O . MET A 1 8 ? 6.110 -10.866 -6.020 1.00 22.20 21 MET A O 20
ATOM 26605 N N . ALA A 1 9 ? 7.092 -12.899 -5.898 1.00 62.33 22 ALA A N 20
ATOM 26606 C CA . ALA A 1 9 ? 7.106 -13.032 -4.465 1.00 70.34 22 ALA A CA 20
ATOM 26607 C C . ALA A 1 9 ? 7.936 -14.248 -4.112 1.00 31.04 22 ALA A C 20
ATOM 26608 O O . ALA A 1 9 ? 7.677 -15.341 -4.616 1.00 65.03 22 ALA A O 20
ATOM 26615 N N . SER A 1 10 ? 8.954 -14.067 -3.315 1.00 22.52 23 SER A N 20
ATOM 26616 C CA . SER A 1 10 ? 9.750 -15.185 -2.869 1.00 30.41 23 SER A CA 20
ATOM 26617 C C . SER A 1 10 ? 8.980 -15.933 -1.783 1.00 51.43 23 SER A C 20
ATOM 26618 O O . SER A 1 10 ? 8.669 -15.344 -0.730 1.00 41.40 23 SER A O 20
ATOM 26626 N N . SER A 1 11 ? 8.653 -17.202 -2.053 1.00 53.22 24 SER A N 20
ATOM 26627 C CA . SER A 1 11 ? 7.873 -18.034 -1.144 1.00 3.03 24 SER A CA 20
ATOM 26628 C C . SER A 1 11 ? 8.480 -18.048 0.251 1.00 70.42 24 SER A C 20
ATOM 26629 O O . SER A 1 11 ? 9.586 -18.548 0.460 1.00 0.42 24 SER A O 20
ATOM 26637 N N . SER A 1 12 ? 7.778 -17.477 1.175 1.00 34.41 25 SER A N 20
ATOM 26638 C CA . SER A 1 12 ? 8.263 -17.324 2.502 1.00 22.34 25 SER A CA 20
ATOM 26639 C C . SER A 1 12 ? 7.834 -18.476 3.404 1.00 72.11 25 SER A C 20
ATOM 26640 O O . SER A 1 12 ? 6.702 -18.529 3.872 1.00 1.24 25 SER A O 20
ATOM 26648 N N . SER A 1 13 ? 8.716 -19.419 3.585 1.00 65.21 26 SER A N 20
ATOM 26649 C CA . SER A 1 13 ? 8.485 -20.511 4.479 1.00 62.30 26 SER A CA 20
ATOM 26650 C C . SER A 1 13 ? 9.449 -20.364 5.647 1.00 44.52 26 SER A C 20
ATOM 26651 O O . SER A 1 13 ? 10.658 -20.527 5.486 1.00 53.13 26 SER A O 20
ATOM 26659 N N . ASP A 1 14 ? 8.943 -19.978 6.784 1.00 71.41 27 ASP A N 20
ATOM 26660 C CA . ASP A 1 14 ? 9.793 -19.772 7.935 1.00 11.51 27 ASP A CA 20
ATOM 26661 C C . ASP A 1 14 ? 9.449 -20.778 9.006 1.00 42.01 27 ASP A C 20
ATOM 26662 O O . ASP A 1 14 ? 8.304 -21.239 9.099 1.00 64.44 27 ASP A O 20
ATOM 26671 N N . THR A 1 15 ? 10.422 -21.130 9.779 1.00 63.13 28 THR A N 20
ATOM 26672 C CA . THR A 1 15 ? 10.282 -22.123 10.794 1.00 51.33 28 THR A CA 20
ATOM 26673 C C . THR A 1 15 ? 10.756 -21.560 12.120 1.00 24.14 28 THR A C 20
ATOM 26674 O O . THR A 1 15 ? 11.964 -21.445 12.366 1.00 63.12 28 THR A O 20
ATOM 26685 N N . ASP A 1 16 ? 9.822 -21.150 12.932 1.00 31.12 29 ASP A N 20
ATOM 26686 C CA . ASP A 1 16 ? 10.125 -20.574 14.226 1.00 53.03 29 ASP A CA 20
ATOM 26687 C C . ASP A 1 16 ? 9.752 -21.566 15.295 1.00 73.03 29 ASP A C 20
ATOM 26688 O O . ASP A 1 16 ? 8.996 -22.510 15.034 1.00 65.54 29 ASP A O 20
ATOM 26697 N N . SER A 1 17 ? 10.273 -21.395 16.469 1.00 31.11 30 SER A N 20
ATOM 26698 C CA . SER A 1 17 ? 9.969 -22.302 17.520 1.00 73.11 30 SER A CA 20
ATOM 26699 C C . SER A 1 17 ? 9.171 -21.615 18.607 1.00 35.44 30 SER A C 20
ATOM 26700 O O . SER A 1 17 ? 9.730 -20.941 19.482 1.00 14.33 30 SER A O 20
ATOM 26708 N N . ASP A 1 18 ? 7.866 -21.714 18.524 1.00 4.12 31 ASP A N 20
ATOM 26709 C CA . ASP A 1 18 ? 7.042 -21.248 19.611 1.00 72.31 31 ASP A CA 20
ATOM 26710 C C . ASP A 1 18 ? 6.922 -22.382 20.583 1.00 30.03 31 ASP A C 20
ATOM 26711 O O . ASP A 1 18 ? 6.201 -23.352 20.339 1.00 34.14 31 ASP A O 20
ATOM 26720 N N . SER A 1 19 ? 7.672 -22.320 21.618 1.00 43.42 32 SER A N 20
ATOM 26721 C CA . SER A 1 19 ? 7.701 -23.361 22.588 1.00 30.11 32 SER A CA 20
ATOM 26722 C C . SER A 1 19 ? 8.088 -22.778 23.913 1.00 52.03 32 SER A C 20
ATOM 26723 O O . SER A 1 19 ? 8.567 -21.636 23.969 1.00 11.55 32 SER A O 20
ATOM 26731 N N . SER A 1 20 ? 7.879 -23.513 24.957 1.00 34.41 33 SER A N 20
ATOM 26732 C CA . SER A 1 20 ? 8.312 -23.115 26.250 1.00 3.34 33 SER A CA 20
ATOM 26733 C C . SER A 1 20 ? 9.834 -23.210 26.265 1.00 2.23 33 SER A C 20
ATOM 26734 O O . SER A 1 20 ? 10.391 -24.076 25.592 1.00 12.41 33 SER A O 20
ATOM 26742 N N . PRO A 1 21 ? 10.529 -22.284 26.932 1.00 34.34 34 PRO A N 20
ATOM 26743 C CA . PRO A 1 21 ? 11.978 -22.335 27.025 1.00 70.34 34 PRO A CA 20
ATOM 26744 C C . PRO A 1 21 ? 12.424 -23.617 27.710 1.00 5.02 34 PRO A C 20
ATOM 26745 O O . PRO A 1 21 ? 12.957 -24.525 27.061 1.00 22.02 34 PRO A O 20
ATOM 26756 N N . ASP A 1 22 ? 12.124 -23.742 28.993 1.00 73.54 35 ASP A N 20
ATOM 26757 C CA . ASP A 1 22 ? 12.494 -24.926 29.719 1.00 64.35 35 ASP A CA 20
ATOM 26758 C C . ASP A 1 22 ? 11.551 -26.045 29.430 1.00 14.30 35 ASP A C 20
ATOM 26759 O O . ASP A 1 22 ? 10.520 -26.208 30.078 1.00 54.44 35 ASP A O 20
ATOM 26768 N N . ARG A 1 23 ? 11.830 -26.720 28.380 1.00 0.24 36 ARG A N 20
ATOM 26769 C CA . ARG A 1 23 ? 11.134 -27.933 28.066 1.00 52.12 36 ARG A CA 20
ATOM 26770 C C . ARG A 1 23 ? 11.824 -29.019 28.839 1.00 35.51 36 ARG A C 20
ATOM 26771 O O . ARG A 1 23 ? 11.186 -29.833 29.511 1.00 74.55 36 ARG A O 20
ATOM 26792 N N . GLY A 1 24 ? 13.151 -28.964 28.798 1.00 62.24 37 GLY A N 20
ATOM 26793 C CA . GLY A 1 24 ? 14.007 -29.917 29.463 1.00 3.21 37 GLY A CA 20
ATOM 26794 C C . GLY A 1 24 ? 13.979 -31.256 28.776 1.00 40.41 37 GLY A C 20
ATOM 26795 O O . GLY A 1 24 ? 14.935 -31.654 28.095 1.00 24.43 37 GLY A O 20
ATOM 26799 N N . LEU A 1 25 ? 12.861 -31.897 28.935 1.00 31.44 38 LEU A N 20
ATOM 26800 C CA . LEU A 1 25 ? 12.532 -33.188 28.381 1.00 13.41 38 LEU A CA 20
ATOM 26801 C C . LEU A 1 25 ? 13.525 -34.263 28.744 1.00 54.24 38 LEU A C 20
ATOM 26802 O O . LEU A 1 25 ? 14.341 -34.660 27.917 1.00 53.53 38 LEU A O 20
ATOM 26818 N N . SER A 1 26 ? 13.501 -34.651 30.003 1.00 71.41 39 SER A N 20
ATOM 26819 C CA . SER A 1 26 ? 14.289 -35.764 30.546 1.00 40.41 39 SER A CA 20
ATOM 26820 C C . SER A 1 26 ? 15.804 -35.683 30.243 1.00 63.42 39 SER A C 20
ATOM 26821 O O . SER A 1 26 ? 16.493 -36.713 30.239 1.00 1.40 39 SER A O 20
ATOM 26829 N N . ARG A 1 27 ? 16.322 -34.462 30.052 1.00 54.20 40 ARG A N 20
ATOM 26830 C CA . ARG A 1 27 ? 17.723 -34.241 29.707 1.00 71.31 40 ARG A CA 20
ATOM 26831 C C . ARG A 1 27 ? 18.109 -34.930 28.377 1.00 43.52 40 ARG A C 20
ATOM 26832 O O . ARG A 1 27 ? 19.263 -35.342 28.183 1.00 63.24 40 ARG A O 20
ATOM 26853 N N . MET A 1 28 ? 17.135 -35.007 27.468 1.00 43.50 41 MET A N 20
ATOM 26854 C CA . MET A 1 28 ? 17.313 -35.541 26.107 1.00 63.43 41 MET A CA 20
ATOM 26855 C C . MET A 1 28 ? 18.347 -34.767 25.297 1.00 13.23 41 MET A C 20
ATOM 26856 O O . MET A 1 28 ? 18.709 -33.654 25.626 1.00 52.44 41 MET A O 20
ATOM 26870 N N . CYS A 1 29 ? 18.875 -35.393 24.313 1.00 22.31 42 CYS A N 20
ATOM 26871 C CA . CYS A 1 29 ? 19.943 -34.851 23.530 1.00 61.23 42 CYS A CA 20
ATOM 26872 C C . CYS A 1 29 ? 19.462 -34.336 22.162 1.00 4.13 42 CYS A C 20
ATOM 26873 O O . CYS A 1 29 ? 18.891 -35.083 21.379 1.00 45.31 42 CYS A O 20
ATOM 26880 N N . CYS A 1 30 ? 19.692 -33.060 21.891 1.00 20.43 43 CYS A N 20
ATOM 26881 C CA . CYS A 1 30 ? 19.382 -32.494 20.587 1.00 61.35 43 CYS A CA 20
ATOM 26882 C C . CYS A 1 30 ? 20.471 -32.792 19.583 1.00 15.43 43 CYS A C 20
ATOM 26883 O O . CYS A 1 30 ? 21.642 -32.438 19.774 1.00 32.33 43 CYS A O 20
ATOM 26890 N N . VAL A 1 31 ? 20.073 -33.477 18.543 1.00 72.22 44 VAL A N 20
ATOM 26891 C CA . VAL A 1 31 ? 20.930 -33.955 17.497 1.00 3.24 44 VAL A CA 20
ATOM 26892 C C . VAL A 1 31 ? 20.852 -33.013 16.300 1.00 3.40 44 VAL A C 20
ATOM 26893 O O . VAL A 1 31 ? 19.750 -32.777 15.727 1.00 71.10 44 VAL A O 20
ATOM 26906 N N . TYR A 1 32 ? 21.993 -32.473 15.948 1.00 2.45 45 TYR A N 20
ATOM 26907 C CA . TYR A 1 32 ? 22.149 -31.538 14.862 1.00 62.25 45 TYR A CA 20
ATOM 26908 C C . TYR A 1 32 ? 23.079 -32.119 13.801 1.00 42.44 45 TYR A C 20
ATOM 26909 O O . TYR A 1 32 ? 23.799 -33.092 14.042 1.00 23.20 45 TYR A O 20
ATOM 26927 N N . LYS A 1 33 ? 23.051 -31.540 12.647 1.00 0.12 46 LYS A N 20
ATOM 26928 C CA . LYS A 1 33 ? 23.911 -31.926 11.577 1.00 40.32 46 LYS A CA 20
ATOM 26929 C C . LYS A 1 33 ? 24.797 -30.755 11.226 1.00 40.23 46 LYS A C 20
ATOM 26930 O O . LYS A 1 33 ? 24.308 -29.633 11.039 1.00 43.52 46 LYS A O 20
ATOM 26949 N N . ILE A 1 34 ? 26.075 -31.008 11.182 1.00 23.31 47 ILE A N 20
ATOM 26950 C CA . ILE A 1 34 ? 27.066 -29.996 10.945 1.00 14.10 47 ILE A CA 20
ATOM 26951 C C . ILE A 1 34 ? 27.488 -29.990 9.502 1.00 73.10 47 ILE A C 20
ATOM 26952 O O . ILE A 1 34 ? 27.955 -31.017 8.968 1.00 4.12 47 ILE A O 20
ATOM 26968 N N . HIS A 1 35 ? 27.318 -28.869 8.884 1.00 21.34 48 HIS A N 20
ATOM 26969 C CA . HIS A 1 35 ? 27.785 -28.661 7.527 1.00 14.05 48 HIS A CA 20
ATOM 26970 C C . HIS A 1 35 ? 28.960 -27.697 7.607 1.00 43.24 48 HIS A C 20
ATOM 26971 O O . HIS A 1 35 ? 28.912 -26.751 8.398 1.00 73.12 48 HIS A O 20
ATOM 26985 N N . PRO A 1 36 ? 30.023 -27.890 6.819 1.00 32.05 49 PRO A N 20
ATOM 26986 C CA . PRO A 1 36 ? 30.139 -28.985 5.859 1.00 70.02 49 PRO A CA 20
ATOM 26987 C C . PRO A 1 36 ? 30.634 -30.281 6.504 1.00 14.52 49 PRO A C 20
ATOM 26988 O O . PRO A 1 36 ? 31.098 -30.297 7.658 1.00 72.31 49 PRO A O 20
ATOM 26999 N N . GLY A 1 37 ? 30.521 -31.348 5.771 1.00 13.04 50 GLY A N 20
ATOM 27000 C CA . GLY A 1 37 ? 30.939 -32.630 6.244 1.00 22.23 50 GLY A CA 20
ATOM 27001 C C . GLY A 1 37 ? 29.759 -33.519 6.459 1.00 52.34 50 GLY A C 20
ATOM 27002 O O . GLY A 1 37 ? 29.798 -34.705 6.157 1.00 31.05 50 GLY A O 20
ATOM 27006 N N . GLY A 1 38 ? 28.691 -32.931 6.955 1.00 50.53 51 GLY A N 20
ATOM 27007 C CA . GLY A 1 38 ? 27.487 -33.670 7.237 1.00 53.14 51 GLY A CA 20
ATOM 27008 C C . GLY A 1 38 ? 27.658 -34.476 8.486 1.00 62.43 51 GLY A C 20
ATOM 27009 O O . GLY A 1 38 ? 27.157 -35.594 8.599 1.00 61.31 51 GLY A O 20
ATOM 27013 N N . ASN A 1 39 ? 28.346 -33.896 9.434 1.00 45.21 52 ASN A N 20
ATOM 27014 C CA . ASN A 1 39 ? 28.687 -34.585 10.654 1.00 12.13 52 ASN A CA 20
ATOM 27015 C C . ASN A 1 39 ? 27.545 -34.474 11.624 1.00 35.41 52 ASN A C 20
ATOM 27016 O O . ASN A 1 39 ? 27.111 -33.379 11.941 1.00 13.22 52 ASN A O 20
ATOM 27027 N N . ILE A 1 40 ? 27.050 -35.579 12.076 1.00 32.32 53 ILE A N 20
ATOM 27028 C CA . ILE A 1 40 ? 25.951 -35.569 13.005 1.00 72.02 53 ILE A CA 20
ATOM 27029 C C . ILE A 1 40 ? 26.478 -35.415 14.431 1.00 5.40 53 ILE A C 20
ATOM 27030 O O . ILE A 1 40 ? 27.099 -36.334 14.991 1.00 22.21 53 ILE A O 20
ATOM 27046 N N . TRP A 1 41 ? 26.252 -34.256 14.994 1.00 60.52 54 TRP A N 20
ATOM 27047 C CA . TRP A 1 41 ? 26.730 -33.930 16.311 1.00 34.32 54 TRP A CA 20
ATOM 27048 C C . TRP A 1 41 ? 25.544 -33.662 17.213 1.00 13.31 54 TRP A C 20
ATOM 27049 O O . TRP A 1 41 ? 24.612 -32.954 16.839 1.00 75.13 54 TRP A O 20
ATOM 27070 N N . SER A 1 42 ? 25.567 -34.225 18.364 1.00 4.43 55 SER A N 20
ATOM 27071 C CA . SER A 1 42 ? 24.486 -34.106 19.263 1.00 30.35 55 SER A CA 20
ATOM 27072 C C . SER A 1 42 ? 24.940 -33.533 20.610 1.00 35.31 55 SER A C 20
ATOM 27073 O O . SER A 1 42 ? 26.082 -33.768 21.044 1.00 23.34 55 SER A O 20
ATOM 27081 N N . THR A 1 43 ? 24.069 -32.774 21.245 1.00 32.22 56 THR A N 20
ATOM 27082 C CA . THR A 1 43 ? 24.359 -32.170 22.521 1.00 51.42 56 THR A CA 20
ATOM 27083 C C . THR A 1 43 ? 23.178 -32.361 23.501 1.00 62.22 56 THR A C 20
ATOM 27084 O O . THR A 1 43 ? 22.003 -32.257 23.123 1.00 21.22 56 THR A O 20
ATOM 27095 N N . LYS A 1 44 ? 23.499 -32.637 24.744 1.00 4.44 57 LYS A N 20
ATOM 27096 C CA . LYS A 1 44 ? 22.510 -32.926 25.765 1.00 64.44 57 LYS A CA 20
ATOM 27097 C C . LYS A 1 44 ? 21.926 -31.631 26.335 1.00 53.21 57 LYS A C 20
ATOM 27098 O O . LYS A 1 44 ? 22.670 -30.780 26.832 1.00 54.15 57 LYS A O 20
ATOM 27117 N N . LYS A 1 45 ? 20.598 -31.490 26.244 1.00 60.40 58 LYS A N 20
ATOM 27118 C CA . LYS A 1 45 ? 19.880 -30.297 26.731 1.00 10.21 58 LYS A CA 20
ATOM 27119 C C . LYS A 1 45 ? 20.153 -30.103 28.210 1.00 31.10 58 LYS A C 20
ATOM 27120 O O . LYS A 1 45 ? 19.816 -30.973 29.027 1.00 22.01 58 LYS A O 20
ATOM 27139 N N . GLY A 1 46 ? 20.760 -29.012 28.556 1.00 5.24 59 GLY A N 20
ATOM 27140 C CA . GLY A 1 46 ? 20.991 -28.720 29.931 1.00 30.34 59 GLY A CA 20
ATOM 27141 C C . GLY A 1 46 ? 22.423 -28.925 30.335 1.00 11.30 59 GLY A C 20
ATOM 27142 O O . GLY A 1 46 ? 22.809 -28.562 31.446 1.00 54.24 59 GLY A O 20
ATOM 27146 N N . GLU A 1 47 ? 23.217 -29.517 29.478 1.00 65.04 60 GLU A N 20
ATOM 27147 C CA . GLU A 1 47 ? 24.602 -29.701 29.788 1.00 2.25 60 GLU A CA 20
ATOM 27148 C C . GLU A 1 47 ? 25.507 -28.995 28.834 1.00 23.42 60 GLU A C 20
ATOM 27149 O O . GLU A 1 47 ? 25.136 -28.676 27.693 1.00 52.21 60 GLU A O 20
ATOM 27161 N N . GLN A 1 48 ? 26.690 -28.732 29.313 1.00 45.34 61 GLN A N 20
ATOM 27162 C CA . GLN A 1 48 ? 27.715 -28.197 28.508 1.00 64.25 61 GLN A CA 20
ATOM 27163 C C . GLN A 1 48 ? 28.362 -29.341 27.764 1.00 10.43 61 GLN A C 20
ATOM 27164 O O . GLN A 1 48 ? 28.678 -30.393 28.350 1.00 2.43 61 GLN A O 20
ATOM 27178 N N . ALA A 1 49 ? 28.518 -29.166 26.509 1.00 41.31 62 ALA A N 20
ATOM 27179 C CA . ALA A 1 49 ? 29.075 -30.149 25.661 1.00 32.13 62 ALA A CA 20
ATOM 27180 C C . ALA A 1 49 ? 30.220 -29.541 24.921 1.00 4.30 62 ALA A C 20
ATOM 27181 O O . ALA A 1 49 ? 30.469 -28.328 25.012 1.00 31.41 62 ALA A O 20
ATOM 27188 N N . TRP A 1 50 ? 30.949 -30.350 24.257 1.00 10.30 63 TRP A N 20
ATOM 27189 C CA . TRP A 1 50 ? 32.034 -29.888 23.495 1.00 14.21 63 TRP A CA 20
ATOM 27190 C C . TRP A 1 50 ? 31.844 -30.297 22.082 1.00 70.15 63 TRP A C 20
ATOM 27191 O O . TRP A 1 50 ? 31.534 -31.459 21.781 1.00 62.42 63 TRP A O 20
ATOM 27212 N N . PHE A 1 51 ? 31.949 -29.352 21.223 1.00 53.42 64 PHE A N 20
ATOM 27213 C CA . PHE A 1 51 ? 31.833 -29.600 19.848 1.00 55.32 64 PHE A CA 20
ATOM 27214 C C . PHE A 1 51 ? 33.147 -30.090 19.328 1.00 64.02 64 PHE A C 20
ATOM 27215 O O . PHE A 1 51 ? 34.093 -29.316 19.148 1.00 32.32 64 PHE A O 20
ATOM 27232 N N . ARG A 1 52 ? 33.236 -31.377 19.190 1.00 62.43 65 ARG A N 20
ATOM 27233 C CA . ARG A 1 52 ? 34.380 -31.981 18.610 1.00 62.41 65 ARG A CA 20
ATOM 27234 C C . ARG A 1 52 ? 34.284 -31.876 17.112 1.00 24.14 65 ARG A C 20
ATOM 27235 O O . ARG A 1 52 ? 33.515 -32.584 16.464 1.00 0.20 65 ARG A O 20
ATOM 27256 N N . ARG A 1 53 ? 35.019 -30.949 16.582 1.00 54.31 66 ARG A N 20
ATOM 27257 C CA . ARG A 1 53 ? 35.077 -30.730 15.167 1.00 62.11 66 ARG A CA 20
ATOM 27258 C C . ARG A 1 53 ? 36.171 -31.654 14.642 1.00 31.30 66 ARG A C 20
ATOM 27259 O O . ARG A 1 53 ? 36.846 -32.307 15.456 1.00 32.42 66 ARG A O 20
ATOM 27280 N N . ARG A 1 54 ? 36.318 -31.722 13.318 1.00 44.04 67 ARG A N 20
ATOM 27281 C CA . ARG A 1 54 ? 37.327 -32.529 12.614 1.00 0.43 67 ARG A CA 20
ATOM 27282 C C . ARG A 1 54 ? 38.639 -32.729 13.396 1.00 72.51 67 ARG A C 20
ATOM 27283 O O . ARG A 1 54 ? 39.068 -33.863 13.587 1.00 45.04 67 ARG A O 20
ATOM 27304 N N . PHE A 1 55 ? 39.249 -31.640 13.854 1.00 14.14 68 PHE A N 20
ATOM 27305 C CA . PHE A 1 55 ? 40.479 -31.697 14.633 1.00 22.11 68 PHE A CA 20
ATOM 27306 C C . PHE A 1 55 ? 40.460 -30.588 15.677 1.00 35.11 68 PHE A C 20
ATOM 27307 O O . PHE A 1 55 ? 41.500 -30.066 16.073 1.00 22.42 68 PHE A O 20
ATOM 27324 N N . SER A 1 56 ? 39.272 -30.251 16.150 1.00 13.41 69 SER A N 20
ATOM 27325 C CA . SER A 1 56 ? 39.119 -29.158 17.107 1.00 72.53 69 SER A CA 20
ATOM 27326 C C . SER A 1 56 ? 38.092 -29.563 18.172 1.00 42.24 69 SER A C 20
ATOM 27327 O O . SER A 1 56 ? 37.417 -30.586 18.017 1.00 33.32 69 SER A O 20
ATOM 27335 N N . LYS A 1 57 ? 37.977 -28.785 19.233 1.00 4.32 70 LYS A N 20
ATOM 27336 C CA . LYS A 1 57 ? 36.949 -28.990 20.246 1.00 14.11 70 LYS A CA 20
ATOM 27337 C C . LYS A 1 57 ? 36.547 -27.647 20.853 1.00 51.11 70 LYS A C 20
ATOM 27338 O O . LYS A 1 57 ? 37.408 -26.816 21.155 1.00 64.44 70 LYS A O 20
ATOM 27357 N N . TYR A 1 58 ? 35.256 -27.407 20.956 1.00 44.52 71 TYR A N 20
ATOM 27358 C CA . TYR A 1 58 ? 34.761 -26.115 21.420 1.00 14.43 71 TYR A CA 20
ATOM 27359 C C . TYR A 1 58 ? 33.735 -26.285 22.527 1.00 53.22 71 TYR A C 20
ATOM 27360 O O . TYR A 1 58 ? 32.816 -27.073 22.389 1.00 20.23 71 TYR A O 20
ATOM 27378 N N . GLU A 1 59 ? 33.907 -25.563 23.620 1.00 74.13 72 GLU A N 20
ATOM 27379 C CA . GLU A 1 59 ? 32.917 -25.553 24.689 1.00 11.24 72 GLU A CA 20
ATOM 27380 C C . GLU A 1 59 ? 31.642 -24.837 24.256 1.00 1.31 72 GLU A C 20
ATOM 27381 O O . GLU A 1 59 ? 31.684 -23.689 23.751 1.00 10.43 72 GLU A O 20
ATOM 27393 N N . VAL A 1 60 ? 30.535 -25.508 24.425 1.00 54.10 73 VAL A N 20
ATOM 27394 C CA . VAL A 1 60 ? 29.249 -24.957 24.132 1.00 11.34 73 VAL A CA 20
ATOM 27395 C C . VAL A 1 60 ? 28.193 -25.598 25.031 1.00 62.31 73 VAL A C 20
ATOM 27396 O O . VAL A 1 60 ? 28.221 -26.787 25.279 1.00 62.34 73 VAL A O 20
ATOM 27409 N N . MET A 1 61 ? 27.308 -24.822 25.550 1.00 3.42 74 MET A N 20
ATOM 27410 C CA . MET A 1 61 ? 26.272 -25.373 26.377 1.00 50.13 74 MET A CA 20
ATOM 27411 C C . MET A 1 61 ? 24.942 -25.314 25.668 1.00 22.13 74 MET A C 20
ATOM 27412 O O . MET A 1 61 ? 24.597 -24.293 25.062 1.00 0.14 74 MET A O 20
ATOM 27426 N N . ALA A 1 62 ? 24.238 -26.420 25.678 1.00 21.02 75 ALA A N 20
ATOM 27427 C CA . ALA A 1 62 ? 22.949 -26.511 25.052 1.00 11.31 75 ALA A CA 20
ATOM 27428 C C . ALA A 1 62 ? 21.885 -26.275 26.084 1.00 20.13 75 ALA A C 20
ATOM 27429 O O . ALA A 1 62 ? 21.825 -26.972 27.092 1.00 21.05 75 ALA A O 20
ATOM 27436 N N . TYR A 1 63 ? 21.074 -25.296 25.850 1.00 3.43 76 TYR A N 20
ATOM 27437 C CA . TYR A 1 63 ? 19.978 -24.979 26.723 1.00 72.33 76 TYR A CA 20
ATOM 27438 C C . TYR A 1 63 ? 18.844 -25.987 26.569 1.00 10.41 76 TYR A C 20
ATOM 27439 O O . TYR A 1 63 ? 18.876 -26.864 25.705 1.00 11.35 76 TYR A O 20
ATOM 27457 N N . ASP A 1 64 ? 17.871 -25.829 27.412 1.00 53.30 77 ASP A N 20
ATOM 27458 C CA . ASP A 1 64 ? 16.618 -26.593 27.438 1.00 53.14 77 ASP A CA 20
ATOM 27459 C C . ASP A 1 64 ? 15.914 -26.663 26.069 1.00 42.12 77 ASP A C 20
ATOM 27460 O O . ASP A 1 64 ? 15.534 -27.748 25.612 1.00 53.14 77 ASP A O 20
ATOM 27469 N N . ARG A 1 65 ? 15.730 -25.522 25.427 1.00 64.35 78 ARG A N 20
ATOM 27470 C CA . ARG A 1 65 ? 15.131 -25.463 24.084 1.00 64.11 78 ARG A CA 20
ATOM 27471 C C . ARG A 1 65 ? 16.201 -25.796 22.993 1.00 4.51 78 ARG A C 20
ATOM 27472 O O . ARG A 1 65 ? 15.984 -25.612 21.803 1.00 44.24 78 ARG A O 20
ATOM 27493 N N . CYS A 1 66 ? 17.352 -26.285 23.437 1.00 10.12 79 CYS A N 20
ATOM 27494 C CA . CYS A 1 66 ? 18.460 -26.732 22.578 1.00 31.14 79 CYS A CA 20
ATOM 27495 C C . CYS A 1 66 ? 19.226 -25.594 21.934 1.00 31.31 79 CYS A C 20
ATOM 27496 O O . CYS A 1 66 ? 20.057 -25.810 21.053 1.00 72.42 79 CYS A O 20
ATOM 27503 N N . ASN A 1 67 ? 18.960 -24.389 22.408 1.00 30.41 80 ASN A N 20
ATOM 27504 C CA . ASN A 1 67 ? 19.715 -23.201 22.027 1.00 24.04 80 ASN A CA 20
ATOM 27505 C C . ASN A 1 67 ? 21.131 -23.355 22.524 1.00 74.14 80 ASN A C 20
ATOM 27506 O O . ASN A 1 67 ? 21.341 -23.635 23.703 1.00 73.21 80 ASN A O 20
ATOM 27517 N N . LEU A 1 68 ? 22.082 -23.212 21.664 1.00 41.25 81 LEU A N 20
ATOM 27518 C CA . LEU A 1 68 ? 23.443 -23.366 22.067 1.00 32.31 81 LEU A CA 20
ATOM 27519 C C . LEU A 1 68 ? 24.078 -22.057 22.399 1.00 24.20 81 LEU A C 20
ATOM 27520 O O . LEU A 1 68 ? 23.698 -21.009 21.872 1.00 64.53 81 LEU A O 20
ATOM 27536 N N . GLU A 1 69 ? 25.018 -22.115 23.283 1.00 11.12 82 GLU A N 20
ATOM 27537 C CA . GLU A 1 69 ? 25.754 -20.957 23.700 1.00 13.25 82 GLU A CA 20
ATOM 27538 C C . GLU A 1 69 ? 27.217 -21.322 23.728 1.00 62.15 82 GLU A C 20
ATOM 27539 O O . GLU A 1 69 ? 27.649 -22.148 24.551 1.00 72.13 82 GLU A O 20
ATOM 27551 N N . TRP A 1 70 ? 27.951 -20.768 22.815 1.00 45.50 83 TRP A N 20
ATOM 27552 C CA . TRP A 1 70 ? 29.351 -21.069 22.655 1.00 60.33 83 TRP A CA 20
ATOM 27553 C C . TRP A 1 70 ? 30.167 -20.229 23.574 1.00 15.41 83 TRP A C 20
ATOM 27554 O O . TRP A 1 70 ? 30.035 -18.996 23.591 1.00 24.14 83 TRP A O 20
ATOM 27575 N N . GLY A 1 71 ? 30.979 -20.893 24.345 1.00 62.32 84 GLY A N 20
ATOM 27576 C CA . GLY A 1 71 ? 31.818 -20.244 25.300 1.00 11.05 84 GLY A CA 20
ATOM 27577 C C . GLY A 1 71 ? 33.032 -19.594 24.676 1.00 52.12 84 GLY A C 20
ATOM 27578 O O . GLY A 1 71 ? 33.015 -19.171 23.514 1.00 22.45 84 GLY A O 20
ATOM 27582 N N . PHE A 1 72 ? 34.101 -19.591 25.426 1.00 34.15 85 PHE A N 20
ATOM 27583 C CA . PHE A 1 72 ? 35.334 -18.936 25.102 1.00 25.31 85 PHE A CA 20
ATOM 27584 C C . PHE A 1 72 ? 36.115 -19.660 24.018 1.00 72.02 85 PHE A C 20
ATOM 27585 O O . PHE A 1 72 ? 37.173 -19.203 23.579 1.00 44.42 85 PHE A O 20
ATOM 27602 N N . SER A 1 73 ? 35.578 -20.777 23.618 1.00 15.03 86 SER A N 20
ATOM 27603 C CA . SER A 1 73 ? 36.105 -21.634 22.586 1.00 71.31 86 SER A CA 20
ATOM 27604 C C . SER A 1 73 ? 36.394 -20.868 21.288 1.00 62.31 86 SER A C 20
ATOM 27605 O O . SER A 1 73 ? 37.430 -21.088 20.636 1.00 61.31 86 SER A O 20
ATOM 27613 N N . GLY A 1 74 ? 35.495 -19.968 20.925 1.00 44.34 87 GLY A N 20
ATOM 27614 C CA . GLY A 1 74 ? 35.723 -19.148 19.757 1.00 42.01 87 GLY A CA 20
ATOM 27615 C C . GLY A 1 74 ? 35.402 -19.878 18.480 1.00 64.22 87 GLY A C 20
ATOM 27616 O O . GLY A 1 74 ? 36.157 -19.790 17.520 1.00 74.11 87 GLY A O 20
ATOM 27620 N N . LYS A 1 75 ? 34.314 -20.647 18.489 1.00 63.02 88 LYS A N 20
ATOM 27621 C CA . LYS A 1 75 ? 33.910 -21.439 17.333 1.00 4.44 88 LYS A CA 20
ATOM 27622 C C . LYS A 1 75 ? 33.743 -20.600 16.042 1.00 73.25 88 LYS A C 20
ATOM 27623 O O . LYS A 1 75 ? 33.224 -19.475 16.079 1.00 61.32 88 LYS A O 20
ATOM 27642 N N . PRO A 1 76 ? 34.214 -21.136 14.911 1.00 24.54 89 PRO A N 20
ATOM 27643 C CA . PRO A 1 76 ? 34.193 -20.446 13.617 1.00 2.53 89 PRO A CA 20
ATOM 27644 C C . PRO A 1 76 ? 32.800 -20.302 12.981 1.00 0.02 89 PRO A C 20
ATOM 27645 O O . PRO A 1 76 ? 31.907 -21.141 13.174 1.00 1.14 89 PRO A O 20
ATOM 27656 N N . ARG A 1 77 ? 32.630 -19.214 12.253 1.00 33.45 90 ARG A N 20
ATOM 27657 C CA . ARG A 1 77 ? 31.457 -18.994 11.419 1.00 32.31 90 ARG A CA 20
ATOM 27658 C C . ARG A 1 77 ? 31.651 -19.749 10.126 1.00 23.22 90 ARG A C 20
ATOM 27659 O O . ARG A 1 77 ? 32.788 -20.048 9.749 1.00 20.05 90 ARG A O 20
ATOM 27680 N N . GLY A 1 78 ? 30.581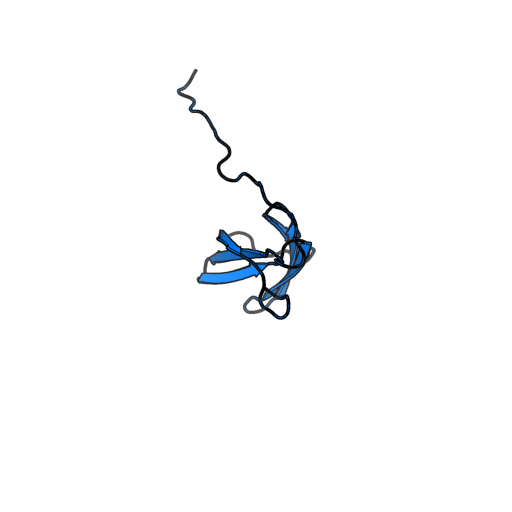 -20.068 9.459 1.00 34.44 91 GLY A N 20
ATOM 27681 C CA . GLY A 1 78 ? 30.701 -20.762 8.203 1.00 71.34 91 GLY A CA 20
ATOM 27682 C C . GLY A 1 78 ? 30.311 -22.200 8.329 1.00 54.22 91 GLY A C 20
ATOM 27683 O O . GLY A 1 78 ? 30.479 -22.995 7.396 1.00 33.33 91 GLY A O 20
ATOM 27687 N N . LEU A 1 79 ? 29.835 -22.546 9.487 1.00 3.03 92 LEU A N 20
ATOM 27688 C CA . LEU A 1 79 ? 29.337 -23.859 9.732 1.00 22.22 92 LEU A CA 20
ATOM 27689 C C . LEU A 1 79 ? 27.852 -23.772 9.834 1.00 70.52 92 LEU A C 20
ATOM 27690 O O . LEU A 1 79 ? 27.315 -22.750 10.270 1.00 44.15 92 LEU A O 20
ATOM 27706 N N . THR A 1 80 ? 27.196 -24.797 9.457 1.00 43.14 93 THR A N 20
ATOM 27707 C CA . THR A 1 80 ? 25.765 -24.797 9.496 1.00 53.20 93 THR A CA 20
ATOM 27708 C C . THR A 1 80 ? 25.306 -25.825 10.492 1.00 60.31 93 THR A C 20
ATOM 27709 O O . THR A 1 80 ? 25.726 -26.989 10.430 1.00 14.32 93 THR A O 20
ATOM 27720 N N . PHE A 1 81 ? 24.505 -25.395 11.423 1.00 42.25 94 PHE A N 20
ATOM 27721 C CA . PHE A 1 81 ? 23.933 -26.270 12.393 1.00 54.21 94 PHE A CA 20
ATOM 27722 C C . PHE A 1 81 ? 22.484 -26.485 12.033 1.00 3.10 94 PHE A C 20
ATOM 27723 O O . PHE A 1 81 ? 21.647 -25.590 12.191 1.00 23.03 94 PHE A O 20
ATOM 27740 N N . GLU A 1 82 ? 22.205 -27.632 11.491 1.00 42.34 95 GLU A N 20
ATOM 27741 C CA . GLU A 1 82 ? 20.871 -27.981 11.075 1.00 51.21 95 GLU A CA 20
ATOM 27742 C C . GLU A 1 82 ? 20.293 -28.918 12.119 1.00 2.34 95 GLU A C 20
ATOM 27743 O O . GLU A 1 82 ? 20.892 -29.941 12.413 1.00 30.44 95 GLU A O 20
ATOM 27755 N N . PHE A 1 83 ? 19.175 -28.567 12.698 1.00 1.42 96 PHE A N 20
ATOM 27756 C CA . PHE A 1 83 ? 18.567 -29.404 13.710 1.00 2.21 96 PHE A CA 20
ATOM 27757 C C . PHE A 1 83 ? 17.946 -30.626 13.061 1.00 11.33 96 PHE A C 20
ATOM 27758 O O . PHE A 1 83 ? 17.098 -30.506 12.169 1.00 31.23 96 PHE A O 20
ATOM 27775 N N . LEU A 1 84 ? 18.385 -31.787 13.469 1.00 42.42 97 LEU A N 20
ATOM 27776 C CA . LEU A 1 84 ? 17.841 -33.003 12.934 1.00 32.31 97 LEU A CA 20
ATOM 27777 C C . LEU A 1 84 ? 16.667 -33.444 13.768 1.00 34.04 97 LEU A C 20
ATOM 27778 O O . LEU A 1 84 ? 15.536 -33.496 13.284 1.00 20.22 97 LEU A O 20
ATOM 27794 N N . TRP A 1 85 ? 16.932 -33.717 15.030 1.00 23.43 98 TRP A N 20
ATOM 27795 C CA . TRP A 1 85 ? 15.918 -34.224 15.952 1.00 31.52 98 TRP A CA 20
ATOM 27796 C C . TRP A 1 85 ? 16.501 -34.273 17.327 1.00 30.52 98 TRP A C 20
ATOM 27797 O O . TRP A 1 85 ? 17.652 -33.940 17.505 1.00 40.41 98 TRP A O 20
ATOM 27818 N N . ASP A 1 86 ? 15.730 -34.655 18.292 1.00 24.22 99 ASP A N 20
ATOM 27819 C CA . ASP A 1 86 ? 16.259 -34.859 19.613 1.00 74.55 99 ASP A CA 20
ATOM 27820 C C . ASP A 1 86 ? 16.011 -36.280 20.051 1.00 55.35 99 ASP A C 20
ATOM 27821 O O . ASP A 1 86 ? 14.886 -36.807 19.964 1.00 71.34 99 ASP A O 20
ATOM 27830 N N . LYS A 1 87 ? 17.055 -36.897 20.494 1.00 4.04 100 LYS A N 20
ATOM 27831 C CA . LYS A 1 87 ? 17.072 -38.290 20.843 1.00 61.32 100 LYS A CA 20
ATOM 27832 C C . LYS A 1 87 ? 17.335 -38.392 22.335 1.00 63.33 100 LYS A C 20
ATOM 27833 O O . LYS A 1 87 ? 17.804 -37.436 22.934 1.00 23.30 100 LYS A O 20
ATOM 27852 N N . GLU A 1 88 ? 17.041 -39.508 22.938 1.00 51.33 101 GLU A N 20
ATOM 27853 C CA . GLU A 1 88 ? 17.338 -39.670 24.330 1.00 70.34 101 GLU A CA 20
ATOM 27854 C C . GLU A 1 88 ? 18.788 -40.117 24.493 1.00 72.11 101 GLU A C 20
ATOM 27855 O O . GLU A 1 88 ? 19.416 -40.594 23.531 1.00 42.23 101 GLU A O 20
ATOM 27867 N N . ALA A 1 89 ? 19.314 -39.944 25.667 1.00 73.54 102 ALA A N 20
ATOM 27868 C CA . ALA A 1 89 ? 20.666 -40.344 25.984 1.00 22.24 102 ALA A CA 20
ATOM 27869 C C . ALA A 1 89 ? 20.707 -41.851 26.219 1.00 74.34 102 ALA A C 20
ATOM 27870 O O . ALA A 1 89 ? 19.656 -42.531 26.190 1.00 1.14 102 ALA A O 20
ATOM 27877 N N . ALA A 1 90 ? 21.885 -42.386 26.418 1.00 64.03 103 ALA A N 20
ATOM 27878 C CA . ALA A 1 90 ? 22.034 -43.809 26.663 1.00 11.00 103 ALA A CA 20
ATOM 27879 C C . ALA A 1 90 ? 21.637 -44.120 28.104 1.00 62.24 103 ALA A C 20
ATOM 27880 O O . ALA A 1 90 ? 21.247 -43.216 28.842 1.00 32.43 103 ALA A O 20
ATOM 27887 N N . ALA A 1 91 ? 21.759 -45.370 28.522 1.00 64.22 104 ALA A N 20
ATOM 27888 C CA . ALA A 1 91 ? 21.381 -45.763 29.882 1.00 62.13 104 ALA A CA 20
ATOM 27889 C C . ALA A 1 91 ? 22.322 -45.131 30.903 1.00 23.43 104 ALA A C 20
ATOM 27890 O O . ALA A 1 91 ? 21.979 -44.967 32.078 1.00 13.21 104 ALA A O 20
ATOM 27897 N N . ASP A 1 92 ? 23.497 -44.774 30.435 1.00 62.40 105 ASP A N 20
ATOM 27898 C CA . ASP A 1 92 ? 24.505 -44.079 31.217 1.00 3.34 105 ASP A CA 20
ATOM 27899 C C . ASP A 1 92 ? 24.159 -42.598 31.370 1.00 62.41 105 ASP A C 20
ATOM 27900 O O . ASP A 1 92 ? 24.734 -41.899 32.208 1.00 44.41 105 ASP A O 20
ATOM 27909 N N . GLY A 1 93 ? 23.230 -42.127 30.555 1.00 71.42 106 GLY A N 20
ATOM 27910 C CA . GLY A 1 93 ? 22.774 -40.762 30.641 1.00 4.54 106 GLY A CA 20
ATOM 27911 C C . GLY A 1 93 ? 23.515 -39.803 29.722 1.00 31.51 106 GLY A C 20
ATOM 27912 O O . GLY A 1 93 ? 23.162 -38.620 29.645 1.00 11.10 106 GLY A O 20
ATOM 27916 N N . THR A 1 94 ? 24.491 -40.291 28.984 1.00 1.42 107 THR A N 20
ATOM 27917 C CA . THR A 1 94 ? 25.277 -39.425 28.138 1.00 33.32 107 THR A CA 20
ATOM 27918 C C . THR A 1 94 ? 24.799 -39.547 26.701 1.00 72.11 107 THR A C 20
ATOM 27919 O O . THR A 1 94 ? 24.139 -40.545 26.331 1.00 20.42 107 THR A O 20
ATOM 27930 N N . CYS A 1 95 ? 25.092 -38.564 25.910 1.00 64.35 108 CYS A N 20
ATOM 27931 C CA . CYS A 1 95 ? 24.722 -38.575 24.530 1.00 3.32 108 CYS A CA 20
ATOM 27932 C C . CYS A 1 95 ? 25.964 -38.869 23.693 1.00 44.23 108 CYS A C 20
ATOM 27933 O O . CYS A 1 95 ? 26.200 -40.052 23.359 1.00 3.04 108 CYS A O 20
#

B-factor: mean 37.38, std 23.1, range [0.01, 75.54]

Radius of gyration: 15.22 Å; Cα contacts (8 Å, |Δi|>4): 163; chains: 1; bounding box: 40×44×34 Å

Organism: Pyricularia oryzae (strain P131) (NCBI:txid1143193)

Sequence (91 aa):
NNVMASSSSDTDSDSSPDRGLSRMCCVYKIHPGGNIWSTKKGEQAWFRRRFSKYEVMAYDRCNLEWGFSGKPRGLTFEFLWDKEAAADGTCNNVMASSSSDTDSDSSPDRGLSRMCCVYKIHPGGNIWSTKKGEQAWFRRRFSKYEVMAYDRCNLEWGFSGKPRGLTFEFLWDKEAAADGTCNNVMASSSSDTDSDSSPDRGLSRMCCVYKIHPGGNIWSTKKGEQAWFRRRFSKYEVMAYDRCNLEWGFSGKPRGLTFEFLWDKEAAADGTCNNVMASSSSDTDSDSSPDRGLSRMCCVYKIHPGGNIWSTKKGEQAWFRRRFSKYEVMAYDRCNLEWGFSGKPRGLTFEFLWDKEAAADGTCNNVMASSSSDTDSDSSPDRGLSRMCCVYKIHPGGNIWSTKKGEQAWFRRRFSKYEVMAYDRCNLEWGFSGKPRGLTFEFLWDKEAAADGTCNNVMASSSSDTDSDSSPDRGLSRMCCVYKIHPGGNIWSTKKGEQAWFRRRFSKYEVMAYDRCNLEWGFSGKPRGLTFEFLWDKEAAADGTCNNVMASSSSDTDSDSSPDRGLSRMCCVYKIHPGGNIWSTKKGEQAWFRRRFSKYEVMAYDRCNLEWGFSGKPRGLTFEFLWDKEAAADGTCNNVMASSSSDTDSDSSPDRGLSRMCCVYKIHPGGNIWSTKKGEQAWFRRRFSKYEVMAYDRCNLEWGFSGKPRGLTFEFLWDKEAAADGTCNNVMASSSSDTDSDSSPDRGLSRMCCVYKIHPGGNIWSTKKGEQAWFRRRFSKYEVMAYDRCNLEWGFSGKPRGLTFEFLWDKEAAADGTCNNVMASSSSDTDSDSSPDRGLSRMCCVYKIHPGGNIWSTKKGEQAWFRRRFSKYEVMAYDRCNLEWGFSGKPRGLTFEFLWDKEAAADGTCNNVMASSSSDTDSDSSPDRGLSRMCCVYKIHPGGNIWSTKKGEQAWFRRRFSKYEVMAYDRCNLEWGFSGKPRGLTFEFLWDKEAAADGTCNNVMASSSSDTDSDSSPDRGLSRMCCVYKIHPGGNIWSTKKGEQAWFRRRFSKYEVMAYDRCNLEWGFSGKPRGLTFEFLWDKEAAADGTCNNVMASSSSDTDSDSSPDRGLSRMCCVYKIHPGGNIWSTKKGEQAWFRRRFSKYEVMAYDRCNLEWGFSGKPRGLTFEFLWDKEAAADGTCNNVMASSSSDTDSDSSPDRGLSRMCCVYKIHPGGNIWSTKKGEQAWFRRRFSKYEVMAYDRCNLEWGFSGKPRGLTFEFLWDKEAAADGTCNNVMASSSSDTDSDSSPDRGLSRMCCVYKIHPGGNIWSTKKGEQAWFRRRFSKYEVMAYDRCNLEWGFSGKPRGLTFEFLWDKEAAADGTCNNVMASSSSDTDSDSSPDRGLSRMCCVYKIHPGGNIWSTKKGEQAWFRRRFSKYEVMAYDRCNLEWGFSGKPRGLTFEFLWDKEAAADGTCNNVMASSSSDTDSDSSPDRGLSRMCCVYKIHPGGNIWSTKKGEQAWFRRRFSKYEVMAYDRCNLEWGFSGKPRGLTFEFLWDKEAAADGTCNNVMASSSSDTDSDSSPDRGLSRMCCVYKIHPGGNIWSTKKGEQAWFRRRFSKYEVMAYDRCNLEWGFSGKPRGLTFEFLWDKEAAADGTCNNVMASSSSDTDSDSSPDRGLSRMCCVYKIHPGGNIWSTKKGEQAWFRRRFSKYEVMAYDRCNLEWGFSGKPRGLTFEFLWDKEAAADGTCNNVMASSSSDTDSDSSPDRGLSRMCCVYKIHPGGNIWSTKKGEQAWFRRRFSKYEVMAYDRCNLEWGFSGKPRGLTFEFLWDKEAAADGTC